Protein 4XTK (pdb70)

Solvent-accessible surface area: 97834 Å² total; per-residue (Å²): 156,74,12,17,35,17,55,47,62,14,58,2,35,73,57,80,94,22,0,6,1,69,30,120,108,30,147,85,138,40,78,14,166,66,10,4,1,1,1,0,10,6,80,2,70,6,49,2,116,2,6,26,5,0,6,126,79,121,0,0,0,0,2,0,26,130,76,8,101,25,6,0,0,2,9,2,58,23,69,42,14,7,0,10,12,0,4,12,0,0,14,16,24,62,30,126,41,43,38,18,18,1,0,17,18,12,1,36,70,0,13,94,36,0,31,74,14,1,121,84,79,98,27,62,3,109,45,4,92,157,62,34,41,33,6,65,59,7,56,55,13,82,47,0,64,38,26,3,25,80,0,15,16,46,0,21,60,46,5,16,70,85,2,102,70,112,153,11,85,5,151,126,135,31,91,84,67,21,73,29,38,0,6,6,3,11,42,8,0,18,19,0,0,53,1,2,0,1,1,2,0,1,27,2,64,1,1,1,39,0,0,0,3,18,91,11,32,20,59,60,15,0,0,8,33,0,3,0,9,5,10,16,2,32,0,1,2,82,10,3,5,82,3,18,89,80,75,89,8,46,58,77,33,23,37,102,99,35,105,20,14,8,3,16,78,95,3,4,48,49,2,10,147,42,0,8,56,7,0,93,80,94,161,82,26,17,20,41,65,0,48,93,29,0,74,67,5,19,98,9,3,20,12,64,63,60,14,42,33,44,36,126,101,28,16,25,1,64,53,60,19,49,2,38,35,35,87,124,12,4,12,1,96,36,121,118,38,67,100,131,44,81,30,157,95,16,19,1,3,1,0,14,7,120,2,57,4,36,1,149,2,6,26,32,0,7,142,45,126,2,0,0,0,1,0,26,166,53,2,69,35,14,0,0,1,11,2,61,21,48,43,9,8,0,9,10,0,4,13,0,0,7,12,27,68,30,120,46,44,40,15,12,0,0,18,6,10,0,6,93,0,7,80,49,0,27,59,12,0,112,86,67,197,28,76,6,106,55,5,92,152,45,50,32,88,5,44,112,0,73,68,13,91,82,0,56,37,23,4,30,83,0,19,101,70,0,9,65,49,1,17,79,46,19,86,64,138,126,4,69,0,110,160,68,26,75,80,54,2,66,39,29,0,0,7,2,0,17,10,0,10,18,0,0,49,1,9,0,1,1,4,0,1,34,2,64,0,3,2,40,0,0,1,2,22,87,10,26,33,98,56,18,0,0,8,34,0,1,0,12,6,19,20,2,40,0,0,1,134,13,2,7,85,3,4,80,72,70,80,4,58,107,80,23,15,57,92,47,108,86,15,30,8,1,30,101,58,0,11,46,56,1,9,57,19,0,34,120,25,13,53,57,161,55,44,26,46,76,0,41,102,29,0,82,78,6,20,99,7,4,23,5,60,77,42,16,46,36,50,39,124,17,22,23,1,56,48,61,18,55,2,35,17,40,94,107,25,0,2,0,69,27,183,119,36,137,91,124,10,88,17,93,119,23,16,0,0,0,0,12,6,78,1,65,5,50,0,124,0,5,28,18,0,7,124,74,125,0,0,0,0,1,0,26,172,96,4,149,33,13,0,0,2,11,2,59,23,70,43,15,6,0,12,9,0,5,11,0,0,9,12,25,63,32,99,81,57,38,15,30,1,0,19,16,10,2,40,65,0,19,88,41,0,34,56,10,0,145,169,78,98,26,68,27,69,41,10,70,178,61,36,128,37,6,56,82,6,66,67,8,88,28,1,63,36,12,2,33,91,0,13,101,56,0,28,54,48,2,27,79,52,20,73,43,140,72,18,16,10,161,98,94,68,1,46,31,5,14,45,9,0,18,16,0,0,55,2,4,0,2,1,7,0,0,41,2,62,0,0,1,39,0,0,1,3,21,98,10,34,22,72,59,18,0,1,7,36,0,4,0,6,6,12,19,2,36,1,0,3,102,10,3,11,88,4,6,77,73,75,84,3,70,116,76,28,30,126,75,3,48,74,60,0,8,54,54,4,2,127,43,0,13,83,12,8,53,113,62,147,225,51,19,18,26,48,60,0,61,109,29,0,71,72,6,21,100,8,4,21,6,63,66,52,15,49,38,41,32,101,20,18,38,9,67,40,57,16,60,2,37,28,38,99,79,29,0,12,0,110,28,183,113,34,61,108,141,33,77,9,138,104,20,9,1,0,2,0,16,5,83,1,70,4,50,11,159,1,5,34,19,0,6,130,78,126,1,1,0,0,2,0,30,175,43,3,94,22,6,0,0,2,9,2,60,28,55,44,13,8,0,11,10,0,5,13,0,0,8,17,26,60,27,112,70,55,40,16,18,2,0,17,17,10,1,13,71,0,6,100,29,0,28,66,4,0,118,136,71,193,27,184,4,67,49,4,62,186,57,58,114,29,8,35,123,0,71,66,12,90,78,0,64,37,23,2,27,82,0,8,101,54,0,7,62,30,0,16,75,50,6,101,59,122,129,11,56,3,120,157,127,34,83,92,65,18,67,40,32,0,3,8,1,6,38,11,0,7,14,0,0,52,2,2,0,1,1,2,0,5,52,6,61,2,2,1,36,1,0,1,3,19,97,11,28,24,109,44,14,0,1,7,33,0,2,0,10,2,14,4,2,24,1,0,0,73,13,1,7,83,2,15,78,78,73,84,1,35,95,80,35,10,56,98,61,100,87,14,21,8,2,18,71,66,0,11,49,55,1,8,59,38,0,35,64,7,0,71,87,63,115,220,49,21,40,36,49,55,0,51,100,24,0,73,80,8,22,80,2,3,22,6,63,54,46,21,39,41,47,52,151,71,37,56,73,34,36,11,11,0,5,40,15,135,64,59,18,50,2,27,91,70,44,32,8,0,2,1,66,63,87,125,43,145,50,96,13,36,12,66,53,2,18,5,0,12,0,30,6,87,1,70,4,51,1,134,0,5,33,4,0,17,129,75,88,1,4,0,30,1,0,32,92,154,9,50,25,6,0,0,2,18,2,118,60,1,26,56,22,33,20,12,1,25,75,0,0,48,13,22,60,41,37,140,77,37,18,96,1,0,73,38,7,1,65,78,0,16,87,30,0,24,69,6,0,134,116,69,172,18,174,8,80,44,7,91,156,22,39,61,57,5,124,123,2,92,37,8,35,81,0,46,13,15,2,23,58,0,14,30,51,0,5,57,44,0,10,71,42,2,99,46,135,125,3,82,0,106,71,21,33,33,64,28,15,120,29,39,0,4,24,1,0,34,35,0,4,51,37,0,28,76,17,0,14,14,8,0,41,22,39,47,5,3,5,7,0,0,0,2,8,50,3,14,28,33,148,19,0,1,8,10,0,2,0,0,2,9,3,3,29,1,0,0,76,13,1,0,67,2,8,69,87,119,77,0,9,61,139,9,20,63,134,179,58,99,3,22,120,105,0,55,49,49,0,55,147,40,3,65,101,20,2,128,53,89,63,96,45,78,59,28,61,118,144,23,26,11,67,36,25,0,87,41,11,0,35,66,6,21,17,9,2,83,23,33,53,86,90,107,94,68,32,23,3,31,0,8,1,0,89,51,60,16,45,0,10,71,55,1,12,0,69,37,123,112,37,153,47,104,10,24,12,38,32,5,12,6,2,10,0,24,5,84,1,68,2,8,1,125,0,5,36,44,0,15,137,89,122,0,5,0,35,1,0,38,81,159,10,52,24,7,0,0,2,19,3,164,31,2,8,43,23,31,20,14,0,25,88,0,0,46,15,24,54,43,36,78,72,36,19,84,2,0,62,35,7,0,38,77,0,9,107,39,0,38,81,13,0,132,88,89,94,23,174,7,73,47,6,89,138,37,53,44,82,0,105,130,7,83,12,5,34,79,0,29,7,15,2,13,58,0,13,38,38,0,8,53,50,1,14,81,45,3,96,44,66,137,0,76,1,103,76,16,36,46,50,25,13,68,29,28,0,4,20,0,0,29,35,0,6,58,37,0,28,76,19,0,14,16,3,0,42,9,21,43,5,3,5,7,0,0,0,1,8,47,4,11,32,32,170,31,0,1,7,10,0,1,0,1,4,15,3,2,49,0,0,1,28,12,0,11,66,0,7,71,79,112,73,0,33,105,69,28,15,83,161,184,48,110,6,19,113,106,0,64,73,41,1,55,135,22,1,83,60,25,9,191,106,55,74,118,107,82,124,45,54,178,141,20,17,44,74,46,62,0,22,54,10,0,36,33,6,23,17,12,4,92,36,37,46,96,54,78,28,98,8,141,46,62,20,55,1,43,138,82,2,20,2,23,20,187,101,35,167,90,170,26,72,30,108,92,14,79,13,1,19,0,31,6,80,1,68,2,45,7,117,0,5,30,18,0,18,144,92,102,4,5,0,33,0,0,33,88,142,4,50,26,6,0,0,1,17,3,159,52,2,68,66,25,33,20,13,2,22,92,0,0,55,15,26,58,28,54,66,73,39,14,103,2,0,75,33,6,1,64,67,0,16,97,40,0,35,74,9,0,138,83,72,187,18,94,8,83,42,6,78,108,43,28,55,50,3,114,110,4,82,23,7,40,93,0,46,20,20,1,26,53,0,5,68,42,0,2,59,42,0,8,79,44,10,75,18,137,111,1,55,2,63,48,6,51,29,44,26,19,82,42,30,0,4,20,0,0,26,38,0,2,57,38,0,27,74,13,0,12,6,7,0,40,25,20,74,5,3,6,7,0,0,0,2,6,51,3,10,27,35,119,25,0,1,5,9,1,2,0,0,2,13,1,2,28,5,1,0,112,9,0,10,67,0,2,63,79,128,78,3,56,86,78,24,17,70,168,153,50,79,2,25,114,129,0,64,64,51,1,56,146,35,11,81,109,34,9,179,100,92,114,109,96,146,60,84,32,14,39,41,46,56,0,28,93,13,0,79,44,6,19,96,12,4,106,51,70,46,101,92,65,27,75,14,135,56,61,18,61,2,40,83,27,7,2,76,31,114,96,54,131,45,150,19,102,36,106,115,5,72,11,0,19,0,25,5,62,1,70,6,45,1,96,1,4,29,52,0,15,137,105,138,2,6,0,31,1,1,28,94,144,11,54,25,7,0,1,2,21,3,111,57,6,62,86,27,40,22,10,2,26,82,0,0,66,15,24,55,32,61,116,68,32,14,85,3,0,69,32,8,1,38,71,0,12,94,45,0,26,72,11,0,131,77,82,187,24,107,13,94,37,10,89,128,35,84,78,39,4,66,99,16,80,22,12,36,33,0,33,9,27,2,5,43,1,9,55,48,0,7,50,44,1,8,80,43,12,96,47,99,66,0,26,1,98,70,18,21,38,59,28,21,132,27,33,0,4,23,0,0,33,41,0,5,50,35,0,26,74,13,0,13,11,1,0,36,18,21,69,4,3,5,4,0,0,0,2,7,49,3,13,29,35,157,35,0,1,6,10,1,2,0,1,6,14,4,1,41,3,0,1,81,5,0,11,61,0,1,58,76,130,84,0,36,105,81,32,18,76,83,107,65,34,101,3,18,104,117,0,57,69,52,0,51,57,13,1,54,91,6,1,160,93,111,142,195,52,22,33,77,37,68,0,58,105,15,0,81,38,6,28,106,18,5,94,64,107,113,98,35

Secondary structure (DSSP, 8-state):
-EEEEE-S-EEEEE-SSSEEEE-SS-EEEE--TTEEEEEE-S-EEEEHHHHHHHHHTT--EEEE-TTS-EEEEEEEPPS---HHHHHHHHHHHHSHHHHHHHHHHHHHHHHHHHHHHHHHTT----SSHHHHHHHHH--SHHHHHHHHHHHHHHHHHHHHTT-TTGGGS--S---SS-SSHHHHHHHHHHHHHHHHHHHHHTTSS--TT--SSS---TTS--HHHHHHHHHIIIIIIHHHHHHHHTT-S-GGGEE--TTS-EE-HHHHHHHHHHHHHHHT-B--BHHHHHHHHHHHHHHHHTTSS-SS---/-EEEEE-S-EEEEEETTEEEEE-SS-EEEE--TTEEEEEE-S-EEEEHHHHHHHHHTT--EEEE-TTS-EEEEEEEPPS---HHHHHHHHHHHHSHHHHHHHHHHHHHHHHHHHHHHHHHTT---TTSHHHHHHHHH--SHHHHHHHHHHHHHHHHHHHHTT--STTS--SS---SS-SSHHHHHHHHHHHHHHHHHHHHHHTSS--TT--SSS---SSS--HHHHHHHHHIIIIIHHHHHHHHHTT-S-GGGEEE-SSSEEE-HHHHHHHHHHHHHHHS---HHHHHHHHHHHHHHHHTTSS-SS---/-EEEE-S-EEEEE-SSSEEEE-SS-EEEE--TT--EEEE-S-EEEEHHHHHHHHHTT--EEEE-TT--EEEEEEEPPS---HHHHHHHHHHHHSHHHHHHHHHHHHHHHHHHHHHHHHHTT---STTHHHHHHHHH--SHHHHHHHHHHHHHHHHHHHHTT-SSGGGS-----HHHHHHHHHHHHHHHHHHHHTTSS--TT--SSS---TTS--HHHHHHHHHIIIIIIHHHHHHHHTTSS-GGGB--B-HHHHHHHHHHHHHHHH-B---BHHHHHHHHHHHHHHHHHTSS-SS---/-EEEE-S-EEEEEETTEEEEE-SS-EEEEESSS--EEEE-S-EEEEHHHHHHHHHTT--EEEE-TTS-EEEEEEEPPS---HHHHHHHHHHHHSHHHHHHHHHHHHHHHHHHHHHHHHHTT---TTHHHHHHHHHH--SHHHHHHHHHHHHHHHHHHHHTT-S-GGG---S---SS-SSHHHHHHHHHHHHHHHHHHHHHTTSS--TT--SSS---SSS--HHHHHHHHHIIIIIIHHHHHHHHTTSS-GGGEEEETTEEEE-HHHHHHHHHHHHHHHH-B---BHHHHHHHHHHHHHHHHHTSS-SS---/--EEE-S-EEEEE-S-EEEEE-SSSEEEE-SS-EEEE--TTEEEEEE-S-EEEEHHHHHHHHHTT--EEEE-TT--EEEEEEESS-S-----HHHHHHHHHSHHHHHHHHHHHHHHHHHHHHHHHHHTT---GGGHHHHHHHHH--SHHHHHHHHHHHHHHHHHHHGGG-SSGGG------SS--SSHHHHHHHHHHHHHHHHHHHHHTTSS--TT--SSS--SSSS--HHHHHHHHHIIIIIIHHHHHHHHTTSS-GGGEE---EE-HHHHHHHHHHHHHHHH-EEEETTTTEEEEHHHHHHHHHHHHHHHHTTTT--/-EE-S-EEEEE-S-EEEE--EEEEETTEEEEE--TTEEEEEE-S-EEEEHHHHHHHHHTT--EEEE-TT--EEEEEEESS-S-----HHHHHHHHHSHHHHHHHHHHHHHHHHHHHHHHHHHTT---GGGHHHHHHHHH--SHHHHHHHHHHHHHHHHHHHTTS--SGGG------SS--SSHHHHHHHHHHHHHHHHHHHHHTTSS--TT--SSS--SSSS--HHHHHHHHHIIIIIIHHHHHHHHTTSS-GGGEE---EE-HHHHHHHHHHHHHHHH-EEEETTTTEEEEHHHHHHHHHHHHHHHHTTS---/-EEE-S-EEEE--EEEEETTEEEEE-SSS-S-EEE-S-EEEEHHHHHHHHHTT--EEEE-TTS-EEEEEEESS-S-----HHHHHHHHHSHHHHHHHHHHHHHHHHHHHHHHHHHTT---TTSHHHHHHHHH--SHHHHHHHHHHHHHHHHHHHGGG--SGGG------SS--SSHHHHHHHHHHHHHHHHHHHHHTTSS--TT--SSS--SSSS--HHHHHHHHHIIIIIIHHHHHHHHTT-S-GGGEE---EE-HHHHHHHHHHHHHHHH---TTSS---HHHHHHHHHHHHHHHHTTSS--/-EEE-S-EEEE--EEE-SSSEEE--SSS-S-EEE-S-EEEEHHHHHHHHHTT--EEEE-TT--EEEEEEESS-------HHHHHHHHHSHHHHHHHHHHHHHHHHHHHHHHHHHTT---GGGHHHHHHHHH--SSSHHHHHHHHHHHHHHHHHGGG--SSSSS-S---SSPPSSHHHHHHHHHHHHHHHHHHHHHTTSS--TT--SSS--SSSS--HHHHHHHHHIIIIIIHHHHHHHHTTSS-GGGEEE--EEE-HHHHHHHHHHHHHHHH------HHHHHHHHHHHHHHHHTT-S--

Organism: Thermotoga maritima (strain ATCC 43589 / DSM 3109 / JCM 10099 / NBRC 100826 / MSB8) (NCBI:txid243274)

Foldseek 3Di:
DDEEEDAAEAEWDQDPQWIWGQHPVGIDTGHLPPYLEYEYQYHYDYDVNSVVSCLVSNYKYWYAYNLLHTPGIDHHDQPQADPQLQVLLVVCAVPFVSLLLVLLVLLLLLLVLLCVLCVVVVQHPVPLVVLNVVLVPDDGLVVNLVSSVVSVQVSLVSLCVLQDPVQCHCPGADDDFAAGNNNQQLNSQLVVQLVLLVSLCSVHNDDQQRPRSAHRDRPDGHNSVSLSSNCSSQQRVVLSSVCSVVPVDDPVQWDPPDNHIGGHPNVVVVSVVSSRVSQQDDCPGVSVVSSVVVVCVSCCSVPHPHRDDDD/DAEEEAQAEAEWDDPDQFIWGQHPVGIDTDGCPPHLEYEYEHHYHYDVVSVVVCLVSNYKYWYAYPLQHTPDIDHHDQPQADPQLAVLLVVCAVDFVSLLLVLLVLLVLLLVLLQCLLCVVPHHRPVSVVLNVVCVVDDGLVSNLVSSVVSVVVSLVSLQVLADPVQQGCPDQDDDFAQGNVNQLLNNQLNVQLVLLVSLCSVHNDDQQRPRSAHNPVPDRHNSVSLSSNVSPLQRSVLSSVCVRVVVDDPVQWDQDDNHIGGDDSRNVVSVVSNRVSCVPVHNSVVSNVVSVCVSCCSNPHPHRDDDD/DEAEDAEEAEWDADDQWIWGDDPVGIDTGHLVPHLEYEYAYHYHYDVVSVVSCLVSLYKYWYAYPLGHTPDIDHHDQPQADPQLQVLLVVLQVVQVSLVLVLLVLLLLLLVLLQVLCVVVPFHPPPLPVLNVQCVVDDGLVVNLVSSVVSVVSSLVSLLVLFDVNCPGPNVHNCCLQLNNQLRVQLVLLVSLCSVDNDDQQRPRSDDNDNPDGHNSVSLSSNCSSLQRSVLSSVCRVVVVDDPVQDPSGDPVRCVVSVVSRVQSQVPCVVGGNSVVSSVVVVCVSCCSNPHPHRDDDD/DEAEAAAEAEWDDDDQWIWGAHPVGIDTHHLVPHLEYEYAYHYHYDVVRVVSCLVSNYKYWYAYQLLATDDIDHHDQPQADPQLQVLLVVLAVDFVSLLLVLLVLLLLLLVLLCVLCPVVPHHSCVLVVLNVQLVPDPGLVSNLVSSVVSVVVSLVSLQVLADDVQLRCPDQDDPAGAGDLNQQLNNQLRVQLVLLVSLVSVDNDDQQRPRSAHNDVPDRHNSVSLSSNCSSQQRSVLSSVCRRVVVDDCVQWAADDNHIGGHSVRVVVSVVSRVCSQVCCPVPGVSVVSNVVVVCVSCCSVPHNHGDDDD/DPDDDDAADEAEAQDEAEWDDDDLWIWGDDPPDIHTDGCPRHQEYEYEYHYHYDVVSVVSCLVQQYKYWYAYNVLFTDDIRGHPHHDDPLQQVVLLVVLAVVQVSLLLVLLVLLLLLLVLLCVLQVVVPFDSVVLVVLNVQCVPDPGLVSNLVSSQVSVQVSLVSLQVLADDNQQRQNGQHPDGDDGDNVQQLVLQLVVQLSLLVSLVVVDSYDQQRPRSDHNDPDRGHNSVSLSSNCSCQQRSVLSSVCNVVVVDDPVQADDCRHGDPVSSVSSVVVSVVQQQDWDADVVVRDIDGNSVVSNVVSVCVSCCSVPHNND/DDDDAADEAEAQAEAEWDDCIWGQHPVGIDDDDCVRHQEYEYAYHYHYDPNRLVVCQVSQYKYWYAYNVQFTPGIRGHPHHDDPLQQVVLLVVQAVPFVSLLQVLLVLLVLLLVLLLVLQVVVPFDSVVLVVLNVCCVVDPGLVVNLVSSQVSVQVSLVRLQVLQDDPQQRQPGQHPPGDDGNVVQQLVLQLVVQLSLLVSLCVVDSYDQQRARSDDNDPDRGHNSNSLSSNCSCQQRVVLSSVCNVVVVDDPVQADPCGHGDPVRSVVSVVVRVCQQPDWDADPVPGDIDGVSRVSSVVVVQVSCVSVPNHGD/DEEAAAEAEWDPCIWGQHPVGIDNDHQPDDQEYEYAYHYDYDVVRVVVCQVSQYKYWYAYDLLFGDDIDGHPHHDDPLQLVVLLVVLAVVFVSLLQLLLVLLVLLLVLLCVLCVVVPQHLVVLVVLVVQSVPDPGLVSNLVSSQVSVQVSLVSLQVLFDDPQQRQPTQRVVGDDGNNVLQLVLQLVVQLSLLQSLCVVDSYDQQRPRSDDNDPPRGHNSNSLSSNCSSQQRVVLSSCCRVVVVDDPVQADPCTHGDPVVVVSSVVVRSCQFQPWDPVPDIGGNSVVSNVVSVQVSCCSVVNDND/DEEAAAEAEADPHWGQHPPGIGDDDCPPAQEYEYAYHYHYDVRRVVVCLVQQYKYWYAYNVQFTPDIDGHPHHDDDLQLVVLLVVLAVDQVSLLFLLLVLLLLLLVLLCVLCVVVVFDSVVLVVLNVQSVPDDDLQRSLVSSQVSVQVSLCSLQVLFDDPLLHQNTDRVPGDQTNNVQLLVLQLVVQLSLLQSLCVVDSYDQQRPRSDDRDPDRGHNSNSLSSNCSSQQRVVLSSVCRVVVVDDPVQWDDPSIHGHPVVSVVSVVSRVVQQQAKVIDGVSVVSNVVSVVVSCVSVPNDGD

Sequence (2466 aa):
MESVYLFSSGTLKRKANTICLETESGRKYIPVENVMDIKVFGEVDLNKRFLEFLSQKRIPIHFFNREGYYVGTFYPREYLNSGFLILKQAEHYINQEKRMLIAREIVSRSFQNMVDFLKKRKVRADSLTRYKKKAEEASNVSELMGIEGNAREEYYSMIDSLVSDERFRIEKRTRRPPKNFANTLISFGNSLLYTTVLSLIYQTHLDPRIGYLHETNFRRFSLNLDIAELFKPAVVDRLFLNLVNTRQINEKHFDEISEGLMLNDEGKSLFVKNYEQALRETVVSMRSLIKMELHKLEKHLIGEQVFGSEEMESVYLFSSGTLKRKANTICLETESGRKYIPVENVMDIKVFGEVDLNKRFLEFLSQKRIPIHFFNREGYYVGTFYPREYLNSGFLILKQAEHYINQEKRMLIAREIVSRSFQNMVDFLKKRKVRADSLTRYKKKAEEASNVSELMGIEGNAREEYYSMIDSLVSDERFRIEKRTRRPPKNFANTLISFGNSLLYTTVLSLIYQTHLDPRIGYLHETNFRRFSLNLDIAELFKPAVVDRLFLNLVNTRQINEKHFDEISEGLMLNDEGKSLFVKNYEQALRETSMRSLIKMELHKLEKHLIGEQVFGSEEESVYLFSSGTLKRKANTICLETESGRKYIPVENVMDIKVFGEVDLNKRFLEFLSQKRIPIHFFNREGYYVGTFYPREYLNSGFLILKQAEHYINQEKRMLIAREIVSRSFQNMVDFLKKRKVRADSLTRYKKKAEEASNVSELMGIEGNAREEYYSMIDSLVSDERFRIEKNFANTLISFGNSLLYTTVLSLIYQTHLDPRIGYLHETNFRRFSLNLDIAELFKPAVVDRLFLNLVNTRQINEKHFDMLNDEGKSLFVKNYEQALRETVYVSMRSLIKMELHKLEKHLIGEQVFGSEEESVYLFSSGTLKRKANTICLETESGRKYIPVENVMDIKVFGEVDLNKRFLEFLSQKRIPIHFFNREGYYVGTFYPREYLNSGFLILKQAEHYINQEKRMLIAREIVSRSFQNMVDFLKKRKVRADSLTRYKKKAEEASNVSELMGIEGNAREEYYSMIDSLVSDERFRIEKRTRRPPKNFANTLISFGNSLLYTTVLSLIYQTHLDPRIGYLHETNFRRFSLNLDIAELFKPAVVDRLFLNLVNTRQINEKHFDEISEGLMLNDEGKSLFVKNYEQALRETVYVSMRSLIKMELHKLEKHLIGEQVFGSEERELYFQGMESVYLFSSGTLKRKANTICLETESGRKYIPVENVMDIKVFGEVDLNKRFLEFLSQKRIPIHFFNREGYYVGTFYPREYLNSGFLILKQAEHYINQEKRMLIAREIVSRSFQNMVDFLKKRKVRADSLTRYKKKAEEASNVSELMGIEGNAREEYYSMIDSLVSDERFRIEKRTRRPPKNFANTLISFGNSLLYTTVLSLIYQTHLDPRIGYLHETNFRRFSLNLDIAELFKPAVVDRLFLNLVNTRQINEKHFDEILMLNDEGKSLFVKNYEQALRETVFHKKLNRYVSMRSLIKMELHKLEKHLIGEQVFLYFQGMESVYLFSSGTLKRTICLETESGRKYIPVENVMDIKVFGEVDLNKRFLEFLSQKRIPIHFFNREGYYVGTFYPREYLNSGFLILKQAEHYINQEKRMLIAREIVSRSFQNMVDFLKKRKVRADSLTRYKKKAEEASNVSELMGIEGNAREEYYSMIDSLVSDERFRIEKRTRRPPKNFANTLISFGNSLLYTTVLSLIYQTHLDPRIGYLHETNFRRFSLNLDIAELFKPAVVDRLFLNLVNTRQINEKHFDEILMLNDEGKSLFVKNYEQALRETVFHKKLNRYVSMRSLIKMELHHKLEKHLIGEQVFSVYLFSSGTLKRTICLETESGRKYIPVENVMDIKVFGEVDLNKRFLEFLSQKRIPIHFFNREGYYVGTFYPREYLNSGFLILKQAEHYINQEKRMLIAREIVSRSFQNMVDFLKKRKVRADSLTRYKKKAEEASNVSELMGIEGNAREEYYSMIDSLVSDERFRIEKRTRRPPKNFANTLISFGNSLLYTTVLSLIYQTHLDPRIGYLHETNFRRFSLNLDIAELFKPAVVDRLFLNLVNTRQINEKHFDEILMLNDEGKSLFVKNYEQALRETKKLNRYVSMRSLIKMELHHKLEKHLIGEQVFSVYLFSSGTLKRICLETESGRKYIPVENVMDIKVFGEVDLNKRFLEFLSQKRIPIHFFNREGYYVGTFYPREYLNSGFLILKQAEHYINQEKRMLIAREIVSRSFQNMVDFLKKRKVRADSLTRYKKKAEEASNVSELMGIEGNAREEYYSMIDSLVSDERFRIEKRTRRPPKNFANTLISFGNSLLYTTVLSLIYQTHLDPRIGYLHETNFRRFSLNLDIAELFKPAVVDRLFLNLVNTRQINEKHFDEIGLMLNDEGKSLFVKNYEQALRETRYVSMRSLIKMELHHKLEKHLIGEQVF

Nearest PDB structures (foldseek):
  4xtk-assembly1_E  TM=1.003E+00  e=1.859E-57  Thermotoga maritima MSB8
  4xtk-assembly3_F  TM=9.934E-01  e=1.188E-51  Thermotoga maritima MSB8
  4xtk-assembly2_G  TM=9.913E-01  e=1.016E-47  Thermotoga maritima MSB8
  4xtk-assembly4_H  TM=9.945E-01  e=3.237E-46  Thermotoga maritima MSB8
  4xtk-assembly4_D  TM=7.175E-01  e=1.517E-45  Thermotoga maritima MSB8

Structure (mmCIF, N/CA/C/O backbone):
data_4XTK
#
_entry.id   4XTK
#
_cell.length_a   92.277
_cell.length_b   94.555
_cell.length_c   106.390
_cell.angle_alpha   93.03
_cell.angle_beta   115.06
_cell.angle_gamma   102.97
#
_symmetry.space_group_name_H-M   'P 1'
#
loop_
_entity.id
_entity.type
_entity.pdbx_description
1 polymer 'CRISPR-associated endonuclease Cas1'
2 water water
#
loop_
_atom_site.group_PDB
_atom_site.id
_atom_site.type_symbol
_atom_site.label_atom_id
_atom_site.label_alt_id
_atom_site.label_comp_id
_atom_site.label_asym_id
_atom_site.label_entity_id
_atom_site.label_seq_id
_atom_site.pdbx_PDB_ins_code
_atom_site.Cartn_x
_atom_site.Cartn_y
_atom_site.Cartn_z
_atom_site.occupancy
_atom_site.B_iso_or_equiv
_atom_site.auth_seq_id
_atom_site.auth_comp_id
_atom_site.auth_asym_id
_atom_site.auth_atom_id
_atom_site.pdbx_PDB_model_num
ATOM 1 N N . MET A 1 8 ? -9.152 10.160 -6.409 1.00 92.48 1 MET A N 1
ATOM 2 C CA . MET A 1 8 ? -10.092 9.624 -5.433 1.00 92.34 1 MET A CA 1
ATOM 3 C C . MET A 1 8 ? -9.547 9.780 -4.014 1.00 88.41 1 MET A C 1
ATOM 4 O O . MET A 1 8 ? -8.350 10.000 -3.825 1.00 106.12 1 MET A O 1
ATOM 9 N N . GLU A 1 9 ? -10.422 9.667 -3.019 1.00 139.73 2 GLU A N 1
ATOM 10 C CA . GLU A 1 9 ? -10.044 9.980 -1.643 1.00 108.73 2 GLU A CA 1
ATOM 11 C C . GLU A 1 9 ? -10.072 8.778 -0.706 1.00 84.89 2 GLU A C 1
ATOM 12 O O . GLU A 1 9 ? -10.798 7.806 -0.926 1.00 65.71 2 GLU A O 1
ATOM 18 N N . SER A 1 10 ? -9.272 8.864 0.350 1.00 78.58 3 SER A N 1
ATOM 19 C CA . SER A 1 10 ? -9.190 7.807 1.347 1.00 74.92 3 SER A CA 1
ATOM 20 C C . SER A 1 10 ? -9.773 8.285 2.681 1.00 74.88 3 SER A C 1
ATOM 21 O O . SER A 1 10 ? -9.364 9.315 3.214 1.00 80.44 3 SER A O 1
ATOM 24 N N . VAL A 1 11 ? -10.730 7.527 3.210 1.00 73.65 4 VAL A N 1
ATOM 25 C CA . VAL A 1 11 ? -11.450 7.910 4.424 1.00 74.95 4 VAL A CA 1
ATOM 26 C C . VAL A 1 11 ? -10.906 7.227 5.684 1.00 73.85 4 VAL A C 1
ATOM 27 O O . VAL A 1 11 ? -10.698 6.013 5.701 1.00 79.37 4 VAL A O 1
ATOM 31 N N . TYR A 1 12 ? -10.683 8.016 6.734 1.00 77.08 5 TYR A N 1
ATOM 32 C CA . TYR A 1 12 ? -10.196 7.498 8.018 1.00 77.65 5 TYR A CA 1
ATOM 33 C C . TYR A 1 12 ? -11.210 7.668 9.135 1.00 81.80 5 TYR A C 1
ATOM 34 O O . TYR A 1 12 ? -11.709 8.770 9.367 1.00 90.66 5 TYR A O 1
ATOM 43 N N . LEU A 1 13 ? -11.509 6.577 9.833 1.00 74.13 6 LEU A N 1
ATOM 44 C CA . LEU A 1 13 ? -12.420 6.642 10.969 1.00 75.95 6 LEU A CA 1
ATOM 45 C C . LEU A 1 13 ? -11.717 6.322 12.280 1.00 78.33 6 LEU A C 1
ATOM 46 O O . LEU A 1 13 ? -11.374 5.168 12.541 1.00 77.35 6 LEU A O 1
ATOM 51 N N . PHE A 1 14 ? -11.501 7.339 13.107 1.00 85.65 7 PHE A N 1
ATOM 52 C CA . PHE A 1 14 ? -10.934 7.108 14.428 1.00 86.18 7 PHE A CA 1
ATOM 53 C C . PHE A 1 14 ? -11.998 6.983 15.508 1.00 89.82 7 PHE A C 1
ATOM 54 O O . PHE A 1 14 ? -11.707 6.552 16.624 1.00 90.77 7 PHE A O 1
ATOM 62 N N . SER A 1 15 ? -13.234 7.329 15.167 1.00 92.72 8 SER A N 1
ATOM 63 C CA . SER A 1 15 ? -14.305 7.372 16.159 1.00 100.35 8 SER A CA 1
ATOM 64 C C . SER A 1 15 ? -15.098 6.071 16.197 1.00 90.82 8 SER A C 1
ATOM 65 O O . SER A 1 15 ? -15.308 5.422 15.173 1.00 84.46 8 SER A O 1
ATOM 68 N N . SER A 1 16 ? -15.518 5.690 17.397 1.00 94.81 9 SER A N 1
ATOM 69 C CA . SER A 1 16 ? -16.283 4.467 17.593 1.00 92.14 9 SER A CA 1
ATOM 70 C C . SER A 1 16 ? -17.763 4.684 17.286 1.00 89.21 9 SER A C 1
ATOM 71 O O . SER A 1 16 ? -18.303 5.761 17.536 1.00 96.76 9 SER A O 1
ATOM 74 N N . GLY A 1 17 ? -18.416 3.660 16.747 1.00 80.03 10 GLY A N 1
ATOM 75 C CA . GLY A 1 17 ? -19.829 3.750 16.437 1.00 78.64 10 GLY A CA 1
ATOM 76 C C . GLY A 1 17 ? -20.351 2.627 15.560 1.00 78.43 10 GLY A C 1
ATOM 77 O O . GLY A 1 17 ? -19.771 1.543 15.495 1.00 70.83 10 GLY A O 1
ATOM 78 N N . THR A 1 18 ? -21.462 2.893 14.883 1.00 80.97 11 THR A N 1
ATOM 79 C CA . THR A 1 18 ? -22.092 1.905 14.018 1.00 79.62 11 THR A CA 1
ATOM 80 C C . THR A 1 18 ? -22.045 2.354 12.563 1.00 80.00 11 THR A C 1
ATOM 81 O O . THR A 1 18 ? -22.405 3.486 12.245 1.00 85.57 11 THR A O 1
ATOM 85 N N . LEU A 1 19 ? -21.595 1.464 11.685 1.00 75.69 12 LEU A N 1
ATOM 86 C CA . LEU A 1 19 ? -21.545 1.750 10.256 1.00 72.67 12 LEU A CA 1
ATOM 87 C C . LEU A 1 19 ? -22.787 1.248 9.535 1.00 72.72 12 LEU A C 1
ATOM 88 O O . LEU A 1 19 ? -23.121 0.068 9.614 1.00 74.23 12 LEU A O 1
ATOM 93 N N . LYS A 1 20 ? -23.466 2.147 8.830 1.00 73.55 13 LYS A N 1
ATOM 94 C CA . LYS A 1 20 ? -24.589 1.764 7.984 1.00 74.20 13 LYS A CA 1
ATOM 95 C C . LYS A 1 20 ? -24.703 2.714 6.797 1.00 81.78 13 LYS A C 1
ATOM 96 O O . LYS A 1 20 ? -24.268 3.862 6.873 1.00 87.30 13 LYS A O 1
ATOM 99 N N . ARG A 1 21 ? -25.265 2.228 5.693 1.00 85.20 14 ARG A N 1
ATOM 100 C CA . ARG A 1 21 ? -25.608 3.101 4.574 1.00 87.15 14 ARG A CA 1
ATOM 101 C C . ARG A 1 21 ? -26.849 3.915 4.936 1.00 90.36 14 ARG A C 1
ATOM 102 O O . ARG A 1 21 ? -27.830 3.354 5.435 1.00 90.16 14 ARG A O 1
ATOM 110 N N . LYS A 1 22 ? -26.811 5.226 4.699 1.00 94.86 15 LYS A N 1
ATOM 111 C CA . LYS A 1 22 ? -27.974 6.074 4.977 1.00 106.10 15 LYS A CA 1
ATOM 112 C C . LYS A 1 22 ? -28.904 6.155 3.763 1.00 115.88 15 LYS A C 1
ATOM 113 O O . LYS A 1 22 ? -29.992 5.580 3.783 1.00 123.34 15 LYS A O 1
ATOM 115 N N . ALA A 1 23 ? -28.495 6.865 2.713 1.00 115.91 16 ALA A N 1
ATOM 116 C CA . ALA A 1 23 ? -29.246 6.802 1.458 1.00 115.95 16 ALA A CA 1
ATOM 117 C C . ALA A 1 23 ? -28.335 6.313 0.340 1.00 114.79 16 ALA A C 1
ATOM 118 O O . ALA A 1 23 ? -28.322 5.122 0.021 1.00 110.65 16 ALA A O 1
ATOM 120 N N . ASN A 1 24 ? -27.560 7.223 -0.243 1.00 116.60 17 ASN A N 1
ATOM 121 C CA . ASN A 1 24 ? -26.245 6.856 -0.739 1.00 112.73 17 ASN A CA 1
ATOM 122 C C . ASN A 1 24 ? -25.232 7.707 -0.003 1.00 112.97 17 ASN A C 1
ATOM 123 O O . ASN A 1 24 ? -25.000 8.868 -0.350 1.00 118.85 17 ASN A O 1
ATOM 128 N N . THR A 1 25 ? -24.620 7.088 0.997 1.00 107.06 18 THR A N 1
ATOM 129 C CA . THR A 1 25 ? -23.604 7.683 1.848 1.00 104.35 18 THR A CA 1
ATOM 130 C C . THR A 1 25 ? -23.370 6.683 2.959 1.00 103.34 18 THR A C 1
ATOM 131 O O . THR A 1 25 ? -24.192 5.794 3.187 1.00 106.33 18 THR A O 1
ATOM 135 N N . ILE A 1 26 ? -22.265 6.834 3.666 1.00 98.94 19 ILE A N 1
ATOM 136 C CA . ILE A 1 26 ? -22.008 5.988 4.812 1.00 92.52 19 ILE A CA 1
ATOM 137 C C . ILE A 1 26 ? -22.241 6.809 6.065 1.00 93.82 19 ILE A C 1
ATOM 138 O O . ILE A 1 26 ? -21.868 7.980 6.124 1.00 95.44 19 ILE A O 1
ATOM 143 N N . CYS A 1 27 ? -22.887 6.209 7.055 1.00 91.61 20 CYS A N 1
ATOM 144 C CA . CYS A 1 27 ? -23.139 6.917 8.296 1.00 91.01 20 CYS A CA 1
ATOM 145 C C . CYS A 1 27 ? -22.522 6.190 9.475 1.00 87.38 20 CYS A C 1
ATOM 146 O O . CYS A 1 27 ? -22.695 4.981 9.635 1.00 84.81 20 CYS A O 1
ATOM 149 N N . LEU A 1 28 ? -21.793 6.937 10.293 1.00 77.96 21 LEU A N 1
ATOM 150 C CA . LEU A 1 28 ? -21.259 6.409 11.536 1.00 86.52 21 LEU A CA 1
ATOM 151 C C . LEU A 1 28 ? -22.037 6.983 12.709 1.00 91.89 21 LEU A C 1
ATOM 152 O O . LEU A 1 28 ? -21.916 8.168 13.013 1.00 95.47 21 LEU A O 1
ATOM 157 N N . GLU A 1 29 ? -22.834 6.147 13.367 1.00 93.47 22 GLU A N 1
ATOM 158 C CA . GLU A 1 29 ? -23.613 6.606 14.513 1.00 99.96 22 GLU A CA 1
ATOM 159 C C . GLU A 1 29 ? -22.847 6.354 15.802 1.00 96.13 22 GLU A C 1
ATOM 160 O O . GLU A 1 29 ? -22.648 5.210 16.203 1.00 93.02 22 GLU A O 1
ATOM 166 N N . THR A 1 30 ? -22.421 7.438 16.444 1.00 97.19 23 THR A N 1
ATOM 167 C CA . THR A 1 30 ? -21.627 7.358 17.666 1.00 98.23 23 THR A CA 1
ATOM 168 C C . THR A 1 30 ? -22.495 7.537 18.908 1.00 103.26 23 THR A C 1
ATOM 169 O O . THR A 1 30 ? -23.716 7.679 18.810 1.00 102.92 23 THR A O 1
ATOM 173 N N . GLU A 1 31 ? -21.861 7.543 20.076 1.00 106.51 24 GLU A N 1
ATOM 174 C CA . GLU A 1 31 ? -22.572 7.746 21.335 1.00 114.00 24 GLU A CA 1
ATOM 175 C C . GLU A 1 31 ? -22.795 9.237 21.573 1.00 123.33 24 GLU A C 1
ATOM 176 O O . GLU A 1 31 ? -23.378 9.641 22.581 1.00 129.09 24 GLU A O 1
ATOM 178 N N . SER A 1 32 ? -22.314 10.048 20.635 1.00 121.95 25 SER A N 1
ATOM 179 C CA . SER A 1 32 ? -22.528 11.488 20.657 1.00 127.92 25 SER A CA 1
ATOM 180 C C . SER A 1 32 ? -23.476 11.900 19.533 1.00 127.96 25 SER A C 1
ATOM 181 O O . SER A 1 32 ? -24.565 12.417 19.787 1.00 133.31 25 SER A O 1
ATOM 184 N N . GLY A 1 33 ? -23.057 11.665 18.293 1.00 121.10 26 GLY A N 1
ATOM 185 C CA . GLY A 1 33 ? -23.841 12.050 17.132 1.00 120.36 26 GLY A CA 1
ATOM 186 C C . GLY A 1 33 ? -23.531 11.237 15.888 1.00 115.32 26 GLY A C 1
ATOM 187 O O . GLY A 1 33 ? -22.795 10.250 15.944 1.00 110.79 26 GLY A O 1
ATOM 188 N N . ARG A 1 34 ? -24.104 11.649 14.760 1.00 113.34 27 ARG A N 1
ATOM 189 C CA . ARG A 1 34 ? -23.916 10.945 13.497 1.00 104.53 27 ARG A CA 1
ATOM 190 C C . ARG A 1 34 ? -22.868 11.617 12.620 1.00 100.55 27 ARG A C 1
ATOM 191 O O . ARG A 1 34 ? -22.891 12.831 12.428 1.00 105.14 27 ARG A O 1
ATOM 199 N N . LYS A 1 35 ? -21.952 10.817 12.088 1.00 97.81 28 LYS A N 1
ATOM 200 C CA . LYS A 1 35 ? -20.976 11.307 11.127 1.00 97.48 28 LYS A CA 1
ATOM 201 C C . LYS A 1 35 ? -21.380 10.811 9.744 1.00 93.57 28 LYS A C 1
ATOM 202 O O . LYS A 1 35 ? -21.550 9.611 9.542 1.00 91.31 28 LYS A O 1
ATOM 208 N N . TYR A 1 36 ? -21.554 11.729 8.801 1.00 98.57 29 TYR A N 1
ATOM 209 C CA . TYR A 1 36 ? -21.925 11.354 7.440 1.00 96.97 29 TYR A CA 1
ATOM 210 C C . TYR A 1 36 ? -20.736 11.475 6.494 1.00 96.50 29 TYR A C 1
ATOM 211 O O . TYR A 1 36 ? -20.132 12.539 6.388 1.00 104.95 29 TYR A O 1
ATOM 220 N N . ILE A 1 37 ? -20.383 10.378 5.830 1.00 92.75 30 ILE A N 1
ATOM 221 C CA . ILE A 1 37 ? -19.337 10.401 4.808 1.00 88.03 30 ILE A CA 1
ATOM 222 C C . ILE A 1 37 ? -19.871 9.985 3.427 1.00 84.52 30 ILE A C 1
ATOM 223 O O . ILE A 1 37 ? -20.317 8.851 3.238 1.00 75.75 30 ILE A O 1
ATOM 228 N N . PRO A 1 38 ? -19.838 10.916 2.458 1.00 89.51 31 PRO A N 1
ATOM 229 C CA . PRO A 1 38 ? -20.275 10.653 1.078 1.00 90.15 31 PRO A CA 1
ATOM 230 C C . PRO A 1 38 ? -19.331 9.706 0.331 1.00 84.70 31 PRO A C 1
ATOM 231 O O . PRO A 1 38 ? -18.117 9.799 0.501 1.00 83.27 31 PRO A O 1
ATOM 235 N N . VAL A 1 39 ? -19.893 8.809 -0.477 1.00 83.53 32 VAL A N 1
ATOM 236 C CA . VAL A 1 39 ? -19.124 7.743 -1.123 1.00 80.53 32 VAL A CA 1
ATOM 237 C C . VAL A 1 39 ? -18.603 8.064 -2.524 1.00 81.76 32 VAL A C 1
ATOM 238 O O . VAL A 1 39 ? -17.804 7.303 -3.071 1.00 85.22 32 VAL A O 1
ATOM 242 N N . GLU A 1 40 ? -19.051 9.183 -3.089 1.00 84.06 33 GLU A N 1
ATOM 243 C CA . GLU A 1 40 ? -18.824 9.512 -4.500 1.00 87.03 33 GLU A CA 1
ATOM 244 C C . GLU A 1 40 ? -17.366 9.373 -4.928 1.00 94.76 33 GLU A C 1
ATOM 245 O O . GLU A 1 40 ? -17.051 8.705 -5.915 1.00 94.69 33 GLU A O 1
ATOM 251 N N . ASN A 1 41 ? -16.490 10.020 -4.168 1.00 100.59 34 ASN A N 1
ATOM 252 C CA . ASN A 1 41 ? -15.068 10.103 -4.473 1.00 101.09 34 ASN A CA 1
ATOM 253 C C . ASN A 1 41 ? -14.197 9.092 -3.727 1.00 91.65 34 ASN A C 1
ATOM 254 O O . ASN A 1 41 ? -12.981 9.070 -3.896 1.00 92.66 34 ASN A O 1
ATOM 259 N N . VAL A 1 42 ? -14.819 8.266 -2.893 1.00 82.66 35 VAL A N 1
ATOM 260 C CA . VAL A 1 42 ? -14.075 7.421 -1.963 1.00 73.15 35 VAL A CA 1
ATOM 261 C C . VAL A 1 42 ? -13.514 6.144 -2.585 1.00 69.31 35 VAL A C 1
ATOM 262 O O . VAL A 1 42 ? -14.263 5.317 -3.102 1.00 69.60 35 VAL A O 1
ATOM 266 N N . MET A 1 43 ? -12.189 5.999 -2.545 1.00 69.44 36 MET A N 1
ATOM 267 C CA . MET A 1 43 ? -11.537 4.760 -2.974 1.00 67.48 36 MET A CA 1
ATOM 268 C C . MET A 1 43 ? -11.485 3.691 -1.877 1.00 62.21 36 MET A C 1
ATOM 269 O O . MET A 1 43 ? -11.679 2.511 -2.156 1.00 64.17 36 MET A O 1
ATOM 274 N N . ASP A 1 44 ? -11.226 4.090 -0.635 1.00 62.11 37 ASP A N 1
ATOM 275 C CA . ASP A 1 44 ? -11.173 3.115 0.451 1.00 58.39 37 ASP A CA 1
ATOM 276 C C . ASP A 1 44 ? -11.422 3.723 1.828 1.00 68.87 37 ASP A C 1
ATOM 277 O O . ASP A 1 44 ? -11.387 4.942 2.008 1.00 75.01 37 ASP A O 1
ATOM 282 N N . ILE A 1 45 ? -11.687 2.851 2.795 1.00 69.10 38 ILE A N 1
ATOM 283 C CA . ILE A 1 45 ? -11.904 3.259 4.177 1.00 68.63 38 ILE A CA 1
ATOM 284 C C . ILE A 1 45 ? -10.919 2.559 5.111 1.00 66.02 38 ILE A C 1
ATOM 285 O O . ILE A 1 45 ? -10.695 1.352 4.987 1.00 60.17 38 ILE A O 1
ATOM 290 N N . LYS A 1 46 ? -10.331 3.314 6.040 1.00 62.59 39 LYS A N 1
ATOM 291 C CA . LYS A 1 46 ? -9.466 2.724 7.059 1.00 58.56 39 LYS A CA 1
ATOM 292 C C . LYS A 1 46 ? -10.044 2.933 8.455 1.00 61.25 39 LYS A C 1
ATOM 293 O O . LYS A 1 46 ? -10.219 4.069 8.905 1.00 66.78 39 LYS A O 1
ATOM 299 N N . VAL A 1 47 ? -10.333 1.825 9.134 1.00 61.15 40 VAL A N 1
ATOM 300 C CA . VAL A 1 47 ? -11.003 1.862 10.434 1.00 63.01 40 VAL A CA 1
ATOM 301 C C . VAL A 1 47 ? -10.053 1.636 11.609 1.00 62.05 40 VAL A C 1
ATOM 302 O O . VAL A 1 47 ? -9.536 0.534 11.794 1.00 64.82 40 VAL A O 1
ATOM 306 N N . PHE A 1 48 ? -9.792 2.694 12.373 1.00 62.30 41 PHE A N 1
ATOM 307 C CA . PHE A 1 48 ? -8.995 2.586 13.596 1.00 69.73 41 PHE A CA 1
ATOM 308 C C . PHE A 1 48 ? -9.831 2.491 14.873 1.00 71.84 41 PHE A C 1
ATOM 309 O O . PHE A 1 48 ? -9.308 2.184 15.946 1.00 70.50 41 PHE A O 1
ATOM 317 N N . GLY A 1 49 ? -11.131 2.734 14.752 1.00 74.30 42 GLY A N 1
ATOM 318 C CA . GLY A 1 49 ? -11.994 2.794 15.916 1.00 79.81 42 GLY A CA 1
ATOM 319 C C . GLY A 1 49 ? -12.701 1.479 16.160 1.00 84.34 42 GLY A C 1
ATOM 320 O O . GLY A 1 49 ? -12.501 0.518 15.421 1.00 86.69 42 GLY A O 1
ATOM 321 N N . GLU A 1 50 ? -13.528 1.430 17.197 1.00 84.69 43 GLU A N 1
ATOM 322 C CA . GLU A 1 50 ? -14.329 0.242 17.455 1.00 79.85 43 GLU A CA 1
ATOM 323 C C . GLU A 1 50 ? -15.683 0.406 16.779 1.00 74.86 43 GLU A C 1
ATOM 324 O O . GLU A 1 50 ? -16.475 1.266 17.157 1.00 83.54 43 GLU A O 1
ATOM 330 N N . VAL A 1 51 ? -15.941 -0.414 15.764 1.00 64.54 44 VAL A N 1
ATOM 331 C CA . VAL A 1 51 ? -17.155 -0.265 14.972 1.00 67.51 44 VAL A CA 1
ATOM 332 C C . VAL A 1 51 ? -17.957 -1.560 14.840 1.00 69.51 44 VAL A C 1
ATOM 333 O O . VAL A 1 51 ? -17.396 -2.649 14.698 1.00 61.02 44 VAL A O 1
ATOM 337 N N . ASP A 1 52 ? -19.278 -1.418 14.894 1.00 75.49 45 ASP A N 1
ATOM 338 C CA . ASP A 1 52 ? -20.202 -2.495 14.561 1.00 80.19 45 ASP A CA 1
ATOM 339 C C . ASP A 1 52 ? -20.724 -2.254 13.148 1.00 72.96 45 ASP A C 1
ATOM 340 O O . ASP A 1 52 ? -20.886 -1.108 12.735 1.00 71.87 45 ASP A O 1
ATOM 345 N N . LEU A 1 53 ? -20.973 -3.328 12.405 1.00 70.16 46 LEU A N 1
ATOM 346 C CA . LEU A 1 53 ? -21.526 -3.219 11.056 1.00 67.19 46 LEU A CA 1
ATOM 347 C C . LEU A 1 53 ? -22.276 -4.493 10.668 1.00 64.42 46 LEU A C 1
ATOM 348 O O . LEU A 1 53 ? -22.123 -5.530 11.309 1.00 62.34 46 LEU A O 1
ATOM 353 N N . ASN A 1 54 ? -23.094 -4.414 9.625 1.00 68.27 47 ASN A N 1
ATOM 354 C CA . ASN A 1 54 ? -23.776 -5.599 9.118 1.00 61.52 47 ASN A CA 1
ATOM 355 C C . ASN A 1 54 ? -23.348 -5.930 7.691 1.00 56.11 47 ASN A C 1
ATOM 356 O O . ASN A 1 54 ? -22.564 -5.198 7.090 1.00 56.09 47 ASN A O 1
ATOM 361 N N . LYS A 1 55 ? -23.880 -7.023 7.150 1.00 56.87 48 LYS A N 1
ATOM 362 C CA . LYS A 1 55 ? -23.513 -7.467 5.810 1.00 52.52 48 LYS A CA 1
ATOM 363 C C . LYS A 1 55 ? -24.055 -6.513 4.753 1.00 57.49 48 LYS A C 1
ATOM 364 O O . LYS A 1 55 ? -23.430 -6.308 3.716 1.00 64.36 48 LYS A O 1
ATOM 370 N N . ARG A 1 56 ? -25.216 -5.924 5.021 1.00 61.98 49 ARG A N 1
ATOM 371 C CA . ARG A 1 56 ? -25.818 -4.999 4.072 1.00 63.14 49 ARG A CA 1
ATOM 372 C C . ARG A 1 56 ? -24.887 -3.817 3.841 1.00 63.90 49 ARG A C 1
ATOM 373 O O . ARG A 1 56 ? -24.791 -3.299 2.728 1.00 66.33 49 ARG A O 1
ATOM 381 N N . PHE A 1 57 ? -24.191 -3.403 4.893 1.00 62.63 50 PHE A N 1
ATOM 382 C CA . PHE A 1 57 ? -23.199 -2.347 4.767 1.00 56.98 50 PHE A CA 1
ATOM 383 C C . PHE A 1 57 ? -22.060 -2.774 3.851 1.00 54.10 50 PHE A C 1
ATOM 384 O O . PHE A 1 57 ? -21.551 -1.972 3.071 1.00 51.59 50 PHE A O 1
ATOM 392 N N . LEU A 1 58 ? -21.661 -4.039 3.952 1.00 53.44 51 LEU A N 1
ATOM 393 C CA . LEU A 1 58 ? -20.589 -4.568 3.112 1.00 53.03 51 LEU A CA 1
ATOM 394 C C . LEU A 1 58 ? -21.035 -4.706 1.659 1.00 49.64 51 LEU A C 1
ATOM 395 O O . LEU A 1 58 ? -20.247 -4.465 0.741 1.00 47.16 51 LEU A O 1
ATOM 400 N N . GLU A 1 59 ? -22.293 -5.098 1.457 1.00 50.81 52 GLU A N 1
ATOM 401 C CA . GLU A 1 59 ? -22.859 -5.191 0.115 1.00 50.80 52 GLU A CA 1
ATOM 402 C C . GLU A 1 59 ? -22.800 -3.824 -0.545 1.00 57.81 52 GLU A C 1
ATOM 403 O O . GLU A 1 59 ? -22.502 -3.708 -1.737 1.00 61.35 52 GLU A O 1
ATOM 409 N N . PHE A 1 60 ? -23.074 -2.794 0.251 1.00 54.10 53 PHE A N 1
ATOM 410 C CA . PHE A 1 60 ? -23.030 -1.415 -0.217 1.00 58.04 53 PHE A CA 1
ATOM 411 C C . PHE A 1 60 ? -21.619 -1.019 -0.625 1.00 55.94 53 PHE A C 1
ATOM 412 O O . PHE A 1 60 ? -21.413 -0.460 -1.705 1.00 57.68 53 PHE A O 1
ATOM 420 N N . LEU A 1 61 ? -20.652 -1.302 0.242 1.00 50.31 54 LEU A N 1
ATOM 421 C CA . LEU A 1 61 ? -19.258 -1.039 -0.081 1.00 51.12 54 LEU A CA 1
ATOM 422 C C . LEU A 1 61 ? -18.872 -1.779 -1.355 1.00 51.63 54 LEU A C 1
ATOM 423 O O . LEU A 1 61 ? -18.207 -1.225 -2.232 1.00 44.86 54 LEU A O 1
ATOM 428 N N . SER A 1 62 ? -19.309 -3.029 -1.458 1.00 44.84 55 SER A N 1
ATOM 429 C CA . SER A 1 62 ? -18.991 -3.852 -2.618 1.00 42.19 55 SER A CA 1
ATOM 430 C C . SER A 1 62 ? -19.523 -3.245 -3.909 1.00 46.53 55 SER A C 1
ATOM 431 O O . SER A 1 62 ? -18.841 -3.261 -4.926 1.00 52.03 55 SER A O 1
ATOM 434 N N . GLN A 1 63 ? -20.736 -2.702 -3.862 1.00 53.09 56 GLN A N 1
ATOM 435 C CA . GLN A 1 63 ? -21.365 -2.117 -5.044 1.00 52.53 56 GLN A CA 1
ATOM 436 C C . GLN A 1 63 ? -20.747 -0.772 -5.416 1.00 49.52 56 GLN A C 1
ATOM 437 O O . GLN A 1 63 ? -20.771 -0.371 -6.579 1.00 61.11 56 GLN A O 1
ATOM 443 N N . LYS A 1 64 ? -20.212 -0.071 -4.423 1.00 49.66 57 LYS A N 1
ATOM 444 C CA . LYS A 1 64 ? -19.550 1.210 -4.651 1.00 63.57 57 LYS A CA 1
ATOM 445 C C . LYS A 1 64 ? -18.052 1.012 -4.830 1.00 61.44 57 LYS A C 1
ATOM 446 O O . LYS A 1 64 ? -17.299 1.977 -4.954 1.00 67.05 57 LYS A O 1
ATOM 452 N N . ARG A 1 65 ? -17.634 -0.250 -4.815 1.00 58.81 58 ARG A N 1
ATOM 453 C CA . ARG A 1 65 ? -16.246 -0.629 -5.054 1.00 53.87 58 ARG A CA 1
ATOM 454 C C . ARG A 1 65 ? -15.287 0.064 -4.093 1.00 49.53 58 ARG A C 1
ATOM 455 O O . ARG A 1 65 ? -14.278 0.641 -4.501 1.00 52.49 58 ARG A O 1
ATOM 463 N N . ILE A 1 66 ? -15.629 0.010 -2.812 1.00 49.15 59 ILE A N 1
ATOM 464 C CA . ILE A 1 66 ? -14.794 0.552 -1.751 1.00 45.67 59 ILE A CA 1
ATOM 465 C C . ILE A 1 66 ? -14.337 -0.549 -0.806 1.00 47.05 59 ILE A C 1
ATOM 466 O O . ILE A 1 66 ? -15.143 -1.099 -0.061 1.00 49.16 59 ILE A O 1
ATOM 471 N N . PRO A 1 67 ? -13.041 -0.884 -0.834 1.00 55.33 60 PRO A N 1
ATOM 472 C CA . PRO A 1 67 ? -12.529 -1.794 0.194 1.00 52.28 60 PRO A CA 1
ATOM 473 C C . PRO A 1 67 ? -12.469 -1.104 1.554 1.00 57.97 60 PRO A C 1
ATOM 474 O O . PRO A 1 67 ? -12.415 0.127 1.626 1.00 60.80 60 PRO A O 1
ATOM 478 N N . ILE A 1 68 ? -12.484 -1.882 2.627 1.00 57.49 61 ILE A N 1
ATOM 479 C CA . ILE A 1 68 ? -12.320 -1.300 3.947 1.00 59.16 61 ILE A CA 1
ATOM 480 C C . ILE A 1 68 ? -11.230 -2.048 4.702 1.00 58.62 61 ILE A C 1
ATOM 481 O O . ILE A 1 68 ? -11.207 -3.279 4.731 1.00 54.87 61 ILE A O 1
ATOM 486 N N . HIS A 1 69 ? -10.299 -1.286 5.269 1.00 59.11 62 HIS A N 1
ATOM 487 C CA . HIS A 1 69 ? -9.186 -1.852 6.021 1.00 54.30 62 HIS A CA 1
ATOM 488 C C . HIS A 1 69 ? -9.394 -1.652 7.510 1.00 51.34 62 HIS A C 1
ATOM 489 O O . HIS A 1 69 ? -9.811 -0.583 7.950 1.00 56.18 62 HIS A O 1
ATOM 496 N N . PHE A 1 70 ? -9.089 -2.681 8.286 1.00 51.93 63 PHE A N 1
ATOM 497 C CA . PHE A 1 70 ? -9.300 -2.619 9.722 1.00 61.57 63 PHE A CA 1
ATOM 498 C C . PHE A 1 70 ? -7.978 -2.652 10.475 1.00 59.92 63 PHE A C 1
ATOM 499 O O . PHE A 1 70 ? -7.081 -3.437 10.159 1.00 54.98 63 PHE A O 1
ATOM 507 N N . PHE A 1 71 ? -7.870 -1.773 11.464 1.00 58.19 64 PHE A N 1
ATOM 508 C CA . PHE A 1 71 ? -6.717 -1.718 12.352 1.00 63.77 64 PHE A CA 1
ATOM 509 C C . PHE A 1 71 ? -7.213 -1.899 13.782 1.00 64.92 64 PHE A C 1
ATOM 510 O O . PHE A 1 71 ? -8.286 -1.398 14.132 1.00 67.85 64 PHE A O 1
ATOM 518 N N . ASN A 1 72 ? -6.462 -2.618 14.611 1.00 64.88 65 ASN A N 1
ATOM 519 C CA . ASN A 1 72 ? -6.849 -2.727 16.016 1.00 70.32 65 ASN A CA 1
ATOM 520 C C . ASN A 1 72 ? -6.444 -1.458 16.778 1.00 81.35 65 ASN A C 1
ATOM 521 O O . ASN A 1 72 ? -5.953 -0.501 16.182 1.00 92.44 65 ASN A O 1
ATOM 526 N N . ARG A 1 73 ? -6.648 -1.431 18.088 1.00 85.83 66 ARG A N 1
ATOM 527 C CA . ARG A 1 73 ? -6.486 -0.173 18.809 1.00 92.42 66 ARG A CA 1
ATOM 528 C C . ARG A 1 73 ? -5.008 0.152 19.003 1.00 101.38 66 ARG A C 1
ATOM 529 O O . ARG A 1 73 ? -4.637 1.338 19.115 1.00 110.55 66 ARG A O 1
ATOM 537 N N . GLU A 1 74 ? -4.179 -0.895 19.043 1.00 100.31 67 GLU A N 1
ATOM 538 C CA . GLU A 1 74 ? -2.746 -0.722 19.136 1.00 102.27 67 GLU A CA 1
ATOM 539 C C . GLU A 1 74 ? -2.190 -0.157 17.824 1.00 90.87 67 GLU A C 1
ATOM 540 O O . GLU A 1 74 ? -1.047 0.298 17.761 1.00 93.83 67 GLU A O 1
ATOM 546 N N . GLY A 1 75 ? -3.009 -0.187 16.781 1.00 82.76 68 GLY A N 1
ATOM 547 C CA . GLY A 1 75 ? -2.665 0.431 15.514 1.00 82.03 68 GLY A CA 1
ATOM 548 C C . GLY A 1 75 ? -2.092 -0.549 14.510 1.00 81.30 68 GLY A C 1
ATOM 549 O O . GLY A 1 75 ? -1.550 -0.155 13.477 1.00 86.40 68 GLY A O 1
ATOM 550 N N . TYR A 1 76 ? -2.213 -1.833 14.823 1.00 73.49 69 TYR A N 1
ATOM 551 C CA . TYR A 1 76 ? -1.700 -2.906 13.981 1.00 71.07 69 TYR A CA 1
ATOM 552 C C . TYR A 1 76 ? -2.758 -3.342 12.963 1.00 68.92 69 TYR A C 1
ATOM 553 O O . TYR A 1 76 ? -3.953 -3.375 13.272 1.00 63.21 69 TYR A O 1
ATOM 562 N N . TYR A 1 77 ? -2.326 -3.669 11.747 1.00 64.31 70 TYR A N 1
ATOM 563 C CA . TYR A 1 77 ? -3.277 -3.984 10.691 1.00 61.02 70 TYR A CA 1
ATOM 564 C C . TYR A 1 77 ? -3.795 -5.410 10.841 1.00 62.03 70 TYR A C 1
ATOM 565 O O . TYR A 1 77 ? -3.042 -6.374 10.708 1.00 63.42 70 TYR A O 1
ATOM 574 N N . VAL A 1 78 ? -5.087 -5.535 11.134 1.00 61.93 71 VAL A N 1
ATOM 575 C CA . VAL A 1 78 ? -5.711 -6.846 11.316 1.00 66.36 71 VAL A CA 1
ATOM 576 C C . VAL A 1 78 ? -6.202 -7.476 10.013 1.00 59.36 71 VAL A C 1
ATOM 577 O O . VAL A 1 78 ? -6.184 -8.697 9.872 1.00 59.55 71 VAL A O 1
ATOM 581 N N . GLY A 1 79 ? -6.652 -6.657 9.068 1.00 53.29 72 GLY A N 1
ATOM 582 C CA . GLY A 1 79 ? -7.139 -7.197 7.815 1.00 50.52 72 GLY A CA 1
ATOM 583 C C . GLY A 1 79 ? -8.018 -6.292 6.973 1.00 48.85 72 GLY A C 1
ATOM 584 O O . GLY A 1 79 ? -8.312 -5.155 7.337 1.00 53.58 72 GLY A O 1
ATOM 585 N N . THR A 1 80 ? -8.455 -6.820 5.837 1.00 45.60 73 THR A N 1
ATOM 586 C CA . THR A 1 80 ? -9.161 -6.023 4.848 1.00 47.72 73 THR A CA 1
ATOM 587 C C . THR A 1 80 ? -10.415 -6.734 4.362 1.00 44.86 73 THR A C 1
ATOM 588 O O . THR A 1 80 ? -10.419 -7.955 4.207 1.00 43.75 73 THR A O 1
ATOM 592 N N . PHE A 1 81 ? -11.489 -5.980 4.145 1.00 40.88 74 PHE A N 1
ATOM 593 C CA . PHE A 1 81 ? -12.598 -6.511 3.376 1.00 37.72 74 PHE A CA 1
ATOM 594 C C . PHE A 1 81 ? -12.355 -6.153 1.914 1.00 38.31 74 PHE A C 1
ATOM 595 O O . PHE A 1 81 ? -12.368 -4.983 1.522 1.00 41.28 74 PHE A O 1
ATOM 603 N N . TYR A 1 82 ? -12.116 -7.177 1.112 1.00 38.63 75 TYR A N 1
ATOM 604 C CA . TYR A 1 82 ? -11.802 -6.989 -0.293 1.00 36.36 75 TYR A CA 1
ATOM 605 C C . TYR A 1 82 ? -13.037 -7.312 -1.113 1.00 37.10 75 TYR A C 1
ATOM 606 O O . TYR A 1 82 ? -13.469 -8.462 -1.145 1.00 38.66 75 TYR A O 1
ATOM 615 N N . PRO A 1 83 ? -13.635 -6.297 -1.754 1.00 39.60 76 PRO A N 1
ATOM 616 C CA . PRO A 1 83 ? -14.870 -6.556 -2.503 1.00 44.04 76 PRO A CA 1
ATOM 617 C C . PRO A 1 83 ? -14.628 -7.484 -3.684 1.00 36.92 76 PRO A C 1
ATOM 618 O O . PRO A 1 83 ? -13.484 -7.671 -4.098 1.00 38.67 76 PRO A O 1
ATOM 622 N N . ARG A 1 84 ? -15.701 -8.063 -4.206 1.00 36.90 77 ARG A N 1
ATOM 623 C CA . ARG A 1 84 ? -15.638 -8.801 -5.455 1.00 34.89 77 ARG A CA 1
ATOM 624 C C . ARG A 1 84 ? -14.975 -7.922 -6.516 1.00 33.79 77 ARG A C 1
ATOM 625 O O . ARG A 1 84 ? -15.211 -6.715 -6.571 1.00 38.80 77 ARG A O 1
ATOM 633 N N . GLU A 1 85 ? -14.108 -8.522 -7.321 1.00 46.01 78 GLU A N 1
ATOM 634 C CA . GLU A 1 85 ? -13.395 -7.779 -8.354 1.00 47.29 78 GLU A CA 1
ATOM 635 C C . GLU A 1 85 ? -14.372 -7.326 -9.422 1.00 49.53 78 GLU A C 1
ATOM 636 O O . GLU A 1 85 ? -15.118 -8.138 -9.963 1.00 58.16 78 GLU A O 1
ATOM 642 N N . TYR A 1 86 ? -14.390 -6.033 -9.718 1.00 44.21 79 TYR A N 1
ATOM 643 C CA . TYR A 1 86 ? -15.219 -5.555 -10.815 1.00 42.80 79 TYR A CA 1
ATOM 644 C C . TYR A 1 86 ? -14.431 -5.471 -12.126 1.00 43.00 79 TYR A C 1
ATOM 645 O O . TYR A 1 86 ? -15.010 -5.315 -13.196 1.00 52.28 79 TYR A O 1
ATOM 654 N N . LEU A 1 87 ? -13.112 -5.603 -12.039 1.00 42.76 80 LEU A N 1
ATOM 655 C CA . LEU A 1 87 ? -12.271 -5.591 -13.224 1.00 38.81 80 LEU A CA 1
ATOM 656 C C . LEU A 1 87 ? -11.745 -6.980 -13.467 1.00 42.31 80 LEU A C 1
ATOM 657 O O . LEU A 1 87 ? -10.831 -7.432 -12.776 1.00 36.73 80 LEU A O 1
ATOM 662 N N . ASN A 1 88 ? -12.294 -7.638 -14.481 1.00 43.38 81 ASN A N 1
ATOM 663 C CA . ASN A 1 88 ? -12.010 -9.046 -14.698 1.00 38.99 81 ASN A CA 1
ATOM 664 C C . ASN A 1 88 ? -11.526 -9.301 -16.111 1.00 41.89 81 ASN A C 1
ATOM 665 O O . ASN A 1 88 ? -12.230 -9.040 -17.091 1.00 47.36 81 ASN A O 1
ATOM 670 N N . SER A 1 89 ? -10.298 -9.787 -16.210 1.00 38.31 82 SER A N 1
ATOM 671 C CA . SER A 1 89 ? -9.705 -10.080 -17.504 1.00 42.24 82 SER A CA 1
ATOM 672 C C . SER A 1 89 ? -9.068 -11.454 -17.473 1.00 34.13 82 SER A C 1
ATOM 673 O O . SER A 1 89 ? -8.094 -11.669 -16.754 1.00 41.88 82 SER A O 1
ATOM 676 N N . GLY A 1 90 ? -9.614 -12.379 -18.257 1.00 31.82 83 GLY A N 1
ATOM 677 C CA . GLY A 1 90 ? -9.095 -13.733 -18.296 1.00 30.32 83 GLY A CA 1
ATOM 678 C C . GLY A 1 90 ? -7.614 -13.739 -18.622 1.00 34.44 83 GLY A C 1
ATOM 679 O O . GLY A 1 90 ? -6.805 -14.321 -17.898 1.00 32.66 83 GLY A O 1
ATOM 680 N N . PHE A 1 91 ? -7.261 -13.051 -19.703 1.00 37.23 84 PHE A N 1
ATOM 681 C CA . PHE A 1 91 ? -5.904 -13.074 -20.223 1.00 40.75 84 PHE A CA 1
ATOM 682 C C . PHE A 1 91 ? -4.894 -12.587 -19.193 1.00 45.43 84 PHE A C 1
ATOM 683 O O . PHE A 1 91 ? -3.903 -13.260 -18.919 1.00 39.44 84 PHE A O 1
ATOM 691 N N . LEU A 1 92 ? -5.157 -11.422 -18.611 1.00 50.02 85 LEU A N 1
ATOM 692 C CA . LEU A 1 92 ? -4.198 -10.819 -17.697 1.00 48.24 85 LEU A CA 1
ATOM 693 C C . LEU A 1 92 ? -3.988 -11.649 -16.423 1.00 36.63 85 LEU A C 1
ATOM 694 O O . LEU A 1 92 ? -2.855 -11.821 -15.979 1.00 38.12 85 LEU A O 1
ATOM 699 N N . ILE A 1 93 ? -5.071 -12.159 -15.842 1.00 32.11 86 ILE A N 1
ATOM 700 C CA . ILE A 1 93 ? -4.973 -13.081 -14.713 1.00 31.46 86 ILE A CA 1
ATOM 701 C C . ILE A 1 93 ? -4.155 -14.317 -15.093 1.00 35.50 86 ILE A C 1
ATOM 702 O O . ILE A 1 93 ? -3.329 -14.804 -14.313 1.00 39.59 86 ILE A O 1
ATOM 707 N N . LEU A 1 94 ? -4.379 -14.814 -16.303 1.00 38.07 87 LEU A N 1
ATOM 708 C CA . LEU A 1 94 ? -3.635 -15.965 -16.791 1.00 36.67 87 LEU A CA 1
ATOM 709 C C . LEU A 1 94 ? -2.156 -15.626 -16.887 1.00 41.70 87 LEU A C 1
ATOM 710 O O . LEU A 1 94 ? -1.295 -16.424 -16.504 1.00 46.43 87 LEU A O 1
ATOM 715 N N . LYS A 1 95 ? -1.867 -14.430 -17.393 1.00 40.64 88 LYS A N 1
ATOM 716 C CA . LYS A 1 95 ? -0.487 -13.977 -17.524 1.00 42.67 88 LYS A CA 1
ATOM 717 C C . LYS A 1 95 ? 0.145 -13.738 -16.163 1.00 43.32 88 LYS A C 1
ATOM 718 O O . LYS A 1 95 ? 1.297 -14.097 -15.948 1.00 42.73 88 LYS A O 1
ATOM 724 N N . GLN A 1 96 ? -0.610 -13.147 -15.241 1.00 41.54 89 GLN A N 1
ATOM 725 C CA . GLN A 1 96 ? -0.097 -12.909 -13.898 1.00 41.57 89 GLN A CA 1
ATOM 726 C C . GLN A 1 96 ? 0.332 -14.227 -13.260 1.00 39.26 89 GLN A C 1
ATOM 727 O O . GLN A 1 96 ? 1.352 -14.287 -12.581 1.00 43.61 89 GLN A O 1
ATOM 733 N N . ALA A 1 97 ? -0.427 -15.290 -13.502 1.00 36.52 90 ALA A N 1
ATOM 734 C CA . ALA A 1 97 ? -0.106 -16.585 -12.899 1.00 40.49 90 ALA A CA 1
ATOM 735 C C . ALA A 1 97 ? 1.027 -17.310 -13.620 1.00 37.52 90 ALA A C 1
ATOM 736 O O . ALA A 1 97 ? 1.889 -17.913 -12.978 1.00 44.96 90 ALA A O 1
ATOM 738 N N . GLU A 1 98 ? 1.030 -17.265 -14.950 1.00 33.11 91 GLU A N 1
ATOM 739 C CA . GLU A 1 98 ? 2.050 -17.989 -15.690 1.00 53.83 91 GLU A CA 1
ATOM 740 C C . GLU A 1 98 ? 3.397 -17.286 -15.524 1.00 52.72 91 GLU A C 1
ATOM 741 O O . GLU A 1 98 ? 4.453 -17.901 -15.667 1.00 50.30 91 GLU A O 1
ATOM 747 N N . HIS A 1 99 ? 3.353 -16.002 -15.190 1.00 48.63 92 HIS A N 1
ATOM 748 C CA . HIS A 1 99 ? 4.570 -15.263 -14.904 1.00 52.20 92 HIS A CA 1
ATOM 749 C C . HIS A 1 99 ? 5.097 -15.611 -13.518 1.00 50.42 92 HIS A C 1
ATOM 750 O O . HIS A 1 99 ? 6.275 -15.407 -13.228 1.00 50.61 92 HIS A O 1
ATOM 757 N N . TYR A 1 100 ? 4.227 -16.126 -12.654 1.00 50.83 93 TYR A N 1
ATOM 758 C CA . TYR A 1 100 ? 4.695 -16.622 -11.368 1.00 45.52 93 TYR A CA 1
ATOM 759 C C . TYR A 1 100 ? 5.267 -18.034 -11.450 1.00 50.22 93 TYR A C 1
ATOM 760 O O . TYR A 1 100 ? 6.307 -18.314 -10.860 1.00 55.95 93 TYR A O 1
ATOM 769 N N . ILE A 1 101 ? 4.589 -18.926 -12.166 1.00 45.50 94 ILE A N 1
ATOM 770 C CA . ILE A 1 101 ? 4.987 -20.332 -12.157 1.00 47.67 94 ILE A CA 1
ATOM 771 C C . ILE A 1 101 ? 6.151 -20.585 -13.105 1.00 52.03 94 ILE A C 1
ATOM 772 O O . ILE A 1 101 ? 6.779 -21.646 -13.077 1.00 53.53 94 ILE A O 1
ATOM 777 N N . ASN A 1 102 ? 6.439 -19.597 -13.941 1.00 54.73 95 ASN A N 1
ATOM 778 C CA . ASN A 1 102 ? 7.631 -19.640 -14.768 1.00 50.72 95 ASN A CA 1
ATOM 779 C C . ASN A 1 102 ? 8.780 -19.043 -13.972 1.00 51.85 95 ASN A C 1
ATOM 780 O O . ASN A 1 102 ? 8.765 -17.855 -13.641 1.00 50.41 95 ASN A O 1
ATOM 785 N N . GLN A 1 103 ? 9.774 -19.873 -13.670 1.00 49.10 96 GLN A N 1
ATOM 786 C CA . GLN A 1 103 ? 10.869 -19.482 -12.786 1.00 55.83 96 GLN A CA 1
ATOM 787 C C . GLN A 1 103 ? 11.643 -18.273 -13.319 1.00 58.44 96 GLN A C 1
ATOM 788 O O . GLN A 1 103 ? 11.962 -17.352 -12.565 1.00 64.17 96 GLN A O 1
ATOM 794 N N . GLU A 1 104 ? 11.920 -18.264 -14.620 1.00 60.08 97 GLU A N 1
ATOM 795 C CA . GLU A 1 104 ? 12.662 -17.165 -15.235 1.00 68.54 97 GLU A CA 1
ATOM 796 C C . GLU A 1 104 ? 11.845 -15.880 -15.287 1.00 64.51 97 GLU A C 1
ATOM 797 O O . GLU A 1 104 ? 12.360 -14.794 -15.007 1.00 69.34 97 GLU A O 1
ATOM 803 N N . LYS A 1 105 ? 10.574 -16.005 -15.658 1.00 59.07 98 LYS A N 1
ATOM 804 C CA . LYS A 1 105 ? 9.694 -14.849 -15.719 1.00 55.88 98 LYS A CA 1
ATOM 805 C C . LYS A 1 105 ? 9.494 -14.257 -14.332 1.00 50.14 98 LYS A C 1
ATOM 806 O O . LYS A 1 105 ? 9.447 -13.035 -14.173 1.00 48.21 98 LYS A O 1
ATOM 812 N N . ARG A 1 106 ? 9.387 -15.125 -13.330 1.00 44.84 99 ARG A N 1
ATOM 813 C CA . ARG A 1 106 ? 9.219 -14.660 -11.962 1.00 46.70 99 ARG A CA 1
ATOM 814 C C . ARG A 1 106 ? 10.443 -13.887 -11.496 1.00 56.83 99 ARG A C 1
ATOM 815 O O . ARG A 1 106 ? 10.313 -12.820 -10.894 1.00 56.64 99 ARG A O 1
ATOM 823 N N . MET A 1 107 ? 11.625 -14.436 -11.777 1.00 57.60 100 MET A N 1
ATOM 824 C CA . MET A 1 107 ? 12.891 -13.794 -11.431 1.00 60.06 100 MET A CA 1
ATOM 825 C C . MET A 1 107 ? 13.016 -12.411 -12.049 1.00 52.65 100 MET A C 1
ATOM 826 O O . MET A 1 107 ? 13.516 -11.477 -11.414 1.00 51.44 100 MET A O 1
ATOM 831 N N . LEU A 1 108 ? 12.579 -12.293 -13.299 1.00 49.62 101 LEU A N 1
ATOM 832 C CA . LEU A 1 108 ? 12.628 -11.019 -13.999 1.00 55.54 101 LEU A CA 1
ATOM 833 C C . LEU A 1 108 ? 11.865 -9.946 -13.221 1.00 58.55 101 LEU A C 1
ATOM 834 O O . LEU A 1 108 ? 12.426 -8.899 -12.888 1.00 61.28 101 LEU A O 1
ATOM 839 N N . ILE A 1 109 ? 10.598 -10.222 -12.914 1.00 46.35 102 ILE A N 1
ATOM 840 C CA . ILE A 1 109 ? 9.750 -9.262 -12.212 1.00 51.51 102 ILE A CA 1
ATOM 841 C C . ILE A 1 109 ? 10.314 -8.916 -10.835 1.00 58.12 102 ILE A C 1
ATOM 842 O O . ILE A 1 109 ? 10.397 -7.743 -10.460 1.00 48.67 102 ILE A O 1
ATOM 847 N N . ALA A 1 110 ? 10.706 -9.949 -10.096 1.00 55.04 103 ALA A N 1
ATOM 848 C CA . ALA A 1 110 ? 11.254 -9.784 -8.758 1.00 50.23 103 ALA A CA 1
ATOM 849 C C . ALA A 1 110 ? 12.502 -8.913 -8.773 1.00 61.34 103 ALA A C 1
ATOM 850 O O . ALA A 1 110 ? 12.666 -8.032 -7.927 1.00 72.36 103 ALA A O 1
ATOM 852 N N . ARG A 1 111 ? 13.382 -9.161 -9.737 1.00 56.78 104 ARG A N 1
ATOM 853 C CA . ARG A 1 111 ? 14.609 -8.390 -9.830 1.00 59.53 104 ARG A CA 1
ATOM 854 C C . ARG A 1 111 ? 14.328 -6.949 -10.204 1.00 59.65 104 ARG A C 1
ATOM 855 O O . ARG A 1 111 ? 15.067 -6.044 -9.819 1.00 65.50 104 ARG A O 1
ATOM 863 N N . GLU A 1 112 ? 13.259 -6.742 -10.961 1.00 54.95 105 GLU A N 1
ATOM 864 C CA . GLU A 1 112 ? 12.839 -5.400 -11.325 1.00 56.32 105 GLU A CA 1
ATOM 865 C C . GLU A 1 112 ? 12.348 -4.652 -10.086 1.00 57.34 105 GLU A C 1
ATOM 866 O O . GLU A 1 112 ? 12.717 -3.496 -9.871 1.00 52.85 105 GLU A O 1
ATOM 872 N N . ILE A 1 113 ? 11.525 -5.324 -9.278 1.00 51.51 106 ILE A N 1
ATOM 873 C CA . ILE A 1 113 ? 11.047 -4.782 -8.008 1.00 50.95 106 ILE A CA 1
ATOM 874 C C . ILE A 1 113 ? 12.223 -4.369 -7.114 1.00 54.98 106 ILE A C 1
ATOM 875 O O . ILE A 1 113 ? 12.299 -3.229 -6.650 1.00 56.02 106 ILE A O 1
ATOM 880 N N . VAL A 1 114 ? 13.144 -5.299 -6.883 1.00 55.81 107 VAL A N 1
ATOM 881 C CA . VAL A 1 114 ? 14.300 -5.027 -6.032 1.00 57.18 107 VAL A CA 1
ATOM 882 C C . VAL A 1 114 ? 15.144 -3.877 -6.579 1.00 60.75 107 VAL A C 1
ATOM 883 O O . VAL A 1 114 ? 15.505 -2.956 -5.840 1.00 62.34 107 VAL A O 1
ATOM 887 N N . SER A 1 115 ? 15.444 -3.929 -7.875 1.00 64.14 108 SER A N 1
ATOM 888 C CA . SER A 1 115 ? 16.268 -2.909 -8.524 1.00 68.21 108 SER A CA 1
ATOM 889 C C . SER A 1 115 ? 15.701 -1.506 -8.340 1.00 64.34 108 SER A C 1
ATOM 890 O O . SER A 1 115 ? 16.427 -0.570 -8.004 1.00 62.69 108 SER A O 1
ATOM 893 N N . ARG A 1 116 ? 14.398 -1.364 -8.558 1.00 63.92 109 ARG A N 1
ATOM 894 C CA . ARG A 1 116 ? 13.752 -0.071 -8.404 1.00 71.38 109 ARG A CA 1
ATOM 895 C C . ARG A 1 116 ? 13.728 0.361 -6.940 1.00 76.89 109 ARG A C 1
ATOM 896 O O . ARG A 1 116 ? 13.854 1.550 -6.639 1.00 83.37 109 ARG A O 1
ATOM 904 N N . SER A 1 117 ? 13.577 -0.603 -6.035 1.00 72.26 110 SER A N 1
ATOM 905 C CA . SER A 1 117 ? 13.637 -0.315 -4.606 1.00 66.91 110 SER A CA 1
ATOM 906 C C . SER A 1 117 ? 14.979 0.293 -4.247 1.00 68.90 110 SER A C 1
ATOM 907 O O . SER A 1 117 ? 15.045 1.300 -3.544 1.00 71.83 110 SER A O 1
ATOM 910 N N . PHE A 1 118 ? 16.048 -0.318 -4.744 1.00 70.15 111 PHE A N 1
ATOM 911 C CA . PHE A 1 118 ? 17.396 0.138 -4.427 1.00 71.18 111 PHE A CA 1
ATOM 912 C C . PHE A 1 118 ? 17.636 1.539 -4.960 1.00 70.31 111 PHE A C 1
ATOM 913 O O . PHE A 1 118 ? 18.190 2.382 -4.259 1.00 77.94 111 PHE A O 1
ATOM 921 N N . GLN A 1 119 ? 17.214 1.796 -6.194 1.00 70.86 112 GLN A N 1
ATOM 922 C CA . GLN A 1 119 ? 17.442 3.113 -6.774 1.00 77.23 112 GLN A CA 1
ATOM 923 C C . GLN A 1 119 ? 16.632 4.169 -6.031 1.00 76.40 112 GLN A C 1
ATOM 924 O O . GLN A 1 119 ? 17.127 5.267 -5.790 1.00 81.43 112 GLN A O 1
ATOM 930 N N . ASN A 1 120 ? 15.400 3.836 -5.655 1.00 64.98 113 ASN A N 1
ATOM 931 C CA . ASN A 1 120 ? 14.571 4.769 -4.898 1.00 68.02 113 ASN A CA 1
ATOM 932 C C . ASN A 1 120 ? 15.158 5.051 -3.516 1.00 79.02 113 ASN A C 1
ATOM 933 O O . ASN A 1 120 ? 15.062 6.172 -3.014 1.00 90.18 113 ASN A O 1
ATOM 938 N N . MET A 1 121 ? 15.769 4.039 -2.907 1.00 75.08 114 MET A N 1
ATOM 939 C CA . MET A 1 121 ? 16.494 4.242 -1.658 1.00 73.97 114 MET A CA 1
ATOM 940 C C . MET A 1 121 ? 17.663 5.195 -1.883 1.00 85.37 114 MET A C 1
ATOM 941 O O . MET A 1 121 ? 17.832 6.174 -1.159 1.00 92.48 114 MET A O 1
ATOM 946 N N . VAL A 1 122 ? 18.465 4.895 -2.900 1.00 84.48 115 VAL A N 1
ATOM 947 C CA . VAL A 1 122 ? 19.711 5.609 -3.151 1.00 90.79 115 VAL A CA 1
ATOM 948 C C . VAL A 1 122 ? 19.513 7.101 -3.468 1.00 100.09 115 VAL A C 1
ATOM 949 O O . VAL A 1 122 ? 20.270 7.943 -2.958 1.00 109.41 115 VAL A O 1
ATOM 953 N N . ASP A 1 123 ? 18.507 7.438 -4.284 1.00 98.86 116 ASP A N 1
ATOM 954 C CA . ASP A 1 123 ? 18.219 8.850 -4.571 1.00 103.15 116 ASP A CA 1
ATOM 955 C C . ASP A 1 123 ? 17.486 9.533 -3.433 1.00 103.50 116 ASP A C 1
ATOM 956 O O . ASP A 1 123 ? 17.530 10.762 -3.329 1.00 114.62 116 ASP A O 1
ATOM 961 N N . PHE A 1 124 ? 16.806 8.761 -2.594 1.00 87.89 117 PHE A N 1
ATOM 962 C CA . PHE A 1 124 ? 16.245 9.348 -1.394 1.00 87.19 117 PHE A CA 1
ATOM 963 C C . PHE A 1 124 ? 17.388 9.909 -0.573 1.00 91.74 117 PHE A C 1
ATOM 964 O O . PHE A 1 124 ? 17.323 11.033 -0.075 1.00 93.32 117 PHE A O 1
ATOM 972 N N . LEU A 1 125 ? 18.436 9.106 -0.438 1.00 92.78 118 LEU A N 1
ATOM 973 C CA . LEU A 1 125 ? 19.596 9.480 0.351 1.00 98.23 118 LEU A CA 1
ATOM 974 C C . LEU A 1 125 ? 20.397 10.602 -0.295 1.00 99.72 118 LEU A C 1
ATOM 975 O O . LEU A 1 125 ? 20.871 11.503 0.395 1.00 98.02 118 LEU A O 1
ATOM 980 N N . LYS A 1 126 ? 20.546 10.548 -1.616 1.00 102.42 119 LYS A N 1
ATOM 981 C CA . LYS A 1 126 ? 21.333 11.551 -2.332 1.00 103.88 119 LYS A CA 1
ATOM 982 C C . LYS A 1 126 ? 20.608 12.892 -2.397 1.00 105.40 119 LYS A C 1
ATOM 983 O O . LYS A 1 126 ? 21.249 13.949 -2.395 1.00 108.10 119 LYS A O 1
ATOM 989 N N . LYS A 1 127 ? 19.278 12.841 -2.434 1.00 105.36 120 LYS A N 1
ATOM 990 C CA . LYS A 1 127 ? 18.458 14.048 -2.431 1.00 104.24 120 LYS A CA 1
ATOM 991 C C . LYS A 1 127 ? 18.711 14.890 -1.180 1.00 106.50 120 LYS A C 1
ATOM 992 O O . LYS A 1 127 ? 18.638 16.120 -1.215 1.00 107.92 120 LYS A O 1
ATOM 994 N N . ARG A 1 128 ? 19.008 14.211 -0.078 1.00 106.82 121 ARG A N 1
ATOM 995 C CA . ARG A 1 128 ? 19.270 14.862 1.200 1.00 107.87 121 ARG A CA 1
ATOM 996 C C . ARG A 1 128 ? 20.757 15.106 1.415 1.00 115.59 121 ARG A C 1
ATOM 997 O O . ARG A 1 128 ? 21.178 15.470 2.514 1.00 118.32 121 ARG A O 1
ATOM 1005 N N . LYS A 1 129 ? 21.540 14.858 0.367 1.00 117.55 122 LYS A N 1
ATOM 1006 C CA . LYS A 1 129 ? 22.987 15.068 0.374 1.00 118.65 122 LYS A CA 1
ATOM 1007 C C . LYS A 1 129 ? 23.668 14.140 1.371 1.00 120.71 122 LYS A C 1
ATOM 1008 O O . LYS A 1 129 ? 24.716 14.465 1.928 1.00 127.65 122 LYS A O 1
ATOM 1010 N N . VAL A 1 130 ? 23.054 12.983 1.591 1.00 118.24 123 VAL A N 1
ATOM 1011 C CA . VAL A 1 130 ? 23.652 11.922 2.389 1.00 117.70 123 VAL A CA 1
ATOM 1012 C C . VAL A 1 130 ? 24.384 10.954 1.469 1.00 118.31 123 VAL A C 1
ATOM 1013 O O . VAL A 1 130 ? 23.851 10.557 0.431 1.00 113.97 123 VAL A O 1
ATOM 1017 N N . ARG A 1 131 ? 25.606 10.581 1.840 1.00 123.66 124 ARG A N 1
ATOM 1018 C CA . ARG A 1 131 ? 26.351 9.597 1.069 1.00 121.87 124 ARG A CA 1
ATOM 1019 C C . ARG A 1 131 ? 25.694 8.237 1.240 1.00 120.70 124 ARG A C 1
ATOM 1020 O O . ARG A 1 131 ? 25.550 7.739 2.353 1.00 123.44 124 ARG A O 1
ATOM 1022 N N . ALA A 1 132 ? 25.291 7.641 0.129 1.00 114.88 125 ALA A N 1
ATOM 1023 C CA . ALA A 1 132 ? 24.634 6.351 0.167 1.00 115.98 125 ALA A CA 1
ATOM 1024 C C . ALA A 1 132 ? 25.597 5.222 -0.072 1.00 118.44 125 ALA A C 1
ATOM 1025 O O . ALA A 1 132 ? 25.177 4.080 -0.157 1.00 119.59 125 ALA A O 1
ATOM 1027 N N . ASP A 1 133 ? 26.883 5.549 -0.164 1.00 122.47 126 ASP A N 1
ATOM 1028 C CA . ASP A 1 133 ? 27.838 4.781 -0.962 1.00 125.51 126 ASP A CA 1
ATOM 1029 C C . ASP A 1 133 ? 27.822 3.265 -0.700 1.00 113.24 126 ASP A C 1
ATOM 1030 O O . ASP A 1 133 ? 28.194 2.476 -1.567 1.00 118.15 126 ASP A O 1
ATOM 1035 N N . SER A 1 134 ? 27.330 2.860 0.462 1.00 105.35 127 SER A N 1
ATOM 1036 C CA . SER A 1 134 ? 27.019 1.460 0.713 1.00 110.75 127 SER A CA 1
ATOM 1037 C C . SER A 1 134 ? 25.770 1.108 -0.113 1.00 108.21 127 SER A C 1
ATOM 1038 O O . SER A 1 134 ? 25.464 1.794 -1.090 1.00 115.43 127 SER A O 1
ATOM 1041 N N . LEU A 1 135 ? 25.133 -0.024 0.174 1.00 96.24 128 LEU A N 1
ATOM 1042 C CA . LEU A 1 135 ? 23.983 -0.499 -0.609 1.00 88.24 128 LEU A CA 1
ATOM 1043 C C . LEU A 1 135 ? 24.415 -0.931 -2.012 1.00 88.41 128 LEU A C 1
ATOM 1044 O O . LEU A 1 135 ? 23.659 -1.584 -2.726 1.00 89.69 128 LEU A O 1
ATOM 1049 N N . THR A 1 136 ? 25.634 -0.567 -2.398 1.00 101.56 129 THR A N 1
ATOM 1050 C CA . THR A 1 136 ? 26.178 -0.929 -3.696 1.00 103.19 129 THR A CA 1
ATOM 1051 C C . THR A 1 136 ? 26.532 -2.404 -3.674 1.00 104.87 129 THR A C 1
ATOM 1052 O O . THR A 1 136 ? 26.343 -3.117 -4.661 1.00 106.52 129 THR A O 1
ATOM 1056 N N . ARG A 1 137 ? 27.035 -2.856 -2.529 1.00 104.53 130 ARG A N 1
ATOM 1057 C CA . ARG A 1 137 ? 27.377 -4.258 -2.345 1.00 108.00 130 ARG A CA 1
ATOM 1058 C C . ARG A 1 137 ? 26.111 -5.103 -2.305 1.00 104.02 130 ARG A C 1
ATOM 1059 O O . ARG A 1 137 ? 26.117 -6.268 -2.696 1.00 108.65 130 ARG A O 1
ATOM 1067 N N . TYR A 1 138 ? 25.024 -4.508 -1.828 1.00 97.45 131 TYR A N 1
ATOM 1068 C CA . TYR A 1 138 ? 23.733 -5.184 -1.818 1.00 93.22 131 TYR A CA 1
ATOM 1069 C C . TYR A 1 138 ? 23.149 -5.233 -3.223 1.00 98.51 131 TYR A C 1
ATOM 1070 O O . TYR A 1 138 ? 22.527 -6.222 -3.608 1.00 99.97 131 TYR A O 1
ATOM 1079 N N . LYS A 1 139 ? 23.357 -4.162 -3.984 1.00 98.95 132 LYS A N 1
ATOM 1080 C CA . LYS A 1 139 ? 22.916 -4.116 -5.372 1.00 93.25 132 LYS A CA 1
ATOM 1081 C C . LYS A 1 139 ? 23.661 -5.163 -6.191 1.00 97.19 132 LYS A C 1
ATOM 1082 O O . LYS A 1 139 ? 23.058 -5.885 -6.980 1.00 98.47 132 LYS A O 1
ATOM 1084 N N . LYS A 1 140 ? 24.972 -5.250 -5.986 1.00 100.53 133 LYS A N 1
ATOM 1085 C CA . LYS A 1 140 ? 25.799 -6.219 -6.699 1.00 96.88 133 LYS A CA 1
ATOM 1086 C C . LYS A 1 140 ? 25.443 -7.643 -6.290 1.00 100.08 133 LYS A C 1
ATOM 1087 O O . LYS A 1 140 ? 25.404 -8.549 -7.123 1.00 103.66 133 LYS A O 1
ATOM 1089 N N . LYS A 1 141 ? 25.181 -7.835 -5.003 1.00 95.62 134 LYS A N 1
ATOM 1090 C CA . LYS A 1 141 ? 24.783 -9.141 -4.506 1.00 96.63 134 LYS A CA 1
ATOM 1091 C C . LYS A 1 141 ? 23.414 -9.510 -5.075 1.00 92.24 134 LYS A C 1
ATOM 1092 O O . LYS A 1 141 ? 23.091 -10.689 -5.225 1.00 91.54 134 LYS A O 1
ATOM 1094 N N . ALA A 1 142 ? 22.623 -8.494 -5.410 1.00 88.33 135 ALA A N 1
ATOM 1095 C CA . ALA A 1 142 ? 21.281 -8.707 -5.948 1.00 85.25 135 ALA A CA 1
ATOM 1096 C C . ALA A 1 142 ? 21.304 -9.190 -7.398 1.00 83.47 135 ALA A C 1
ATOM 1097 O O . ALA A 1 142 ? 20.469 -10.001 -7.795 1.00 85.59 135 ALA A O 1
ATOM 1099 N N . GLU A 1 143 ? 22.248 -8.690 -8.189 1.00 81.06 136 GLU A N 1
ATOM 1100 C CA . GLU A 1 143 ? 22.361 -9.113 -9.585 1.00 85.37 136 GLU A CA 1
ATOM 1101 C C . GLU A 1 143 ? 22.916 -10.530 -9.703 1.00 87.84 136 GLU A C 1
ATOM 1102 O O . GLU A 1 143 ? 22.607 -11.251 -10.650 1.00 87.10 136 GLU A O 1
ATOM 1108 N N . GLU A 1 144 ? 23.736 -10.927 -8.736 1.00 92.11 137 GLU A N 1
ATOM 1109 C CA . GLU A 1 144 ? 24.431 -12.207 -8.805 1.00 91.81 137 GLU A CA 1
ATOM 1110 C C . GLU A 1 144 ? 23.587 -13.369 -8.279 1.00 90.05 137 GLU A C 1
ATOM 1111 O O . GLU A 1 144 ? 23.934 -14.534 -8.480 1.00 90.92 137 GLU A O 1
ATOM 1113 N N . ALA A 1 145 ? 22.480 -13.050 -7.612 1.00 87.18 138 ALA A N 1
ATOM 1114 C CA . ALA A 1 145 ? 21.606 -14.069 -7.028 1.00 84.53 138 ALA A CA 1
ATOM 1115 C C . ALA A 1 145 ? 21.007 -14.988 -8.088 1.00 85.52 138 ALA A C 1
ATOM 1116 O O . ALA A 1 145 ? 20.706 -14.553 -9.199 1.00 86.95 138 ALA A O 1
ATOM 1118 N N . SER A 1 146 ? 20.872 -16.268 -7.755 1.00 89.62 139 SER A N 1
ATOM 1119 C CA . SER A 1 146 ? 20.277 -17.230 -8.677 1.00 92.34 139 SER A CA 1
ATOM 1120 C C . SER A 1 146 ? 18.807 -17.562 -8.404 1.00 88.39 139 SER A C 1
ATOM 1121 O O . SER A 1 146 ? 18.189 -18.282 -9.187 1.00 93.59 139 SER A O 1
ATOM 1124 N N . ASN A 1 147 ? 18.237 -17.046 -7.317 1.00 78.69 140 ASN A N 1
ATOM 1125 C CA . ASN A 1 147 ? 16.827 -17.312 -7.038 1.00 71.66 140 ASN A CA 1
ATOM 1126 C C . ASN A 1 147 ? 16.130 -16.212 -6.239 1.00 68.55 140 ASN A C 1
ATOM 1127 O O . ASN A 1 147 ? 16.777 -15.368 -5.619 1.00 69.63 140 ASN A O 1
ATOM 1132 N N . VAL A 1 148 ? 14.801 -16.244 -6.266 1.00 63.47 141 VAL A N 1
ATOM 1133 C CA . VAL A 1 148 ? 13.965 -15.194 -5.695 1.00 62.16 141 VAL A CA 1
ATOM 1134 C C . VAL A 1 148 ? 14.109 -15.094 -4.178 1.00 66.02 141 VAL A C 1
ATOM 1135 O O . VAL A 1 148 ? 14.094 -14.003 -3.612 1.00 72.02 141 VAL A O 1
ATOM 1139 N N . SER A 1 149 ? 14.243 -16.241 -3.524 1.00 66.77 142 SER A N 1
ATOM 1140 C CA . SER A 1 149 ? 14.347 -16.286 -2.072 1.00 70.96 142 SER A CA 1
ATOM 1141 C C . SER A 1 149 ? 15.554 -15.501 -1.564 1.00 78.00 142 SER A C 1
ATOM 1142 O O . SER A 1 149 ? 15.440 -14.700 -0.635 1.00 78.56 142 SER A O 1
ATOM 1145 N N . GLU A 1 150 ? 16.709 -15.731 -2.178 1.00 82.25 143 GLU A N 1
ATOM 1146 C CA . GLU A 1 150 ? 17.915 -15.006 -1.801 1.00 87.50 143 GLU A CA 1
ATOM 1147 C C . GLU A 1 150 ? 17.735 -13.521 -2.076 1.00 83.94 143 GLU A C 1
ATOM 1148 O O . GLU A 1 150 ? 18.243 -12.675 -1.342 1.00 86.64 143 GLU A O 1
ATOM 1154 N N . LEU A 1 151 ? 16.992 -13.218 -3.135 1.00 79.62 144 LEU A N 1
ATOM 1155 C CA . LEU A 1 151 ? 16.714 -11.841 -3.513 1.00 73.95 144 LEU A CA 1
ATOM 1156 C C . LEU A 1 151 ? 15.925 -11.132 -2.412 1.00 73.95 144 LEU A C 1
ATOM 1157 O O . LEU A 1 151 ? 16.192 -9.974 -2.092 1.00 75.93 144 LEU A O 1
ATOM 1162 N N . MET A 1 152 ? 14.965 -11.839 -1.822 1.00 73.06 145 MET A N 1
ATOM 1163 C CA . MET A 1 152 ? 14.155 -11.284 -0.741 1.00 74.22 145 MET A CA 1
ATOM 1164 C C . MET A 1 152 ? 15.012 -10.979 0.485 1.00 80.91 145 MET A C 1
ATOM 1165 O O . MET A 1 152 ? 14.823 -9.961 1.149 1.00 88.26 145 MET A O 1
ATOM 1170 N N . GLY A 1 153 ? 15.959 -11.865 0.778 1.00 79.10 146 GLY A N 1
ATOM 1171 C CA . GLY A 1 153 ? 16.865 -11.669 1.896 1.00 85.37 146 GLY A CA 1
ATOM 1172 C C . GLY A 1 153 ? 17.837 -10.522 1.682 1.00 90.86 146 GLY A C 1
ATOM 1173 O O . GLY A 1 153 ? 18.155 -9.780 2.614 1.00 94.70 146 GLY A O 1
ATOM 1174 N N . ILE A 1 154 ? 18.317 -10.383 0.451 1.00 89.10 147 ILE A N 1
ATOM 1175 C CA . ILE A 1 154 ? 19.203 -9.283 0.093 1.00 82.85 147 ILE A CA 1
ATOM 1176 C C . ILE A 1 154 ? 18.466 -7.956 0.219 1.00 78.86 147 ILE A C 1
ATOM 1177 O O . ILE A 1 154 ? 19.008 -6.976 0.736 1.00 75.15 147 ILE A O 1
ATOM 1182 N N . GLU A 1 155 ? 17.218 -7.940 -0.242 1.00 73.01 148 GLU A N 1
ATOM 1183 C CA . GLU A 1 155 ? 16.389 -6.747 -0.173 1.00 73.82 148 GLU A CA 1
ATOM 1184 C C . GLU A 1 155 ? 16.195 -6.318 1.279 1.00 75.37 148 GLU A C 1
ATOM 1185 O O . GLU A 1 155 ? 16.195 -5.125 1.592 1.00 76.97 148 GLU A O 1
ATOM 1191 N N . GLY A 1 156 ? 16.051 -7.299 2.165 1.00 72.34 149 GLY A N 1
ATOM 1192 C CA . GLY A 1 156 ? 15.872 -7.031 3.581 1.00 73.96 149 GLY A CA 1
ATOM 1193 C C . GLY A 1 156 ? 17.108 -6.435 4.224 1.00 86.80 149 GLY A C 1
ATOM 1194 O O . GLY A 1 156 ? 17.015 -5.489 5.008 1.00 95.22 149 GLY A O 1
ATOM 1195 N N . ASN A 1 157 ? 18.270 -6.990 3.893 1.00 89.22 150 ASN A N 1
ATOM 1196 C CA . ASN A 1 157 ? 19.532 -6.502 4.436 1.00 92.58 150 ASN A CA 1
ATOM 1197 C C . ASN A 1 157 ? 19.883 -5.122 3.903 1.00 90.76 150 ASN A C 1
ATOM 1198 O O . ASN A 1 157 ? 20.500 -4.314 4.596 1.00 96.22 150 ASN A O 1
ATOM 1203 N N . ALA A 1 158 ? 19.493 -4.864 2.660 1.00 87.30 151 ALA A N 1
ATOM 1204 C CA . ALA A 1 158 ? 19.703 -3.559 2.050 1.00 82.28 151 ALA A CA 1
ATOM 1205 C C . ALA A 1 158 ? 18.836 -2.511 2.735 1.00 78.85 151 ALA A C 1
ATOM 1206 O O . ALA A 1 158 ? 19.292 -1.404 3.017 1.00 76.13 151 ALA A O 1
ATOM 1208 N N . ARG A 1 159 ? 17.581 -2.870 2.998 1.00 77.96 152 ARG A N 1
ATOM 1209 C CA . ARG A 1 159 ? 16.651 -1.969 3.669 1.00 81.17 152 ARG A CA 1
ATOM 1210 C C . ARG A 1 159 ? 17.142 -1.658 5.072 1.00 86.87 152 ARG A C 1
ATOM 1211 O O . ARG A 1 159 ? 17.062 -0.519 5.527 1.00 91.45 152 ARG A O 1
ATOM 1219 N N . GLU A 1 160 ? 17.650 -2.684 5.747 1.00 87.22 153 GLU A N 1
ATOM 1220 C CA . GLU A 1 160 ? 18.196 -2.535 7.089 1.00 86.03 153 GLU A CA 1
ATOM 1221 C C . GLU A 1 160 ? 19.392 -1.589 7.085 1.00 86.63 153 GLU A C 1
ATOM 1222 O O . GLU A 1 160 ? 19.465 -0.670 7.900 1.00 85.84 153 GLU A O 1
ATOM 1224 N N . GLU A 1 161 ? 20.322 -1.816 6.161 1.00 85.38 154 GLU A N 1
ATOM 1225 C CA . GLU A 1 161 ? 21.477 -0.939 6.013 1.00 97.11 154 GLU A CA 1
ATOM 1226 C C . GLU A 1 161 ? 21.020 0.470 5.664 1.00 94.46 154 GLU A C 1
ATOM 1227 O O . GLU A 1 161 ? 21.526 1.432 6.216 1.00 91.08 154 GLU A O 1
ATOM 1233 N N . TYR A 1 162 ? 20.047 0.588 4.769 1.00 89.00 155 TYR A N 1
ATOM 1234 C CA . TYR A 1 162 ? 19.541 1.899 4.369 1.00 87.33 155 TYR A CA 1
ATOM 1235 C C . TYR A 1 162 ? 18.813 2.638 5.525 1.00 87.30 155 TYR A C 1
ATOM 1236 O O . TYR A 1 162 ? 19.092 3.815 5.764 1.00 84.80 155 TYR A O 1
ATOM 1245 N N . TYR A 1 163 ? 18.095 1.898 6.350 1.00 82.40 156 TYR A N 1
ATOM 1246 C CA . TYR A 1 163 ? 17.525 2.456 7.564 1.00 87.42 156 TYR A CA 1
ATOM 1247 C C . TYR A 1 163 ? 18.613 3.022 8.475 1.00 108.13 156 TYR A C 1
ATOM 1248 O O . TYR A 1 163 ? 18.430 4.048 9.128 1.00 113.03 156 TYR A O 1
ATOM 1257 N N . SER A 1 164 ? 19.766 2.368 8.502 1.00 115.85 157 SER A N 1
ATOM 1258 C CA . SER A 1 164 ? 20.920 2.937 9.164 1.00 124.34 157 SER A CA 1
ATOM 1259 C C . SER A 1 164 ? 21.167 4.286 8.558 1.00 117.25 157 SER A C 1
ATOM 1260 O O . SER A 1 164 ? 20.695 5.278 9.065 1.00 118.82 157 SER A O 1
ATOM 1263 N N . MET A 1 165 ? 21.824 4.328 7.415 1.00 112.65 158 MET A N 1
ATOM 1264 C CA . MET A 1 165 ? 22.155 5.582 6.748 1.00 117.73 158 MET A CA 1
ATOM 1265 C C . MET A 1 165 ? 21.086 6.663 6.781 1.00 115.13 158 MET A C 1
ATOM 1266 O O . MET A 1 165 ? 21.314 7.780 6.371 1.00 115.45 158 MET A O 1
ATOM 1271 N N . ILE A 1 166 ? 19.911 6.320 7.269 1.00 117.13 159 ILE A N 1
ATOM 1272 C CA . ILE A 1 166 ? 18.848 7.268 7.467 1.00 119.17 159 ILE A CA 1
ATOM 1273 C C . ILE A 1 166 ? 19.084 7.846 8.835 1.00 123.93 159 ILE A C 1
ATOM 1274 O O . ILE A 1 166 ? 19.297 9.039 8.989 1.00 131.47 159 ILE A O 1
ATOM 1279 N N . ASP A 1 167 ? 19.032 6.993 9.845 1.00 120.32 160 ASP A N 1
ATOM 1280 C CA . ASP A 1 167 ? 19.050 7.523 11.184 1.00 119.88 160 ASP A CA 1
ATOM 1281 C C . ASP A 1 167 ? 20.056 8.654 11.260 1.00 123.68 160 ASP A C 1
ATOM 1282 O O . ASP A 1 167 ? 19.860 9.629 11.969 1.00 127.32 160 ASP A O 1
ATOM 1287 N N . SER A 1 168 ? 21.101 8.560 10.460 1.00 125.61 161 SER A N 1
ATOM 1288 C CA . SER A 1 168 ? 22.087 9.628 10.437 1.00 132.13 161 SER A CA 1
ATOM 1289 C C . SER A 1 168 ? 21.498 10.744 9.610 1.00 129.88 161 SER A C 1
ATOM 1290 O O . SER A 1 168 ? 21.414 10.622 8.357 1.00 131.61 161 SER A O 1
ATOM 1293 N N . LEU A 1 169 ? 21.315 11.865 10.308 1.00 127.19 162 LEU A N 1
ATOM 1294 C CA . LEU A 1 169 ? 20.282 12.849 10.051 1.00 127.28 162 LEU A CA 1
ATOM 1295 C C . LEU A 1 169 ? 19.050 12.761 10.966 1.00 125.05 162 LEU A C 1
ATOM 1296 O O . LEU A 1 169 ? 18.052 13.410 10.668 1.00 123.32 162 LEU A O 1
ATOM 1301 N N . VAL A 1 170 ? 19.005 11.939 12.012 1.00 124.03 163 VAL A N 1
ATOM 1302 C CA . VAL A 1 170 ? 18.007 12.244 13.056 1.00 121.43 163 VAL A CA 1
ATOM 1303 C C . VAL A 1 170 ? 18.698 12.590 14.368 1.00 129.59 163 VAL A C 1
ATOM 1304 O O . VAL A 1 170 ? 19.413 11.752 14.947 1.00 130.58 163 VAL A O 1
ATOM 1308 N N . SER A 1 171 ? 18.482 13.827 14.821 1.00 135.76 164 SER A N 1
ATOM 1309 C CA . SER A 1 171 ? 19.151 14.341 16.009 1.00 144.75 164 SER A CA 1
ATOM 1310 C C . SER A 1 171 ? 18.781 13.520 17.245 1.00 141.86 164 SER A C 1
ATOM 1311 O O . SER A 1 171 ? 19.686 13.036 17.950 1.00 146.69 164 SER A O 1
ATOM 1314 N N . ASP A 1 172 ? 17.491 13.233 17.434 1.00 143.86 165 ASP A N 1
ATOM 1315 C CA . ASP A 1 172 ? 16.937 13.006 18.783 1.00 151.68 165 ASP A CA 1
ATOM 1316 C C . ASP A 1 172 ? 17.296 11.620 19.307 1.00 154.75 165 ASP A C 1
ATOM 1317 O O . ASP A 1 172 ? 16.514 11.033 20.077 1.00 155.56 165 ASP A O 1
ATOM 1322 N N . GLU A 1 173 ? 18.354 11.016 18.764 1.00 152.58 166 GLU A N 1
ATOM 1323 C CA . GLU A 1 173 ? 18.989 9.966 19.552 1.00 145.38 166 GLU A CA 1
ATOM 1324 C C . GLU A 1 173 ? 17.963 8.842 19.761 1.00 141.04 166 GLU A C 1
ATOM 1325 O O . GLU A 1 173 ? 17.727 7.987 18.907 1.00 131.84 166 GLU A O 1
ATOM 1331 N N . ARG A 1 174 ? 17.356 8.883 20.936 1.00 151.26 167 ARG A N 1
ATOM 1332 C CA . ARG A 1 174 ? 16.234 8.032 21.301 1.00 144.43 167 ARG A CA 1
ATOM 1333 C C . ARG A 1 174 ? 15.112 7.934 20.228 1.00 124.43 167 ARG A C 1
ATOM 1334 O O . ARG A 1 174 ? 14.283 7.022 20.294 1.00 123.16 167 ARG A O 1
ATOM 1342 N N . PHE A 1 175 ? 15.029 8.876 19.285 1.00 125.22 168 PHE A N 1
ATOM 1343 C CA . PHE A 1 175 ? 14.018 8.767 18.213 1.00 122.88 168 PHE A CA 1
ATOM 1344 C C . PHE A 1 175 ? 14.536 8.016 16.972 1.00 120.38 168 PHE A C 1
ATOM 1345 O O . PHE A 1 175 ? 13.898 8.016 15.912 1.00 115.27 168 PHE A O 1
ATOM 1353 N N . ARG A 1 176 ? 15.715 7.414 17.110 1.00 125.99 169 ARG A N 1
ATOM 1354 C CA . ARG A 1 176 ? 16.298 6.542 16.077 1.00 119.24 169 ARG A CA 1
ATOM 1355 C C . ARG A 1 176 ? 15.789 5.095 15.970 1.00 116.51 169 ARG A C 1
ATOM 1356 O O . ARG A 1 176 ? 15.305 4.494 16.959 1.00 114.38 169 ARG A O 1
ATOM 1364 N N . ILE A 1 177 ? 15.938 4.548 14.753 1.00 113.24 170 ILE A N 1
ATOM 1365 C CA . ILE A 1 177 ? 15.485 3.181 14.436 1.00 110.13 170 ILE A CA 1
ATOM 1366 C C . ILE A 1 177 ? 16.207 2.095 15.252 1.00 113.88 170 ILE A C 1
ATOM 1367 O O . ILE A 1 177 ? 15.580 1.076 15.596 1.00 113.04 170 ILE A O 1
ATOM 1372 N N . GLU A 1 178 ? 17.466 2.333 15.636 1.00 121.46 171 GLU A N 1
ATOM 1373 C CA . GLU A 1 178 ? 18.210 1.316 16.382 1.00 128.05 171 GLU A CA 1
ATOM 1374 C C . GLU A 1 178 ? 18.272 0.073 15.485 1.00 125.24 171 GLU A C 1
ATOM 1375 O O . GLU A 1 178 ? 18.872 0.145 14.409 1.00 124.63 171 GLU A O 1
ATOM 1381 N N . LYS A 1 179 ? 17.673 -1.051 15.901 1.00 125.78 172 LYS A N 1
ATOM 1382 C CA . LYS A 1 179 ? 17.388 -2.095 14.902 1.00 121.41 172 LYS A CA 1
ATOM 1383 C C . LYS A 1 179 ? 15.908 -2.417 14.763 1.00 110.91 172 LYS A C 1
ATOM 1384 O O . LYS A 1 179 ? 15.130 -2.277 15.721 1.00 113.95 172 LYS A O 1
ATOM 1390 N N . ARG A 1 180 ? 15.553 -2.887 13.565 1.00 103.38 173 ARG A N 1
ATOM 1391 C CA . ARG A 1 180 ? 14.163 -3.043 13.128 1.00 107.21 173 ARG A CA 1
ATOM 1392 C C . ARG A 1 180 ? 13.338 -3.853 14.110 1.00 117.41 173 ARG A C 1
ATOM 1393 O O . ARG A 1 180 ? 13.724 -4.968 14.476 1.00 118.29 173 ARG A O 1
ATOM 1401 N N . THR A 1 181 ? 12.214 -3.303 14.561 1.00 120.68 174 THR A N 1
ATOM 1402 C CA . THR A 1 181 ? 11.443 -4.065 15.519 1.00 120.05 174 THR A CA 1
ATOM 1403 C C . THR A 1 181 ? 10.050 -4.359 15.019 1.00 119.49 174 THR A C 1
ATOM 1404 O O . THR A 1 181 ? 9.350 -3.505 14.453 1.00 115.74 174 THR A O 1
ATOM 1408 N N . ARG A 1 182 ? 9.718 -5.625 15.211 1.00 120.18 175 ARG A N 1
ATOM 1409 C CA . ARG A 1 182 ? 8.390 -6.147 15.164 1.00 108.43 175 ARG A CA 1
ATOM 1410 C C . ARG A 1 182 ? 8.417 -7.187 16.292 1.00 113.55 175 ARG A C 1
ATOM 1411 O O . ARG A 1 182 ? 9.488 -7.411 16.892 1.00 114.17 175 ARG A O 1
ATOM 1413 N N . ARG A 1 183 ? 7.293 -7.836 16.600 1.00 120.95 176 ARG A N 1
ATOM 1414 C CA . ARG A 1 183 ? 5.952 -7.394 16.222 1.00 119.42 176 ARG A CA 1
ATOM 1415 C C . ARG A 1 183 ? 5.532 -6.092 16.942 1.00 117.45 176 ARG A C 1
ATOM 1416 O O . ARG A 1 183 ? 5.245 -5.070 16.274 1.00 124.34 176 ARG A O 1
ATOM 1418 N N . PRO A 1 184 ? 5.474 -6.113 18.294 1.00 104.75 177 PRO A N 1
ATOM 1419 C CA . PRO A 1 184 ? 5.177 -4.789 18.852 1.00 114.24 177 PRO A CA 1
ATOM 1420 C C . PRO A 1 184 ? 6.414 -3.933 18.676 1.00 122.23 177 PRO A C 1
ATOM 1421 O O . PRO A 1 184 ? 7.505 -4.432 18.959 1.00 131.91 177 PRO A O 1
ATOM 1425 N N . PRO A 1 185 ? 6.268 -2.690 18.193 1.00 112.41 178 PRO A N 1
ATOM 1426 C CA . PRO A 1 185 ? 7.490 -1.888 18.024 1.00 113.47 178 PRO A CA 1
ATOM 1427 C C . PRO A 1 185 ? 8.084 -1.589 19.400 1.00 119.44 178 PRO A C 1
ATOM 1428 O O . PRO A 1 185 ? 7.294 -1.307 20.330 1.00 123.74 178 PRO A O 1
ATOM 1432 N N . LYS A 1 186 ? 9.405 -1.700 19.547 1.00 122.49 179 LYS A N 1
ATOM 1433 C CA . LYS A 1 186 ? 10.061 -1.634 20.862 1.00 120.85 179 LYS A CA 1
ATOM 1434 C C . LYS A 1 186 ? 10.630 -0.235 21.149 1.00 120.11 179 LYS A C 1
ATOM 1435 O O . LYS A 1 186 ? 11.247 -0.009 22.201 1.00 120.82 179 LYS A O 1
ATOM 1437 N N . ASN A 1 187 ? 10.443 0.686 20.193 1.00 117.16 180 ASN A N 1
ATOM 1438 C CA . ASN A 1 187 ? 10.713 2.112 20.413 1.00 117.36 180 ASN A CA 1
ATOM 1439 C C . ASN A 1 187 ? 9.930 3.028 19.452 1.00 111.41 180 ASN A C 1
ATOM 1440 O O . ASN A 1 187 ? 9.019 2.573 18.727 1.00 108.62 180 ASN A O 1
ATOM 1445 N N . PHE A 1 188 ? 10.297 4.316 19.458 1.00 112.06 181 PHE A N 1
ATOM 1446 C CA . PHE A 1 188 ? 9.540 5.378 18.777 1.00 109.46 181 PHE A CA 1
ATOM 1447 C C . PHE A 1 188 ? 9.547 5.177 17.270 1.00 110.29 181 PHE A C 1
ATOM 1448 O O . PHE A 1 188 ? 8.488 5.054 16.626 1.00 109.80 181 PHE A O 1
ATOM 1456 N N . ALA A 1 189 ? 10.758 5.134 16.725 1.00 107.05 182 ALA A N 1
ATOM 1457 C CA . ALA A 1 189 ? 10.954 5.143 15.290 1.00 97.15 182 ALA A CA 1
ATOM 1458 C C . ALA A 1 189 ? 10.152 4.040 14.628 1.00 102.45 182 ALA A C 1
ATOM 1459 O O . ALA A 1 189 ? 9.294 4.312 13.779 1.00 107.29 182 ALA A O 1
ATOM 1461 N N . ASN A 1 190 ? 10.398 2.804 15.048 1.00 106.96 183 ASN A N 1
ATOM 1462 C CA . ASN A 1 190 ? 9.782 1.642 14.413 1.00 107.47 183 ASN A CA 1
ATOM 1463 C C . ASN A 1 190 ? 8.256 1.698 14.472 1.00 103.75 183 ASN A C 1
ATOM 1464 O O . ASN A 1 190 ? 7.581 1.280 13.531 1.00 106.95 183 ASN A O 1
ATOM 1469 N N . THR A 1 191 ? 7.726 2.235 15.569 1.00 95.16 184 THR A N 1
ATOM 1470 C CA . THR A 1 191 ? 6.290 2.456 15.712 1.00 88.23 184 THR A CA 1
ATOM 1471 C C . THR A 1 191 ? 5.753 3.301 14.561 1.00 87.68 184 THR A C 1
ATOM 1472 O O . THR A 1 191 ? 4.743 2.959 13.943 1.00 90.11 184 THR A O 1
ATOM 1476 N N . LEU A 1 192 ? 6.446 4.397 14.268 1.00 86.26 185 LEU A N 1
ATOM 1477 C CA . LEU A 1 192 ? 6.076 5.256 13.147 1.00 83.66 185 LEU A CA 1
ATOM 1478 C C . LEU A 1 192 ? 6.278 4.538 11.815 1.00 78.98 185 LEU A C 1
ATOM 1479 O O . LEU A 1 192 ? 5.379 4.513 10.972 1.00 74.10 185 LEU A O 1
ATOM 1484 N N . ILE A 1 193 ? 7.456 3.949 11.637 1.00 76.64 186 ILE A N 1
ATOM 1485 C CA . ILE A 1 193 ? 7.787 3.255 10.396 1.00 78.84 186 ILE A CA 1
ATOM 1486 C C . ILE A 1 193 ? 6.828 2.100 10.116 1.00 80.70 186 ILE A C 1
ATOM 1487 O O . ILE A 1 193 ? 6.359 1.930 8.989 1.00 69.13 186 ILE A O 1
ATOM 1492 N N . SER A 1 194 ? 6.534 1.312 11.145 1.00 86.53 187 SER A N 1
ATOM 1493 C CA . SER A 1 194 ? 5.616 0.189 10.992 1.00 81.49 187 SER A CA 1
ATOM 1494 C C . SER A 1 194 ? 4.215 0.669 10.636 1.00 72.59 187 SER A C 1
ATOM 1495 O O . SER A 1 194 ? 3.561 0.099 9.765 1.00 67.86 187 SER A O 1
ATOM 1498 N N . PHE A 1 195 ? 3.764 1.725 11.306 1.00 74.33 188 PHE A N 1
ATOM 1499 C CA . PHE A 1 195 ? 2.440 2.277 11.053 1.00 76.39 188 PHE A CA 1
ATOM 1500 C C . PHE A 1 195 ? 2.332 2.830 9.635 1.00 74.81 188 PHE A C 1
ATOM 1501 O O . PHE A 1 195 ? 1.360 2.561 8.928 1.00 66.09 188 PHE A O 1
ATOM 1509 N N . GLY A 1 196 ? 3.336 3.600 9.229 1.00 79.49 189 GLY A N 1
ATOM 1510 C CA . GLY A 1 196 ? 3.389 4.146 7.887 1.00 74.91 189 GLY A CA 1
ATOM 1511 C C . GLY A 1 196 ? 3.413 3.067 6.822 1.00 70.41 189 GLY A C 1
ATOM 1512 O O . GLY A 1 196 ? 2.673 3.140 5.840 1.00 67.27 189 GLY A O 1
ATOM 1513 N N . ASN A 1 197 ? 4.269 2.067 7.016 1.00 67.82 190 ASN A N 1
ATOM 1514 C CA . ASN A 1 197 ? 4.339 0.934 6.101 1.00 64.86 190 ASN A CA 1
ATOM 1515 C C . ASN A 1 197 ? 2.972 0.270 5.947 1.00 66.44 190 ASN A C 1
ATOM 1516 O O . ASN A 1 197 ? 2.546 -0.044 4.834 1.00 61.21 190 ASN A O 1
ATOM 1521 N N . SER A 1 198 ? 2.291 0.079 7.076 1.00 69.83 191 SER A N 1
ATOM 1522 C CA . SER A 1 198 ? 0.953 -0.508 7.102 1.00 63.10 191 SER A CA 1
ATOM 1523 C C . SER A 1 198 ? -0.040 0.301 6.283 1.00 57.48 191 SER A C 1
ATOM 1524 O O . SER A 1 198 ? -0.770 -0.253 5.465 1.00 60.79 191 SER A O 1
ATOM 1527 N N . LEU A 1 199 ? -0.062 1.610 6.512 1.00 57.91 192 LEU A N 1
ATOM 1528 C CA . LEU A 1 199 ? -0.935 2.506 5.767 1.00 61.45 192 LEU A CA 1
ATOM 1529 C C . LEU A 1 199 ? -0.675 2.364 4.277 1.00 62.77 192 LEU A C 1
ATOM 1530 O O . LEU A 1 199 ? -1.604 2.374 3.469 1.00 59.98 192 LEU A O 1
ATOM 1535 N N . LEU A 1 200 ? 0.600 2.208 3.929 1.00 58.98 193 LEU A N 1
ATOM 1536 C CA . LEU A 1 200 ? 1.015 2.088 2.538 1.00 54.92 193 LEU A CA 1
ATOM 1537 C C . LEU A 1 200 ? 0.593 0.753 1.934 1.00 57.66 193 LEU A C 1
ATOM 1538 O O . LEU A 1 200 ? 0.150 0.709 0.792 1.00 57.69 193 LEU A O 1
ATOM 1543 N N . TYR A 1 201 ? 0.736 -0.327 2.700 1.00 63.37 194 TYR A N 1
ATOM 1544 C CA . TYR A 1 201 ? 0.313 -1.653 2.251 1.00 55.24 194 TYR A CA 1
ATOM 1545 C C . TYR A 1 201 ? -1.163 -1.644 1.880 1.00 53.97 194 TYR A C 1
ATOM 1546 O O . TYR A 1 201 ? -1.557 -2.161 0.836 1.00 52.08 194 TYR A O 1
ATOM 1555 N N . THR A 1 202 ? -1.974 -1.043 2.743 1.00 52.88 195 THR A N 1
ATOM 1556 C CA . THR A 1 202 ? -3.408 -0.974 2.506 1.00 50.71 195 THR A CA 1
ATOM 1557 C C . THR A 1 202 ? -3.707 -0.063 1.321 1.00 49.99 195 THR A C 1
ATOM 1558 O O . THR A 1 202 ? -4.628 -0.324 0.550 1.00 52.14 195 THR A O 1
ATOM 1562 N N . THR A 1 203 ? -2.914 0.994 1.170 1.00 49.87 196 THR A N 1
ATOM 1563 C CA . THR A 1 203 ? -3.098 1.928 0.066 1.00 50.54 196 THR A CA 1
ATOM 1564 C C . THR A 1 203 ? -2.847 1.249 -1.276 1.00 50.12 196 THR A C 1
ATOM 1565 O O . THR A 1 203 ? -3.691 1.296 -2.172 1.00 49.75 196 THR A O 1
ATOM 1569 N N . VAL A 1 204 ? -1.687 0.614 -1.404 1.00 47.96 197 VAL A N 1
ATOM 1570 C CA . VAL A 1 204 ? -1.351 -0.134 -2.606 1.00 47.33 197 VAL A CA 1
ATOM 1571 C C . VAL A 1 204 ? -2.421 -1.195 -2.870 1.00 50.17 197 VAL A C 1
ATOM 1572 O O . VAL A 1 204 ? -2.835 -1.400 -4.012 1.00 54.50 197 VAL A O 1
ATOM 1576 N N . LEU A 1 205 ? -2.884 -1.840 -1.801 1.00 46.97 198 LEU A N 1
ATOM 1577 C CA . LEU A 1 205 ? -3.919 -2.867 -1.897 1.00 47.03 198 LEU A CA 1
ATOM 1578 C C . LEU A 1 205 ? -5.214 -2.330 -2.505 1.00 49.75 198 LEU A C 1
ATOM 1579 O O . LEU A 1 205 ? -5.802 -2.961 -3.381 1.00 45.85 198 LEU A O 1
ATOM 1584 N N . SER A 1 206 ? -5.655 -1.172 -2.022 1.00 53.66 199 SER A N 1
ATOM 1585 C CA . SER A 1 206 ? -6.845 -0.515 -2.554 1.00 54.68 199 SER A CA 1
ATOM 1586 C C . SER A 1 206 ? -6.664 -0.166 -4.027 1.00 56.49 199 SER A C 1
ATOM 1587 O O . SER A 1 206 ? -7.612 -0.227 -4.813 1.00 52.59 199 SER A O 1
ATOM 1590 N N . LEU A 1 207 ? -5.440 0.203 -4.393 1.00 54.40 200 LEU A N 1
ATOM 1591 C CA . LEU A 1 207 ? -5.132 0.589 -5.763 1.00 51.09 200 LEU A CA 1
ATOM 1592 C C . LEU A 1 207 ? -5.100 -0.624 -6.694 1.00 44.58 200 LEU A C 1
ATOM 1593 O O . LEU A 1 207 ? -5.535 -0.541 -7.844 1.00 41.82 200 LEU A O 1
ATOM 1598 N N . ILE A 1 208 ? -4.598 -1.749 -6.194 1.00 38.49 201 ILE A N 1
ATOM 1599 C CA . ILE A 1 208 ? -4.605 -2.983 -6.967 1.00 36.29 201 ILE A CA 1
ATOM 1600 C C . ILE A 1 208 ? -6.041 -3.377 -7.310 1.00 40.05 201 ILE A C 1
ATOM 1601 O O . ILE A 1 208 ? -6.322 -3.850 -8.419 1.00 38.86 201 ILE A O 1
ATOM 1606 N N . TYR A 1 209 ? -6.952 -3.136 -6.368 1.00 37.86 202 TYR A N 1
ATOM 1607 C CA . TYR A 1 209 ? -8.374 -3.381 -6.583 1.00 43.71 202 TYR A CA 1
ATOM 1608 C C . TYR A 1 209 ? -8.919 -2.575 -7.767 1.00 46.14 202 TYR A C 1
ATOM 1609 O O . TYR A 1 209 ? -9.911 -2.954 -8.392 1.00 46.48 202 TYR A O 1
ATOM 1618 N N . GLN A 1 210 ? -8.247 -1.473 -8.081 1.00 40.00 203 GLN A N 1
ATOM 1619 C CA . GLN A 1 210 ? -8.624 -0.625 -9.206 1.00 40.02 203 GLN A CA 1
ATOM 1620 C C . GLN A 1 210 ? -7.935 -1.062 -10.508 1.00 37.15 203 GLN A C 1
ATOM 1621 O O . GLN A 1 210 ? -7.966 -0.342 -11.505 1.00 38.74 203 GLN A O 1
ATOM 1627 N N . THR A 1 211 ? -7.267 -2.211 -10.479 1.00 35.65 204 THR A N 1
ATOM 1628 C CA . THR A 1 211 ? -6.695 -2.776 -11.696 1.00 41.69 204 THR A CA 1
ATOM 1629 C C . THR A 1 211 ? -7.220 -4.183 -11.936 1.00 44.76 204 THR A C 1
ATOM 1630 O O . THR A 1 211 ? -7.962 -4.723 -11.120 1.00 52.11 204 THR A O 1
ATOM 1634 N N . HIS A 1 212 ? -6.802 -4.786 -13.043 1.00 42.57 205 HIS A N 1
ATOM 1635 C CA . HIS A 1 212 ? -7.198 -6.151 -13.360 1.00 39.42 205 HIS A CA 1
ATOM 1636 C C . HIS A 1 212 ? -6.335 -7.186 -12.647 1.00 37.42 205 HIS A C 1
ATOM 1637 O O . HIS A 1 212 ? -6.552 -8.391 -12.798 1.00 36.44 205 HIS A O 1
ATOM 1644 N N . LEU A 1 213 ? -5.358 -6.713 -11.878 1.00 37.17 206 LEU A N 1
ATOM 1645 C CA . LEU A 1 213 ? -4.443 -7.600 -11.160 1.00 33.40 206 LEU A CA 1
ATOM 1646 C C . LEU A 1 213 ? -5.064 -8.220 -9.914 1.00 35.03 206 LEU A C 1
ATOM 1647 O O . LEU A 1 213 ? -5.882 -7.599 -9.233 1.00 36.62 206 LEU A O 1
ATOM 1652 N N . ASP A 1 214 ? -4.656 -9.445 -9.611 1.00 40.56 207 ASP A N 1
ATOM 1653 C CA . ASP A 1 214 ? -5.045 -10.075 -8.362 1.00 40.87 207 ASP A CA 1
ATOM 1654 C C . ASP A 1 214 ? -3.956 -9.867 -7.310 1.00 47.72 207 ASP A C 1
ATOM 1655 O O . ASP A 1 214 ? -2.802 -10.228 -7.530 1.00 49.07 207 ASP A O 1
ATOM 1660 N N . PRO A 1 215 ? -4.328 -9.300 -6.153 1.00 45.11 208 PRO A N 1
ATOM 1661 C CA . PRO A 1 215 ? -3.386 -8.955 -5.083 1.00 45.89 208 PRO A CA 1
ATOM 1662 C C . PRO A 1 215 ? -2.746 -10.176 -4.419 1.00 46.16 208 PRO A C 1
ATOM 1663 O O . PRO A 1 215 ? -1.763 -10.021 -3.699 1.00 52.00 208 PRO A O 1
ATOM 1667 N N . ARG A 1 216 ? -3.308 -11.362 -4.647 1.00 45.17 209 ARG A N 1
ATOM 1668 C CA . ARG A 1 216 ? -2.813 -12.589 -4.021 1.00 41.59 209 ARG A CA 1
ATOM 1669 C C . ARG A 1 216 ? -1.595 -13.176 -4.724 1.00 51.56 209 ARG A C 1
ATOM 1670 O O . ARG A 1 216 ? -0.885 -14.004 -4.152 1.00 55.01 209 ARG A O 1
ATOM 1678 N N . ILE A 1 217 ? -1.359 -12.761 -5.963 1.00 52.25 210 ILE A N 1
ATOM 1679 C CA . ILE A 1 217 ? -0.173 -13.206 -6.680 1.00 47.82 210 ILE A CA 1
ATOM 1680 C C . ILE A 1 217 ? 0.869 -12.105 -6.686 1.00 46.79 210 ILE A C 1
ATOM 1681 O O . ILE A 1 217 ? 0.689 -11.083 -7.353 1.00 40.23 210 ILE A O 1
ATOM 1686 N N . GLY A 1 218 ? 1.932 -12.307 -5.903 1.00 46.05 211 GLY A N 1
ATOM 1687 C CA . GLY A 1 218 ? 3.100 -11.441 -5.908 1.00 45.46 211 GLY A CA 1
ATOM 1688 C C . GLY A 1 218 ? 4.298 -12.139 -6.519 1.00 49.85 211 GLY A C 1
ATOM 1689 O O . GLY A 1 218 ? 4.216 -13.313 -6.869 1.00 56.29 211 GLY A O 1
ATOM 1690 N N . TYR A 1 219 ? 5.428 -11.443 -6.601 1.00 47.35 212 TYR A N 1
ATOM 1691 C CA . TYR A 1 219 ? 6.595 -11.976 -7.300 1.00 47.06 212 TYR A CA 1
ATOM 1692 C C . TYR A 1 219 ? 7.847 -12.024 -6.425 1.00 54.15 212 TYR A C 1
ATOM 1693 O O . TYR A 1 219 ? 8.428 -13.095 -6.236 1.00 53.92 212 TYR A O 1
ATOM 1702 N N . LEU A 1 220 ? 8.284 -10.872 -5.929 1.00 54.08 213 LEU A N 1
ATOM 1703 C CA . LEU A 1 220 ? 9.358 -10.839 -4.945 1.00 55.04 213 LEU A CA 1
ATOM 1704 C C . LEU A 1 220 ? 8.941 -11.583 -3.676 1.00 57.43 213 LEU A C 1
ATOM 1705 O O . LEU A 1 220 ? 9.641 -12.490 -3.220 1.00 64.11 213 LEU A O 1
ATOM 1710 N N . HIS A 1 221 ? 7.810 -11.185 -3.099 1.00 52.32 214 HIS A N 1
ATOM 1711 C CA . HIS A 1 221 ? 7.207 -11.952 -2.013 1.00 49.89 214 HIS A CA 1
ATOM 1712 C C . HIS A 1 221 ? 6.518 -13.160 -2.617 1.00 47.13 214 HIS A C 1
ATOM 1713 O O . HIS A 1 221 ? 5.714 -13.016 -3.533 1.00 50.61 214 HIS A O 1
ATOM 1720 N N . GLU A 1 222 ? 6.830 -14.349 -2.113 1.00 46.57 215 GLU A N 1
ATOM 1721 C CA . GLU A 1 222 ? 6.314 -15.566 -2.724 1.00 58.00 215 GLU A CA 1
ATOM 1722 C C . GLU A 1 222 ? 4.800 -15.615 -2.654 1.00 66.60 215 GLU A C 1
ATOM 1723 O O . GLU A 1 222 ? 4.183 -15.054 -1.746 1.00 68.46 215 GLU A O 1
ATOM 1729 N N . THR A 1 223 ? 4.198 -16.278 -3.631 1.00 58.63 216 THR A N 1
ATOM 1730 C CA . THR A 1 223 ? 2.775 -16.486 -3.567 1.00 41.21 216 THR A CA 1
ATOM 1731 C C . THR A 1 223 ? 2.508 -17.839 -2.908 1.00 46.81 216 THR A C 1
ATOM 1732 O O . THR A 1 223 ? 2.683 -18.909 -3.490 1.00 53.85 216 THR A O 1
ATOM 1736 N N . ASN A 1 224 ? 2.072 -17.736 -1.664 1.00 51.36 217 ASN A N 1
ATOM 1737 C CA . ASN A 1 224 ? 1.482 -18.807 -0.898 1.00 56.12 217 ASN A CA 1
ATOM 1738 C C . ASN A 1 224 ? 0.109 -18.243 -0.745 1.00 65.97 217 ASN A C 1
ATOM 1739 O O . ASN A 1 224 ? -0.046 -17.031 -0.918 1.00 82.25 217 ASN A O 1
ATOM 1744 N N . PHE A 1 225 ? -0.925 -19.018 -0.479 1.00 51.84 218 PHE A N 1
ATOM 1745 C CA . PHE A 1 225 ? -2.113 -18.224 -0.315 1.00 54.70 218 PHE A CA 1
ATOM 1746 C C . PHE A 1 225 ? -2.406 -18.202 1.164 1.00 53.45 218 PHE A C 1
ATOM 1747 O O . PHE A 1 225 ? -3.304 -18.875 1.669 1.00 53.01 218 PHE A O 1
ATOM 1755 N N . ARG A 1 226 ? -1.621 -17.361 1.835 1.00 49.06 219 ARG A N 1
ATOM 1756 C CA . ARG A 1 226 ? -1.785 -16.992 3.231 1.00 51.97 219 ARG A CA 1
ATOM 1757 C C . ARG A 1 226 ? -1.978 -15.492 3.443 1.00 49.53 219 ARG A C 1
ATOM 1758 O O . ARG A 1 226 ? -2.142 -15.036 4.581 1.00 48.71 219 ARG A O 1
ATOM 1766 N N . ARG A 1 227 ? -1.923 -14.730 2.353 1.00 45.16 220 ARG A N 1
ATOM 1767 C CA . ARG A 1 227 ? -1.831 -13.273 2.430 1.00 48.33 220 ARG A CA 1
ATOM 1768 C C . ARG A 1 227 ? -1.878 -12.617 1.054 1.00 46.93 220 ARG A C 1
ATOM 1769 O O . ARG A 1 227 ? -1.815 -13.286 0.024 1.00 48.07 220 ARG A O 1
ATOM 1777 N N . PHE A 1 228 ? -1.966 -11.295 1.041 1.00 48.76 221 PHE A N 1
ATOM 1778 C CA . PHE A 1 228 ? -1.765 -10.558 -0.194 1.00 46.79 221 PHE A CA 1
ATOM 1779 C C . PHE A 1 228 ? -0.271 -10.330 -0.372 1.00 49.59 221 PHE A C 1
ATOM 1780 O O . PHE A 1 228 ? 0.441 -10.018 0.579 1.00 57.81 221 PHE A O 1
ATOM 1788 N N . SER A 1 229 ? 0.198 -10.498 -1.596 1.00 45.67 222 SER A N 1
ATOM 1789 C CA . SER A 1 229 ? 1.618 -10.416 -1.897 1.00 52.52 222 SER A CA 1
ATOM 1790 C C . SER A 1 229 ? 1.919 -9.199 -2.756 1.00 53.48 222 SER A C 1
ATOM 1791 O O . SER A 1 229 ? 2.778 -8.391 -2.411 1.00 60.06 222 SER A O 1
ATOM 1794 N N . LEU A 1 230 ? 1.255 -9.115 -3.904 1.00 45.70 223 LEU A N 1
ATOM 1795 C CA . LEU A 1 230 ? 1.505 -8.056 -4.872 1.00 46.98 223 LEU A CA 1
ATOM 1796 C C . LEU A 1 230 ? 1.571 -6.679 -4.215 1.00 44.11 223 LEU A C 1
ATOM 1797 O O . LEU A 1 230 ? 2.387 -5.846 -4.606 1.00 51.83 223 LEU A O 1
ATOM 1802 N N . ASN A 1 231 ? 0.732 -6.430 -3.218 1.00 43.61 224 ASN A N 1
ATOM 1803 C CA . ASN A 1 231 ? 0.756 -5.118 -2.589 1.00 53.67 224 ASN A CA 1
ATOM 1804 C C . ASN A 1 231 ? 2.028 -4.929 -1.760 1.00 54.32 224 ASN A C 1
ATOM 1805 O O . ASN A 1 231 ? 2.550 -3.815 -1.659 1.00 53.68 224 ASN A O 1
ATOM 1810 N N . LEU A 1 232 ? 2.540 -6.019 -1.195 1.00 50.48 225 LEU A N 1
ATOM 1811 C CA . LEU A 1 232 ? 3.808 -5.977 -0.471 1.00 53.19 225 LEU A CA 1
ATOM 1812 C C . LEU A 1 232 ? 4.974 -5.694 -1.414 1.00 55.37 225 LEU A C 1
ATOM 1813 O O . LEU A 1 232 ? 5.870 -4.922 -1.088 1.00 56.57 225 LEU A O 1
ATOM 1818 N N . ASP A 1 233 ? 4.951 -6.330 -2.583 1.00 60.18 226 ASP A N 1
ATOM 1819 C CA . ASP A 1 233 ? 5.972 -6.129 -3.608 1.00 52.10 226 ASP A CA 1
ATOM 1820 C C . ASP A 1 233 ? 6.050 -4.677 -4.068 1.00 53.87 226 ASP A C 1
ATOM 1821 O O . ASP A 1 233 ? 7.130 -4.092 -4.136 1.00 65.81 226 ASP A O 1
ATOM 1826 N N . ILE A 1 234 ? 4.900 -4.104 -4.395 1.00 48.06 227 ILE A N 1
ATOM 1827 C CA . ILE A 1 234 ? 4.854 -2.765 -4.965 1.00 48.54 227 ILE A CA 1
ATOM 1828 C C . ILE A 1 234 ? 5.187 -1.715 -3.920 1.00 53.08 227 ILE A C 1
ATOM 1829 O O . ILE A 1 234 ? 5.787 -0.679 -4.226 1.00 56.96 227 ILE A O 1
ATOM 1834 N N . ALA A 1 235 ? 4.807 -1.997 -2.680 1.00 54.80 228 ALA A N 1
ATOM 1835 C CA . ALA A 1 235 ? 5.041 -1.071 -1.582 1.00 56.80 228 ALA A CA 1
ATOM 1836 C C . ALA A 1 235 ? 6.533 -0.804 -1.351 1.00 57.79 228 ALA A C 1
ATOM 1837 O O . ALA A 1 235 ? 6.900 0.274 -0.887 1.00 64.15 228 ALA A O 1
ATOM 1839 N N . GLU A 1 236 ? 7.382 -1.777 -1.685 1.00 54.57 229 GLU A N 1
ATOM 1840 C CA . GLU A 1 236 ? 8.835 -1.641 -1.516 1.00 60.46 229 GLU A CA 1
ATOM 1841 C C . GLU A 1 236 ? 9.402 -0.441 -2.275 1.00 64.46 229 GLU A C 1
ATOM 1842 O O . GLU A 1 236 ? 10.329 0.219 -1.812 1.00 71.33 229 GLU A O 1
ATOM 1848 N N . LEU A 1 237 ? 8.835 -0.174 -3.445 1.00 62.99 230 LEU A N 1
ATOM 1849 C CA . LEU A 1 237 ? 9.256 0.941 -4.281 1.00 64.86 230 LEU A CA 1
ATOM 1850 C C . LEU A 1 237 ? 8.974 2.286 -3.622 1.00 70.25 230 LEU A C 1
ATOM 1851 O O . LEU A 1 237 ? 9.773 3.218 -3.714 1.00 76.67 230 LEU A O 1
ATOM 1856 N N . PHE A 1 238 ? 7.822 2.383 -2.972 1.00 66.89 231 PHE A N 1
ATOM 1857 C CA . PHE A 1 238 ? 7.320 3.672 -2.512 1.00 68.08 231 PHE A CA 1
ATOM 1858 C C . PHE A 1 238 ? 7.571 3.989 -1.039 1.00 69.76 231 PHE A C 1
ATOM 1859 O O . PHE A 1 238 ? 7.145 5.036 -0.542 1.00 77.06 231 PHE A O 1
ATOM 1867 N N . LYS A 1 239 ? 8.261 3.095 -0.343 1.00 61.50 232 LYS A N 1
ATOM 1868 C CA . LYS A 1 239 ? 8.563 3.313 1.069 1.00 62.41 232 LYS A CA 1
ATOM 1869 C C . LYS A 1 239 ? 9.393 4.583 1.354 1.00 66.85 232 LYS A C 1
ATOM 1870 O O . LYS A 1 239 ? 9.102 5.295 2.318 1.00 62.88 232 LYS A O 1
ATOM 1876 N N . PRO A 1 240 ? 10.433 4.870 0.543 1.00 65.54 233 PRO A N 1
ATOM 1877 C CA . PRO A 1 240 ? 11.140 6.132 0.795 1.00 68.48 233 PRO A CA 1
ATOM 1878 C C . PRO A 1 240 ? 10.290 7.384 0.583 1.00 71.94 233 PRO A C 1
ATOM 1879 O O . PRO A 1 240 ? 10.273 8.273 1.434 1.00 76.12 233 PRO A O 1
ATOM 1883 N N . ALA A 1 241 ? 9.579 7.430 -0.537 1.00 75.38 234 ALA A N 1
ATOM 1884 C CA . ALA A 1 241 ? 8.849 8.625 -0.948 1.00 77.87 234 ALA A CA 1
ATOM 1885 C C . ALA A 1 241 ? 7.666 8.926 -0.037 1.00 76.87 234 ALA A C 1
ATOM 1886 O O . ALA A 1 241 ? 7.336 10.088 0.205 1.00 80.47 234 ALA A O 1
ATOM 1888 N N . VAL A 1 242 ? 7.026 7.875 0.460 1.00 69.03 235 VAL A N 1
ATOM 1889 C CA . VAL A 1 242 ? 5.860 8.039 1.314 1.00 73.48 235 VAL A CA 1
ATOM 1890 C C . VAL A 1 242 ? 6.217 7.957 2.788 1.00 75.58 235 VAL A C 1
ATOM 1891 O O . VAL A 1 242 ? 6.109 8.939 3.509 1.00 86.08 235 VAL A O 1
ATOM 1895 N N . VAL A 1 243 ? 6.642 6.776 3.225 1.00 69.87 236 VAL A N 1
ATOM 1896 C CA . VAL A 1 243 ? 6.894 6.518 4.637 1.00 68.93 236 VAL A CA 1
ATOM 1897 C C . VAL A 1 243 ? 8.131 7.238 5.165 1.00 73.33 236 VAL A C 1
ATOM 1898 O O . VAL A 1 243 ? 8.065 7.948 6.165 1.00 72.43 236 VAL A O 1
ATOM 1902 N N . ASP A 1 244 ? 9.256 7.057 4.483 1.00 80.74 237 ASP A N 1
ATOM 1903 C CA . ASP A 1 244 ? 10.530 7.559 4.982 1.00 85.10 237 ASP A CA 1
ATOM 1904 C C . ASP A 1 244 ? 10.616 9.078 4.973 1.00 84.55 237 ASP A C 1
ATOM 1905 O O . ASP A 1 244 ? 11.136 9.671 5.920 1.00 92.21 237 ASP A O 1
ATOM 1910 N N . ARG A 1 245 ? 10.114 9.713 3.918 1.00 74.84 238 ARG A N 1
ATOM 1911 C CA . ARG A 1 245 ? 10.124 11.171 3.892 1.00 82.13 238 ARG A CA 1
ATOM 1912 C C . ARG A 1 245 ? 9.175 11.675 4.967 1.00 86.12 238 ARG A C 1
ATOM 1913 O O . ARG A 1 245 ? 9.454 12.663 5.646 1.00 88.37 238 ARG A O 1
ATOM 1921 N N . LEU A 1 246 ? 8.063 10.972 5.138 1.00 86.62 239 LEU A N 1
ATOM 1922 C CA . LEU A 1 246 ? 7.114 11.322 6.178 1.00 88.53 239 LEU A CA 1
ATOM 1923 C C . LEU A 1 246 ? 7.762 11.244 7.550 1.00 91.36 239 LEU A C 1
ATOM 1924 O O . LEU A 1 246 ? 7.600 12.139 8.373 1.00 97.18 239 LEU A O 1
ATOM 1929 N N . PHE A 1 247 ? 8.497 10.162 7.783 1.00 86.26 240 PHE A N 1
ATOM 1930 C CA . PHE A 1 247 ? 9.158 9.938 9.062 1.00 87.76 240 PHE A CA 1
ATOM 1931 C C . PHE A 1 247 ? 10.181 11.024 9.384 1.00 93.39 240 PHE A C 1
ATOM 1932 O O . PHE A 1 247 ? 10.171 11.577 10.482 1.00 98.47 240 PHE A O 1
ATOM 1940 N N . LEU A 1 248 ? 11.061 11.322 8.432 1.00 93.46 241 LEU A N 1
ATOM 1941 C CA . LEU A 1 248 ? 12.077 12.354 8.630 1.00 100.56 241 LEU A CA 1
ATOM 1942 C C . LEU A 1 248 ? 11.446 13.728 8.832 1.00 102.26 241 LEU A C 1
ATOM 1943 O O . LEU A 1 248 ? 11.802 14.452 9.761 1.00 98.39 241 LEU A O 1
ATOM 1948 N N . ASN A 1 249 ? 10.515 14.078 7.948 1.00 101.57 242 ASN A N 1
ATOM 1949 C CA . ASN A 1 249 ? 9.790 15.344 8.024 1.00 105.95 242 ASN A CA 1
ATOM 1950 C C . ASN A 1 249 ? 9.094 15.509 9.372 1.00 104.00 242 ASN A C 1
ATOM 1951 O O . ASN A 1 249 ? 9.134 16.579 9.977 1.00 107.68 242 ASN A O 1
ATOM 1956 N N . LEU A 1 250 ? 8.463 14.437 9.835 1.00 99.80 243 LEU A N 1
ATOM 1957 C CA . LEU A 1 250 ? 7.681 14.464 11.064 1.00 102.32 243 LEU A CA 1
ATOM 1958 C C . LEU A 1 250 ? 8.555 14.617 12.310 1.00 109.11 243 LEU A C 1
ATOM 1959 O O . LEU A 1 250 ? 8.239 15.399 13.207 1.00 114.49 243 LEU A O 1
ATOM 1964 N N . VAL A 1 251 ? 9.656 13.871 12.354 1.00 106.96 244 VAL A N 1
ATOM 1965 C CA . VAL A 1 251 ? 10.529 13.854 13.525 1.00 109.96 244 VAL A CA 1
ATOM 1966 C C . VAL A 1 251 ? 11.419 15.101 13.586 1.00 114.58 244 VAL A C 1
ATOM 1967 O O . VAL A 1 251 ? 11.831 15.523 14.667 1.00 121.63 244 VAL A O 1
ATOM 1971 N N . ASN A 1 252 ? 11.698 15.697 12.428 1.00 107.63 245 ASN A N 1
ATOM 1972 C CA . ASN A 1 252 ? 12.549 16.885 12.354 1.00 115.78 245 ASN A CA 1
ATOM 1973 C C . ASN A 1 252 ? 11.835 18.142 12.833 1.00 117.73 245 ASN A C 1
ATOM 1974 O O . ASN A 1 252 ? 12.444 19.022 13.437 1.00 126.09 245 ASN A O 1
ATOM 1979 N N . THR A 1 253 ? 10.540 18.222 12.556 1.00 116.28 246 THR A N 1
ATOM 1980 C CA . THR A 1 253 ? 9.749 19.387 12.925 1.00 120.32 246 THR A CA 1
ATOM 1981 C C . THR A 1 253 ? 9.212 19.248 14.342 1.00 122.57 246 THR A C 1
ATOM 1982 O O . THR A 1 253 ? 8.539 20.147 14.855 1.00 125.35 246 THR A O 1
ATOM 1986 N N . ARG A 1 254 ? 9.520 18.109 14.959 1.00 121.42 247 ARG A N 1
ATOM 1987 C CA . ARG A 1 254 ? 9.069 17.785 16.309 1.00 124.60 247 ARG A CA 1
ATOM 1988 C C . ARG A 1 254 ? 7.550 17.849 16.424 1.00 126.42 247 ARG A C 1
ATOM 1989 O O . ARG A 1 254 ? 7.016 18.131 17.497 1.00 131.66 247 ARG A O 1
ATOM 1991 N N . GLN A 1 255 ? 6.858 17.589 15.317 1.00 118.18 248 GLN A N 1
ATOM 1992 C CA . GLN A 1 255 ? 5.402 17.592 15.321 1.00 118.48 248 GLN A CA 1
ATOM 1993 C C . GLN A 1 255 ? 4.893 16.380 16.082 1.00 121.74 248 GLN A C 1
ATOM 1994 O O . GLN A 1 255 ? 3.805 16.405 16.656 1.00 126.13 248 GLN A O 1
ATOM 2000 N N . ILE A 1 256 ? 5.695 15.321 16.082 1.00 117.83 249 ILE A N 1
ATOM 2001 C CA . ILE A 1 256 ? 5.400 14.133 16.869 1.00 113.91 249 ILE A CA 1
ATOM 2002 C C . ILE A 1 256 ? 6.353 14.046 18.061 1.00 116.43 249 ILE A C 1
ATOM 2003 O O . ILE A 1 256 ? 7.566 14.177 17.899 1.00 116.62 249 ILE A O 1
ATOM 2005 N N . ASN A 1 257 ? 5.801 13.832 19.254 1.00 118.99 250 ASN A N 1
ATOM 2006 C CA . ASN A 1 257 ? 6.602 13.800 20.479 1.00 124.27 250 ASN A CA 1
ATOM 2007 C C . ASN A 1 257 ? 6.282 12.608 21.381 1.00 123.58 250 ASN A C 1
ATOM 2008 O O . ASN A 1 257 ? 5.453 11.767 21.041 1.00 120.65 250 ASN A O 1
ATOM 2010 N N . GLU A 1 258 ? 6.941 12.553 22.537 1.00 125.02 251 GLU A N 1
ATOM 2011 C CA . GLU A 1 258 ? 6.792 11.444 23.480 1.00 128.42 251 GLU A CA 1
ATOM 2012 C C . GLU A 1 258 ? 5.357 11.295 23.967 1.00 129.96 251 GLU A C 1
ATOM 2013 O O . GLU A 1 258 ? 4.937 10.211 24.370 1.00 125.98 251 GLU A O 1
ATOM 2015 N N . LYS A 1 259 ? 4.607 12.390 23.923 1.00 134.81 252 LYS A N 1
ATOM 2016 C CA . LYS A 1 259 ? 3.207 12.360 24.305 1.00 136.25 252 LYS A CA 1
ATOM 2017 C C . LYS A 1 259 ? 2.420 11.468 23.349 1.00 129.26 252 LYS A C 1
ATOM 2018 O O . LYS A 1 259 ? 1.322 11.032 23.669 1.00 129.41 252 LYS A O 1
ATOM 2020 N N . HIS A 1 260 ? 3.010 11.171 22.194 1.00 124.50 253 HIS A N 1
ATOM 2021 C CA . HIS A 1 260 ? 2.325 10.428 21.139 1.00 115.03 253 HIS A CA 1
ATOM 2022 C C . HIS A 1 260 ? 2.538 8.906 21.203 1.00 109.97 253 HIS A C 1
ATOM 2023 O O . HIS A 1 260 ? 2.132 8.188 20.293 1.00 105.07 253 HIS A O 1
ATOM 2030 N N . PHE A 1 261 ? 3.189 8.413 22.251 1.00 113.86 254 PHE A N 1
ATOM 2031 C CA . PHE A 1 261 ? 3.369 6.970 22.400 1.00 112.45 254 PHE A CA 1
ATOM 2032 C C . PHE A 1 261 ? 2.904 6.479 23.769 1.00 119.15 254 PHE A C 1
ATOM 2033 O O . PHE A 1 261 ? 2.890 7.242 24.736 1.00 123.68 254 PHE A O 1
ATOM 2041 N N . ASP A 1 262 ? 2.385 5.264 23.807 1.00 120.04 255 ASP A N 1
ATOM 2042 C CA . ASP A 1 262 ? 1.844 4.720 25.022 1.00 126.71 255 ASP A CA 1
ATOM 2043 C C . ASP A 1 262 ? 2.676 3.538 25.389 1.00 130.19 255 ASP A C 1
ATOM 2044 O O . ASP A 1 262 ? 2.936 2.683 24.571 1.00 127.20 255 ASP A O 1
ATOM 2049 N N . GLU A 1 263 ? 3.109 3.507 26.635 1.00 136.65 256 GLU A N 1
ATOM 2050 C CA . GLU A 1 263 ? 4.023 2.491 27.105 1.00 140.50 256 GLU A CA 1
ATOM 2051 C C . GLU A 1 263 ? 3.319 1.179 27.263 1.00 145.43 256 GLU A C 1
ATOM 2052 O O . GLU A 1 263 ? 3.921 0.196 27.666 1.00 150.83 256 GLU A O 1
ATOM 2054 N N . ILE A 1 264 ? 2.036 1.158 26.956 1.00 144.02 257 ILE A N 1
ATOM 2055 C CA . ILE A 1 264 ? 1.282 -0.058 27.123 1.00 142.08 257 ILE A CA 1
ATOM 2056 C C . ILE A 1 264 ? 1.851 -1.137 26.221 1.00 133.08 257 ILE A C 1
ATOM 2057 O O . ILE A 1 264 ? 2.602 -0.862 25.301 1.00 126.90 257 ILE A O 1
ATOM 2062 N N . SER A 1 265 ? 1.492 -2.377 26.503 1.00 135.22 258 SER A N 1
ATOM 2063 C CA . SER A 1 265 ? 1.710 -3.439 25.557 1.00 134.23 258 SER A CA 1
ATOM 2064 C C . SER A 1 265 ? 3.161 -3.839 25.329 1.00 137.49 258 SER A C 1
ATOM 2065 O O . SER A 1 265 ? 3.527 -4.204 24.223 1.00 142.63 258 SER A O 1
ATOM 2068 N N . GLU A 1 266 ? 3.978 -3.810 26.362 1.00 132.62 259 GLU A N 1
ATOM 2069 C CA . GLU A 1 266 ? 5.264 -4.461 26.280 1.00 129.99 259 GLU A CA 1
ATOM 2070 C C . GLU A 1 266 ? 6.065 -3.975 25.104 1.00 126.90 259 GLU A C 1
ATOM 2071 O O . GLU A 1 266 ? 6.890 -4.692 24.561 1.00 130.30 259 GLU A O 1
ATOM 2073 N N . GLY A 1 267 ? 5.789 -2.756 24.696 1.00 121.53 260 GLY A N 1
ATOM 2074 C CA . GLY A 1 267 ? 6.440 -2.179 23.549 1.00 110.59 260 GLY A CA 1
ATOM 2075 C C . GLY A 1 267 ? 5.631 -0.949 23.280 1.00 108.71 260 GLY A C 1
ATOM 2076 O O . GLY A 1 267 ? 4.842 -0.559 24.116 1.00 114.15 260 GLY A O 1
ATOM 2077 N N . LEU A 1 268 ? 5.796 -0.344 22.120 1.00 107.25 261 LEU A N 1
ATOM 2078 C CA . LEU A 1 268 ? 5.163 0.934 21.871 1.00 109.15 261 LEU A CA 1
ATOM 2079 C C . LEU A 1 268 ? 3.973 0.833 20.926 1.00 110.10 261 LEU A C 1
ATOM 2080 O O . LEU A 1 268 ? 3.949 -0.008 20.046 1.00 110.44 261 LEU A O 1
ATOM 2082 N N . MET A 1 269 ? 2.983 1.690 21.126 1.00 108.43 262 MET A N 1
ATOM 2083 C CA . MET A 1 269 ? 1.918 1.901 20.159 1.00 104.04 262 MET A CA 1
ATOM 2084 C C . MET A 1 269 ? 1.853 3.368 19.770 1.00 104.06 262 MET A C 1
ATOM 2085 O O . MET A 1 269 ? 2.285 4.240 20.519 1.00 107.63 262 MET A O 1
ATOM 2090 N N . LEU A 1 270 ? 1.319 3.649 18.592 1.00 104.17 263 LEU A N 1
ATOM 2091 C CA . LEU A 1 270 ? 1.007 5.025 18.264 1.00 104.36 263 LEU A CA 1
ATOM 2092 C C . LEU A 1 270 ? -0.427 5.338 18.729 1.00 105.63 263 LEU A C 1
ATOM 2093 O O . LEU A 1 270 ? -1.383 4.630 18.431 1.00 107.21 263 LEU A O 1
ATOM 2098 N N . ASN A 1 271 ? -0.549 6.396 19.528 1.00 106.66 264 ASN A N 1
ATOM 2099 C CA . ASN A 1 271 ? -1.853 6.885 20.022 1.00 111.08 264 ASN A CA 1
ATOM 2100 C C . ASN A 1 271 ? -2.736 7.628 19.039 1.00 114.06 264 ASN A C 1
ATOM 2101 O O . ASN A 1 271 ? -2.304 7.995 17.952 1.00 116.86 264 ASN A O 1
ATOM 2106 N N . ASP A 1 272 ? -3.970 7.879 19.482 1.00 118.85 265 ASP A N 1
ATOM 2107 C CA . ASP A 1 272 ? -4.955 8.543 18.650 1.00 120.47 265 ASP A CA 1
ATOM 2108 C C . ASP A 1 272 ? -4.383 9.869 18.145 1.00 118.12 265 ASP A C 1
ATOM 2109 O O . ASP A 1 272 ? -4.057 9.932 16.954 1.00 115.99 265 ASP A O 1
ATOM 2114 N N . GLU A 1 273 ? -4.301 10.920 18.962 1.00 118.31 266 GLU A N 1
ATOM 2115 C CA . GLU A 1 273 ? -3.075 11.723 19.048 1.00 116.21 266 GLU A CA 1
ATOM 2116 C C . GLU A 1 273 ? -2.251 11.734 17.732 1.00 111.82 266 GLU A C 1
ATOM 2117 O O . GLU A 1 273 ? -2.697 12.255 16.706 1.00 111.79 266 GLU A O 1
ATOM 2123 N N . GLY A 1 274 ? -1.038 11.178 17.786 1.00 110.14 267 GLY A N 1
ATOM 2124 C CA . GLY A 1 274 ? -0.204 11.020 16.599 1.00 108.18 267 GLY A CA 1
ATOM 2125 C C . GLY A 1 274 ? -0.789 10.239 15.425 1.00 104.31 267 GLY A C 1
ATOM 2126 O O . GLY A 1 274 ? -0.342 10.421 14.295 1.00 103.54 267 GLY A O 1
ATOM 2127 N N . LYS A 1 275 ? -1.760 9.361 15.677 1.00 102.11 268 LYS A N 1
ATOM 2128 C CA . LYS A 1 275 ? -2.417 8.647 14.577 1.00 96.52 268 LYS A CA 1
ATOM 2129 C C . LYS A 1 275 ? -3.048 9.623 13.592 1.00 92.23 268 LYS A C 1
ATOM 2130 O O . LYS A 1 275 ? -2.798 9.539 12.396 1.00 88.54 268 LYS A O 1
ATOM 2136 N N . SER A 1 276 ? -3.836 10.567 14.094 1.00 97.69 269 SER A N 1
ATOM 2137 C CA . SER A 1 276 ? -4.518 11.520 13.222 1.00 105.13 269 SER A CA 1
ATOM 2138 C C . SER A 1 276 ? -3.513 12.439 12.540 1.00 104.65 269 SER A C 1
ATOM 2139 O O . SER A 1 276 ? -3.639 12.738 11.347 1.00 103.72 269 SER A O 1
ATOM 2142 N N . LEU A 1 277 ? -2.521 12.880 13.308 1.00 105.09 270 LEU A N 1
ATOM 2143 C CA . LEU A 1 277 ? -1.432 13.688 12.775 1.00 105.02 270 LEU A CA 1
ATOM 2144 C C . LEU A 1 277 ? -0.680 12.931 11.681 1.00 100.07 270 LEU A C 1
ATOM 2145 O O . LEU A 1 277 ? -0.451 13.452 10.586 1.00 98.90 270 LEU A O 1
ATOM 2150 N N . PHE A 1 278 ? -0.302 11.695 11.996 1.00 94.82 271 PHE A N 1
ATOM 2151 C CA . PHE A 1 278 ? 0.386 10.831 11.050 1.00 90.40 271 PHE A CA 1
ATOM 2152 C C . PHE A 1 278 ? -0.465 10.641 9.817 1.00 94.33 271 PHE A C 1
ATOM 2153 O O . PHE A 1 278 ? 0.022 10.764 8.702 1.00 95.28 271 PHE A O 1
ATOM 2161 N N . VAL A 1 279 ? -1.739 10.337 10.027 1.00 95.43 272 VAL A N 1
ATOM 2162 C CA . VAL A 1 279 ? -2.649 10.099 8.921 1.00 90.21 272 VAL A CA 1
ATOM 2163 C C . VAL A 1 279 ? -2.774 11.343 8.047 1.00 86.94 272 VAL A C 1
ATOM 2164 O O . VAL A 1 279 ? -2.734 11.249 6.823 1.00 75.58 272 VAL A O 1
ATOM 2168 N N . LYS A 1 280 ? -2.887 12.507 8.677 1.00 91.60 273 LYS A N 1
ATOM 2169 C CA . LYS A 1 280 ? -3.018 13.761 7.941 1.00 92.33 273 LYS A CA 1
ATOM 2170 C C . LYS A 1 280 ? -1.814 14.026 7.036 1.00 89.63 273 LYS A C 1
ATOM 2171 O O . LYS A 1 280 ? -1.979 14.307 5.850 1.00 90.66 273 LYS A O 1
ATOM 2177 N N . ASN A 1 281 ? -0.614 13.927 7.604 1.00 89.71 274 ASN A N 1
ATOM 2178 C CA . ASN A 1 281 ? 0.628 14.115 6.857 1.00 91.97 274 ASN A CA 1
ATOM 2179 C C . ASN A 1 281 ? 0.830 13.024 5.823 1.00 84.85 274 ASN A C 1
ATOM 2180 O O . ASN A 1 281 ? 1.135 13.309 4.662 1.00 85.59 274 ASN A O 1
ATOM 2185 N N . TYR A 1 282 ? 0.673 11.773 6.255 1.00 75.44 275 TYR A N 1
ATOM 2186 C CA . TYR A 1 282 ? 0.688 10.642 5.330 1.00 70.71 275 TYR A CA 1
ATOM 2187 C C . TYR A 1 282 ? -0.235 10.864 4.142 1.00 75.68 275 TYR A C 1
ATOM 2188 O O . TYR A 1 282 ? 0.159 10.677 2.995 1.00 70.12 275 TYR A O 1
ATOM 2197 N N . GLU A 1 283 ? -1.476 11.230 4.408 1.00 77.81 276 GLU A N 1
ATOM 2198 C CA . GLU A 1 283 ? -2.410 11.400 3.311 1.00 79.19 276 GLU A CA 1
ATOM 2199 C C . GLU A 1 283 ? -1.910 12.493 2.336 1.00 87.11 276 GLU A C 1
ATOM 2200 O O . GLU A 1 283 ? -1.591 12.215 1.169 1.00 95.06 276 GLU A O 1
ATOM 2206 N N . GLN A 1 284 ? -1.754 13.712 2.839 1.00 90.51 277 GLN A N 1
ATOM 2207 C CA . GLN A 1 284 ? -1.321 14.802 1.982 1.00 90.42 277 GLN A CA 1
ATOM 2208 C C . GLN A 1 284 ? -0.042 14.422 1.214 1.00 86.35 277 GLN A C 1
ATOM 2209 O O . GLN A 1 284 ? 0.180 14.925 0.121 1.00 88.65 277 GLN A O 1
ATOM 2211 N N . ALA A 1 285 ? 0.770 13.513 1.757 1.00 83.83 278 ALA A N 1
ATOM 2212 C CA . ALA A 1 285 ? 1.952 13.014 1.043 1.00 84.77 278 ALA A CA 1
ATOM 2213 C C . ALA A 1 285 ? 1.541 12.251 -0.218 1.00 85.00 278 ALA A C 1
ATOM 2214 O O . ALA A 1 285 ? 2.290 12.198 -1.199 1.00 85.57 278 ALA A O 1
ATOM 2216 N N . LEU A 1 286 ? 0.341 11.675 -0.191 1.00 82.79 279 LEU A N 1
ATOM 2217 C CA . LEU A 1 286 ? -0.198 10.978 -1.352 1.00 80.84 279 LEU A CA 1
ATOM 2218 C C . LEU A 1 286 ? -0.790 11.927 -2.414 1.00 85.38 279 LEU A C 1
ATOM 2219 O O . LEU A 1 286 ? -0.916 11.537 -3.570 1.00 84.30 279 LEU A O 1
ATOM 2224 N N . ARG A 1 287 ? -1.147 13.161 -2.066 1.00 92.72 280 ARG A N 1
ATOM 2225 C CA . ARG A 1 287 ? -1.700 14.071 -3.082 1.00 96.79 280 ARG A CA 1
ATOM 2226 C C . ARG A 1 287 ? -0.636 14.858 -3.863 1.00 100.06 280 ARG A C 1
ATOM 2227 O O . ARG A 1 287 ? -0.959 15.703 -4.699 1.00 98.50 280 ARG A O 1
ATOM 2235 N N . GLU A 1 288 ? 0.630 14.627 -3.561 1.00 106.58 281 GLU A N 1
ATOM 2236 C CA . GLU A 1 288 ? 1.667 15.508 -4.073 1.00 113.53 281 GLU A CA 1
ATOM 2237 C C . GLU A 1 288 ? 2.020 15.203 -5.519 1.00 110.66 281 GLU A C 1
ATOM 2238 O O . GLU A 1 288 ? 1.866 14.073 -5.989 1.00 106.00 281 GLU A O 1
ATOM 2244 N N . THR A 1 289 ? 2.493 16.232 -6.214 1.00 113.33 282 THR A N 1
ATOM 2245 C CA . THR A 1 289 ? 2.522 16.225 -7.668 1.00 110.35 282 THR A CA 1
ATOM 2246 C C . THR A 1 289 ? 3.780 16.833 -8.266 1.00 108.10 282 THR A C 1
ATOM 2247 O O . THR A 1 289 ? 4.338 17.796 -7.740 1.00 104.83 282 THR A O 1
ATOM 2251 N N . VAL A 1 290 ? 4.220 16.228 -9.365 1.00 111.76 283 VAL A N 1
ATOM 2252 C CA . VAL A 1 290 ? 5.252 16.775 -10.236 1.00 117.78 283 VAL A CA 1
ATOM 2253 C C . VAL A 1 290 ? 4.800 18.087 -10.879 1.00 125.51 283 VAL A C 1
ATOM 2254 O O . VAL A 1 290 ? 3.757 18.141 -11.533 1.00 126.68 283 VAL A O 1
ATOM 2258 N N . VAL A 1 299 ? 1.017 14.674 -11.695 1.00 91.85 292 VAL A N 1
ATOM 2259 C CA . VAL A 1 299 ? 0.506 13.385 -11.243 1.00 92.46 292 VAL A CA 1
ATOM 2260 C C . VAL A 1 299 ? 0.795 13.133 -9.760 1.00 91.53 292 VAL A C 1
ATOM 2261 O O . VAL A 1 299 ? 1.883 13.434 -9.264 1.00 94.04 292 VAL A O 1
ATOM 2265 N N . SER A 1 300 ? -0.189 12.582 -9.055 1.00 87.02 293 SER A N 1
ATOM 2266 C CA . SER A 1 300 ? -0.059 12.316 -7.623 1.00 83.47 293 SER A CA 1
ATOM 2267 C C . SER A 1 300 ? 0.740 11.043 -7.318 1.00 79.86 293 SER A C 1
ATOM 2268 O O . SER A 1 300 ? 0.842 10.143 -8.156 1.00 70.85 293 SER A O 1
ATOM 2271 N N . MET A 1 301 ? 1.310 10.992 -6.114 1.00 81.50 294 MET A N 1
ATOM 2272 C CA . MET A 1 301 ? 1.999 9.804 -5.608 1.00 76.63 294 MET A CA 1
ATOM 2273 C C . MET A 1 301 ? 1.150 8.555 -5.768 1.00 75.68 294 MET A C 1
ATOM 2274 O O . MET A 1 301 ? 1.651 7.473 -6.083 1.00 77.03 294 MET A O 1
ATOM 2279 N N . ARG A 1 302 ? -0.145 8.723 -5.531 1.00 71.86 295 ARG A N 1
ATOM 2280 C CA . ARG A 1 302 ? -1.097 7.632 -5.624 1.00 71.52 295 ARG A CA 1
ATOM 2281 C C . ARG A 1 302 ? -1.295 7.222 -7.084 1.00 65.07 295 ARG A C 1
ATOM 2282 O O . ARG A 1 302 ? -1.438 6.037 -7.393 1.00 56.99 295 ARG A O 1
ATOM 2290 N N . SER A 1 303 ? -1.275 8.204 -7.980 1.00 66.90 296 SER A N 1
ATOM 2291 C CA . SER A 1 303 ? -1.318 7.926 -9.411 1.00 68.49 296 SER A CA 1
ATOM 2292 C C . SER A 1 303 ? -0.041 7.221 -9.863 1.00 72.90 296 SER A C 1
ATOM 2293 O O . SER A 1 303 ? -0.069 6.385 -10.765 1.00 76.59 296 SER A O 1
ATOM 2296 N N . LEU A 1 304 ? 1.077 7.563 -9.228 1.00 70.80 297 LEU A N 1
ATOM 2297 C CA . LEU A 1 304 ? 2.357 6.941 -9.533 1.00 68.49 297 LEU A CA 1
ATOM 2298 C C . LEU A 1 304 ? 2.324 5.451 -9.220 1.00 67.98 297 LEU A C 1
ATOM 2299 O O . LEU A 1 304 ? 2.836 4.631 -9.988 1.00 67.45 297 LEU A O 1
ATOM 2304 N N . ILE A 1 305 ? 1.721 5.109 -8.084 1.00 59.80 298 ILE A N 1
ATOM 2305 C CA . ILE A 1 305 ? 1.583 3.714 -7.680 1.00 57.56 298 ILE A CA 1
ATOM 2306 C C . ILE A 1 305 ? 0.699 2.961 -8.672 1.00 57.36 298 ILE A C 1
ATOM 2307 O O . ILE A 1 305 ? 1.004 1.831 -9.056 1.00 54.91 298 ILE A O 1
ATOM 2312 N N . LYS A 1 306 ? -0.390 3.599 -9.095 1.00 62.98 299 LYS A N 1
ATOM 2313 C CA . LYS A 1 306 ? -1.270 3.019 -10.103 1.00 63.70 299 LYS A CA 1
ATOM 2314 C C . LYS A 1 306 ? -0.532 2.837 -11.428 1.00 59.29 299 LYS A C 1
ATOM 2315 O O . LYS A 1 306 ? -0.740 1.853 -12.134 1.00 51.53 299 LYS A O 1
ATOM 2321 N N . MET A 1 307 ? 0.341 3.786 -11.754 1.00 62.79 300 MET A N 1
ATOM 2322 C CA . MET A 1 307 ? 1.104 3.730 -12.999 1.00 61.51 300 MET A CA 1
ATOM 2323 C C . MET A 1 307 ? 2.091 2.566 -13.042 1.00 62.54 300 MET A C 1
ATOM 2324 O O . MET A 1 307 ? 2.285 1.948 -14.092 1.00 67.05 300 MET A O 1
ATOM 2329 N N . GLU A 1 308 ? 2.726 2.272 -11.913 1.00 54.70 301 GLU A N 1
ATOM 2330 C CA . GLU A 1 308 ? 3.658 1.160 -11.881 1.00 58.79 301 GLU A CA 1
ATOM 2331 C C . GLU A 1 308 ? 2.874 -0.150 -11.908 1.00 54.88 301 GLU A C 1
ATOM 2332 O O . GLU A 1 308 ? 3.363 -1.166 -12.408 1.00 55.97 301 GLU A O 1
ATOM 2338 N N . LEU A 1 309 ? 1.655 -0.124 -11.376 1.00 55.24 302 LEU A N 1
ATOM 2339 C CA . LEU A 1 309 ? 0.768 -1.276 -11.474 1.00 50.63 302 LEU A CA 1
ATOM 2340 C C . LEU A 1 309 ? 0.403 -1.496 -12.934 1.00 52.11 302 LEU A C 1
ATOM 2341 O O . LEU A 1 309 ? 0.434 -2.623 -13.432 1.00 49.61 302 LEU A O 1
ATOM 2346 N N . HIS A 1 310 ? 0.071 -0.404 -13.615 1.00 54.49 303 HIS A N 1
ATOM 2347 C CA . HIS A 1 310 ? -0.234 -0.454 -15.038 1.00 51.37 303 HIS A CA 1
ATOM 2348 C C . HIS A 1 310 ? 0.957 -0.956 -15.824 1.00 53.48 303 HIS A C 1
ATOM 2349 O O . HIS A 1 310 ? 0.801 -1.754 -16.750 1.00 52.83 303 HIS A O 1
ATOM 2356 N N . LYS A 1 311 ? 2.144 -0.491 -15.445 1.00 53.46 304 LYS A N 1
ATOM 2357 C CA . LYS A 1 311 ? 3.363 -0.881 -16.133 1.00 54.39 304 LYS A CA 1
ATOM 2358 C C . LYS A 1 311 ? 3.593 -2.386 -15.977 1.00 51.95 304 LYS A C 1
ATOM 2359 O O . LYS A 1 311 ? 4.051 -3.051 -16.902 1.00 54.49 304 LYS A O 1
ATOM 2365 N N . LEU A 1 312 ? 3.251 -2.924 -14.813 1.00 44.92 305 LEU A N 1
ATOM 2366 C CA . LEU A 1 312 ? 3.359 -4.360 -14.599 1.00 47.58 305 LEU A CA 1
ATOM 2367 C C . LEU A 1 312 ? 2.402 -5.107 -15.517 1.00 49.81 305 LEU A C 1
ATOM 2368 O O . LEU A 1 312 ? 2.764 -6.120 -16.107 1.00 54.73 305 LEU A O 1
ATOM 2373 N N . GLU A 1 313 ? 1.182 -4.596 -15.639 1.00 42.49 306 GLU A N 1
ATOM 2374 C CA . GLU A 1 313 ? 0.180 -5.211 -16.498 1.00 40.43 306 GLU A CA 1
ATOM 2375 C C . GLU A 1 313 ? 0.618 -5.212 -17.958 1.00 47.36 306 GLU A C 1
ATOM 2376 O O . GLU A 1 313 ? 0.504 -6.227 -18.648 1.00 51.09 306 GLU A O 1
ATOM 2382 N N . LYS A 1 314 ? 1.124 -4.074 -18.422 1.00 52.23 307 LYS A N 1
ATOM 2383 C CA . LYS A 1 314 ? 1.692 -3.977 -19.762 1.00 48.35 307 LYS A CA 1
ATOM 2384 C C . LYS A 1 314 ? 2.790 -5.017 -19.955 1.00 44.63 307 LYS A C 1
ATOM 2385 O O . LYS A 1 314 ? 2.904 -5.625 -21.022 1.00 45.94 307 LYS A O 1
ATOM 2391 N N . HIS A 1 315 ? 3.582 -5.224 -18.906 1.00 40.74 308 HIS A N 1
ATOM 2392 C CA . HIS A 1 315 ? 4.655 -6.210 -18.928 1.00 43.85 308 HIS A CA 1
ATOM 2393 C C . HIS A 1 315 ? 4.136 -7.638 -19.030 1.00 45.79 308 HIS A C 1
ATOM 2394 O O . HIS A 1 315 ? 4.665 -8.438 -19.796 1.00 46.82 308 HIS A O 1
ATOM 2401 N N . LEU A 1 316 ? 3.114 -7.958 -18.244 1.00 46.58 309 LEU A N 1
ATOM 2402 C CA . LEU A 1 316 ? 2.588 -9.321 -18.197 1.00 43.26 309 LEU A CA 1
ATOM 2403 C C . LEU A 1 316 ? 2.049 -9.759 -19.556 1.00 49.48 309 LEU A C 1
ATOM 2404 O O . LEU A 1 316 ? 2.108 -10.938 -19.903 1.00 52.28 309 LEU A O 1
ATOM 2409 N N . ILE A 1 317 ? 1.523 -8.806 -20.319 1.00 40.45 310 ILE A N 1
ATOM 2410 C CA . ILE A 1 317 ? 0.944 -9.104 -21.622 1.00 39.50 310 ILE A CA 1
ATOM 2411 C C . ILE A 1 317 ? 1.889 -8.832 -22.796 1.00 41.66 310 ILE A C 1
ATOM 2412 O O . ILE A 1 317 ? 1.499 -8.978 -23.963 1.00 42.69 310 ILE A O 1
ATOM 2417 N N . GLY A 1 318 ? 3.118 -8.417 -22.499 1.00 45.81 311 GLY A N 1
ATOM 2418 C CA . GLY A 1 318 ? 4.145 -8.346 -23.526 1.00 43.18 311 GLY A CA 1
ATOM 2419 C C . GLY A 1 318 ? 4.551 -6.970 -24.007 1.00 46.64 311 GLY A C 1
ATOM 2420 O O . GLY A 1 318 ? 5.530 -6.838 -24.738 1.00 60.35 311 GLY A O 1
ATOM 2421 N N . GLU A 1 319 ? 3.800 -5.942 -23.633 1.00 62.27 312 GLU A N 1
ATOM 2422 C CA . GLU A 1 319 ? 4.225 -4.575 -23.924 1.00 78.98 312 GLU A CA 1
ATOM 2423 C C . GLU A 1 319 ? 5.344 -4.174 -22.981 1.00 85.84 312 GLU A C 1
ATOM 2424 O O . GLU A 1 319 ? 5.517 -4.795 -21.931 1.00 82.76 312 GLU A O 1
ATOM 2430 N N . GLN A 1 320 ? 6.103 -3.154 -23.376 1.00 97.32 313 GLN A N 1
ATOM 2431 C CA . GLN A 1 320 ? 7.017 -2.436 -22.484 1.00 104.75 313 GLN A CA 1
ATOM 2432 C C . GLN A 1 320 ? 7.776 -3.354 -21.540 1.00 105.34 313 GLN A C 1
ATOM 2433 O O . GLN A 1 320 ? 7.587 -3.300 -20.324 1.00 105.52 313 GLN A O 1
ATOM 2435 N N . VAL A 1 321 ? 8.625 -4.199 -22.109 1.00 103.85 314 VAL A N 1
ATOM 2436 C CA . VAL A 1 321 ? 9.315 -5.229 -21.344 1.00 99.72 314 VAL A CA 1
ATOM 2437 C C . VAL A 1 321 ? 10.204 -4.622 -20.252 1.00 98.11 314 VAL A C 1
ATOM 2438 O O . VAL A 1 321 ? 10.645 -3.474 -20.356 1.00 96.57 314 VAL A O 1
ATOM 2442 N N . PHE A 1 322 ? 10.418 -5.380 -19.181 1.00 96.92 315 PHE A N 1
ATOM 2443 C CA . PHE A 1 322 ? 11.471 -5.064 -18.226 1.00 98.24 315 PHE A CA 1
ATOM 2444 C C . PHE A 1 322 ? 12.793 -5.620 -18.759 1.00 114.56 315 PHE A C 1
ATOM 2445 O O . PHE A 1 322 ? 12.832 -6.721 -19.314 1.00 108.10 315 PHE A O 1
ATOM 2453 N N . GLY A 1 323 ? 13.873 -4.869 -18.582 1.00 75.61 316 GLY A N 1
ATOM 2454 C CA . GLY A 1 323 ? 15.170 -5.297 -19.074 1.00 83.47 316 GLY A CA 1
ATOM 2455 C C . GLY A 1 323 ? 15.199 -5.431 -20.585 1.00 80.37 316 GLY A C 1
ATOM 2456 O O . GLY A 1 323 ? 14.618 -4.614 -21.299 1.00 77.10 316 GLY A O 1
ATOM 2457 N N . SER A 1 324 ? 15.858 -6.479 -21.070 1.00 81.89 317 SER A N 1
ATOM 2458 C CA . SER A 1 324 ? 16.073 -6.659 -22.504 1.00 82.52 317 SER A CA 1
ATOM 2459 C C . SER A 1 324 ? 15.421 -7.922 -23.061 1.00 87.48 317 SER A C 1
ATOM 2460 O O . SER A 1 324 ? 15.302 -8.933 -22.365 1.00 90.45 317 SER A O 1
ATOM 2463 N N . GLU A 1 325 ? 15.011 -7.860 -24.325 1.00 87.10 318 GLU A N 1
ATOM 2464 C CA . GLU A 1 325 ? 14.495 -9.035 -25.021 1.00 87.96 318 GLU A CA 1
ATOM 2465 C C . GLU A 1 325 ? 15.618 -10.035 -25.296 1.00 82.14 318 GLU A C 1
ATOM 2466 O O . GLU A 1 325 ? 16.624 -9.696 -25.922 1.00 84.01 318 GLU A O 1
ATOM 2472 N N . GLU A 1 326 ? 15.435 -11.267 -24.829 1.00 77.02 319 GLU A N 1
ATOM 2473 C CA . GLU A 1 326 ? 16.435 -12.318 -24.996 1.00 67.85 319 GLU A CA 1
ATOM 2474 C C . GLU A 1 326 ? 16.056 -13.264 -26.133 1.00 63.62 319 GLU A C 1
ATOM 2475 O O . GLU A 1 326 ? 15.132 -12.990 -26.899 1.00 61.34 319 GLU A O 1
ATOM 2477 N N . MET B 1 8 ? 35.538 -67.907 21.879 1.00 107.01 1 MET B N 1
ATOM 2478 C CA . MET B 1 8 ? 36.988 -68.006 21.750 1.00 107.18 1 MET B CA 1
ATOM 2479 C C . MET B 1 8 ? 37.636 -68.212 23.120 1.00 110.13 1 MET B C 1
ATOM 2480 O O . MET B 1 8 ? 37.048 -67.874 24.149 1.00 113.68 1 MET B O 1
ATOM 2485 N N . GLU B 1 9 ? 38.849 -68.762 23.131 1.00 106.72 2 GLU B N 1
ATOM 2486 C CA . GLU B 1 9 ? 39.492 -69.144 24.386 1.00 104.17 2 GLU B CA 1
ATOM 2487 C C . GLU B 1 9 ? 40.728 -68.308 24.728 1.00 95.76 2 GLU B C 1
ATOM 2488 O O . GLU B 1 9 ? 41.127 -67.423 23.974 1.00 89.51 2 GLU B O 1
ATOM 2494 N N . SER B 1 10 ? 41.330 -68.616 25.875 1.00 96.07 3 SER B N 1
ATOM 2495 C CA . SER B 1 10 ? 42.356 -67.773 26.484 1.00 92.60 3 SER B CA 1
ATOM 2496 C C . SER B 1 10 ? 43.639 -68.539 26.804 1.00 89.11 3 SER B C 1
ATOM 2497 O O . SER B 1 10 ? 43.598 -69.653 27.324 1.00 90.49 3 SER B O 1
ATOM 2500 N N . VAL B 1 11 ? 44.777 -67.923 26.509 1.00 88.04 4 VAL B N 1
ATOM 2501 C CA . VAL B 1 11 ? 46.073 -68.551 26.736 1.00 88.77 4 VAL B CA 1
ATOM 2502 C C . VAL B 1 11 ? 46.751 -67.988 27.982 1.00 88.24 4 VAL B C 1
ATOM 2503 O O . VAL B 1 11 ? 46.806 -66.775 28.174 1.00 86.42 4 VAL B O 1
ATOM 2507 N N . TYR B 1 12 ? 47.259 -68.883 28.825 1.00 89.47 5 TYR B N 1
ATOM 2508 C CA . TYR B 1 12 ? 47.940 -68.494 30.054 1.00 88.40 5 TYR B CA 1
ATOM 2509 C C . TYR B 1 12 ? 49.412 -68.877 30.017 1.00 89.84 5 TYR B C 1
ATOM 2510 O O . TYR B 1 12 ? 49.753 -70.031 29.769 1.00 94.51 5 TYR B O 1
ATOM 2519 N N . LEU B 1 13 ? 50.285 -67.905 30.263 1.00 89.16 6 LEU B N 1
ATOM 2520 C CA . LEU B 1 13 ? 51.717 -68.176 30.292 1.00 89.54 6 LEU B CA 1
ATOM 2521 C C . LEU B 1 13 ? 52.303 -67.980 31.687 1.00 89.14 6 LEU B C 1
ATOM 2522 O O . LEU B 1 13 ? 52.470 -66.853 32.147 1.00 89.96 6 LEU B O 1
ATOM 2527 N N . PHE B 1 14 ? 52.634 -69.081 32.351 1.00 91.78 7 PHE B N 1
ATOM 2528 C CA . PHE B 1 14 ? 53.254 -69.002 33.665 1.00 92.87 7 PHE B CA 1
ATOM 2529 C C . PHE B 1 14 ? 54.772 -69.043 33.546 1.00 100.30 7 PHE B C 1
ATOM 2530 O O . PHE B 1 14 ? 55.487 -68.780 34.512 1.00 107.37 7 PHE B O 1
ATOM 2538 N N . SER B 1 15 ? 55.261 -69.353 32.350 1.00 100.57 8 SER B N 1
ATOM 2539 C CA . SER B 1 15 ? 56.691 -69.565 32.148 1.00 102.20 8 SER B CA 1
ATOM 2540 C C . SER B 1 15 ? 57.409 -68.312 31.657 1.00 106.64 8 SER B C 1
ATOM 2541 O O . SER B 1 15 ? 56.852 -67.519 30.895 1.00 110.06 8 SER B O 1
ATOM 2544 N N . SER B 1 16 ? 58.642 -68.135 32.121 1.00 105.95 9 SER B N 1
ATOM 2545 C CA . SER B 1 16 ? 59.484 -67.027 31.686 1.00 108.60 9 SER B CA 1
ATOM 2546 C C . SER B 1 16 ? 60.125 -67.322 30.333 1.00 107.12 9 SER B C 1
ATOM 2547 O O . SER B 1 16 ? 60.328 -68.481 29.980 1.00 112.90 9 SER B O 1
ATOM 2550 N N . GLY B 1 17 ? 60.443 -66.274 29.578 1.00 101.38 10 GLY B N 1
ATOM 2551 C CA . GLY B 1 17 ? 61.064 -66.441 28.276 1.00 101.21 10 GLY B CA 1
ATOM 2552 C C . GLY B 1 17 ? 60.933 -65.226 27.377 1.00 99.33 10 GLY B C 1
ATOM 2553 O O . GLY B 1 17 ? 60.701 -64.115 27.847 1.00 92.08 10 GLY B O 1
ATOM 2554 N N . THR B 1 18 ? 61.088 -65.437 26.073 1.00 106.62 11 THR B N 1
ATOM 2555 C CA . THR B 1 18 ? 60.975 -64.348 25.109 1.00 104.07 11 THR B CA 1
ATOM 2556 C C . THR B 1 18 ? 59.809 -64.574 24.155 1.00 100.71 11 THR B C 1
ATOM 2557 O O . THR B 1 18 ? 59.662 -65.656 23.582 1.00 100.85 11 THR B O 1
ATOM 2561 N N . LEU B 1 19 ? 58.984 -63.546 23.988 1.00 95.94 12 LEU B N 1
ATOM 2562 C CA . LEU B 1 19 ? 57.849 -63.620 23.079 1.00 94.55 12 LEU B CA 1
ATOM 2563 C C . LEU B 1 19 ? 58.225 -63.153 21.679 1.00 97.96 12 LEU B C 1
ATOM 2564 O O . LEU B 1 19 ? 58.702 -62.032 21.480 1.00 96.76 12 LEU B O 1
ATOM 2569 N N . LYS B 1 20 ? 58.014 -64.034 20.712 1.00 100.58 13 LYS B N 1
ATOM 2570 C CA . LYS B 1 20 ? 58.240 -63.710 19.317 1.00 100.27 13 LYS B CA 1
ATOM 2571 C C . LYS B 1 20 ? 57.178 -64.379 18.469 1.00 104.30 13 LYS B C 1
ATOM 2572 O O . LYS B 1 20 ? 56.516 -65.320 18.902 1.00 106.64 13 LYS B O 1
ATOM 2574 N N . ARG B 1 21 ? 57.009 -63.886 17.255 1.00 104.59 14 ARG B N 1
ATOM 2575 C CA . ARG B 1 21 ? 56.123 -64.551 16.329 1.00 102.65 14 ARG B CA 1
ATOM 2576 C C . ARG B 1 21 ? 56.908 -65.429 15.376 1.00 108.49 14 ARG B C 1
ATOM 2577 O O . ARG B 1 21 ? 57.753 -64.944 14.623 1.00 109.78 14 ARG B O 1
ATOM 2579 N N . LYS B 1 22 ? 56.631 -66.725 15.414 1.00 112.76 15 LYS B N 1
ATOM 2580 C CA . LYS B 1 22 ? 56.840 -67.539 14.230 1.00 117.79 15 LYS B CA 1
ATOM 2581 C C . LYS B 1 22 ? 55.588 -67.337 13.415 1.00 122.48 15 LYS B C 1
ATOM 2582 O O . LYS B 1 22 ? 54.515 -67.741 13.840 1.00 121.76 15 LYS B O 1
ATOM 2584 N N . ALA B 1 23 ? 55.710 -66.732 12.243 1.00 126.82 16 ALA B N 1
ATOM 2585 C CA . ALA B 1 23 ? 54.520 -66.258 11.556 1.00 126.54 16 ALA B CA 1
ATOM 2586 C C . ALA B 1 23 ? 53.668 -67.440 11.137 1.00 128.93 16 ALA B C 1
ATOM 2587 O O . ALA B 1 23 ? 54.135 -68.268 10.355 1.00 133.08 16 ALA B O 1
ATOM 2589 N N . ASN B 1 24 ? 52.383 -67.391 11.514 1.00 122.74 17 ASN B N 1
ATOM 2590 C CA . ASN B 1 24 ? 51.451 -68.513 11.864 1.00 120.29 17 ASN B CA 1
ATOM 2591 C C . ASN B 1 24 ? 51.199 -68.857 13.356 1.00 131.90 17 ASN B C 1
ATOM 2592 O O . ASN B 1 24 ? 50.250 -69.591 13.632 1.00 137.65 17 ASN B O 1
ATOM 2597 N N . THR B 1 25 ? 51.931 -68.272 14.306 1.00 123.58 18 THR B N 1
ATOM 2598 C CA . THR B 1 25 ? 51.701 -68.557 15.739 1.00 117.14 18 THR B CA 1
ATOM 2599 C C . THR B 1 25 ? 52.567 -67.669 16.621 1.00 112.30 18 THR B C 1
ATOM 2600 O O . THR B 1 25 ? 53.465 -66.993 16.135 1.00 114.35 18 THR B O 1
ATOM 2604 N N . ILE B 1 26 ? 52.295 -67.648 17.920 1.00 107.94 19 ILE B N 1
ATOM 2605 C CA . ILE B 1 26 ? 53.171 -66.895 18.803 1.00 104.84 19 ILE B CA 1
ATOM 2606 C C . ILE B 1 26 ? 54.112 -67.869 19.502 1.00 106.01 19 ILE B C 1
ATOM 2607 O O . ILE B 1 26 ? 53.757 -69.018 19.787 1.00 105.56 19 ILE B O 1
ATOM 2612 N N . CYS B 1 27 ? 55.332 -67.405 19.733 1.00 103.21 20 CYS B N 1
ATOM 2613 C CA . CYS B 1 27 ? 56.382 -68.238 20.289 1.00 101.21 20 CYS B CA 1
ATOM 2614 C C . CYS B 1 27 ? 56.880 -67.714 21.625 1.00 96.06 20 CYS B C 1
ATOM 2615 O O . CYS B 1 27 ? 57.094 -66.515 21.796 1.00 94.65 20 CYS B O 1
ATOM 2618 N N . LEU B 1 28 ? 57.053 -68.624 22.574 1.00 95.77 21 LEU B N 1
ATOM 2619 C CA . LEU B 1 28 ? 57.750 -68.311 23.808 1.00 97.89 21 LEU B CA 1
ATOM 2620 C C . LEU B 1 28 ? 58.963 -69.220 23.915 1.00 111.11 21 LEU B C 1
ATOM 2621 O O . LEU B 1 28 ? 58.820 -70.425 24.114 1.00 117.75 21 LEU B O 1
ATOM 2626 N N . GLU B 1 29 ? 60.159 -68.656 23.790 1.00 114.76 22 GLU B N 1
ATOM 2627 C CA . GLU B 1 29 ? 61.350 -69.487 23.871 1.00 122.07 22 GLU B CA 1
ATOM 2628 C C . GLU B 1 29 ? 61.956 -69.391 25.267 1.00 122.88 22 GLU B C 1
ATOM 2629 O O . GLU B 1 29 ? 62.474 -68.355 25.686 1.00 121.56 22 GLU B O 1
ATOM 2635 N N . THR B 1 30 ? 61.845 -70.500 25.988 1.00 125.50 23 THR B N 1
ATOM 2636 C CA . THR B 1 30 ? 62.292 -70.590 27.368 1.00 125.37 23 THR B CA 1
ATOM 2637 C C . THR B 1 30 ? 63.657 -71.264 27.434 1.00 127.37 23 THR B C 1
ATOM 2638 O O . THR B 1 30 ? 64.265 -71.552 26.404 1.00 134.17 23 THR B O 1
ATOM 2642 N N . GLU B 1 31 ? 64.137 -71.508 28.648 1.00 124.19 24 GLU B N 1
ATOM 2643 C CA . GLU B 1 31 ? 65.386 -72.231 28.837 1.00 128.22 24 GLU B CA 1
ATOM 2644 C C . GLU B 1 31 ? 65.159 -73.724 28.619 1.00 134.07 24 GLU B C 1
ATOM 2645 O O . GLU B 1 31 ? 66.086 -74.463 28.294 1.00 135.19 24 GLU B O 1
ATOM 2647 N N . SER B 1 32 ? 63.913 -74.154 28.799 1.00 137.13 25 SER B N 1
ATOM 2648 C CA . SER B 1 32 ? 63.535 -75.552 28.614 1.00 143.30 25 SER B CA 1
ATOM 2649 C C . SER B 1 32 ? 63.355 -75.902 27.138 1.00 139.11 25 SER B C 1
ATOM 2650 O O . SER B 1 32 ? 63.596 -77.036 26.722 1.00 138.90 25 SER B O 1
ATOM 2653 N N . GLY B 1 33 ? 62.926 -74.917 26.356 1.00 133.82 26 GLY B N 1
ATOM 2654 C CA . GLY B 1 33 ? 62.643 -75.115 24.946 1.00 132.89 26 GLY B CA 1
ATOM 2655 C C . GLY B 1 33 ? 61.673 -74.070 24.427 1.00 126.39 26 GLY B C 1
ATOM 2656 O O . GLY B 1 33 ? 61.427 -73.060 25.087 1.00 120.04 26 GLY B O 1
ATOM 2657 N N . ARG B 1 34 ? 61.113 -74.311 23.246 1.00 127.16 27 ARG B N 1
ATOM 2658 C CA . ARG B 1 34 ? 60.208 -73.352 22.625 1.00 122.27 27 ARG B CA 1
ATOM 2659 C C . ARG B 1 34 ? 58.752 -73.808 22.701 1.00 126.64 27 ARG B C 1
ATOM 2660 O O . ARG B 1 34 ? 58.419 -74.929 22.312 1.00 131.04 27 ARG B O 1
ATOM 2662 N N . LYS B 1 35 ? 57.892 -72.929 23.210 1.00 122.67 28 LYS B N 1
ATOM 2663 C CA . LYS B 1 35 ? 56.458 -73.191 23.290 1.00 120.66 28 LYS B CA 1
ATOM 2664 C C . LYS B 1 35 ? 55.714 -72.434 22.195 1.00 117.66 28 LYS B C 1
ATOM 2665 O O . LYS B 1 35 ? 55.641 -71.205 22.218 1.00 112.81 28 LYS B O 1
ATOM 2671 N N . TYR B 1 36 ? 55.169 -73.172 21.233 1.00 121.08 29 TYR B N 1
ATOM 2672 C CA . TYR B 1 36 ? 54.373 -72.571 20.168 1.00 119.62 29 TYR B CA 1
ATOM 2673 C C . TYR B 1 36 ? 52.881 -72.784 20.417 1.00 116.36 29 TYR B C 1
ATOM 2674 O O . TYR B 1 36 ? 52.398 -73.917 20.392 1.00 122.63 29 TYR B O 1
ATOM 2683 N N . ILE B 1 37 ? 52.154 -71.698 20.657 1.00 107.15 30 ILE B N 1
ATOM 2684 C CA . ILE B 1 37 ? 50.703 -71.775 20.818 1.00 101.87 30 ILE B CA 1
ATOM 2685 C C . ILE B 1 37 ? 49.996 -71.067 19.666 1.00 99.29 30 ILE B C 1
ATOM 2686 O O . ILE B 1 37 ? 50.188 -69.865 19.452 1.00 92.84 30 ILE B O 1
ATOM 2691 N N . PRO B 1 38 ? 49.204 -71.825 18.889 1.00 107.70 31 PRO B N 1
ATOM 2692 C CA . PRO B 1 38 ? 48.443 -71.291 17.751 1.00 109.63 31 PRO B CA 1
ATOM 2693 C C . PRO B 1 38 ? 47.472 -70.195 18.171 1.00 108.75 31 PRO B C 1
ATOM 2694 O O . PRO B 1 38 ? 46.998 -70.199 19.307 1.00 109.11 31 PRO B O 1
ATOM 2698 N N . VAL B 1 39 ? 47.206 -69.252 17.275 1.00 105.73 32 VAL B N 1
ATOM 2699 C CA . VAL B 1 39 ? 46.289 -68.161 17.584 1.00 99.08 32 VAL B CA 1
ATOM 2700 C C . VAL B 1 39 ? 44.872 -68.354 17.050 1.00 101.20 32 VAL B C 1
ATOM 2701 O O . VAL B 1 39 ? 44.030 -67.482 17.248 1.00 101.96 32 VAL B O 1
ATOM 2705 N N . GLU B 1 40 ? 44.606 -69.482 16.394 1.00 104.34 33 GLU B N 1
ATOM 2706 C CA . GLU B 1 40 ? 43.432 -69.585 15.530 1.00 105.30 33 GLU B CA 1
ATOM 2707 C C . GLU B 1 40 ? 42.138 -69.139 16.232 1.00 103.39 33 GLU B C 1
ATOM 2708 O O . GLU B 1 40 ? 41.403 -68.304 15.689 1.00 105.96 33 GLU B O 1
ATOM 2714 N N . ASN B 1 41 ? 41.833 -69.726 17.393 1.00 102.65 34 ASN B N 1
ATOM 2715 C CA . ASN B 1 41 ? 40.745 -69.243 18.265 1.00 99.69 34 ASN B CA 1
ATOM 2716 C C . ASN B 1 41 ? 41.084 -68.440 19.541 1.00 97.46 34 ASN B C 1
ATOM 2717 O O . ASN B 1 41 ? 40.192 -68.204 20.353 1.00 99.12 34 ASN B O 1
ATOM 2722 N N . VAL B 1 42 ? 42.348 -68.088 19.765 1.00 95.25 35 VAL B N 1
ATOM 2723 C CA . VAL B 1 42 ? 42.718 -67.345 20.982 1.00 91.62 35 VAL B CA 1
ATOM 2724 C C . VAL B 1 42 ? 42.183 -65.908 21.002 1.00 89.81 35 VAL B C 1
ATOM 2725 O O . VAL B 1 42 ? 42.495 -65.119 20.106 1.00 91.31 35 VAL B O 1
ATOM 2729 N N . MET B 1 43 ? 41.389 -65.562 22.018 1.00 85.38 36 MET B N 1
ATOM 2730 C CA . MET B 1 43 ? 40.935 -64.180 22.192 1.00 84.63 36 MET B CA 1
ATOM 2731 C C . MET B 1 43 ? 41.917 -63.282 22.961 1.00 84.34 36 MET B C 1
ATOM 2732 O O . MET B 1 43 ? 42.011 -62.092 22.673 1.00 82.51 36 MET B O 1
ATOM 2737 N N . ASP B 1 44 ? 42.629 -63.830 23.943 1.00 87.98 37 ASP B N 1
ATOM 2738 C CA . ASP B 1 44 ? 43.629 -63.039 24.670 1.00 87.28 37 ASP B CA 1
ATOM 2739 C C . ASP B 1 44 ? 44.731 -63.868 25.341 1.00 84.34 37 ASP B C 1
ATOM 2740 O O . ASP B 1 44 ? 44.632 -65.092 25.456 1.00 83.11 37 ASP B O 1
ATOM 2745 N N . ILE B 1 45 ? 45.794 -63.179 25.753 1.00 83.30 38 ILE B N 1
ATOM 2746 C CA . ILE B 1 45 ? 46.896 -63.790 26.489 1.00 82.85 38 ILE B CA 1
ATOM 2747 C C . ILE B 1 45 ? 47.066 -63.162 27.869 1.00 80.93 38 ILE B C 1
ATOM 2748 O O . ILE B 1 45 ? 47.079 -61.939 28.004 1.00 80.67 38 ILE B O 1
ATOM 2753 N N . LYS B 1 46 ? 47.210 -63.999 28.890 1.00 80.57 39 LYS B N 1
ATOM 2754 C CA . LYS B 1 46 ? 47.499 -63.515 30.234 1.00 78.78 39 LYS B CA 1
ATOM 2755 C C . LYS B 1 46 ? 48.900 -63.951 30.668 1.00 79.85 39 LYS B C 1
ATOM 2756 O O . LYS B 1 46 ? 49.222 -65.139 30.644 1.00 83.02 39 LYS B O 1
ATOM 2762 N N . VAL B 1 47 ? 49.732 -62.987 31.058 1.00 81.64 40 VAL B N 1
ATOM 2763 C CA . VAL B 1 47 ? 51.136 -63.267 31.359 1.00 86.66 40 VAL B CA 1
ATOM 2764 C C . VAL B 1 47 ? 51.449 -63.228 32.852 1.00 90.66 40 VAL B C 1
ATOM 2765 O O . VAL B 1 47 ? 51.438 -62.160 33.466 1.00 95.16 40 VAL B O 1
ATOM 2769 N N . PHE B 1 48 ? 51.694 -64.396 33.441 1.00 91.74 41 PHE B N 1
ATOM 2770 C CA . PHE B 1 48 ? 52.154 -64.473 34.828 1.00 97.12 41 PHE B CA 1
ATOM 2771 C C . PHE B 1 48 ? 53.665 -64.646 35.007 1.00 104.42 41 PHE B C 1
ATOM 2772 O O . PHE B 1 48 ? 54.182 -64.484 36.113 1.00 112.81 41 PHE B O 1
ATOM 2780 N N . GLY B 1 49 ? 54.374 -64.958 33.927 1.00 104.90 42 GLY B N 1
ATOM 2781 C CA . GLY B 1 49 ? 55.809 -65.174 34.010 1.00 101.97 42 GLY B CA 1
ATOM 2782 C C . GLY B 1 49 ? 56.531 -63.888 33.677 1.00 99.91 42 GLY B C 1
ATOM 2783 O O . GLY B 1 49 ? 55.885 -62.883 33.403 1.00 98.05 42 GLY B O 1
ATOM 2784 N N . GLU B 1 50 ? 57.859 -63.893 33.707 1.00 101.90 43 GLU B N 1
ATOM 2785 C CA . GLU B 1 50 ? 58.579 -62.696 33.293 1.00 97.45 43 GLU B CA 1
ATOM 2786 C C . GLU B 1 50 ? 59.023 -62.915 31.855 1.00 92.82 43 GLU B C 1
ATOM 2787 O O . GLU B 1 50 ? 59.714 -63.881 31.538 1.00 93.34 43 GLU B O 1
ATOM 2793 N N . VAL B 1 51 ? 58.572 -62.031 30.972 1.00 85.04 44 VAL B N 1
ATOM 2794 C CA . VAL B 1 51 ? 58.773 -62.233 29.544 1.00 83.81 44 VAL B CA 1
ATOM 2795 C C . VAL B 1 51 ? 59.421 -61.039 28.858 1.00 84.90 44 VAL B C 1
ATOM 2796 O O . VAL B 1 51 ? 59.292 -59.899 29.300 1.00 79.42 44 VAL B O 1
ATOM 2800 N N . ASP B 1 52 ? 60.131 -61.321 27.773 1.00 94.07 45 ASP B N 1
ATOM 2801 C CA . ASP B 1 52 ? 60.742 -60.281 26.965 1.00 98.04 45 ASP B CA 1
ATOM 2802 C C . ASP B 1 52 ? 59.981 -60.217 25.651 1.00 94.75 45 ASP B C 1
ATOM 2803 O O . ASP B 1 52 ? 59.469 -61.231 25.181 1.00 97.86 45 ASP B O 1
ATOM 2808 N N . LEU B 1 53 ? 59.882 -59.029 25.070 1.00 91.56 46 LEU B N 1
ATOM 2809 C CA . LEU B 1 53 ? 59.187 -58.885 23.797 1.00 91.09 46 LEU B CA 1
ATOM 2810 C C . LEU B 1 53 ? 59.649 -57.639 23.047 1.00 91.32 46 LEU B C 1
ATOM 2811 O O . LEU B 1 53 ? 60.299 -56.763 23.616 1.00 88.21 46 LEU B O 1
ATOM 2816 N N . ASN B 1 54 ? 59.326 -57.579 21.760 1.00 94.37 47 ASN B N 1
ATOM 2817 C CA . ASN B 1 54 ? 59.574 -56.381 20.968 1.00 91.14 47 ASN B CA 1
ATOM 2818 C C . ASN B 1 54 ? 58.268 -55.820 20.425 1.00 85.06 47 ASN B C 1
ATOM 2819 O O . ASN B 1 54 ? 57.199 -56.367 20.693 1.00 76.29 47 ASN B O 1
ATOM 2824 N N . LYS B 1 55 ? 58.351 -54.733 19.663 1.00 88.66 48 LYS B N 1
ATOM 2825 C CA . LYS B 1 55 ? 57.149 -54.081 19.142 1.00 84.86 48 LYS B CA 1
ATOM 2826 C C . LYS B 1 55 ? 56.519 -54.900 18.018 1.00 79.61 48 LYS B C 1
ATOM 2827 O O . LYS B 1 55 ? 55.312 -54.842 17.810 1.00 70.21 48 LYS B O 1
ATOM 2833 N N . ARG B 1 56 ? 57.331 -55.671 17.299 1.00 91.57 49 ARG B N 1
ATOM 2834 C CA . ARG B 1 56 ? 56.802 -56.473 16.202 1.00 86.88 49 ARG B CA 1
ATOM 2835 C C . ARG B 1 56 ? 55.889 -57.578 16.719 1.00 81.53 49 ARG B C 1
ATOM 2836 O O . ARG B 1 56 ? 54.957 -57.989 16.032 1.00 79.97 49 ARG B O 1
ATOM 2844 N N . PHE B 1 57 ? 56.156 -58.056 17.930 1.00 77.81 50 PHE B N 1
ATOM 2845 C CA . PHE B 1 57 ? 55.283 -59.042 18.544 1.00 75.75 50 PHE B CA 1
ATOM 2846 C C . PHE B 1 57 ? 53.950 -58.387 18.905 1.00 77.67 50 PHE B C 1
ATOM 2847 O O . PHE B 1 57 ? 52.889 -59.008 18.805 1.00 78.13 50 PHE B O 1
ATOM 2855 N N . LEU B 1 58 ? 54.013 -57.124 19.315 1.00 76.95 51 LEU B N 1
ATOM 2856 C CA . LEU B 1 58 ? 52.813 -56.361 19.632 1.00 70.65 51 LEU B CA 1
ATOM 2857 C C . LEU B 1 58 ? 52.004 -56.066 18.368 1.00 67.81 51 LEU B C 1
ATOM 2858 O O . LEU B 1 58 ? 50.771 -56.111 18.388 1.00 75.04 51 LEU B O 1
ATOM 2863 N N . GLU B 1 59 ? 52.700 -55.773 17.271 1.00 64.38 52 GLU B N 1
ATOM 2864 C CA . GLU B 1 59 ? 52.044 -55.543 15.985 1.00 67.96 52 GLU B CA 1
ATOM 2865 C C . GLU B 1 59 ? 51.322 -56.799 15.512 1.00 72.36 52 GLU B C 1
ATOM 2866 O O . GLU B 1 59 ? 50.248 -56.726 14.916 1.00 73.52 52 GLU B O 1
ATOM 2872 N N . PHE B 1 60 ? 51.925 -57.950 15.786 1.00 74.47 53 PHE B N 1
ATOM 2873 C CA . PHE B 1 60 ? 51.342 -59.230 15.415 1.00 74.13 53 PHE B CA 1
ATOM 2874 C C . PHE B 1 60 ? 50.060 -59.488 16.197 1.00 72.76 53 PHE B C 1
ATOM 2875 O O . PHE B 1 60 ? 49.037 -59.850 15.618 1.00 68.61 53 PHE B O 1
ATOM 2883 N N . LEU B 1 61 ? 50.116 -59.296 17.512 1.00 75.18 54 LEU B N 1
ATOM 2884 C CA . LEU B 1 61 ? 48.941 -59.488 18.354 1.00 77.73 54 LEU B CA 1
ATOM 2885 C C . LEU B 1 61 ? 47.822 -58.557 17.915 1.00 84.19 54 LEU B C 1
ATOM 2886 O O . LEU B 1 61 ? 46.648 -58.924 17.939 1.00 87.33 54 LEU B O 1
ATOM 2891 N N . SER B 1 62 ? 48.203 -57.354 17.500 1.00 87.88 55 SER B N 1
ATOM 2892 C CA . SER B 1 62 ? 47.247 -56.343 17.067 1.00 85.39 55 SER B CA 1
ATOM 2893 C C . SER B 1 62 ? 46.569 -56.727 15.751 1.00 81.15 55 SER B C 1
ATOM 2894 O O . SER B 1 62 ? 45.383 -56.462 15.560 1.00 84.02 55 SER B O 1
ATOM 2897 N N . GLN B 1 63 ? 47.323 -57.348 14.846 1.00 75.21 56 GLN B N 1
ATOM 2898 C CA . GLN B 1 63 ? 46.765 -57.806 13.576 1.00 71.09 56 GLN B CA 1
ATOM 2899 C C . GLN B 1 63 ? 45.761 -58.931 13.792 1.00 67.77 56 GLN B C 1
ATOM 2900 O O . GLN B 1 63 ? 44.768 -59.046 13.071 1.00 66.64 56 GLN B O 1
ATOM 2906 N N . LYS B 1 64 ? 46.037 -59.767 14.786 1.00 70.62 57 LYS B N 1
ATOM 2907 C CA . LYS B 1 64 ? 45.196 -60.920 15.075 1.00 72.36 57 LYS B CA 1
ATOM 2908 C C . LYS B 1 64 ? 44.142 -60.576 16.127 1.00 64.06 57 LYS B C 1
ATOM 2909 O O . LYS B 1 64 ? 43.386 -61.444 16.562 1.00 63.54 57 LYS B O 1
ATOM 2912 N N . ARG B 1 65 ? 44.117 -59.305 16.530 1.00 63.42 58 ARG B N 1
ATOM 2913 C CA . ARG B 1 65 ? 43.117 -58.766 17.457 1.00 58.30 58 ARG B CA 1
ATOM 2914 C C . ARG B 1 65 ? 43.148 -59.471 18.808 1.00 59.44 58 ARG B C 1
ATOM 2915 O O . ARG B 1 65 ? 42.111 -59.819 19.367 1.00 58.66 58 ARG B O 1
ATOM 2923 N N . ILE B 1 66 ? 44.356 -59.685 19.320 1.00 66.56 59 ILE B N 1
ATOM 2924 C CA . ILE B 1 66 ? 44.544 -60.346 20.606 1.00 68.19 59 ILE B CA 1
ATOM 2925 C C . ILE B 1 66 ? 45.208 -59.442 21.640 1.00 66.44 59 ILE B C 1
ATOM 2926 O O . ILE B 1 66 ? 46.404 -59.166 21.556 1.00 63.02 59 ILE B O 1
ATOM 2931 N N . PRO B 1 67 ? 44.435 -58.988 22.633 1.00 69.59 60 PRO B N 1
ATOM 2932 C CA . PRO B 1 67 ? 45.027 -58.176 23.698 1.00 66.60 60 PRO B CA 1
ATOM 2933 C C . PRO B 1 67 ? 45.822 -59.046 24.653 1.00 66.17 60 PRO B C 1
ATOM 2934 O O . PRO B 1 67 ? 45.557 -60.242 24.735 1.00 69.80 60 PRO B O 1
ATOM 2938 N N . ILE B 1 68 ? 46.768 -58.464 25.377 1.00 66.28 61 ILE B N 1
ATOM 2939 C CA . ILE B 1 68 ? 47.561 -59.258 26.302 1.00 70.48 61 ILE B CA 1
ATOM 2940 C C . ILE B 1 68 ? 47.614 -58.607 27.685 1.00 69.34 61 ILE B C 1
ATOM 2941 O O . ILE B 1 68 ? 47.934 -57.426 27.823 1.00 68.61 61 ILE B O 1
ATOM 2946 N N . HIS B 1 69 ? 47.271 -59.388 28.706 1.00 69.46 62 HIS B N 1
ATOM 2947 C CA . HIS B 1 69 ? 47.201 -58.889 30.076 1.00 65.96 62 HIS B CA 1
ATOM 2948 C C . HIS B 1 69 ? 48.425 -59.312 30.868 1.00 69.91 62 HIS B C 1
ATOM 2949 O O . HIS B 1 69 ? 48.898 -60.438 30.740 1.00 74.34 62 HIS B O 1
ATOM 2956 N N . PHE B 1 70 ? 48.936 -58.408 31.692 1.00 72.09 63 PHE B N 1
ATOM 2957 C CA . PHE B 1 70 ? 50.134 -58.695 32.466 1.00 73.85 63 PHE B CA 1
ATOM 2958 C C . PHE B 1 70 ? 49.848 -58.750 33.970 1.00 78.20 63 PHE B C 1
ATOM 2959 O O . PHE B 1 70 ? 49.230 -57.847 34.538 1.00 76.32 63 PHE B O 1
ATOM 2967 N N . PHE B 1 71 ? 50.294 -59.833 34.599 1.00 83.06 64 PHE B N 1
ATOM 2968 C CA . PHE B 1 71 ? 50.212 -59.997 36.046 1.00 83.37 64 PHE B CA 1
ATOM 2969 C C . PHE B 1 71 ? 51.621 -60.155 36.594 1.00 86.84 64 PHE B C 1
ATOM 2970 O O . PHE B 1 71 ? 52.426 -60.872 36.007 1.00 90.44 64 PHE B O 1
ATOM 2978 N N . ASN B 1 72 ? 51.927 -59.506 37.716 1.00 86.58 65 ASN B N 1
ATOM 2979 C CA . ASN B 1 72 ? 53.289 -59.557 38.239 1.00 86.24 65 ASN B CA 1
ATOM 2980 C C . ASN B 1 72 ? 53.570 -60.816 39.065 1.00 92.22 65 ASN B C 1
ATOM 2981 O O . ASN B 1 72 ? 52.751 -61.736 39.115 1.00 91.72 65 ASN B O 1
ATOM 2986 N N . ARG B 1 73 ? 54.733 -60.825 39.714 1.00 87.71 66 ARG B N 1
ATOM 2987 C CA . ARG B 1 73 ? 55.188 -61.924 40.562 1.00 102.83 66 ARG B CA 1
ATOM 2988 C C . ARG B 1 73 ? 54.099 -62.404 41.517 1.00 110.64 66 ARG B C 1
ATOM 2989 O O . ARG B 1 73 ? 53.704 -63.572 41.494 1.00 110.23 66 ARG B O 1
ATOM 2997 N N . GLU B 1 74 ? 53.643 -61.493 42.371 1.00 111.90 67 GLU B N 1
ATOM 2998 C CA . GLU B 1 74 ? 52.603 -61.781 43.353 1.00 116.27 67 GLU B CA 1
ATOM 2999 C C . GLU B 1 74 ? 51.244 -62.112 42.732 1.00 114.28 67 GLU B C 1
ATOM 3000 O O . GLU B 1 74 ? 50.348 -62.604 43.419 1.00 121.53 67 GLU B O 1
ATOM 3006 N N . GLY B 1 75 ? 51.084 -61.828 41.444 1.00 104.19 68 GLY B N 1
ATOM 3007 C CA . GLY B 1 75 ? 49.845 -62.144 40.758 1.00 98.91 68 GLY B CA 1
ATOM 3008 C C . GLY B 1 75 ? 48.888 -60.975 40.624 1.00 94.83 68 GLY B C 1
ATOM 3009 O O . GLY B 1 75 ? 47.732 -61.157 40.242 1.00 97.46 68 GLY B O 1
ATOM 3010 N N . TYR B 1 76 ? 49.360 -59.773 40.936 1.00 91.01 69 TYR B N 1
ATOM 3011 C CA . TYR B 1 76 ? 48.542 -58.577 40.763 1.00 84.84 69 TYR B CA 1
ATOM 3012 C C . TYR B 1 76 ? 48.556 -58.126 39.315 1.00 83.68 69 TYR B C 1
ATOM 3013 O O . TYR B 1 76 ? 49.573 -58.243 38.629 1.00 83.09 69 TYR B O 1
ATOM 3022 N N . TYR B 1 77 ? 47.438 -57.563 38.872 1.00 80.09 70 TYR B N 1
ATOM 3023 C CA . TYR B 1 77 ? 47.304 -57.130 37.492 1.00 77.95 70 TYR B CA 1
ATOM 3024 C C . TYR B 1 77 ? 47.881 -55.728 37.318 1.00 81.60 70 TYR B C 1
ATOM 3025 O O . TYR B 1 77 ? 47.352 -54.755 37.858 1.00 84.50 70 TYR B O 1
ATOM 3034 N N . VAL B 1 78 ? 48.976 -55.638 36.567 1.00 80.92 71 VAL B N 1
ATOM 3035 C CA . VAL B 1 78 ? 49.662 -54.365 36.349 1.00 80.41 71 VAL B CA 1
ATOM 3036 C C . VAL B 1 78 ? 49.082 -53.546 35.199 1.00 70.86 71 VAL B C 1
ATOM 3037 O O . VAL B 1 78 ? 49.115 -52.317 35.234 1.00 74.67 71 VAL B O 1
ATOM 3041 N N . GLY B 1 79 ? 48.570 -54.218 34.174 1.00 61.40 72 GLY B N 1
ATOM 3042 C CA . GLY B 1 79 ? 48.023 -53.512 33.032 1.00 54.90 72 GLY B CA 1
ATOM 3043 C C . GLY B 1 79 ? 47.847 -54.357 31.785 1.00 58.58 72 GLY B C 1
ATOM 3044 O O . GLY B 1 79 ? 48.203 -55.538 31.769 1.00 63.02 72 GLY B O 1
ATOM 3045 N N . THR B 1 80 ? 47.309 -53.742 30.735 1.00 49.86 73 THR B N 1
ATOM 3046 C CA . THR B 1 80 ? 46.977 -54.461 29.511 1.00 65.02 73 THR B CA 1
ATOM 3047 C C . THR B 1 80 ? 47.507 -53.755 28.263 1.00 64.88 73 THR B C 1
ATOM 3048 O O . THR B 1 80 ? 47.487 -52.527 28.177 1.00 63.48 73 THR B O 1
ATOM 3052 N N . PHE B 1 81 ? 47.980 -54.533 27.296 1.00 66.08 74 PHE B N 1
ATOM 3053 C CA . PHE B 1 81 ? 48.232 -53.982 25.981 1.00 60.57 74 PHE B CA 1
ATOM 3054 C C . PHE B 1 81 ? 46.952 -54.161 25.206 1.00 65.79 74 PHE B C 1
ATOM 3055 O O . PHE B 1 81 ? 46.568 -55.276 24.847 1.00 74.49 74 PHE B O 1
ATOM 3063 N N . TYR B 1 82 ? 46.298 -53.040 24.947 1.00 60.46 75 TYR B N 1
ATOM 3064 C CA . TYR B 1 82 ? 45.003 -53.036 24.306 1.00 55.54 75 TYR B CA 1
ATOM 3065 C C . TYR B 1 82 ? 45.215 -52.644 22.857 1.00 59.39 75 TYR B C 1
ATOM 3066 O O . TYR B 1 82 ? 45.621 -51.517 22.573 1.00 69.46 75 TYR B O 1
ATOM 3075 N N . PRO B 1 83 ? 44.963 -53.582 21.930 1.00 58.36 76 PRO B N 1
ATOM 3076 C CA . PRO B 1 83 ? 45.188 -53.334 20.503 1.00 59.09 76 PRO B CA 1
ATOM 3077 C C . PRO B 1 83 ? 44.253 -52.260 19.956 1.00 52.05 76 PRO B C 1
ATOM 3078 O O . PRO B 1 83 ? 43.243 -51.943 20.587 1.00 59.16 76 PRO B O 1
ATOM 3082 N N . ARG B 1 84 ? 44.599 -51.709 18.798 1.00 53.39 77 ARG B N 1
ATOM 3083 C CA . ARG B 1 84 ? 43.717 -50.794 18.090 1.00 52.01 77 ARG B CA 1
ATOM 3084 C C . ARG B 1 84 ? 42.361 -51.462 17.892 1.00 49.06 77 ARG B C 1
ATOM 3085 O O . ARG B 1 84 ? 42.301 -52.625 17.504 1.00 50.22 77 ARG B O 1
ATOM 3093 N N . GLU B 1 85 ? 41.282 -50.741 18.191 1.00 66.19 78 GLU B N 1
ATOM 3094 C CA . GLU B 1 85 ? 39.932 -51.285 18.043 1.00 69.75 78 GLU B CA 1
ATOM 3095 C C . GLU B 1 85 ? 39.662 -51.634 16.583 1.00 67.39 78 GLU B C 1
ATOM 3096 O O . GLU B 1 85 ? 39.868 -50.805 15.700 1.00 73.21 78 GLU B O 1
ATOM 3102 N N . TYR B 1 86 ? 39.245 -52.868 16.318 1.00 61.89 79 TYR B N 1
ATOM 3103 C CA . TYR B 1 86 ? 38.835 -53.228 14.963 1.00 51.14 79 TYR B CA 1
ATOM 3104 C C . TYR B 1 86 ? 37.322 -53.084 14.765 1.00 53.52 79 TYR B C 1
ATOM 3105 O O . TYR B 1 86 ? 36.835 -53.071 13.637 1.00 52.58 79 TYR B O 1
ATOM 3114 N N . LEU B 1 87 ? 36.584 -52.935 15.860 1.00 55.92 80 LEU B N 1
ATOM 3115 C CA . LEU B 1 87 ? 35.145 -52.724 15.767 1.00 55.67 80 LEU B CA 1
ATOM 3116 C C . LEU B 1 87 ? 34.827 -51.268 16.041 1.00 51.69 80 LEU B C 1
ATOM 3117 O O . LEU B 1 87 ? 34.903 -50.806 17.181 1.00 53.48 80 LEU B O 1
ATOM 3122 N N . ASN B 1 88 ? 34.452 -50.558 14.982 1.00 49.39 81 ASN B N 1
ATOM 3123 C CA . ASN B 1 88 ? 34.291 -49.112 15.039 1.00 44.38 81 ASN B CA 1
ATOM 3124 C C . ASN B 1 88 ? 32.969 -48.640 14.462 1.00 40.86 81 ASN B C 1
ATOM 3125 O O . ASN B 1 88 ? 32.664 -48.858 13.285 1.00 45.25 81 ASN B O 1
ATOM 3130 N N . SER B 1 89 ? 32.179 -48.000 15.313 1.00 39.03 82 SER B N 1
ATOM 3131 C CA . SER B 1 89 ? 30.903 -47.450 14.906 1.00 40.21 82 SER B CA 1
ATOM 3132 C C . SER B 1 89 ? 30.759 -46.058 15.499 1.00 39.64 82 SER B C 1
ATOM 3133 O O . SER B 1 89 ? 30.749 -45.899 16.719 1.00 37.79 82 SER B O 1
ATOM 3136 N N . GLY B 1 90 ? 30.659 -45.050 14.641 1.00 39.52 83 GLY B N 1
ATOM 3137 C CA . GLY B 1 90 ? 30.518 -43.686 15.113 1.00 37.94 83 GLY B CA 1
ATOM 3138 C C . GLY B 1 90 ? 29.305 -43.520 16.006 1.00 40.80 83 GLY B C 1
ATOM 3139 O O . GLY B 1 90 ? 29.390 -42.943 17.086 1.00 43.05 83 GLY B O 1
ATOM 3140 N N . PHE B 1 91 ? 28.174 -44.057 15.562 1.00 44.88 84 PHE B N 1
ATOM 3141 C CA . PHE B 1 91 ? 26.919 -43.859 16.265 1.00 43.25 84 PHE B CA 1
ATOM 3142 C C . PHE B 1 91 ? 26.930 -44.464 17.675 1.00 43.23 84 PHE B C 1
ATOM 3143 O O . PHE B 1 91 ? 26.501 -43.819 18.627 1.00 46.67 84 PHE B O 1
ATOM 3151 N N . LEU B 1 92 ? 27.424 -45.690 17.810 1.00 38.96 85 LEU B N 1
ATOM 3152 C CA . LEU B 1 92 ? 27.437 -46.350 19.108 1.00 40.35 85 LEU B CA 1
ATOM 3153 C C . LEU B 1 92 ? 28.372 -45.656 20.109 1.00 44.58 85 LEU B C 1
ATOM 3154 O O . LEU B 1 92 ? 28.002 -45.446 21.267 1.00 45.12 85 LEU B O 1
ATOM 3159 N N . ILE B 1 93 ? 29.580 -45.315 19.663 1.00 37.97 86 ILE B N 1
ATOM 3160 C CA . ILE B 1 93 ? 30.521 -44.557 20.489 1.00 39.11 86 ILE B CA 1
ATOM 3161 C C . ILE B 1 93 ? 29.903 -43.254 20.979 1.00 44.62 86 ILE B C 1
ATOM 3162 O O . ILE B 1 93 ? 29.984 -42.922 22.163 1.00 43.96 86 ILE B O 1
ATOM 3167 N N . LEU B 1 94 ? 29.274 -42.528 20.058 1.00 45.89 87 LEU B N 1
ATOM 3168 C CA . LEU B 1 94 ? 28.600 -41.272 20.373 1.00 38.91 87 LEU B CA 1
ATOM 3169 C C . LEU B 1 94 ? 27.505 -41.455 21.424 1.00 37.48 87 LEU B C 1
ATOM 3170 O O . LEU B 1 94 ? 27.350 -40.628 22.320 1.00 37.77 87 LEU B O 1
ATOM 3175 N N . LYS B 1 95 ? 26.748 -42.539 21.316 1.00 32.39 88 LYS B N 1
ATOM 3176 C CA . LYS B 1 95 ? 25.709 -42.818 22.301 1.00 34.96 88 LYS B CA 1
ATOM 3177 C C . LYS B 1 95 ? 26.319 -43.226 23.640 1.00 40.47 88 LYS B C 1
ATOM 3178 O O . LYS B 1 95 ? 25.808 -42.843 24.691 1.00 46.83 88 LYS B O 1
ATOM 3184 N N . GLN B 1 96 ? 27.404 -44.001 23.604 1.00 42.93 89 GLN B N 1
ATOM 3185 C CA . GLN B 1 96 ? 28.049 -44.434 24.840 1.00 41.81 89 GLN B CA 1
ATOM 3186 C C . GLN B 1 96 ? 28.514 -43.203 25.606 1.00 43.06 89 GLN B C 1
ATOM 3187 O O . GLN B 1 96 ? 28.284 -43.084 26.810 1.00 50.99 89 GLN B O 1
ATOM 3193 N N . ALA B 1 97 ? 29.134 -42.274 24.889 1.00 40.45 90 ALA B N 1
ATOM 3194 C CA . ALA B 1 97 ? 29.576 -41.020 25.483 1.00 37.21 90 ALA B CA 1
ATOM 3195 C C . ALA B 1 97 ? 28.406 -40.152 25.932 1.00 40.63 90 ALA B C 1
ATOM 3196 O O . ALA B 1 97 ? 28.474 -39.508 26.971 1.00 46.67 90 ALA B O 1
ATOM 3198 N N . GLU B 1 98 ? 27.329 -40.126 25.154 1.00 44.02 91 GLU B N 1
ATOM 3199 C CA . GLU B 1 98 ? 26.253 -39.187 25.451 1.00 46.96 91 GLU B CA 1
ATOM 3200 C C . GLU B 1 98 ? 25.336 -39.721 26.548 1.00 46.54 91 GLU B C 1
ATOM 3201 O O . GLU B 1 98 ? 24.635 -38.950 27.200 1.00 46.93 91 GLU B O 1
ATOM 3207 N N . HIS B 1 99 ? 25.356 -41.032 26.769 1.00 39.90 92 HIS B N 1
ATOM 3208 C CA . HIS B 1 99 ? 24.668 -41.578 27.927 1.00 39.34 92 HIS B CA 1
ATOM 3209 C C . HIS B 1 99 ? 25.456 -41.334 29.198 1.00 44.22 92 HIS B C 1
ATOM 3210 O O . HIS B 1 99 ? 24.904 -41.422 30.290 1.00 51.15 92 HIS B O 1
ATOM 3217 N N . TYR B 1 100 ? 26.748 -41.056 29.076 1.00 50.51 93 TYR B N 1
ATOM 3218 C CA . TYR B 1 100 ? 27.507 -40.703 30.265 1.00 42.34 93 TYR B CA 1
ATOM 3219 C C . TYR B 1 100 ? 27.287 -39.253 30.691 1.00 43.13 93 TYR B C 1
ATOM 3220 O O . TYR B 1 100 ? 27.020 -38.982 31.861 1.00 41.35 93 TYR B O 1
ATOM 3229 N N . ILE B 1 101 ? 27.410 -38.326 29.745 1.00 45.00 94 ILE B N 1
ATOM 3230 C CA . ILE B 1 101 ? 27.385 -36.897 30.063 1.00 39.72 94 ILE B CA 1
ATOM 3231 C C . ILE B 1 101 ? 25.965 -36.426 30.344 1.00 43.75 94 ILE B C 1
ATOM 3232 O O . ILE B 1 101 ? 25.746 -35.314 30.813 1.00 45.99 94 ILE B O 1
ATOM 3237 N N . ASN B 1 102 ? 24.996 -37.277 30.041 1.00 49.66 95 ASN B N 1
ATOM 3238 C CA . ASN B 1 102 ? 23.633 -37.027 30.463 1.00 49.19 95 ASN B CA 1
ATOM 3239 C C . ASN B 1 102 ? 23.393 -37.717 31.796 1.00 49.06 95 ASN B C 1
ATOM 3240 O O . ASN B 1 102 ? 23.400 -38.947 31.882 1.00 44.87 95 ASN B O 1
ATOM 3245 N N . GLN B 1 103 ? 23.176 -36.913 32.831 1.00 45.40 96 GLN B N 1
ATOM 3246 C CA . GLN B 1 103 ? 23.052 -37.417 34.193 1.00 52.88 96 GLN B CA 1
ATOM 3247 C C . GLN B 1 103 ? 21.918 -38.437 34.349 1.00 52.36 96 GLN B C 1
ATOM 3248 O O . GLN B 1 103 ? 22.071 -39.441 35.048 1.00 49.59 96 GLN B O 1
ATOM 3254 N N . GLU B 1 104 ? 20.792 -38.194 33.686 1.00 57.86 97 GLU B N 1
ATOM 3255 C CA . GLU B 1 104 ? 19.640 -39.086 33.809 1.00 57.83 97 GLU B CA 1
ATOM 3256 C C . GLU B 1 104 ? 19.891 -40.427 33.126 1.00 56.19 97 GLU B C 1
ATOM 3257 O O . GLU B 1 104 ? 19.571 -41.482 33.675 1.00 55.91 97 GLU B O 1
ATOM 3263 N N . LYS B 1 105 ? 20.466 -40.382 31.930 1.00 52.79 98 LYS B N 1
ATOM 3264 C CA . LYS B 1 105 ? 20.774 -41.602 31.193 1.00 49.92 98 LYS B CA 1
ATOM 3265 C C . LYS B 1 105 ? 21.857 -42.395 31.909 1.00 44.34 98 LYS B C 1
ATOM 3266 O O . LYS B 1 105 ? 21.825 -43.624 31.942 1.00 51.48 98 LYS B O 1
ATOM 3272 N N . ARG B 1 106 ? 22.817 -41.686 32.488 1.00 38.07 99 ARG B N 1
ATOM 3273 C CA . ARG B 1 106 ? 23.860 -42.347 33.251 1.00 31.86 99 ARG B CA 1
ATOM 3274 C C . ARG B 1 106 ? 23.272 -43.024 34.476 1.00 40.85 99 ARG B C 1
ATOM 3275 O O . ARG B 1 106 ? 23.623 -44.163 34.777 1.00 44.46 99 ARG B O 1
ATOM 3283 N N . MET B 1 107 ? 22.376 -42.324 35.174 1.00 37.07 100 MET B N 1
ATOM 3284 C CA . MET B 1 107 ? 21.756 -42.874 36.374 1.00 44.71 100 MET B CA 1
ATOM 3285 C C . MET B 1 107 ? 21.010 -44.161 36.054 1.00 42.99 100 MET B C 1
ATOM 3286 O O . MET B 1 107 ? 21.078 -45.127 36.809 1.00 47.10 100 MET B O 1
ATOM 3291 N N . LEU B 1 108 ? 20.310 -44.168 34.924 1.00 36.19 101 LEU B N 1
ATOM 3292 C CA . LEU B 1 108 ? 19.566 -45.343 34.491 1.00 38.45 101 LEU B CA 1
ATOM 3293 C C . LEU B 1 108 ? 20.466 -46.564 34.299 1.00 39.97 101 LEU B C 1
ATOM 3294 O O . LEU B 1 108 ? 20.164 -47.649 34.798 1.00 42.61 101 LEU B O 1
ATOM 3299 N N . ILE B 1 109 ? 21.573 -46.384 33.581 1.00 37.85 102 ILE B N 1
ATOM 3300 C CA . ILE B 1 109 ? 22.488 -47.484 33.305 1.00 39.84 102 ILE B CA 1
ATOM 3301 C C . ILE B 1 109 ? 23.162 -47.981 34.584 1.00 43.63 102 ILE B C 1
ATOM 3302 O O . ILE B 1 109 ? 23.206 -49.184 34.838 1.00 42.64 102 ILE B O 1
ATOM 3307 N N . ALA B 1 110 ? 23.679 -47.055 35.385 1.00 42.43 103 ALA B N 1
ATOM 3308 C CA . ALA B 1 110 ? 24.276 -47.404 36.669 1.00 42.42 103 ALA B CA 1
ATOM 3309 C C . ALA B 1 110 ? 23.261 -48.107 37.561 1.00 43.11 103 ALA B C 1
ATOM 3310 O O . ALA B 1 110 ? 23.586 -49.085 38.236 1.00 47.34 103 ALA B O 1
ATOM 3312 N N . ARG B 1 111 ? 22.029 -47.615 37.558 1.00 42.89 104 ARG B N 1
ATOM 3313 C CA . ARG B 1 111 ? 21.000 -48.214 38.392 1.00 43.43 104 ARG B CA 1
ATOM 3314 C C . ARG B 1 111 ? 20.735 -49.641 37.936 1.00 46.62 104 ARG B C 1
ATOM 3315 O O . ARG B 1 111 ? 20.523 -50.532 38.753 1.00 53.19 104 ARG B O 1
ATOM 3323 N N . GLU B 1 112 ? 20.778 -49.852 36.626 1.00 46.73 105 GLU B N 1
ATOM 3324 C CA . GLU B 1 112 ? 20.602 -51.175 36.053 1.00 49.93 105 GLU B CA 1
ATOM 3325 C C . GLU B 1 112 ? 21.715 -52.115 36.502 1.00 53.70 105 GLU B C 1
ATOM 3326 O O . GLU B 1 112 ? 21.445 -53.240 36.927 1.00 54.71 105 GLU B O 1
ATOM 3332 N N . ILE B 1 113 ? 22.959 -51.647 36.388 1.00 47.72 106 ILE B N 1
ATOM 3333 C CA . ILE B 1 113 ? 24.123 -52.402 36.833 1.00 48.02 106 ILE B CA 1
ATOM 3334 C C . ILE B 1 113 ? 23.957 -52.811 38.299 1.00 53.22 106 ILE B C 1
ATOM 3335 O O . ILE B 1 113 ? 24.081 -53.983 38.649 1.00 53.13 106 ILE B O 1
ATOM 3340 N N . VAL B 1 114 ? 23.663 -51.839 39.153 1.00 48.01 107 VAL B N 1
ATOM 3341 C CA . VAL B 1 114 ? 23.562 -52.103 40.580 1.00 51.62 107 VAL B CA 1
ATOM 3342 C C . VAL B 1 114 ? 22.424 -53.077 40.874 1.00 57.66 107 VAL B C 1
ATOM 3343 O O . VAL B 1 114 ? 22.559 -53.967 41.720 1.00 58.78 107 VAL B O 1
ATOM 3347 N N . SER B 1 115 ? 21.317 -52.915 40.155 1.00 55.53 108 SER B N 1
ATOM 3348 C CA . SER B 1 115 ? 20.135 -53.752 40.339 1.00 56.61 108 SER B CA 1
ATOM 3349 C C . SER B 1 115 ? 20.432 -55.223 40.059 1.00 58.02 108 SER B C 1
ATOM 3350 O O . SER B 1 115 ? 20.104 -56.099 40.858 1.00 59.55 108 SER B O 1
ATOM 3353 N N . ARG B 1 116 ? 21.066 -55.484 38.922 1.00 58.63 109 ARG B N 1
ATOM 3354 C CA . ARG B 1 116 ? 21.397 -56.847 38.523 1.00 65.41 109 ARG B CA 1
ATOM 3355 C C . ARG B 1 116 ? 22.516 -57.409 39.392 1.00 66.45 109 ARG B C 1
ATOM 3356 O O . ARG B 1 116 ? 22.540 -58.604 39.698 1.00 64.50 109 ARG B O 1
ATOM 3364 N N . SER B 1 117 ? 23.434 -56.537 39.793 1.00 61.20 110 SER B N 1
ATOM 3365 C CA . SER B 1 117 ? 24.482 -56.904 40.731 1.00 61.43 110 SER B CA 1
ATOM 3366 C C . SER B 1 117 ? 23.885 -57.429 42.033 1.00 59.95 110 SER B C 1
ATOM 3367 O O . SER B 1 117 ? 24.383 -58.393 42.619 1.00 61.63 110 SER B O 1
ATOM 3370 N N . PHE B 1 118 ? 22.809 -56.791 42.481 1.00 59.30 111 PHE B N 1
ATOM 3371 C CA . PHE B 1 118 ? 22.151 -57.208 43.710 1.00 60.05 111 PHE B CA 1
ATOM 3372 C C . PHE B 1 118 ? 21.441 -58.529 43.504 1.00 62.64 111 PHE B C 1
ATOM 3373 O O . PHE B 1 118 ? 21.535 -59.430 44.337 1.00 65.51 111 PHE B O 1
ATOM 3381 N N . GLN B 1 119 ? 20.734 -58.644 42.387 1.00 63.39 112 GLN B N 1
ATOM 3382 C CA . GLN B 1 119 ? 19.959 -59.846 42.123 1.00 65.91 112 GLN B CA 1
ATOM 3383 C C . GLN B 1 119 ? 20.889 -61.056 42.011 1.00 68.44 112 GLN B C 1
ATOM 3384 O O . GLN B 1 119 ? 20.561 -62.145 42.486 1.00 66.86 112 GLN B O 1
ATOM 3390 N N . ASN B 1 120 ? 22.062 -60.848 41.417 1.00 66.10 113 ASN B N 1
ATOM 3391 C CA . ASN B 1 120 ? 23.058 -61.906 41.270 1.00 64.27 113 ASN B CA 1
ATOM 3392 C C . ASN B 1 120 ? 23.650 -62.329 42.608 1.00 65.15 113 ASN B C 1
ATOM 3393 O O . ASN B 1 120 ? 23.905 -63.511 42.833 1.00 66.89 113 ASN B O 1
ATOM 3398 N N . MET B 1 121 ? 23.879 -61.360 43.488 1.00 66.02 114 MET B N 1
ATOM 3399 C CA . MET B 1 121 ? 24.304 -61.663 44.850 1.00 65.76 114 MET B CA 1
ATOM 3400 C C . MET B 1 121 ? 23.244 -62.511 45.547 1.00 74.60 114 MET B C 1
ATOM 3401 O O . MET B 1 121 ? 23.559 -63.507 46.201 1.00 82.97 114 MET B O 1
ATOM 3406 N N . VAL B 1 122 ? 21.984 -62.110 45.399 1.00 69.50 115 VAL B N 1
ATOM 3407 C CA . VAL B 1 122 ? 20.890 -62.739 46.133 1.00 70.68 115 VAL B CA 1
ATOM 3408 C C . VAL B 1 122 ? 20.697 -64.204 45.745 1.00 74.62 115 VAL B C 1
ATOM 3409 O O . VAL B 1 122 ? 20.613 -65.077 46.615 1.00 83.95 115 VAL B O 1
ATOM 3413 N N . ASP B 1 123 ? 20.631 -64.468 44.440 1.00 71.60 116 ASP B N 1
ATOM 3414 C CA . ASP B 1 123 ? 20.408 -65.825 43.948 1.00 80.67 116 ASP B CA 1
ATOM 3415 C C . ASP B 1 123 ? 21.621 -66.723 44.149 1.00 84.62 116 ASP B C 1
ATOM 3416 O O . ASP B 1 123 ? 21.479 -67.945 44.227 1.00 90.69 116 ASP B O 1
ATOM 3421 N N . PHE B 1 124 ? 22.804 -66.123 44.244 1.00 79.40 117 PHE B N 1
ATOM 3422 C CA . PHE B 1 124 ? 23.982 -66.862 44.659 1.00 77.39 117 PHE B CA 1
ATOM 3423 C C . PHE B 1 124 ? 23.769 -67.397 46.067 1.00 78.67 117 PHE B C 1
ATOM 3424 O O . PHE B 1 124 ? 24.141 -68.529 46.377 1.00 83.42 117 PHE B O 1
ATOM 3432 N N . LEU B 1 125 ? 23.185 -66.566 46.924 1.00 70.28 118 LEU B N 1
ATOM 3433 C CA . LEU B 1 125 ? 22.985 -66.942 48.315 1.00 77.30 118 LEU B CA 1
ATOM 3434 C C . LEU B 1 125 ? 21.870 -67.963 48.474 1.00 86.53 118 LEU B C 1
ATOM 3435 O O . LEU B 1 125 ? 22.006 -68.919 49.238 1.00 87.68 118 LEU B O 1
ATOM 3440 N N . LYS B 1 126 ? 20.769 -67.762 47.756 1.00 88.12 119 LYS B N 1
ATOM 3441 C CA . LYS B 1 126 ? 19.599 -68.622 47.916 1.00 95.90 119 LYS B CA 1
ATOM 3442 C C . LYS B 1 126 ? 19.776 -69.983 47.256 1.00 98.19 119 LYS B C 1
ATOM 3443 O O . LYS B 1 126 ? 19.186 -70.970 47.698 1.00 101.52 119 LYS B O 1
ATOM 3449 N N . LYS B 1 127 ? 20.586 -70.036 46.202 1.00 93.15 120 LYS B N 1
ATOM 3450 C CA . LYS B 1 127 ? 20.882 -71.300 45.539 1.00 89.39 120 LYS B CA 1
ATOM 3451 C C . LYS B 1 127 ? 21.582 -72.244 46.509 1.00 94.16 120 LYS B C 1
ATOM 3452 O O . LYS B 1 127 ? 21.429 -73.461 46.429 1.00 100.82 120 LYS B O 1
ATOM 3454 N N . ARG B 1 128 ? 22.344 -71.662 47.430 1.00 91.75 121 ARG B N 1
ATOM 3455 C CA . ARG B 1 128 ? 23.025 -72.407 48.487 1.00 92.63 121 ARG B CA 1
ATOM 3456 C C . ARG B 1 128 ? 22.178 -72.461 49.758 1.00 96.17 121 ARG B C 1
ATOM 3457 O O . ARG B 1 128 ? 22.657 -72.867 50.818 1.00 99.85 121 ARG B O 1
ATOM 3465 N N . LYS B 1 129 ? 20.933 -72.001 49.640 1.00 93.73 122 LYS B N 1
ATOM 3466 C CA . LYS B 1 129 ? 19.928 -72.094 50.700 1.00 89.33 122 LYS B CA 1
ATOM 3467 C C . LYS B 1 129 ? 20.266 -71.240 51.922 1.00 85.72 122 LYS B C 1
ATOM 3468 O O . LYS B 1 129 ? 19.885 -71.563 53.042 1.00 92.34 122 LYS B O 1
ATOM 3474 N N . VAL B 1 130 ? 20.979 -70.145 51.687 1.00 83.44 123 VAL B N 1
ATOM 3475 C CA . VAL B 1 130 ? 21.219 -69.129 52.705 1.00 86.21 123 VAL B CA 1
ATOM 3476 C C . VAL B 1 130 ? 20.155 -68.039 52.555 1.00 86.55 123 VAL B C 1
ATOM 3477 O O . VAL B 1 130 ? 19.753 -67.722 51.438 1.00 84.91 123 VAL B O 1
ATOM 3481 N N . ARG B 1 131 ? 19.692 -67.472 53.667 1.00 90.66 124 ARG B N 1
ATOM 3482 C CA . ARG B 1 131 ? 18.649 -66.451 53.607 1.00 91.29 124 ARG B CA 1
ATOM 3483 C C . ARG B 1 131 ? 19.230 -65.144 53.080 1.00 85.56 124 ARG B C 1
ATOM 3484 O O . ARG B 1 131 ? 20.142 -64.576 53.676 1.00 86.29 124 ARG B O 1
ATOM 3486 N N . ALA B 1 132 ? 18.692 -64.671 51.959 1.00 84.17 125 ALA B N 1
ATOM 3487 C CA . ALA B 1 132 ? 19.283 -63.536 51.250 1.00 82.29 125 ALA B CA 1
ATOM 3488 C C . ALA B 1 132 ? 18.602 -62.200 51.538 1.00 84.18 125 ALA B C 1
ATOM 3489 O O . ALA B 1 132 ? 18.993 -61.173 50.982 1.00 78.67 125 ALA B O 1
ATOM 3491 N N . ASP B 1 133 ? 17.585 -62.214 52.396 1.00 94.18 126 ASP B N 1
ATOM 3492 C CA . ASP B 1 133 ? 16.984 -60.975 52.880 1.00 97.48 126 ASP B CA 1
ATOM 3493 C C . ASP B 1 133 ? 18.019 -60.253 53.731 1.00 98.21 126 ASP B C 1
ATOM 3494 O O . ASP B 1 133 ? 18.958 -60.887 54.212 1.00 100.83 126 ASP B O 1
ATOM 3499 N N . SER B 1 134 ? 17.823 -58.943 53.902 1.00 94.53 127 SER B N 1
ATOM 3500 C CA . SER B 1 134 ? 18.795 -57.981 54.459 1.00 94.70 127 SER B CA 1
ATOM 3501 C C . SER B 1 134 ? 19.717 -57.473 53.360 1.00 89.41 127 SER B C 1
ATOM 3502 O O . SER B 1 134 ? 20.483 -56.536 53.575 1.00 95.29 127 SER B O 1
ATOM 3505 N N . LEU B 1 135 ? 19.666 -58.104 52.191 1.00 78.46 128 LEU B N 1
ATOM 3506 C CA . LEU B 1 135 ? 20.175 -57.468 50.986 1.00 64.86 128 LEU B CA 1
ATOM 3507 C C . LEU B 1 135 ? 19.038 -56.654 50.391 1.00 61.13 128 LEU B C 1
ATOM 3508 O O . LEU B 1 135 ? 19.247 -55.758 49.575 1.00 63.75 128 LEU B O 1
ATOM 3513 N N . THR B 1 136 ? 17.828 -56.963 50.842 1.00 69.19 129 THR B N 1
ATOM 3514 C CA . THR B 1 136 ? 16.620 -56.281 50.394 1.00 77.93 129 THR B CA 1
ATOM 3515 C C . THR B 1 136 ? 16.618 -54.828 50.863 1.00 71.97 129 THR B C 1
ATOM 3516 O O . THR B 1 136 ? 16.164 -53.936 50.150 1.00 70.16 129 THR B O 1
ATOM 3520 N N . ARG B 1 137 ? 17.147 -54.598 52.061 1.00 76.03 130 ARG B N 1
ATOM 3521 C CA . ARG B 1 137 ? 17.276 -53.250 52.598 1.00 79.81 130 ARG B CA 1
ATOM 3522 C C . ARG B 1 137 ? 18.184 -52.397 51.717 1.00 80.79 130 ARG B C 1
ATOM 3523 O O . ARG B 1 137 ? 17.923 -51.212 51.515 1.00 86.41 130 ARG B O 1
ATOM 3531 N N . TYR B 1 138 ? 19.245 -53.000 51.185 1.00 70.80 131 TYR B N 1
ATOM 3532 C CA . TYR B 1 138 ? 20.174 -52.268 50.334 1.00 68.80 131 TYR B CA 1
ATOM 3533 C C . TYR B 1 138 ? 19.590 -51.889 48.990 1.00 77.48 131 TYR B C 1
ATOM 3534 O O . TYR B 1 138 ? 19.881 -50.813 48.466 1.00 86.70 131 TYR B O 1
ATOM 3543 N N . LYS B 1 139 ? 18.793 -52.773 48.406 1.00 73.35 132 LYS B N 1
ATOM 3544 C CA . LYS B 1 139 ? 18.253 -52.448 47.099 1.00 69.15 132 LYS B CA 1
ATOM 3545 C C . LYS B 1 139 ? 17.219 -51.355 47.260 1.00 66.33 132 LYS B C 1
ATOM 3546 O O . LYS B 1 139 ? 17.062 -50.509 46.380 1.00 59.66 132 LYS B O 1
ATOM 3552 N N . LYS B 1 140 ? 16.540 -51.357 48.402 1.00 55.32 133 LYS B N 1
ATOM 3553 C CA . LYS B 1 140 ? 15.606 -50.293 48.716 1.00 75.67 133 LYS B CA 1
ATOM 3554 C C . LYS B 1 140 ? 16.329 -48.953 48.668 1.00 73.16 133 LYS B C 1
ATOM 3555 O O . LYS B 1 140 ? 15.870 -48.008 48.024 1.00 77.11 133 LYS B O 1
ATOM 3557 N N . LYS B 1 141 ? 17.478 -48.884 49.327 1.00 68.70 134 LYS B N 1
ATOM 3558 C CA . LYS B 1 141 ? 18.212 -47.632 49.384 1.00 70.59 134 LYS B CA 1
ATOM 3559 C C . LYS B 1 141 ? 18.896 -47.306 48.057 1.00 64.82 134 LYS B C 1
ATOM 3560 O O . LYS B 1 141 ? 19.120 -46.136 47.753 1.00 66.69 134 LYS B O 1
ATOM 3566 N N . ALA B 1 142 ? 19.194 -48.325 47.256 1.00 61.70 135 ALA B N 1
ATOM 3567 C CA . ALA B 1 142 ? 19.660 -48.095 45.884 1.00 57.76 135 ALA B CA 1
ATOM 3568 C C . ALA B 1 142 ? 18.552 -47.469 45.042 1.00 60.04 135 ALA B C 1
ATOM 3569 O O . ALA B 1 142 ? 18.814 -46.701 44.116 1.00 63.06 135 ALA B O 1
ATOM 3571 N N . GLU B 1 143 ? 17.310 -47.811 45.366 1.00 67.16 136 GLU B N 1
ATOM 3572 C CA . GLU B 1 143 ? 16.164 -47.244 44.671 1.00 65.04 136 GLU B CA 1
ATOM 3573 C C . GLU B 1 143 ? 15.957 -45.793 45.089 1.00 63.13 136 GLU B C 1
ATOM 3574 O O . GLU B 1 143 ? 15.587 -44.953 44.271 1.00 57.55 136 GLU B O 1
ATOM 3580 N N . GLU B 1 144 ? 16.213 -45.497 46.359 1.00 66.10 137 GLU B N 1
ATOM 3581 C CA . GLU B 1 144 ? 16.032 -44.140 46.866 1.00 70.29 137 GLU B CA 1
ATOM 3582 C C . GLU B 1 144 ? 17.212 -43.231 46.521 1.00 67.44 137 GLU B C 1
ATOM 3583 O O . GLU B 1 144 ? 17.144 -42.022 46.738 1.00 71.71 137 GLU B O 1
ATOM 3589 N N . ALA B 1 145 ? 18.287 -43.807 45.985 1.00 59.31 138 ALA B N 1
ATOM 3590 C CA . ALA B 1 145 ? 19.495 -43.033 45.686 1.00 57.55 138 ALA B CA 1
ATOM 3591 C C . ALA B 1 145 ? 19.211 -41.952 44.651 1.00 53.37 138 ALA B C 1
ATOM 3592 O O . ALA B 1 145 ? 18.475 -42.187 43.695 1.00 49.70 138 ALA B O 1
ATOM 3594 N N . SER B 1 146 ? 19.746 -40.752 44.871 1.00 63.55 139 SER B N 1
ATOM 3595 C CA . SER B 1 146 ? 19.555 -39.663 43.915 1.00 68.35 139 SER B CA 1
ATOM 3596 C C . SER B 1 146 ? 20.723 -39.422 42.954 1.00 64.64 139 SER B C 1
ATOM 3597 O O . SER B 1 146 ? 20.600 -38.620 42.029 1.00 61.63 139 SER B O 1
ATOM 3600 N N . ASN B 1 147 ? 21.843 -40.109 43.148 1.00 44.93 140 ASN B N 1
ATOM 3601 C CA . ASN B 1 147 ? 22.944 -39.981 42.196 1.00 42.80 140 ASN B CA 1
ATOM 3602 C C . ASN B 1 147 ? 23.909 -41.160 42.217 1.00 42.49 140 ASN B C 1
ATOM 3603 O O . ASN B 1 147 ? 23.883 -41.983 43.133 1.00 46.16 140 ASN B O 1
ATOM 3608 N N . VAL B 1 148 ? 24.739 -41.237 41.180 1.00 48.00 141 VAL B N 1
ATOM 3609 C CA . VAL B 1 148 ? 25.659 -42.355 40.984 1.00 52.73 141 VAL B CA 1
ATOM 3610 C C . VAL B 1 148 ? 26.654 -42.500 42.134 1.00 45.35 141 VAL B C 1
ATOM 3611 O O . VAL B 1 148 ? 26.964 -43.616 42.559 1.00 45.40 141 VAL B O 1
ATOM 3615 N N . SER B 1 149 ? 27.144 -41.369 42.633 1.00 52.43 142 SER B N 1
ATOM 3616 C CA . SER B 1 149 ? 28.034 -41.348 43.792 1.00 56.41 142 SER B CA 1
ATOM 3617 C C . SER B 1 149 ? 27.419 -42.130 44.952 1.00 52.87 142 SER B C 1
ATOM 3618 O O . SER B 1 149 ? 28.054 -43.008 45.534 1.00 51.59 142 SER B O 1
ATOM 3621 N N . GLU B 1 150 ? 26.168 -41.818 45.265 1.00 50.66 143 GLU B N 1
ATOM 3622 C CA . GLU B 1 150 ? 25.449 -42.525 46.312 1.00 53.53 143 GLU B CA 1
ATOM 3623 C C . GLU B 1 150 ? 25.293 -43.998 45.944 1.00 53.47 143 GLU B C 1
ATOM 3624 O O . GLU B 1 150 ? 25.483 -44.885 46.776 1.00 57.18 143 GLU B O 1
ATOM 3630 N N . LEU B 1 151 ? 24.967 -44.244 44.682 1.00 50.67 144 LEU B N 1
ATOM 3631 C CA . LEU B 1 151 ? 24.724 -45.593 44.190 1.00 62.71 144 LEU B CA 1
ATOM 3632 C C . LEU B 1 151 ? 25.952 -46.498 44.339 1.00 65.37 144 LEU B C 1
ATOM 3633 O O . LEU B 1 151 ? 25.831 -47.654 44.745 1.00 67.24 144 LEU B O 1
ATOM 3638 N N . MET B 1 152 ? 27.128 -45.963 44.021 1.00 66.67 145 MET B N 1
ATOM 3639 C CA . MET B 1 152 ? 28.385 -46.704 44.144 1.00 60.64 145 MET B CA 1
ATOM 3640 C C . MET B 1 152 ? 28.688 -47.112 45.592 1.00 57.52 145 MET B C 1
ATOM 3641 O O . MET B 1 152 ? 29.182 -48.209 45.854 1.00 59.18 145 MET B O 1
ATOM 3646 N N . GLY B 1 153 ? 28.388 -46.220 46.528 1.00 52.36 146 GLY B N 1
ATOM 3647 C CA . GLY B 1 153 ? 28.612 -46.491 47.932 1.00 57.68 146 GLY B CA 1
ATOM 3648 C C . GLY B 1 153 ? 27.701 -47.580 48.458 1.00 68.77 146 GLY B C 1
ATOM 3649 O O . GLY B 1 153 ? 28.136 -48.469 49.190 1.00 78.32 146 GLY B O 1
ATOM 3650 N N . ILE B 1 154 ? 26.429 -47.506 48.085 1.00 65.38 147 ILE B N 1
ATOM 3651 C CA . ILE B 1 154 ? 25.454 -48.511 48.483 1.00 55.91 147 ILE B CA 1
ATOM 3652 C C . ILE B 1 154 ? 25.833 -49.865 47.898 1.00 54.53 147 ILE B C 1
ATOM 3653 O O . ILE B 1 154 ? 25.736 -50.896 48.568 1.00 56.23 147 ILE B O 1
ATOM 3658 N N . GLU B 1 155 ? 26.287 -49.844 46.650 1.00 49.24 148 GLU B N 1
ATOM 3659 C CA . GLU B 1 155 ? 26.720 -51.049 45.958 1.00 58.04 148 GLU B CA 1
ATOM 3660 C C . GLU B 1 155 ? 27.884 -51.720 46.684 1.00 70.08 148 GLU B C 1
ATOM 3661 O O . GLU B 1 155 ? 27.926 -52.947 46.815 1.00 75.96 148 GLU B O 1
ATOM 3667 N N . GLY B 1 156 ? 28.820 -50.906 47.162 1.00 72.57 149 GLY B N 1
ATOM 3668 C CA . GLY B 1 156 ? 29.972 -51.404 47.888 1.00 72.64 149 GLY B CA 1
ATOM 3669 C C . GLY B 1 156 ? 29.620 -51.975 49.249 1.00 74.97 149 GLY B C 1
ATOM 3670 O O . GLY B 1 156 ? 30.132 -53.027 49.642 1.00 79.86 149 GLY B O 1
ATOM 3671 N N . ASN B 1 157 ? 28.748 -51.282 49.975 1.00 69.66 150 ASN B N 1
ATOM 3672 C CA . ASN B 1 157 ? 28.339 -51.745 51.295 1.00 67.87 150 ASN B CA 1
ATOM 3673 C C . ASN B 1 157 ? 27.560 -53.053 51.180 1.00 63.98 150 ASN B C 1
ATOM 3674 O O . ASN B 1 157 ? 27.619 -53.901 52.069 1.00 71.38 150 ASN B O 1
ATOM 3679 N N . ALA B 1 158 ? 26.840 -53.214 50.074 1.00 54.85 151 ALA B N 1
ATOM 3680 C CA . ALA B 1 158 ? 26.086 -54.434 49.825 1.00 56.52 151 ALA B CA 1
ATOM 3681 C C . ALA B 1 158 ? 27.023 -55.599 49.530 1.00 57.76 151 ALA B C 1
ATOM 3682 O O . ALA B 1 158 ? 26.757 -56.730 49.925 1.00 59.34 151 ALA B O 1
ATOM 3684 N N . ARG B 1 159 ? 28.111 -55.312 48.823 1.00 56.80 152 ARG B N 1
ATOM 3685 C CA . ARG B 1 159 ? 29.123 -56.311 48.499 1.00 58.47 152 ARG B CA 1
ATOM 3686 C C . ARG B 1 159 ? 29.734 -56.908 49.766 1.00 65.18 152 ARG B C 1
ATOM 3687 O O . ARG B 1 159 ? 29.856 -58.129 49.900 1.00 64.67 152 ARG B O 1
ATOM 3695 N N . GLU B 1 160 ? 30.133 -56.033 50.683 1.00 67.97 153 GLU B N 1
ATOM 3696 C CA . GLU B 1 160 ? 30.668 -56.438 51.978 1.00 73.09 153 GLU B CA 1
ATOM 3697 C C . GLU B 1 160 ? 29.695 -57.300 52.785 1.00 78.76 153 GLU B C 1
ATOM 3698 O O . GLU B 1 160 ? 30.009 -58.443 53.116 1.00 89.95 153 GLU B O 1
ATOM 3704 N N . GLU B 1 161 ? 28.533 -56.746 53.126 1.00 75.29 154 GLU B N 1
ATOM 3705 C CA . GLU B 1 161 ? 27.533 -57.462 53.927 1.00 72.90 154 GLU B CA 1
ATOM 3706 C C . GLU B 1 161 ? 27.180 -58.817 53.306 1.00 66.62 154 GLU B C 1
ATOM 3707 O O . GLU B 1 161 ? 26.826 -59.767 54.010 1.00 71.73 154 GLU B O 1
ATOM 3713 N N . TYR B 1 162 ? 27.332 -58.897 51.988 1.00 64.42 155 TYR B N 1
ATOM 3714 C CA . TYR B 1 162 ? 27.095 -60.123 51.234 1.00 71.24 155 TYR B CA 1
ATOM 3715 C C . TYR B 1 162 ? 28.273 -61.106 51.378 1.00 74.43 155 TYR B C 1
ATOM 3716 O O . TYR B 1 162 ? 28.066 -62.321 51.398 1.00 77.46 155 TYR B O 1
ATOM 3725 N N . TYR B 1 163 ? 29.495 -60.579 51.480 1.00 76.34 156 TYR B N 1
ATOM 3726 C CA . TYR B 1 163 ? 30.696 -61.393 51.725 1.00 73.23 156 TYR B CA 1
ATOM 3727 C C . TYR B 1 163 ? 30.653 -62.058 53.099 1.00 79.64 156 TYR B C 1
ATOM 3728 O O . TYR B 1 163 ? 31.198 -63.144 53.301 1.00 88.14 156 TYR B O 1
ATOM 3737 N N . SER B 1 164 ? 30.031 -61.365 54.047 1.00 77.58 157 SER B N 1
ATOM 3738 C CA . SER B 1 164 ? 29.731 -61.929 55.354 1.00 80.82 157 SER B CA 1
ATOM 3739 C C . SER B 1 164 ? 28.893 -63.193 55.195 1.00 84.71 157 SER B C 1
ATOM 3740 O O . SER B 1 164 ? 29.293 -64.266 55.628 1.00 89.11 157 SER B O 1
ATOM 3743 N N . MET B 1 165 ? 27.764 -63.075 54.512 1.00 85.63 158 MET B N 1
ATOM 3744 C CA . MET B 1 165 ? 26.911 -64.232 54.247 1.00 83.76 158 MET B CA 1
ATOM 3745 C C . MET B 1 165 ? 27.686 -65.331 53.511 1.00 84.37 158 MET B C 1
ATOM 3746 O O . MET B 1 165 ? 27.345 -66.516 53.591 1.00 88.82 158 MET B O 1
ATOM 3751 N N . ILE B 1 166 ? 28.741 -64.934 52.812 1.00 83.83 159 ILE B N 1
ATOM 3752 C CA . ILE B 1 166 ? 29.627 -65.903 52.181 1.00 90.42 159 ILE B CA 1
ATOM 3753 C C . ILE B 1 166 ? 30.480 -66.615 53.236 1.00 97.09 159 ILE B C 1
ATOM 3754 O O . ILE B 1 166 ? 30.549 -67.850 53.255 1.00 101.73 159 ILE B O 1
ATOM 3759 N N . ASP B 1 167 ? 31.124 -65.834 54.107 1.00 94.03 160 ASP B N 1
ATOM 3760 C CA . ASP B 1 167 ? 31.920 -66.390 55.200 1.00 99.68 160 ASP B CA 1
ATOM 3761 C C . ASP B 1 167 ? 31.085 -67.400 56.012 1.00 100.71 160 ASP B C 1
ATOM 3762 O O . ASP B 1 167 ? 31.609 -68.392 56.516 1.00 100.65 160 ASP B O 1
ATOM 3767 N N . SER B 1 168 ? 29.782 -67.153 56.116 1.00 102.19 161 SER B N 1
ATOM 3768 C CA . SER B 1 168 ? 28.880 -68.059 56.816 1.00 104.80 161 SER B CA 1
ATOM 3769 C C . SER B 1 168 ? 28.772 -69.402 56.090 1.00 102.59 161 SER B C 1
ATOM 3770 O O . SER B 1 168 ? 28.171 -70.355 56.596 1.00 102.90 161 SER B O 1
ATOM 3773 N N . LEU B 1 169 ? 29.308 -69.451 54.876 1.00 100.68 162 LEU B N 1
ATOM 3774 C CA . LEU B 1 169 ? 29.297 -70.680 54.104 1.00 97.16 162 LEU B CA 1
ATOM 3775 C C . LEU B 1 169 ? 30.633 -71.413 54.145 1.00 103.12 162 LEU B C 1
ATOM 3776 O O . LEU B 1 169 ? 30.740 -72.516 53.605 1.00 107.48 162 LEU B O 1
ATOM 3781 N N . VAL B 1 170 ? 31.650 -70.830 54.771 1.00 106.25 163 VAL B N 1
ATOM 3782 C CA . VAL B 1 170 ? 32.961 -71.465 54.724 1.00 110.36 163 VAL B CA 1
ATOM 3783 C C . VAL B 1 170 ? 33.175 -72.266 56.033 1.00 101.28 163 VAL B C 1
ATOM 3784 O O . VAL B 1 170 ? 32.353 -72.188 56.953 1.00 103.02 163 VAL B O 1
ATOM 3788 N N . SER B 1 171 ? 34.255 -73.038 56.129 1.00 117.35 164 SER B N 1
ATOM 3789 C CA . SER B 1 171 ? 34.406 -73.982 57.237 1.00 121.65 164 SER B CA 1
ATOM 3790 C C . SER B 1 171 ? 35.689 -73.695 57.991 1.00 116.30 164 SER B C 1
ATOM 3791 O O . SER B 1 171 ? 35.658 -73.401 59.194 1.00 112.96 164 SER B O 1
ATOM 3794 N N . ASP B 1 172 ? 36.822 -73.812 57.312 1.00 116.56 165 ASP B N 1
ATOM 3795 C CA . ASP B 1 172 ? 38.045 -73.450 57.984 1.00 125.04 165 ASP B CA 1
ATOM 3796 C C . ASP B 1 172 ? 37.843 -71.982 58.339 1.00 121.80 165 ASP B C 1
ATOM 3797 O O . ASP B 1 172 ? 37.657 -71.129 57.460 1.00 109.13 165 ASP B O 1
ATOM 3802 N N . GLU B 1 173 ? 37.908 -71.700 59.635 1.00 128.06 166 GLU B N 1
ATOM 3803 C CA . GLU B 1 173 ? 37.717 -70.357 60.150 1.00 118.01 166 GLU B CA 1
ATOM 3804 C C . GLU B 1 173 ? 38.817 -69.437 59.625 1.00 115.86 166 GLU B C 1
ATOM 3805 O O . GLU B 1 173 ? 38.680 -68.210 59.623 1.00 114.19 166 GLU B O 1
ATOM 3811 N N . ARG B 1 174 ? 39.907 -70.059 59.182 1.00 124.78 167 ARG B N 1
ATOM 3812 C CA . ARG B 1 174 ? 41.099 -69.354 58.724 1.00 120.26 167 ARG B CA 1
ATOM 3813 C C . ARG B 1 174 ? 41.044 -69.112 57.210 1.00 117.03 167 ARG B C 1
ATOM 3814 O O . ARG B 1 174 ? 41.883 -68.392 56.665 1.00 117.92 167 ARG B O 1
ATOM 3822 N N . PHE B 1 175 ? 40.081 -69.726 56.525 1.00 114.00 168 PHE B N 1
ATOM 3823 C CA . PHE B 1 175 ? 39.914 -69.499 55.081 1.00 109.48 168 PHE B CA 1
ATOM 3824 C C . PHE B 1 175 ? 38.818 -68.482 54.719 1.00 104.20 168 PHE B C 1
ATOM 3825 O O . PHE B 1 175 ? 38.438 -68.346 53.542 1.00 103.12 168 PHE B O 1
ATOM 3833 N N . ARG B 1 176 ? 38.282 -67.811 55.735 1.00 104.49 169 ARG B N 1
ATOM 3834 C CA . ARG B 1 176 ? 37.244 -66.785 55.596 1.00 97.93 169 ARG B CA 1
ATOM 3835 C C . ARG B 1 176 ? 37.732 -65.345 55.371 1.00 88.57 169 ARG B C 1
ATOM 3836 O O . ARG B 1 176 ? 38.818 -64.939 55.852 1.00 90.36 169 ARG B O 1
ATOM 3844 N N . ILE B 1 177 ? 36.935 -64.603 54.602 1.00 82.07 170 ILE B N 1
ATOM 3845 C CA . ILE B 1 177 ? 37.158 -63.186 54.309 1.00 81.7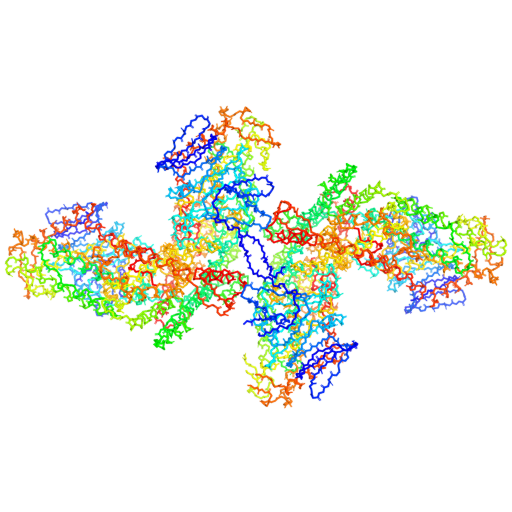3 170 ILE B CA 1
ATOM 3846 C C . ILE B 1 177 ? 37.283 -62.295 55.554 1.00 93.45 170 ILE B C 1
ATOM 3847 O O . ILE B 1 177 ? 38.302 -61.593 55.709 1.00 98.10 170 ILE B O 1
ATOM 3852 N N . GLU B 1 178 ? 36.278 -62.319 56.435 1.00 98.39 171 GLU B N 1
ATOM 3853 C CA . GLU B 1 178 ? 36.247 -61.353 57.532 1.00 98.48 171 GLU B CA 1
ATOM 3854 C C . GLU B 1 178 ? 36.295 -59.937 56.940 1.00 93.04 171 GLU B C 1
ATOM 3855 O O . GLU B 1 178 ? 35.317 -59.472 56.342 1.00 96.70 171 GLU B O 1
ATOM 3861 N N . LYS B 1 179 ? 37.405 -59.241 57.156 1.00 89.02 172 LYS B N 1
ATOM 3862 C CA . LYS B 1 179 ? 37.628 -57.932 56.544 1.00 88.23 172 LYS B CA 1
ATOM 3863 C C . LYS B 1 179 ? 38.171 -58.020 55.106 1.00 88.83 172 LYS B C 1
ATOM 3864 O O . LYS B 1 179 ? 39.285 -58.511 54.901 1.00 91.74 172 LYS B O 1
ATOM 3870 N N . ARG B 1 180 ? 37.404 -57.537 54.121 1.00 87.15 173 ARG B N 1
ATOM 3871 C CA . ARG B 1 180 ? 37.922 -57.416 52.753 1.00 86.85 173 ARG B CA 1
ATOM 3872 C C . ARG B 1 180 ? 39.080 -56.450 52.786 1.00 96.64 173 ARG B C 1
ATOM 3873 O O . ARG B 1 180 ? 38.942 -55.310 53.242 1.00 93.97 173 ARG B O 1
ATOM 3881 N N . THR B 1 181 ? 40.225 -56.904 52.295 1.00 101.60 174 THR B N 1
ATOM 3882 C CA . THR B 1 181 ? 41.406 -56.063 52.272 1.00 100.43 174 THR B CA 1
ATOM 3883 C C . THR B 1 181 ? 42.255 -56.186 51.015 1.00 97.51 174 THR B C 1
ATOM 3884 O O . THR B 1 181 ? 42.654 -57.271 50.566 1.00 95.05 174 THR B O 1
ATOM 3888 N N . ARG B 1 182 ? 42.481 -55.009 50.457 1.00 100.70 175 ARG B N 1
ATOM 3889 C CA . ARG B 1 182 ? 43.522 -54.701 49.503 1.00 94.95 175 ARG B CA 1
ATOM 3890 C C . ARG B 1 182 ? 44.556 -53.897 50.334 1.00 108.19 175 ARG B C 1
ATOM 3891 O O . ARG B 1 182 ? 44.366 -53.763 51.555 1.00 111.76 175 ARG B O 1
ATOM 3893 N N . ARG B 1 183 ? 45.637 -53.370 49.744 1.00 108.54 176 ARG B N 1
ATOM 3894 C CA . ARG B 1 183 ? 46.173 -53.799 48.452 1.00 111.26 176 ARG B CA 1
ATOM 3895 C C . ARG B 1 183 ? 46.779 -55.202 48.556 1.00 109.69 176 ARG B C 1
ATOM 3896 O O . ARG B 1 183 ? 46.268 -56.143 47.904 1.00 116.53 176 ARG B O 1
ATOM 3898 N N . PRO B 1 184 ? 47.833 -55.378 49.387 1.00 103.50 177 PRO B N 1
ATOM 3899 C CA . PRO B 1 184 ? 48.114 -56.804 49.553 1.00 105.30 177 PRO B CA 1
ATOM 3900 C C . PRO B 1 184 ? 46.986 -57.410 50.349 1.00 111.13 177 PRO B C 1
ATOM 3901 O O . PRO B 1 184 ? 46.656 -56.871 51.409 1.00 110.98 177 PRO B O 1
ATOM 3905 N N . PRO B 1 185 ? 46.417 -58.522 49.864 1.00 109.21 178 PRO B N 1
ATOM 3906 C CA . PRO B 1 185 ? 45.438 -59.263 50.660 1.00 104.68 178 PRO B CA 1
ATOM 3907 C C . PRO B 1 185 ? 46.094 -59.585 51.978 1.00 108.53 178 PRO B C 1
ATOM 3908 O O . PRO B 1 185 ? 47.286 -59.961 51.908 1.00 111.94 178 PRO B O 1
ATOM 3912 N N . LYS B 1 186 ? 45.410 -59.474 53.112 1.00 112.42 179 LYS B N 1
ATOM 3913 C CA . LYS B 1 186 ? 46.063 -59.785 54.374 1.00 111.35 179 LYS B CA 1
ATOM 3914 C C . LYS B 1 186 ? 45.764 -61.227 54.838 1.00 110.07 179 LYS B C 1
ATOM 3915 O O . LYS B 1 186 ? 46.329 -61.684 55.846 1.00 106.12 179 LYS B O 1
ATOM 3917 N N . ASN B 1 187 ? 44.904 -61.949 54.104 1.00 105.57 180 ASN B N 1
ATOM 3918 C CA . ASN B 1 187 ? 44.724 -63.397 54.351 1.00 100.70 180 ASN B CA 1
ATOM 3919 C C . ASN B 1 187 ? 44.290 -64.217 53.116 1.00 93.60 180 ASN B C 1
ATOM 3920 O O . ASN B 1 187 ? 44.251 -63.703 51.998 1.00 92.15 180 ASN B O 1
ATOM 3925 N N . PHE B 1 188 ? 43.960 -65.493 53.350 1.00 93.70 181 PHE B N 1
ATOM 3926 C CA . PHE B 1 188 ? 43.714 -66.497 52.298 1.00 92.81 181 PHE B CA 1
ATOM 3927 C C . PHE B 1 188 ? 42.593 -66.100 51.362 1.00 90.60 181 PHE B C 1
ATOM 3928 O O . PHE B 1 188 ? 42.817 -65.847 50.173 1.00 89.67 181 PHE B O 1
ATOM 3936 N N . ALA B 1 189 ? 41.382 -66.065 51.916 1.00 91.08 182 ALA B N 1
ATOM 3937 C CA . ALA B 1 189 ? 40.167 -65.793 51.153 1.00 85.63 182 ALA B CA 1
ATOM 3938 C C . ALA B 1 189 ? 40.372 -64.553 50.293 1.00 84.81 182 ALA B C 1
ATOM 3939 O O . ALA B 1 189 ? 40.005 -64.506 49.099 1.00 84.32 182 ALA B O 1
ATOM 3941 N N . ASN B 1 190 ? 41.011 -63.560 50.908 1.00 89.23 183 ASN B N 1
ATOM 3942 C CA . ASN B 1 190 ? 41.302 -62.293 50.230 1.00 91.32 183 ASN B CA 1
ATOM 3943 C C . ASN B 1 190 ? 42.489 -62.323 49.304 1.00 94.52 183 ASN B C 1
ATOM 3944 O O . ASN B 1 190 ? 42.711 -61.376 48.580 1.00 91.73 183 ASN B O 1
ATOM 3949 N N . THR B 1 191 ? 43.266 -63.391 49.317 1.00 98.36 184 THR B N 1
ATOM 3950 C CA . THR B 1 191 ? 44.153 -63.581 48.185 1.00 90.75 184 THR B CA 1
ATOM 3951 C C . THR B 1 191 ? 43.363 -64.175 46.998 1.00 85.17 184 THR B C 1
ATOM 3952 O O . THR B 1 191 ? 43.566 -63.801 45.835 1.00 89.61 184 THR B O 1
ATOM 3956 N N . LEU B 1 192 ? 42.433 -65.074 47.290 1.00 82.30 185 LEU B N 1
ATOM 3957 C CA . LEU B 1 192 ? 41.688 -65.735 46.227 1.00 76.06 185 LEU B CA 1
ATOM 3958 C C . LEU B 1 192 ? 40.689 -64.800 45.540 1.00 78.57 185 LEU B C 1
ATOM 3959 O O . LEU B 1 192 ? 40.496 -64.865 44.319 1.00 70.48 185 LEU B O 1
ATOM 3964 N N . ILE B 1 193 ? 40.095 -63.925 46.319 1.00 77.17 186 ILE B N 1
ATOM 3965 C CA . ILE B 1 193 ? 39.126 -63.015 45.790 1.00 71.44 186 ILE B CA 1
ATOM 3966 C C . ILE B 1 193 ? 39.775 -62.025 44.853 1.00 89.98 186 ILE B C 1
ATOM 3967 O O . ILE B 1 193 ? 39.330 -61.875 43.738 1.00 91.75 186 ILE B O 1
ATOM 3972 N N . SER B 1 194 ? 40.838 -61.373 45.278 1.00 87.81 187 SER B N 1
ATOM 3973 C CA . SER B 1 194 ? 41.478 -60.390 44.427 1.00 84.55 187 SER B CA 1
ATOM 3974 C C . SER B 1 194 ? 41.986 -60.951 43.119 1.00 81.93 187 SER B C 1
ATOM 3975 O O . SER B 1 194 ? 41.871 -60.319 42.087 1.00 81.41 187 SER B O 1
ATOM 3978 N N . PHE B 1 195 ? 42.561 -62.134 43.177 1.00 75.50 188 PHE B N 1
ATOM 3979 C CA . PHE B 1 195 ? 43.149 -62.805 42.021 1.00 76.05 188 PHE B CA 1
ATOM 3980 C C . PHE B 1 195 ? 42.049 -63.156 41.014 1.00 78.35 188 PHE B C 1
ATOM 3981 O O . PHE B 1 195 ? 42.155 -62.871 39.812 1.00 79.19 188 PHE B O 1
ATOM 3989 N N . GLY B 1 196 ? 40.984 -63.759 41.531 1.00 70.49 189 GLY B N 1
ATOM 3990 C CA . GLY B 1 196 ? 39.802 -64.045 40.746 1.00 64.53 189 GLY B CA 1
ATOM 3991 C C . GLY B 1 196 ? 39.153 -62.791 40.189 1.00 63.39 189 GLY B C 1
ATOM 3992 O O . GLY B 1 196 ? 38.725 -62.778 39.037 1.00 64.27 189 GLY B O 1
ATOM 3993 N N . ASN B 1 197 ? 39.065 -61.741 41.006 1.00 62.56 190 ASN B N 1
ATOM 3994 C CA . ASN B 1 197 ? 38.505 -60.469 40.555 1.00 60.14 190 ASN B CA 1
ATOM 3995 C C . ASN B 1 197 ? 39.302 -59.914 39.386 1.00 59.81 190 ASN B C 1
ATOM 3996 O O . ASN B 1 197 ? 38.740 -59.518 38.366 1.00 57.51 190 ASN B O 1
ATOM 4001 N N . SER B 1 198 ? 40.621 -59.898 39.549 1.00 69.41 191 SER B N 1
ATOM 4002 C CA . SER B 1 198 ? 41.524 -59.430 38.512 1.00 73.68 191 SER B CA 1
ATOM 4003 C C . SER B 1 198 ? 41.318 -60.201 37.214 1.00 72.56 191 SER B C 1
ATOM 4004 O O . SER B 1 198 ? 41.174 -59.602 36.147 1.00 64.89 191 SER B O 1
ATOM 4007 N N . LEU B 1 199 ? 41.296 -61.528 37.316 1.00 76.75 192 LEU B N 1
ATOM 4008 C CA . LEU B 1 199 ? 41.072 -62.386 36.158 1.00 73.08 192 LEU B CA 1
ATOM 4009 C C . LEU B 1 199 ? 39.769 -62.040 35.446 1.00 69.11 192 LEU B C 1
ATOM 4010 O O . LEU B 1 199 ? 39.727 -61.954 34.218 1.00 62.41 192 LEU B O 1
ATOM 4015 N N . LEU B 1 200 ? 38.709 -61.847 36.224 1.00 69.97 193 LEU B N 1
ATOM 4016 C CA . LEU B 1 200 ? 37.412 -61.480 35.665 1.00 66.35 193 LEU B CA 1
ATOM 4017 C C . LEU B 1 200 ? 37.496 -60.123 34.979 1.00 58.96 193 LEU B C 1
ATOM 4018 O O . LEU B 1 200 ? 36.906 -59.919 33.920 1.00 60.32 193 LEU B O 1
ATOM 4023 N N . TYR B 1 201 ? 38.249 -59.205 35.578 1.00 58.18 194 TYR B N 1
ATOM 4024 C CA . TYR B 1 201 ? 38.398 -57.863 35.027 1.00 53.72 194 TYR B CA 1
ATOM 4025 C C . TYR B 1 201 ? 39.014 -57.895 33.630 1.00 58.32 194 TYR B C 1
ATOM 4026 O O . TYR B 1 201 ? 38.611 -57.138 32.750 1.00 63.19 194 TYR B O 1
ATOM 4035 N N . THR B 1 202 ? 39.987 -58.776 33.430 1.00 64.92 195 THR B N 1
ATOM 4036 C CA . THR B 1 202 ? 40.653 -58.887 32.136 1.00 71.68 195 THR B CA 1
ATOM 4037 C C . THR B 1 202 ? 39.826 -59.690 31.137 1.00 71.75 195 THR B C 1
ATOM 4038 O O . THR B 1 202 ? 39.923 -59.476 29.925 1.00 64.60 195 THR B O 1
ATOM 4042 N N . THR B 1 203 ? 39.022 -60.620 31.646 1.00 72.51 196 THR B N 1
ATOM 4043 C CA . THR B 1 203 ? 38.142 -61.399 30.787 1.00 72.19 196 THR B CA 1
ATOM 4044 C C . THR B 1 203 ? 37.078 -60.480 30.208 1.00 67.51 196 THR B C 1
ATOM 4045 O O . THR B 1 203 ? 36.858 -60.456 28.998 1.00 60.93 196 THR B O 1
ATOM 4049 N N . VAL B 1 204 ? 36.431 -59.712 31.078 1.00 60.30 197 VAL B N 1
ATOM 4050 C CA . VAL B 1 204 ? 35.429 -58.753 30.634 1.00 61.38 197 VAL B CA 1
ATOM 4051 C C . VAL B 1 204 ? 36.045 -57.747 29.668 1.00 60.92 197 VAL B C 1
ATOM 4052 O O . VAL B 1 204 ? 35.436 -57.386 28.666 1.00 62.80 197 VAL B O 1
ATOM 4056 N N . LEU B 1 205 ? 37.268 -57.321 29.965 1.00 62.54 198 LEU B N 1
ATOM 4057 C CA . LEU B 1 205 ? 37.990 -56.381 29.113 1.00 61.90 198 LEU B CA 1
ATOM 4058 C C . LEU B 1 205 ? 38.168 -56.906 27.685 1.00 65.03 198 LEU B C 1
ATOM 4059 O O . LEU B 1 205 ? 37.966 -56.172 26.715 1.00 62.40 198 LEU B O 1
ATOM 4064 N N . SER B 1 206 ? 38.545 -58.173 27.557 1.00 73.18 199 SER B N 1
ATOM 4065 C CA . SER B 1 206 ? 38.797 -58.759 26.243 1.00 68.80 199 SER B CA 1
ATOM 4066 C C . SER B 1 206 ? 37.501 -58.966 25.471 1.00 64.24 199 SER B C 1
ATOM 4067 O O . SER B 1 206 ? 37.465 -58.827 24.247 1.00 69.23 199 SER B O 1
ATOM 4070 N N . LEU B 1 207 ? 36.441 -59.305 26.195 1.00 63.81 200 LEU B N 1
ATOM 4071 C CA . LEU B 1 207 ? 35.123 -59.440 25.593 1.00 63.60 200 LEU B CA 1
ATOM 4072 C C . LEU B 1 207 ? 34.632 -58.085 25.087 1.00 57.95 200 LEU B C 1
ATOM 4073 O O . LEU B 1 207 ? 33.990 -58.003 24.039 1.00 58.90 200 LEU B O 1
ATOM 4078 N N . ILE B 1 208 ? 34.953 -57.026 25.828 1.00 49.28 201 ILE B N 1
ATOM 4079 C CA . ILE B 1 208 ? 34.610 -55.671 25.416 1.00 53.36 201 ILE B CA 1
ATOM 4080 C C . ILE B 1 208 ? 35.356 -55.308 24.131 1.00 53.52 201 ILE B C 1
ATOM 4081 O O . ILE B 1 208 ? 34.822 -54.607 23.270 1.00 53.60 201 ILE B O 1
ATOM 4086 N N . TYR B 1 209 ? 36.576 -55.819 23.988 1.00 56.95 202 TYR B N 1
ATOM 4087 C CA . TYR B 1 209 ? 37.362 -55.595 22.778 1.00 58.95 202 TYR B CA 1
ATOM 4088 C C . TYR B 1 209 ? 36.703 -56.236 21.556 1.00 61.80 202 TYR B C 1
ATOM 4089 O O . TYR B 1 209 ? 36.946 -55.827 20.420 1.00 64.48 202 TYR B O 1
ATOM 4098 N N . GLN B 1 210 ? 35.867 -57.240 21.802 1.00 62.87 203 GLN B N 1
ATOM 4099 C CA . GLN B 1 210 ? 35.108 -57.909 20.746 1.00 60.49 203 GLN B CA 1
ATOM 4100 C C . GLN B 1 210 ? 33.727 -57.277 20.510 1.00 60.00 203 GLN B C 1
ATOM 4101 O O . GLN B 1 210 ? 32.888 -57.849 19.818 1.00 64.80 203 GLN B O 1
ATOM 4107 N N . THR B 1 211 ? 33.471 -56.134 21.140 1.00 53.41 204 THR B N 1
ATOM 4108 C CA . THR B 1 211 ? 32.287 -55.338 20.824 1.00 50.24 204 THR B CA 1
ATOM 4109 C C . THR B 1 211 ? 32.701 -53.970 20.293 1.00 46.43 204 THR B C 1
ATOM 4110 O O . THR B 1 211 ? 33.888 -53.671 20.192 1.00 48.41 204 THR B O 1
ATOM 4114 N N . HIS B 1 212 ? 31.717 -53.136 19.970 1.00 42.53 205 HIS B N 1
ATOM 4115 C CA . HIS B 1 212 ? 31.981 -51.775 19.509 1.00 40.93 205 HIS B CA 1
ATOM 4116 C C . HIS B 1 212 ? 32.128 -50.813 20.691 1.00 42.73 205 HIS B C 1
ATOM 4117 O O . HIS B 1 212 ? 32.422 -49.633 20.507 1.00 44.73 205 HIS B O 1
ATOM 4124 N N . LEU B 1 213 ? 31.904 -51.313 21.902 1.00 33.10 206 LEU B N 1
ATOM 4125 C CA . LEU B 1 213 ? 32.006 -50.478 23.101 1.00 37.57 206 LEU B CA 1
ATOM 4126 C C . LEU B 1 213 ? 33.444 -50.083 23.430 1.00 40.60 206 LEU B C 1
ATOM 4127 O O . LEU B 1 213 ? 34.375 -50.862 23.226 1.00 43.91 206 LEU B O 1
ATOM 4132 N N . ASP B 1 214 ? 33.627 -48.873 23.942 1.00 44.51 207 ASP B N 1
ATOM 4133 C CA . ASP B 1 214 ? 34.941 -48.459 24.415 1.00 51.96 207 ASP B CA 1
ATOM 4134 C C . ASP B 1 214 ? 35.021 -48.697 25.918 1.00 49.95 207 ASP B C 1
ATOM 4135 O O . ASP B 1 214 ? 34.155 -48.239 26.663 1.00 46.08 207 ASP B O 1
ATOM 4140 N N . PRO B 1 215 ? 36.067 -49.409 26.369 1.00 51.77 208 PRO B N 1
ATOM 4141 C CA . PRO B 1 215 ? 36.201 -49.804 27.777 1.00 52.78 208 PRO B CA 1
ATOM 4142 C C . PRO B 1 215 ? 36.410 -48.616 28.712 1.00 52.61 208 PRO B C 1
ATOM 4143 O O . PRO B 1 215 ? 36.245 -48.755 29.919 1.00 58.58 208 PRO B O 1
ATOM 4147 N N . ARG B 1 216 ? 36.768 -47.465 28.154 1.00 49.42 209 ARG B N 1
ATOM 4148 C CA . ARG B 1 216 ? 37.073 -46.287 28.957 1.00 43.50 209 ARG B CA 1
ATOM 4149 C C . ARG B 1 216 ? 35.827 -45.569 29.481 1.00 47.56 209 ARG B C 1
ATOM 4150 O O . ARG B 1 216 ? 35.907 -44.817 30.449 1.00 47.85 209 ARG B O 1
ATOM 4158 N N . ILE B 1 217 ? 34.678 -45.791 28.854 1.00 43.34 210 ILE B N 1
ATOM 4159 C CA . ILE B 1 217 ? 33.471 -45.132 29.326 1.00 46.06 210 ILE B CA 1
ATOM 4160 C C . ILE B 1 217 ? 32.626 -46.103 30.135 1.00 51.10 210 ILE B C 1
ATOM 4161 O O . ILE B 1 217 ? 31.985 -47.000 29.581 1.00 51.40 210 ILE B O 1
ATOM 4166 N N . GLY B 1 218 ? 32.629 -45.908 31.450 1.00 44.63 211 GLY B N 1
ATOM 4167 C CA . GLY B 1 218 ? 31.780 -46.669 32.345 1.00 44.55 211 GLY B CA 1
ATOM 4168 C C . GLY B 1 218 ? 30.660 -45.801 32.880 1.00 48.16 211 GLY B C 1
ATOM 4169 O O . GLY B 1 218 ? 30.626 -44.598 32.633 1.00 44.26 211 GLY B O 1
ATOM 4170 N N . TYR B 1 219 ? 29.758 -46.396 33.646 1.00 52.04 212 TYR B N 1
ATOM 4171 C CA . TYR B 1 219 ? 28.588 -45.667 34.110 1.00 48.74 212 TYR B CA 1
ATOM 4172 C C . TYR B 1 219 ? 28.506 -45.668 35.633 1.00 53.19 212 TYR B C 1
ATOM 4173 O O . TYR B 1 219 ? 28.530 -44.602 36.257 1.00 50.29 212 TYR B O 1
ATOM 4182 N N . LEU B 1 220 ? 28.403 -46.852 36.231 1.00 54.73 213 LEU B N 1
ATOM 4183 C CA . LEU B 1 220 ? 28.490 -46.961 37.682 1.00 47.88 213 LEU B CA 1
ATOM 4184 C C . LEU B 1 220 ? 29.839 -46.412 38.145 1.00 48.74 213 LEU B C 1
ATOM 4185 O O . LEU B 1 220 ? 29.890 -45.431 38.885 1.00 50.83 213 LEU B O 1
ATOM 4190 N N . HIS B 1 221 ? 30.927 -47.013 37.670 1.00 54.08 214 HIS B N 1
ATOM 4191 C CA . HIS B 1 221 ? 32.261 -46.445 37.871 1.00 48.81 214 HIS B CA 1
ATOM 4192 C C . HIS B 1 221 ? 32.444 -45.243 36.962 1.00 52.09 214 HIS B C 1
ATOM 4193 O O . HIS B 1 221 ? 32.191 -45.326 35.757 1.00 54.67 214 HIS B O 1
ATOM 4200 N N . GLU B 1 222 ? 32.890 -44.132 37.536 1.00 50.10 215 GLU B N 1
ATOM 4201 C CA . GLU B 1 222 ? 32.974 -42.886 36.789 1.00 51.83 215 GLU B CA 1
ATOM 4202 C C . GLU B 1 222 ? 34.044 -42.943 35.712 1.00 50.96 215 GLU B C 1
ATOM 4203 O O . GLU B 1 222 ? 35.026 -43.671 35.829 1.00 52.02 215 GLU B O 1
ATOM 4209 N N . THR B 1 223 ? 33.853 -42.166 34.656 1.00 46.12 216 THR B N 1
ATOM 4210 C CA . THR B 1 223 ? 34.864 -42.117 33.632 1.00 41.67 216 THR B CA 1
ATOM 4211 C C . THR B 1 223 ? 35.774 -40.957 33.992 1.00 51.78 216 THR B C 1
ATOM 4212 O O . THR B 1 223 ? 35.447 -39.792 33.771 1.00 53.25 216 THR B O 1
ATOM 4216 N N . ASN B 1 224 ? 36.920 -41.300 34.568 1.00 59.30 217 ASN B N 1
ATOM 4217 C CA . ASN B 1 224 ? 37.893 -40.311 35.003 1.00 61.71 217 ASN B CA 1
ATOM 4218 C C . ASN B 1 224 ? 39.085 -40.208 34.067 1.00 58.41 217 ASN B C 1
ATOM 4219 O O . ASN B 1 224 ? 39.958 -39.361 34.252 1.00 67.02 217 ASN B O 1
ATOM 4224 N N . PHE B 1 225 ? 39.109 -41.088 33.071 1.00 58.52 218 PHE B N 1
ATOM 4225 C CA . PHE B 1 225 ? 40.237 -41.227 32.155 1.00 56.51 218 PHE B CA 1
ATOM 4226 C C . PHE B 1 225 ? 41.530 -41.596 32.885 1.00 54.15 218 PHE B C 1
ATOM 4227 O O . PHE B 1 225 ? 42.622 -41.290 32.413 1.00 59.11 218 PHE B O 1
ATOM 4235 N N . ARG B 1 226 ? 41.403 -42.203 34.063 1.00 59.32 219 ARG B N 1
ATOM 4236 C CA . ARG B 1 226 ? 42.550 -42.798 34.752 1.00 59.20 219 ARG B CA 1
ATOM 4237 C C . ARG B 1 226 ? 42.621 -44.323 34.611 1.00 57.01 219 ARG B C 1
ATOM 4238 O O . ARG B 1 226 ? 43.563 -44.951 35.101 1.00 53.95 219 ARG B O 1
ATOM 4246 N N . ARG B 1 227 ? 41.650 -44.916 33.924 1.00 51.62 220 ARG B N 1
ATOM 4247 C CA . ARG B 1 227 ? 41.459 -46.362 33.997 1.00 58.02 220 ARG B CA 1
ATOM 4248 C C . ARG B 1 227 ? 40.358 -46.842 33.068 1.00 56.39 220 ARG B C 1
ATOM 4249 O O . ARG B 1 227 ? 39.560 -46.048 32.574 1.00 52.47 220 ARG B O 1
ATOM 4257 N N . PHE B 1 228 ? 40.293 -48.151 32.856 1.00 64.78 221 PHE B N 1
ATOM 4258 C CA . PHE B 1 228 ? 39.132 -48.737 32.201 1.00 62.14 221 PHE B CA 1
ATOM 4259 C C . PHE B 1 228 ? 37.997 -48.845 33.203 1.00 59.77 221 PHE B C 1
ATOM 4260 O O . PHE B 1 228 ? 38.160 -49.401 34.289 1.00 65.57 221 PHE B O 1
ATOM 4268 N N . SER B 1 229 ? 36.850 -48.303 32.823 1.00 61.54 222 SER B N 1
ATOM 4269 C CA . SER B 1 229 ? 35.695 -48.188 33.706 1.00 64.83 222 SER B CA 1
ATOM 4270 C C . SER B 1 229 ? 34.672 -49.260 33.388 1.00 66.50 222 SER B C 1
ATOM 4271 O O . SER B 1 229 ? 34.268 -50.020 34.266 1.00 70.44 222 SER B O 1
ATOM 4274 N N . LEU B 1 230 ? 34.221 -49.271 32.138 1.00 59.00 223 LEU B N 1
ATOM 4275 C CA . LEU B 1 230 ? 33.166 -50.169 31.687 1.00 54.91 223 LEU B CA 1
ATOM 4276 C C . LEU B 1 230 ? 33.351 -51.614 32.142 1.00 54.16 223 LEU B C 1
ATOM 4277 O O . LEU B 1 230 ? 32.384 -52.266 32.532 1.00 59.57 223 LEU B O 1
ATOM 4282 N N . ASN B 1 231 ? 34.581 -52.118 32.113 1.00 49.75 224 ASN B N 1
ATOM 4283 C CA . ASN B 1 231 ? 34.777 -53.528 32.441 1.00 53.90 224 ASN B CA 1
ATOM 4284 C C . ASN B 1 231 ? 34.633 -53.780 33.941 1.00 54.04 224 ASN B C 1
ATOM 4285 O O . ASN B 1 231 ? 34.331 -54.897 34.354 1.00 56.88 224 ASN B O 1
ATOM 4290 N N . LEU B 1 232 ? 34.836 -52.735 34.743 1.00 51.09 225 LEU B N 1
ATOM 4291 C CA . LEU B 1 232 ? 34.559 -52.786 36.178 1.00 50.60 225 LEU B CA 1
ATOM 4292 C C . LEU B 1 232 ? 33.047 -52.877 36.437 1.00 57.50 225 LEU B C 1
ATOM 4293 O O . LEU B 1 232 ? 32.600 -53.650 37.289 1.00 53.75 225 LEU B O 1
ATOM 4298 N N . ASP B 1 233 ? 32.271 -52.083 35.698 1.00 54.64 226 ASP B N 1
ATOM 4299 C CA . ASP B 1 233 ? 30.810 -52.107 35.784 1.00 55.11 226 ASP B CA 1
ATOM 4300 C C . ASP B 1 233 ? 30.248 -53.499 35.519 1.00 53.39 226 ASP B C 1
ATOM 4301 O O . ASP B 1 233 ? 29.506 -54.050 36.336 1.00 50.06 226 ASP B O 1
ATOM 4306 N N . ILE B 1 234 ? 30.603 -54.054 34.364 1.00 47.13 227 ILE B N 1
ATOM 4307 C CA . ILE B 1 234 ? 30.086 -55.344 33.930 1.00 49.49 227 ILE B CA 1
ATOM 4308 C C . ILE B 1 234 ? 30.556 -56.461 34.848 1.00 55.98 227 ILE B C 1
ATOM 4309 O O . ILE B 1 234 ? 29.795 -57.382 35.152 1.00 55.73 227 ILE B O 1
ATOM 4314 N N . ALA B 1 235 ? 31.808 -56.373 35.295 1.00 56.46 228 ALA B N 1
ATOM 4315 C CA . ALA B 1 235 ? 32.381 -57.403 36.157 1.00 56.37 228 ALA B CA 1
ATOM 4316 C C . ALA B 1 235 ? 31.608 -57.519 37.464 1.00 56.41 228 ALA B C 1
ATOM 4317 O O . ALA B 1 235 ? 31.529 -58.606 38.040 1.00 58.59 228 ALA B O 1
ATOM 4319 N N . GLU B 1 236 ? 31.040 -56.401 37.921 1.00 56.73 229 GLU B N 1
ATOM 4320 C CA . GLU B 1 236 ? 30.227 -56.387 39.140 1.00 62.59 229 GLU B CA 1
ATOM 4321 C C . GLU B 1 236 ? 29.124 -57.432 39.078 1.00 62.08 229 GLU B C 1
ATOM 4322 O O . GLU B 1 236 ? 28.867 -58.128 40.058 1.00 70.54 229 GLU B O 1
ATOM 4328 N N . LEU B 1 237 ? 28.482 -57.544 37.920 1.00 57.39 230 LEU B N 1
ATOM 4329 C CA . LEU B 1 237 ? 27.404 -58.505 37.735 1.00 59.41 230 LEU B CA 1
ATOM 4330 C C . LEU B 1 237 ? 27.879 -59.939 37.910 1.00 61.70 230 LEU B C 1
ATOM 4331 O O . LEU B 1 237 ? 27.165 -60.782 38.452 1.00 64.00 230 LEU B O 1
ATOM 4336 N N . PHE B 1 238 ? 29.074 -60.220 37.411 1.00 70.73 231 PHE B N 1
ATOM 4337 C CA . PHE B 1 238 ? 29.558 -61.593 37.348 1.00 66.36 231 PHE B CA 1
ATOM 4338 C C . PHE B 1 238 ? 30.538 -62.031 38.434 1.00 64.69 231 PHE B C 1
ATOM 4339 O O . PHE B 1 238 ? 31.054 -63.143 38.365 1.00 70.90 231 PHE B O 1
ATOM 4347 N N . LYS B 1 239 ? 30.817 -61.178 39.415 1.00 69.62 232 LYS B N 1
ATOM 4348 C CA . LYS B 1 239 ? 31.720 -61.575 40.502 1.00 64.31 232 LYS B CA 1
ATOM 4349 C C . LYS B 1 239 ? 31.211 -62.826 41.242 1.00 68.60 232 LYS B C 1
ATOM 4350 O O . LYS B 1 239 ? 31.998 -63.731 41.530 1.00 69.84 232 LYS B O 1
ATOM 4356 N N . PRO B 1 240 ? 29.903 -62.893 41.556 1.00 69.40 233 PRO B N 1
ATOM 4357 C CA . PRO B 1 240 ? 29.415 -64.220 41.946 1.00 77.43 233 PRO B CA 1
ATOM 4358 C C . PRO B 1 240 ? 29.262 -65.106 40.714 1.00 87.46 233 PRO B C 1
ATOM 4359 O O . PRO B 1 240 ? 29.207 -64.569 39.608 1.00 91.63 233 PRO B O 1
ATOM 4363 N N . ALA B 1 241 ? 29.216 -66.422 40.908 1.00 87.87 234 ALA B N 1
ATOM 4364 C CA . ALA B 1 241 ? 29.069 -67.411 39.827 1.00 89.90 234 ALA B CA 1
ATOM 4365 C C . ALA B 1 241 ? 30.345 -67.571 39.000 1.00 88.91 234 ALA B C 1
ATOM 4366 O O . ALA B 1 241 ? 30.486 -68.540 38.256 1.00 90.07 234 ALA B O 1
ATOM 4368 N N . VAL B 1 242 ? 31.275 -66.631 39.139 1.00 88.28 235 VAL B N 1
ATOM 4369 C CA . VAL B 1 242 ? 32.599 -66.774 38.543 1.00 87.33 235 VAL B CA 1
ATOM 4370 C C . VAL B 1 242 ? 33.657 -66.786 39.641 1.00 84.94 235 VAL B C 1
ATOM 4371 O O . VAL B 1 242 ? 34.296 -67.806 39.877 1.00 91.34 235 VAL B O 1
ATOM 4375 N N . VAL B 1 243 ? 33.831 -65.654 40.319 1.00 77.97 236 VAL B N 1
ATOM 4376 C CA . VAL B 1 243 ? 34.850 -65.535 41.358 1.00 75.16 236 VAL B CA 1
ATOM 4377 C C . VAL B 1 243 ? 34.419 -66.171 42.689 1.00 77.47 236 VAL B C 1
ATOM 4378 O O . VAL B 1 243 ? 35.197 -66.887 43.321 1.00 76.15 236 VAL B O 1
ATOM 4382 N N . ASP B 1 244 ? 33.183 -65.917 43.111 1.00 81.92 237 ASP B N 1
ATOM 4383 C CA . ASP B 1 244 ? 32.706 -66.406 44.410 1.00 84.43 237 ASP B CA 1
ATOM 4384 C C . ASP B 1 244 ? 32.366 -67.897 44.396 1.00 82.74 237 ASP B C 1
ATOM 4385 O O . ASP B 1 244 ? 32.681 -68.620 45.344 1.00 77.15 237 ASP B O 1
ATOM 4390 N N . ARG B 1 245 ? 31.710 -68.345 43.330 1.00 83.82 238 ARG B N 1
ATOM 4391 C CA . ARG B 1 245 ? 31.398 -69.759 43.146 1.00 84.44 238 ARG B CA 1
ATOM 4392 C C . ARG B 1 245 ? 32.677 -70.585 43.154 1.00 86.74 238 ARG B C 1
ATOM 4393 O O . ARG B 1 245 ? 32.748 -71.655 43.764 1.00 86.32 238 ARG B O 1
ATOM 4401 N N . LEU B 1 246 ? 33.687 -70.059 42.470 1.00 87.52 239 LEU B N 1
ATOM 4402 C CA . LEU B 1 246 ? 35.003 -70.672 42.408 1.00 87.7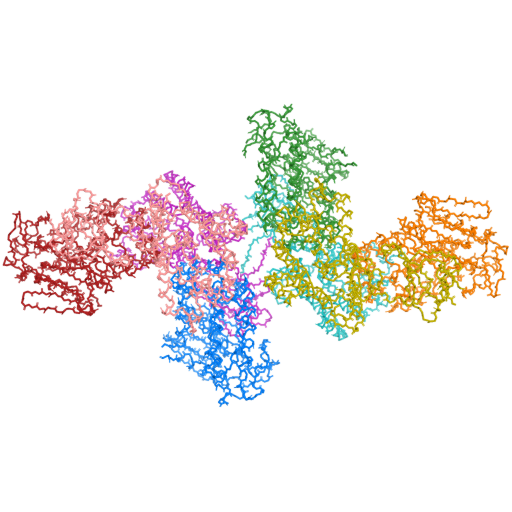8 239 LEU B CA 1
ATOM 4403 C C . LEU B 1 246 ? 35.622 -70.754 43.792 1.00 86.73 239 LEU B C 1
ATOM 4404 O O . LEU B 1 246 ? 36.085 -71.809 44.219 1.00 90.90 239 LEU B O 1
ATOM 4409 N N . PHE B 1 247 ? 35.611 -69.623 44.486 1.00 85.23 240 PHE B N 1
ATOM 4410 C CA . PHE B 1 247 ? 36.226 -69.497 45.801 1.00 87.45 240 PHE B CA 1
ATOM 4411 C C . PHE B 1 247 ? 35.653 -70.469 46.835 1.00 89.39 240 PHE B C 1
ATOM 4412 O O . PHE B 1 247 ? 36.406 -71.148 47.533 1.00 88.19 240 PHE B O 1
ATOM 4420 N N . LEU B 1 248 ? 34.326 -70.532 46.933 1.00 91.19 241 LEU B N 1
ATOM 4421 C CA . LEU B 1 248 ? 33.668 -71.439 47.874 1.00 91.56 241 LEU B CA 1
ATOM 4422 C C . LEU B 1 248 ? 33.996 -72.896 47.589 1.00 97.01 241 LEU B C 1
ATOM 4423 O O . LEU B 1 248 ? 34.500 -73.610 48.457 1.00 102.44 241 LEU B O 1
ATOM 4428 N N . ASN B 1 249 ? 33.700 -73.330 46.368 1.00 94.59 242 ASN B N 1
ATOM 4429 C CA . ASN B 1 249 ? 33.898 -74.720 45.971 1.00 101.13 242 ASN B CA 1
ATOM 4430 C C . ASN B 1 249 ? 35.351 -75.155 46.143 1.00 103.06 242 ASN B C 1
ATOM 4431 O O . ASN B 1 249 ? 35.626 -76.213 46.709 1.00 102.93 242 ASN B O 1
ATOM 4436 N N . LEU B 1 250 ? 36.272 -74.328 45.661 1.00 101.75 243 LEU B N 1
ATOM 4437 C CA . LEU B 1 250 ? 37.693 -74.650 45.706 1.00 106.56 243 LEU B CA 1
ATOM 4438 C C . LEU B 1 250 ? 38.191 -74.862 47.136 1.00 110.01 243 LEU B C 1
ATOM 4439 O O . LEU B 1 250 ? 38.948 -75.796 47.407 1.00 114.60 243 LEU B O 1
ATOM 4444 N N . VAL B 1 251 ? 37.754 -73.999 48.049 1.00 108.28 244 VAL B N 1
ATOM 4445 C CA . VAL B 1 251 ? 38.190 -74.069 49.442 1.00 105.19 244 VAL B CA 1
ATOM 4446 C C . VAL B 1 251 ? 37.515 -75.226 50.185 1.00 108.88 244 VAL B C 1
ATOM 4447 O O . VAL B 1 251 ? 38.169 -75.972 50.918 1.00 114.51 244 VAL B O 1
ATOM 4451 N N . ASN B 1 252 ? 36.209 -75.381 49.982 1.00 106.49 245 ASN B N 1
ATOM 4452 C CA . ASN B 1 252 ? 35.444 -76.420 50.668 1.00 107.61 245 ASN B CA 1
ATOM 4453 C C . ASN B 1 252 ? 35.826 -77.839 50.244 1.00 110.01 245 ASN B C 1
ATOM 4454 O O . ASN B 1 252 ? 35.587 -78.797 50.977 1.00 109.15 245 ASN B O 1
ATOM 4459 N N . THR B 1 253 ? 36.411 -77.971 49.058 1.00 105.29 246 THR B N 1
ATOM 4460 C CA . THR B 1 253 ? 36.885 -79.265 48.579 1.00 113.71 246 THR B CA 1
ATOM 4461 C C . THR B 1 253 ? 38.341 -79.476 48.978 1.00 115.06 246 THR B C 1
ATOM 4462 O O . THR B 1 253 ? 38.941 -80.506 48.665 1.00 118.30 246 THR B O 1
ATOM 4466 N N . ARG B 1 254 ? 38.893 -78.479 49.665 1.00 113.05 247 ARG B N 1
ATOM 4467 C CA . ARG B 1 254 ? 40.283 -78.479 50.116 1.00 115.25 247 ARG B CA 1
ATOM 4468 C C . ARG B 1 254 ? 41.253 -78.606 48.948 1.00 116.12 247 ARG B C 1
ATOM 4469 O O . ARG B 1 254 ? 42.396 -79.032 49.125 1.00 118.79 247 ARG B O 1
ATOM 4471 N N . GLN B 1 255 ? 40.799 -78.221 47.758 1.00 111.73 248 GLN B N 1
ATOM 4472 C CA . GLN B 1 255 ? 41.668 -78.204 46.591 1.00 121.03 248 GLN B CA 1
ATOM 4473 C C . GLN B 1 255 ? 42.682 -77.083 46.751 1.00 121.87 248 GLN B C 1
ATOM 4474 O O . GLN B 1 255 ? 43.771 -77.137 46.186 1.00 128.42 248 GLN B O 1
ATOM 4480 N N . ILE B 1 256 ? 42.313 -76.071 47.533 1.00 115.72 249 ILE B N 1
ATOM 4481 C CA . ILE B 1 256 ? 43.233 -75.005 47.912 1.00 115.44 249 ILE B CA 1
ATOM 4482 C C . ILE B 1 256 ? 43.585 -75.114 49.396 1.00 117.83 249 ILE B C 1
ATOM 4483 O O . ILE B 1 256 ? 42.698 -75.182 50.247 1.00 119.57 249 ILE B O 1
ATOM 4488 N N . ASN B 1 257 ? 44.882 -75.148 49.696 1.00 118.72 250 ASN B N 1
ATOM 4489 C CA . ASN B 1 257 ? 45.362 -75.191 51.076 1.00 120.11 250 ASN B CA 1
ATOM 4490 C C . ASN B 1 257 ? 46.547 -74.249 51.290 1.00 119.44 250 ASN B C 1
ATOM 4491 O O . ASN B 1 257 ? 46.908 -73.484 50.394 1.00 117.25 250 ASN B O 1
ATOM 4496 N N . GLU B 1 258 ? 47.145 -74.304 52.479 1.00 117.38 251 GLU B N 1
ATOM 4497 C CA . GLU B 1 258 ? 48.183 -73.346 52.858 1.00 117.89 251 GLU B CA 1
ATOM 4498 C C . GLU B 1 258 ? 49.476 -73.492 52.054 1.00 121.00 251 GLU B C 1
ATOM 4499 O O . GLU B 1 258 ? 50.320 -72.598 52.071 1.00 121.04 251 GLU B O 1
ATOM 4505 N N . LYS B 1 259 ? 49.636 -74.613 51.356 1.00 123.98 252 LYS B N 1
ATOM 4506 C CA . LYS B 1 259 ? 50.821 -74.830 50.529 1.00 127.38 252 LYS B CA 1
ATOM 4507 C C . LYS B 1 259 ? 50.776 -73.977 49.269 1.00 125.87 252 LYS B C 1
ATOM 4508 O O . LYS B 1 259 ? 51.759 -73.885 48.535 1.00 128.94 252 LYS B O 1
ATOM 4510 N N . HIS B 1 260 ? 49.629 -73.353 49.024 1.00 121.59 253 HIS B N 1
ATOM 4511 C CA . HIS B 1 260 ? 49.411 -72.597 47.799 1.00 117.60 253 HIS B CA 1
ATOM 4512 C C . HIS B 1 260 ? 49.682 -71.105 47.965 1.00 110.56 253 HIS B C 1
ATOM 4513 O O . HIS B 1 260 ? 49.507 -70.330 47.025 1.00 107.11 253 HIS B O 1
ATOM 4520 N N . PHE B 1 261 ? 50.114 -70.703 49.154 1.00 111.98 254 PHE B N 1
ATOM 4521 C CA . PHE B 1 261 ? 50.361 -69.291 49.422 1.00 109.48 254 PHE B CA 1
ATOM 4522 C C . PHE B 1 261 ? 51.768 -69.040 49.967 1.00 114.00 254 PHE B C 1
ATOM 4523 O O . PHE B 1 261 ? 52.378 -69.927 50.562 1.00 126.24 254 PHE B O 1
ATOM 4531 N N . ASP B 1 262 ? 52.274 -67.826 49.752 1.00 112.65 255 ASP B N 1
ATOM 4532 C CA . ASP B 1 262 ? 53.542 -67.379 50.331 1.00 116.75 255 ASP B CA 1
ATOM 4533 C C . ASP B 1 262 ? 53.367 -66.068 51.087 1.00 121.99 255 ASP B C 1
ATOM 4534 O O . ASP B 1 262 ? 52.553 -65.220 50.701 1.00 113.43 255 ASP B O 1
ATOM 4539 N N . GLU B 1 263 ? 54.155 -65.888 52.144 1.00 130.98 256 GLU B N 1
ATOM 4540 C CA . GLU B 1 263 ? 54.037 -64.690 52.962 1.00 129.63 256 GLU B CA 1
ATOM 4541 C C . GLU B 1 263 ? 55.099 -63.672 52.601 1.00 134.05 256 GLU B C 1
ATOM 4542 O O . GLU B 1 263 ? 56.279 -63.822 52.918 1.00 136.27 256 GLU B O 1
ATOM 4544 N N . ILE B 1 264 ? 54.634 -62.615 51.955 1.00 133.42 257 ILE B N 1
ATOM 4545 C CA . ILE B 1 264 ? 55.451 -61.494 51.550 1.00 133.18 257 ILE B CA 1
ATOM 4546 C C . ILE B 1 264 ? 54.961 -60.285 52.332 1.00 130.16 257 ILE B C 1
ATOM 4547 O O . ILE B 1 264 ? 53.786 -60.247 52.735 1.00 128.21 257 ILE B O 1
ATOM 4552 N N . SER B 1 265 ? 55.846 -59.311 52.541 1.00 128.26 258 SER B N 1
ATOM 4553 C CA . SER B 1 265 ? 55.464 -58.039 53.143 1.00 123.16 258 SER B CA 1
ATOM 4554 C C . SER B 1 265 ? 54.610 -58.259 54.385 1.00 122.16 258 SER B C 1
ATOM 4555 O O . SER B 1 265 ? 54.956 -59.073 55.247 1.00 126.93 258 SER B O 1
ATOM 4558 N N . GLU B 1 266 ? 53.506 -57.524 54.474 1.00 115.04 259 GLU B N 1
ATOM 4559 C CA . GLU B 1 266 ? 52.431 -57.912 55.369 1.00 115.59 259 GLU B CA 1
ATOM 4560 C C . GLU B 1 266 ? 51.236 -58.282 54.508 1.00 110.97 259 GLU B C 1
ATOM 4561 O O . GLU B 1 266 ? 50.524 -57.411 54.014 1.00 103.34 259 GLU B O 1
ATOM 4563 N N . GLY B 1 267 ? 51.001 -59.581 54.366 1.00 116.25 260 GLY B N 1
ATOM 4564 C CA . GLY B 1 267 ? 49.987 -60.077 53.457 1.00 112.87 260 GLY B CA 1
ATOM 4565 C C . GLY B 1 267 ? 50.444 -61.374 52.817 1.00 114.71 260 GLY B C 1
ATOM 4566 O O . GLY B 1 267 ? 51.481 -61.931 53.187 1.00 115.13 260 GLY B O 1
ATOM 4567 N N . LEU B 1 268 ? 49.692 -61.843 51.829 1.00 114.94 261 LEU B N 1
ATOM 4568 C CA . LEU B 1 268 ? 50.024 -63.095 51.164 1.00 116.68 261 LEU B CA 1
ATOM 4569 C C . LEU B 1 268 ? 49.966 -62.979 49.651 1.00 116.54 261 LEU B C 1
ATOM 4570 O O . LEU B 1 268 ? 49.395 -62.034 49.107 1.00 117.93 261 LEU B O 1
ATOM 4575 N N . MET B 1 269 ? 50.566 -63.952 48.977 1.00 116.65 262 MET B N 1
ATOM 4576 C CA . MET B 1 269 ? 50.420 -64.073 47.536 1.00 110.85 262 MET B CA 1
ATOM 4577 C C . MET B 1 269 ? 50.146 -65.524 47.166 1.00 106.48 262 MET B C 1
ATOM 4578 O O . MET B 1 269 ? 50.451 -66.443 47.926 1.00 109.53 262 MET B O 1
ATOM 4583 N N . LEU B 1 270 ? 49.563 -65.715 45.992 1.00 102.64 263 LEU B N 1
ATOM 4584 C CA . LEU B 1 270 ? 49.302 -67.036 45.444 1.00 106.57 263 LEU B CA 1
ATOM 4585 C C . LEU B 1 270 ? 50.369 -67.302 44.376 1.00 114.36 263 LEU B C 1
ATOM 4586 O O . LEU B 1 270 ? 50.728 -66.386 43.639 1.00 120.11 263 LEU B O 1
ATOM 4591 N N . ASN B 1 271 ? 50.907 -68.516 44.303 1.00 118.21 264 ASN B N 1
ATOM 4592 C CA . ASN B 1 271 ? 51.946 -68.795 43.305 1.00 123.58 264 ASN B CA 1
ATOM 4593 C C . ASN B 1 271 ? 51.676 -70.043 42.467 1.00 126.76 264 ASN B C 1
ATOM 4594 O O . ASN B 1 271 ? 50.575 -70.596 42.501 1.00 129.65 264 ASN B O 1
ATOM 4599 N N . ASP B 1 272 ? 52.703 -70.486 41.744 1.00 127.28 265 ASP B N 1
ATOM 4600 C CA . ASP B 1 272 ? 52.565 -71.401 40.615 1.00 128.29 265 ASP B CA 1
ATOM 4601 C C . ASP B 1 272 ? 51.563 -72.534 40.838 1.00 126.69 265 ASP B C 1
ATOM 4602 O O . ASP B 1 272 ? 50.633 -72.674 40.056 1.00 127.32 265 ASP B O 1
ATOM 4607 N N . GLU B 1 273 ? 51.692 -73.278 41.933 1.00 125.81 266 GLU B N 1
ATOM 4608 C CA . GLU B 1 273 ? 50.738 -74.355 42.200 1.00 126.96 266 GLU B CA 1
ATOM 4609 C C . GLU B 1 273 ? 49.317 -73.807 42.325 1.00 123.47 266 GLU B C 1
ATOM 4610 O O . GLU B 1 273 ? 48.411 -74.246 41.617 1.00 124.49 266 GLU B O 1
ATOM 4612 N N . GLY B 1 274 ? 49.130 -72.845 43.224 1.00 118.63 267 GLY B N 1
ATOM 4613 C CA . GLY B 1 274 ? 47.830 -72.228 43.432 1.00 112.16 267 GLY B CA 1
ATOM 4614 C C . GLY B 1 274 ? 47.317 -71.456 42.228 1.00 108.53 267 GLY B C 1
ATOM 4615 O O . GLY B 1 274 ? 46.129 -71.513 41.907 1.00 97.73 267 GLY B O 1
ATOM 4616 N N . LYS B 1 275 ? 48.212 -70.732 41.562 1.00 108.42 268 LYS B N 1
ATOM 4617 C CA . LYS B 1 275 ? 47.844 -69.945 40.387 1.00 104.56 268 LYS B CA 1
ATOM 4618 C C . LYS B 1 275 ? 47.295 -70.809 39.257 1.00 104.87 268 LYS B C 1
ATOM 4619 O O . LYS B 1 275 ? 46.240 -70.516 38.703 1.00 98.39 268 LYS B O 1
ATOM 4625 N N . SER B 1 276 ? 48.013 -71.874 38.920 1.00 113.87 269 SER B N 1
ATOM 4626 C CA . SER B 1 276 ? 47.626 -72.732 37.807 1.00 115.98 269 SER B CA 1
ATOM 4627 C C . SER B 1 276 ? 46.339 -73.483 38.125 1.00 112.54 269 SER B C 1
ATOM 4628 O O . SER B 1 276 ? 45.475 -73.644 37.260 1.00 111.61 269 SER B O 1
ATOM 4631 N N . LEU B 1 277 ? 46.211 -73.934 39.369 1.00 105.02 270 LEU B N 1
ATOM 4632 C CA . LEU B 1 277 ? 45.019 -74.659 39.783 1.00 107.03 270 LEU B CA 1
ATOM 4633 C C . LEU B 1 277 ? 43.803 -73.745 39.773 1.00 107.46 270 LEU B C 1
ATOM 4634 O O . LEU B 1 277 ? 42.723 -74.134 39.322 1.00 111.22 270 LEU B O 1
ATOM 4639 N N . PHE B 1 278 ? 43.989 -72.528 40.275 1.00 104.86 271 PHE B N 1
ATOM 4640 C CA . PHE B 1 278 ? 42.940 -71.516 40.263 1.00 89.64 271 PHE B CA 1
ATOM 4641 C C . PHE B 1 278 ? 42.526 -71.198 38.829 1.00 91.88 271 PHE B C 1
ATOM 4642 O O . PHE B 1 278 ? 41.338 -71.123 38.515 1.00 84.77 271 PHE B O 1
ATOM 4650 N N . VAL B 1 279 ? 43.517 -71.018 37.962 1.00 95.70 272 VAL B N 1
ATOM 4651 C CA . VAL B 1 279 ? 43.272 -70.660 36.570 1.00 93.26 272 VAL B CA 1
ATOM 4652 C C . VAL B 1 279 ? 42.538 -71.767 35.816 1.00 95.71 272 VAL B C 1
ATOM 4653 O O . VAL B 1 279 ? 41.595 -71.493 35.075 1.00 96.83 272 VAL B O 1
ATOM 4657 N N . LYS B 1 280 ? 42.958 -73.012 36.018 1.00 97.37 273 LYS B N 1
ATOM 4658 C CA . LYS B 1 280 ? 42.305 -74.151 35.379 1.00 97.95 273 LYS B CA 1
ATOM 4659 C C . LYS B 1 280 ? 40.816 -74.186 35.715 1.00 96.22 273 LYS B C 1
ATOM 4660 O O . LYS B 1 280 ? 39.971 -74.315 34.827 1.00 93.14 273 LYS B O 1
ATOM 4662 N N . ASN B 1 281 ? 40.506 -74.060 37.001 1.00 92.82 274 ASN B N 1
ATOM 4663 C CA . ASN B 1 281 ? 39.126 -74.051 37.470 1.00 93.23 274 ASN B CA 1
ATOM 4664 C C . ASN B 1 281 ? 38.361 -72.830 36.968 1.00 90.67 274 ASN B C 1
ATOM 4665 O O . ASN B 1 281 ? 37.188 -72.924 36.606 1.00 91.34 274 ASN B O 1
ATOM 4670 N N . TYR B 1 282 ? 39.038 -71.687 36.957 1.00 87.03 275 TYR B N 1
ATOM 4671 C CA . TYR B 1 282 ? 38.487 -70.454 36.408 1.00 77.51 275 TYR B CA 1
ATOM 4672 C C . TYR B 1 282 ? 38.127 -70.624 34.933 1.00 85.77 275 TYR B C 1
ATOM 4673 O O . TYR B 1 282 ? 37.064 -70.192 34.487 1.00 82.80 275 TYR B O 1
ATOM 4682 N N . GLU B 1 283 ? 39.015 -71.261 34.179 1.00 91.36 276 GLU B N 1
ATOM 4683 C CA . GLU B 1 283 ? 38.813 -71.410 32.744 1.00 95.23 276 GLU B CA 1
ATOM 4684 C C . GLU B 1 283 ? 37.717 -72.411 32.400 1.00 98.93 276 GLU B C 1
ATOM 4685 O O . GLU B 1 283 ? 37.063 -72.278 31.365 1.00 98.80 276 GLU B O 1
ATOM 4691 N N . GLN B 1 284 ? 37.505 -73.408 33.253 1.00 100.66 277 GLN B N 1
ATOM 4692 C CA . GLN B 1 284 ? 36.430 -74.356 32.994 1.00 103.84 277 GLN B CA 1
ATOM 4693 C C . GLN B 1 284 ? 35.120 -73.816 33.560 1.00 97.89 277 GLN B C 1
ATOM 4694 O O . GLN B 1 284 ? 34.040 -74.311 33.237 1.00 101.44 277 GLN B O 1
ATOM 4700 N N . ALA B 1 285 ? 35.221 -72.783 34.389 1.00 90.49 278 ALA B N 1
ATOM 4701 C CA . ALA B 1 285 ? 34.034 -72.124 34.918 1.00 87.79 278 ALA B CA 1
ATOM 4702 C C . ALA B 1 285 ? 33.376 -71.268 33.834 1.00 86.70 278 ALA B C 1
ATOM 4703 O O . ALA B 1 285 ? 32.154 -71.268 33.682 1.00 86.60 278 ALA B O 1
ATOM 4705 N N . LEU B 1 286 ? 34.196 -70.550 33.074 1.00 85.22 279 LEU B N 1
ATOM 4706 C CA . LEU B 1 286 ? 33.703 -69.707 31.988 1.00 84.02 279 LEU B CA 1
ATOM 4707 C C . LEU B 1 286 ? 33.165 -70.537 30.823 1.00 90.92 279 LEU B C 1
ATOM 4708 O O . LEU B 1 286 ? 32.217 -70.135 30.149 1.00 95.44 279 LEU B O 1
ATOM 4713 N N . ARG B 1 287 ? 33.776 -71.696 30.592 1.00 88.90 280 ARG B N 1
ATOM 4714 C CA . ARG B 1 287 ? 33.461 -72.514 29.425 1.00 87.62 280 ARG B CA 1
ATOM 4715 C C . ARG B 1 287 ? 32.264 -73.443 29.638 1.00 93.34 280 ARG B C 1
ATOM 4716 O O . ARG B 1 287 ? 31.812 -74.100 28.701 1.00 92.08 280 ARG B O 1
ATOM 4718 N N . GLU B 1 288 ? 31.752 -73.501 30.862 1.00 99.48 281 GLU B N 1
ATOM 4719 C CA . GLU B 1 288 ? 30.615 -74.370 31.156 1.00 107.55 281 GLU B CA 1
ATOM 4720 C C . GLU B 1 288 ? 29.347 -73.864 30.471 1.00 109.57 281 GLU B C 1
ATOM 4721 O O . GLU B 1 288 ? 29.102 -72.660 30.410 1.00 107.50 281 GLU B O 1
ATOM 4723 N N . THR B 1 289 ? 28.546 -74.792 29.954 1.00 111.49 282 THR B N 1
ATOM 4724 C CA . THR B 1 289 ? 27.334 -74.436 29.224 1.00 104.54 282 THR B CA 1
ATOM 4725 C C . THR B 1 289 ? 26.074 -74.707 30.044 1.00 98.53 282 THR B C 1
ATOM 4726 O O . THR B 1 289 ? 26.138 -75.269 31.136 1.00 95.00 282 THR B O 1
ATOM 4730 N N . SER B 1 300 ? 26.325 -70.497 28.140 1.00 85.00 293 SER B N 1
ATOM 4731 C CA . SER B 1 300 ? 27.705 -70.419 28.615 1.00 91.85 293 SER B CA 1
ATOM 4732 C C . SER B 1 300 ? 27.965 -69.104 29.348 1.00 91.77 293 SER B C 1
ATOM 4733 O O . SER B 1 300 ? 27.318 -68.095 29.069 1.00 88.53 293 SER B O 1
ATOM 4736 N N . MET B 1 301 ? 28.920 -69.115 30.275 1.00 91.36 294 MET B N 1
ATOM 4737 C CA . MET B 1 301 ? 29.186 -67.954 31.127 1.00 86.52 294 MET B CA 1
ATOM 4738 C C . MET B 1 301 ? 29.911 -66.823 30.395 1.00 82.38 294 MET B C 1
ATOM 4739 O O . MET B 1 301 ? 29.553 -65.652 30.543 1.00 77.04 294 MET B O 1
ATOM 4744 N N . ARG B 1 302 ? 30.936 -67.172 29.622 1.00 82.81 295 ARG B N 1
ATOM 4745 C CA . ARG B 1 302 ? 31.663 -66.179 28.837 1.00 83.32 295 ARG B CA 1
ATOM 4746 C C . ARG B 1 302 ? 30.735 -65.535 27.814 1.00 82.82 295 ARG B C 1
ATOM 4747 O O . ARG B 1 302 ? 30.806 -64.331 27.567 1.00 83.75 295 ARG B O 1
ATOM 4749 N N . SER B 1 303 ? 29.860 -66.349 27.230 1.00 79.36 296 SER B N 1
ATOM 4750 C CA . SER B 1 303 ? 28.872 -65.853 26.284 1.00 80.12 296 SER B CA 1
ATOM 4751 C C . SER B 1 303 ? 27.843 -64.966 26.985 1.00 71.88 296 SER B C 1
ATOM 4752 O O . SER B 1 303 ? 27.352 -63.996 26.400 1.00 68.31 296 SER B O 1
ATOM 4755 N N . LEU B 1 304 ? 27.526 -65.294 28.237 1.00 65.98 297 LEU B N 1
ATOM 4756 C CA . LEU B 1 304 ? 26.601 -64.481 29.027 1.00 64.97 297 LEU B CA 1
ATOM 4757 C C . LEU B 1 304 ? 27.117 -63.061 29.198 1.00 64.62 297 LEU B C 1
ATOM 4758 O O . LEU B 1 304 ? 26.362 -62.101 29.061 1.00 65.11 297 LEU B O 1
ATOM 4763 N N . ILE B 1 305 ? 28.405 -62.934 29.502 1.00 64.22 298 ILE B N 1
ATOM 4764 C CA . ILE B 1 305 ? 29.025 -61.623 29.641 1.00 57.69 298 ILE B CA 1
ATOM 4765 C C . ILE B 1 305 ? 28.946 -60.856 28.316 1.00 58.06 298 ILE B C 1
ATOM 4766 O O . ILE B 1 305 ? 28.691 -59.652 28.296 1.00 53.95 298 ILE B O 1
ATOM 4771 N N . LYS B 1 306 ? 29.151 -61.565 27.210 1.00 61.01 299 LYS B N 1
ATOM 4772 C CA . LYS B 1 306 ? 28.984 -60.979 25.886 1.00 66.40 299 LYS B CA 1
ATOM 4773 C C . LYS B 1 306 ? 27.550 -60.525 25.662 1.00 70.38 299 LYS B C 1
ATOM 4774 O O . LYS B 1 306 ? 27.305 -59.464 25.086 1.00 68.15 299 LYS B O 1
ATOM 4780 N N . MET B 1 307 ? 26.612 -61.349 26.115 1.00 69.46 300 MET B N 1
ATOM 4781 C CA . MET B 1 307 ? 25.190 -61.059 26.000 1.00 64.73 300 MET B CA 1
ATOM 4782 C C . MET B 1 307 ? 24.849 -59.756 26.710 1.00 66.37 300 MET B C 1
ATOM 4783 O O . MET B 1 307 ? 24.051 -58.950 26.225 1.00 67.46 300 MET B O 1
ATOM 4788 N N . GLU B 1 308 ? 25.470 -59.556 27.865 1.00 60.62 301 GLU B N 1
ATOM 4789 C CA . GLU B 1 308 ? 25.252 -58.350 28.644 1.00 55.44 301 GLU B CA 1
ATOM 4790 C C . GLU B 1 308 ? 25.855 -57.145 27.936 1.00 48.00 301 GLU B C 1
ATOM 4791 O O . GLU B 1 308 ? 25.289 -56.053 27.958 1.00 46.67 301 GLU B O 1
ATOM 4797 N N . LEU B 1 309 ? 27.009 -57.345 27.310 1.00 50.27 302 LEU B N 1
ATOM 4798 C CA . LEU B 1 309 ? 27.659 -56.270 26.573 1.00 43.65 302 LEU B CA 1
ATOM 4799 C C . LEU B 1 309 ? 26.799 -55.856 25.379 1.00 43.55 302 LEU B C 1
ATOM 4800 O O . LEU B 1 309 ? 26.660 -54.669 25.080 1.00 39.81 302 LEU B O 1
ATOM 4805 N N . HIS B 1 310 ? 26.209 -56.843 24.714 1.00 45.32 303 HIS B N 1
ATOM 4806 C CA . HIS B 1 310 ? 25.335 -56.588 23.576 1.00 42.10 303 HIS B CA 1
ATOM 4807 C C . HIS B 1 310 ? 24.037 -55.888 23.989 1.00 50.32 303 HIS B C 1
ATOM 4808 O O . HIS B 1 310 ? 23.520 -55.043 23.252 1.00 46.81 303 HIS B O 1
ATOM 4815 N N . LYS B 1 311 ? 23.523 -56.226 25.168 1.00 46.11 304 LYS B N 1
ATOM 4816 C CA . LYS B 1 311 ? 22.299 -55.610 25.658 1.00 46.65 304 LYS B CA 1
ATOM 4817 C C . LYS B 1 311 ? 22.532 -54.167 26.082 1.00 50.36 304 LYS B C 1
ATOM 4818 O O . LYS B 1 311 ? 21.622 -53.342 26.022 1.00 55.82 304 LYS B O 1
ATOM 4824 N N . LEU B 1 312 ? 23.746 -53.860 26.522 1.00 50.72 305 LEU B N 1
ATOM 4825 C CA . LEU B 1 312 ? 24.093 -52.475 26.798 1.00 43.21 305 LEU B CA 1
ATOM 4826 C C . LEU B 1 312 ? 24.143 -51.722 25.473 1.00 46.25 305 LEU B C 1
ATOM 4827 O O . LEU B 1 312 ? 23.711 -50.578 25.387 1.00 48.74 305 LEU B O 1
ATOM 4832 N N . GLU B 1 313 ? 24.655 -52.378 24.435 1.00 44.85 306 GLU B N 1
ATOM 4833 C CA . GLU B 1 313 ? 24.734 -51.764 23.115 1.00 45.33 306 GLU B CA 1
ATOM 4834 C C . GLU B 1 313 ? 23.343 -51.527 22.523 1.00 44.49 306 GLU B C 1
ATOM 4835 O O . GLU B 1 313 ? 23.090 -50.490 21.906 1.00 40.47 306 GLU B O 1
ATOM 4841 N N . LYS B 1 314 ? 22.445 -52.489 22.706 1.00 42.27 307 LYS B N 1
ATOM 4842 C CA . LYS B 1 314 ? 21.072 -52.328 22.236 1.00 42.73 307 LYS B CA 1
ATOM 4843 C C . LYS B 1 314 ? 20.376 -51.214 23.007 1.00 42.72 307 LYS B C 1
ATOM 4844 O O . LYS B 1 314 ? 19.560 -50.480 22.456 1.00 41.56 307 LYS B O 1
ATOM 4850 N N . HIS B 1 315 ? 20.721 -51.081 24.281 1.00 43.63 308 HIS B N 1
ATOM 4851 C CA . HIS B 1 315 ? 20.179 -50.013 25.106 1.00 43.11 308 HIS B CA 1
ATOM 4852 C C . HIS B 1 315 ? 20.646 -48.634 24.638 1.00 41.02 308 HIS B C 1
ATOM 4853 O O . HIS B 1 315 ? 19.855 -47.700 24.545 1.00 39.86 308 HIS B O 1
ATOM 4860 N N . LEU B 1 316 ? 21.936 -48.515 24.348 1.00 41.28 309 LEU B N 1
ATOM 4861 C CA . LEU B 1 316 ? 22.521 -47.236 23.968 1.00 39.04 309 LEU B CA 1
ATOM 4862 C C . LEU B 1 316 ? 21.908 -46.674 22.680 1.00 42.59 309 LEU B C 1
ATOM 4863 O O . LEU B 1 316 ? 21.781 -45.456 22.537 1.00 48.77 309 LEU B O 1
ATOM 4868 N N . ILE B 1 317 ? 21.526 -47.550 21.749 1.00 39.42 310 ILE B N 1
ATOM 4869 C CA . ILE B 1 317 ? 20.965 -47.097 20.477 1.00 38.62 310 ILE B CA 1
ATOM 4870 C C . ILE B 1 317 ? 19.435 -47.038 20.476 1.00 44.98 310 ILE B C 1
ATOM 4871 O O . ILE B 1 317 ? 18.827 -46.679 19.462 1.00 45.40 310 ILE B O 1
ATOM 4876 N N . GLY B 1 318 ? 18.815 -47.379 21.607 1.00 40.82 311 GLY B N 1
ATOM 4877 C CA . GLY B 1 318 ? 17.376 -47.234 21.753 1.00 35.87 311 GLY B CA 1
ATOM 4878 C C . GLY B 1 318 ? 16.513 -48.486 21.726 1.00 46.12 311 GLY B C 1
ATOM 4879 O O . GLY B 1 318 ? 15.301 -48.392 21.902 1.00 52.68 311 GLY B O 1
ATOM 4880 N N . GLU B 1 319 ? 17.108 -49.651 21.479 1.00 56.14 312 GLU B N 1
ATOM 4881 C CA . GLU B 1 319 ? 16.383 -50.917 21.630 1.00 64.37 312 GLU B CA 1
ATOM 4882 C C . GLU B 1 319 ? 16.342 -51.385 23.089 1.00 76.71 312 GLU B C 1
ATOM 4883 O O . GLU B 1 319 ? 17.232 -51.044 23.868 1.00 83.91 312 GLU B O 1
ATOM 4889 N N . GLN B 1 320 ? 15.300 -52.140 23.449 1.00 90.27 313 GLN B N 1
ATOM 4890 C CA . GLN B 1 320 ? 15.232 -52.899 24.712 1.00 94.42 313 GLN B CA 1
ATOM 4891 C C . GLN B 1 320 ? 15.737 -52.111 25.912 1.00 97.73 313 GLN B C 1
ATOM 4892 O O . GLN B 1 320 ? 16.475 -52.638 26.748 1.00 99.54 313 GLN B O 1
ATOM 4894 N N . VAL B 1 321 ? 15.350 -50.842 25.968 1.00 99.05 314 VAL B N 1
ATOM 4895 C CA . VAL B 1 321 ? 15.850 -49.910 26.971 1.00 96.67 314 VAL B CA 1
ATOM 4896 C C . VAL B 1 321 ? 15.522 -50.393 28.382 1.00 95.67 314 VAL B C 1
ATOM 4897 O O . VAL B 1 321 ? 14.441 -50.923 28.637 1.00 99.92 314 VAL B O 1
ATOM 4901 N N . PHE B 1 322 ? 16.485 -50.240 29.284 1.00 92.11 315 PHE B N 1
ATOM 4902 C CA . PHE B 1 322 ? 16.311 -50.621 30.677 1.00 89.95 315 PHE B CA 1
ATOM 4903 C C . PHE B 1 322 ? 15.134 -49.883 31.303 1.00 106.07 315 PHE B C 1
ATOM 4904 O O . PHE B 1 322 ? 14.875 -48.718 30.984 1.00 103.60 315 PHE B O 1
ATOM 4912 N N . GLY B 1 323 ? 14.428 -50.564 32.199 1.00 81.27 316 GLY B N 1
ATOM 4913 C CA . GLY B 1 323 ? 13.298 -49.965 32.880 1.00 90.75 316 GLY B CA 1
ATOM 4914 C C . GLY B 1 323 ? 12.152 -49.648 31.940 1.00 81.49 316 GLY B C 1
ATOM 4915 O O . GLY B 1 323 ? 11.905 -50.378 30.979 1.00 77.10 316 GLY B O 1
ATOM 4916 N N . SER B 1 324 ? 11.464 -48.544 32.213 1.00 80.23 317 SER B N 1
ATOM 4917 C CA . SER B 1 324 ? 10.266 -48.174 31.469 1.00 81.48 317 SER B CA 1
ATOM 4918 C C . SER B 1 324 ? 10.469 -46.883 30.682 1.00 81.87 317 SER B C 1
ATOM 4919 O O . SER B 1 324 ? 11.258 -46.022 31.079 1.00 96.79 317 SER B O 1
ATOM 4922 N N . GLU B 1 325 ? 9.753 -46.749 29.569 1.00 70.95 318 GLU B N 1
ATOM 4923 C CA . GLU B 1 325 ? 9.789 -45.510 28.801 1.00 72.54 318 GLU B CA 1
ATOM 4924 C C . GLU B 1 325 ? 9.080 -44.408 29.585 1.00 67.82 318 GLU B C 1
ATOM 4925 O O . GLU B 1 325 ? 7.914 -44.550 29.954 1.00 67.49 318 GLU B O 1
ATOM 4931 N N . GLU B 1 326 ? 9.794 -43.312 29.831 1.00 66.99 319 GLU B N 1
ATOM 4932 C CA . GLU B 1 326 ? 9.267 -42.205 30.621 1.00 63.88 319 GLU B CA 1
ATOM 4933 C C . GLU B 1 326 ? 8.485 -41.220 29.760 1.00 67.97 319 GLU B C 1
ATOM 4934 O O . GLU B 1 326 ? 9.068 -40.488 28.965 1.00 73.84 319 GLU B O 1
ATOM 4936 N N . GLU C 1 9 ? 8.933 -70.633 -1.559 1.00 100.14 2 GLU C N 1
ATOM 4937 C CA . GLU C 1 9 ? 8.481 -70.113 -0.275 1.00 94.32 2 GLU C CA 1
ATOM 4938 C C . GLU C 1 9 ? 7.234 -69.276 -0.525 1.00 81.81 2 GLU C C 1
ATOM 4939 O O . GLU C 1 9 ? 6.661 -68.686 0.393 1.00 80.35 2 GLU C O 1
ATOM 4945 N N . SER C 1 10 ? 6.829 -69.241 -1.791 1.00 76.60 3 SER C N 1
ATOM 4946 C CA . SER C 1 10 ? 5.630 -68.533 -2.218 1.00 68.75 3 SER C CA 1
ATOM 4947 C C . SER C 1 10 ? 4.549 -69.516 -2.648 1.00 74.20 3 SER C C 1
ATOM 4948 O O . SER C 1 10 ? 4.790 -70.392 -3.475 1.00 74.69 3 SER C O 1
ATOM 4951 N N . VAL C 1 11 ? 3.358 -69.363 -2.082 1.00 76.62 4 VAL C N 1
ATOM 4952 C CA . VAL C 1 11 ? 2.227 -70.208 -2.441 1.00 80.55 4 VAL C CA 1
ATOM 4953 C C . VAL C 1 11 ? 1.401 -69.573 -3.551 1.00 80.99 4 VAL C C 1
ATOM 4954 O O . VAL C 1 11 ? 1.017 -68.410 -3.460 1.00 79.91 4 VAL C O 1
ATOM 4958 N N . TYR C 1 12 ? 1.140 -70.341 -4.604 1.00 82.26 5 TYR C N 1
ATOM 4959 C CA . TYR C 1 12 ? 0.298 -69.881 -5.701 1.00 82.32 5 TYR C CA 1
ATOM 4960 C C . TYR C 1 12 ? -1.044 -70.608 -5.670 1.00 82.51 5 TYR C C 1
ATOM 4961 O O . TYR C 1 12 ? -1.083 -71.829 -5.550 1.00 84.32 5 TYR C O 1
ATOM 4970 N N . LEU C 1 13 ? -2.140 -69.857 -5.748 1.00 74.97 6 LEU C N 1
ATOM 4971 C CA . LEU C 1 13 ? -3.466 -70.459 -5.820 1.00 77.36 6 LEU C CA 1
ATOM 4972 C C . LEU C 1 13 ? -4.124 -70.154 -7.156 1.00 82.16 6 LEU C C 1
ATOM 4973 O O . LEU C 1 13 ? -4.550 -69.022 -7.401 1.00 78.92 6 LEU C O 1
ATOM 4978 N N . PHE C 1 14 ? -4.220 -71.160 -8.019 1.00 87.99 7 PHE C N 1
ATOM 4979 C CA . PHE C 1 14 ? -4.891 -70.972 -9.298 1.00 90.40 7 PHE C CA 1
ATOM 4980 C C . PHE C 1 14 ? -6.359 -71.365 -9.247 1.00 92.14 7 PHE C C 1
ATOM 4981 O O . PHE C 1 14 ? -7.130 -71.031 -10.148 1.00 90.85 7 PHE C O 1
ATOM 4989 N N . SER C 1 15 ? -6.752 -72.046 -8.177 1.00 92.52 8 SER C N 1
ATOM 4990 C CA . SER C 1 15 ? -8.099 -72.594 -8.097 1.00 99.10 8 SER C CA 1
ATOM 4991 C C . SER C 1 15 ? -9.024 -71.684 -7.305 1.00 98.15 8 SER C C 1
ATOM 4992 O O . SER C 1 15 ? -8.620 -71.080 -6.311 1.00 99.24 8 SER C O 1
ATOM 4995 N N . SER C 1 16 ? -10.268 -71.587 -7.761 1.00 102.12 9 SER C N 1
ATOM 4996 C CA . SER C 1 16 ? -11.272 -70.777 -7.089 1.00 102.33 9 SER C CA 1
ATOM 4997 C C . SER C 1 16 ? -11.783 -71.478 -5.834 1.00 101.40 9 SER C C 1
ATOM 4998 O O . SER C 1 16 ? -11.788 -72.705 -5.763 1.00 106.77 9 SER C O 1
ATOM 5001 N N . GLY C 1 17 ? -12.211 -70.698 -4.846 1.00 87.37 10 GLY C N 1
ATOM 5002 C CA . GLY C 1 17 ? -12.721 -71.260 -3.610 1.00 88.10 10 GLY C CA 1
ATOM 5003 C C . GLY C 1 17 ? -12.738 -70.280 -2.454 1.00 86.07 10 GLY C C 1
ATOM 5004 O O . GLY C 1 17 ? -12.690 -69.067 -2.654 1.00 84.79 10 GLY C O 1
ATOM 5005 N N . THR C 1 18 ? -12.804 -70.809 -1.236 1.00 86.14 11 THR C N 1
ATOM 5006 C CA . THR C 1 18 ? -12.858 -69.973 -0.041 1.00 87.54 11 THR C CA 1
ATOM 5007 C C . THR C 1 18 ? -11.607 -70.131 0.821 1.00 88.94 11 THR C C 1
ATOM 5008 O O . THR C 1 18 ? -11.168 -71.247 1.097 1.00 94.55 11 THR C O 1
ATOM 5012 N N . LEU C 1 19 ? -11.036 -69.005 1.236 1.00 88.09 12 LEU C N 1
ATOM 5013 C CA . LEU C 1 19 ? -9.885 -69.009 2.132 1.00 84.48 12 LEU C CA 1
ATOM 5014 C C . LEU C 1 19 ? -10.316 -68.894 3.585 1.00 90.33 12 LEU C C 1
ATOM 5015 O O . LEU C 1 19 ? -11.042 -67.972 3.956 1.00 95.14 12 LEU C O 1
ATOM 5020 N N . LYS C 1 20 ? -9.859 -69.829 4.408 1.00 91.93 13 LYS C N 1
ATOM 5021 C CA . LYS C 1 20 ? -10.232 -69.850 5.813 1.00 90.48 13 LYS C CA 1
ATOM 5022 C C . LYS C 1 20 ? -9.053 -70.294 6.667 1.00 94.12 13 LYS C C 1
ATOM 5023 O O . LYS C 1 20 ? -8.115 -70.909 6.166 1.00 94.32 13 LYS C O 1
ATOM 5025 N N . ARG C 1 21 ? -9.091 -69.972 7.954 1.00 93.28 14 ARG C N 1
ATOM 5026 C CA . ARG C 1 21 ? -8.057 -70.442 8.865 1.00 88.45 14 ARG C CA 1
ATOM 5027 C C . ARG C 1 21 ? -8.607 -71.542 9.766 1.00 94.52 14 ARG C C 1
ATOM 5028 O O . ARG C 1 21 ? -9.572 -71.333 10.502 1.00 93.07 14 ARG C O 1
ATOM 5030 N N . LYS C 1 22 ? -7.992 -72.717 9.687 1.00 98.97 15 LYS C N 1
ATOM 5031 C CA . LYS C 1 22 ? -8.345 -73.849 10.540 1.00 105.78 15 LYS C CA 1
ATOM 5032 C C . LYS C 1 22 ? -7.129 -74.265 11.361 1.00 110.78 15 LYS C C 1
ATOM 5033 O O . LYS C 1 22 ? -6.107 -74.653 10.797 1.00 112.65 15 LYS C O 1
ATOM 5035 N N . ALA C 1 23 ? -7.251 -74.191 12.687 1.00 110.73 16 ALA C N 1
ATOM 5036 C CA . ALA C 1 23 ? -6.105 -74.335 13.587 1.00 107.71 16 ALA C CA 1
ATOM 5037 C C . ALA C 1 23 ? -5.024 -73.363 13.135 1.00 104.22 16 ALA C C 1
ATOM 5038 O O . ALA C 1 23 ? -5.328 -72.216 12.808 1.00 95.92 16 ALA C O 1
ATOM 5040 N N . ASN C 1 24 ? -3.768 -73.803 13.098 1.00 111.92 17 ASN C N 1
ATOM 5041 C CA . ASN C 1 24 ? -2.767 -72.989 12.422 1.00 112.09 17 ASN C CA 1
ATOM 5042 C C . ASN C 1 24 ? -2.337 -73.635 11.113 1.00 110.62 17 ASN C C 1
ATOM 5043 O O . ASN C 1 24 ? -1.490 -74.531 11.079 1.00 116.91 17 ASN C O 1
ATOM 5048 N N . THR C 1 25 ? -2.923 -73.107 10.045 1.00 104.19 18 THR C N 1
ATOM 5049 C CA . THR C 1 25 ? -2.657 -73.447 8.654 1.00 103.93 18 THR C CA 1
ATOM 5050 C C . THR C 1 25 ? -3.742 -72.711 7.880 1.00 101.65 18 THR C C 1
ATOM 5051 O O . THR C 1 25 ? -4.754 -72.319 8.463 1.00 104.41 18 THR C O 1
ATOM 5055 N N . ILE C 1 26 ? -3.561 -72.532 6.579 1.00 98.24 19 ILE C N 1
ATOM 5056 C CA . ILE C 1 26 ? -4.617 -71.929 5.781 1.00 96.47 19 ILE C CA 1
ATOM 5057 C C . ILE C 1 26 ? -5.233 -72.989 4.882 1.00 100.12 19 ILE C C 1
ATOM 5058 O O . ILE C 1 26 ? -4.553 -73.910 4.428 1.00 106.65 19 ILE C O 1
ATOM 5063 N N . CYS C 1 27 ? -6.532 -72.868 4.647 1.00 95.54 20 CYS C N 1
ATOM 5064 C CA . CYS C 1 27 ? -7.257 -73.863 3.873 1.00 95.68 20 CYS C CA 1
ATOM 5065 C C . CYS C 1 27 ? -8.042 -73.207 2.744 1.00 92.75 20 CYS C C 1
ATOM 5066 O O . CYS C 1 27 ? -8.783 -72.245 2.961 1.00 93.21 20 CYS C O 1
ATOM 5069 N N . LEU C 1 28 ? -7.859 -73.717 1.532 1.00 88.85 21 LEU C N 1
ATOM 5070 C CA . LEU C 1 28 ? -8.671 -73.281 0.409 1.00 87.25 21 LEU C CA 1
ATOM 5071 C C . LEU C 1 28 ? -9.764 -74.297 0.163 1.00 88.66 21 LEU C C 1
ATOM 5072 O O . LEU C 1 28 ? -9.492 -75.429 -0.236 1.00 92.14 21 LEU C O 1
ATOM 5077 N N . GLU C 1 29 ? -11.007 -73.900 0.394 1.00 97.67 22 GLU C N 1
ATOM 5078 C CA . GLU C 1 29 ? -12.086 -74.824 0.128 1.00 107.42 22 GLU C CA 1
ATOM 5079 C C . GLU C 1 29 ? -12.575 -74.602 -1.281 1.00 102.01 22 GLU C C 1
ATOM 5080 O O . GLU C 1 29 ? -13.270 -73.630 -1.568 1.00 98.38 22 GLU C O 1
ATOM 5086 N N . THR C 1 30 ? -12.227 -75.528 -2.160 1.00 97.88 23 THR C N 1
ATOM 5087 C CA . THR C 1 30 ? -13.002 -75.679 -3.359 1.00 108.65 23 THR C CA 1
ATOM 5088 C C . THR C 1 30 ? -14.012 -76.722 -2.920 1.00 116.19 23 THR C C 1
ATOM 5089 O O . THR C 1 30 ? -13.885 -77.276 -1.823 1.00 121.46 23 THR C O 1
ATOM 5093 N N . GLU C 1 31 ? -15.020 -76.993 -3.734 1.00 116.30 24 GLU C N 1
ATOM 5094 C CA . GLU C 1 31 ? -15.933 -78.072 -3.388 1.00 126.11 24 GLU C CA 1
ATOM 5095 C C . GLU C 1 31 ? -15.650 -79.318 -4.219 1.00 126.78 24 GLU C C 1
ATOM 5096 O O . GLU C 1 31 ? -16.350 -80.331 -4.106 1.00 128.68 24 GLU C O 1
ATOM 5102 N N . SER C 1 32 ? -14.603 -79.228 -5.037 1.00 125.95 25 SER C N 1
ATOM 5103 C CA . SER C 1 32 ? -13.935 -80.415 -5.540 1.00 128.64 25 SER C CA 1
ATOM 5104 C C . SER C 1 32 ? -13.240 -81.062 -4.347 1.00 128.32 25 SER C C 1
ATOM 5105 O O . SER C 1 32 ? -13.028 -82.275 -4.310 1.00 132.48 25 SER C O 1
ATOM 5108 N N . GLY C 1 33 ? -12.887 -80.224 -3.374 1.00 121.96 26 GLY C N 1
ATOM 5109 C CA . GLY C 1 33 ? -12.280 -80.669 -2.134 1.00 119.03 26 GLY C CA 1
ATOM 5110 C C . GLY C 1 33 ? -11.489 -79.568 -1.451 1.00 112.42 26 GLY C C 1
ATOM 5111 O O . GLY C 1 33 ? -11.461 -78.424 -1.907 1.00 106.44 26 GLY C O 1
ATOM 5112 N N . ARG C 1 34 ? -10.838 -79.919 -0.349 1.00 113.26 27 ARG C N 1
ATOM 5113 C CA . ARG C 1 34 ? -9.994 -78.977 0.374 1.00 108.55 27 ARG C CA 1
ATOM 5114 C C . ARG C 1 34 ? -8.539 -79.056 -0.063 1.00 106.65 27 ARG C C 1
ATOM 5115 O O . ARG C 1 34 ? -7.967 -80.141 -0.136 1.00 111.86 27 ARG C O 1
ATOM 5123 N N . LYS C 1 35 ? -7.936 -77.907 -0.337 1.00 98.92 28 LYS C N 1
ATOM 5124 C CA . LYS C 1 35 ? -6.489 -77.852 -0.468 1.00 106.02 28 LYS C CA 1
ATOM 5125 C C . LYS C 1 35 ? -5.903 -77.228 0.793 1.00 102.04 28 LYS C C 1
ATOM 5126 O O . LYS C 1 35 ? -6.117 -76.047 1.070 1.00 97.48 28 LYS C O 1
ATOM 5132 N N . TYR C 1 36 ? -5.173 -78.030 1.561 1.00 103.62 29 TYR C N 1
ATOM 5133 C CA . TYR C 1 36 ? -4.545 -77.558 2.792 1.00 94.70 29 TYR C CA 1
ATOM 5134 C C . TYR C 1 36 ? -3.182 -76.936 2.528 1.00 91.96 29 TYR C C 1
ATOM 5135 O O . TYR C 1 36 ? -2.324 -77.557 1.905 1.00 99.06 29 TYR C O 1
ATOM 5144 N N . ILE C 1 37 ? -2.990 -75.704 2.986 1.00 93.07 30 ILE C N 1
ATOM 5145 C CA . ILE C 1 37 ? -1.682 -75.061 2.912 1.00 95.76 30 ILE C CA 1
ATOM 5146 C C . ILE C 1 37 ? -1.133 -74.718 4.298 1.00 98.42 30 ILE C C 1
ATOM 5147 O O . ILE C 1 37 ? -1.674 -73.850 4.982 1.00 99.46 30 ILE C O 1
ATOM 5152 N N . PRO C 1 38 ? -0.061 -75.401 4.726 1.00 98.57 31 PRO C N 1
ATOM 5153 C CA . PRO C 1 38 ? 0.593 -74.985 5.972 1.00 98.84 31 PRO C CA 1
ATOM 5154 C C . PRO C 1 38 ? 1.388 -73.693 5.792 1.00 99.37 31 PRO C C 1
ATOM 5155 O O . PRO C 1 38 ? 1.893 -73.416 4.704 1.00 100.15 31 PRO C O 1
ATOM 5159 N N . VAL C 1 39 ? 1.487 -72.922 6.868 1.00 100.42 32 VAL C N 1
ATOM 5160 C CA . VAL C 1 39 ? 2.019 -71.563 6.838 1.00 92.40 32 VAL C CA 1
ATOM 5161 C C . VAL C 1 39 ? 3.530 -71.527 7.108 1.00 89.91 32 VAL C C 1
ATOM 5162 O O . VAL C 1 39 ? 4.201 -70.529 6.816 1.00 85.68 32 VAL C O 1
ATOM 5166 N N . GLU C 1 40 ? 4.064 -72.668 7.543 1.00 90.37 33 GLU C N 1
ATOM 5167 C CA . GLU C 1 40 ? 5.352 -72.743 8.233 1.00 89.43 33 GLU C CA 1
ATOM 5168 C C . GLU C 1 40 ? 6.428 -71.864 7.610 1.00 90.97 33 GLU C C 1
ATOM 5169 O O . GLU C 1 40 ? 6.839 -70.868 8.209 1.00 93.81 33 GLU C O 1
ATOM 5171 N N . ASN C 1 41 ? 6.873 -72.203 6.408 1.00 88.12 34 ASN C N 1
ATOM 5172 C CA . ASN C 1 41 ? 7.906 -71.392 5.768 1.00 86.14 34 ASN C CA 1
ATOM 5173 C C . ASN C 1 41 ? 7.393 -70.377 4.747 1.00 86.26 34 ASN C C 1
ATOM 5174 O O . ASN C 1 41 ? 8.177 -69.662 4.160 1.00 93.54 34 ASN C O 1
ATOM 5179 N N . VAL C 1 42 ? 6.084 -70.295 4.551 1.00 84.38 35 VAL C N 1
ATOM 5180 C CA . VAL C 1 42 ? 5.544 -69.442 3.496 1.00 77.82 35 VAL C CA 1
ATOM 5181 C C . VAL C 1 42 ? 5.840 -67.959 3.717 1.00 70.00 35 VAL C C 1
ATOM 5182 O O . VAL C 1 42 ? 5.498 -67.403 4.760 1.00 68.71 35 VAL C O 1
ATOM 5186 N N . MET C 1 43 ? 6.498 -67.334 2.738 1.00 69.03 36 MET C N 1
ATOM 5187 C CA . MET C 1 43 ? 6.760 -65.893 2.777 1.00 69.82 36 MET C CA 1
ATOM 5188 C C . MET C 1 43 ? 5.605 -65.041 2.230 1.00 68.91 36 MET C C 1
ATOM 5189 O O . MET C 1 43 ? 5.342 -63.961 2.746 1.00 67.12 36 MET C O 1
ATOM 5194 N N . ASP C 1 44 ? 4.935 -65.501 1.175 1.00 72.74 37 ASP C N 1
ATOM 5195 C CA . ASP C 1 44 ? 3.800 -64.760 0.619 1.00 55.65 37 ASP C CA 1
ATOM 5196 C C . ASP C 1 44 ? 2.876 -65.647 -0.211 1.00 62.31 37 ASP C C 1
ATOM 5197 O O . ASP C 1 44 ? 3.249 -66.743 -0.625 1.00 70.14 37 ASP C O 1
ATOM 5202 N N . ILE C 1 45 ? 1.665 -65.163 -0.447 1.00 63.43 38 ILE C N 1
ATOM 5203 C CA . ILE C 1 45 ? 0.696 -65.884 -1.262 1.00 66.37 38 ILE C CA 1
ATOM 5204 C C . ILE C 1 45 ? 0.349 -65.073 -2.504 1.00 61.26 38 ILE C C 1
ATOM 5205 O O . ILE C 1 45 ? 0.197 -63.854 -2.434 1.00 57.59 38 ILE C O 1
ATOM 5210 N N . LYS C 1 46 ? 0.239 -65.750 -3.642 1.00 63.05 39 LYS C N 1
ATOM 5211 C CA . LYS C 1 46 ? -0.198 -65.105 -4.871 1.00 62.05 39 LYS C CA 1
ATOM 5212 C C . LYS C 1 46 ? -1.488 -65.746 -5.369 1.00 67.33 39 LYS C C 1
ATOM 5213 O O . LYS C 1 46 ? -1.538 -66.948 -5.627 1.00 70.25 39 LYS C O 1
ATOM 5219 N N . VAL C 1 47 ? -2.535 -64.937 -5.486 1.00 70.26 40 VAL C N 1
ATOM 5220 C CA . VAL C 1 47 ? -3.851 -65.441 -5.857 1.00 72.58 40 VAL C CA 1
ATOM 5221 C C . VAL C 1 47 ? -4.196 -65.094 -7.301 1.00 73.76 40 VAL C C 1
ATOM 5222 O O . VAL C 1 47 ? -4.388 -63.924 -7.633 1.00 73.15 40 VAL C O 1
ATOM 5226 N N . PHE C 1 48 ? -4.220 -66.104 -8.167 1.00 73.76 41 PHE C N 1
ATOM 5227 C CA . PHE C 1 48 ? -4.655 -65.907 -9.546 1.00 74.19 41 PHE C CA 1
ATOM 5228 C C . PHE C 1 48 ? -6.113 -66.277 -9.781 1.00 81.56 41 PHE C C 1
ATOM 5229 O O . PHE C 1 48 ? -6.679 -65.944 -10.821 1.00 79.45 41 PHE C O 1
ATOM 5237 N N . GLY C 1 49 ? -6.718 -66.934 -8.796 1.00 82.60 42 GLY C N 1
ATOM 5238 C CA . GLY C 1 49 ? -8.061 -67.466 -8.940 1.00 87.04 42 GLY C CA 1
ATOM 5239 C C . GLY C 1 49 ? -9.107 -66.610 -8.260 1.00 94.10 42 GLY C C 1
ATOM 5240 O O . GLY C 1 49 ? -8.777 -65.595 -7.648 1.00 100.69 42 GLY C O 1
ATOM 5241 N N . GLU C 1 50 ? -10.370 -67.017 -8.355 1.00 96.76 43 GLU C N 1
ATOM 5242 C CA . GLU C 1 50 ? -11.446 -66.263 -7.723 1.00 93.71 43 GLU C CA 1
ATOM 5243 C C . GLU C 1 50 ? -11.681 -66.799 -6.319 1.00 88.30 43 GLU C C 1
ATOM 5244 O O . GLU C 1 50 ? -12.179 -67.907 -6.141 1.00 91.08 43 GLU C O 1
ATOM 5250 N N . VAL C 1 51 ? -11.335 -65.998 -5.320 1.00 81.56 44 VAL C N 1
ATOM 5251 C CA . VAL C 1 51 ? -11.406 -66.455 -3.940 1.00 83.44 44 VAL C CA 1
ATOM 5252 C C . VAL C 1 51 ? -12.278 -65.557 -3.077 1.00 81.07 44 VAL C C 1
ATOM 5253 O O . VAL C 1 51 ? -12.330 -64.343 -3.265 1.00 80.85 44 VAL C O 1
ATOM 5257 N N . ASP C 1 52 ? -12.975 -66.173 -2.133 1.00 84.62 45 ASP C N 1
ATOM 5258 C CA . ASP C 1 52 ? -13.677 -65.426 -1.107 1.00 87.83 45 ASP C CA 1
ATOM 5259 C C . ASP C 1 52 ? -12.925 -65.600 0.211 1.00 84.90 45 ASP C C 1
ATOM 5260 O O . ASP C 1 52 ? -12.383 -66.671 0.486 1.00 89.55 45 ASP C O 1
ATOM 5265 N N . LEU C 1 53 ? -12.874 -64.540 1.010 1.00 78.96 46 LEU C N 1
ATOM 5266 C CA . LEU C 1 53 ? -12.186 -64.577 2.298 1.00 79.99 46 LEU C CA 1
ATOM 5267 C C . LEU C 1 53 ? -12.770 -63.543 3.258 1.00 76.42 46 LEU C C 1
ATOM 5268 O O . LEU C 1 53 ? -13.438 -62.602 2.836 1.00 78.19 46 LEU C O 1
ATOM 5273 N N . ASN C 1 54 ? -12.523 -63.714 4.552 1.00 69.11 47 ASN C N 1
ATOM 5274 C CA . ASN C 1 54 ? -12.974 -62.726 5.522 1.00 63.19 47 ASN C CA 1
ATOM 5275 C C . ASN C 1 54 ? -11.801 -62.071 6.238 1.00 59.01 47 ASN C C 1
ATOM 5276 O O . ASN C 1 54 ? -10.644 -62.399 5.979 1.00 62.48 47 ASN C O 1
ATOM 5281 N N . LYS C 1 55 ? -12.109 -61.146 7.138 1.00 57.82 48 LYS C N 1
ATOM 5282 C CA . LYS C 1 55 ? -11.088 -60.346 7.804 1.00 55.60 48 LYS C CA 1
ATOM 5283 C C . LYS C 1 55 ? -10.253 -61.177 8.770 1.00 61.13 48 LYS C C 1
ATOM 5284 O O . LYS C 1 55 ? -9.066 -60.914 8.971 1.00 63.52 48 LYS C O 1
ATOM 5290 N N . ARG C 1 56 ? -10.877 -62.188 9.363 1.00 67.80 49 ARG C N 1
ATOM 5291 C CA . ARG C 1 56 ? -10.207 -62.995 10.365 1.00 73.32 49 ARG C CA 1
ATOM 5292 C C . ARG C 1 56 ? -9.130 -63.842 9.690 1.00 75.08 49 ARG C C 1
ATOM 5293 O O . ARG C 1 56 ? -8.153 -64.242 10.317 1.00 79.73 49 ARG C O 1
ATOM 5301 N N . PHE C 1 57 ? -9.309 -64.103 8.399 1.00 68.33 50 PHE C N 1
ATOM 5302 C CA . PHE C 1 57 ? -8.279 -64.774 7.613 1.00 63.24 50 PHE C CA 1
ATOM 5303 C C . PHE C 1 57 ? -7.097 -63.839 7.417 1.00 65.49 50 PHE C C 1
ATOM 5304 O O . PHE C 1 57 ? -5.943 -64.267 7.411 1.00 68.53 50 PHE C O 1
ATOM 5312 N N . LEU C 1 58 ? -7.398 -62.554 7.257 1.00 62.39 51 LEU C N 1
ATOM 5313 C CA . LEU C 1 58 ? -6.370 -61.536 7.091 1.00 53.92 51 LEU C CA 1
ATOM 5314 C C . LEU C 1 58 ? -5.624 -61.300 8.399 1.00 58.13 51 LEU C C 1
ATOM 5315 O O . LEU C 1 58 ? -4.403 -61.101 8.395 1.00 60.09 51 LEU C O 1
ATOM 5320 N N . GLU C 1 59 ? -6.361 -61.318 9.510 1.00 56.57 52 GLU C N 1
ATOM 5321 C CA . GLU C 1 59 ? -5.751 -61.220 10.832 1.00 58.24 52 GLU C CA 1
ATOM 5322 C C . GLU C 1 59 ? -4.742 -62.347 10.987 1.00 62.97 52 GLU C C 1
ATOM 5323 O O . GLU C 1 59 ? -3.642 -62.146 11.498 1.00 70.06 52 GLU C O 1
ATOM 5329 N N . PHE C 1 60 ? -5.119 -63.528 10.512 1.00 61.09 53 PHE C N 1
ATOM 5330 C CA . PHE C 1 60 ? -4.253 -64.695 10.572 1.00 63.01 53 PHE C CA 1
ATOM 5331 C C . PHE C 1 60 ? -2.992 -64.489 9.736 1.00 61.84 53 PHE C C 1
ATOM 5332 O O . PHE C 1 60 ? -1.881 -64.742 10.209 1.00 63.56 53 PHE C O 1
ATOM 5340 N N . LEU C 1 61 ? -3.167 -64.034 8.498 1.00 53.80 54 LEU C N 1
ATOM 5341 C CA . LEU C 1 61 ? -2.036 -63.770 7.612 1.00 60.97 54 LEU C CA 1
ATOM 5342 C C . LEU C 1 61 ? -1.106 -62.724 8.208 1.00 58.62 54 LEU C C 1
ATOM 5343 O O . LEU C 1 61 ? 0.113 -62.866 8.169 1.00 60.39 54 LEU C O 1
ATOM 5348 N N . SER C 1 62 ? -1.695 -61.667 8.752 1.00 57.89 55 SER C N 1
ATOM 5349 C CA . SER C 1 62 ? -0.922 -60.620 9.409 1.00 55.36 55 SER C CA 1
ATOM 5350 C C . SER C 1 62 ? -0.102 -61.185 10.561 1.00 55.06 55 SER C C 1
ATOM 5351 O O . SER C 1 62 ? 1.073 -60.868 10.703 1.00 57.93 55 SER C O 1
ATOM 5354 N N . GLN C 1 63 ? -0.725 -62.031 11.375 1.00 55.59 56 GLN C N 1
ATOM 5355 C CA . GLN C 1 63 ? -0.052 -62.633 12.522 1.00 52.83 56 GLN C CA 1
ATOM 5356 C C . GLN C 1 63 ? 1.065 -63.575 12.095 1.00 58.95 56 GLN C C 1
ATOM 5357 O O . GLN C 1 63 ? 2.042 -63.758 12.820 1.00 62.53 56 GLN C O 1
ATOM 5363 N N . LYS C 1 64 ? 0.914 -64.181 10.924 1.00 59.00 57 LYS C N 1
ATOM 5364 C CA . LYS C 1 64 ? 1.931 -65.087 10.407 1.00 60.75 57 LYS C CA 1
ATOM 5365 C C . LYS C 1 64 ? 2.918 -64.356 9.505 1.00 58.04 57 LYS C C 1
ATOM 5366 O O . LYS C 1 64 ? 3.791 -64.974 8.895 1.00 63.10 57 LYS C O 1
ATOM 5372 N N . ARG C 1 65 ? 2.752 -63.039 9.422 1.00 54.42 58 ARG C N 1
ATOM 5373 C CA . ARG C 1 65 ? 3.656 -62.174 8.675 1.00 56.83 58 ARG C CA 1
ATOM 5374 C C . ARG C 1 65 ? 3.714 -62.561 7.200 1.00 61.30 58 ARG C C 1
ATOM 5375 O O . ARG C 1 65 ? 4.785 -62.578 6.592 1.00 65.92 58 ARG C O 1
ATOM 5383 N N . ILE C 1 66 ? 2.550 -62.879 6.637 1.00 57.11 59 ILE C N 1
ATOM 5384 C CA . ILE C 1 66 ? 2.443 -63.279 5.237 1.00 54.09 59 ILE C CA 1
ATOM 5385 C C . ILE C 1 66 ? 1.624 -62.306 4.406 1.00 51.95 59 ILE C C 1
ATOM 5386 O O . ILE C 1 66 ? 0.409 -62.221 4.568 1.00 51.92 59 ILE C O 1
ATOM 5391 N N . PRO C 1 67 ? 2.282 -61.575 3.501 1.00 55.22 60 PRO C N 1
ATOM 5392 C CA . PRO C 1 67 ? 1.526 -60.741 2.565 1.00 53.89 60 PRO C CA 1
ATOM 5393 C C . PRO C 1 67 ? 0.750 -61.610 1.584 1.00 59.90 60 PRO C C 1
ATOM 5394 O O . PRO C 1 67 ? 1.078 -62.780 1.416 1.00 61.06 60 PRO C O 1
ATOM 5398 N N . ILE C 1 68 ? -0.272 -61.053 0.949 1.00 46.78 61 ILE C N 1
ATOM 5399 C CA . ILE C 1 68 ? -0.960 -61.783 -0.104 1.00 58.42 61 ILE C CA 1
ATOM 5400 C C . ILE C 1 68 ? -1.164 -60.862 -1.306 1.00 53.77 61 ILE C C 1
ATOM 5401 O O . ILE C 1 68 ? -1.627 -59.728 -1.174 1.00 55.23 61 ILE C O 1
ATOM 5406 N N . HIS C 1 69 ? -0.762 -61.349 -2.475 1.00 56.41 62 HIS C N 1
ATOM 5407 C CA . HIS C 1 69 ? -0.861 -60.584 -3.713 1.00 56.09 62 HIS C CA 1
ATOM 5408 C C . HIS C 1 69 ? -2.003 -61.101 -4.576 1.00 55.85 62 HIS C C 1
ATOM 5409 O O . HIS C 1 69 ? -2.200 -62.310 -4.698 1.00 60.75 62 HIS C O 1
ATOM 5416 N N . PHE C 1 70 ? -2.743 -60.184 -5.186 1.00 56.49 63 PHE C N 1
ATOM 5417 C CA . PHE C 1 70 ? -3.912 -60.557 -5.969 1.00 63.92 63 PHE C CA 1
ATOM 5418 C C . PHE C 1 70 ? -3.753 -60.255 -7.454 1.00 71.43 63 PHE C C 1
ATOM 5419 O O . PHE C 1 70 ? -3.303 -59.174 -7.839 1.00 71.95 63 PHE C O 1
ATOM 5427 N N . PHE C 1 71 ? -4.133 -61.227 -8.277 1.00 71.89 64 PHE C N 1
ATOM 5428 C CA . PHE C 1 71 ? -4.124 -61.084 -9.730 1.00 72.92 64 PHE C CA 1
ATOM 5429 C C . PHE C 1 71 ? -5.516 -61.375 -10.276 1.00 78.01 64 PHE C C 1
ATOM 5430 O O . PHE C 1 71 ? -6.242 -62.202 -9.723 1.00 79.89 64 PHE C O 1
ATOM 5438 N N . ASN C 1 72 ? -5.890 -60.706 -11.361 1.00 75.52 65 ASN C N 1
ATOM 5439 C CA . ASN C 1 72 ? -7.226 -60.892 -11.913 1.00 80.46 65 ASN C CA 1
ATOM 5440 C C . ASN C 1 72 ? -7.312 -62.056 -12.902 1.00 88.34 65 ASN C C 1
ATOM 5441 O O . ASN C 1 72 ? -6.347 -62.803 -13.087 1.00 91.70 65 ASN C O 1
ATOM 5446 N N . ARG C 1 73 ? -8.486 -62.194 -13.514 1.00 88.38 66 ARG C N 1
ATOM 5447 C CA . ARG C 1 73 ? -8.752 -63.195 -14.544 1.00 93.31 66 ARG C CA 1
ATOM 5448 C C . ARG C 1 73 ? -7.653 -63.208 -15.600 1.00 94.21 66 ARG C C 1
ATOM 5449 O O . ARG C 1 73 ? -6.980 -64.219 -15.796 1.00 90.70 66 ARG C O 1
ATOM 5457 N N . GLU C 1 74 ? -7.486 -62.076 -16.277 1.00 97.31 67 GLU C N 1
ATOM 5458 C CA . GLU C 1 74 ? -6.490 -61.931 -17.336 1.00 99.87 67 GLU C CA 1
ATOM 5459 C C . GLU C 1 74 ? -5.044 -61.991 -16.831 1.00 94.35 67 GLU C C 1
ATOM 5460 O O . GLU C 1 74 ? -4.110 -62.060 -17.630 1.00 99.06 67 GLU C O 1
ATOM 5466 N N . GLY C 1 75 ? -4.858 -61.953 -15.515 1.00 84.87 68 GLY C N 1
ATOM 5467 C CA . GLY C 1 75 ? -3.541 -62.145 -14.937 1.00 80.93 68 GLY C CA 1
ATOM 5468 C C . GLY C 1 75 ? -2.781 -60.874 -14.610 1.00 85.21 68 GLY C C 1
ATOM 5469 O O . GLY C 1 75 ? -1.573 -60.914 -14.364 1.00 89.17 68 GLY C O 1
ATOM 5470 N N . TYR C 1 76 ? -3.479 -59.742 -14.613 1.00 83.76 69 TYR C N 1
ATOM 5471 C CA . TYR C 1 76 ? -2.868 -58.478 -14.218 1.00 76.13 69 TYR C CA 1
ATOM 5472 C C . TYR C 1 76 ? -2.877 -58.330 -12.704 1.00 75.79 69 TYR C C 1
ATOM 5473 O O . TYR C 1 76 ? -3.800 -58.787 -12.029 1.00 77.76 69 TYR C O 1
ATOM 5482 N N . TYR C 1 77 ? -1.841 -57.689 -12.174 1.00 66.02 70 TYR C N 1
ATOM 5483 C CA . TYR C 1 77 ? -1.731 -57.512 -10.737 1.00 62.90 70 TYR C CA 1
ATOM 5484 C C . TYR C 1 77 ? -2.617 -56.354 -10.309 1.00 59.79 70 TYR C C 1
ATOM 5485 O O . TYR C 1 77 ? -2.385 -55.212 -10.701 1.00 61.23 70 TYR C O 1
ATOM 5494 N N . VAL C 1 78 ? -3.641 -56.657 -9.515 1.00 61.40 71 VAL C N 1
ATOM 5495 C CA . VAL C 1 78 ? -4.562 -55.631 -9.021 1.00 60.93 71 VAL C CA 1
ATOM 5496 C C . VAL C 1 78 ? -4.086 -54.937 -7.741 1.00 56.15 71 VAL C C 1
ATOM 5497 O O . VAL C 1 78 ? -4.361 -53.758 -7.537 1.00 59.72 71 VAL C O 1
ATOM 5501 N N . GLY C 1 79 ? -3.384 -55.666 -6.879 1.00 57.24 72 GLY C N 1
ATOM 5502 C CA . GLY C 1 79 ? -2.972 -55.121 -5.598 1.00 56.11 72 GLY C CA 1
ATOM 5503 C C . GLY C 1 79 ? -2.540 -56.152 -4.566 1.00 54.43 72 GLY C C 1
ATOM 5504 O O . GLY C 1 79 ? -2.544 -57.355 -4.834 1.00 57.91 72 GLY C O 1
ATOM 5505 N N . THR C 1 80 ? -2.174 -55.672 -3.377 1.00 45.73 73 THR C N 1
ATOM 5506 C CA . THR C 1 80 ? -1.636 -56.526 -2.322 1.00 44.48 73 THR C CA 1
ATOM 5507 C C . THR C 1 80 ? -2.210 -56.189 -0.952 1.00 44.44 73 THR C C 1
ATOM 5508 O O . THR C 1 80 ? -2.358 -55.017 -0.608 1.00 49.16 73 THR C O 1
ATOM 5512 N N . PHE C 1 81 ? -2.506 -57.211 -0.155 1.00 45.06 74 PHE C N 1
ATOM 5513 C CA . PHE C 1 81 ? -2.770 -56.965 1.253 1.00 48.74 74 PHE C CA 1
ATOM 5514 C C . PHE C 1 81 ? -1.437 -57.017 1.977 1.00 51.18 74 PHE C C 1
ATOM 5515 O O . PHE C 1 81 ? -0.810 -58.071 2.106 1.00 52.54 74 PHE C O 1
ATOM 5523 N N . TYR C 1 82 ? -1.019 -55.854 2.455 1.00 51.00 75 TYR C N 1
ATOM 5524 C CA . TYR C 1 82 ? 0.273 -55.694 3.092 1.00 45.55 75 TYR C CA 1
ATOM 5525 C C . TYR C 1 82 ? 0.049 -55.690 4.591 1.00 44.35 75 TYR C C 1
ATOM 5526 O O . TYR C 1 82 ? -0.602 -54.784 5.116 1.00 50.20 75 TYR C O 1
ATOM 5535 N N . PRO C 1 83 ? 0.558 -56.718 5.286 1.00 39.55 76 PRO C N 1
ATOM 5536 C CA . PRO C 1 83 ? 0.332 -56.801 6.730 1.00 40.11 76 PRO C CA 1
ATOM 5537 C C . PRO C 1 83 ? 1.049 -55.686 7.472 1.00 40.48 76 PRO C C 1
ATOM 5538 O O . PRO C 1 83 ? 1.957 -55.057 6.924 1.00 39.61 76 PRO C O 1
ATOM 5542 N N . ARG C 1 84 ? 0.626 -55.443 8.706 1.00 40.20 77 ARG C N 1
ATOM 5543 C CA . ARG C 1 84 ? 1.318 -54.513 9.580 1.00 36.59 77 ARG C CA 1
ATOM 5544 C C . ARG C 1 84 ? 2.789 -54.893 9.644 1.00 36.18 77 ARG C C 1
ATOM 5545 O O . ARG C 1 84 ? 3.130 -56.072 9.761 1.00 42.15 77 ARG C O 1
ATOM 5553 N N . GLU C 1 85 ? 3.654 -53.895 9.525 1.00 42.35 78 GLU C N 1
ATOM 5554 C CA . GLU C 1 85 ? 5.088 -54.115 9.635 1.00 46.83 78 GLU C CA 1
ATOM 5555 C C . GLU C 1 85 ? 5.377 -54.714 11.010 1.00 49.15 78 GLU C C 1
ATOM 5556 O O . GLU C 1 85 ? 4.897 -54.199 12.015 1.00 46.46 78 GLU C O 1
ATOM 5562 N N . TYR C 1 86 ? 6.091 -55.835 11.057 1.00 49.54 79 TYR C N 1
ATOM 5563 C CA . TYR C 1 86 ? 6.589 -56.346 12.334 1.00 46.87 79 TYR C CA 1
ATOM 5564 C C . TYR C 1 86 ? 8.036 -55.904 12.587 1.00 46.54 79 TYR C C 1
ATOM 5565 O O . TYR C 1 86 ? 8.551 -56.051 13.694 1.00 50.60 79 TYR C O 1
ATOM 5574 N N . LEU C 1 87 ? 8.682 -55.341 11.570 1.00 41.58 80 LEU C N 1
ATOM 5575 C CA . LEU C 1 87 ? 10.035 -54.819 11.740 1.00 39.65 80 LEU C CA 1
ATOM 5576 C C . LEU C 1 87 ? 10.015 -53.310 11.736 1.00 44.76 80 LEU C C 1
ATOM 5577 O O . LEU C 1 87 ? 9.822 -52.683 10.692 1.00 51.75 80 LEU C O 1
ATOM 5582 N N . ASN C 1 88 ? 10.237 -52.728 12.906 1.00 45.93 81 ASN C N 1
ATOM 5583 C CA . ASN C 1 88 ? 10.120 -51.290 13.055 1.00 42.62 81 ASN C CA 1
ATOM 5584 C C . ASN C 1 88 ? 11.324 -50.698 13.748 1.00 42.02 81 ASN C C 1
ATOM 5585 O O . ASN C 1 88 ? 11.655 -51.051 14.882 1.00 51.00 81 ASN C O 1
ATOM 5590 N N . SER C 1 89 ? 11.979 -49.797 13.032 1.00 36.90 82 SER C N 1
ATOM 5591 C CA . SER C 1 89 ? 13.137 -49.082 13.520 1.00 42.92 82 SER C CA 1
ATOM 5592 C C . SER C 1 89 ? 12.948 -47.610 13.203 1.00 43.31 82 SER C C 1
ATOM 5593 O O . SER C 1 89 ? 12.871 -47.233 12.034 1.00 47.54 82 SER C O 1
ATOM 5596 N N . GLY C 1 90 ? 12.861 -46.780 14.235 1.00 39.25 83 GLY C N 1
ATOM 5597 C CA . GLY C 1 90 ? 12.731 -45.351 14.029 1.00 30.30 83 GLY C CA 1
ATOM 5598 C C . GLY C 1 90 ? 13.850 -44.787 13.175 1.00 40.90 83 GLY C C 1
ATOM 5599 O O . GLY C 1 90 ? 13.606 -44.074 12.199 1.00 44.21 83 GLY C O 1
ATOM 5600 N N . PHE C 1 91 ? 15.083 -45.131 13.530 1.00 43.48 84 PHE C N 1
ATOM 5601 C CA . PHE C 1 91 ? 16.255 -44.552 12.884 1.00 44.81 84 PHE C CA 1
ATOM 5602 C C . PHE C 1 91 ? 16.313 -44.846 11.385 1.00 40.23 84 PHE C C 1
ATOM 5603 O O . PHE C 1 91 ? 16.560 -43.947 10.586 1.00 32.91 84 PHE C O 1
ATOM 5611 N N . LEU C 1 92 ? 16.080 -46.102 11.011 1.00 35.80 85 LEU C N 1
ATOM 5612 C CA . LEU C 1 92 ? 16.176 -46.499 9.612 1.00 44.13 85 LEU C CA 1
ATOM 5613 C C . LEU C 1 92 ? 15.108 -45.816 8.761 1.00 42.18 85 LEU C C 1
ATOM 5614 O O . LEU C 1 92 ? 15.422 -45.208 7.733 1.00 44.69 85 LEU C O 1
ATOM 5619 N N . ILE C 1 93 ? 13.854 -45.918 9.197 1.00 28.53 86 ILE C N 1
ATOM 5620 C CA . ILE C 1 93 ? 12.746 -45.223 8.546 1.00 26.02 86 ILE C CA 1
ATOM 5621 C C . ILE C 1 93 ? 13.031 -43.726 8.397 1.00 28.17 86 ILE C C 1
ATOM 5622 O O . ILE C 1 93 ? 12.813 -43.144 7.332 1.00 32.72 86 ILE C O 1
ATOM 5627 N N . LEU C 1 94 ? 13.543 -43.111 9.458 1.00 30.38 87 LEU C N 1
ATOM 5628 C CA . LEU C 1 94 ? 13.952 -41.714 9.393 1.00 35.77 87 LEU C CA 1
ATOM 5629 C C . LEU C 1 94 ? 15.022 -41.499 8.321 1.00 41.36 87 LEU C C 1
ATOM 5630 O O . LEU C 1 94 ? 14.939 -40.546 7.549 1.00 44.28 87 LEU C O 1
ATOM 5635 N N . LYS C 1 95 ? 16.018 -42.380 8.262 1.00 44.10 88 LYS C N 1
ATOM 5636 C CA . LYS C 1 95 ? 17.075 -42.236 7.261 1.00 35.04 88 LYS C CA 1
ATOM 5637 C C . LYS C 1 95 ? 16.541 -42.447 5.858 1.00 38.50 88 LYS C C 1
ATOM 5638 O O . LYS C 1 95 ? 16.917 -41.726 4.941 1.00 41.50 88 LYS C O 1
ATOM 5644 N N . GLN C 1 96 ? 15.670 -43.439 5.695 1.00 39.37 89 GLN C N 1
ATOM 5645 C CA . GLN C 1 96 ? 15.068 -43.723 4.397 1.00 37.33 89 GLN C CA 1
ATOM 5646 C C . GLN C 1 96 ? 14.374 -42.479 3.869 1.00 39.14 89 GLN C C 1
ATOM 5647 O O . GLN C 1 96 ? 14.538 -42.114 2.703 1.00 42.91 89 GLN C O 1
ATOM 5653 N N . ALA C 1 97 ? 13.606 -41.825 4.737 1.00 37.57 90 ALA C N 1
ATOM 5654 C CA . ALA C 1 97 ? 12.892 -40.611 4.346 1.00 42.49 90 ALA C CA 1
ATOM 5655 C C . ALA C 1 97 ? 13.886 -39.487 4.152 1.00 40.59 90 ALA C C 1
ATOM 5656 O O . ALA C 1 97 ? 13.802 -38.709 3.200 1.00 48.81 90 ALA C O 1
ATOM 5658 N N . GLU C 1 98 ? 14.847 -39.418 5.058 1.00 36.42 91 GLU C N 1
ATOM 5659 C CA . GLU C 1 98 ? 15.853 -38.388 4.955 1.00 42.37 91 GLU C CA 1
ATOM 5660 C C . GLU C 1 98 ? 16.657 -38.532 3.646 1.00 43.68 91 GLU C C 1
ATOM 5661 O O . GLU C 1 98 ? 17.052 -37.511 3.088 1.00 41.60 91 GLU C O 1
ATOM 5667 N N . HIS C 1 99 ? 16.870 -39.729 3.080 1.00 40.82 92 HIS C N 1
ATOM 5668 C CA . HIS C 1 99 ? 17.643 -39.653 1.840 1.00 46.28 92 HIS C CA 1
ATOM 5669 C C . HIS C 1 99 ? 16.750 -39.330 0.658 1.00 48.83 92 HIS C C 1
ATOM 5670 O O . HIS C 1 99 ? 17.256 -39.033 -0.423 1.00 53.27 92 HIS C O 1
ATOM 5677 N N . TYR C 1 100 ? 15.438 -39.398 0.840 1.00 46.55 93 TYR C N 1
ATOM 5678 C CA . TYR C 1 100 ? 14.580 -39.002 -0.249 1.00 45.69 93 TYR C CA 1
ATOM 5679 C C . TYR C 1 100 ? 14.467 -37.482 -0.349 1.00 45.73 93 TYR C C 1
ATOM 5680 O O . TYR C 1 100 ? 14.519 -36.927 -1.445 1.00 49.24 93 TYR C O 1
ATOM 5689 N N . ILE C 1 101 ? 14.310 -36.801 0.778 1.00 43.97 94 ILE C N 1
ATOM 5690 C CA . ILE C 1 101 ? 14.012 -35.372 0.728 1.00 44.51 94 ILE C CA 1
ATOM 5691 C C . ILE C 1 101 ? 15.285 -34.564 0.544 1.00 51.68 94 ILE C C 1
ATOM 5692 O O . ILE C 1 101 ? 15.243 -33.371 0.248 1.00 57.70 94 ILE C O 1
ATOM 5697 N N . ASN C 1 102 ? 16.418 -35.235 0.713 1.00 51.10 95 ASN C N 1
ATOM 5698 C CA . ASN C 1 102 ? 17.714 -34.668 0.387 1.00 47.23 95 ASN C CA 1
ATOM 5699 C C . ASN C 1 102 ? 18.024 -35.043 -1.055 1.00 47.87 95 ASN C C 1
ATOM 5700 O O . ASN C 1 102 ? 18.254 -36.215 -1.370 1.00 49.49 95 ASN C O 1
ATOM 5705 N N . GLN C 1 103 ? 18.026 -34.050 -1.931 1.00 53.87 96 GLN C N 1
ATOM 5706 C CA . GLN C 1 103 ? 18.072 -34.318 -3.359 1.00 65.58 96 GLN C CA 1
ATOM 5707 C C . GLN C 1 103 ? 19.410 -34.931 -3.775 1.00 66.25 96 GLN C C 1
ATOM 5708 O O . GLN C 1 103 ? 19.458 -35.784 -4.666 1.00 63.11 96 GLN C O 1
ATOM 5714 N N . GLU C 1 104 ? 20.487 -34.505 -3.121 1.00 68.32 97 GLU C N 1
ATOM 5715 C CA . GLU C 1 104 ? 21.809 -35.067 -3.386 1.00 73.79 97 GLU C CA 1
ATOM 5716 C C . GLU C 1 104 ? 21.848 -36.538 -2.989 1.00 62.27 97 GLU C C 1
ATOM 5717 O O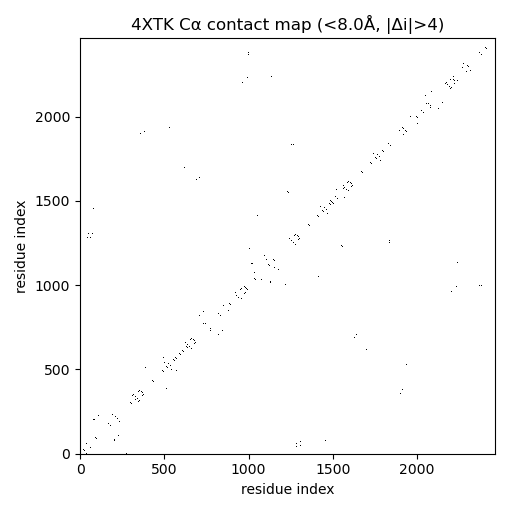 . GLU C 1 104 ? 22.295 -37.389 -3.761 1.00 62.12 97 GLU C O 1
ATOM 5723 N N . LYS C 1 105 ? 21.373 -36.826 -1.779 1.00 49.81 98 LYS C N 1
ATOM 5724 C CA . LYS C 1 105 ? 21.343 -38.192 -1.275 1.00 53.50 98 LYS C CA 1
ATOM 5725 C C . LYS C 1 105 ? 20.410 -39.067 -2.105 1.00 55.14 98 LYS C C 1
ATOM 5726 O O . LYS C 1 105 ? 20.649 -40.268 -2.259 1.00 52.50 98 LYS C O 1
ATOM 5732 N N . ARG C 1 106 ? 19.342 -38.466 -2.623 1.00 54.72 99 ARG C N 1
ATOM 5733 C CA . ARG C 1 106 ? 18.360 -39.217 -3.392 1.00 54.31 9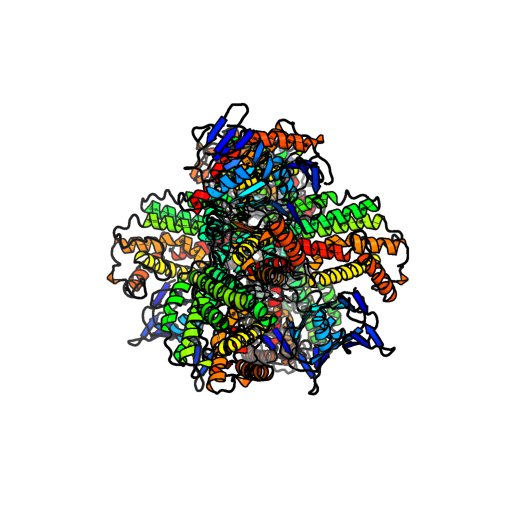9 ARG C CA 1
ATOM 5734 C C . ARG C 1 106 ? 18.923 -39.683 -4.720 1.00 59.43 99 ARG C C 1
ATOM 5735 O O . ARG C 1 106 ? 18.755 -40.844 -5.099 1.00 64.20 99 ARG C O 1
ATOM 5743 N N . MET C 1 107 ? 19.572 -38.776 -5.443 1.00 61.87 100 MET C N 1
ATOM 5744 C CA . MET C 1 107 ? 20.166 -39.149 -6.721 1.00 65.47 100 MET C CA 1
ATOM 5745 C C . MET C 1 107 ? 21.358 -40.064 -6.562 1.00 60.75 100 MET C C 1
ATOM 5746 O O . MET C 1 107 ? 21.654 -40.843 -7.464 1.00 58.82 100 MET C O 1
ATOM 5751 N N . LEU C 1 108 ? 22.048 -39.975 -5.434 1.00 55.22 101 LEU C N 1
ATOM 5752 C CA . LEU C 1 108 ? 23.114 -40.921 -5.179 1.00 55.99 101 LEU C CA 1
ATOM 5753 C C . LEU C 1 108 ? 22.561 -42.348 -5.245 1.00 58.25 101 LEU C C 1
ATOM 5754 O O . LEU C 1 108 ? 23.138 -43.225 -5.894 1.00 58.63 101 LEU C O 1
ATOM 5759 N N . ILE C 1 109 ? 21.415 -42.567 -4.607 1.00 56.54 102 ILE C N 1
ATOM 5760 C CA . ILE C 1 109 ? 20.806 -43.890 -4.600 1.00 56.79 102 ILE C CA 1
ATOM 5761 C C . ILE C 1 109 ? 20.208 -44.208 -5.973 1.00 61.61 102 ILE C C 1
ATOM 5762 O O . ILE C 1 109 ? 20.313 -45.332 -6.463 1.00 57.35 102 ILE C O 1
ATOM 5767 N N . ALA C 1 110 ? 19.584 -43.211 -6.591 1.00 62.14 103 ALA C N 1
ATOM 5768 C CA . ALA C 1 110 ? 18.994 -43.383 -7.913 1.00 58.77 103 ALA C CA 1
ATOM 5769 C C . ALA C 1 110 ? 20.058 -43.799 -8.921 1.00 59.96 103 ALA C C 1
ATOM 5770 O O . ALA C 1 110 ? 19.852 -44.716 -9.718 1.00 60.18 103 ALA C O 1
ATOM 5772 N N . ARG C 1 111 ? 21.199 -43.122 -8.871 1.00 61.25 104 ARG C N 1
ATOM 5773 C CA . ARG C 1 111 ? 22.329 -43.447 -9.729 1.00 62.19 104 ARG C CA 1
ATOM 5774 C C . ARG C 1 111 ? 22.807 -44.875 -9.498 1.00 62.29 104 ARG C C 1
ATOM 5775 O O . ARG C 1 111 ? 23.176 -45.572 -10.434 1.00 66.64 104 ARG C O 1
ATOM 5783 N N . GLU C 1 112 ? 22.802 -45.298 -8.238 1.00 60.43 105 GLU C N 1
ATOM 5784 C CA . GLU C 1 112 ? 23.220 -46.645 -7.875 1.00 59.66 105 GLU C CA 1
ATOM 5785 C C . GLU C 1 112 ? 22.319 -47.690 -8.521 1.00 60.04 105 GLU C C 1
ATOM 5786 O O . GLU C 1 112 ? 22.806 -48.650 -9.123 1.00 64.78 105 GLU C O 1
ATOM 5792 N N . ILE C 1 113 ? 21.009 -47.494 -8.392 1.00 58.41 106 ILE C N 1
ATOM 5793 C CA . ILE C 1 113 ? 20.018 -48.368 -9.006 1.00 58.45 106 ILE C CA 1
ATOM 5794 C C . ILE C 1 113 ? 20.225 -48.443 -10.520 1.00 64.27 106 ILE C C 1
ATOM 5795 O O . ILE C 1 113 ? 20.330 -49.529 -11.092 1.00 69.97 106 ILE C O 1
ATOM 5800 N N . VAL C 1 114 ? 20.295 -47.282 -11.162 1.00 60.45 107 VAL C N 1
ATOM 5801 C CA . VAL C 1 114 ? 20.427 -47.214 -12.614 1.00 61.93 107 VAL C CA 1
ATOM 5802 C C . VAL C 1 114 ? 21.738 -47.836 -13.109 1.00 71.23 107 VAL C C 1
ATOM 5803 O O . VAL C 1 114 ? 21.745 -48.614 -14.063 1.00 70.05 107 VAL C O 1
ATOM 5807 N N . SER C 1 115 ? 22.842 -47.490 -12.457 1.00 74.87 108 SER C N 1
ATOM 5808 C CA . SER C 1 115 ? 24.154 -48.002 -12.842 1.00 73.33 108 SER C CA 1
ATOM 5809 C C . SER C 1 115 ? 24.197 -49.528 -12.838 1.00 74.79 108 SER C C 1
ATOM 5810 O O . SER C 1 115 ? 24.731 -50.147 -13.758 1.00 82.11 108 SER C O 1
ATOM 5813 N N . ARG C 1 116 ? 23.630 -50.126 -11.798 1.00 72.04 109 ARG C N 1
ATOM 5814 C CA . ARG C 1 116 ? 23.655 -51.574 -11.648 1.00 73.48 109 ARG C CA 1
ATOM 5815 C C . ARG C 1 116 ? 22.585 -52.247 -12.492 1.00 71.27 109 ARG C C 1
ATOM 5816 O O . ARG C 1 116 ? 22.733 -53.397 -12.902 1.00 76.43 109 ARG C O 1
ATOM 5824 N N . SER C 1 117 ? 21.508 -51.522 -12.757 1.00 69.26 110 SER C N 1
ATOM 5825 C CA . SER C 1 117 ? 20.531 -51.982 -13.724 1.00 73.04 110 SER C CA 1
ATOM 5826 C C . SER C 1 117 ? 21.208 -52.096 -15.095 1.00 71.94 110 SER C C 1
ATOM 5827 O O . SER C 1 117 ? 20.937 -53.028 -15.848 1.00 71.84 110 SER C O 1
ATOM 5830 N N . PHE C 1 118 ? 22.113 -51.164 -15.394 1.00 69.89 111 PHE C N 1
ATOM 5831 C CA . PHE C 1 118 ? 22.804 -51.136 -16.686 1.00 79.96 111 PHE C CA 1
ATOM 5832 C C . PHE C 1 118 ? 23.806 -52.275 -16.855 1.00 86.76 111 PHE C C 1
ATOM 5833 O O . PHE C 1 118 ? 23.876 -52.888 -17.923 1.00 90.16 111 PHE C O 1
ATOM 5841 N N . GLN C 1 119 ? 24.597 -52.541 -15.816 1.00 82.88 112 GLN C N 1
ATOM 5842 C CA . GLN C 1 119 ? 25.588 -53.606 -15.895 1.00 86.71 112 GLN C CA 1
ATOM 5843 C C . GLN C 1 119 ? 24.896 -54.950 -16.033 1.00 86.21 112 GLN C C 1
ATOM 5844 O O . GLN C 1 119 ? 25.264 -55.767 -16.878 1.00 91.05 112 GLN C O 1
ATOM 5850 N N . ASN C 1 120 ? 23.883 -55.161 -15.200 1.00 79.02 113 ASN C N 1
ATOM 5851 C CA . ASN C 1 120 ? 23.081 -56.373 -15.251 1.00 75.99 113 ASN C CA 1
ATOM 5852 C C . ASN C 1 120 ? 22.490 -56.599 -16.642 1.00 77.81 113 ASN C C 1
ATOM 5853 O O . ASN C 1 120 ? 22.372 -57.737 -17.092 1.00 84.52 113 ASN C O 1
ATOM 5858 N N . MET C 1 121 ? 22.124 -55.516 -17.324 1.00 72.66 114 MET C N 1
ATOM 5859 C CA . MET C 1 121 ? 21.660 -55.623 -18.703 1.00 76.57 114 MET C CA 1
ATOM 5860 C C . MET C 1 121 ? 22.811 -56.048 -19.603 1.00 89.14 114 MET C C 1
ATOM 5861 O O . MET C 1 121 ? 22.639 -56.860 -20.518 1.00 92.11 114 MET C O 1
ATOM 5866 N N . VAL C 1 122 ? 23.988 -55.494 -19.328 1.00 91.26 115 VAL C N 1
ATOM 5867 C CA . VAL C 1 122 ? 25.140 -55.656 -20.208 1.00 92.11 115 VAL C CA 1
ATOM 5868 C C . VAL C 1 122 ? 25.761 -57.053 -20.153 1.00 93.33 115 VAL C C 1
ATOM 5869 O O . VAL C 1 122 ? 26.025 -57.641 -21.201 1.00 97.18 115 VAL C O 1
ATOM 5873 N N . ASP C 1 123 ? 25.994 -57.606 -18.965 1.00 94.56 116 ASP C N 1
ATOM 5874 C CA . ASP C 1 123 ? 26.600 -58.935 -18.954 1.00 106.04 116 ASP C CA 1
ATOM 5875 C C . ASP C 1 123 ? 25.544 -59.997 -19.237 1.00 103.70 116 ASP C C 1
ATOM 5876 O O . ASP C 1 123 ? 25.886 -61.124 -19.582 1.00 106.63 116 ASP C O 1
ATOM 5881 N N . PHE C 1 124 ? 24.268 -59.638 -19.117 1.00 81.95 117 PHE C N 1
ATOM 5882 C CA . PHE C 1 124 ? 23.221 -60.523 -19.615 1.00 82.82 117 PHE C CA 1
ATOM 5883 C C . PHE C 1 124 ? 23.438 -60.709 -21.111 1.00 92.48 117 PHE C C 1
ATOM 5884 O O . PHE C 1 124 ? 23.310 -61.815 -21.634 1.00 93.98 117 PHE C O 1
ATOM 5892 N N . LEU C 1 125 ? 23.770 -59.614 -21.789 1.00 93.05 118 LEU C N 1
ATOM 5893 C CA . LEU C 1 125 ? 24.026 -59.634 -23.225 1.00 100.98 118 LEU C CA 1
ATOM 5894 C C . LEU C 1 125 ? 25.350 -60.309 -23.554 1.00 107.05 118 LEU C C 1
ATOM 5895 O O . LEU C 1 125 ? 25.460 -61.033 -24.546 1.00 109.67 118 LEU C O 1
ATOM 5900 N N . LYS C 1 126 ? 26.354 -60.061 -22.718 1.00 105.53 119 LYS C N 1
ATOM 5901 C CA . LYS C 1 126 ? 27.677 -60.636 -22.915 1.00 110.75 119 LYS C CA 1
ATOM 5902 C C . LYS C 1 126 ? 27.686 -62.155 -22.785 1.00 114.59 119 LYS C C 1
ATOM 5903 O O . LYS C 1 126 ? 28.275 -62.846 -23.615 1.00 120.45 119 LYS C O 1
ATOM 5909 N N . LYS C 1 127 ? 27.044 -62.669 -21.738 1.00 111.63 120 LYS C N 1
ATOM 5910 C CA . LYS C 1 127 ? 26.995 -64.112 -21.485 1.00 112.28 120 LYS C CA 1
ATOM 5911 C C . LYS C 1 127 ? 26.396 -64.878 -22.662 1.00 115.49 120 LYS C C 1
ATOM 5912 O O . LYS C 1 127 ? 26.691 -66.057 -22.863 1.00 120.64 120 LYS C O 1
ATOM 5918 N N . ARG C 1 128 ? 25.551 -64.203 -23.432 1.00 111.69 121 ARG C N 1
ATOM 5919 C CA . ARG C 1 128 ? 24.939 -64.800 -24.612 1.00 113.04 121 ARG C CA 1
ATOM 5920 C C . ARG C 1 128 ? 25.707 -64.468 -25.892 1.00 116.43 121 ARG C C 1
ATOM 5921 O O . ARG C 1 128 ? 25.255 -64.782 -26.995 1.00 119.62 121 ARG C O 1
ATOM 5929 N N . LYS C 1 129 ? 26.854 -63.814 -25.724 1.00 117.90 122 LYS C N 1
ATOM 5930 C CA . LYS C 1 129 ? 27.742 -63.441 -26.827 1.00 127.49 122 LYS C CA 1
ATOM 5931 C C . LYS C 1 129 ? 27.084 -62.442 -27.775 1.00 129.89 122 LYS C C 1
ATOM 5932 O O . LYS C 1 129 ? 27.405 -62.396 -28.962 1.00 123.49 122 LYS C O 1
ATOM 5934 N N . VAL C 1 130 ? 26.165 -61.643 -27.240 1.00 131.82 123 VAL C N 1
ATOM 5935 C CA . VAL C 1 130 ? 25.592 -60.527 -27.981 1.00 131.00 123 VAL C CA 1
ATOM 5936 C C . VAL C 1 130 ? 26.426 -59.303 -27.593 1.00 128.85 123 VAL C C 1
ATOM 5937 O O . VAL C 1 130 ? 27.266 -59.389 -26.697 1.00 126.11 123 VAL C O 1
ATOM 5941 N N . ARG C 1 131 ? 26.192 -58.166 -28.236 1.00 128.70 124 ARG C N 1
ATOM 5942 C CA . ARG C 1 131 ? 27.031 -57.001 -28.015 1.00 127.00 124 ARG C CA 1
ATOM 5943 C C . ARG C 1 131 ? 26.231 -55.831 -27.476 1.00 121.23 124 ARG C C 1
ATOM 5944 O O . ARG C 1 131 ? 25.196 -55.464 -28.031 1.00 122.32 124 ARG C O 1
ATOM 5946 N N . ALA C 1 132 ? 26.711 -55.253 -26.383 1.00 117.37 125 ALA C N 1
ATOM 5947 C CA . ALA C 1 132 ? 26.177 -53.986 -25.928 1.00 115.11 125 ALA C CA 1
ATOM 5948 C C . ALA C 1 132 ? 27.178 -52.886 -26.250 1.00 125.09 125 ALA C C 1
ATOM 5949 O O . ALA C 1 132 ? 28.200 -52.742 -25.581 1.00 131.95 125 ALA C O 1
ATOM 5951 N N . ASP C 1 133 ? 26.863 -52.105 -27.277 1.00 123.41 126 ASP C N 1
ATOM 5952 C CA . ASP C 1 133 ? 27.614 -50.905 -27.614 1.00 121.58 126 ASP C CA 1
ATOM 5953 C C . ASP C 1 133 ? 26.609 -49.797 -27.405 1.00 113.28 126 ASP C C 1
ATOM 5954 O O . ASP C 1 133 ? 26.736 -49.031 -26.459 1.00 107.36 126 ASP C O 1
ATOM 5956 N N . SER C 1 134 ? 25.666 -49.655 -28.336 1.00 116.57 127 SER C N 1
ATOM 5957 C CA . SER C 1 134 ? 24.259 -49.616 -27.953 1.00 113.68 127 SER C CA 1
ATOM 5958 C C . SER C 1 134 ? 24.054 -48.811 -26.685 1.00 118.29 127 SER C C 1
ATOM 5959 O O . SER C 1 134 ? 24.124 -47.582 -26.652 1.00 124.11 127 SER C O 1
ATOM 5962 N N . LEU C 1 135 ? 23.763 -49.587 -25.648 1.00 110.92 128 LEU C N 1
ATOM 5963 C CA . LEU C 1 135 ? 23.585 -49.158 -24.271 1.00 103.45 128 LEU C CA 1
ATOM 5964 C C . LEU C 1 135 ? 24.670 -48.258 -23.668 1.00 103.86 128 LEU C C 1
ATOM 5965 O O . LEU C 1 135 ? 24.377 -47.489 -22.755 1.00 104.57 128 LEU C O 1
ATOM 5970 N N . THR C 1 136 ? 25.911 -48.362 -24.142 1.00 102.65 129 THR C N 1
ATOM 5971 C CA . THR C 1 136 ? 27.043 -47.713 -23.462 1.00 108.68 129 THR C CA 1
ATOM 5972 C C . THR C 1 136 ? 26.902 -46.188 -23.362 1.00 109.63 129 THR C C 1
ATOM 5973 O O . THR C 1 136 ? 27.296 -45.586 -22.357 1.00 118.23 129 THR C O 1
ATOM 5977 N N . ARG C 1 137 ? 26.322 -45.563 -24.384 1.00 103.46 130 ARG C N 1
ATOM 5978 C CA . ARG C 1 137 ? 26.112 -44.118 -24.341 1.00 108.15 130 ARG C CA 1
ATOM 5979 C C . ARG C 1 137 ? 24.924 -43.741 -23.458 1.00 114.46 130 ARG C C 1
ATOM 5980 O O . ARG C 1 137 ? 24.801 -42.593 -23.035 1.00 121.52 130 ARG C O 1
ATOM 5988 N N . TYR C 1 138 ? 24.052 -44.704 -23.175 1.00 108.24 131 TYR C N 1
ATOM 5989 C CA . TYR C 1 138 ? 22.989 -44.475 -22.205 1.00 100.66 131 TYR C CA 1
ATOM 5990 C C . TYR C 1 138 ? 23.596 -44.382 -20.815 1.00 97.89 131 TYR C C 1
ATOM 5991 O O . TYR C 1 138 ? 23.123 -43.621 -19.976 1.00 94.52 131 TYR C O 1
ATOM 6000 N N . LYS C 1 139 ? 24.654 -45.155 -20.583 1.00 102.23 132 LYS C N 1
ATOM 6001 C CA . LYS C 1 139 ? 25.324 -45.169 -19.287 1.00 98.02 132 LYS C CA 1
ATOM 6002 C C . LYS C 1 139 ? 25.916 -43.806 -18.977 1.00 101.29 132 LYS C C 1
ATOM 6003 O O . LYS C 1 139 ? 25.829 -43.323 -17.851 1.00 99.15 132 LYS C O 1
ATOM 6005 N N . LYS C 1 140 ? 26.535 -43.198 -19.980 1.00 108.33 133 LYS C N 1
ATOM 6006 C CA . LYS C 1 140 ? 27.153 -41.893 -19.801 1.00 112.27 133 LYS C CA 1
ATOM 6007 C C . LYS C 1 140 ? 26.162 -40.739 -19.967 1.00 114.45 133 LYS C C 1
ATOM 6008 O O . LYS C 1 140 ? 26.389 -39.645 -19.453 1.00 121.91 133 LYS C O 1
ATOM 6014 N N . LYS C 1 141 ? 25.054 -40.980 -20.662 1.00 107.26 134 LYS C N 1
ATOM 6015 C CA . LYS C 1 141 ? 23.967 -40.009 -20.656 1.00 103.23 134 LYS C CA 1
ATOM 6016 C C . LYS C 1 141 ? 23.386 -39.993 -19.248 1.00 101.72 134 LYS C C 1
ATOM 6017 O O . LYS C 1 141 ? 22.946 -38.955 -18.744 1.00 103.92 134 LYS C O 1
ATOM 6019 N N . ALA C 1 142 ? 23.415 -41.162 -18.614 1.00 94.71 135 ALA C N 1
ATOM 6020 C CA . ALA C 1 142 ? 22.885 -41.339 -17.268 1.00 84.18 135 ALA C CA 1
ATOM 6021 C C . ALA C 1 142 ? 23.693 -40.557 -16.242 1.00 88.08 135 ALA C C 1
ATOM 6022 O O . ALA C 1 142 ? 23.155 -40.092 -15.245 1.00 85.46 135 ALA C O 1
ATOM 6024 N N . GLU C 1 143 ? 24.993 -40.429 -16.474 1.00 97.64 136 GLU C N 1
ATOM 6025 C CA . GLU C 1 143 ? 25.850 -39.701 -15.543 1.00 100.26 136 GLU C CA 1
ATOM 6026 C C . GLU C 1 143 ? 25.808 -38.185 -15.757 1.00 101.07 136 GLU C C 1
ATOM 6027 O O . GLU C 1 143 ? 25.907 -37.412 -14.797 1.00 101.42 136 GLU C O 1
ATOM 6033 N N . GLU C 1 144 ? 25.625 -37.768 -17.007 1.00 102.02 137 GLU C N 1
ATOM 6034 C CA . GLU C 1 144 ? 25.475 -36.354 -17.335 1.00 101.14 137 GLU C CA 1
ATOM 6035 C C . GLU C 1 144 ? 24.179 -35.744 -16.770 1.00 95.57 137 GLU C C 1
ATOM 6036 O O . GLU C 1 144 ? 24.023 -34.522 -16.735 1.00 94.04 137 GLU C O 1
ATOM 6038 N N . ALA C 1 145 ? 23.260 -36.598 -16.326 1.00 91.08 138 ALA C N 1
ATOM 6039 C CA . ALA C 1 145 ? 21.953 -36.160 -15.829 1.00 90.99 138 ALA C CA 1
ATOM 6040 C C . ALA C 1 145 ? 22.049 -35.416 -14.498 1.00 93.13 138 ALA C C 1
ATOM 6041 O O . ALA C 1 145 ? 22.825 -35.803 -13.626 1.00 93.92 138 ALA C O 1
ATOM 6043 N N . SER C 1 146 ? 21.296 -34.323 -14.361 1.00 96.11 139 SER C N 1
ATOM 6044 C CA . SER C 1 146 ? 21.239 -33.601 -13.088 1.00 98.14 139 SER C CA 1
ATOM 6045 C C . SER C 1 146 ? 19.998 -33.836 -12.202 1.00 87.97 139 SER C C 1
ATOM 6046 O O . SER C 1 146 ? 19.957 -33.331 -11.080 1.00 84.78 139 SER C O 1
ATOM 6049 N N . ASN C 1 147 ? 19.002 -34.589 -12.671 1.00 83.57 140 ASN C N 1
ATOM 6050 C CA . ASN C 1 147 ? 17.820 -34.857 -11.839 1.00 81.67 140 ASN C CA 1
ATOM 6051 C C . ASN C 1 147 ? 17.256 -36.270 -12.047 1.00 77.41 140 ASN C C 1
ATOM 6052 O O . ASN C 1 147 ? 17.428 -36.869 -13.106 1.00 76.32 140 ASN C O 1
ATOM 6057 N N . VAL C 1 148 ? 16.615 -36.808 -11.013 1.00 73.73 141 VAL C N 1
ATOM 6058 C CA . VAL C 1 148 ? 16.178 -38.204 -11.008 1.00 72.57 141 VAL C CA 1
ATOM 6059 C C . VAL C 1 148 ? 15.181 -38.543 -12.124 1.00 72.02 141 VAL C C 1
ATOM 6060 O O . VAL C 1 148 ? 15.178 -39.660 -12.645 1.00 70.19 141 VAL C O 1
ATOM 6064 N N . SER C 1 149 ? 14.340 -37.583 -12.492 1.00 74.90 142 SER C N 1
ATOM 6065 C CA . SER C 1 149 ? 13.365 -37.790 -13.563 1.00 78.07 142 SER C CA 1
ATOM 6066 C C . SER C 1 149 ? 14.067 -38.155 -14.872 1.00 76.39 142 SER C C 1
ATOM 6067 O O . SER C 1 149 ? 13.652 -39.076 -15.582 1.00 77.38 142 SER C O 1
ATOM 6070 N N . GLU C 1 150 ? 15.136 -37.426 -15.178 1.00 73.90 143 GLU C N 1
ATOM 6071 C CA . GLU C 1 150 ? 15.943 -37.707 -16.353 1.00 80.16 143 GLU C CA 1
ATOM 6072 C C . GLU C 1 150 ? 16.599 -39.080 -16.260 1.00 83.86 143 GLU C C 1
ATOM 6073 O O . GLU C 1 150 ? 16.739 -39.772 -17.267 1.00 87.34 143 GLU C O 1
ATOM 6079 N N . LEU C 1 151 ? 16.996 -39.474 -15.052 1.00 78.10 144 LEU C N 1
ATOM 6080 C CA . LEU C 1 151 ? 17.526 -40.816 -14.837 1.00 72.74 144 LEU C CA 1
ATOM 6081 C C . LEU C 1 151 ? 16.494 -41.863 -15.199 1.00 70.28 144 LEU C C 1
ATOM 6082 O O . LEU C 1 151 ? 16.811 -42.879 -15.814 1.00 74.89 144 LEU C O 1
ATOM 6087 N N . MET C 1 152 ? 15.255 -41.610 -14.798 1.00 70.32 145 MET C N 1
ATOM 6088 C CA . MET C 1 152 ? 14.168 -42.532 -15.066 1.00 72.42 145 MET C CA 1
ATOM 6089 C C . MET C 1 152 ? 13.934 -42.645 -16.569 1.00 77.79 145 MET C C 1
ATOM 6090 O O . MET C 1 152 ? 13.732 -43.739 -17.098 1.00 86.96 145 MET C O 1
ATOM 6095 N N . GLY C 1 153 ? 13.976 -41.505 -17.250 1.00 74.58 146 GLY C N 1
ATOM 6096 C CA . GLY C 1 153 ? 13.783 -41.469 -18.686 1.00 84.70 146 GLY C CA 1
ATOM 6097 C C . GLY C 1 153 ? 14.872 -42.214 -19.432 1.00 92.01 146 GLY C C 1
ATOM 6098 O O . GLY C 1 153 ? 14.592 -43.015 -20.326 1.00 93.53 146 GLY C O 1
ATOM 6099 N N . ILE C 1 154 ? 16.119 -41.941 -19.059 1.00 90.84 147 ILE C N 1
ATOM 6100 C CA . ILE C 1 154 ? 17.272 -42.614 -19.643 1.00 89.46 147 ILE C CA 1
ATOM 6101 C C . ILE C 1 154 ? 17.221 -44.110 -19.371 1.00 87.53 147 ILE C C 1
ATOM 6102 O O . ILE C 1 154 ? 17.539 -44.924 -20.244 1.00 87.10 147 ILE C O 1
ATOM 6107 N N . GLU C 1 155 ? 16.811 -44.463 -18.156 1.00 78.00 148 GLU C N 1
ATOM 6108 C CA . GLU C 1 155 ? 16.755 -45.859 -17.750 1.00 79.12 148 GLU C CA 1
ATOM 6109 C C . GLU C 1 155 ? 15.728 -46.601 -18.587 1.00 80.32 148 GLU C C 1
ATOM 6110 O O . GLU C 1 155 ? 15.971 -47.725 -19.009 1.00 83.75 148 GLU C O 1
ATOM 6116 N N . GLY C 1 156 ? 14.590 -45.962 -18.837 1.00 78.89 149 GLY C N 1
ATOM 6117 C CA . GLY C 1 156 ? 13.551 -46.550 -19.667 1.00 80.68 149 GLY C CA 1
ATOM 6118 C C . GLY C 1 156 ? 13.982 -46.798 -21.103 1.00 89.03 149 GLY C C 1
ATOM 6119 O O . GLY C 1 156 ? 13.658 -47.835 -21.678 1.00 95.65 149 GLY C O 1
ATOM 6120 N N . ASN C 1 157 ? 14.711 -45.843 -21.681 1.00 88.96 150 ASN C N 1
ATOM 6121 C CA . ASN C 1 157 ? 15.175 -45.930 -23.071 1.00 92.41 150 ASN C CA 1
ATOM 6122 C C . ASN C 1 157 ? 16.375 -46.849 -23.255 1.00 91.35 150 ASN C C 1
ATOM 6123 O O . ASN C 1 157 ? 16.491 -47.541 -24.270 1.00 96.11 150 ASN C O 1
ATOM 6128 N N . ALA C 1 158 ? 17.293 -46.806 -22.292 1.00 92.73 151 ALA C N 1
ATOM 6129 C CA . ALA C 1 158 ? 18.401 -47.749 -22.241 1.00 92.81 151 ALA C CA 1
ATOM 6130 C C . ALA C 1 158 ? 17.781 -49.121 -22.158 1.00 87.72 151 ALA C C 1
ATOM 6131 O O . ALA C 1 158 ? 18.183 -50.060 -22.855 1.00 81.42 151 ALA C O 1
ATOM 6133 N N . ARG C 1 159 ? 16.760 -49.213 -21.316 1.00 81.35 152 ARG C N 1
ATOM 6134 C CA . ARG C 1 159 ? 16.075 -50.477 -21.101 1.00 85.15 152 ARG C CA 1
ATOM 6135 C C . ARG C 1 159 ? 15.569 -51.023 -22.426 1.00 90.87 152 ARG C C 1
ATOM 6136 O O . ARG C 1 159 ? 15.932 -52.123 -22.809 1.00 96.94 152 ARG C O 1
ATOM 6144 N N . GLU C 1 160 ? 14.776 -50.254 -23.165 1.00 93.95 153 GLU C N 1
ATOM 6145 C CA . GLU C 1 160 ? 14.192 -50.817 -24.387 1.00 99.41 153 GLU C CA 1
ATOM 6146 C C . GLU C 1 160 ? 15.180 -51.047 -25.554 1.00 91.82 153 GLU C C 1
ATOM 6147 O O . GLU C 1 160 ? 14.920 -51.918 -26.393 1.00 93.69 153 GLU C O 1
ATOM 6153 N N . GLU C 1 161 ? 16.300 -50.318 -25.614 1.00 90.17 154 GLU C N 1
ATOM 6154 C CA . GLU C 1 161 ? 17.343 -50.665 -26.588 1.00 103.05 154 GLU C CA 1
ATOM 6155 C C . GLU C 1 161 ? 17.983 -51.989 -26.198 1.00 103.59 154 GLU C C 1
ATOM 6156 O O . GLU C 1 161 ? 18.424 -52.755 -27.059 1.00 103.03 154 GLU C O 1
ATOM 6162 N N . TYR C 1 162 ? 18.030 -52.251 -24.896 1.00 88.19 155 TYR C N 1
ATOM 6163 C CA . TYR C 1 162 ? 18.442 -53.553 -24.402 1.00 86.82 155 TYR C CA 1
ATOM 6164 C C . TYR C 1 162 ? 17.479 -54.633 -24.939 1.00 95.96 155 TYR C C 1
ATOM 6165 O O . TYR C 1 162 ? 17.945 -55.636 -25.479 1.00 100.47 155 TYR C O 1
ATOM 6174 N N . TYR C 1 163 ? 16.159 -54.425 -24.859 1.00 92.98 156 TYR C N 1
ATOM 6175 C CA . TYR C 1 163 ? 15.219 -55.422 -25.415 1.00 96.00 156 TYR C CA 1
ATOM 6176 C C . TYR C 1 163 ? 15.411 -55.669 -26.913 1.00 104.90 156 TYR C C 1
ATOM 6177 O O . TYR C 1 163 ? 15.104 -56.758 -27.414 1.00 106.36 156 TYR C O 1
ATOM 6186 N N . SER C 1 164 ? 15.898 -54.658 -27.624 1.00 110.08 157 SER C N 1
ATOM 6187 C CA . SER C 1 164 ? 16.241 -54.827 -29.024 1.00 121.10 157 SER C CA 1
ATOM 6188 C C . SER C 1 164 ? 17.269 -55.943 -29.118 1.00 123.04 157 SER C C 1
ATOM 6189 O O . SER C 1 164 ? 16.989 -57.022 -29.657 1.00 123.51 157 SER C O 1
ATOM 6192 N N . MET C 1 165 ? 18.439 -55.689 -28.531 1.00 128.92 158 MET C N 1
ATOM 6193 C CA . MET C 1 165 ? 19.523 -56.665 -28.493 1.00 130.00 158 MET C CA 1
ATOM 6194 C C . MET C 1 165 ? 19.084 -58.011 -27.866 1.00 125.06 158 MET C C 1
ATOM 6195 O O . MET C 1 165 ? 19.719 -59.043 -28.095 1.00 126.05 158 MET C O 1
ATOM 6200 N N . ILE C 1 166 ? 17.991 -58.008 -27.105 1.00 121.50 159 ILE C N 1
ATOM 6201 C CA . ILE C 1 166 ? 17.409 -59.257 -26.617 1.00 122.26 159 ILE C CA 1
ATOM 6202 C C . ILE C 1 166 ? 16.597 -59.946 -27.724 1.00 121.89 159 ILE C C 1
ATOM 6203 O O . ILE C 1 166 ? 16.596 -61.178 -27.826 1.00 118.00 159 ILE C O 1
ATOM 6208 N N . ASP C 1 167 ? 15.903 -59.160 -28.546 1.00 123.76 160 ASP C N 1
ATOM 6209 C CA . ASP C 1 167 ? 15.092 -59.734 -29.627 1.00 126.92 160 ASP C CA 1
ATOM 6210 C C . ASP C 1 167 ? 15.969 -60.421 -30.670 1.00 129.56 160 ASP C C 1
ATOM 6211 O O . ASP C 1 167 ? 15.543 -61.350 -31.363 1.00 134.01 160 ASP C O 1
ATOM 6213 N N . SER C 1 168 ? 17.210 -59.968 -30.736 1.00 127.91 161 SER C N 1
ATOM 6214 C CA . SER C 1 168 ? 18.202 -60.486 -31.655 1.00 130.86 161 SER C CA 1
ATOM 6215 C C . SER C 1 168 ? 18.554 -61.959 -31.338 1.00 131.36 161 SER C C 1
ATOM 6216 O O . SER C 1 168 ? 19.301 -62.619 -32.090 1.00 139.79 161 SER C O 1
ATOM 6219 N N . LEU C 1 169 ? 18.065 -62.450 -30.199 1.00 127.54 162 LEU C N 1
ATOM 6220 C CA . LEU C 1 169 ? 18.092 -63.873 -29.891 1.00 128.72 162 LEU C CA 1
ATOM 6221 C C . LEU C 1 169 ? 16.776 -64.620 -30.080 1.00 128.99 162 LEU C C 1
ATOM 6222 O O . LEU C 1 169 ? 16.751 -65.833 -29.892 1.00 130.70 162 LEU C O 1
ATOM 6227 N N . VAL C 1 170 ? 15.673 -63.957 -30.415 1.00 131.06 163 VAL C N 1
ATOM 6228 C CA . VAL C 1 170 ? 14.427 -64.729 -30.481 1.00 130.03 163 VAL C CA 1
ATOM 6229 C C . VAL C 1 170 ? 14.309 -65.551 -31.779 1.00 137.23 163 VAL C C 1
ATOM 6230 O O . VAL C 1 170 ? 14.727 -65.115 -32.863 1.00 135.29 163 VAL C O 1
ATOM 6234 N N . SER C 1 171 ? 13.743 -66.754 -31.643 1.00 146.61 164 SER C N 1
ATOM 6235 C CA . SER C 1 171 ? 13.606 -67.713 -32.748 1.00 153.81 164 SER C CA 1
ATOM 6236 C C . SER C 1 171 ? 12.478 -67.310 -33.671 1.00 153.05 164 SER C C 1
ATOM 6237 O O . SER C 1 171 ? 12.666 -66.950 -34.836 1.00 156.77 164 SER C O 1
ATOM 6240 N N . ASP C 1 172 ? 11.328 -67.240 -33.028 1.00 154.42 165 ASP C N 1
ATOM 6241 C CA . ASP C 1 172 ? 9.983 -67.376 -33.550 1.00 156.91 165 ASP C CA 1
ATOM 6242 C C . ASP C 1 172 ? 9.516 -66.076 -34.222 1.00 160.13 165 ASP C C 1
ATOM 6243 O O . ASP C 1 172 ? 8.324 -65.700 -34.150 1.00 157.22 165 ASP C O 1
ATOM 6245 N N . GLU C 1 173 ? 10.464 -65.422 -34.902 1.00 162.33 166 GLU C N 1
ATOM 6246 C CA . GLU C 1 173 ? 10.655 -63.985 -35.082 1.00 155.17 166 GLU C CA 1
ATOM 6247 C C . GLU C 1 173 ? 9.427 -63.122 -34.843 1.00 154.64 166 GLU C C 1
ATOM 6248 O O . GLU C 1 173 ? 9.550 -62.080 -34.186 1.00 149.35 166 GLU C O 1
ATOM 6254 N N . ARG C 1 174 ? 8.246 -63.570 -35.244 1.00 164.11 167 ARG C N 1
ATOM 6255 C CA . ARG C 1 174 ? 7.019 -62.963 -34.747 1.00 156.48 167 ARG C CA 1
ATOM 6256 C C . ARG C 1 174 ? 6.851 -63.150 -33.200 1.00 146.58 167 ARG C C 1
ATOM 6257 O O . ARG C 1 174 ? 5.859 -62.661 -32.618 1.00 141.02 167 ARG C O 1
ATOM 6259 N N . PHE C 1 175 ? 7.767 -63.868 -32.535 1.00 145.43 168 PHE C N 1
ATOM 6260 C CA . PHE C 1 175 ? 7.663 -64.011 -31.078 1.00 137.12 168 PHE C CA 1
ATOM 6261 C C . PHE C 1 175 ? 8.550 -63.026 -30.297 1.00 129.44 168 PHE C C 1
ATOM 6262 O O . PHE C 1 175 ? 8.649 -63.119 -29.065 1.00 125.71 168 PHE C O 1
ATOM 6270 N N . ARG C 1 176 ? 9.176 -62.077 -30.997 1.00 132.90 169 ARG C N 1
ATOM 6271 C CA . ARG C 1 176 ? 10.047 -61.063 -30.390 1.00 127.98 169 ARG C CA 1
ATOM 6272 C C . ARG C 1 176 ? 9.211 -60.026 -29.619 1.00 131.27 169 ARG C C 1
ATOM 6273 O O . ARG C 1 176 ? 8.011 -60.254 -29.324 1.00 141.02 169 ARG C O 1
ATOM 6275 N N . ILE C 1 177 ? 9.837 -58.914 -29.231 1.00 124.24 170 ILE C N 1
ATOM 6276 C CA . ILE C 1 177 ? 9.089 -57.861 -28.525 1.00 123.10 170 ILE C CA 1
ATOM 6277 C C . ILE C 1 177 ? 8.763 -56.625 -29.387 1.00 133.73 170 ILE C C 1
ATOM 6278 O O . ILE C 1 177 ? 7.578 -56.284 -29.531 1.00 135.03 170 ILE C O 1
ATOM 6283 N N . GLU C 1 178 ? 9.815 -55.941 -29.862 1.00 137.45 171 GLU C N 1
ATOM 6284 C CA . GLU C 1 178 ? 9.826 -54.843 -30.871 1.00 137.68 171 GLU C CA 1
ATOM 6285 C C . GLU C 1 178 ? 9.295 -53.498 -30.353 1.00 132.79 171 GLU C C 1
ATOM 6286 O O . GLU C 1 178 ? 9.723 -52.436 -30.843 1.00 134.98 171 GLU C O 1
ATOM 6292 N N . LYS C 1 179 ? 8.503 -53.562 -29.276 1.00 126.85 172 LYS C N 1
ATOM 6293 C CA . LYS C 1 179 ? 7.662 -52.462 -28.777 1.00 121.35 172 LYS C CA 1
ATOM 6294 C C . LYS C 1 179 ? 6.423 -53.050 -28.113 1.00 125.30 172 LYS C C 1
ATOM 6295 O O . LYS C 1 179 ? 5.960 -52.563 -27.079 1.00 123.24 172 LYS C O 1
ATOM 6297 N N . ASN C 1 187 ? 0.883 -58.188 -27.865 1.00 133.38 180 ASN C N 1
ATOM 6298 C CA . ASN C 1 187 ? 2.036 -58.897 -28.414 1.00 133.83 180 ASN C CA 1
ATOM 6299 C C . ASN C 1 187 ? 2.319 -60.183 -27.625 1.00 130.29 180 ASN C C 1
ATOM 6300 O O . ASN C 1 187 ? 1.846 -60.371 -26.491 1.00 133.98 180 ASN C O 1
ATOM 6305 N N . PHE C 1 188 ? 3.077 -61.074 -28.250 1.00 126.36 181 PHE C N 1
ATOM 6306 C CA . PHE C 1 188 ? 3.354 -62.384 -27.685 1.00 123.74 181 PHE C CA 1
ATOM 6307 C C . PHE C 1 188 ? 4.161 -62.275 -26.407 1.00 120.07 181 PHE C C 1
ATOM 6308 O O . PHE C 1 188 ? 3.667 -62.622 -25.325 1.00 114.25 181 PHE C O 1
ATOM 6316 N N . ALA C 1 189 ? 5.365 -61.718 -26.517 1.00 118.89 182 ALA C N 1
ATOM 6317 C CA . ALA C 1 189 ? 6.254 -61.612 -25.362 1.00 113.78 182 ALA C CA 1
ATOM 6318 C C . ALA C 1 189 ? 5.736 -60.692 -24.272 1.00 110.15 182 ALA C C 1
ATOM 6319 O O . ALA C 1 189 ? 5.833 -61.025 -23.083 1.00 107.79 182 ALA C O 1
ATOM 6321 N N . ASN C 1 190 ? 5.196 -59.538 -24.668 1.00 113.07 183 ASN C N 1
ATOM 6322 C CA . ASN C 1 190 ? 4.831 -58.475 -23.729 1.00 107.28 183 ASN C CA 1
ATOM 6323 C C . ASN C 1 190 ? 3.733 -58.903 -22.767 1.00 108.85 183 ASN C C 1
ATOM 6324 O O . ASN C 1 190 ? 3.430 -58.197 -21.804 1.00 114.66 183 ASN C O 1
ATOM 6329 N N . THR C 1 191 ? 3.144 -60.063 -23.041 1.00 105.11 184 THR C N 1
ATOM 6330 C CA . THR C 1 191 ? 2.307 -60.759 -22.076 1.00 101.73 184 THR C CA 1
ATOM 6331 C C . THR C 1 191 ? 3.213 -61.446 -21.052 1.00 99.18 184 THR C C 1
ATOM 6332 O O . THR C 1 191 ? 3.036 -61.293 -19.842 1.00 93.87 184 THR C O 1
ATOM 6336 N N . LEU C 1 192 ? 4.211 -62.170 -21.558 1.00 89.68 185 LEU C N 1
ATOM 6337 C CA . LEU C 1 192 ? 5.162 -62.897 -20.717 1.00 87.18 185 LEU C CA 1
ATOM 6338 C C . LEU C 1 192 ? 6.034 -61.952 -19.894 1.00 87.40 185 LEU C C 1
ATOM 6339 O O . LEU C 1 192 ? 6.169 -62.126 -18.682 1.00 83.90 185 LEU C O 1
ATOM 6344 N N . ILE C 1 193 ? 6.636 -60.965 -20.556 1.00 88.37 186 ILE C N 1
ATOM 6345 C CA . ILE C 1 193 ? 7.515 -60.021 -19.869 1.00 89.50 186 ILE C CA 1
ATOM 6346 C C . ILE C 1 193 ? 6.751 -59.252 -18.797 1.00 91.22 186 ILE C C 1
ATOM 6347 O O . ILE C 1 193 ? 7.243 -59.078 -17.682 1.00 89.00 186 ILE C O 1
ATOM 6352 N N . SER C 1 194 ? 5.541 -58.813 -19.126 1.00 92.92 187 SER C N 1
ATOM 6353 C CA . SER C 1 194 ? 4.727 -58.076 -18.167 1.00 87.87 187 SER C CA 1
ATOM 6354 C C . SER C 1 194 ? 4.309 -58.959 -16.997 1.00 81.57 187 SER C C 1
ATOM 6355 O O . SER C 1 194 ? 4.298 -58.507 -15.853 1.00 79.02 187 SER C O 1
ATOM 6358 N N . PHE C 1 195 ? 3.968 -60.213 -17.284 1.00 81.17 188 PHE C N 1
ATOM 6359 C CA . PHE C 1 195 ? 3.561 -61.147 -16.235 1.00 79.86 188 PHE C CA 1
ATOM 6360 C C . PHE C 1 195 ? 4.730 -61.499 -15.315 1.00 83.65 188 PHE C C 1
ATOM 6361 O O . PHE C 1 195 ? 4.574 -61.564 -14.095 1.00 78.84 188 PHE C O 1
ATOM 6369 N N . GLY C 1 196 ? 5.897 -61.730 -15.908 1.00 80.35 189 GLY C N 1
ATOM 6370 C CA . GLY C 1 196 ? 7.094 -62.009 -15.142 1.00 78.64 189 GLY C CA 1
ATOM 6371 C C . GLY C 1 196 ? 7.515 -60.824 -14.295 1.00 81.69 189 GLY C C 1
ATOM 6372 O O . GLY C 1 196 ? 7.886 -60.979 -13.129 1.00 82.30 189 GLY C O 1
ATOM 6373 N N . ASN C 1 197 ? 7.462 -59.634 -14.886 1.00 80.42 190 ASN C N 1
ATOM 6374 C CA . ASN C 1 197 ? 7.773 -58.408 -14.163 1.00 76.17 190 ASN C CA 1
ATOM 6375 C C . ASN C 1 197 ? 6.847 -58.237 -12.961 1.00 72.80 190 ASN C C 1
ATOM 6376 O O . ASN C 1 197 ? 7.281 -57.818 -11.888 1.00 65.90 190 ASN C O 1
ATOM 6381 N N . SER C 1 198 ? 5.575 -58.578 -13.147 1.00 75.69 191 SER C N 1
ATOM 6382 C CA . SER C 1 198 ? 4.594 -58.519 -12.068 1.00 71.76 191 SER C CA 1
ATOM 6383 C C . SER C 1 198 ? 4.992 -59.437 -10.924 1.00 71.23 191 SER C C 1
ATOM 6384 O O . SER C 1 198 ? 4.986 -59.030 -9.763 1.00 73.78 191 SER C O 1
ATOM 6387 N N . LEU C 1 199 ? 5.337 -60.677 -11.261 1.00 69.31 192 LEU C N 1
ATOM 6388 C CA . LEU C 1 199 ? 5.778 -61.649 -10.270 1.00 67.12 192 LEU C CA 1
ATOM 6389 C C . LEU C 1 199 ? 6.991 -61.129 -9.520 1.00 67.70 192 LEU C C 1
ATOM 6390 O O . LEU C 1 199 ? 7.104 -61.303 -8.307 1.00 68.22 192 LEU C O 1
ATOM 6395 N N . LEU C 1 200 ? 7.891 -60.476 -10.247 1.00 67.96 193 LEU C N 1
ATOM 6396 C CA . LEU C 1 200 ? 9.095 -59.926 -9.643 1.00 60.27 193 LEU C CA 1
ATOM 6397 C C . LEU C 1 200 ? 8.761 -58.751 -8.727 1.00 55.97 193 LEU C C 1
ATOM 6398 O O . LEU C 1 200 ? 9.325 -58.633 -7.646 1.00 52.84 193 LEU C O 1
ATOM 6403 N N . TYR C 1 201 ? 7.841 -57.891 -9.156 1.00 59.27 194 TYR C N 1
ATOM 6404 C CA . TYR C 1 201 ? 7.437 -56.742 -8.347 1.00 56.48 194 TYR C CA 1
ATOM 6405 C C . TYR C 1 201 ? 6.866 -57.194 -7.009 1.00 57.99 194 TYR C C 1
ATOM 6406 O O . TYR C 1 201 ? 7.156 -56.608 -5.964 1.00 57.15 194 TYR C O 1
ATOM 6415 N N . THR C 1 202 ? 6.047 -58.240 -7.052 1.00 60.97 195 THR C N 1
ATOM 6416 C CA . THR C 1 202 ? 5.397 -58.751 -5.852 1.00 54.09 195 THR C CA 1
ATOM 6417 C C . THR C 1 202 ? 6.386 -59.480 -4.957 1.00 48.59 195 THR C C 1
ATOM 6418 O O . THR C 1 202 ? 6.286 -59.406 -3.733 1.00 50.91 195 THR C O 1
ATOM 6422 N N . THR C 1 203 ? 7.336 -60.183 -5.566 1.00 47.21 196 THR C N 1
ATOM 6423 C CA . THR C 1 203 ? 8.354 -60.898 -4.805 1.00 53.92 196 THR C CA 1
ATOM 6424 C C . THR C 1 203 ? 9.201 -59.919 -4.008 1.00 49.96 196 THR C C 1
ATOM 6425 O O . THR C 1 203 ? 9.379 -60.083 -2.800 1.00 54.77 196 THR C O 1
ATOM 6429 N N . VAL C 1 204 ? 9.714 -58.900 -4.691 1.00 44.57 197 VAL C N 1
ATOM 6430 C CA . VAL C 1 204 ? 10.525 -57.880 -4.042 1.00 45.68 197 VAL C CA 1
ATOM 6431 C C . VAL C 1 204 ? 9.726 -57.187 -2.948 1.00 47.77 197 VAL C C 1
ATOM 6432 O O . VAL C 1 204 ? 10.264 -56.886 -1.881 1.00 51.64 197 VAL C O 1
ATOM 6436 N N . LEU C 1 205 ? 8.440 -56.958 -3.204 1.00 44.72 198 LEU C N 1
ATOM 6437 C CA . LEU C 1 205 ? 7.561 -56.353 -2.204 1.00 45.93 198 LEU C CA 1
ATOM 6438 C C . LEU C 1 205 ? 7.516 -57.203 -0.939 1.00 44.00 198 LEU C C 1
ATOM 6439 O O . LEU C 1 205 ? 7.674 -56.692 0.174 1.00 41.02 198 LEU C O 1
ATOM 6444 N N . SER C 1 206 ? 7.317 -58.503 -1.126 1.00 46.08 199 SER C N 1
ATOM 6445 C CA . SER C 1 206 ? 7.272 -59.453 -0.023 1.00 51.17 199 SER C CA 1
ATOM 6446 C C . SER C 1 206 ? 8.581 -59.503 0.762 1.00 54.14 199 SER C C 1
ATOM 6447 O O . SER C 1 206 ? 8.575 -59.749 1.967 1.00 58.43 199 SER C O 1
ATOM 6450 N N . LEU C 1 207 ? 9.700 -59.284 0.078 1.00 49.33 200 LEU C N 1
ATOM 6451 C CA . LEU C 1 207 ? 11.009 -59.310 0.731 1.00 43.85 200 LEU C CA 1
ATOM 6452 C C . LEU C 1 207 ? 11.251 -58.027 1.523 1.00 42.12 200 LEU C C 1
ATOM 6453 O O . LEU C 1 207 ? 11.873 -58.050 2.590 1.00 46.07 200 LEU C O 1
ATOM 6458 N N . ILE C 1 208 ? 10.760 -56.909 0.998 1.00 40.00 201 ILE C N 1
ATOM 6459 C CA . ILE C 1 208 ? 10.854 -55.639 1.704 1.00 43.09 201 ILE C CA 1
ATOM 6460 C C . ILE C 1 208 ? 10.082 -55.714 3.023 1.00 41.51 201 ILE C C 1
ATOM 6461 O O . ILE C 1 208 ? 10.507 -55.154 4.034 1.00 42.83 201 ILE C O 1
ATOM 6466 N N . TYR C 1 209 ? 8.965 -56.439 3.015 1.00 36.99 202 TYR C N 1
ATOM 6467 C CA . TYR C 1 209 ? 8.177 -56.647 4.228 1.00 42.75 202 TYR C CA 1
ATOM 6468 C C . TYR C 1 209 ? 8.986 -57.362 5.303 1.00 48.78 202 TYR C C 1
ATOM 6469 O O . TYR C 1 209 ? 8.686 -57.263 6.495 1.00 55.09 202 TYR C O 1
ATOM 6478 N N . GLN C 1 210 ? 10.014 -58.079 4.868 1.00 48.91 203 GLN C N 1
ATOM 6479 C CA . GLN C 1 210 ? 10.912 -58.791 5.766 1.00 44.86 203 GLN C CA 1
ATOM 6480 C C . GLN C 1 210 ? 12.144 -57.959 6.139 1.00 40.20 203 GLN C C 1
ATOM 6481 O O . GLN C 1 210 ? 13.101 -58.477 6.713 1.00 37.43 203 GLN C O 1
ATOM 6487 N N . THR C 1 211 ? 12.141 -56.684 5.761 1.00 36.86 204 THR C N 1
ATOM 6488 C CA . THR C 1 211 ? 13.169 -55.752 6.215 1.00 41.99 204 THR C CA 1
ATOM 6489 C C . THR C 1 211 ? 12.537 -54.585 6.969 1.00 41.03 204 THR C C 1
ATOM 6490 O O . THR C 1 211 ? 11.314 -54.480 7.057 1.00 48.86 204 THR C O 1
ATOM 6494 N N . HIS C 1 212 ? 13.373 -53.692 7.483 1.00 39.80 205 HIS C N 1
ATOM 6495 C CA . HIS C 1 212 ? 12.884 -52.525 8.197 1.00 34.11 205 HIS C CA 1
ATOM 6496 C C . HIS C 1 212 ? 12.500 -51.426 7.225 1.00 34.48 205 HIS C C 1
ATOM 6497 O O . HIS C 1 212 ? 12.067 -50.350 7.631 1.00 30.64 205 HIS C O 1
ATOM 6504 N N . LEU C 1 213 ? 12.683 -51.696 5.938 1.00 35.72 206 LEU C N 1
ATOM 6505 C CA . LEU C 1 213 ? 12.409 -50.701 4.907 1.00 35.03 206 LEU C CA 1
ATOM 6506 C C . LEU C 1 213 ? 10.925 -50.574 4.607 1.00 40.96 206 LEU C C 1
ATOM 6507 O O . LEU C 1 213 ? 10.183 -51.559 4.627 1.00 42.46 206 LEU C O 1
ATOM 6512 N N . ASP C 1 214 ? 10.494 -49.349 4.335 1.00 44.94 207 ASP C N 1
ATOM 6513 C CA . ASP C 1 214 ? 9.117 -49.125 3.942 1.00 41.84 207 ASP C CA 1
ATOM 6514 C C . ASP C 1 214 ? 9.039 -49.099 2.424 1.00 41.43 207 ASP C C 1
ATOM 6515 O O . ASP C 1 214 ? 9.746 -48.331 1.771 1.00 42.81 207 ASP C O 1
ATOM 6520 N N . PRO C 1 215 ? 8.180 -49.949 1.857 1.00 41.77 208 PRO C N 1
ATOM 6521 C CA . PRO C 1 215 ? 8.060 -50.065 0.400 1.00 45.82 208 PRO C CA 1
ATOM 6522 C C . PRO C 1 215 ? 7.521 -48.801 -0.276 1.00 49.25 208 PRO C C 1
ATOM 6523 O O . PRO C 1 215 ? 7.686 -48.655 -1.484 1.00 51.35 208 PRO C O 1
ATOM 6527 N N . ARG C 1 216 ? 6.905 -47.901 0.484 1.00 50.44 209 ARG C N 1
ATOM 6528 C CA . ARG C 1 216 ? 6.300 -46.705 -0.104 1.00 49.80 209 ARG C CA 1
ATOM 6529 C C . ARG C 1 216 ? 7.312 -45.637 -0.507 1.00 54.81 209 ARG C C 1
ATOM 6530 O O . ARG C 1 216 ? 6.990 -44.741 -1.288 1.00 60.08 209 ARG C O 1
ATOM 6538 N N . ILE C 1 217 ? 8.530 -45.733 0.018 1.00 50.55 210 ILE C N 1
ATOM 6539 C CA . ILE C 1 217 ? 9.573 -44.775 -0.322 1.00 46.89 210 ILE C CA 1
ATOM 6540 C C . ILE C 1 217 ? 10.583 -45.379 -1.290 1.00 52.06 210 ILE C C 1
ATOM 6541 O O . ILE C 1 217 ? 11.383 -46.228 -0.903 1.00 48.39 210 ILE C O 1
ATOM 6546 N N . GLY C 1 218 ? 10.542 -44.935 -2.544 1.00 51.20 211 GLY C N 1
ATOM 6547 C CA . GLY C 1 218 ? 11.537 -45.316 -3.533 1.00 43.25 211 GLY C CA 1
ATOM 6548 C C . GLY C 1 218 ? 12.459 -44.146 -3.825 1.00 47.42 211 GLY C C 1
ATOM 6549 O O . GLY C 1 218 ? 12.257 -43.054 -3.300 1.00 52.93 211 GLY C O 1
ATOM 6550 N N . TYR C 1 219 ? 13.457 -44.361 -4.675 1.00 47.06 212 TYR C N 1
ATOM 6551 C CA . TYR C 1 219 ? 14.449 -43.328 -4.963 1.00 49.20 212 TYR C CA 1
ATOM 6552 C C . TYR C 1 219 ? 14.494 -42.991 -6.450 1.00 51.01 212 TYR C C 1
ATOM 6553 O O . TYR C 1 219 ? 14.316 -41.831 -6.832 1.00 51.74 212 TYR C O 1
ATOM 6562 N N . LEU C 1 220 ? 14.782 -43.984 -7.285 1.00 52.06 213 LEU C N 1
ATOM 6563 C CA . LEU C 1 220 ? 14.686 -43.796 -8.724 1.00 52.89 213 LEU C CA 1
ATOM 6564 C C . LEU C 1 220 ? 13.245 -43.486 -9.098 1.00 57.84 213 LEU C C 1
ATOM 6565 O O . LEU C 1 220 ? 12.958 -42.446 -9.689 1.00 62.93 213 LEU C O 1
ATOM 6570 N N . HIS C 1 221 ? 12.332 -44.384 -8.753 1.00 55.75 214 HIS C N 1
ATOM 6571 C CA . HIS C 1 221 ? 10.919 -44.079 -8.921 1.00 50.02 214 HIS C CA 1
ATOM 6572 C C . HIS C 1 221 ? 10.506 -43.061 -7.868 1.00 46.53 214 HIS C C 1
ATOM 6573 O O . HIS C 1 221 ? 10.865 -43.192 -6.692 1.00 45.01 214 HIS C O 1
ATOM 6580 N N . GLU C 1 222 ? 9.759 -42.049 -8.299 1.00 49.29 215 GLU C N 1
ATOM 6581 C CA . GLU C 1 222 ? 9.287 -40.987 -7.415 1.00 49.93 215 GLU C CA 1
ATOM 6582 C C . GLU C 1 222 ? 8.530 -41.557 -6.231 1.00 53.50 215 GLU C C 1
ATOM 6583 O O . GLU C 1 222 ? 7.767 -42.511 -6.383 1.00 66.42 215 GLU C O 1
ATOM 6589 N N . THR C 1 223 ? 8.729 -40.975 -5.053 1.00 47.60 216 THR C N 1
ATOM 6590 C CA . THR C 1 223 ? 7.833 -41.295 -3.966 1.00 42.08 216 THR C CA 1
ATOM 6591 C C . THR C 1 223 ? 6.716 -40.272 -4.039 1.00 49.40 216 THR C C 1
ATOM 6592 O O . THR C 1 223 ? 6.848 -39.119 -3.631 1.00 55.01 216 THR C O 1
ATOM 6596 N N . ASN C 1 224 ? 5.604 -40.745 -4.570 1.00 53.13 217 ASN C N 1
ATOM 6597 C CA . ASN C 1 224 ? 4.325 -40.090 -4.498 1.00 63.21 217 ASN C CA 1
ATOM 6598 C C . ASN C 1 224 ? 3.594 -41.106 -3.671 1.00 80.29 217 ASN C C 1
ATOM 6599 O O . ASN C 1 224 ? 4.006 -42.270 -3.674 1.00 96.82 217 ASN C O 1
ATOM 6604 N N . PHE C 1 225 ? 2.565 -40.761 -2.919 1.00 71.59 218 PHE C N 1
ATOM 6605 C CA . PHE C 1 225 ? 1.987 -41.910 -2.269 1.00 66.98 218 PHE C CA 1
ATOM 6606 C C . PHE C 1 225 ? 0.741 -42.231 -3.049 1.00 66.28 218 PHE C C 1
ATOM 6607 O O . PHE C 1 225 ? -0.390 -41.973 -2.633 1.00 66.62 218 PHE C O 1
ATOM 6615 N N . ARG C 1 226 ? 1.004 -42.849 -4.197 1.00 57.82 219 ARG C N 1
ATOM 6616 C CA . ARG C 1 226 ? 0.014 -43.442 -5.069 1.00 57.43 219 ARG C CA 1
ATOM 6617 C C . ARG C 1 226 ? 0.253 -44.937 -5.253 1.00 57.57 219 ARG C C 1
ATOM 6618 O O . ARG C 1 226 ? -0.501 -45.613 -5.954 1.00 48.02 219 ARG C O 1
ATOM 6626 N N . ARG C 1 227 ? 1.328 -45.432 -4.640 1.00 42.66 220 ARG C N 1
ATOM 6627 C CA . ARG C 1 227 ? 1.857 -46.758 -4.947 1.00 51.30 220 ARG C CA 1
ATOM 6628 C C . ARG C 1 227 ? 3.095 -47.109 -4.120 1.00 55.97 220 ARG C C 1
ATOM 6629 O O . ARG C 1 227 ? 3.718 -46.249 -3.495 1.00 51.99 220 ARG C O 1
ATOM 6637 N N . PHE C 1 228 ? 3.461 -48.381 -4.152 1.00 49.36 221 PHE C N 1
ATOM 6638 C CA . PHE C 1 228 ? 4.773 -48.801 -3.700 1.00 42.82 221 PHE C CA 1
ATOM 6639 C C . PHE C 1 228 ? 5.805 -48.423 -4.759 1.00 49.82 221 PHE C C 1
ATOM 6640 O O . PHE C 1 228 ? 5.564 -48.560 -5.962 1.00 62.47 221 PHE C O 1
ATOM 6648 N N . SER C 1 229 ? 6.952 -47.946 -4.302 1.00 51.34 222 SER C N 1
ATOM 6649 C CA . SER C 1 229 ? 8.010 -47.475 -5.181 1.00 48.41 222 SER C CA 1
ATOM 6650 C C . SER C 1 229 ? 9.242 -48.354 -5.047 1.00 51.43 222 SER C C 1
ATOM 6651 O O . SER C 1 229 ? 9.735 -48.900 -6.033 1.00 57.06 222 SER C O 1
ATOM 6654 N N . LEU C 1 230 ? 9.750 -48.445 -3.822 1.00 47.13 223 LEU C N 1
ATOM 6655 C CA . LEU C 1 230 ? 11.000 -49.131 -3.527 1.00 46.05 223 LEU C CA 1
ATOM 6656 C C . LEU C 1 230 ? 11.126 -50.491 -4.211 1.00 44.47 223 LEU C C 1
ATOM 6657 O O . LEU C 1 230 ? 12.209 -50.855 -4.680 1.00 50.30 223 LEU C O 1
ATOM 6662 N N . ASN C 1 231 ? 10.033 -51.243 -4.279 1.00 38.22 224 ASN C N 1
ATOM 6663 C CA . ASN C 1 231 ? 10.101 -52.558 -4.905 1.00 51.45 224 ASN C CA 1
ATOM 6664 C C . ASN C 1 231 ? 10.285 -52.439 -6.414 1.00 54.79 224 ASN C C 1
ATOM 6665 O O . ASN C 1 231 ? 10.947 -53.276 -7.030 1.00 56.35 224 ASN C O 1
ATOM 6670 N N . LEU C 1 232 ? 9.722 -51.386 -6.999 1.00 45.65 225 LEU C N 1
ATOM 6671 C CA . LEU C 1 232 ? 9.926 -51.100 -8.415 1.00 46.97 225 LEU C CA 1
ATOM 6672 C C . LEU C 1 232 ? 11.379 -50.702 -8.689 1.00 56.56 225 LEU C C 1
ATOM 6673 O O . LEU C 1 232 ? 11.933 -51.052 -9.727 1.00 58.09 225 LEU C O 1
ATOM 6678 N N . ASP C 1 233 ? 11.989 -49.971 -7.759 1.00 59.37 226 ASP C N 1
ATOM 6679 C CA . ASP C 1 233 ? 13.401 -49.601 -7.873 1.00 54.04 226 ASP C CA 1
ATOM 6680 C C . ASP C 1 233 ? 14.297 -50.836 -7.857 1.00 56.02 226 ASP C C 1
ATOM 6681 O O . ASP C 1 233 ? 15.113 -51.039 -8.757 1.00 59.31 226 ASP C O 1
ATOM 6686 N N . ILE C 1 234 ? 14.134 -51.660 -6.829 1.00 54.23 227 ILE C N 1
ATOM 6687 C CA . ILE C 1 234 ? 14.982 -52.831 -6.633 1.00 56.20 227 ILE C CA 1
ATOM 6688 C C . ILE C 1 234 ? 14.775 -53.866 -7.739 1.00 59.01 227 ILE C C 1
ATOM 6689 O O . ILE C 1 234 ? 15.699 -54.595 -8.106 1.00 60.34 227 ILE C O 1
ATOM 6694 N N . ALA C 1 235 ? 13.565 -53.913 -8.283 1.00 60.82 228 ALA C N 1
ATOM 6695 C CA . ALA C 1 235 ? 13.246 -54.873 -9.334 1.00 58.06 228 ALA C CA 1
ATOM 6696 C C . ALA C 1 235 ? 14.016 -54.602 -10.626 1.00 60.29 228 ALA C C 1
ATOM 6697 O O . ALA C 1 235 ? 14.262 -55.522 -11.405 1.00 63.93 228 ALA C O 1
ATOM 6699 N N . GLU C 1 236 ? 14.392 -53.343 -10.849 1.00 58.76 229 GLU C N 1
ATOM 6700 C CA . GLU C 1 236 ? 15.120 -52.956 -12.059 1.00 63.18 229 GLU C CA 1
ATOM 6701 C C . GLU C 1 236 ? 16.416 -53.745 -12.232 1.00 65.21 229 GLU C C 1
ATOM 6702 O O . GLU C 1 236 ? 16.795 -54.104 -13.347 1.00 73.89 229 GLU C O 1
ATOM 6708 N N . LEU C 1 237 ? 17.081 -54.011 -11.114 1.00 61.72 230 LEU C N 1
ATOM 6709 C CA . LEU C 1 237 ? 18.339 -54.744 -11.094 1.00 59.43 230 LEU C CA 1
ATOM 6710 C C . LEU C 1 237 ? 18.189 -56.195 -11.531 1.00 62.48 230 LEU C C 1
ATOM 6711 O O . LEU C 1 237 ? 19.040 -56.733 -12.237 1.00 69.10 230 LEU C O 1
ATOM 6716 N N . PHE C 1 238 ? 17.109 -56.828 -11.086 1.00 60.28 231 PHE C N 1
ATOM 6717 C CA . PHE C 1 238 ? 16.954 -58.269 -11.231 1.00 62.81 231 PHE C CA 1
ATOM 6718 C C . PHE C 1 238 ? 16.100 -58.707 -12.415 1.00 66.83 231 PHE C C 1
ATOM 6719 O O . PHE C 1 238 ? 15.899 -59.905 -12.627 1.00 69.88 231 PHE C O 1
ATOM 6727 N N . LYS C 1 239 ? 15.605 -57.743 -13.183 1.00 61.70 232 LYS C N 1
ATOM 6728 C CA . LYS C 1 239 ? 14.793 -58.050 -14.357 1.00 65.43 232 LYS C CA 1
ATOM 6729 C C . LYS C 1 239 ? 15.515 -58.929 -15.398 1.00 72.93 232 LYS C C 1
ATOM 6730 O O . LYS C 1 239 ? 14.914 -59.867 -15.923 1.00 74.38 232 LYS C 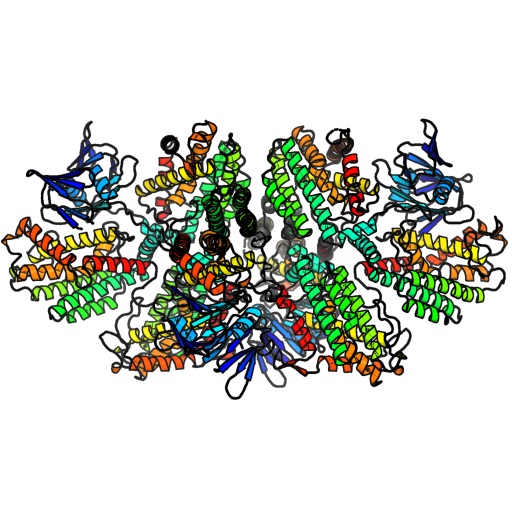O 1
ATOM 6736 N N . PRO C 1 240 ? 16.789 -58.625 -15.724 1.00 71.76 233 PRO C N 1
ATOM 6737 C CA . PRO C 1 240 ? 17.457 -59.544 -16.653 1.00 77.89 233 PRO C CA 1
ATOM 6738 C C . PRO C 1 240 ? 17.650 -60.962 -16.110 1.00 82.63 233 PRO C C 1
ATOM 6739 O O . PRO C 1 240 ? 17.328 -61.931 -16.800 1.00 86.26 233 PRO C O 1
ATOM 6743 N N . ALA C 1 241 ? 18.145 -61.074 -14.881 1.00 83.81 234 ALA C N 1
ATOM 6744 C CA . ALA C 1 241 ? 18.510 -62.366 -14.308 1.00 83.91 234 ALA C CA 1
ATOM 6745 C C . ALA C 1 241 ? 17.302 -63.265 -14.070 1.00 87.56 234 ALA C C 1
ATOM 6746 O O . ALA C 1 241 ? 17.383 -64.484 -14.219 1.00 93.50 234 ALA C O 1
ATOM 6748 N N . VAL C 1 242 ? 16.185 -62.655 -13.695 1.00 83.35 235 VAL C N 1
ATOM 6749 C CA . VAL C 1 242 ? 14.988 -63.405 -13.342 1.00 78.97 235 VAL C CA 1
ATOM 6750 C C . VAL C 1 242 ? 14.023 -63.507 -14.507 1.00 79.45 235 VAL C C 1
ATOM 6751 O O . VAL C 1 242 ? 13.748 -64.595 -14.999 1.00 92.54 235 VAL C O 1
ATOM 6755 N N . VAL C 1 243 ? 13.505 -62.360 -14.932 1.00 71.09 236 VAL C N 1
ATOM 6756 C CA . VAL C 1 243 ? 12.488 -62.302 -15.973 1.00 73.90 236 VAL C CA 1
ATOM 6757 C C . VAL C 1 243 ? 13.023 -62.611 -17.371 1.00 84.76 236 VAL C C 1
ATOM 6758 O O . VAL C 1 243 ? 12.479 -63.460 -18.080 1.00 84.75 236 VAL C O 1
ATOM 6762 N N . ASP C 1 244 ? 14.087 -61.922 -17.767 1.00 87.09 237 ASP C N 1
ATOM 6763 C CA . ASP C 1 244 ? 14.560 -62.000 -19.145 1.00 87.86 237 ASP C CA 1
ATOM 6764 C C . ASP C 1 244 ? 15.177 -63.349 -19.481 1.00 95.67 237 ASP C C 1
ATOM 6765 O O . ASP C 1 244 ? 14.950 -63.886 -20.565 1.00 103.97 237 ASP C O 1
ATOM 6770 N N . ARG C 1 245 ? 15.950 -63.900 -18.553 1.00 93.27 238 ARG C N 1
ATOM 6771 C CA . ARG C 1 245 ? 16.566 -65.202 -18.766 1.00 94.86 238 ARG C CA 1
ATOM 6772 C C . ARG C 1 245 ? 15.476 -66.260 -18.796 1.00 101.18 238 ARG C C 1
ATOM 6773 O O . ARG C 1 245 ? 15.573 -67.258 -19.518 1.00 107.29 238 ARG C O 1
ATOM 6781 N N . LEU C 1 246 ? 14.424 -66.014 -18.023 1.00 99.19 239 LEU C N 1
ATOM 6782 C CA . LEU C 1 246 ? 13.250 -66.868 -18.038 1.00 102.31 239 LEU C CA 1
ATOM 6783 C C . LEU C 1 246 ? 12.546 -66.783 -19.386 1.00 98.64 239 LEU C C 1
ATOM 6784 O O . LEU C 1 246 ? 12.148 -67.796 -19.958 1.00 99.54 239 LEU C O 1
ATOM 6789 N N . PHE C 1 247 ? 12.396 -65.561 -19.886 1.00 95.28 240 PHE C N 1
ATOM 6790 C CA . PHE C 1 247 ? 11.757 -65.332 -21.175 1.00 95.59 240 PHE C CA 1
ATOM 6791 C C . PHE C 1 247 ? 12.498 -66.042 -22.297 1.00 104.41 240 PHE C C 1
ATOM 6792 O O . PHE C 1 247 ? 11.895 -66.786 -23.068 1.00 109.99 240 PHE C O 1
ATOM 6800 N N . LEU C 1 248 ? 13.804 -65.813 -22.384 1.00 102.70 241 LEU C N 1
ATOM 6801 C CA . LEU C 1 248 ? 14.610 -66.421 -23.436 1.00 104.68 241 LEU C CA 1
ATOM 6802 C C . LEU C 1 248 ? 14.573 -67.940 -23.372 1.00 104.28 241 LEU C C 1
ATOM 6803 O O . LEU C 1 248 ? 14.401 -68.598 -24.392 1.00 106.12 241 LEU C O 1
ATOM 6808 N N . ASN C 1 249 ? 14.724 -68.489 -22.171 1.00 102.26 242 ASN C N 1
ATOM 6809 C CA . ASN C 1 249 ? 14.714 -69.935 -21.985 1.00 108.27 242 ASN C CA 1
ATOM 6810 C C . ASN C 1 249 ? 13.443 -70.569 -22.547 1.00 113.16 242 ASN C C 1
ATOM 6811 O O . ASN C 1 249 ? 13.521 -71.474 -23.369 1.00 117.92 242 ASN C O 1
ATOM 6816 N N . LEU C 1 250 ? 12.279 -70.080 -22.125 1.00 112.61 243 LEU C N 1
ATOM 6817 C CA . LEU C 1 250 ? 11.011 -70.725 -22.479 1.00 115.06 243 LEU C CA 1
ATOM 6818 C C . LEU C 1 250 ? 10.601 -70.561 -23.942 1.00 116.56 243 LEU C C 1
ATOM 6819 O O . LEU C 1 250 ? 10.047 -71.486 -24.536 1.00 122.69 243 LEU C O 1
ATOM 6824 N N . VAL C 1 251 ? 10.859 -69.393 -24.522 1.00 113.08 244 VAL C N 1
ATOM 6825 C CA . VAL C 1 251 ? 10.463 -69.149 -25.906 1.00 116.81 244 VAL C CA 1
ATOM 6826 C C . VAL C 1 251 ? 11.411 -69.868 -26.869 1.00 122.84 244 VAL C C 1
ATOM 6827 O O . VAL C 1 251 ? 11.004 -70.310 -27.942 1.00 127.70 244 VAL C O 1
ATOM 6831 N N . ASN C 1 252 ? 12.673 -70.001 -26.478 1.00 122.87 245 ASN C N 1
ATOM 6832 C CA . ASN C 1 252 ? 13.664 -70.648 -27.327 1.00 128.62 245 ASN C CA 1
ATOM 6833 C C . ASN C 1 252 ? 13.608 -72.165 -27.204 1.00 133.72 245 ASN C C 1
ATOM 6834 O O . ASN C 1 252 ? 14.077 -72.887 -28.084 1.00 139.94 245 ASN C O 1
ATOM 6839 N N . THR C 1 253 ? 13.032 -72.644 -26.107 1.00 123.52 246 THR C N 1
ATOM 6840 C CA . THR C 1 253 ? 12.871 -74.076 -25.904 1.00 127.69 246 THR C CA 1
ATOM 6841 C C . THR C 1 253 ? 11.475 -74.515 -26.329 1.00 134.33 246 THR C C 1
ATOM 6842 O O . THR C 1 253 ? 11.139 -75.698 -26.266 1.00 135.24 246 THR C O 1
ATOM 6846 N N . ARG C 1 254 ? 10.671 -73.542 -26.753 1.00 132.50 247 ARG C N 1
ATOM 6847 C CA . ARG C 1 254 ? 9.323 -73.776 -27.273 1.00 136.40 247 ARG C CA 1
ATOM 6848 C C . ARG C 1 254 ? 8.369 -74.415 -26.261 1.00 136.87 247 ARG C C 1
ATOM 6849 O O . ARG C 1 254 ? 7.417 -75.091 -26.649 1.00 142.27 247 ARG C O 1
ATOM 6851 N N . GLN C 1 255 ? 8.615 -74.201 -24.972 1.00 133.11 248 GLN C N 1
ATOM 6852 C CA . GLN C 1 255 ? 7.673 -74.646 -23.947 1.00 134.34 248 GLN C CA 1
ATOM 6853 C C . GLN C 1 255 ? 6.435 -73.764 -23.959 1.00 135.33 248 GLN C C 1
ATOM 6854 O O . GLN C 1 255 ? 5.333 -74.214 -23.645 1.00 138.43 248 GLN C O 1
ATOM 6860 N N . ILE C 1 256 ? 6.635 -72.500 -24.314 1.00 132.68 249 ILE C N 1
ATOM 6861 C CA . ILE C 1 256 ? 5.536 -71.569 -24.519 1.00 131.79 249 ILE C CA 1
ATOM 6862 C C . ILE C 1 256 ? 5.357 -71.299 -26.009 1.00 138.43 249 ILE C C 1
ATOM 6863 O O . ILE C 1 256 ? 6.269 -70.806 -26.673 1.00 140.59 249 ILE C O 1
ATOM 6868 N N . ASN C 1 257 ? 4.186 -71.649 -26.531 1.00 140.94 250 ASN C N 1
ATOM 6869 C CA . ASN C 1 257 ? 3.812 -71.306 -27.898 1.00 141.69 250 ASN C CA 1
ATOM 6870 C C . ASN C 1 257 ? 2.471 -70.574 -27.880 1.00 141.10 250 ASN C C 1
ATOM 6871 O O . ASN C 1 257 ? 1.952 -70.272 -26.809 1.00 136.05 250 ASN C O 1
ATOM 6876 N N . GLU C 1 258 ? 1.907 -70.283 -29.050 1.00 145.22 251 GLU C N 1
ATOM 6877 C CA . GLU C 1 258 ? 0.697 -69.459 -29.110 1.00 142.16 251 GLU C CA 1
ATOM 6878 C C . GLU C 1 258 ? -0.544 -70.150 -28.539 1.00 142.26 251 GLU C C 1
ATOM 6879 O O . GLU C 1 258 ? -1.607 -69.534 -28.427 1.00 141.47 251 GLU C O 1
ATOM 6885 N N . LYS C 1 259 ? -0.404 -71.421 -28.176 1.00 143.36 252 LYS C N 1
ATOM 6886 C CA . LYS C 1 259 ? -1.426 -72.104 -27.396 1.00 145.48 252 LYS C CA 1
ATOM 6887 C C . LYS C 1 259 ? -1.539 -71.486 -25.999 1.00 139.98 252 LYS C C 1
ATOM 6888 O O . LYS C 1 259 ? -2.505 -71.724 -25.273 1.00 142.39 252 LYS C O 1
ATOM 6890 N N . HIS C 1 260 ? -0.531 -70.702 -25.631 1.00 134.69 253 HIS C N 1
ATOM 6891 C CA . HIS C 1 260 ? -0.430 -70.128 -24.294 1.00 128.44 253 HIS C CA 1
ATOM 6892 C C . HIS C 1 260 ? -0.954 -68.694 -24.169 1.00 123.59 253 HIS C C 1
ATOM 6893 O O . HIS C 1 260 ? -0.795 -68.073 -23.121 1.00 117.40 253 HIS C O 1
ATOM 6900 N N . PHE C 1 261 ? -1.545 -68.152 -25.229 1.00 126.91 254 PHE C N 1
ATOM 6901 C CA . PHE C 1 261 ? -2.083 -66.793 -25.162 1.00 127.05 254 PHE C CA 1
ATOM 6902 C C . PHE C 1 261 ? -3.538 -66.703 -25.630 1.00 138.15 254 PHE C C 1
ATOM 6903 O O . PHE C 1 261 ? -3.988 -67.505 -26.448 1.00 147.43 254 PHE C O 1
ATOM 6911 N N . ASP C 1 262 ? -4.267 -65.721 -25.101 1.00 137.53 255 ASP C N 1
ATOM 6912 C CA . ASP C 1 262 ? -5.648 -65.463 -25.511 1.00 140.63 255 ASP C CA 1
ATOM 6913 C C . ASP C 1 262 ? -5.811 -64.030 -26.014 1.00 140.44 255 ASP C C 1
ATOM 6914 O O . ASP C 1 262 ? -6.922 -63.586 -26.314 1.00 143.32 255 ASP C O 1
ATOM 6919 N N . MET C 1 269 ? -3.712 -61.885 -23.255 1.00 120.96 262 MET C N 1
ATOM 6920 C CA . MET C 1 269 ? -3.828 -62.630 -22.007 1.00 119.94 262 MET C CA 1
ATOM 6921 C C . MET C 1 269 ? -2.954 -63.883 -22.039 1.00 124.69 262 MET C C 1
ATOM 6922 O O . MET C 1 269 ? -2.708 -64.452 -23.099 1.00 132.74 262 MET C O 1
ATOM 6927 N N . LEU C 1 270 ? -2.470 -64.286 -20.867 1.00 122.70 263 LEU C N 1
ATOM 6928 C CA . LEU C 1 270 ? -1.752 -65.541 -20.692 1.00 124.46 263 LEU C CA 1
ATOM 6929 C C . LEU C 1 270 ? -2.724 -66.568 -20.091 1.00 130.46 263 LEU C C 1
ATOM 6930 O O . LEU C 1 270 ? -3.585 -66.210 -19.290 1.00 130.01 263 LEU C O 1
ATOM 6935 N N . ASN C 1 271 ? -2.618 -67.831 -20.497 1.00 136.87 264 ASN C N 1
ATOM 6936 C CA . ASN C 1 271 ? -3.544 -68.864 -20.019 1.00 138.55 264 ASN C CA 1
ATOM 6937 C C . ASN C 1 271 ? -3.194 -69.364 -18.622 1.00 136.72 264 ASN C C 1
ATOM 6938 O O . ASN C 1 271 ? -2.054 -69.251 -18.178 1.00 134.86 264 ASN C O 1
ATOM 6943 N N . ASP C 1 272 ? -4.200 -69.907 -17.943 1.00 139.17 265 ASP C N 1
ATOM 6944 C CA . ASP C 1 272 ? -4.022 -70.650 -16.705 1.00 139.22 265 ASP C CA 1
ATOM 6945 C C . ASP C 1 272 ? -2.899 -71.681 -16.847 1.00 138.77 265 ASP C C 1
ATOM 6946 O O . ASP C 1 272 ? -1.994 -71.750 -16.017 1.00 135.39 265 ASP C O 1
ATOM 6951 N N . GLU C 1 273 ? -2.967 -72.466 -17.921 1.00 140.15 266 GLU C N 1
ATOM 6952 C CA . GLU C 1 273 ? -1.939 -73.450 -18.273 1.00 138.74 266 GLU C CA 1
ATOM 6953 C C . GLU C 1 273 ? -0.552 -72.826 -18.316 1.00 135.89 266 GLU C C 1
ATOM 6954 O O . GLU C 1 273 ? 0.350 -73.248 -17.593 1.00 136.55 266 GLU C O 1
ATOM 6956 N N . GLY C 1 274 ? -0.380 -71.846 -19.197 1.00 133.48 267 GLY C N 1
ATOM 6957 C CA . GLY C 1 274 ? 0.876 -71.127 -19.305 1.00 129.75 267 GLY C CA 1
ATOM 6958 C C . GLY C 1 274 ? 1.326 -70.483 -18.004 1.00 125.76 267 GLY C C 1
ATOM 6959 O O . GLY C 1 274 ? 2.519 -70.468 -17.701 1.00 126.05 267 GLY C O 1
ATOM 6960 N N . LYS C 1 275 ? 0.377 -69.943 -17.240 1.00 119.03 268 LYS C N 1
ATOM 6961 C CA . LYS C 1 275 ? 0.686 -69.325 -15.953 1.00 108.39 268 LYS C CA 1
ATOM 6962 C C . LYS C 1 275 ? 1.337 -70.318 -15.010 1.00 106.74 268 LYS C C 1
ATOM 6963 O O . LYS C 1 275 ? 2.308 -69.989 -14.334 1.00 102.89 268 LYS C O 1
ATOM 6969 N N . SER C 1 276 ? 0.794 -71.531 -14.966 1.00 110.02 269 SER C N 1
ATOM 6970 C CA . SER C 1 276 ? 1.337 -72.576 -14.111 1.00 116.10 269 SER C CA 1
ATOM 6971 C C . SER C 1 276 ? 2.772 -72.883 -14.509 1.00 114.52 269 SER C C 1
ATOM 6972 O O . SER C 1 276 ? 3.663 -72.958 -13.661 1.00 114.49 269 SER C O 1
ATOM 6975 N N . LEU C 1 277 ? 2.987 -73.053 -15.809 1.00 113.19 270 LEU C N 1
ATOM 6976 C CA . LEU C 1 277 ? 4.317 -73.316 -16.336 1.00 116.10 270 LEU C CA 1
ATOM 6977 C C . LEU C 1 277 ? 5.249 -72.153 -16.015 1.00 114.57 270 LEU C C 1
ATOM 6978 O O . LEU C 1 277 ? 6.341 -72.345 -15.477 1.00 117.94 270 LEU C O 1
ATOM 6983 N N . PHE C 1 278 ? 4.798 -70.946 -16.339 1.00 109.48 271 PHE C N 1
ATOM 6984 C CA . PHE C 1 278 ? 5.573 -69.738 -16.097 1.00 100.60 271 PHE C CA 1
ATOM 6985 C C . PHE C 1 278 ? 5.911 -69.587 -14.617 1.00 98.33 271 PHE C C 1
ATOM 6986 O O . PHE C 1 278 ? 7.024 -69.202 -14.266 1.00 96.16 271 PHE C O 1
ATOM 6994 N N . VAL C 1 279 ? 4.950 -69.904 -13.755 1.00 98.03 272 VAL C N 1
ATOM 6995 C CA . VAL C 1 279 ? 5.084 -69.597 -12.335 1.00 98.08 272 VAL C CA 1
ATOM 6996 C C . VAL C 1 279 ? 6.233 -70.345 -11.666 1.00 102.74 272 VAL C C 1
ATOM 6997 O O . VAL C 1 279 ? 7.023 -69.734 -10.948 1.00 98.91 272 VAL C O 1
ATOM 7001 N N . LYS C 1 280 ? 6.346 -71.652 -11.882 1.00 115.84 273 LYS C N 1
ATOM 7002 C CA . LYS C 1 280 ? 7.417 -72.380 -11.205 1.00 117.11 273 LYS C CA 1
ATOM 7003 C C . LYS C 1 280 ? 8.692 -72.500 -12.039 1.00 109.98 273 LYS C C 1
ATOM 7004 O O . LYS C 1 280 ? 9.730 -72.915 -11.523 1.00 108.74 273 LYS C O 1
ATOM 7010 N N . ASN C 1 281 ? 8.623 -72.123 -13.314 1.00 105.66 274 ASN C N 1
ATOM 7011 C CA . ASN C 1 281 ? 9.834 -71.773 -14.048 1.00 90.17 274 ASN C CA 1
ATOM 7012 C C . ASN C 1 281 ? 10.446 -70.566 -13.364 1.00 90.33 274 ASN C C 1
ATOM 7013 O O . ASN C 1 281 ? 11.656 -70.480 -13.151 1.00 89.33 274 ASN C O 1
ATOM 7018 N N . TYR C 1 282 ? 9.570 -69.629 -13.026 1.00 90.50 275 TYR C N 1
ATOM 7019 C CA . TYR C 1 282 ? 9.938 -68.454 -12.263 1.00 76.10 275 TYR C CA 1
ATOM 7020 C C . TYR C 1 282 ? 10.379 -68.830 -10.859 1.00 79.45 275 TYR C C 1
ATOM 7021 O O . TYR C 1 282 ? 11.367 -68.291 -10.363 1.00 74.92 275 TYR C O 1
ATOM 7030 N N . GLU C 1 283 ? 9.666 -69.763 -10.227 1.00 85.70 276 GLU C N 1
ATOM 7031 C CA . GLU C 1 283 ? 9.805 -69.962 -8.778 1.00 93.72 276 GLU C CA 1
ATOM 7032 C C . GLU C 1 283 ? 11.183 -70.417 -8.307 1.00 100.74 276 GLU C C 1
ATOM 7033 O O . GLU C 1 283 ? 11.694 -69.882 -7.313 1.00 105.21 276 GLU C O 1
ATOM 7039 N N . GLN C 1 284 ? 11.769 -71.414 -8.966 1.00 103.89 277 GLN C N 1
ATOM 7040 C CA . GLN C 1 284 ? 13.185 -71.707 -8.709 1.00 106.80 277 GLN C CA 1
ATOM 7041 C C . GLN C 1 284 ? 14.165 -71.122 -9.724 1.00 100.85 277 GLN C C 1
ATOM 7042 O O . GLN C 1 284 ? 15.351 -71.411 -9.646 1.00 103.04 277 GLN C O 1
ATOM 7048 N N . ALA C 1 285 ? 13.700 -70.310 -10.668 1.00 93.81 278 ALA C N 1
ATOM 7049 C CA . ALA C 1 285 ? 14.630 -69.343 -11.236 1.00 83.05 278 ALA C CA 1
ATOM 7050 C C . ALA C 1 285 ? 15.101 -68.515 -10.047 1.00 77.68 278 ALA C C 1
ATOM 7051 O O . ALA C 1 285 ? 16.285 -68.179 -9.918 1.00 71.78 278 ALA C O 1
ATOM 7053 N N . LEU C 1 286 ? 14.142 -68.217 -9.170 1.00 76.96 279 LEU C N 1
ATOM 7054 C CA . LEU C 1 286 ? 14.398 -67.539 -7.907 1.00 78.92 279 LEU C CA 1
ATOM 7055 C C . LEU C 1 286 ? 15.088 -68.410 -6.858 1.00 90.88 279 LEU C C 1
ATOM 7056 O O . LEU C 1 286 ? 16.107 -68.015 -6.295 1.00 94.80 279 LEU C O 1
ATOM 7061 N N . ARG C 1 287 ? 14.536 -69.593 -6.606 1.00 100.62 280 ARG C N 1
ATOM 7062 C CA . ARG C 1 287 ? 14.894 -70.380 -5.426 1.00 107.25 280 ARG C CA 1
ATOM 7063 C C . ARG C 1 287 ? 16.155 -71.199 -5.618 1.00 107.40 280 ARG C C 1
ATOM 7064 O O . ARG C 1 287 ? 16.525 -71.977 -4.739 1.00 114.76 280 ARG C O 1
ATOM 7066 N N . GLU C 1 288 ? 16.802 -71.056 -6.771 1.00 99.19 281 GLU C N 1
ATOM 7067 C CA . GLU C 1 288 ? 17.950 -71.906 -7.059 1.00 96.26 281 GLU C CA 1
ATOM 7068 C C . GLU C 1 288 ? 19.276 -71.167 -6.884 1.00 95.33 281 GLU C C 1
ATOM 7069 O O . GLU C 1 288 ? 19.397 -69.980 -7.201 1.00 90.67 281 GLU C O 1
ATOM 7075 N N . THR C 1 289 ? 20.266 -71.911 -6.391 1.00 103.32 282 THR C N 1
ATOM 7076 C CA . THR C 1 289 ? 21.419 -71.365 -5.670 1.00 106.25 282 THR C CA 1
ATOM 7077 C C . THR C 1 289 ? 22.782 -71.514 -6.351 1.00 114.21 282 THR C C 1
ATOM 7078 O O . THR C 1 289 ? 23.173 -72.619 -6.719 1.00 120.98 282 THR C O 1
ATOM 7082 N N . VAL C 1 290 ? 23.524 -70.417 -6.496 1.00 111.58 283 VAL C N 1
ATOM 7083 C CA . VAL C 1 290 ? 24.934 -70.533 -6.880 1.00 115.85 283 VAL C CA 1
ATOM 7084 C C . VAL C 1 290 ? 25.822 -69.603 -6.052 1.00 111.89 283 VAL C C 1
ATOM 7085 O O . VAL C 1 290 ? 27.038 -69.798 -5.971 1.00 113.89 283 VAL C O 1
ATOM 7089 N N . TYR C 1 298 ? 27.983 -68.859 -1.690 1.00 82.45 291 TYR C N 1
ATOM 7090 C CA . TYR C 1 298 ? 26.996 -69.212 -2.706 1.00 110.40 291 TYR C CA 1
ATOM 7091 C C . TYR C 1 298 ? 25.585 -68.852 -2.245 1.00 111.33 291 TYR C C 1
ATOM 7092 O O . TYR C 1 298 ? 25.227 -69.079 -1.089 1.00 114.89 291 TYR C O 1
ATOM 7101 N N . VAL C 1 299 ? 24.781 -68.301 -3.150 1.00 100.51 292 VAL C N 1
ATOM 7102 C CA . VAL C 1 299 ? 23.533 -67.660 -2.743 1.00 91.10 292 VAL C CA 1
ATOM 7103 C C . VAL C 1 299 ? 22.417 -67.743 -3.799 1.00 83.68 292 VAL C C 1
ATOM 7104 O O . VAL C 1 299 ? 22.680 -67.652 -4.997 1.00 81.50 292 VAL C O 1
ATOM 7108 N N . SER C 1 300 ? 21.176 -67.936 -3.350 1.00 79.97 293 SER C N 1
ATOM 7109 C CA . SER C 1 300 ? 20.013 -67.937 -4.246 1.00 77.11 293 SER C CA 1
ATOM 7110 C C . SER C 1 300 ? 19.561 -66.521 -4.616 1.00 71.58 293 SER C C 1
ATOM 7111 O O . SER C 1 300 ? 19.840 -65.555 -3.901 1.00 69.18 293 SER C O 1
ATOM 7114 N N . MET C 1 301 ? 18.849 -66.417 -5.735 1.00 71.69 294 MET C N 1
ATOM 7115 C CA . MET C 1 301 ? 18.355 -65.138 -6.245 1.00 69.41 294 MET C CA 1
ATOM 7116 C C . MET C 1 301 ? 17.505 -64.344 -5.254 1.00 73.67 294 MET C C 1
ATOM 7117 O O . MET C 1 301 ? 17.635 -63.121 -5.163 1.00 76.53 294 MET C O 1
ATOM 7122 N N . ARG C 1 302 ? 16.625 -65.028 -4.529 1.00 73.00 295 ARG C N 1
ATOM 7123 C CA . ARG C 1 302 ? 15.761 -64.350 -3.569 1.00 74.62 295 ARG C CA 1
ATOM 7124 C C . ARG C 1 302 ? 16.610 -63.750 -2.456 1.00 68.10 295 ARG C C 1
ATOM 7125 O O . ARG C 1 302 ? 16.328 -62.661 -1.949 1.00 56.91 295 ARG C O 1
ATOM 7127 N N . SER C 1 303 ? 17.671 -64.460 -2.096 1.00 71.78 296 SER C N 1
ATOM 7128 C CA . SER C 1 303 ? 18.582 -63.976 -1.075 1.00 72.52 296 SER C CA 1
ATOM 7129 C C . SER C 1 303 ? 19.447 -62.835 -1.610 1.00 65.65 296 SER C C 1
ATOM 7130 O O . SER C 1 303 ? 19.806 -61.925 -0.860 1.00 62.50 296 SER C O 1
ATOM 7133 N N . LEU C 1 304 ? 19.771 -62.876 -2.902 1.00 57.54 297 LEU C N 1
ATOM 7134 C CA . LEU C 1 304 ? 20.457 -61.752 -3.537 1.00 56.15 297 LEU C CA 1
ATOM 7135 C C . LEU C 1 304 ? 19.637 -60.483 -3.391 1.00 52.75 297 LEU C C 1
ATOM 7136 O O . LEU C 1 304 ? 20.155 -59.432 -3.001 1.00 46.60 297 LEU C O 1
ATOM 7141 N N . ILE C 1 305 ? 18.349 -60.586 -3.705 1.00 49.77 298 ILE C N 1
ATOM 7142 C CA . ILE C 1 305 ? 17.462 -59.436 -3.603 1.00 54.40 298 ILE C CA 1
ATOM 7143 C C . ILE C 1 305 ? 17.407 -58.941 -2.162 1.00 57.77 298 ILE C C 1
ATOM 7144 O O . ILE C 1 305 ? 17.462 -57.737 -1.909 1.00 63.16 298 ILE C O 1
ATOM 7149 N N . LYS C 1 306 ? 17.325 -59.873 -1.215 1.00 60.08 299 LYS C N 1
ATOM 7150 C CA . LYS C 1 306 ? 17.301 -59.489 0.189 1.00 61.74 299 LYS C CA 1
ATOM 7151 C C . LYS C 1 306 ? 18.619 -58.848 0.594 1.00 57.90 299 LYS C C 1
ATOM 7152 O O . LYS C 1 306 ? 18.633 -57.876 1.346 1.00 57.72 299 LYS C O 1
ATOM 7158 N N . MET C 1 307 ? 19.724 -59.385 0.087 1.00 62.74 300 MET C N 1
ATOM 7159 C CA . MET C 1 307 ? 21.036 -58.824 0.386 1.00 58.69 300 MET C CA 1
ATOM 7160 C C . MET C 1 307 ? 21.128 -57.377 -0.079 1.00 56.66 300 MET C C 1
ATOM 7161 O O . MET C 1 307 ? 21.703 -56.533 0.610 1.00 61.32 300 MET C O 1
ATOM 7166 N N . GLU C 1 308 ? 20.544 -57.087 -1.238 1.00 46.55 301 GLU C N 1
ATOM 7167 C CA . GLU C 1 308 ? 20.596 -55.735 -1.771 1.00 55.03 301 GLU C CA 1
ATOM 7168 C C . GLU C 1 308 ? 19.719 -54.791 -0.954 1.00 49.52 301 GLU C C 1
ATOM 7169 O O . GLU C 1 308 ? 20.054 -53.615 -0.780 1.00 49.31 301 GLU C O 1
ATOM 7175 N N . LEU C 1 309 ? 18.604 -55.307 -0.445 1.00 47.61 302 LEU C N 1
ATOM 7176 C CA . LEU C 1 309 ? 17.780 -54.528 0.463 1.00 50.46 302 LEU C CA 1
ATOM 7177 C C . LEU C 1 309 ? 18.596 -54.188 1.709 1.00 45.01 302 LEU C C 1
ATOM 7178 O O . LEU C 1 309 ? 18.639 -53.036 2.139 1.00 39.07 302 LEU C O 1
ATOM 7183 N N . HIS C 1 310 ? 19.267 -55.191 2.264 1.00 44.87 303 HIS C N 1
ATOM 7184 C CA . HIS C 1 310 ? 20.111 -54.984 3.435 1.00 43.16 303 HIS C CA 1
ATOM 7185 C C . HIS C 1 310 ? 21.219 -53.986 3.131 1.00 47.77 303 HIS C C 1
ATOM 7186 O O . HIS C 1 310 ? 21.572 -53.151 3.966 1.00 44.79 303 HIS C O 1
ATOM 7193 N N . LYS C 1 311 ? 21.740 -54.071 1.913 1.00 48.79 304 LYS C N 1
ATOM 7194 C CA . LYS C 1 311 ? 22.780 -53.170 1.436 1.00 45.04 304 LYS C CA 1
ATOM 7195 C C . LYS C 1 311 ? 22.290 -51.720 1.417 1.00 43.94 304 LYS C C 1
ATOM 7196 O O . LYS C 1 311 ? 22.996 -50.803 1.842 1.00 42.55 304 LYS C O 1
ATOM 7202 N N . LEU C 1 312 ? 21.071 -51.519 0.934 1.00 41.68 305 LEU C N 1
ATOM 7203 C CA . LEU C 1 312 ? 20.450 -50.205 0.991 1.00 43.93 305 LEU C CA 1
ATOM 7204 C C . LEU C 1 312 ? 20.359 -49.710 2.438 1.00 45.70 305 LEU C C 1
ATOM 7205 O O . LEU C 1 312 ? 20.658 -48.551 2.719 1.00 41.40 305 LEU C O 1
ATOM 7210 N N . GLU C 1 313 ? 19.967 -50.599 3.350 1.00 40.47 306 GLU C N 1
ATOM 7211 C CA . GLU C 1 313 ? 19.815 -50.249 4.762 1.00 36.40 306 GLU C CA 1
ATOM 7212 C C . GLU C 1 313 ? 21.136 -49.806 5.370 1.00 43.46 306 GLU C C 1
ATOM 7213 O O . GLU C 1 313 ? 21.199 -48.791 6.065 1.00 52.86 306 GLU C O 1
ATOM 7219 N N . LYS C 1 314 ? 22.187 -50.574 5.105 1.00 40.60 307 LYS C N 1
ATOM 7220 C CA . LYS C 1 314 ? 23.513 -50.242 5.604 1.00 47.51 307 LYS C CA 1
ATOM 7221 C C . LYS C 1 314 ? 23.931 -48.872 5.082 1.00 42.82 307 LYS C C 1
ATOM 7222 O O . LYS C 1 314 ? 24.467 -48.052 5.825 1.00 41.19 307 LYS C O 1
ATOM 7228 N N . HIS C 1 315 ? 23.657 -48.625 3.806 1.00 42.04 308 HIS C N 1
ATOM 7229 C CA . HIS C 1 315 ? 23.912 -47.323 3.204 1.00 42.10 308 HIS C CA 1
ATOM 7230 C C . HIS C 1 315 ? 23.124 -46.191 3.879 1.00 41.90 308 HIS C C 1
ATOM 7231 O O . HIS C 1 315 ? 23.671 -45.124 4.150 1.00 52.02 308 HIS C O 1
ATOM 7238 N N . LEU C 1 316 ? 21.842 -46.423 4.138 1.00 40.30 309 LEU C N 1
ATOM 7239 C CA . LEU C 1 316 ? 20.998 -45.405 4.750 1.00 39.67 309 LEU C CA 1
ATOM 7240 C C . LEU C 1 316 ? 21.499 -45.001 6.136 1.00 47.59 309 LEU C C 1
ATOM 7241 O O . LEU C 1 316 ? 21.375 -43.840 6.524 1.00 50.55 309 LEU C O 1
ATOM 7246 N N . ILE C 1 317 ? 22.067 -45.947 6.879 1.00 42.19 310 ILE C N 1
ATOM 7247 C CA . ILE C 1 317 ? 22.569 -45.639 8.214 1.00 33.90 310 ILE C CA 1
ATOM 7248 C C . ILE C 1 317 ? 24.072 -45.331 8.237 1.00 41.13 310 ILE C C 1
ATOM 7249 O O . ILE C 1 317 ? 24.638 -45.065 9.302 1.00 38.10 310 ILE C O 1
ATOM 7254 N N . GLY C 1 318 ? 24.722 -45.362 7.074 1.00 38.23 311 GLY C N 1
ATOM 7255 C CA . GLY C 1 318 ? 26.082 -44.850 6.979 1.00 41.40 311 GLY C CA 1
ATOM 7256 C C . GLY C 1 318 ? 27.219 -45.843 6.833 1.00 48.97 311 GLY C C 1
ATOM 7257 O O . GLY C 1 318 ? 28.372 -45.446 6.674 1.00 55.22 311 GLY C O 1
ATOM 7258 N N . GLU C 1 319 ? 26.916 -47.131 6.927 1.00 56.85 312 GLU C N 1
ATOM 7259 C CA . GLU C 1 319 ? 27.876 -48.163 6.557 1.00 70.09 312 GLU C CA 1
ATOM 7260 C C . GLU C 1 319 ? 27.926 -48.293 5.040 1.00 83.21 312 GLU C C 1
ATOM 7261 O O . GLU C 1 319 ? 26.986 -47.879 4.360 1.00 85.77 312 GLU C O 1
ATOM 7267 N N . GLN C 1 320 ? 29.029 -48.835 4.523 1.00 94.82 313 GLN C N 1
ATOM 7268 C CA . GLN C 1 320 ? 29.099 -49.354 3.151 1.00 103.96 313 GLN C CA 1
ATOM 7269 C C . GLN C 1 320 ? 28.444 -48.439 2.120 1.00 109.59 313 GLN C C 1
ATOM 7270 O O . GLN C 1 320 ? 27.618 -48.885 1.318 1.00 109.30 313 GLN C O 1
ATOM 7272 N N . VAL C 1 321 ? 28.804 -47.161 2.165 1.00 111.79 314 VAL C N 1
ATOM 7273 C CA . VAL C 1 321 ? 28.176 -46.144 1.330 1.00 104.66 314 VAL C CA 1
ATOM 7274 C C . VAL C 1 321 ? 28.400 -46.425 -0.157 1.00 97.76 314 VAL C C 1
ATOM 7275 O O . VAL C 1 321 ? 29.375 -47.077 -0.543 1.00 98.13 314 VAL C O 1
ATOM 7279 N N . PHE C 1 322 ? 27.476 -45.954 -0.986 1.00 88.36 315 PHE C N 1
ATOM 7280 C CA . PHE C 1 322 ? 27.646 -46.029 -2.428 1.00 79.53 315 PHE C CA 1
ATOM 7281 C C . PHE C 1 322 ? 28.660 -44.975 -2.870 1.00 83.99 315 PHE C C 1
ATOM 7282 O O . PHE C 1 322 ? 28.653 -43.845 -2.375 1.00 77.06 315 PHE C O 1
ATOM 7290 N N . GLY C 1 323 ? 29.538 -45.348 -3.795 1.00 91.27 316 GLY C N 1
ATOM 7291 C CA . GLY C 1 323 ? 30.544 -44.431 -4.299 1.00 97.66 316 GLY C CA 1
ATOM 7292 C C . GLY C 1 323 ? 31.593 -44.087 -3.259 1.00 98.03 316 GLY C C 1
ATOM 7293 O O . GLY C 1 323 ? 31.946 -44.923 -2.427 1.00 100.37 316 GLY C O 1
ATOM 7294 N N . SER C 1 324 ? 32.080 -42.849 -3.298 1.00 96.69 317 SER C N 1
ATOM 7295 C CA . SER C 1 324 ? 33.144 -42.405 -2.402 1.00 93.04 317 SER C CA 1
ATOM 7296 C C . SER C 1 324 ? 32.682 -41.322 -1.428 1.00 92.81 317 SER C C 1
ATOM 7297 O O . SER C 1 324 ? 31.725 -40.592 -1.695 1.00 92.97 317 SER C O 1
ATOM 7300 N N . GLU C 1 325 ? 33.370 -41.228 -0.293 1.00 93.80 318 GLU C N 1
ATOM 7301 C CA . GLU C 1 325 ? 33.108 -40.177 0.685 1.00 98.28 318 GLU C CA 1
ATOM 7302 C C . GLU C 1 325 ? 33.624 -38.824 0.198 1.00 118.69 318 GLU C C 1
ATOM 7303 O O . GLU C 1 325 ? 34.807 -38.682 -0.114 1.00 122.08 318 GLU C O 1
ATOM 7309 N N . GLU C 1 326 ? 32.737 -37.833 0.137 1.00 67.26 319 GLU C N 1
ATOM 7310 C CA . GLU C 1 326 ? 33.133 -36.471 -0.214 1.00 90.24 319 GLU C CA 1
ATOM 7311 C C . GLU C 1 326 ? 33.269 -35.613 1.041 1.00 76.29 319 GLU C C 1
ATOM 7312 O O . GLU C 1 326 ? 33.548 -36.128 2.128 1.00 66.76 319 GLU C O 1
ATOM 7318 N N . GLU D 1 9 ? -9.053 17.499 -40.960 1.00 85.88 2 GLU D N 1
ATOM 7319 C CA . GLU D 1 9 ? -8.201 16.323 -40.833 1.00 85.67 2 GLU D CA 1
ATOM 7320 C C . GLU D 1 9 ? -7.974 15.631 -42.172 1.00 85.43 2 GLU D C 1
ATOM 7321 O O . GLU D 1 9 ? -7.122 14.750 -42.286 1.00 83.30 2 GLU D O 1
ATOM 7327 N N . SER D 1 10 ? -8.743 16.015 -43.183 1.00 86.45 3 SER D N 1
ATOM 7328 C CA . SER D 1 10 ? -8.603 15.405 -44.499 1.00 83.75 3 SER D CA 1
ATOM 7329 C C . SER D 1 10 ? -8.338 16.466 -45.567 1.00 85.59 3 SER D C 1
ATOM 7330 O O . SER D 1 10 ? -9.131 17.390 -45.746 1.00 84.89 3 SER D O 1
ATOM 7333 N N . VAL D 1 11 ? -7.219 16.325 -46.272 1.00 84.73 4 VAL D N 1
ATOM 7334 C CA . VAL D 1 11 ? -6.791 17.321 -47.249 1.00 85.56 4 VAL D CA 1
ATOM 7335 C C . VAL D 1 11 ? -7.105 16.901 -48.682 1.00 84.51 4 VAL D C 1
ATOM 7336 O O . VAL D 1 11 ? -6.763 15.795 -49.104 1.00 81.93 4 VAL D O 1
ATOM 7340 N N . TYR D 1 12 ? -7.752 17.800 -49.422 1.00 86.75 5 TYR D N 1
ATOM 7341 C CA . TYR D 1 12 ? -8.124 17.551 -50.813 1.00 83.88 5 TYR D CA 1
ATOM 7342 C C . TYR D 1 12 ? -7.333 18.410 -51.787 1.00 86.35 5 TYR D C 1
ATOM 7343 O O . TYR D 1 12 ? -7.308 19.634 -51.673 1.00 93.55 5 TYR D O 1
ATOM 7352 N N . LEU D 1 13 ? -6.689 17.765 -52.751 1.00 85.18 6 LEU D N 1
ATOM 7353 C CA . LEU D 1 13 ? -5.962 18.497 -53.773 1.00 88.45 6 LEU D CA 1
ATOM 7354 C C . LEU D 1 13 ? -6.596 18.299 -55.146 1.00 87.28 6 LEU D C 1
ATOM 7355 O O . LEU D 1 13 ? -6.466 17.233 -55.752 1.00 81.99 6 LEU D O 1
ATOM 7360 N N . PHE D 1 14 ? -7.282 19.331 -55.629 1.00 93.72 7 PHE D N 1
ATOM 7361 C CA . PHE D 1 14 ? -7.832 19.323 -56.980 1.00 91.08 7 PHE D CA 1
ATOM 7362 C C . PHE D 1 14 ? -6.887 19.995 -57.965 1.00 96.87 7 PHE D C 1
ATOM 7363 O O . PHE D 1 14 ? -7.064 19.886 -59.178 1.00 101.67 7 PHE D O 1
ATOM 7371 N N . SER D 1 15 ? -5.872 20.674 -57.440 1.00 97.99 8 SER D N 1
ATOM 7372 C CA . SER D 1 15 ? -4.955 21.439 -58.279 1.00 101.87 8 SER D CA 1
ATOM 7373 C C . SER D 1 15 ? -3.723 20.623 -58.649 1.00 105.74 8 SER D C 1
ATOM 7374 O O . SER D 1 15 ? -3.160 19.911 -57.817 1.00 108.34 8 SER D O 1
ATOM 7377 N N . SER D 1 16 ? -3.317 20.724 -59.910 1.00 107.89 9 SER D N 1
ATOM 7378 C CA . SER D 1 16 ? -2.156 19.993 -60.404 1.00 108.06 9 SER D CA 1
ATOM 7379 C C . SER D 1 16 ? -0.845 20.676 -60.014 1.00 104.01 9 SER D C 1
ATOM 7380 O O . SER D 1 16 ? -0.799 21.894 -59.862 1.00 108.95 9 SER D O 1
ATOM 7383 N N . GLY D 1 17 ? 0.215 19.888 -59.851 1.00 98.23 10 GLY D N 1
ATOM 7384 C CA . GLY D 1 17 ? 1.507 20.431 -59.467 1.00 96.48 10 GLY D CA 1
ATOM 7385 C C . GLY D 1 17 ? 2.480 19.454 -58.825 1.00 94.58 10 GLY D C 1
ATOM 7386 O O . GLY D 1 17 ? 2.368 18.243 -58.998 1.00 85.68 10 GLY D O 1
ATOM 7387 N N . THR D 1 18 ? 3.450 19.983 -58.086 1.00 96.18 11 THR D N 1
ATOM 7388 C CA . THR D 1 18 ? 4.462 19.141 -57.457 1.00 96.17 11 THR D CA 1
ATOM 7389 C C . THR D 1 18 ? 4.328 19.137 -55.938 1.00 97.03 11 THR D C 1
ATOM 7390 O O . THR D 1 18 ? 4.304 20.193 -55.305 1.00 102.69 11 THR D O 1
ATOM 7394 N N . LEU D 1 19 ? 4.240 17.942 -55.361 1.00 87.98 12 LEU D N 1
ATOM 7395 C CA . LEU D 1 19 ? 4.193 17.787 -53.915 1.00 89.24 12 LEU D CA 1
ATOM 7396 C C . LEU D 1 19 ? 5.601 17.690 -53.349 1.00 98.07 12 LEU D C 1
ATOM 7397 O O . LEU D 1 19 ? 6.421 16.916 -53.841 1.00 103.77 12 LEU D O 1
ATOM 7402 N N . LYS D 1 20 ? 5.879 18.479 -52.318 1.00 99.51 13 LYS D N 1
ATOM 7403 C CA . LYS D 1 20 ? 7.206 18.498 -51.710 1.00 98.08 13 LYS D CA 1
ATOM 7404 C C . LYS D 1 20 ? 7.139 18.784 -50.215 1.00 102.65 13 LYS D C 1
ATOM 7405 O O . LYS D 1 20 ? 6.221 19.455 -49.742 1.00 107.00 13 LYS D O 1
ATOM 7407 N N . ARG D 1 21 ? 8.116 18.274 -49.474 1.00 100.20 14 ARG D N 1
ATOM 7408 C CA . ARG D 1 21 ? 8.213 18.578 -48.055 1.00 96.23 14 ARG D CA 1
ATOM 7409 C C . ARG D 1 21 ? 9.054 19.827 -47.849 1.00 102.86 14 ARG D C 1
ATOM 7410 O O . ARG D 1 21 ? 10.233 19.856 -48.197 1.00 104.00 14 ARG D O 1
ATOM 7412 N N . LYS D 1 22 ? 8.432 20.865 -47.303 1.00 108.06 15 LYS D N 1
ATOM 7413 C CA . LYS D 1 22 ? 9.158 22.054 -46.879 1.00 114.31 15 LYS D CA 1
ATOM 7414 C C . LYS D 1 22 ? 9.071 22.143 -45.364 1.00 116.01 15 LYS D C 1
ATOM 7415 O O . LYS D 1 22 ? 8.008 22.429 -44.816 1.00 117.42 15 LYS D O 1
ATOM 7417 N N . ALA D 1 23 ? 10.194 21.897 -44.696 1.00 115.00 16 ALA D N 1
ATOM 7418 C CA . ALA D 1 23 ? 10.228 21.806 -43.239 1.00 115.75 16 ALA D CA 1
ATOM 7419 C C . ALA D 1 23 ? 9.171 20.833 -42.721 1.00 113.61 16 ALA D C 1
ATOM 7420 O O . ALA D 1 23 ? 9.115 19.675 -43.144 1.00 111.82 16 ALA D O 1
ATOM 7422 N N . ASN D 1 24 ? 8.329 21.316 -41.813 1.00 115.30 17 ASN D N 1
ATOM 7423 C CA . ASN D 1 24 ? 7.316 20.481 -41.178 1.00 110.94 17 ASN D CA 1
ATOM 7424 C C . ASN D 1 24 ? 5.964 20.563 -41.885 1.00 109.56 17 ASN D C 1
ATOM 7425 O O . ASN D 1 24 ? 4.988 19.972 -41.434 1.00 108.64 17 ASN D O 1
ATOM 7430 N N . THR D 1 25 ? 5.892 21.304 -42.983 1.00 112.32 18 THR D N 1
ATOM 7431 C CA . THR D 1 25 ? 4.635 21.395 -43.721 1.00 111.08 18 THR D CA 1
ATOM 7432 C C . THR D 1 25 ? 4.748 20.748 -45.104 1.00 111.54 18 THR D C 1
ATOM 7433 O O . THR D 1 25 ? 5.835 20.719 -45.676 1.00 114.92 18 THR D O 1
ATOM 7437 N N . ILE D 1 26 ? 3.652 20.174 -45.610 1.00 105.76 19 ILE D N 1
ATOM 7438 C CA . ILE D 1 26 ? 3.611 19.729 -47.013 1.00 102.89 19 ILE D CA 1
ATOM 7439 C C . ILE D 1 26 ? 3.250 20.891 -47.950 1.00 107.21 19 ILE D C 1
ATOM 7440 O O . ILE D 1 26 ? 2.525 21.821 -47.561 1.00 108.42 19 ILE D O 1
ATOM 7445 N N . CYS D 1 27 ? 3.758 20.844 -49.181 1.00 106.14 20 CYS D N 1
ATOM 7446 C CA . CYS D 1 27 ? 3.406 21.871 -50.129 1.00 108.25 20 CYS D CA 1
ATOM 7447 C C . CYS D 1 27 ? 3.325 21.397 -51.615 1.00 108.43 20 CYS D C 1
ATOM 7448 O O . CYS D 1 27 ? 4.197 20.678 -52.167 1.00 113.91 20 CYS D O 1
ATOM 7451 N N . LEU D 1 28 ? 2.225 21.817 -52.232 1.00 105.03 21 LEU D N 1
ATOM 7452 C CA . LEU D 1 28 ? 1.864 21.480 -53.605 1.00 108.32 21 LEU D CA 1
ATOM 7453 C C . LEU D 1 28 ? 2.121 22.666 -54.529 1.00 114.68 21 LEU D C 1
ATOM 7454 O O . LEU D 1 28 ? 1.432 23.682 -54.432 1.00 124.08 21 LEU D O 1
ATOM 7459 N N . GLU D 1 29 ? 3.127 22.581 -55.393 1.00 111.40 22 GLU D N 1
ATOM 7460 C CA . GLU D 1 29 ? 3.444 23.734 -56.244 1.00 115.19 22 GLU D CA 1
ATOM 7461 C C . GLU D 1 29 ? 2.618 23.759 -57.541 1.00 116.14 22 GLU D C 1
ATOM 7462 O O . GLU D 1 29 ? 2.830 22.941 -58.429 1.00 116.38 22 GLU D O 1
ATOM 7468 N N . THR D 1 30 ? 1.719 24.733 -57.681 1.00 117.67 23 THR D N 1
ATOM 7469 C CA . THR D 1 30 ? 0.947 24.853 -58.923 1.00 120.02 23 THR D CA 1
ATOM 7470 C C . THR D 1 30 ? 1.490 25.976 -59.813 1.00 127.02 23 THR D C 1
ATOM 7471 O O . THR D 1 30 ? 2.454 26.657 -59.452 1.00 132.38 23 THR D O 1
ATOM 7475 N N . GLU D 1 31 ? 0.884 26.156 -60.984 1.00 128.39 24 GLU D N 1
ATOM 7476 C CA . GLU D 1 31 ? 1.301 27.227 -61.885 1.00 134.51 24 GLU D CA 1
ATOM 7477 C C . GLU D 1 31 ? 1.048 28.594 -61.247 1.00 137.18 24 GLU D C 1
ATOM 7478 O O . GLU D 1 31 ? 1.883 29.496 -61.335 1.00 138.13 24 GLU D O 1
ATOM 7484 N N . SER D 1 32 ? -0.096 28.723 -60.581 1.00 136.79 25 SER D N 1
ATOM 7485 C CA . SER D 1 32 ? -0.540 29.996 -60.028 1.00 140.71 25 SER D CA 1
ATOM 7486 C C . SER D 1 32 ? 0.208 30.338 -58.751 1.00 136.56 25 SER D C 1
ATOM 7487 O O . SER D 1 32 ? 0.191 31.482 -58.297 1.00 141.65 25 SER D O 1
ATOM 7490 N N . GLY D 1 33 ? 0.910 29.351 -58.209 1.00 127.36 26 GLY D N 1
ATOM 7491 C CA . GLY D 1 33 ? 1.696 29.544 -57.003 1.00 126.64 26 GLY D CA 1
ATOM 7492 C C . GLY D 1 33 ? 1.744 28.367 -56.039 1.00 125.74 26 GLY D C 1
ATOM 7493 O O . GLY D 1 33 ? 1.453 27.237 -56.402 1.00 125.24 26 GLY D O 1
ATOM 7494 N N . ARG D 1 34 ? 2.120 28.657 -54.799 1.00 126.93 27 ARG D N 1
ATOM 7495 C CA . ARG D 1 34 ? 2.352 27.654 -53.774 1.00 123.18 27 ARG D CA 1
ATOM 7496 C C . ARG D 1 34 ? 1.217 27.613 -52.761 1.00 123.46 27 ARG D C 1
ATOM 7497 O O . ARG D 1 34 ? 0.666 28.645 -52.392 1.00 127.47 27 ARG D O 1
ATOM 7499 N N . LYS D 1 35 ? 0.867 26.406 -52.324 1.00 118.97 28 LYS D N 1
ATOM 7500 C CA . LYS D 1 35 ? -0.100 26.200 -51.256 1.00 118.50 28 LYS D CA 1
ATOM 7501 C C . LYS D 1 35 ? 0.620 25.487 -50.148 1.00 112.57 28 LYS D C 1
ATOM 7502 O O . LYS D 1 35 ? 1.427 24.617 -50.399 1.00 102.79 28 LYS D O 1
ATOM 7508 N N . TYR D 1 36 ? 0.347 25.870 -48.920 1.00 119.11 29 TYR D N 1
ATOM 7509 C CA . TYR D 1 36 ? 1.013 25.255 -47.808 1.00 118.11 29 TYR D CA 1
ATOM 7510 C C . TYR D 1 36 ? -0.048 24.643 -46.956 1.00 115.91 29 TYR D C 1
ATOM 7511 O O . TYR D 1 36 ? -0.948 25.333 -46.523 1.00 123.37 29 TYR D O 1
ATOM 7520 N N . ILE D 1 37 ? 0.039 23.341 -46.725 1.00 106.51 30 ILE D N 1
ATOM 7521 C CA . ILE D 1 37 ? -0.896 22.706 -45.826 1.00 99.42 30 ILE D CA 1
ATOM 7522 C C . ILE D 1 37 ? -0.155 22.070 -44.706 1.00 94.19 30 ILE D C 1
ATOM 7523 O O . ILE D 1 37 ? 0.643 21.178 -44.890 1.00 88.41 30 ILE D O 1
ATOM 7528 N N . PRO D 1 38 ? -0.430 22.557 -43.528 1.00 98.64 31 PRO D N 1
ATOM 7529 C CA . PRO D 1 38 ? 0.126 21.957 -42.311 1.00 101.93 31 PRO D CA 1
ATOM 7530 C C . PRO D 1 38 ? -0.300 20.498 -42.153 1.00 103.43 31 PRO D C 1
ATOM 7531 O O . PRO D 1 38 ? -1.443 20.164 -42.455 1.00 107.65 31 PRO D O 1
ATOM 7535 N N . VAL D 1 39 ? 0.613 19.648 -41.690 1.00 100.50 32 VAL D N 1
ATOM 7536 C CA . VAL D 1 39 ? 0.326 18.226 -41.504 1.00 92.55 32 VAL D CA 1
ATOM 7537 C C . VAL D 1 39 ? -0.305 17.951 -40.152 1.00 93.16 32 VAL D C 1
ATOM 7538 O O . VAL D 1 39 ? -0.706 16.821 -39.862 1.00 90.64 32 VAL D O 1
ATOM 7542 N N . GLU D 1 40 ? -0.388 18.998 -39.338 1.00 99.10 33 GLU D N 1
ATOM 7543 C CA . GLU D 1 40 ? -0.710 18.884 -37.919 1.00 102.44 33 GLU D CA 1
ATOM 7544 C C . GLU D 1 40 ? -1.931 18.019 -37.611 1.00 98.90 33 GLU D C 1
ATOM 7545 O O . GLU D 1 40 ? -1.801 16.962 -36.995 1.00 97.56 33 GLU D O 1
ATOM 7551 N N . ASN D 1 41 ? -3.112 18.454 -38.035 1.00 98.59 34 ASN D N 1
ATOM 7552 C CA . ASN D 1 41 ? -4.318 17.690 -37.740 1.00 99.53 34 ASN D CA 1
ATOM 7553 C C . ASN D 1 41 ? -4.726 16.740 -38.870 1.00 102.01 34 ASN D C 1
ATOM 7554 O O . ASN D 1 41 ? -5.735 16.044 -38.768 1.00 104.88 34 ASN D O 1
ATOM 7559 N N . VAL D 1 42 ? -3.929 16.698 -39.934 1.00 96.65 35 VAL D N 1
ATOM 7560 C CA . VAL D 1 42 ? -4.271 15.922 -41.124 1.00 82.67 35 VAL D CA 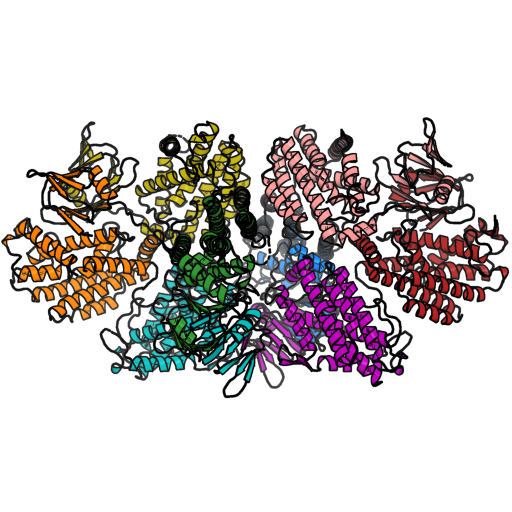1
ATOM 7561 C C . VAL D 1 42 ? -4.179 14.416 -40.904 1.00 72.44 35 VAL D C 1
ATOM 7562 O O . VAL D 1 42 ? -3.124 13.908 -40.537 1.00 75.65 35 VAL D O 1
ATOM 7566 N N . MET D 1 43 ? -5.288 13.708 -41.116 1.00 69.80 36 MET D N 1
ATOM 7567 C CA . MET D 1 43 ? -5.273 12.243 -41.108 1.00 73.74 36 MET D CA 1
ATOM 7568 C C . MET D 1 43 ? -4.880 11.637 -42.464 1.00 73.57 36 MET D C 1
ATOM 7569 O O . MET D 1 43 ? -4.217 10.605 -42.506 1.00 75.41 36 MET D O 1
ATOM 7574 N N . ASP D 1 44 ? -5.308 12.252 -43.566 1.00 72.20 37 ASP D N 1
ATOM 7575 C CA . ASP D 1 44 ? -4.985 11.726 -44.895 1.00 71.89 37 ASP D CA 1
ATOM 7576 C C . ASP D 1 44 ? -5.052 12.768 -46.017 1.00 70.81 37 ASP D C 1
ATOM 7577 O O . ASP D 1 44 ? -5.579 13.868 -45.835 1.00 71.69 37 ASP D O 1
ATOM 7582 N N . ILE D 1 45 ? -4.493 12.414 -47.170 1.00 70.72 38 ILE D N 1
ATOM 7583 C CA . ILE D 1 45 ? -4.577 13.252 -48.360 1.00 72.76 38 ILE D CA 1
ATOM 7584 C C . ILE D 1 45 ? -5.280 12.516 -49.499 1.00 75.16 38 ILE D C 1
ATOM 7585 O O . ILE D 1 45 ? -4.964 11.362 -49.790 1.00 71.56 38 ILE D O 1
ATOM 7590 N N . LYS D 1 46 ? -6.239 13.182 -50.134 1.00 78.77 39 LYS D N 1
ATOM 7591 C CA . LYS D 1 46 ? -6.892 12.637 -51.320 1.00 78.89 39 LYS D CA 1
ATOM 7592 C C . LYS D 1 46 ? -6.524 13.486 -52.533 1.00 80.81 39 LYS D C 1
ATOM 7593 O O . LYS D 1 46 ? -6.816 14.681 -52.566 1.00 86.62 39 LYS D O 1
ATOM 7599 N N . VAL D 1 47 ? -5.880 12.876 -53.524 1.00 79.02 40 VAL D N 1
ATOM 7600 C CA . VAL D 1 47 ? -5.409 13.624 -54.687 1.00 80.04 40 VAL D CA 1
ATOM 7601 C C . VAL D 1 47 ? -6.254 13.389 -55.934 1.00 78.98 40 VAL D C 1
ATOM 7602 O O . VAL D 1 47 ? -6.237 12.301 -56.509 1.00 74.07 40 VAL D O 1
ATOM 7606 N N . PHE D 1 48 ? -7.010 14.407 -56.332 1.00 85.42 41 PHE D N 1
ATOM 7607 C CA . PHE D 1 48 ? -7.762 14.360 -57.583 1.00 90.41 41 PHE D CA 1
ATOM 7608 C C . PHE D 1 48 ? -7.050 15.034 -58.755 1.00 91.86 41 PHE D C 1
ATOM 7609 O O . PHE D 1 48 ? -7.476 14.906 -59.903 1.00 93.60 41 PHE D O 1
ATOM 7617 N N . GLY D 1 49 ? -5.963 15.743 -58.467 1.00 92.61 42 GLY D N 1
ATOM 7618 C CA . GLY D 1 49 ? -5.265 16.505 -59.488 1.00 92.62 42 GLY D CA 1
ATOM 7619 C C . GLY D 1 49 ? -4.099 15.747 -60.091 1.00 89.93 42 GLY D C 1
ATOM 7620 O O . GLY D 1 49 ? -3.848 14.598 -59.734 1.00 89.58 42 GLY D O 1
ATOM 7621 N N . GLU D 1 50 ? -3.385 16.389 -61.010 1.00 93.13 43 GLU D N 1
ATOM 7622 C CA . GLU D 1 50 ? -2.207 15.775 -61.612 1.00 92.53 43 GLU D CA 1
ATOM 7623 C C . GLU D 1 50 ? -0.961 16.200 -60.858 1.00 91.41 43 GLU D C 1
ATOM 7624 O O . GLU D 1 50 ? -0.546 17.351 -60.935 1.00 94.80 43 GLU D O 1
ATOM 7630 N N . VAL D 1 51 ? -0.348 15.269 -60.140 1.00 88.86 44 VAL D N 1
ATOM 7631 C CA . VAL D 1 51 ? 0.739 15.642 -59.249 1.00 87.62 44 VAL D CA 1
ATOM 7632 C C . VAL D 1 51 ? 2.027 14.868 -59.492 1.00 88.27 44 VAL D C 1
ATOM 7633 O O . VAL D 1 51 ? 2.002 13.707 -59.905 1.00 75.66 44 VAL D O 1
ATOM 7637 N N . ASP D 1 52 ? 3.149 15.541 -59.248 1.00 89.02 45 ASP D N 1
ATOM 7638 C CA . ASP D 1 52 ? 4.455 14.897 -59.188 1.00 93.36 45 ASP D CA 1
ATOM 7639 C C . ASP D 1 52 ? 4.928 14.855 -57.738 1.00 89.10 45 ASP D C 1
ATOM 7640 O O . ASP D 1 52 ? 4.646 15.766 -56.958 1.00 88.03 45 ASP D O 1
ATOM 7645 N N . LEU D 1 53 ? 5.639 13.794 -57.379 1.00 88.28 46 LEU D N 1
ATOM 7646 C CA . LEU D 1 53 ? 6.173 13.658 -56.031 1.00 88.64 46 LEU D CA 1
ATOM 7647 C C . LEU D 1 53 ? 7.394 12.754 -56.053 1.00 91.96 46 LEU D C 1
ATOM 7648 O O . LEU D 1 53 ? 7.591 11.998 -57.003 1.00 99.25 46 LEU D O 1
ATOM 7653 N N . ASN D 1 54 ? 8.212 12.824 -55.010 1.00 88.40 47 ASN D N 1
ATOM 7654 C CA . ASN D 1 54 ? 9.333 11.902 -54.898 1.00 84.25 47 ASN D CA 1
ATOM 7655 C C . ASN D 1 54 ? 9.226 11.028 -53.654 1.00 77.40 47 ASN D C 1
ATOM 7656 O O . ASN D 1 54 ? 8.312 11.196 -52.845 1.00 72.44 47 ASN D O 1
ATOM 7661 N N . LYS D 1 55 ? 10.166 10.101 -53.504 1.00 80.59 48 LYS D N 1
ATOM 7662 C CA . LYS D 1 55 ? 10.123 9.153 -52.399 1.00 77.91 48 LYS D CA 1
ATOM 7663 C C . LYS D 1 55 ? 10.365 9.873 -51.077 1.00 77.74 48 LYS D C 1
ATOM 7664 O O . LYS D 1 55 ? 9.788 9.511 -50.049 1.00 80.02 48 LYS D O 1
ATOM 7670 N N . ARG D 1 56 ? 11.216 10.895 -51.118 1.00 85.10 49 ARG D N 1
ATOM 7671 C CA . ARG D 1 56 ? 11.484 11.722 -49.950 1.00 86.15 49 ARG D CA 1
ATOM 7672 C C . ARG D 1 56 ? 10.190 12.266 -49.358 1.00 82.81 49 ARG D C 1
ATOM 7673 O O . ARG D 1 56 ? 10.043 12.375 -48.143 1.00 83.36 49 ARG D O 1
ATOM 7681 N N . PHE D 1 57 ? 9.252 12.600 -50.234 1.00 80.97 50 PHE D N 1
ATOM 7682 C CA . PHE D 1 57 ? 7.955 13.109 -49.818 1.00 73.99 50 PHE D CA 1
ATOM 7683 C C . PHE D 1 57 ? 7.108 12.008 -49.184 1.00 70.19 50 PHE D C 1
ATOM 7684 O O . PHE D 1 57 ? 6.390 12.249 -48.211 1.00 67.91 50 PHE D O 1
ATOM 7692 N N . LEU D 1 58 ? 7.197 10.802 -49.740 1.00 68.37 51 LEU D N 1
ATOM 7693 C CA . LEU D 1 58 ? 6.509 9.645 -49.181 1.00 63.89 51 LEU D CA 1
ATOM 7694 C C . LEU D 1 58 ? 7.069 9.305 -47.808 1.00 63.98 51 LEU D C 1
ATOM 7695 O O . LEU D 1 58 ? 6.330 8.896 -46.911 1.00 66.85 51 LEU D O 1
ATOM 7700 N N . GLU D 1 59 ? 8.379 9.472 -47.650 1.00 63.53 52 GLU D N 1
ATOM 7701 C CA . GLU D 1 59 ? 9.020 9.274 -46.353 1.00 68.19 52 GLU D CA 1
ATOM 7702 C C . GLU D 1 59 ? 8.428 10.229 -45.323 1.00 71.62 52 GLU D C 1
ATOM 7703 O O . GLU D 1 59 ? 8.179 9.850 -44.180 1.00 72.74 52 GLU D O 1
ATOM 7709 N N . PHE D 1 60 ? 8.198 11.468 -45.749 1.00 75.66 53 PHE D N 1
ATOM 7710 C CA . PHE D 1 60 ? 7.631 12.498 -44.886 1.00 74.76 53 PHE D CA 1
ATOM 7711 C C . PHE D 1 60 ? 6.207 12.146 -44.459 1.00 66.53 53 PHE D C 1
ATOM 7712 O O . PHE D 1 60 ? 5.860 12.259 -43.284 1.00 65.91 53 PHE D O 1
ATOM 7720 N N . LEU D 1 61 ? 5.385 11.726 -45.414 1.00 65.71 54 LEU D N 1
ATOM 7721 C CA . LEU D 1 61 ? 4.017 11.328 -45.101 1.00 71.99 54 LEU D CA 1
ATOM 7722 C C . LEU D 1 61 ? 4.016 10.145 -44.149 1.00 77.11 54 LEU D C 1
ATOM 7723 O O . LEU D 1 61 ? 3.189 10.066 -43.241 1.00 83.33 54 LEU D O 1
ATOM 7728 N N . SER D 1 62 ? 4.954 9.229 -44.364 1.00 75.35 55 SER D N 1
ATOM 7729 C CA . SER D 1 62 ? 5.064 8.033 -43.541 1.00 67.16 55 SER D CA 1
ATOM 7730 C C . SER D 1 62 ? 5.438 8.383 -42.106 1.00 65.52 55 SER D C 1
ATOM 7731 O O . SER D 1 62 ? 4.892 7.816 -41.159 1.00 62.65 55 SER D O 1
ATOM 7734 N N . GLN D 1 63 ? 6.366 9.321 -41.948 1.00 61.12 56 GLN D N 1
ATOM 7735 C CA . GLN D 1 63 ? 6.780 9.755 -40.621 1.00 64.40 56 GLN D CA 1
ATOM 7736 C C . GLN D 1 63 ? 5.636 10.461 -39.899 1.00 69.91 56 GLN D C 1
ATOM 7737 O O . GLN D 1 63 ? 5.479 10.328 -38.682 1.00 72.75 56 GLN D O 1
ATOM 7743 N N . LYS D 1 64 ? 4.833 11.204 -40.654 1.00 72.28 57 LYS D N 1
ATOM 7744 C CA . LYS D 1 64 ? 3.716 11.942 -40.077 1.00 75.09 57 LYS D CA 1
ATOM 7745 C C . LYS D 1 64 ? 2.451 11.092 -40.062 1.00 74.86 57 LYS D C 1
ATOM 7746 O O . LYS D 1 64 ? 1.383 11.559 -39.658 1.00 78.30 57 LYS D O 1
ATOM 7752 N N . ARG D 1 65 ? 2.589 9.847 -40.518 1.00 70.88 58 ARG D N 1
ATOM 7753 C CA . ARG D 1 65 ? 1.518 8.853 -40.484 1.00 65.79 58 ARG D CA 1
ATOM 7754 C C . ARG D 1 65 ? 0.291 9.294 -41.284 1.00 57.39 58 ARG D C 1
ATOM 7755 O O . ARG D 1 65 ? -0.847 9.128 -40.848 1.00 55.25 58 ARG D O 1
ATOM 7763 N N . ILE D 1 66 ? 0.543 9.850 -42.464 1.00 59.04 59 ILE D N 1
ATOM 7764 C CA . ILE D 1 66 ? -0.517 10.313 -43.347 1.00 62.27 59 ILE D CA 1
ATOM 7765 C C . ILE D 1 66 ? -0.570 9.503 -44.631 1.00 63.08 59 ILE D C 1
ATOM 7766 O O . ILE D 1 66 ? 0.307 9.627 -45.486 1.00 64.28 59 ILE D O 1
ATOM 7771 N N . PRO D 1 67 ? -1.602 8.663 -44.771 1.00 65.72 60 PRO D N 1
ATOM 7772 C CA . PRO D 1 67 ? -1.805 7.952 -46.036 1.00 69.28 60 PRO D CA 1
ATOM 7773 C C . PRO D 1 67 ? -2.225 8.926 -47.121 1.00 69.69 60 PRO D C 1
ATOM 7774 O O . PRO D 1 67 ? -2.764 9.988 -46.810 1.00 72.24 60 PRO D O 1
ATOM 7778 N N . ILE D 1 68 ? -1.975 8.586 -48.377 1.00 65.71 61 ILE D N 1
ATOM 7779 C CA . ILE D 1 68 ? -2.416 9.448 -49.456 1.00 66.62 61 ILE D CA 1
ATOM 7780 C C . ILE D 1 68 ? -3.137 8.615 -50.504 1.00 65.59 61 ILE D C 1
ATOM 7781 O O . ILE D 1 68 ? -2.668 7.554 -50.915 1.00 62.98 61 ILE D O 1
ATOM 7786 N N . HIS D 1 69 ? -4.305 9.100 -50.905 1.00 69.25 62 HIS D N 1
ATOM 7787 C CA . HIS D 1 69 ? -5.180 8.360 -51.799 1.00 69.46 62 HIS D CA 1
ATOM 7788 C C . HIS D 1 69 ? -5.226 9.026 -53.165 1.00 70.54 62 HIS D C 1
ATOM 7789 O O . HIS D 1 69 ? -5.230 10.253 -53.263 1.00 78.76 62 HIS D O 1
ATOM 7796 N N . PHE D 1 70 ? -5.258 8.218 -54.218 1.00 69.56 63 PHE D N 1
ATOM 7797 C CA . PHE D 1 70 ? -5.147 8.747 -55.575 1.00 73.99 63 PHE D CA 1
ATOM 7798 C C . PHE D 1 70 ? -6.366 8.439 -56.442 1.00 74.73 63 PHE D C 1
ATOM 7799 O O . PHE D 1 70 ? -6.820 7.297 -56.518 1.00 76.62 63 PHE D O 1
ATOM 7807 N N . PHE D 1 71 ? -6.879 9.470 -57.106 1.00 76.54 64 PHE D N 1
ATOM 7808 C CA . PHE D 1 71 ? -8.022 9.334 -58.002 1.00 79.68 64 PHE D CA 1
ATOM 7809 C C . PHE D 1 71 ? -7.636 9.815 -59.393 1.00 90.05 64 PHE D C 1
ATOM 7810 O O . PHE D 1 71 ? -6.873 10.773 -59.528 1.00 95.82 64 PHE D O 1
ATOM 7818 N N . ASN D 1 72 ? -8.155 9.164 -60.429 1.00 85.57 65 ASN D N 1
ATOM 7819 C CA . ASN D 1 72 ? -7.793 9.561 -61.784 1.00 84.35 65 ASN D CA 1
ATOM 7820 C C . ASN D 1 72 ? -8.645 10.716 -62.296 1.00 83.16 65 ASN D C 1
ATOM 7821 O O . ASN D 1 72 ? -9.476 11.261 -61.564 1.00 78.54 65 ASN D O 1
ATOM 7826 N N . ARG D 1 73 ? -8.422 11.071 -63.559 1.00 85.44 66 ARG D N 1
ATOM 7827 C CA . ARG D 1 73 ? -9.194 12.094 -64.251 1.00 93.37 66 ARG D CA 1
ATOM 7828 C C . ARG D 1 73 ? -10.691 11.879 -64.051 1.00 98.26 66 ARG D C 1
ATOM 7829 O O . ARG D 1 73 ? -11.379 12.730 -63.485 1.00 96.81 66 ARG D O 1
ATOM 7837 N N . GLU D 1 74 ? -11.184 10.731 -64.508 1.00 100.43 67 GLU D N 1
ATOM 7838 C CA . GLU D 1 74 ? -12.605 10.406 -64.433 1.00 102.83 67 GLU D CA 1
ATOM 7839 C C . GLU D 1 74 ? -13.147 10.372 -63.000 1.00 103.20 67 GLU D C 1
ATOM 7840 O O . GLU D 1 74 ? -14.359 10.323 -62.794 1.00 109.80 67 GLU D O 1
ATOM 7842 N N . GLY D 1 75 ? -12.255 10.383 -62.015 1.00 96.64 68 GLY D N 1
ATOM 7843 C CA . GLY D 1 75 ? -12.668 10.472 -60.625 1.00 94.60 68 GLY D CA 1
ATOM 7844 C C . GLY D 1 75 ? -12.699 9.144 -59.893 1.00 92.47 68 GLY D C 1
ATOM 7845 O O . GLY D 1 75 ? -13.024 9.084 -58.706 1.00 92.31 68 GLY D O 1
ATOM 7846 N N . TYR D 1 76 ? -12.359 8.076 -60.602 1.00 87.57 69 TYR D N 1
ATOM 7847 C CA . TYR D 1 76 ? -12.307 6.749 -60.006 1.00 81.92 69 TYR D CA 1
ATOM 7848 C C . TYR D 1 76 ? -10.995 6.547 -59.241 1.00 75.13 69 TYR D C 1
ATOM 7849 O O . TYR D 1 76 ? -9.940 7.028 -59.663 1.00 71.99 69 TYR D O 1
ATOM 7858 N N . TYR D 1 77 ? -11.074 5.825 -58.124 1.00 70.63 70 TYR D N 1
ATOM 7859 C CA . TYR D 1 77 ? -9.942 5.627 -57.214 1.00 74.49 70 TYR D CA 1
ATOM 7860 C C . TYR D 1 77 ? -8.973 4.561 -57.725 1.00 78.84 70 TYR D C 1
ATOM 7861 O O . TYR D 1 77 ? -9.332 3.390 -57.840 1.00 81.10 70 TYR D O 1
ATOM 7870 N N . VAL D 1 78 ? -7.742 4.975 -58.027 1.00 80.00 71 VAL D N 1
ATOM 7871 C CA . VAL D 1 78 ? -6.734 4.060 -58.562 1.00 78.71 71 VAL D CA 1
ATOM 7872 C C . VAL D 1 78 ? -5.988 3.283 -57.481 1.00 78.63 71 VAL D C 1
ATOM 7873 O O . VAL D 1 78 ? -5.592 2.138 -57.695 1.00 84.69 71 VAL D O 1
ATOM 7877 N N . GLY D 1 79 ? -5.788 3.902 -56.322 1.00 68.99 72 GLY D N 1
ATOM 7878 C CA . GLY D 1 79 ? -5.036 3.252 -55.270 1.00 60.14 72 GLY D CA 1
ATOM 7879 C C . GLY D 1 79 ? -4.604 4.169 -54.149 1.00 56.38 72 GLY D C 1
ATOM 7880 O O . GLY D 1 79 ? -4.891 5.367 -54.158 1.00 55.71 72 GLY D O 1
ATOM 7881 N N . THR D 1 80 ? -3.901 3.588 -53.182 1.00 56.16 73 THR D N 1
ATOM 7882 C CA . THR D 1 80 ? -3.511 4.285 -51.965 1.00 54.94 73 THR D CA 1
ATOM 7883 C C . THR D 1 80 ? -2.046 4.040 -51.642 1.00 54.18 73 THR D C 1
ATOM 7884 O O . THR D 1 80 ? -1.546 2.924 -51.807 1.00 54.81 73 THR D O 1
ATOM 7888 N N . PHE D 1 81 ? -1.356 5.079 -51.181 1.00 55.40 74 PHE D N 1
ATOM 7889 C CA . PHE D 1 81 ? -0.056 4.874 -50.577 1.00 54.99 74 PHE D CA 1
ATOM 7890 C C . PHE D 1 81 ? -0.293 4.669 -49.098 1.00 62.49 74 PHE D C 1
ATOM 7891 O O . PHE D 1 81 ? -0.642 5.602 -48.372 1.00 64.93 74 PHE D O 1
ATOM 7899 N N . TYR D 1 82 ? -0.087 3.437 -48.657 1.00 61.50 75 TYR D N 1
ATOM 7900 C CA . TYR D 1 82 ? -0.358 3.063 -47.280 1.00 51.80 75 TYR D CA 1
ATOM 7901 C C . TYR D 1 82 ? 0.969 3.017 -46.553 1.00 54.00 75 TYR D C 1
ATOM 7902 O O . TYR D 1 82 ? 1.802 2.154 -46.831 1.00 61.73 75 TYR D O 1
ATOM 7911 N N . PRO D 1 83 ? 1.181 3.965 -45.631 1.00 57.85 76 PRO D N 1
ATOM 7912 C CA . PRO D 1 83 ? 2.454 4.043 -44.910 1.00 57.44 76 PRO D CA 1
ATOM 7913 C C . PRO D 1 83 ? 2.672 2.819 -44.024 1.00 59.49 76 PRO D C 1
ATOM 7914 O O . PRO D 1 83 ? 1.712 2.097 -43.739 1.00 62.57 76 PRO D O 1
ATOM 7918 N N . ARG D 1 84 ? 3.917 2.585 -43.617 1.00 53.61 77 ARG D N 1
ATOM 7919 C CA . ARG D 1 84 ? 4.230 1.551 -42.641 1.00 45.40 77 ARG D CA 1
ATOM 7920 C C . ARG D 1 84 ? 3.374 1.741 -41.396 1.00 41.57 77 ARG D C 1
ATOM 7921 O O . ARG D 1 84 ? 3.285 2.847 -40.871 1.00 49.77 77 ARG D O 1
ATOM 7929 N N . GLU D 1 85 ? 2.741 0.668 -40.932 1.00 61.04 78 GLU D N 1
ATOM 7930 C CA . GLU D 1 85 ? 1.887 0.738 -39.748 1.00 65.30 78 GLU D CA 1
ATOM 7931 C C . GLU D 1 85 ? 2.683 1.153 -38.509 1.00 68.76 78 GLU D C 1
ATOM 7932 O O . GLU D 1 85 ? 3.718 0.561 -38.200 1.00 73.43 78 GLU D O 1
ATOM 7938 N N . TYR D 1 86 ? 2.212 2.186 -37.817 1.00 66.05 79 TYR D N 1
ATOM 7939 C CA . TYR D 1 86 ? 2.841 2.594 -36.565 1.00 64.48 79 TYR D CA 1
ATOM 7940 C C . TYR D 1 86 ? 2.167 1.919 -35.370 1.00 60.62 79 TYR D C 1
ATOM 7941 O O . TYR D 1 86 ? 2.704 1.924 -34.262 1.00 65.47 79 TYR D O 1
ATOM 7950 N N . LEU D 1 87 ? 1.008 1.310 -35.601 1.00 54.10 80 LEU D N 1
ATOM 7951 C CA . LEU D 1 87 ? 0.326 0.586 -34.536 1.00 56.07 80 LEU D CA 1
ATOM 7952 C C . LEU D 1 87 ? 0.434 -0.909 -34.749 1.00 54.73 80 LEU D C 1
ATOM 7953 O O . LEU D 1 87 ? -0.269 -1.481 -35.582 1.00 59.18 80 LEU D O 1
ATOM 7958 N N . ASN D 1 88 ? 1.279 -1.544 -33.949 1.00 46.50 81 ASN D N 1
ATOM 7959 C CA . ASN D 1 88 ? 1.578 -2.946 -34.148 1.00 42.06 81 ASN D CA 1
ATOM 7960 C C . ASN D 1 88 ? 1.416 -3.739 -32.877 1.00 43.50 81 ASN D C 1
ATOM 7961 O O . ASN D 1 88 ? 2.048 -3.461 -31.858 1.00 47.73 81 ASN D O 1
ATOM 7966 N N . SER D 1 89 ? 0.533 -4.723 -32.951 1.00 45.22 82 SER D N 1
ATOM 7967 C CA . SER D 1 89 ? 0.277 -5.615 -31.843 1.00 47.01 82 SER D CA 1
ATOM 7968 C C . SER D 1 89 ? 0.241 -7.043 -32.346 1.00 48.09 82 SER D C 1
ATOM 7969 O O . SER D 1 89 ? -0.650 -7.409 -33.112 1.00 41.27 82 SER D O 1
ATOM 7972 N N . GLY D 1 90 ? 1.198 -7.850 -31.904 1.00 42.86 83 GLY D N 1
ATOM 7973 C CA . GLY D 1 90 ? 1.222 -9.252 -32.270 1.00 38.07 83 GLY D CA 1
ATOM 7974 C C . GLY D 1 90 ? -0.100 -9.941 -31.992 1.00 41.52 83 GLY D C 1
ATOM 7975 O O . GLY D 1 90 ? -0.678 -10.568 -32.877 1.00 41.79 83 GLY D O 1
ATOM 7976 N N . PHE D 1 91 ? -0.601 -9.797 -30.771 1.00 45.67 84 PHE D N 1
ATOM 7977 C CA . PHE D 1 91 ? -1.784 -10.539 -30.358 1.00 44.99 84 PHE D CA 1
ATOM 7978 C C . PHE D 1 91 ? -3.023 -10.203 -31.210 1.00 41.62 84 PHE D C 1
ATOM 7979 O O . PHE D 1 91 ? -3.753 -11.103 -31.632 1.00 40.39 84 PHE D O 1
ATOM 7987 N N . LEU D 1 92 ? -3.247 -8.922 -31.483 1.00 38.11 85 LEU D N 1
ATOM 7988 C CA . LEU D 1 92 ? -4.412 -8.528 -32.261 1.00 36.77 85 LEU D CA 1
ATOM 7989 C C . LEU D 1 92 ? -4.348 -9.017 -33.715 1.00 35.96 85 LEU D C 1
ATOM 7990 O O . LEU D 1 92 ? -5.323 -9.571 -34.226 1.00 41.62 85 LEU D O 1
ATOM 7995 N N . ILE D 1 93 ? -3.213 -8.798 -34.378 1.00 33.77 86 ILE D N 1
ATOM 7996 C CA . ILE D 1 93 ? -2.996 -9.323 -35.725 1.00 40.76 86 ILE D CA 1
ATOM 7997 C C . ILE D 1 93 ? -3.261 -10.829 -35.772 1.00 41.86 86 ILE D C 1
ATOM 7998 O O . ILE D 1 93 ? -3.957 -11.320 -36.665 1.00 44.06 86 ILE D O 1
ATOM 8003 N N . LEU D 1 94 ? -2.734 -11.552 -34.789 1.00 36.13 87 LEU D N 1
ATOM 8004 C CA . LEU D 1 94 ? -2.911 -13.003 -34.721 1.00 38.39 87 LEU D CA 1
ATOM 8005 C C . LEU D 1 94 ? -4.389 -13.371 -34.638 1.00 42.79 87 LEU D C 1
ATOM 8006 O O . LEU D 1 94 ? -4.848 -14.281 -35.333 1.00 42.06 87 LEU D O 1
ATOM 8011 N N . LYS D 1 95 ? -5.134 -12.646 -33.807 1.00 45.38 88 LYS D N 1
ATOM 8012 C CA . LYS D 1 95 ? -6.573 -12.884 -33.656 1.00 35.02 88 LYS D CA 1
ATOM 8013 C C . LYS D 1 95 ? -7.353 -12.507 -34.904 1.00 35.22 88 LYS D C 1
ATOM 8014 O O . LYS D 1 95 ? -8.322 -13.177 -35.244 1.00 30.17 88 LYS D O 1
ATOM 8020 N N . GLN D 1 96 ? -6.933 -11.440 -35.585 1.00 40.50 89 GLN D N 1
ATOM 8021 C CA . GLN D 1 96 ? -7.600 -11.026 -36.817 1.00 35.19 89 GLN D CA 1
ATOM 8022 C C . GLN D 1 96 ? -7.500 -12.149 -37.841 1.00 34.81 89 GLN D C 1
ATOM 8023 O O . GLN D 1 96 ? -8.495 -12.534 -38.458 1.00 44.24 89 GLN D O 1
ATOM 8029 N N . ALA D 1 97 ? -6.298 -12.698 -37.984 1.00 39.23 90 ALA D N 1
ATOM 8030 C CA . ALA D 1 97 ? -6.068 -13.813 -38.893 1.00 39.06 90 ALA D CA 1
ATOM 8031 C C . ALA D 1 97 ? -6.741 -15.090 -38.406 1.00 40.43 90 ALA D C 1
ATOM 8032 O O . ALA D 1 97 ? -7.334 -15.823 -39.192 1.00 37.31 90 ALA D O 1
ATOM 8034 N N . GLU D 1 98 ? -6.630 -15.359 -37.108 1.00 43.63 91 GLU D N 1
ATOM 8035 C CA . GLU D 1 98 ? -7.204 -16.568 -36.522 1.00 48.76 91 GLU D CA 1
ATOM 8036 C C . GLU D 1 98 ? -8.725 -16.587 -36.691 1.00 44.42 91 GLU D C 1
ATOM 8037 O O . GLU D 1 98 ? -9.327 -17.632 -36.950 1.00 48.79 91 GLU D O 1
ATOM 8043 N N . HIS D 1 99 ? -9.340 -15.419 -36.567 1.00 38.05 92 HIS D N 1
ATOM 8044 C CA . HIS D 1 99 ? -10.780 -15.312 -36.747 1.00 39.27 92 HIS D CA 1
ATOM 8045 C C . HIS D 1 99 ? -11.195 -15.421 -38.211 1.00 44.48 92 HIS D C 1
ATOM 8046 O O . HIS D 1 99 ? -12.374 -15.612 -38.504 1.00 48.77 92 HIS D O 1
ATOM 8053 N N . TYR D 1 100 ? -10.247 -15.269 -39.133 1.00 44.12 93 TYR D N 1
ATOM 8054 C CA . TYR D 1 100 ? -10.551 -15.547 -40.531 1.00 43.30 93 TYR D CA 1
ATOM 8055 C C . TYR D 1 100 ? -10.439 -17.027 -40.903 1.00 44.52 93 TYR D C 1
ATOM 8056 O O . TYR D 1 100 ? -11.308 -17.562 -41.590 1.00 41.82 93 TYR D O 1
ATOM 8065 N N . ILE D 1 101 ? -9.372 -17.686 -40.457 1.00 48.37 94 ILE D N 1
ATOM 8066 C CA . ILE D 1 101 ? -9.083 -19.047 -40.912 1.00 42.22 94 ILE D CA 1
ATOM 8067 C C . ILE D 1 101 ? -9.959 -20.069 -40.196 1.00 41.43 94 ILE D C 1
ATOM 8068 O O . ILE D 1 101 ? -10.050 -21.224 -40.614 1.00 43.08 94 ILE D O 1
ATOM 8073 N N . ASN D 1 102 ? -10.597 -19.639 -39.113 1.00 37.23 95 ASN D N 1
ATOM 8074 C CA . ASN D 1 102 ? -11.628 -20.435 -38.462 1.00 36.40 95 ASN D CA 1
ATOM 8075 C C . ASN D 1 102 ? -12.986 -19.998 -39.000 1.00 43.34 95 ASN D C 1
ATOM 8076 O O . ASN D 1 102 ? -13.416 -18.869 -38.767 1.00 44.72 95 ASN D O 1
ATOM 8081 N N . GLN D 1 103 ? -13.655 -20.896 -39.713 1.00 42.61 96 GLN D N 1
ATOM 8082 C CA . GLN D 1 103 ? -14.878 -20.554 -40.429 1.00 52.73 96 GLN D CA 1
ATOM 8083 C C . GLN D 1 103 ? -16.010 -20.058 -39.520 1.00 52.65 96 GLN D C 1
ATOM 8084 O O . GLN D 1 103 ? -16.707 -19.096 -39.858 1.00 51.88 96 GLN D O 1
ATOM 8090 N N . GLU D 1 104 ? -16.176 -20.700 -38.367 1.00 50.29 97 GLU D N 1
ATOM 8091 C CA . GLU D 1 104 ? -17.232 -20.330 -37.432 1.00 54.23 97 GLU D CA 1
ATOM 8092 C C . GLU D 1 104 ? -17.011 -18.922 -36.903 1.00 52.37 97 GLU D C 1
ATOM 8093 O O . GLU D 1 104 ? -17.955 -18.133 -36.780 1.00 58.49 97 GLU D O 1
ATOM 8099 N N . LYS D 1 105 ? -15.758 -18.609 -36.597 1.00 38.66 98 LYS D N 1
ATOM 8100 C CA . LYS D 1 105 ? -15.420 -17.274 -36.137 1.00 37.75 98 LYS D CA 1
ATOM 8101 C C . LYS D 1 105 ? -15.642 -16.289 -37.268 1.00 37.12 98 LYS D C 1
ATOM 8102 O O . LYS D 1 105 ? -16.148 -15.190 -37.055 1.00 42.47 98 LYS D O 1
ATOM 8108 N N . ARG D 1 106 ? -15.273 -16.694 -38.478 1.00 34.73 99 ARG D N 1
ATOM 8109 C CA . ARG D 1 106 ? -15.395 -15.812 -39.628 1.00 35.18 99 ARG D CA 1
ATOM 8110 C C . ARG D 1 106 ? -16.853 -15.541 -39.973 1.00 38.72 99 ARG D C 1
ATOM 8111 O O . ARG D 1 106 ? -17.222 -14.408 -40.275 1.00 41.69 99 ARG D O 1
ATOM 8119 N N . MET D 1 107 ? -17.672 -16.588 -39.934 1.00 42.09 100 MET D N 1
ATOM 8120 C CA . MET D 1 107 ? -19.107 -16.453 -40.168 1.00 48.05 100 MET D CA 1
ATOM 8121 C C . MET D 1 107 ? -19.750 -15.482 -39.194 1.00 45.48 100 MET D C 1
ATOM 8122 O O . MET D 1 107 ? -20.632 -14.706 -39.563 1.00 47.14 100 MET D O 1
ATOM 8127 N N . LEU D 1 108 ? -19.317 -15.553 -37.940 1.00 39.45 101 LEU D N 1
ATOM 8128 C CA . LEU D 1 108 ? -19.869 -14.706 -36.895 1.00 41.09 101 LEU D CA 1
ATOM 8129 C C . LEU D 1 108 ? -19.699 -13.242 -37.259 1.00 45.03 101 LEU D C 1
ATOM 8130 O O . LEU D 1 108 ? -20.665 -12.476 -37.266 1.00 42.83 101 LEU D O 1
ATOM 8135 N N . ILE D 1 109 ? -18.462 -12.870 -37.571 1.00 41.87 102 ILE D N 1
ATOM 8136 C CA . ILE D 1 109 ? -18.129 -11.493 -37.903 1.00 42.12 102 ILE D CA 1
ATOM 8137 C C . ILE D 1 109 ? -18.873 -11.059 -39.166 1.00 46.16 102 ILE D C 1
ATOM 8138 O O . ILE D 1 109 ? -19.410 -9.956 -39.236 1.00 42.62 102 ILE D O 1
ATOM 8143 N N . ALA D 1 110 ? -18.912 -11.948 -40.152 1.00 49.47 103 ALA D N 1
ATOM 8144 C CA . ALA D 1 110 ? -19.619 -11.692 -41.400 1.00 40.34 103 ALA D CA 1
ATOM 8145 C C . ALA D 1 110 ? -21.109 -11.453 -41.162 1.00 45.85 103 ALA D C 1
ATOM 8146 O O . ALA D 1 110 ? -21.703 -10.562 -41.769 1.00 47.62 103 ALA D O 1
ATOM 8148 N N . ARG D 1 111 ? -21.709 -12.257 -40.287 1.00 45.48 104 ARG D N 1
ATOM 8149 C CA . ARG D 1 111 ? -23.115 -12.091 -39.941 1.00 43.42 104 ARG D CA 1
ATOM 8150 C C . ARG D 1 111 ? -23.340 -10.747 -39.273 1.00 45.50 104 ARG D C 1
ATOM 8151 O O . ARG D 1 111 ? -24.335 -10.077 -39.534 1.00 53.87 104 ARG D O 1
ATOM 8159 N N . GLU D 1 112 ? -22.411 -10.361 -38.409 1.00 42.91 105 GLU D N 1
ATOM 8160 C CA . GLU D 1 112 ? -22.476 -9.065 -37.754 1.00 44.65 105 GLU D CA 1
ATOM 8161 C C . GLU D 1 112 ? -22.483 -7.934 -38.784 1.00 47.39 105 GLU D C 1
ATOM 8162 O O . GLU D 1 112 ? -23.381 -7.091 -38.765 1.00 52.53 105 GLU D O 1
ATOM 8168 N N . ILE D 1 113 ? -21.488 -7.928 -39.674 1.00 45.83 106 ILE D N 1
ATOM 8169 C CA . ILE D 1 113 ? -21.397 -6.936 -40.746 1.00 49.82 106 ILE D CA 1
ATOM 8170 C C . ILE D 1 113 ? -22.694 -6.847 -41.541 1.00 52.77 106 ILE D C 1
ATOM 8171 O O . ILE D 1 113 ? -23.245 -5.767 -41.727 1.00 55.95 106 ILE D O 1
ATOM 8176 N N . VAL D 1 114 ? -23.176 -7.997 -41.997 1.00 51.66 107 VAL D N 1
ATOM 8177 C CA . VAL D 1 114 ? -24.394 -8.065 -42.790 1.00 57.24 107 VAL D CA 1
ATOM 8178 C C . VAL D 1 114 ? -25.623 -7.607 -41.997 1.00 58.04 107 VAL D C 1
ATOM 8179 O O . VAL D 1 114 ? -26.439 -6.831 -42.498 1.00 58.50 107 VAL D O 1
ATOM 8183 N N . SER D 1 115 ? -25.734 -8.073 -40.756 1.00 60.23 108 SER D N 1
ATOM 8184 C CA . SER D 1 115 ? -26.854 -7.718 -39.890 1.00 59.72 108 SER D CA 1
ATOM 8185 C C . SER D 1 115 ? -26.958 -6.210 -39.671 1.00 57.52 108 SER D C 1
ATOM 8186 O O . SER D 1 115 ? -28.042 -5.634 -39.745 1.00 64.94 108 SER D O 1
ATOM 8189 N N . ARG D 1 116 ? -25.824 -5.574 -39.406 1.00 56.72 109 ARG D N 1
ATOM 8190 C CA . ARG D 1 116 ? -25.801 -4.137 -39.174 1.00 57.57 109 ARG D CA 1
ATOM 8191 C C . ARG D 1 116 ? -25.976 -3.345 -40.470 1.00 61.87 109 ARG D C 1
ATOM 8192 O O . ARG D 1 116 ? -26.509 -2.237 -40.454 1.00 67.81 109 ARG D O 1
ATOM 8200 N N . SER D 1 117 ? -25.524 -3.910 -41.586 1.00 59.67 110 SER D N 1
ATOM 8201 C CA . SER D 1 117 ? -25.759 -3.303 -42.887 1.00 60.63 110 SER D CA 1
ATOM 8202 C C . SER D 1 117 ? -27.252 -3.225 -43.154 1.00 62.20 110 SER D C 1
ATOM 8203 O O . SER D 1 117 ? -27.751 -2.235 -43.692 1.00 63.32 110 SER D O 1
ATOM 8206 N N . PHE D 1 118 ? -27.958 -4.283 -42.769 1.00 61.13 111 PHE D N 1
ATOM 8207 C CA . PHE D 1 118 ? -29.395 -4.361 -42.975 1.00 61.34 111 PHE D CA 1
ATOM 8208 C C . PHE D 1 118 ? -30.115 -3.367 -42.076 1.00 62.32 111 PHE D C 1
ATOM 8209 O O . PHE D 1 118 ? -31.020 -2.656 -42.516 1.00 63.55 111 PHE D O 1
ATOM 8217 N N . GLN D 1 119 ? -29.700 -3.309 -40.817 1.00 61.93 112 GLN D N 1
ATOM 8218 C CA . GLN D 1 119 ? -30.324 -2.404 -39.867 1.00 69.10 112 GLN D CA 1
ATOM 8219 C C . GLN D 1 119 ? -30.133 -0.960 -40.318 1.00 64.81 112 GLN D C 1
ATOM 8220 O O . GLN D 1 119 ? -31.028 -0.128 -40.162 1.00 64.73 112 GLN D O 1
ATOM 8226 N N . ASN D 1 120 ? -28.972 -0.671 -40.898 1.00 62.88 113 ASN D N 1
ATOM 8227 C CA . ASN D 1 120 ? -28.671 0.679 -41.355 1.00 64.04 113 ASN D CA 1
ATOM 8228 C C . ASN D 1 120 ? -29.476 1.075 -42.590 1.00 65.26 113 ASN D C 1
ATOM 8229 O O . ASN D 1 120 ? -29.906 2.222 -42.710 1.00 66.12 113 ASN D O 1
ATOM 8234 N N . MET D 1 121 ? -29.670 0.130 -43.506 1.00 65.40 114 MET D N 1
ATOM 8235 C CA . MET D 1 121 ? -30.503 0.368 -44.681 1.00 67.24 114 MET D CA 1
ATOM 8236 C C . MET D 1 121 ? -31.930 0.657 -44.238 1.00 75.09 114 MET D C 1
ATOM 8237 O O . MET D 1 121 ? -32.564 1.605 -44.700 1.00 77.64 114 MET D O 1
ATOM 8242 N N . VAL D 1 122 ? -32.416 -0.175 -43.324 1.00 71.88 115 VAL D N 1
ATOM 8243 C CA . VAL D 1 122 ? -33.781 -0.085 -42.826 1.00 74.13 115 VAL D CA 1
ATOM 8244 C C . VAL D 1 122 ? -34.044 1.232 -42.094 1.00 79.61 115 VAL D C 1
ATOM 8245 O O . VAL D 1 122 ? -35.061 1.887 -42.329 1.00 86.58 115 VAL D O 1
ATOM 8249 N N . ASP D 1 123 ? -33.121 1.625 -41.221 1.00 78.31 116 ASP D N 1
ATOM 8250 C CA . ASP D 1 123 ? -33.257 2.876 -40.480 1.00 85.93 116 ASP D CA 1
ATOM 8251 C C . ASP D 1 123 ? -33.226 4.071 -41.423 1.00 85.14 116 ASP D C 1
ATOM 8252 O O . ASP D 1 123 ? -33.909 5.069 -41.200 1.00 92.59 116 ASP D O 1
ATOM 8257 N N . PHE D 1 124 ? -32.425 3.958 -42.476 1.00 74.45 117 PHE D N 1
ATOM 8258 C CA . PHE D 1 124 ? -32.330 5.000 -43.486 1.00 69.88 117 PHE D CA 1
ATOM 8259 C C . PHE D 1 124 ? -33.685 5.224 -44.142 1.00 76.50 117 PHE D C 1
ATOM 8260 O O . PHE D 1 124 ? -34.109 6.360 -44.361 1.00 78.74 117 PHE D O 1
ATOM 8268 N N . LEU D 1 125 ? -34.358 4.125 -44.459 1.00 72.96 118 LEU D N 1
ATOM 8269 C CA . LEU D 1 125 ? -35.657 4.187 -45.106 1.00 80.40 118 LEU D CA 1
ATOM 8270 C C . LEU D 1 125 ? -36.728 4.697 -44.147 1.00 91.57 118 LEU D C 1
ATOM 8271 O O . LEU D 1 125 ? -37.597 5.481 -44.534 1.00 91.93 118 LEU D O 1
ATOM 8276 N N . LYS D 1 126 ? -36.653 4.259 -42.894 1.00 92.03 119 LYS D N 1
ATOM 8277 C CA . LYS D 1 126 ? -37.681 4.581 -41.909 1.00 91.13 119 LYS D CA 1
ATOM 8278 C C . LYS D 1 126 ? -37.715 6.047 -41.488 1.00 89.35 119 LYS D C 1
ATOM 8279 O O . LYS D 1 126 ? -38.794 6.601 -41.288 1.00 92.08 119 LYS D O 1
ATOM 8285 N N . LYS D 1 127 ? -36.553 6.677 -41.345 1.00 82.45 120 LYS D N 1
ATOM 8286 C CA . LYS D 1 127 ? -36.533 8.060 -40.878 1.00 88.46 120 LYS D CA 1
ATOM 8287 C C . LYS D 1 127 ? -37.062 8.970 -41.988 1.00 95.87 120 LYS D C 1
ATOM 8288 O O . LYS D 1 127 ? -37.544 10.075 -41.722 1.00 97.64 120 LYS D O 1
ATOM 8294 N N . ARG D 1 128 ? -36.994 8.483 -43.226 1.00 95.96 121 ARG D N 1
ATOM 8295 C CA . ARG D 1 128 ? -37.616 9.162 -44.361 1.00 96.00 121 ARG D CA 1
ATOM 8296 C C . ARG D 1 128 ? -39.035 8.649 -44.582 1.00 95.28 121 ARG D C 1
ATOM 8297 O O . ARG D 1 128 ? -39.703 9.025 -45.545 1.00 95.43 121 ARG D O 1
ATOM 8305 N N . LYS D 1 129 ? -39.469 7.779 -43.676 1.00 93.04 122 LYS D N 1
ATOM 8306 C CA . LYS D 1 129 ? -40.814 7.213 -43.664 1.00 93.74 122 LYS D CA 1
ATOM 8307 C C . LYS D 1 129 ? -41.165 6.519 -44.972 1.00 92.53 122 LYS D C 1
ATOM 8308 O O . LYS D 1 129 ? -42.296 6.591 -45.453 1.00 99.22 122 LYS D O 1
ATOM 8314 N N . VAL D 1 130 ? -40.169 5.852 -45.538 1.00 84.84 123 VAL D N 1
ATOM 8315 C CA . VAL D 1 130 ? -40.398 4.835 -46.547 1.00 92.02 123 VAL D CA 1
ATOM 8316 C C . VAL D 1 130 ? -40.476 3.502 -45.812 1.00 96.73 123 VAL D C 1
ATOM 8317 O O . VAL D 1 130 ? -39.735 3.272 -44.857 1.00 100.41 123 VAL D O 1
ATOM 8321 N N . ARG D 1 131 ? -41.384 2.634 -46.239 1.00 97.19 124 ARG D N 1
ATOM 8322 C CA . ARG D 1 131 ? -41.603 1.371 -45.549 1.00 99.26 124 ARG D CA 1
ATOM 8323 C C . ARG D 1 131 ? -40.540 0.346 -45.969 1.00 95.14 124 ARG D C 1
ATOM 8324 O O . ARG D 1 131 ? -40.433 -0.019 -47.141 1.00 91.75 124 ARG D O 1
ATOM 8332 N N . ALA D 1 132 ? -39.746 -0.096 -44.994 1.00 91.00 125 ALA D N 1
ATOM 8333 C CA . ALA D 1 132 ? -38.544 -0.897 -45.247 1.00 82.27 125 ALA D CA 1
ATOM 8334 C C . ALA D 1 132 ? -38.733 -2.402 -45.078 1.00 83.44 125 ALA D C 1
ATOM 8335 O O . ALA D 1 132 ? -37.765 -3.158 -45.152 1.00 81.49 125 ALA D O 1
ATOM 8337 N N . ASP D 1 133 ? -39.965 -2.832 -44.829 1.00 90.15 126 ASP D N 1
ATOM 8338 C CA . ASP D 1 133 ? -40.221 -4.195 -44.369 1.00 94.67 126 ASP D CA 1
ATOM 8339 C C . ASP D 1 133 ? -39.952 -5.291 -45.409 1.00 99.55 126 ASP D C 1
ATOM 8340 O O . ASP D 1 133 ? -39.905 -6.464 -45.053 1.00 109.10 126 ASP D O 1
ATOM 8345 N N . SER D 1 134 ? -39.799 -4.934 -46.683 1.00 95.23 127 SER D N 1
ATOM 8346 C CA . SER D 1 134 ? -39.478 -5.949 -47.687 1.00 95.18 127 SER D CA 1
ATOM 8347 C C . SER D 1 134 ? -38.048 -6.413 -47.436 1.00 85.07 127 SER D C 1
ATOM 8348 O O . SER D 1 134 ? -37.683 -7.543 -47.766 1.00 85.70 127 SER D O 1
ATOM 8351 N N . LEU D 1 135 ? -37.243 -5.533 -46.846 1.00 70.87 128 LEU D N 1
ATOM 8352 C CA . LEU D 1 135 ? -35.871 -5.878 -46.498 1.00 68.58 128 LEU D CA 1
ATOM 8353 C C . LEU D 1 135 ? -35.838 -6.950 -45.416 1.00 64.97 128 LEU D C 1
ATOM 8354 O O . LEU D 1 135 ? -34.833 -7.641 -45.243 1.00 62.87 128 LEU D O 1
ATOM 8359 N N . THR D 1 136 ? -36.944 -7.092 -44.698 1.00 70.79 129 THR D N 1
ATOM 8360 C CA . THR D 1 136 ? -37.058 -8.100 -43.651 1.00 77.10 129 THR D CA 1
ATOM 8361 C C . THR D 1 136 ? -36.793 -9.515 -44.172 1.00 74.97 129 THR D C 1
ATOM 8362 O O . THR D 1 136 ? -36.187 -10.331 -43.480 1.00 74.13 129 THR D O 1
ATOM 8366 N N . ARG D 1 137 ? -37.228 -9.804 -45.395 1.00 70.53 130 ARG D N 1
ATOM 8367 C CA . ARG D 1 137 ? -37.031 -11.138 -45.951 1.00 65.67 130 ARG D CA 1
ATOM 8368 C C . ARG D 1 137 ? -35.560 -11.456 -46.203 1.00 68.91 130 ARG D C 1
ATOM 8369 O O . ARG D 1 137 ? -35.123 -12.594 -46.026 1.00 73.77 130 ARG D O 1
ATOM 8377 N N . TYR D 1 138 ? -34.798 -10.454 -46.625 1.00 66.47 131 TYR D N 1
ATOM 8378 C CA . TYR D 1 138 ? -33.365 -10.634 -46.799 1.00 71.95 131 TYR D CA 1
ATOM 8379 C C . TYR D 1 138 ? -32.708 -10.842 -45.447 1.00 77.24 131 TYR D C 1
ATOM 8380 O O . TYR D 1 138 ? -31.725 -11.576 -45.325 1.00 80.15 131 TYR D O 1
ATOM 8389 N N . LYS D 1 139 ? -33.255 -10.176 -44.436 1.00 76.80 132 LYS D N 1
ATOM 8390 C CA . LYS D 1 139 ? -32.779 -10.329 -43.070 1.00 70.29 132 LYS D CA 1
ATOM 8391 C C . LYS D 1 139 ? -32.907 -11.786 -42.649 1.00 59.87 132 LYS D C 1
ATOM 8392 O O . LYS D 1 139 ? -31.963 -12.375 -42.121 1.00 56.64 132 LYS D O 1
ATOM 8398 N N . LYS D 1 140 ? -34.074 -12.368 -42.907 1.00 59.00 133 LYS D N 1
ATOM 8399 C CA . LYS D 1 140 ? -34.311 -13.768 -42.581 1.00 66.15 133 LYS D CA 1
ATOM 8400 C C . LYS D 1 140 ? -33.440 -14.692 -43.428 1.00 65.54 133 LYS D C 1
ATOM 8401 O O . LYS D 1 140 ? -32.808 -15.607 -42.901 1.00 65.64 133 LYS D O 1
ATOM 8407 N N . LYS D 1 141 ? -33.403 -14.445 -44.735 1.00 64.01 134 LYS D N 1
ATOM 8408 C CA . LYS D 1 141 ? -32.557 -15.221 -45.635 1.00 62.52 134 LYS D CA 1
ATOM 8409 C C . LYS D 1 141 ? -31.097 -15.203 -45.167 1.00 58.63 134 LYS D C 1
ATOM 8410 O O . LYS D 1 141 ? -30.414 -16.225 -45.202 1.00 56.99 134 LYS D O 1
ATOM 8412 N N . ALA D 1 142 ? -30.629 -14.049 -44.704 1.00 55.33 135 ALA D N 1
ATOM 8413 C CA . ALA D 1 142 ? -29.283 -13.947 -44.143 1.00 54.96 135 ALA D CA 1
ATOM 8414 C C . ALA D 1 142 ? -29.099 -14.810 -42.884 1.00 63.18 135 ALA D C 1
ATOM 8415 O O . ALA D 1 142 ? -28.015 -15.344 -42.641 1.00 58.94 135 ALA D O 1
ATOM 8417 N N . GLU D 1 143 ? -30.149 -14.940 -42.080 1.00 69.67 136 GLU D N 1
ATOM 8418 C CA . GLU D 1 143 ? -30.062 -15.728 -40.855 1.00 68.96 136 GLU D CA 1
ATOM 8419 C C . GLU D 1 143 ? -29.936 -17.221 -41.162 1.00 70.71 136 GLU D C 1
ATOM 8420 O O . GLU D 1 143 ? -29.313 -17.970 -40.408 1.00 70.80 136 GLU D O 1
ATOM 8426 N N . GLU D 1 144 ? -30.518 -17.646 -42.279 1.00 70.71 137 GLU D N 1
ATOM 8427 C CA . GLU D 1 144 ? -30.535 -19.061 -42.638 1.00 70.64 137 GLU D CA 1
ATOM 8428 C C . GLU D 1 144 ? -29.273 -19.477 -43.394 1.00 65.44 137 GLU D C 1
ATOM 8429 O O . GLU D 1 144 ? -29.025 -20.670 -43.587 1.00 70.03 137 GLU D O 1
ATOM 8435 N N . ALA D 1 145 ? -28.483 -18.492 -43.817 1.00 54.82 138 ALA D N 1
ATOM 8436 C CA . ALA D 1 145 ? -27.283 -18.744 -44.618 1.00 55.15 138 ALA D CA 1
ATOM 8437 C C . ALA D 1 145 ? -26.289 -19.650 -43.897 1.00 58.04 138 ALA D C 1
ATOM 8438 O O . ALA D 1 145 ? -25.993 -19.446 -42.718 1.00 53.02 138 ALA D O 1
ATOM 8440 N N . SER D 1 146 ? -25.797 -20.664 -44.605 1.00 67.37 139 SER D N 1
ATOM 8441 C CA . SER D 1 146 ? -24.838 -21.597 -44.024 1.00 72.20 139 SER D CA 1
ATOM 8442 C C . SER D 1 146 ? -23.368 -21.255 -44.289 1.00 65.75 139 SER D C 1
ATOM 8443 O O . SER D 1 146 ? -22.481 -21.832 -43.658 1.00 72.79 139 SER D O 1
ATOM 8446 N N . ASN D 1 147 ? -23.098 -20.322 -45.201 1.00 54.28 140 ASN D N 1
ATOM 8447 C CA . ASN D 1 147 ? -21.714 -19.894 -45.423 1.00 46.18 140 ASN D CA 1
ATOM 8448 C C . ASN D 1 147 ? -21.583 -18.472 -45.956 1.00 45.69 140 ASN D C 1
ATOM 8449 O O . ASN D 1 147 ? -22.563 -17.848 -46.358 1.00 47.41 140 ASN D O 1
ATOM 8454 N N . VAL D 1 148 ? -20.358 -17.959 -45.908 1.00 46.98 141 VAL D N 1
ATOM 8455 C CA . VAL D 1 148 ? -20.083 -16.550 -46.175 1.00 45.35 141 VAL D CA 1
ATOM 8456 C C . VAL D 1 148 ? -20.326 -16.151 -47.635 1.00 45.71 141 VAL D C 1
ATOM 8457 O O . VAL D 1 148 ? -20.732 -15.019 -47.907 1.00 49.47 141 VAL D O 1
ATOM 8461 N N . SER D 1 149 ? -20.095 -17.058 -48.577 1.00 46.39 142 SER D N 1
ATOM 8462 C CA . SER D 1 149 ? -20.337 -16.694 -49.969 1.00 53.96 142 SER D CA 1
ATOM 8463 C C . SER D 1 149 ? -21.839 -16.493 -50.163 1.00 57.87 142 SER D C 1
ATOM 8464 O O . SER D 1 149 ? -22.265 -15.549 -50.829 1.00 64.44 142 SER D O 1
ATOM 8467 N N . GLU D 1 150 ? -22.635 -17.369 -49.556 1.00 50.75 143 GLU D N 1
ATOM 8468 C CA . GLU D 1 150 ? -24.085 -17.210 -49.551 1.00 50.99 143 GLU D CA 1
ATOM 8469 C C . GLU D 1 150 ? -24.459 -15.859 -48.945 1.00 52.27 143 GLU D C 1
ATOM 8470 O O . GLU D 1 150 ? -25.275 -15.117 -49.498 1.00 52.85 143 GLU D O 1
ATOM 8476 N N . LEU D 1 151 ? -23.831 -15.543 -47.817 1.00 49.52 144 LEU D N 1
ATOM 8477 C CA . LEU D 1 151 ? -24.078 -14.294 -47.113 1.00 52.68 144 LEU D CA 1
ATOM 8478 C C . LEU D 1 151 ? -23.746 -13.075 -47.977 1.00 56.49 144 LEU D C 1
ATOM 8479 O O . LEU D 1 151 ? -24.518 -12.120 -48.035 1.00 59.43 144 LEU D O 1
ATOM 8484 N N . MET D 1 152 ? -22.602 -13.116 -48.654 1.00 61.57 145 MET D N 1
ATOM 8485 C CA . MET D 1 152 ? -22.192 -12.022 -49.529 1.00 55.21 145 MET D CA 1
ATOM 8486 C C . MET D 1 152 ? -23.219 -11.803 -50.653 1.00 55.15 145 MET D C 1
ATOM 8487 O O . MET D 1 152 ? -23.490 -10.668 -51.052 1.00 55.05 145 MET D O 1
ATOM 8492 N N . GLY D 1 153 ? -23.803 -12.892 -51.142 1.00 50.64 146 GLY D N 1
ATOM 8493 C CA . GLY D 1 153 ? -24.816 -12.812 -52.178 1.00 54.89 146 GLY D CA 1
ATOM 8494 C C . GLY D 1 153 ? -26.123 -12.184 -51.720 1.00 63.78 146 GLY D C 1
ATOM 8495 O O . GLY D 1 153 ? -26.701 -11.348 -52.416 1.00 71.12 146 GLY D O 1
ATOM 8496 N N . ILE D 1 154 ? -26.594 -12.594 -50.547 1.00 59.74 147 ILE D N 1
ATOM 8497 C CA . ILE D 1 154 ? -27.813 -12.033 -49.976 1.00 56.43 147 ILE D CA 1
ATOM 8498 C C . ILE D 1 154 ? -27.622 -10.548 -49.674 1.00 56.18 147 ILE D C 1
ATOM 8499 O O . ILE D 1 154 ? -28.513 -9.735 -49.913 1.00 62.41 147 ILE D O 1
ATOM 8504 N N . GLU D 1 155 ? -26.440 -10.205 -49.171 1.00 54.39 148 GLU D N 1
ATOM 8505 C CA . GLU D 1 155 ? -26.092 -8.819 -48.886 1.00 55.54 148 GLU D CA 1
ATOM 8506 C C . GLU D 1 155 ? -26.176 -7.955 -50.142 1.00 58.38 148 GLU D C 1
ATOM 8507 O O . GLU D 1 155 ? -26.701 -6.840 -50.107 1.00 59.34 148 GLU D O 1
ATOM 8513 N N . GLY D 1 156 ? -25.659 -8.480 -51.251 1.00 61.47 149 GLY D N 1
ATOM 8514 C CA . GLY D 1 156 ? -25.683 -7.770 -52.516 1.00 56.28 149 GLY D CA 1
ATOM 8515 C C . GLY D 1 156 ? -27.093 -7.581 -53.045 1.00 63.73 149 GLY D C 1
ATOM 8516 O O . GLY D 1 156 ? -27.435 -6.525 -53.581 1.00 70.12 149 GLY D O 1
ATOM 8517 N N . ASN D 1 157 ? -27.917 -8.612 -52.900 1.00 59.64 150 ASN D N 1
ATOM 8518 C CA . ASN D 1 157 ? -29.295 -8.532 -53.360 1.00 59.82 150 ASN D CA 1
ATOM 8519 C C . ASN D 1 157 ? -30.118 -7.562 -52.518 1.00 66.71 150 ASN D C 1
ATOM 8520 O O . ASN D 1 157 ? -31.019 -6.892 -53.031 1.00 72.84 150 ASN D O 1
ATOM 8525 N N . ALA D 1 158 ? -29.800 -7.485 -51.230 1.00 58.65 151 ALA D N 1
ATOM 8526 C CA . ALA D 1 158 ? -30.457 -6.546 -50.332 1.00 59.80 151 ALA D CA 1
ATOM 8527 C C . ALA D 1 158 ? -30.133 -5.103 -50.713 1.00 60.88 151 ALA D C 1
ATOM 8528 O O . ALA D 1 158 ? -31.018 -4.247 -50.763 1.00 61.06 151 ALA D O 1
ATOM 8530 N N . ARG D 1 159 ? -28.856 -4.847 -50.974 1.00 60.55 152 ARG D N 1
ATOM 8531 C CA . ARG D 1 159 ? -28.385 -3.530 -51.392 1.00 62.04 152 ARG D CA 1
ATOM 8532 C C . ARG D 1 159 ? -29.112 -3.045 -52.652 1.00 65.97 152 ARG D C 1
ATOM 8533 O O . ARG D 1 159 ? -29.501 -1.880 -52.754 1.00 62.26 152 ARG D O 1
ATOM 8541 N N . GLU D 1 160 ? -29.295 -3.949 -53.606 1.00 60.02 153 GLU D N 1
ATOM 8542 C CA . GLU D 1 160 ? -30.000 -3.619 -54.832 1.00 66.23 153 GLU D CA 1
ATOM 8543 C C . GLU D 1 160 ? -31.463 -3.274 -54.545 1.00 67.68 153 GLU D C 1
ATOM 8544 O O . GLU D 1 160 ? -31.955 -2.234 -54.983 1.00 72.45 153 GLU D O 1
ATOM 8550 N N . GLU D 1 161 ? -32.149 -4.146 -53.808 1.00 64.83 154 GLU D N 1
ATOM 8551 C CA . GLU D 1 161 ? -33.529 -3.900 -53.389 1.00 71.88 154 GLU D CA 1
ATOM 8552 C C . GLU D 1 161 ? -33.642 -2.571 -52.655 1.00 75.03 154 GLU D C 1
ATOM 8553 O O . GLU D 1 161 ? -34.594 -1.812 -52.846 1.00 80.17 154 GLU D O 1
ATOM 8559 N N . TYR D 1 162 ? -32.653 -2.298 -51.814 1.00 72.47 155 TYR D N 1
ATOM 8560 C CA . TYR D 1 162 ? -32.614 -1.066 -51.046 1.00 70.73 155 TYR D CA 1
ATOM 8561 C C . TYR D 1 162 ? -32.350 0.159 -51.936 1.00 76.70 155 TYR D C 1
ATOM 8562 O O . TYR D 1 162 ? -32.977 1.199 -51.744 1.00 83.06 155 TYR D O 1
ATOM 8571 N N . TYR D 1 163 ? -31.443 0.038 -52.907 1.00 75.69 156 TYR D N 1
ATOM 8572 C CA . TYR D 1 163 ? -31.171 1.137 -53.846 1.00 78.85 156 TYR D CA 1
ATOM 8573 C C . TYR D 1 163 ? -32.425 1.514 -54.644 1.00 81.62 156 TYR D C 1
ATOM 8574 O O . TYR D 1 163 ? -32.584 2.661 -55.067 1.00 84.51 156 TYR D O 1
ATOM 8583 N N . SER D 1 164 ? -33.309 0.541 -54.846 1.00 83.25 157 SER D N 1
ATOM 8584 C CA . SER D 1 164 ? -34.602 0.785 -55.484 1.00 90.92 157 SER D CA 1
ATOM 8585 C C . SER D 1 164 ? -35.451 1.763 -54.665 1.00 101.56 157 SER D C 1
ATOM 8586 O O . SER D 1 164 ? -35.870 2.799 -55.176 1.00 109.37 157 SER D O 1
ATOM 8589 N N . MET D 1 165 ? -35.694 1.452 -53.394 1.00 101.78 158 MET D N 1
ATOM 8590 C CA . MET D 1 165 ? -36.560 2.297 -52.570 1.00 98.37 158 MET D CA 1
ATOM 8591 C C . MET D 1 165 ? -36.023 3.700 -52.352 1.00 92.77 158 MET D C 1
ATOM 8592 O O . MET D 1 165 ? -36.747 4.601 -51.916 1.00 91.91 158 MET D O 1
ATOM 8597 N N . ILE D 1 166 ? -34.736 3.852 -52.628 1.00 85.33 159 ILE D N 1
ATOM 8598 C CA . ILE D 1 166 ? -34.062 5.133 -52.587 1.00 84.67 159 ILE D CA 1
ATOM 8599 C C . ILE D 1 166 ? -34.400 5.905 -53.868 1.00 90.54 159 ILE D C 1
ATOM 8600 O O . ILE D 1 166 ? -34.553 7.138 -53.847 1.00 92.42 159 ILE D O 1
ATOM 8605 N N . ASP D 1 167 ? -34.511 5.173 -54.980 1.00 95.63 160 ASP D N 1
ATOM 8606 C CA . ASP D 1 167 ? -34.978 5.744 -56.241 1.00 96.30 160 ASP D CA 1
ATOM 8607 C C . ASP D 1 167 ? -36.408 6.286 -56.074 1.00 106.17 160 ASP D C 1
ATOM 8608 O O . ASP D 1 167 ? -36.803 7.219 -56.782 1.00 106.89 160 ASP D O 1
ATOM 8613 N N . SER D 1 168 ? -37.182 5.735 -55.138 1.00 111.84 161 SER D N 1
ATOM 8614 C CA . SER D 1 168 ? -38.557 6.198 -54.937 1.00 113.53 161 SER D CA 1
ATOM 8615 C C . SER D 1 168 ? -38.574 7.528 -54.156 1.00 106.11 161 SER D C 1
ATOM 8616 O O . SER D 1 168 ? -39.645 8.103 -53.914 1.00 108.10 161 SER D O 1
ATOM 8619 N N . LEU D 1 169 ? -37.397 7.981 -53.728 1.00 98.37 162 LEU D N 1
ATOM 8620 C CA . LEU D 1 169 ? -37.268 9.265 -53.058 1.00 100.48 162 LEU D CA 1
ATOM 8621 C C . LEU D 1 169 ? -36.741 10.382 -53.962 1.00 100.83 162 LEU D C 1
ATOM 8622 O O . LEU D 1 169 ? -36.587 11.528 -53.512 1.00 104.22 162 LEU D O 1
ATOM 8627 N N . VAL D 1 170 ? -36.433 10.059 -55.213 1.00 99.76 163 VAL D N 1
ATOM 8628 C CA . VAL D 1 170 ? -35.952 11.066 -56.150 1.00 101.23 163 VAL D CA 1
ATOM 8629 C C . VAL D 1 170 ? -37.111 11.496 -57.060 1.00 106.77 163 VAL D C 1
ATOM 8630 O O . VAL D 1 170 ? -37.912 10.659 -57.488 1.00 108.91 163 VAL D O 1
ATOM 8634 N N . SER D 1 171 ? -37.266 12.800 -57.299 1.00 112.59 164 SER D N 1
ATOM 8635 C CA . SER D 1 171 ? -38.307 13.252 -58.239 1.00 123.96 164 SER D CA 1
ATOM 8636 C C . SER D 1 171 ? -37.859 13.131 -59.704 1.00 122.97 164 SER D C 1
ATOM 8637 O O . SER D 1 171 ? -38.598 12.580 -60.531 1.00 125.23 164 SER D O 1
ATOM 8640 N N . ASP D 1 172 ? -36.667 13.617 -60.042 1.00 121.52 165 ASP D N 1
ATOM 8641 C CA . ASP D 1 172 ? -36.302 13.621 -61.457 1.00 128.25 165 ASP D CA 1
ATOM 8642 C C . ASP D 1 172 ? -35.822 12.226 -61.850 1.00 124.17 165 ASP D C 1
ATOM 8643 O O . ASP D 1 172 ? -34.727 11.778 -61.434 1.00 111.27 165 ASP D O 1
ATOM 8648 N N . GLU D 1 173 ? -36.597 11.599 -62.733 1.00 130.61 166 GLU D N 1
ATOM 8649 C CA . GLU D 1 173 ? -36.324 10.249 -63.197 1.00 122.62 166 GLU D CA 1
ATOM 8650 C C . GLU D 1 173 ? -34.914 10.150 -63.788 1.00 120.45 166 GLU D C 1
ATOM 8651 O O . GLU D 1 173 ? -34.239 9.127 -63.659 1.00 112.14 166 GLU D O 1
ATOM 8657 N N . ARG D 1 174 ? -34.484 11.240 -64.418 1.00 119.62 167 ARG D N 1
ATOM 8658 C CA . ARG D 1 174 ? -33.148 11.377 -64.995 1.00 118.35 167 ARG D CA 1
ATOM 8659 C C . ARG D 1 174 ? -32.084 11.204 -63.901 1.00 123.08 167 ARG D C 1
ATOM 8660 O O . ARG D 1 174 ? -30.922 10.886 -64.193 1.00 126.36 167 ARG D O 1
ATOM 8668 N N . PHE D 1 175 ? -32.475 11.446 -62.647 1.00 120.27 168 PHE D N 1
ATOM 8669 C CA . PHE D 1 175 ? -31.554 11.306 -61.514 1.00 108.49 168 PHE D CA 1
ATOM 8670 C C . PHE D 1 175 ? -31.698 10.003 -60.690 1.00 102.22 168 PHE D C 1
ATOM 8671 O O . PHE D 1 175 ? -31.036 9.851 -59.655 1.00 100.46 168 PHE D O 1
ATOM 8679 N N . ARG D 1 176 ? -32.568 9.084 -61.125 1.00 107.02 169 ARG D N 1
ATOM 8680 C CA . ARG D 1 176 ? -32.726 7.770 -60.480 1.00 101.05 169 ARG D CA 1
ATOM 8681 C C . ARG D 1 176 ? -31.510 6.868 -60.696 1.00 94.64 169 ARG D C 1
ATOM 8682 O O . ARG D 1 176 ? -30.793 7.015 -61.699 1.00 92.22 169 ARG D O 1
ATOM 8690 N N . ILE D 1 177 ? -31.307 5.910 -59.785 1.00 94.49 170 ILE D N 1
ATOM 8691 C CA . ILE D 1 177 ? -30.222 4.931 -59.928 1.00 93.71 170 ILE D CA 1
ATOM 8692 C C . ILE D 1 177 ? -30.548 3.912 -61.034 1.00 103.60 170 ILE D C 1
ATOM 8693 O O . ILE D 1 177 ? -29.672 3.567 -61.854 1.00 100.12 170 ILE D O 1
ATOM 8698 N N . GLU D 1 178 ? -31.811 3.472 -61.079 1.00 113.42 171 GLU D N 1
ATOM 8699 C CA . GLU D 1 178 ? -32.215 2.419 -62.013 1.00 110.07 171 GLU D CA 1
ATOM 8700 C C . GLU D 1 178 ? -31.364 1.181 -61.735 1.00 108.95 171 GLU D C 1
ATOM 8701 O O . GLU D 1 178 ? -31.539 0.489 -60.720 1.00 98.29 171 GLU D O 1
ATOM 8707 N N . LYS D 1 179 ? -30.490 0.892 -62.696 1.00 114.58 172 LYS D N 1
ATOM 8708 C CA . LYS D 1 179 ? -29.544 -0.212 -62.642 1.00 104.67 172 LYS D CA 1
ATOM 8709 C C . LYS D 1 179 ? -28.158 0.233 -62.153 1.00 91.59 172 LYS D C 1
ATOM 8710 O O . LYS D 1 179 ? -27.535 1.096 -62.776 1.00 92.38 172 LYS D O 1
ATOM 8716 N N . ARG D 1 180 ? -27.668 -0.369 -61.067 1.00 86.97 173 ARG D N 1
ATOM 8717 C CA . ARG D 1 180 ? -26.329 -0.051 -60.546 1.00 87.24 173 ARG D CA 1
ATOM 8718 C C . ARG D 1 180 ? -25.267 -0.526 -61.541 1.00 99.80 173 ARG D C 1
ATOM 8719 O O . ARG D 1 180 ? -25.192 -1.718 -61.844 1.00 99.95 173 ARG D O 1
ATOM 8727 N N . THR D 1 181 ? -24.439 0.395 -62.040 1.00 101.84 174 THR D N 1
ATOM 8728 C CA . THR D 1 181 ? -23.426 0.037 -63.034 1.00 96.77 174 THR D CA 1
ATOM 8729 C C . THR D 1 181 ? -22.058 0.673 -62.790 1.00 99.15 174 THR D C 1
ATOM 8730 O O . THR D 1 181 ? -21.949 1.835 -62.396 1.00 97.73 174 THR D O 1
ATOM 8734 N N . ARG D 1 182 ? -21.030 -0.139 -63.034 1.00 105.72 175 ARG D N 1
ATOM 8735 C CA . ARG D 1 182 ? -19.619 0.238 -63.034 1.00 108.06 175 ARG D CA 1
ATOM 8736 C C . ARG D 1 182 ? -19.051 -0.530 -64.246 1.00 119.01 175 ARG D C 1
ATOM 8737 O O . ARG D 1 182 ? -19.847 -1.190 -64.933 1.00 121.18 175 ARG D O 1
ATOM 8739 N N . ARG D 1 183 ? -17.747 -0.477 -64.568 1.00 129.93 176 ARG D N 1
ATOM 8740 C CA . ARG D 1 183 ? -16.752 0.434 -64.001 1.00 133.26 176 ARG D CA 1
ATOM 8741 C C . ARG D 1 183 ? -17.092 1.873 -64.395 1.00 131.78 176 ARG D C 1
ATOM 8742 O O . ARG D 1 183 ? -17.273 2.724 -63.496 1.00 142.05 176 ARG D O 1
ATOM 8744 N N . PRO D 1 184 ? -17.190 2.164 -65.710 1.00 105.25 177 PRO D N 1
ATOM 8745 C CA . PRO D 1 184 ? -17.747 3.505 -65.906 1.00 107.47 177 PRO D CA 1
ATOM 8746 C C . PRO D 1 184 ? -19.190 3.408 -65.496 1.00 105.90 177 PRO D C 1
ATOM 8747 O O . PRO D 1 184 ? -19.833 2.447 -65.955 1.00 106.31 177 PRO D O 1
ATOM 8751 N N . PRO D 1 185 ? -19.691 4.313 -64.637 1.00 104.82 178 PRO D N 1
ATOM 8752 C CA . PRO D 1 185 ? -21.137 4.302 -64.414 1.00 101.78 178 PRO D CA 1
ATOM 8753 C C . PRO D 1 185 ? -21.834 4.862 -65.650 1.00 108.78 178 PRO D C 1
ATOM 8754 O O . PRO D 1 185 ? -21.369 5.868 -66.211 1.00 115.97 178 PRO D O 1
ATOM 8758 N N . LYS D 1 186 ? -22.911 4.221 -66.091 1.00 106.34 179 LYS D N 1
ATOM 8759 C CA . LYS D 1 186 ? -23.534 4.593 -67.361 1.00 105.06 179 LYS D CA 1
ATOM 8760 C C . LYS D 1 186 ? -24.673 5.627 -67.185 1.00 105.22 179 LYS D C 1
ATOM 8761 O O . LYS D 1 186 ? -25.345 5.992 -68.165 1.00 109.07 179 LYS D O 1
ATOM 8763 N N . ASN D 1 187 ? -24.882 6.109 -65.951 1.00 101.17 180 ASN D N 1
ATOM 8764 C CA . ASN D 1 187 ? -25.793 7.250 -65.715 1.00 96.71 180 ASN D CA 1
ATOM 8765 C C . ASN D 1 187 ? -25.419 8.136 -64.494 1.00 101.86 180 ASN D C 1
ATOM 8766 O O . ASN D 1 187 ? -24.338 7.980 -63.903 1.00 107.79 180 ASN D O 1
ATOM 8771 N N . PHE D 1 188 ? -26.316 9.055 -64.121 1.00 96.26 181 PHE D N 1
ATOM 8772 C CA . PHE D 1 188 ? -26.021 10.151 -63.174 1.00 93.93 181 PHE D CA 1
ATOM 8773 C C . PHE D 1 188 ? -25.846 9.652 -61.750 1.00 93.27 181 PHE D C 1
ATOM 8774 O O . PHE D 1 188 ? -24.762 9.773 -61.181 1.00 90.44 181 PHE D O 1
ATOM 8782 N N . ALA D 1 189 ? -26.932 9.137 -61.166 1.00 95.73 182 ALA D N 1
ATOM 8783 C CA . ALA D 1 189 ? -26.916 8.635 -59.790 1.00 85.85 182 ALA D CA 1
ATOM 8784 C C . ALA D 1 189 ? -25.774 7.641 -59.576 1.00 84.42 182 ALA D C 1
ATOM 8785 O O . ALA D 1 189 ? -25.101 7.670 -58.541 1.00 80.45 182 ALA D O 1
ATOM 8787 N N . ASN D 1 190 ? -25.554 6.778 -60.565 1.00 92.24 183 ASN D N 1
ATOM 8788 C CA . ASN D 1 190 ? -24.495 5.779 -60.511 1.00 92.56 183 ASN D CA 1
ATOM 8789 C C . ASN D 1 190 ? -23.105 6.417 -60.485 1.00 90.75 183 ASN D C 1
ATOM 8790 O O . ASN D 1 190 ? -22.144 5.810 -60.016 1.00 89.07 183 ASN D O 1
ATOM 8795 N N . THR D 1 191 ? -23.014 7.640 -61.002 1.00 89.77 184 THR D N 1
ATOM 8796 C CA . THR D 1 191 ? -21.769 8.395 -61.001 1.00 84.86 184 THR D CA 1
ATOM 8797 C C . THR D 1 191 ? -21.560 8.989 -59.610 1.00 80.28 184 THR D C 1
ATOM 8798 O O . THR D 1 191 ? -20.438 9.041 -59.105 1.00 79.37 184 THR D O 1
ATOM 8802 N N . LEU D 1 192 ? -22.650 9.426 -58.990 1.00 76.25 185 LEU D N 1
ATOM 8803 C CA . LEU D 1 192 ? -22.580 10.023 -57.662 1.00 77.69 185 LEU D CA 1
ATOM 8804 C C . LEU D 1 192 ? -22.354 8.969 -56.588 1.00 77.88 185 LEU D C 1
ATOM 8805 O O . LEU D 1 192 ? -21.525 9.151 -55.692 1.00 77.70 185 LEU D O 1
ATOM 8810 N N . ILE D 1 193 ? -23.096 7.870 -56.687 1.00 75.55 186 ILE D N 1
ATOM 8811 C CA . ILE D 1 193 ? -22.983 6.777 -55.729 1.00 74.51 186 ILE D CA 1
ATOM 8812 C C . ILE D 1 193 ? -21.605 6.114 -55.793 1.00 77.62 186 ILE D C 1
ATOM 8813 O O . ILE D 1 193 ? -21.000 5.830 -54.759 1.00 72.79 186 ILE D O 1
ATOM 8818 N N . SER D 1 194 ? -21.102 5.885 -57.004 1.00 81.09 187 SER D N 1
ATOM 8819 C CA . SER D 1 194 ? -19.784 5.277 -57.165 1.00 79.24 187 SER D CA 1
ATOM 8820 C C . SER D 1 194 ? -18.700 6.144 -56.543 1.00 78.14 187 SER D C 1
ATOM 8821 O O . SER D 1 194 ? -17.850 5.652 -55.797 1.00 59.46 187 SER D O 1
ATOM 8824 N N . PHE D 1 195 ? -18.749 7.435 -56.854 1.00 73.54 188 PHE D N 1
ATOM 8825 C CA . PHE D 1 195 ? -17.793 8.407 -56.342 1.00 72.46 188 PHE D CA 1
ATOM 8826 C C . PHE D 1 195 ? -17.848 8.489 -54.818 1.00 70.14 188 PHE D C 1
ATOM 8827 O O . PHE D 1 195 ? -16.817 8.452 -54.142 1.00 67.94 188 PHE D O 1
ATOM 8835 N N . GLY D 1 196 ? -19.060 8.589 -54.284 1.00 70.02 189 GLY D N 1
ATOM 8836 C CA . GLY D 1 196 ? -19.261 8.659 -52.849 1.00 67.55 189 GLY D CA 1
ATOM 8837 C C . GLY D 1 196 ? -18.780 7.408 -52.144 1.00 60.19 189 GLY D C 1
ATOM 8838 O O . GLY D 1 196 ? -18.161 7.484 -51.083 1.00 57.37 189 GLY D O 1
ATOM 8839 N N . ASN D 1 197 ? -19.072 6.254 -52.737 1.00 63.62 190 ASN D N 1
ATOM 8840 C CA . ASN D 1 197 ? -18.597 4.975 -52.220 1.00 64.71 190 ASN D CA 1
ATOM 8841 C C . ASN D 1 197 ? -17.072 4.917 -52.182 1.00 59.01 190 ASN D C 1
ATOM 8842 O O . ASN D 1 197 ? -16.483 4.457 -51.203 1.00 52.61 190 ASN D O 1
ATOM 8847 N N . SER D 1 198 ? -16.445 5.400 -53.250 1.00 64.73 191 SER D N 1
ATOM 8848 C CA . SER D 1 198 ? -14.991 5.475 -53.336 1.00 66.51 191 SER D CA 1
ATOM 8849 C C . SER D 1 198 ? -14.398 6.303 -52.203 1.00 65.60 191 SER D C 1
ATOM 8850 O O . SER D 1 198 ? -13.479 5.852 -51.514 1.00 59.78 191 SER D O 1
ATOM 8853 N N . LEU D 1 199 ? -14.923 7.512 -52.020 1.00 64.50 192 LEU D N 1
ATOM 8854 C CA . LEU D 1 199 ? -14.480 8.380 -50.936 1.00 62.59 192 LEU D CA 1
ATOM 8855 C C . LEU D 1 199 ? -14.654 7.713 -49.579 1.00 64.06 192 LEU D C 1
ATOM 8856 O O . LEU D 1 199 ? -13.807 7.866 -48.699 1.00 64.32 192 LEU D O 1
ATOM 8861 N N . LEU D 1 200 ? -15.745 6.967 -49.415 1.00 64.62 193 LEU D N 1
ATOM 8862 C CA . LEU D 1 200 ? -15.989 6.250 -48.166 1.00 62.15 193 LEU D CA 1
ATOM 8863 C C . LEU D 1 200 ? -14.968 5.137 -47.954 1.00 60.28 193 LEU D C 1
ATOM 8864 O O . LEU D 1 200 ? -14.397 5.022 -46.868 1.00 61.12 193 LEU D O 1
ATOM 8869 N N . TYR D 1 201 ? -14.749 4.321 -48.987 1.00 56.79 194 TYR D N 1
ATOM 8870 C CA . TYR D 1 201 ? -13.740 3.261 -48.933 1.00 56.73 194 TYR D CA 1
ATOM 8871 C C . TYR D 1 201 ? -12.412 3.852 -48.484 1.00 60.38 194 TYR D C 1
ATOM 8872 O O . TYR D 1 201 ? -11.675 3.260 -47.695 1.00 64.43 194 TYR D O 1
ATOM 8881 N N . THR D 1 202 ? -12.134 5.041 -48.996 1.00 63.26 195 THR D N 1
ATOM 8882 C CA . THR D 1 202 ? -10.916 5.764 -48.687 1.00 66.94 195 THR D CA 1
ATOM 8883 C C . THR D 1 202 ? -10.885 6.238 -47.232 1.00 70.77 195 THR D C 1
ATOM 8884 O O . THR D 1 202 ? -9.865 6.112 -46.554 1.00 74.91 195 THR D O 1
ATOM 8888 N N . THR D 1 203 ? -12.004 6.776 -46.757 1.00 66.15 196 THR D N 1
ATOM 8889 C CA . THR D 1 203 ? -12.086 7.277 -45.389 1.00 61.46 196 THR D CA 1
ATOM 8890 C C . THR D 1 203 ? -11.925 6.147 -44.375 1.00 55.81 196 THR D C 1
ATOM 8891 O O . THR D 1 203 ? -11.191 6.276 -43.393 1.00 50.90 196 THR D O 1
ATOM 8895 N N . VAL D 1 204 ? -12.608 5.037 -44.628 1.00 52.09 197 VAL D N 1
ATOM 8896 C CA . VAL D 1 204 ? -12.510 3.859 -43.777 1.00 49.29 197 VAL D CA 1
ATOM 8897 C C . VAL D 1 204 ? -11.083 3.318 -43.748 1.00 51.87 197 VAL D C 1
ATOM 8898 O O . VAL D 1 204 ? -10.585 2.905 -42.700 1.00 45.09 197 VAL D O 1
ATOM 8902 N N . LEU D 1 205 ? -10.427 3.338 -44.906 1.00 50.23 198 LEU D N 1
ATOM 8903 C CA . LEU D 1 205 ? -9.049 2.875 -45.021 1.00 45.90 198 LEU D CA 1
ATOM 8904 C C . LEU D 1 205 ? -8.101 3.678 -44.132 1.00 55.95 198 LEU D C 1
ATOM 8905 O O . LEU D 1 205 ? -7.257 3.108 -43.441 1.00 56.83 198 LEU D O 1
ATOM 8910 N N . SER D 1 206 ? -8.247 5.000 -44.147 1.00 60.30 199 SER D N 1
ATOM 8911 C CA . SER D 1 206 ? -7.397 5.862 -43.335 1.00 58.77 199 SER D CA 1
ATOM 8912 C C . SER D 1 206 ? -7.712 5.712 -41.855 1.00 55.90 199 SER D C 1
ATOM 8913 O O . SER D 1 206 ? -6.839 5.886 -41.004 1.00 52.48 199 SER D O 1
ATOM 8916 N N . LEU D 1 207 ? -8.962 5.389 -41.547 1.00 56.98 200 LEU D N 1
ATOM 8917 C CA . LEU D 1 207 ? -9.350 5.190 -40.160 1.00 54.74 200 LEU D CA 1
ATOM 8918 C C . LEU D 1 207 ? -8.788 3.874 -39.638 1.00 52.13 200 LEU D C 1
ATOM 8919 O O . LEU D 1 207 ? -8.393 3.781 -38.475 1.00 48.96 200 LEU D O 1
ATOM 8924 N N . ILE D 1 208 ? -8.740 2.866 -40.505 1.00 49.72 201 ILE D N 1
ATOM 8925 C CA . ILE D 1 208 ? -8.149 1.579 -40.149 1.00 48.92 201 ILE D CA 1
ATOM 8926 C C . ILE D 1 208 ? -6.652 1.745 -39.882 1.00 50.08 201 ILE D C 1
ATOM 8927 O O . ILE D 1 208 ? -6.086 1.087 -39.005 1.00 48.97 201 ILE D O 1
ATOM 8932 N N . TYR D 1 209 ? -6.022 2.656 -40.618 1.00 54.28 202 TYR D N 1
ATOM 8933 C CA . TYR D 1 209 ? -4.607 2.941 -40.423 1.00 52.36 202 TYR D CA 1
ATOM 8934 C C . TYR D 1 209 ? -4.341 3.535 -39.035 1.00 57.23 202 TYR D C 1
ATOM 8935 O O . TYR D 1 209 ? -3.214 3.500 -38.539 1.00 58.31 202 TYR D O 1
ATOM 8944 N N . GLN D 1 210 ? -5.384 4.072 -38.410 1.00 62.11 203 GLN D N 1
ATOM 8945 C CA . GLN D 1 210 ? -5.284 4.593 -37.051 1.00 57.51 203 GLN D CA 1
ATOM 8946 C C . GLN D 1 210 ? -5.676 3.543 -36.012 1.00 53.89 203 GLN D C 1
ATOM 8947 O O . GLN D 1 210 ? -5.812 3.851 -34.826 1.00 56.24 203 GLN D O 1
ATOM 8953 N N . THR D 1 211 ? -5.888 2.311 -36.469 1.00 50.66 204 THR D N 1
ATOM 8954 C CA . THR D 1 211 ? -6.112 1.184 -35.566 1.00 48.98 204 THR D CA 1
ATOM 8955 C C . THR D 1 211 ? -4.979 0.172 -35.675 1.00 49.33 204 THR D C 1
ATOM 8956 O O . THR D 1 211 ? -4.065 0.346 -36.477 1.00 57.81 204 THR D O 1
ATOM 8960 N N . HIS D 1 212 ? -5.052 -0.887 -34.873 1.00 45.86 205 HIS D N 1
ATOM 8961 C CA . HIS D 1 212 ? -4.082 -1.976 -34.935 1.00 40.97 205 HIS D CA 1
ATOM 8962 C C . HIS D 1 212 ? -4.495 -3.019 -35.974 1.00 43.59 205 HIS D C 1
ATOM 8963 O O . HIS D 1 212 ? -3.762 -3.978 -36.237 1.00 49.54 205 HIS D O 1
ATOM 8970 N N . LEU D 1 213 ? -5.678 -2.839 -36.546 1.00 36.76 206 LEU D N 1
ATOM 8971 C CA . LEU D 1 213 ? -6.194 -3.775 -37.539 1.00 35.28 206 LEU D CA 1
ATOM 8972 C C . LEU D 1 213 ? -5.405 -3.685 -38.839 1.00 41.98 206 LEU D C 1
ATOM 8973 O O . LEU D 1 213 ? -4.876 -2.630 -39.185 1.00 48.24 206 LEU D O 1
ATOM 8978 N N . ASP D 1 214 ? -5.314 -4.797 -39.553 1.00 46.31 207 ASP D N 1
ATOM 8979 C CA . ASP D 1 214 ? -4.707 -4.785 -40.875 1.00 49.82 207 ASP D CA 1
ATOM 8980 C C . ASP D 1 214 ? -5.810 -4.844 -41.926 1.00 48.61 207 ASP D C 1
ATOM 8981 O O . ASP D 1 214 ? -6.656 -5.742 -41.896 1.00 42.99 207 ASP D O 1
ATOM 8986 N N . PRO D 1 215 ? -5.804 -3.884 -42.861 1.00 49.28 208 PRO D N 1
ATOM 8987 C CA . PRO D 1 215 ? -6.887 -3.761 -43.847 1.00 54.12 208 PRO D CA 1
ATOM 8988 C C . PRO D 1 215 ? -6.967 -4.945 -44.810 1.00 53.42 208 PRO D C 1
ATOM 8989 O O . PRO D 1 215 ? -7.996 -5.143 -45.450 1.00 52.73 208 PRO D O 1
ATOM 8993 N N . ARG D 1 216 ? -5.899 -5.726 -44.908 1.00 53.02 209 ARG D N 1
ATOM 8994 C CA . ARG D 1 216 ? -5.876 -6.831 -45.857 1.00 44.15 209 ARG D CA 1
ATOM 8995 C C . ARG D 1 216 ? -6.728 -8.018 -45.411 1.00 43.95 209 ARG D C 1
ATOM 8996 O O . ARG D 1 216 ? -7.077 -8.864 -46.224 1.00 44.01 209 ARG D O 1
ATOM 9004 N N . ILE D 1 217 ? -7.068 -8.094 -44.129 1.00 43.17 210 ILE D N 1
ATOM 9005 C CA . ILE D 1 217 ? -7.919 -9.189 -43.685 1.00 38.40 210 ILE D CA 1
ATOM 9006 C C . ILE D 1 217 ? -9.344 -8.717 -43.448 1.00 42.01 210 ILE D C 1
ATOM 9007 O O . ILE D 1 217 ? -9.636 -8.043 -42.458 1.00 44.40 210 ILE D O 1
ATOM 9012 N N . GLY D 1 218 ? -10.231 -9.093 -44.365 1.00 47.31 211 GLY D N 1
ATOM 9013 C CA . GLY D 1 218 ? -11.651 -8.832 -44.221 1.00 43.34 211 GLY D CA 1
ATOM 9014 C C . GLY D 1 218 ? -12.373 -10.126 -43.918 1.00 47.69 211 GLY D C 1
ATOM 9015 O O . GLY D 1 218 ? -11.768 -11.196 -43.937 1.00 52.32 211 GLY D O 1
ATOM 9016 N N . TYR D 1 219 ? -13.674 -10.033 -43.669 1.00 51.35 212 TYR D N 1
ATOM 9017 C CA . TYR D 1 219 ? -14.447 -11.174 -43.196 1.00 42.86 212 TYR D CA 1
ATOM 9018 C C . TYR D 1 219 ? -15.631 -11.478 -44.102 1.00 42.63 212 TYR D C 1
ATOM 9019 O O . TYR D 1 219 ? -15.766 -12.600 -44.595 1.00 42.16 212 TYR D O 1
ATOM 9028 N N . LEU D 1 220 ? -16.521 -10.503 -44.268 1.00 47.40 213 LEU D N 1
ATOM 9029 C CA . LEU D 1 220 ? -17.576 -10.616 -45.265 1.00 41.79 213 LEU D CA 1
ATOM 9030 C C . LEU D 1 220 ? -16.962 -10.743 -46.659 1.00 42.98 213 LEU D C 1
ATOM 9031 O O . LEU D 1 220 ? -17.192 -11.727 -47.365 1.00 45.93 213 LEU D O 1
ATOM 9036 N N . HIS D 1 221 ? -16.171 -9.751 -47.050 1.00 47.81 214 HIS D N 1
ATOM 9037 C CA . HIS D 1 221 ? -15.401 -9.854 -48.285 1.00 52.34 214 HIS D CA 1
ATOM 9038 C C . HIS D 1 221 ? -14.212 -10.783 -48.083 1.00 52.37 214 HIS D C 1
ATOM 9039 O O . HIS D 1 221 ? -13.471 -10.665 -47.104 1.00 56.00 214 HIS D O 1
ATOM 9046 N N . GLU D 1 222 ? -14.042 -11.707 -49.018 1.00 50.27 215 GLU D N 1
ATOM 9047 C CA . GLU D 1 222 ? -12.972 -12.692 -48.959 1.00 57.26 215 GLU D CA 1
ATOM 9048 C C . GLU D 1 222 ? -11.605 -12.030 -48.848 1.00 58.36 215 GLU D C 1
ATOM 9049 O O . GLU D 1 222 ? -11.391 -10.949 -49.394 1.00 63.56 215 GLU D O 1
ATOM 9055 N N . THR D 1 223 ? -10.677 -12.676 -48.149 1.00 53.69 216 THR D N 1
ATOM 9056 C CA . THR D 1 223 ? -9.325 -12.148 -48.103 1.00 59.53 216 THR D CA 1
ATOM 9057 C C . THR D 1 223 ? -8.560 -12.802 -49.246 1.00 65.98 216 THR D C 1
ATOM 9058 O O . THR D 1 223 ? -8.146 -13.958 -49.161 1.00 64.96 216 THR D O 1
ATOM 9062 N N . ASN D 1 224 ? -8.388 -12.025 -50.313 1.00 69.45 217 ASN D N 1
ATOM 9063 C CA . ASN D 1 224 ? -7.724 -12.444 -51.544 1.00 72.53 217 ASN D CA 1
ATOM 9064 C C . ASN D 1 224 ? -6.219 -12.275 -51.498 1.00 72.86 217 ASN D C 1
ATOM 9065 O O . ASN D 1 224 ? -5.470 -13.076 -52.060 1.00 78.74 217 ASN D O 1
ATOM 9070 N N . PHE D 1 225 ? -5.812 -11.194 -50.837 1.00 69.18 218 PHE D N 1
ATOM 9071 C CA . PHE D 1 225 ? -4.504 -10.568 -50.998 1.00 71.90 218 PHE D CA 1
ATOM 9072 C C . PHE D 1 225 ? -4.390 -10.001 -52.415 1.00 68.45 218 PHE D C 1
ATOM 9073 O O . PHE D 1 225 ? -3.293 -9.861 -52.963 1.00 66.63 218 PHE D O 1
ATOM 9081 N N . ARG D 1 226 ? -5.546 -9.733 -53.020 1.00 65.87 219 ARG D N 1
ATOM 9082 C CA . ARG D 1 226 ? -5.638 -8.924 -54.235 1.00 66.02 219 ARG D CA 1
ATOM 9083 C C . ARG D 1 226 ? -6.110 -7.497 -53.948 1.00 58.79 219 ARG D C 1
ATOM 9084 O O . ARG D 1 226 ? -6.248 -6.688 -54.865 1.00 60.26 219 ARG D O 1
ATOM 9092 N N . ARG D 1 227 ? -6.352 -7.189 -52.678 1.00 47.51 220 ARG D N 1
ATOM 9093 C CA . ARG D 1 227 ? -7.059 -5.964 -52.324 1.00 56.91 220 ARG D CA 1
ATOM 9094 C C . ARG D 1 227 ? -7.166 -5.772 -50.821 1.00 58.74 220 ARG D C 1
ATOM 9095 O O . ARG D 1 227 ? -6.903 -6.689 -50.043 1.00 59.36 220 ARG D O 1
ATOM 9103 N N . PHE D 1 228 ? -7.566 -4.573 -50.417 1.00 60.33 221 PHE D N 1
ATOM 9104 C CA . PHE D 1 228 ? -7.972 -4.344 -49.039 1.00 56.98 221 PHE D CA 1
ATOM 9105 C C . PHE D 1 228 ? -9.400 -4.817 -48.876 1.00 62.11 221 PHE D C 1
ATOM 9106 O O . PHE D 1 228 ? -10.289 -4.425 -49.628 1.00 74.22 221 PHE D O 1
ATOM 9114 N N . SER D 1 229 ? -9.605 -5.671 -47.888 1.00 58.05 222 SER D N 1
ATOM 9115 C CA . SER D 1 229 ? -10.886 -6.319 -47.676 1.00 62.44 222 SER D CA 1
ATOM 9116 C C . SER D 1 229 ? -11.650 -5.617 -46.568 1.00 65.01 222 SER D C 1
ATOM 9117 O O . SER D 1 229 ? -12.776 -5.166 -46.767 1.00 71.10 222 SER D O 1
ATOM 9120 N N . LEU D 1 230 ? -11.031 -5.567 -45.393 1.00 57.08 223 LEU D N 1
ATOM 9121 C CA . LEU D 1 230 ? -11.643 -5.025 -44.186 1.00 55.61 223 LEU D CA 1
ATOM 9122 C C . LEU D 1 230 ? -12.338 -3.681 -44.380 1.00 52.11 223 LEU D C 1
ATOM 9123 O O . LEU D 1 230 ? -13.409 -3.452 -43.816 1.00 54.17 223 LEU D O 1
ATOM 9128 N N . ASN D 1 231 ? -11.747 -2.790 -45.168 1.00 49.77 224 ASN D N 1
ATOM 9129 C CA . ASN D 1 231 ? -12.363 -1.480 -45.341 1.00 55.62 224 ASN D CA 1
ATOM 9130 C C . ASN D 1 231 ? -13.656 -1.576 -46.151 1.00 53.46 224 ASN D C 1
ATOM 9131 O O . ASN D 1 231 ? -14.572 -0.785 -45.944 1.00 53.13 224 ASN D O 1
ATOM 9136 N N . LEU D 1 232 ? -13.732 -2.557 -47.051 1.00 54.19 225 LEU D N 1
ATOM 9137 C CA . LEU D 1 232 ? -14.965 -2.842 -47.786 1.00 55.69 225 LEU D CA 1
ATOM 9138 C C . LEU D 1 232 ? -16.064 -3.306 -46.840 1.00 58.22 225 LEU D C 1
ATOM 9139 O O . LEU D 1 232 ? -17.199 -2.836 -46.916 1.00 64.60 225 LEU D O 1
ATOM 9144 N N . ASP D 1 233 ? -15.713 -4.236 -45.956 1.00 58.05 226 ASP D N 1
ATOM 9145 C CA . ASP D 1 233 ? -16.630 -4.730 -44.932 1.00 54.40 226 ASP D CA 1
ATOM 9146 C C . ASP D 1 233 ? -17.224 -3.597 -44.099 1.00 47.69 226 ASP D C 1
ATOM 9147 O O . ASP D 1 233 ? -18.443 -3.480 -43.987 1.00 54.38 226 ASP D O 1
ATOM 9152 N N . ILE D 1 234 ? -16.361 -2.763 -43.526 1.00 44.76 227 ILE D N 1
ATOM 9153 C CA . ILE D 1 234 ? -16.810 -1.687 -42.649 1.00 48.92 227 ILE D CA 1
ATOM 9154 C C . ILE D 1 234 ? -17.645 -0.658 -43.411 1.00 59.19 227 ILE D C 1
ATOM 9155 O O . ILE D 1 234 ? -18.679 -0.205 -42.918 1.00 59.07 227 ILE D O 1
ATOM 9160 N N . ALA D 1 235 ? -17.209 -0.312 -44.620 1.00 57.83 228 ALA D N 1
ATOM 9161 C CA . ALA D 1 235 ? -17.915 0.678 -45.432 1.00 55.05 228 ALA D CA 1
ATOM 9162 C C . ALA D 1 235 ? -19.350 0.256 -45.759 1.00 58.80 228 ALA D C 1
ATOM 9163 O O . ALA D 1 235 ? -20.218 1.112 -45.928 1.00 59.14 228 ALA D O 1
ATOM 9165 N N . GLU D 1 236 ? -19.596 -1.052 -45.849 1.00 56.38 229 GLU D N 1
ATOM 9166 C CA . GLU D 1 236 ? -20.949 -1.555 -46.085 1.00 58.67 229 GLU D CA 1
ATOM 9167 C C . GLU D 1 236 ? -21.910 -1.021 -45.026 1.00 58.01 229 GLU D C 1
ATOM 9168 O O . GLU D 1 236 ? -23.057 -0.693 -45.326 1.00 60.29 229 GLU D O 1
ATOM 9174 N N . LEU D 1 237 ? -21.432 -0.924 -43.790 1.00 57.87 230 LEU D N 1
ATOM 9175 C CA . LEU D 1 237 ? -22.242 -0.405 -42.694 1.00 59.17 230 LEU D CA 1
ATOM 9176 C C . LEU D 1 237 ? -22.631 1.056 -42.907 1.00 62.15 230 LEU D C 1
ATOM 9177 O O . LEU D 1 237 ? -23.756 1.461 -42.612 1.00 62.03 230 LEU D O 1
ATOM 9182 N N . PHE D 1 238 ? -21.691 1.854 -43.395 1.00 66.03 231 PHE D N 1
ATOM 9183 C CA . PHE D 1 238 ? -21.885 3.299 -43.403 1.00 69.09 231 PHE D CA 1
ATOM 9184 C C . PHE D 1 238 ? -22.338 3.919 -44.728 1.00 68.68 231 PHE D C 1
ATOM 9185 O O . PHE D 1 238 ? -22.527 5.134 -44.802 1.00 75.70 231 PHE D O 1
ATOM 9193 N N . LYS D 1 239 ? -22.528 3.100 -45.759 1.00 62.03 232 LYS D N 1
ATOM 9194 C CA . LYS D 1 239 ? -22.933 3.623 -47.066 1.00 64.60 232 LYS D CA 1
ATOM 9195 C C . LYS D 1 239 ? -24.223 4.472 -47.027 1.00 66.55 232 LYS D C 1
ATOM 9196 O O . LYS D 1 239 ? -24.259 5.554 -47.620 1.00 63.09 232 LYS D O 1
ATOM 9202 N N . PRO D 1 240 ? -25.285 3.997 -46.343 1.00 64.17 233 PRO D N 1
ATOM 9203 C CA . PRO D 1 240 ? -26.485 4.843 -46.280 1.00 68.64 233 PRO D CA 1
ATOM 9204 C C . PRO D 1 240 ? -26.316 6.191 -45.573 1.00 65.15 233 PRO D C 1
ATOM 9205 O O . PRO D 1 240 ? -26.730 7.213 -46.121 1.00 65.08 233 PRO D O 1
ATOM 9209 N N . ALA D 1 241 ? -25.713 6.196 -44.388 1.00 65.48 234 ALA D N 1
ATOM 9210 C CA . ALA D 1 241 ? -25.691 7.403 -43.561 1.00 70.51 234 ALA D CA 1
ATOM 9211 C C . ALA D 1 241 ? -24.764 8.466 -44.137 1.00 78.03 234 ALA D C 1
ATOM 9212 O O . ALA D 1 241 ? -24.960 9.664 -43.915 1.00 86.29 234 ALA D O 1
ATOM 9214 N N . VAL D 1 242 ? -23.759 8.015 -44.882 1.00 73.73 235 VAL D N 1
ATOM 9215 C CA . VAL D 1 242 ? -22.784 8.909 -45.496 1.00 75.24 235 VAL D CA 1
ATOM 9216 C C . VAL D 1 242 ? -23.078 9.168 -46.977 1.00 80.44 235 VAL D C 1
ATOM 9217 O O . VAL D 1 242 ? -23.329 10.305 -47.376 1.00 90.31 235 VAL D O 1
ATOM 9221 N N . VAL D 1 243 ? -23.030 8.113 -47.785 1.00 75.11 236 VAL D N 1
ATOM 9222 C CA . VAL D 1 243 ? -23.168 8.233 -49.237 1.00 72.01 236 VAL D CA 1
ATOM 9223 C C . VAL D 1 243 ? -24.602 8.480 -49.715 1.00 70.99 236 VAL D C 1
ATOM 9224 O O . VAL D 1 243 ? -24.850 9.379 -50.522 1.00 70.69 236 VAL D O 1
ATOM 9228 N N . ASP D 1 244 ? -25.544 7.686 -49.220 1.00 69.42 237 ASP D N 1
ATOM 9229 C CA . ASP D 1 244 ? -26.912 7.746 -49.725 1.00 75.53 237 ASP D CA 1
ATOM 9230 C C . ASP D 1 244 ? -27.657 9.000 -49.272 1.00 75.71 237 ASP D C 1
ATOM 9231 O O . ASP D 1 244 ? -28.386 9.606 -50.057 1.00 72.09 237 ASP D O 1
ATOM 9236 N N . ARG D 1 245 ? -27.472 9.386 -48.014 1.00 77.31 238 ARG D N 1
ATOM 9237 C CA . ARG D 1 245 ? -28.035 10.632 -47.499 1.00 84.69 238 ARG D CA 1
ATOM 9238 C C . ARG D 1 245 ? -27.528 11.817 -48.305 1.00 89.43 238 ARG D C 1
ATOM 9239 O O . ARG D 1 245 ? -28.285 12.728 -48.642 1.00 99.31 238 ARG D O 1
ATOM 9247 N N . LEU D 1 246 ? -26.237 11.788 -48.611 1.00 83.01 239 LEU D N 1
ATOM 9248 C CA . LEU D 1 246 ? -25.611 12.832 -49.403 1.00 83.02 239 LEU D CA 1
ATOM 9249 C C . LEU D 1 246 ? -26.186 12.842 -50.807 1.00 83.59 239 LEU D C 1
ATOM 9250 O O . LEU D 1 246 ? -26.489 13.897 -51.362 1.00 88.99 239 LEU D O 1
ATOM 9255 N N . PHE D 1 247 ? -26.331 11.652 -51.376 1.00 79.80 240 PHE D N 1
ATOM 9256 C CA . PHE D 1 247 ? -26.880 11.510 -52.714 1.00 81.48 240 PHE D CA 1
ATOM 9257 C C . PHE D 1 247 ? -28.289 12.085 -52.820 1.00 85.04 240 PHE D C 1
ATOM 9258 O O . PHE D 1 247 ? -28.574 12.854 -53.733 1.00 91.40 240 PHE D O 1
ATOM 9266 N N . LEU D 1 248 ? -29.163 11.714 -51.887 1.00 87.38 241 LEU D N 1
ATOM 9267 C CA . LEU D 1 248 ? -30.549 12.184 -51.904 1.00 90.96 241 LEU D CA 1
ATOM 9268 C C . LEU D 1 248 ? -30.677 13.702 -51.792 1.00 94.32 241 LEU D C 1
ATOM 9269 O O . LEU D 1 248 ? -31.331 14.335 -52.622 1.00 97.57 241 LEU D O 1
ATOM 9274 N N . ASN D 1 249 ? -30.053 14.276 -50.764 1.00 92.58 242 ASN D N 1
ATOM 9275 C CA . ASN D 1 249 ? -30.183 15.704 -50.471 1.00 101.00 242 ASN D CA 1
ATOM 9276 C C . ASN D 1 249 ? -29.615 16.516 -51.634 1.00 102.83 242 ASN D C 1
ATOM 9277 O O . ASN D 1 249 ? -30.251 17.465 -52.105 1.00 108.34 242 ASN D O 1
ATOM 9282 N N . LEU D 1 250 ? -28.441 16.123 -52.116 1.00 97.24 243 LEU D N 1
ATOM 9283 C CA . LEU D 1 250 ? -27.782 16.864 -53.181 1.00 96.73 243 LEU D CA 1
ATOM 9284 C C . LEU D 1 250 ? -28.595 16.911 -54.477 1.00 101.58 243 LEU D C 1
ATOM 9285 O O . LEU D 1 250 ? -28.595 17.932 -55.165 1.00 106.17 243 LEU D O 1
ATOM 9290 N N . VAL D 1 251 ? -29.280 15.822 -54.821 1.00 99.88 244 VAL D N 1
ATOM 9291 C CA . VAL D 1 251 ? -30.090 15.824 -56.040 1.00 104.20 244 VAL D CA 1
ATOM 9292 C C . VAL D 1 251 ? -31.454 16.493 -55.826 1.00 107.65 244 VAL D C 1
ATOM 9293 O O . VAL D 1 251 ? -31.979 17.134 -56.737 1.00 111.29 244 VAL D O 1
ATOM 9297 N N . ASN D 1 252 ? -32.016 16.360 -54.626 1.00 106.10 245 ASN D N 1
ATOM 9298 C CA . ASN D 1 252 ? -33.349 16.895 -54.341 1.00 109.02 245 ASN D CA 1
ATOM 9299 C C . ASN D 1 252 ? -33.374 18.418 -54.215 1.00 109.73 245 ASN D C 1
ATOM 9300 O O . ASN D 1 252 ? -34.401 19.050 -54.462 1.00 114.59 245 ASN D O 1
ATOM 9305 N N . THR D 1 253 ? -32.246 19.002 -53.823 1.00 109.25 246 THR D N 1
ATOM 9306 C CA . THR D 1 253 ? -32.132 20.452 -53.702 1.00 119.06 246 THR D CA 1
ATOM 9307 C C . THR D 1 253 ? -31.538 21.067 -54.968 1.00 123.57 246 THR D C 1
ATOM 9308 O O . THR D 1 253 ? -31.342 22.282 -55.045 1.00 129.68 246 THR D O 1
ATOM 9312 N N . ARG D 1 254 ? -31.256 20.210 -55.947 1.00 121.19 247 ARG D N 1
ATOM 9313 C CA . ARG D 1 254 ? -30.674 20.607 -57.232 1.00 124.23 247 ARG D CA 1
ATOM 9314 C C . ARG D 1 254 ? -29.304 21.271 -57.078 1.00 124.69 247 ARG D C 1
ATOM 9315 O O . ARG D 1 254 ? -28.873 22.025 -57.951 1.00 130.67 247 ARG D O 1
ATOM 9317 N N . GLN D 1 255 ? -28.620 20.976 -55.975 1.00 114.29 248 GLN D N 1
ATOM 9318 C CA . GLN D 1 255 ? -27.261 21.461 -55.762 1.00 114.33 248 GLN D CA 1
ATOM 9319 C C . GLN D 1 255 ? -26.318 20.770 -56.741 1.00 119.47 248 GLN D C 1
ATOM 9320 O O . GLN D 1 255 ? -25.326 21.350 -57.179 1.00 124.54 248 GLN D O 1
ATOM 9326 N N . ILE D 1 256 ? -26.638 19.524 -57.077 1.00 115.67 249 ILE D N 1
ATOM 9327 C CA . ILE D 1 256 ? -25.985 18.825 -58.178 1.00 114.34 249 ILE D CA 1
ATOM 9328 C C . ILE D 1 256 ? -26.940 18.752 -59.375 1.00 121.27 249 ILE D C 1
ATOM 9329 O O . ILE D 1 256 ? -28.067 18.266 -59.256 1.00 124.43 249 ILE D O 1
ATOM 9334 N N . ASN D 1 257 ? -26.484 19.256 -60.519 1.00 121.38 250 ASN D N 1
ATOM 9335 C CA . ASN D 1 257 ? -27.258 19.241 -61.757 1.00 121.42 250 ASN D CA 1
ATOM 9336 C C . ASN D 1 257 ? -26.405 18.728 -62.916 1.00 123.22 250 ASN D C 1
ATOM 9337 O O . ASN D 1 257 ? -25.278 18.279 -62.703 1.00 119.63 250 ASN D O 1
ATOM 9339 N N . GLU D 1 258 ? -26.942 18.789 -64.133 1.00 127.92 251 GLU D N 1
ATOM 9340 C CA . GLU D 1 258 ? -26.214 18.348 -65.326 1.00 130.25 251 GLU D CA 1
ATOM 9341 C C . GLU D 1 258 ? -24.926 19.151 -65.511 1.00 130.84 251 GLU D C 1
ATOM 9342 O O . GLU D 1 258 ? -23.912 18.614 -65.968 1.00 122.82 251 GLU D O 1
ATOM 9348 N N . LYS D 1 259 ? -24.951 20.421 -65.114 1.00 127.82 252 LYS D N 1
ATOM 9349 C CA . LYS D 1 259 ? -23.776 21.283 -65.224 1.00 135.21 252 LYS D CA 1
ATOM 9350 C C . LYS D 1 259 ? -22.569 20.685 -64.498 1.00 130.79 252 LYS D C 1
ATOM 9351 O O . LYS D 1 259 ? -21.429 21.080 -64.741 1.00 132.64 252 LYS D O 1
ATOM 9353 N N . HIS D 1 260 ? -22.834 19.731 -63.609 1.00 124.19 253 HIS D N 1
ATOM 9354 C CA . HIS D 1 260 ? -21.797 19.083 -62.814 1.00 116.59 253 HIS D CA 1
ATOM 9355 C C . HIS D 1 260 ? -21.285 17.763 -63.402 1.00 112.45 253 HIS D C 1
ATOM 9356 O O . HIS D 1 260 ? -20.470 17.083 -62.778 1.00 107.25 253 HIS D O 1
ATOM 9363 N N . PHE D 1 261 ? -21.757 17.393 -64.590 1.00 115.78 254 PHE D N 1
ATOM 9364 C CA . PHE D 1 261 ? -21.299 16.157 -65.228 1.00 113.54 254 PHE D CA 1
ATOM 9365 C C . PHE D 1 261 ? -20.688 16.385 -66.612 1.00 119.01 254 PHE D C 1
ATOM 9366 O O . PHE D 1 261 ? -21.044 17.332 -67.314 1.00 123.77 254 PHE D O 1
ATOM 9374 N N . ASP D 1 262 ? -19.765 15.502 -66.987 1.00 118.97 255 ASP D N 1
ATOM 9375 C CA . ASP D 1 262 ? -19.188 15.474 -68.330 1.00 124.94 255 ASP D CA 1
ATOM 9376 C C . ASP D 1 262 ? -19.344 14.079 -68.940 1.00 123.05 255 ASP D C 1
ATOM 9377 O O . ASP D 1 262 ? -19.480 13.092 -68.214 1.00 119.50 255 ASP D O 1
ATOM 9382 N N . GLU D 1 263 ? -19.314 13.998 -70.268 1.00 127.96 256 GLU D N 1
ATOM 9383 C CA . GLU D 1 263 ? -19.466 12.720 -70.964 1.00 129.33 256 GLU D CA 1
ATOM 9384 C C . GLU D 1 263 ? -18.121 12.034 -71.238 1.00 133.81 256 GLU D C 1
ATOM 9385 O O . GLU D 1 263 ? -17.140 12.682 -71.591 1.00 138.60 256 GLU D O 1
ATOM 9387 N N . ILE D 1 264 ? -18.099 10.714 -71.067 1.00 133.53 257 ILE D N 1
ATOM 9388 C CA . ILE D 1 264 ? -16.905 9.884 -71.255 1.00 135.96 257 ILE D CA 1
ATOM 9389 C C . ILE D 1 264 ? -17.261 8.721 -72.181 1.00 139.07 257 ILE D C 1
ATOM 9390 O O . ILE D 1 264 ? -18.444 8.430 -72.341 1.00 141.48 257 ILE D O 1
ATOM 9395 N N . SER D 1 265 ? -16.283 8.148 -72.885 1.00 138.89 258 SER D N 1
ATOM 9396 C CA . SER D 1 265 ? -16.279 6.703 -73.172 1.00 136.14 258 SER D CA 1
ATOM 9397 C C . SER D 1 265 ? -17.657 6.115 -73.475 1.00 137.89 258 SER D C 1
ATOM 9398 O O . SER D 1 265 ? -18.335 6.508 -74.428 1.00 141.48 258 SER D O 1
ATOM 9401 N N . GLU D 1 266 ? -18.033 5.147 -72.641 1.00 134.40 259 GLU D N 1
ATOM 9402 C CA . GLU D 1 266 ? -19.332 4.489 -72.678 1.00 138.07 259 GLU D CA 1
ATOM 9403 C C . GLU D 1 266 ? -20.347 5.075 -71.685 1.00 142.53 259 GLU D C 1
ATOM 9404 O O . GLU D 1 266 ? -21.468 4.575 -71.577 1.00 146.93 259 GLU D O 1
ATOM 9406 N N . GLY D 1 267 ? -19.959 6.124 -70.960 1.00 141.45 260 GLY D N 1
ATOM 9407 C CA . GLY D 1 267 ? -20.786 6.659 -69.886 1.00 133.69 260 GLY D CA 1
ATOM 9408 C C . GLY D 1 267 ? -20.392 8.057 -69.430 1.00 127.59 260 GLY D C 1
ATOM 9409 O O . GLY D 1 267 ? -19.644 8.746 -70.111 1.00 127.37 260 GLY D O 1
ATOM 9410 N N . LEU D 1 268 ? -20.900 8.498 -68.284 1.00 119.55 261 LEU D N 1
ATOM 9411 C CA . LEU D 1 268 ? -20.588 9.851 -67.834 1.00 115.60 261 LEU D CA 1
ATOM 9412 C C . LEU D 1 268 ? -19.515 9.879 -66.742 1.00 108.28 261 LEU D C 1
ATOM 9413 O O . LEU D 1 268 ? -19.078 8.836 -66.258 1.00 102.14 261 LEU D O 1
ATOM 9415 N N . MET D 1 269 ? -19.107 11.087 -66.360 1.00 108.76 262 MET D N 1
ATOM 9416 C CA . MET D 1 269 ? -18.188 11.302 -65.244 1.00 103.64 262 MET D CA 1
ATOM 9417 C C . MET D 1 269 ? -18.640 12.517 -64.458 1.00 106.28 262 MET D C 1
ATOM 9418 O O . MET D 1 269 ? -19.637 13.152 -64.793 1.00 114.02 262 MET D O 1
ATOM 9423 N N . LEU D 1 270 ? -17.880 12.855 -63.427 1.00 102.67 263 LEU D N 1
ATOM 9424 C CA . LEU D 1 270 ? -18.207 13.989 -62.585 1.00 99.47 263 LEU D CA 1
ATOM 9425 C C . LEU D 1 270 ? -17.089 15.026 -62.697 1.00 100.51 263 LEU D C 1
ATOM 9426 O O . LEU D 1 270 ? -15.943 14.733 -62.364 1.00 98.52 263 LEU D O 1
ATOM 9431 N N . ASN D 1 271 ? -17.414 16.234 -63.159 1.00 107.23 264 ASN D N 1
ATOM 9432 C CA . ASN D 1 271 ? -16.376 17.213 -63.489 1.00 111.93 264 ASN D CA 1
ATOM 9433 C C . ASN D 1 271 ? -15.677 17.793 -62.264 1.00 114.19 264 ASN D C 1
ATOM 9434 O O . ASN D 1 271 ? -16.020 17.465 -61.130 1.00 111.37 264 ASN D O 1
ATOM 9439 N N . ASP D 1 272 ? -14.705 18.669 -62.507 1.00 119.83 265 ASP D N 1
ATOM 9440 C CA . ASP D 1 272 ? -13.903 19.252 -61.435 1.00 119.45 265 ASP D CA 1
ATOM 9441 C C . ASP D 1 272 ? -14.758 20.090 -60.493 1.00 118.43 265 ASP D C 1
ATOM 9442 O O . ASP D 1 272 ? -14.602 20.020 -59.272 1.00 118.42 265 ASP D O 1
ATOM 9444 N N . GLU D 1 273 ? -15.655 20.884 -61.072 1.00 118.38 266 GLU D N 1
ATOM 9445 C CA . GLU D 1 273 ? -16.589 21.695 -60.300 1.00 120.31 266 GLU D CA 1
ATOM 9446 C C . GLU D 1 273 ? -17.390 20.827 -59.337 1.00 119.48 266 GLU D C 1
ATOM 9447 O O . GLU D 1 273 ? -17.311 20.995 -58.119 1.00 120.85 266 GLU D O 1
ATOM 9449 N N . GLY D 1 274 ? -18.165 19.904 -59.897 1.00 118.10 267 GLY D N 1
ATOM 9450 C CA . GLY D 1 274 ? -18.989 19.006 -59.109 1.00 111.49 267 GLY D CA 1
ATOM 9451 C C . GLY D 1 274 ? -18.218 18.163 -58.109 1.00 107.02 267 GLY D C 1
ATOM 9452 O O . GLY D 1 274 ? -18.731 17.864 -57.029 1.00 105.19 267 GLY D O 1
ATOM 9453 N N . LYS D 1 275 ? -17.003 17.753 -58.472 1.00 105.22 268 LYS D N 1
ATOM 9454 C CA . LYS D 1 275 ? -16.140 17.024 -57.545 1.00 104.09 268 LYS D CA 1
ATOM 9455 C C . LYS D 1 275 ? -15.907 17.855 -56.294 1.00 103.28 268 LYS D C 1
ATOM 9456 O O . LYS D 1 275 ? -16.000 17.349 -55.176 1.00 91.09 268 LYS D O 1
ATOM 9462 N N . SER D 1 276 ? -15.602 19.134 -56.500 1.00 109.23 269 SER D N 1
ATOM 9463 C CA . SER D 1 276 ? -15.361 20.060 -55.402 1.00 108.87 269 SER D CA 1
ATOM 9464 C C . SER D 1 276 ? -16.580 20.155 -54.494 1.00 108.29 269 SER D C 1
ATOM 9465 O O . SER D 1 276 ? -16.454 20.132 -53.269 1.00 107.71 269 SER D O 1
ATOM 9468 N N . LEU D 1 277 ? -17.759 20.252 -55.103 1.00 102.28 270 LEU D N 1
ATOM 9469 C CA . LEU D 1 277 ? -18.998 20.401 -54.348 1.00 104.97 270 LEU D CA 1
ATOM 9470 C C . LEU D 1 277 ? -19.349 19.135 -53.583 1.00 101.79 270 LEU D C 1
ATOM 9471 O O . LEU D 1 277 ? -19.718 19.195 -52.410 1.00 106.00 270 LEU D O 1
ATOM 9476 N N . PHE D 1 278 ? -19.239 17.993 -54.255 1.00 96.77 271 PHE D N 1
ATOM 9477 C CA . PHE D 1 278 ? -19.511 16.706 -53.628 1.00 88.92 271 PHE D CA 1
ATOM 9478 C C . PHE D 1 278 ? -18.593 16.499 -52.427 1.00 86.10 271 PHE D C 1
ATOM 9479 O O . PHE D 1 278 ? -19.041 16.127 -51.343 1.00 84.50 271 PHE D O 1
ATOM 9487 N N . VAL D 1 279 ? -17.305 16.746 -52.638 1.00 88.25 272 VAL D N 1
ATOM 9488 C CA . VAL D 1 279 ? -16.306 16.595 -51.591 1.00 89.36 272 VAL D CA 1
ATOM 9489 C C . VAL D 1 279 ? -16.614 17.470 -50.379 1.00 93.33 272 VAL D C 1
ATOM 9490 O O . VAL D 1 279 ? -16.569 16.995 -49.243 1.00 95.47 272 VAL D O 1
ATOM 9494 N N . LYS D 1 280 ? -16.934 18.738 -50.623 1.00 92.78 273 LYS D N 1
ATOM 9495 C CA . LYS D 1 280 ? -17.249 19.663 -49.538 1.00 94.08 273 LYS D CA 1
ATOM 9496 C C . LYS D 1 280 ? -18.422 19.136 -48.722 1.00 92.76 273 LYS D C 1
ATOM 9497 O O . LYS D 1 280 ? -18.389 19.133 -47.492 1.00 95.20 273 LYS D O 1
ATOM 9499 N N . ASN D 1 281 ? -19.450 18.671 -49.419 1.00 90.31 274 ASN D N 1
ATOM 9500 C CA . ASN D 1 281 ? -20.623 18.108 -48.768 1.00 92.03 274 ASN D CA 1
ATOM 9501 C C . ASN D 1 281 ? -20.305 16.811 -48.032 1.00 90.27 274 ASN D C 1
ATOM 9502 O O . ASN D 1 281 ? -20.857 16.544 -46.963 1.00 89.79 274 ASN D O 1
ATOM 9507 N N . TYR D 1 282 ? -19.413 16.011 -48.613 1.00 86.76 275 TYR D N 1
ATOM 9508 C CA . TYR D 1 282 ? -19.002 14.740 -48.015 1.00 83.98 275 TYR D CA 1
ATOM 9509 C C . TYR D 1 282 ? -18.251 14.955 -46.705 1.00 81.41 275 TYR D C 1
ATOM 9510 O O . TYR D 1 282 ? -18.476 14.247 -45.725 1.00 77.86 275 TYR D O 1
ATOM 9519 N N . GLU D 1 283 ? -17.355 15.934 -46.695 1.00 85.21 276 GLU D N 1
ATOM 9520 C CA . GLU D 1 283 ? -16.550 16.213 -45.515 1.00 88.24 276 GLU D CA 1
ATOM 9521 C C . GLU D 1 283 ? -17.361 16.849 -44.397 1.00 91.17 276 GLU D C 1
ATOM 9522 O O . GLU D 1 283 ? -17.085 16.623 -43.218 1.00 91.34 276 GLU D O 1
ATOM 9528 N N . GLN D 1 284 ? -18.356 17.649 -44.763 1.00 92.33 277 GLN D N 1
ATOM 9529 C CA . GLN D 1 284 ? -19.232 18.238 -43.763 1.00 92.06 277 GLN D CA 1
ATOM 9530 C C . GLN D 1 284 ? -20.117 17.148 -43.169 1.00 88.74 277 GLN D C 1
ATOM 9531 O O . GLN D 1 284 ? -20.450 17.179 -41.984 1.00 90.25 277 GLN D O 1
ATOM 9533 N N . ALA D 1 285 ? -20.482 16.177 -44.000 1.00 85.84 278 ALA D N 1
ATOM 9534 C CA . ALA D 1 285 ? -21.324 15.070 -43.563 1.00 89.10 278 ALA D CA 1
ATOM 9535 C C . ALA D 1 285 ? -20.595 14.213 -42.536 1.00 94.53 278 ALA D C 1
ATOM 9536 O O . ALA D 1 285 ? -21.187 13.756 -41.558 1.00 98.25 278 ALA D O 1
ATOM 9538 N N . LEU D 1 286 ? -19.305 14.001 -42.767 1.00 93.17 279 LEU D N 1
ATOM 9539 C CA . LEU D 1 286 ? -18.482 13.236 -41.843 1.00 90.85 279 LEU D CA 1
ATOM 9540 C C . LEU D 1 286 ? -18.261 13.989 -40.532 1.00 96.67 279 LEU D C 1
ATOM 9541 O O . LEU D 1 286 ? -18.265 13.388 -39.458 1.00 103.97 279 LEU D O 1
ATOM 9546 N N . ARG D 1 287 ? -18.064 15.302 -40.626 1.00 91.44 280 ARG D N 1
ATOM 9547 C CA . ARG D 1 287 ? -17.672 16.113 -39.473 1.00 89.09 280 ARG D CA 1
ATOM 9548 C C . ARG D 1 287 ? -18.828 16.461 -38.530 1.00 95.29 280 ARG D C 1
ATOM 9549 O O . ARG D 1 287 ? -18.607 16.769 -37.361 1.00 97.57 280 ARG D O 1
ATOM 9551 N N . GLU D 1 288 ? -20.049 16.417 -39.053 1.00 101.09 281 GLU D N 1
ATOM 9552 C CA . GLU D 1 288 ? -21.268 16.762 -38.313 1.00 105.56 281 GLU D CA 1
ATOM 9553 C C . GLU D 1 288 ? -21.434 15.936 -37.029 1.00 105.16 281 GLU D C 1
ATOM 9554 O O . GLU D 1 288 ? -21.133 14.747 -37.016 1.00 103.33 281 GLU D O 1
ATOM 9560 N N . THR D 1 289 ? -21.912 16.572 -35.956 1.00 108.14 282 THR D N 1
ATOM 9561 C CA . THR D 1 289 ? -22.016 15.934 -34.638 1.00 106.28 282 THR D CA 1
ATOM 9562 C C . THR D 1 289 ? -23.429 15.914 -34.025 1.00 107.49 282 THR D C 1
ATOM 9563 O O . THR D 1 289 ? -23.974 16.962 -33.686 1.00 113.27 282 THR D O 1
ATOM 9567 N N . VAL D 1 290 ? -24.015 14.720 -33.891 1.00 104.47 283 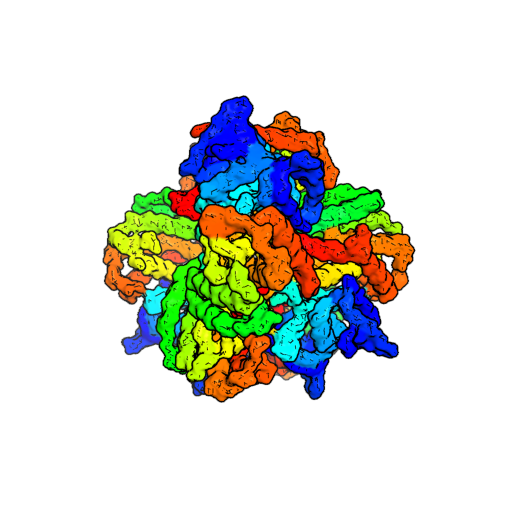VAL D N 1
ATOM 9568 C CA . VAL D 1 290 ? -25.169 14.488 -33.005 1.00 107.21 283 VAL D CA 1
ATOM 9569 C C . VAL D 1 290 ? -25.090 13.074 -32.425 1.00 102.46 283 VAL D C 1
ATOM 9570 O O . VAL D 1 290 ? -25.612 12.797 -31.342 1.00 106.59 283 VAL D O 1
ATOM 9574 N N . TYR D 1 298 ? -23.479 12.781 -28.595 1.00 80.34 291 TYR D N 1
ATOM 9575 C CA . TYR D 1 298 ? -23.082 13.628 -29.716 1.00 94.37 291 TYR D CA 1
ATOM 9576 C C . TYR D 1 298 ? -21.755 13.176 -30.308 1.00 99.37 291 TYR D C 1
ATOM 9577 O O . TYR D 1 298 ? -20.699 13.340 -29.698 1.00 104.76 291 TYR D O 1
ATOM 9586 N N . VAL D 1 299 ? -21.822 12.623 -31.514 1.00 99.01 292 VAL D N 1
ATOM 9587 C CA . VAL D 1 299 ? -20.659 12.023 -32.151 1.00 91.50 292 VAL D CA 1
ATOM 9588 C C . VAL D 1 299 ? -20.695 12.213 -33.668 1.00 94.60 292 VAL D C 1
ATOM 9589 O O . VAL D 1 299 ? -21.762 12.183 -34.282 1.00 101.54 292 VAL D O 1
ATOM 9593 N N . SER D 1 300 ? -19.527 12.437 -34.263 1.00 91.19 293 SER D N 1
ATOM 9594 C CA . SER D 1 300 ? -19.409 12.538 -35.715 1.00 89.58 293 SER D CA 1
ATOM 9595 C C . SER D 1 300 ? -19.384 11.159 -36.378 1.00 84.35 293 SER D C 1
ATOM 9596 O O . SER D 1 300 ? -19.003 10.166 -35.757 1.00 86.91 293 SER D O 1
ATOM 9599 N N . MET D 1 301 ? -19.795 11.110 -37.642 1.00 77.80 294 MET D N 1
ATOM 9600 C CA . MET D 1 301 ? -19.811 9.864 -38.403 1.00 74.45 294 MET D CA 1
ATOM 9601 C C . MET D 1 301 ? -18.429 9.227 -38.490 1.00 75.71 294 MET D C 1
ATOM 9602 O O . MET D 1 301 ? -18.297 8.002 -38.435 1.00 74.36 294 MET D O 1
ATOM 9607 N N . ARG D 1 302 ? -17.405 10.061 -38.626 1.00 77.13 295 ARG D N 1
ATOM 9608 C CA . ARG D 1 302 ? -16.037 9.572 -38.711 1.00 76.82 295 ARG D CA 1
ATOM 9609 C C . ARG D 1 302 ? -15.635 8.865 -37.417 1.00 72.61 295 ARG D C 1
ATOM 9610 O O . ARG D 1 302 ? -14.915 7.864 -37.446 1.00 62.96 295 ARG D O 1
ATOM 9618 N N . SER D 1 303 ? -16.114 9.384 -36.289 1.00 72.75 296 SER D N 1
ATOM 9619 C CA . SER D 1 303 ? -15.856 8.770 -34.988 1.00 75.48 296 SER D CA 1
ATOM 9620 C C . SER D 1 303 ? -16.673 7.494 -34.796 1.00 74.52 296 SER D C 1
ATOM 9621 O O . SER D 1 303 ? -16.235 6.565 -34.115 1.00 74.55 296 SER D O 1
ATOM 9624 N N . LEU D 1 304 ? -17.861 7.452 -35.392 1.00 69.22 297 LEU D N 1
ATOM 9625 C CA . LEU D 1 304 ? -18.671 6.239 -35.376 1.00 66.27 297 LEU D CA 1
ATOM 9626 C C . LEU D 1 304 ? -17.975 5.103 -36.106 1.00 62.39 297 LEU D C 1
ATOM 9627 O O . LEU D 1 304 ? -18.012 3.953 -35.662 1.00 59.35 297 LEU D O 1
ATOM 9632 N N . ILE D 1 305 ? -17.350 5.428 -37.234 1.00 57.86 298 ILE D N 1
ATOM 9633 C CA . ILE D 1 305 ? -16.624 4.427 -38.002 1.00 51.59 298 ILE D CA 1
ATOM 9634 C C . ILE D 1 305 ? -15.447 3.916 -37.179 1.00 47.31 298 ILE D C 1
ATOM 9635 O O . ILE D 1 305 ? -15.176 2.716 -37.144 1.00 44.42 298 ILE D O 1
ATOM 9640 N N . LYS D 1 306 ? -14.767 4.825 -36.489 1.00 54.85 299 LYS D N 1
ATOM 9641 C CA . LYS D 1 306 ? -13.656 4.433 -35.630 1.00 66.62 299 LYS D CA 1
ATOM 9642 C C . LYS D 1 306 ? -14.154 3.632 -34.430 1.00 61.79 299 LYS D C 1
ATOM 9643 O O . LYS D 1 306 ? -13.464 2.735 -33.942 1.00 54.18 299 LYS D O 1
ATOM 9649 N N . MET D 1 307 ? -15.356 3.960 -33.965 1.00 60.64 300 MET D N 1
ATOM 9650 C CA . MET D 1 307 ? -15.991 3.227 -32.873 1.00 56.22 300 MET D CA 1
ATOM 9651 C C . MET D 1 307 ? -16.264 1.782 -33.276 1.00 56.98 300 MET D C 1
ATOM 9652 O O . MET D 1 307 ? -16.083 0.854 -32.484 1.00 57.98 300 MET D O 1
ATOM 9657 N N . GLU D 1 308 ? -16.701 1.598 -34.517 1.00 52.30 301 GLU D N 1
ATOM 9658 C CA . GLU D 1 308 ? -16.971 0.266 -35.030 1.00 51.87 301 GLU D CA 1
ATOM 9659 C C . GLU D 1 308 ? -15.674 -0.526 -35.199 1.00 47.92 301 GLU D C 1
ATOM 9660 O O . GLU D 1 308 ? -15.642 -1.732 -34.968 1.00 47.79 301 GLU D O 1
ATOM 9666 N N . LEU D 1 309 ? -14.606 0.155 -35.601 1.00 48.76 302 LEU D N 1
ATOM 9667 C CA . LEU D 1 309 ? -13.301 -0.482 -35.720 1.00 42.00 302 LEU D CA 1
ATOM 9668 C C . LEU D 1 309 ? -12.823 -0.975 -34.357 1.00 41.38 302 LEU D C 1
ATOM 9669 O O . LEU D 1 309 ? -12.390 -2.119 -34.216 1.00 42.26 302 LEU D O 1
ATOM 9674 N N . HIS D 1 310 ? -12.927 -0.114 -33.352 1.00 43.60 303 HIS D N 1
ATOM 9675 C CA . HIS D 1 310 ? -12.567 -0.488 -31.992 1.00 40.22 303 HIS D CA 1
ATOM 9676 C C . HIS D 1 310 ? -13.407 -1.655 -31.468 1.00 46.37 303 HIS D C 1
ATOM 9677 O O . HIS D 1 310 ? -12.898 -2.514 -30.749 1.00 49.37 303 HIS D O 1
ATOM 9684 N N . LYS D 1 311 ? -14.683 -1.708 -31.847 1.00 46.42 304 LYS D N 1
ATOM 9685 C CA . LYS D 1 311 ? -15.537 -2.808 -31.413 1.00 43.47 304 LYS D CA 1
ATOM 9686 C C . LYS D 1 311 ? -15.179 -4.120 -32.108 1.00 44.10 304 LYS D C 1
ATOM 9687 O O . LYS D 1 311 ? -15.412 -5.196 -31.557 1.00 48.61 304 LYS D O 1
ATOM 9693 N N . LEU D 1 312 ? -14.618 -4.040 -33.311 1.00 42.36 305 LEU D N 1
ATOM 9694 C CA . LEU D 1 312 ? -14.113 -5.241 -33.967 1.00 39.82 305 LEU D CA 1
ATOM 9695 C C . LEU D 1 312 ? -12.880 -5.748 -33.220 1.00 41.63 305 LEU D C 1
ATOM 9696 O O . LEU D 1 312 ? -12.724 -6.947 -33.000 1.00 44.49 305 LEU D O 1
ATOM 9701 N N . GLU D 1 313 ? -12.012 -4.825 -32.821 1.00 42.43 306 GLU D N 1
ATOM 9702 C CA . GLU D 1 313 ? -10.815 -5.190 -32.079 1.00 39.50 306 GLU D CA 1
ATOM 9703 C C . GLU D 1 313 ? -11.170 -5.819 -30.739 1.00 40.08 306 GLU D C 1
ATOM 9704 O O . GLU D 1 313 ? -10.580 -6.827 -30.339 1.00 40.69 306 GLU D O 1
ATOM 9710 N N . LYS D 1 314 ? -12.139 -5.228 -30.050 1.00 44.68 307 LYS D N 1
ATOM 9711 C CA . LYS D 1 314 ? -12.575 -5.763 -28.767 1.00 43.03 307 LYS D CA 1
ATOM 9712 C C . LYS D 1 314 ? -13.133 -7.164 -28.952 1.00 39.18 307 LYS D C 1
ATOM 9713 O O . LYS D 1 314 ? -12.868 -8.063 -28.151 1.00 39.07 307 LYS D O 1
ATOM 9719 N N . HIS D 1 315 ? -13.885 -7.356 -30.025 1.00 38.47 308 HIS D N 1
ATOM 9720 C CA . HIS D 1 315 ? -14.411 -8.677 -30.341 1.00 39.68 308 HIS D CA 1
ATOM 9721 C C . HIS D 1 315 ? -13.291 -9.690 -30.592 1.00 36.45 308 HIS D C 1
ATOM 9722 O O . HIS D 1 315 ? -13.331 -10.804 -30.068 1.00 35.95 308 HIS D O 1
ATOM 9729 N N . LEU D 1 316 ? -12.298 -9.296 -31.388 1.00 39.58 309 LEU D N 1
ATOM 9730 C CA . LEU D 1 316 ? -11.195 -10.185 -31.766 1.00 34.93 309 LEU D CA 1
ATOM 9731 C C . LEU D 1 316 ? -10.391 -10.716 -30.575 1.00 36.74 309 LEU D C 1
ATOM 9732 O O . LEU D 1 316 ? -9.949 -11.868 -30.586 1.00 38.71 309 LEU D O 1
ATOM 9737 N N . ILE D 1 317 ? -10.205 -9.891 -29.550 1.00 38.00 310 ILE D N 1
ATOM 9738 C CA . ILE D 1 317 ? -9.479 -10.336 -28.368 1.00 40.38 310 ILE D CA 1
ATOM 9739 C C . ILE D 1 317 ? -10.407 -10.867 -27.263 1.00 42.36 310 ILE D C 1
ATOM 9740 O O . ILE D 1 317 ? -9.941 -11.292 -26.201 1.00 42.48 310 ILE D O 1
ATOM 9745 N N . GLY D 1 318 ? -11.717 -10.844 -27.499 1.00 41.64 311 GLY D N 1
ATOM 9746 C CA . GLY D 1 318 ? -12.633 -11.542 -26.610 1.00 41.02 311 GLY D CA 1
ATOM 9747 C C . GLY D 1 318 ? -13.442 -10.724 -25.613 1.00 46.60 311 GLY D C 1
ATOM 9748 O O . GLY D 1 318 ? -14.196 -11.284 -24.819 1.00 49.14 311 GLY D O 1
ATOM 9749 N N . GLU D 1 319 ? -13.263 -9.408 -25.618 1.00 56.59 312 GLU D N 1
ATOM 9750 C CA . GLU D 1 319 ? -14.225 -8.526 -24.969 1.00 65.64 312 GLU D CA 1
ATOM 9751 C C . GLU D 1 319 ? -15.416 -8.373 -25.903 1.00 73.56 312 GLU D C 1
ATOM 9752 O O . GLU D 1 319 ? -15.280 -8.597 -27.102 1.00 79.21 312 GLU D O 1
ATOM 9758 N N . GLN D 1 320 ? -16.576 -8.033 -25.349 1.00 89.12 313 GLN D N 1
ATOM 9759 C CA . GLN D 1 320 ? -17.724 -7.569 -26.132 1.00 91.45 313 GLN D CA 1
ATOM 9760 C C . GLN D 1 320 ? -17.911 -8.351 -27.424 1.00 89.84 313 GLN D C 1
ATOM 9761 O O . GLN D 1 320 ? -17.804 -7.793 -28.517 1.00 91.98 313 GLN D O 1
ATOM 9763 N N . VAL D 1 321 ? -18.170 -9.644 -27.288 1.00 90.13 314 VAL D N 1
ATOM 9764 C CA . VAL D 1 321 ? -18.290 -10.527 -28.438 1.00 89.65 314 VAL D CA 1
ATOM 9765 C C . VAL D 1 321 ? -19.655 -10.326 -29.100 1.00 90.92 314 VAL D C 1
ATOM 9766 O O . VAL D 1 321 ? -20.633 -9.968 -28.440 1.00 99.29 314 VAL D O 1
ATOM 9770 N N . PHE D 1 322 ? -19.705 -10.514 -30.413 1.00 81.47 315 PHE D N 1
ATOM 9771 C CA . PHE D 1 322 ? -20.954 -10.400 -31.153 1.00 68.79 315 PHE D CA 1
ATOM 9772 C C . PHE D 1 322 ? -21.871 -11.591 -30.858 1.00 67.94 315 PHE D C 1
ATOM 9773 O O . PHE D 1 322 ? -21.402 -12.709 -30.623 1.00 65.53 315 PHE D O 1
ATOM 9781 N N . GLY D 1 323 ? -23.178 -11.357 -30.879 1.00 69.52 316 GLY D N 1
ATOM 9782 C CA . GLY D 1 323 ? -24.124 -12.421 -30.603 1.00 67.67 316 GLY D CA 1
ATOM 9783 C C . GLY D 1 323 ? -23.981 -12.924 -29.179 1.00 60.82 316 GLY D C 1
ATOM 9784 O O . GLY D 1 323 ? -23.669 -12.151 -28.276 1.00 49.80 316 GLY D O 1
ATOM 9785 N N . SER D 1 324 ? -24.185 -14.224 -28.986 1.00 67.48 317 SER D N 1
ATOM 9786 C CA . SER D 1 324 ? -24.150 -14.828 -27.658 1.00 73.36 317 SER D CA 1
ATOM 9787 C C . SER D 1 324 ? -23.015 -15.843 -27.517 1.00 71.47 317 SER D C 1
ATOM 9788 O O . SER D 1 324 ? -22.508 -16.361 -28.513 1.00 75.14 317 SER D O 1
ATOM 9791 N N . GLU D 1 325 ? -22.616 -16.115 -26.276 1.00 68.51 318 GLU D N 1
ATOM 9792 C CA . GLU D 1 325 ? -21.622 -17.147 -26.004 1.00 68.56 318 GLU D CA 1
ATOM 9793 C C . GLU D 1 325 ? -22.232 -18.537 -26.150 1.00 62.34 318 GLU D C 1
ATOM 9794 O O . GLU D 1 325 ? -23.182 -18.878 -25.451 1.00 64.36 318 GLU D O 1
ATOM 9800 N N . GLU D 1 326 ? -21.664 -19.339 -27.045 1.00 63.24 319 GLU D N 1
ATOM 9801 C CA . GLU D 1 326 ? -22.199 -20.661 -27.353 1.00 63.57 319 GLU D CA 1
ATOM 9802 C C . GLU D 1 326 ? -21.629 -21.749 -26.444 1.00 67.49 319 GLU D C 1
ATOM 9803 O O . GLU D 1 326 ? -20.720 -21.507 -25.650 1.00 67.15 319 GLU D O 1
ATOM 9805 N N . ARG E 1 1 ? -20.472 -43.037 14.393 1.00 129.19 -6 ARG E N 1
ATOM 9806 C CA . ARG E 1 1 ? -19.845 -42.441 13.218 1.00 129.67 -6 ARG E CA 1
ATOM 9807 C C . ARG E 1 1 ? -19.809 -43.418 12.042 1.00 126.83 -6 ARG E C 1
ATOM 9808 O O . ARG E 1 1 ? -19.600 -44.616 12.225 1.00 127.31 -6 ARG E O 1
ATOM 9816 N N . GLU E 1 2 ? -20.029 -42.899 10.837 1.00 124.80 -5 GLU E N 1
ATOM 9817 C CA . GLU E 1 2 ? -19.892 -43.696 9.623 1.00 121.27 -5 GLU E CA 1
ATOM 9818 C C . GLU E 1 2 ? -18.758 -43.154 8.758 1.00 112.60 -5 GLU E C 1
ATOM 9819 O O . GLU E 1 2 ? -17.739 -43.816 8.573 1.00 110.90 -5 GLU E O 1
ATOM 9825 N N . LEU E 1 3 ? -18.930 -41.947 8.230 1.00 105.55 -4 LEU E N 1
ATOM 9826 C CA . LEU E 1 3 ? -17.894 -41.363 7.392 1.00 99.17 -4 LEU E CA 1
ATOM 9827 C C . LEU E 1 3 ? -16.926 -40.520 8.211 1.00 98.58 -4 LEU E C 1
ATOM 9828 O O . LEU E 1 3 ? -17.127 -40.294 9.404 1.00 96.52 -4 LEU E O 1
ATOM 9830 N N . TYR E 1 4 ? -15.877 -40.051 7.547 1.00 101.54 -3 TYR E N 1
ATOM 9831 C CA . TYR E 1 4 ? -14.919 -39.134 8.142 1.00 92.52 -3 TYR E CA 1
ATOM 9832 C C . TYR E 1 4 ? -14.337 -38.263 7.048 1.00 85.56 -3 TYR E C 1
ATOM 9833 O O . TYR E 1 4 ? -14.063 -38.735 5.944 1.00 76.68 -3 TYR E O 1
ATOM 9842 N N . PHE E 1 5 ? -14.129 -36.995 7.367 1.00 89.29 -2 PHE E N 1
ATOM 9843 C CA . PHE E 1 5 ? -13.698 -36.025 6.378 1.00 94.90 -2 PHE E CA 1
ATOM 9844 C C . PHE E 1 5 ? -12.302 -35.521 6.705 1.00 93.29 -2 PHE E C 1
ATOM 9845 O O . PHE E 1 5 ? -12.046 -35.060 7.816 1.00 87.54 -2 PHE E O 1
ATOM 9853 N N . GLN E 1 6 ? -11.399 -35.606 5.736 1.00 98.60 -1 GLN E N 1
ATOM 9854 C CA . GLN E 1 6 ? -10.000 -35.289 5.993 1.00 105.88 -1 GLN E CA 1
ATOM 9855 C C . GLN E 1 6 ? -9.566 -33.969 5.379 1.00 106.55 -1 GLN E C 1
ATOM 9856 O O . GLN E 1 6 ? -9.464 -33.824 4.159 1.00 109.87 -1 GLN E O 1
ATOM 9862 N N . GLY E 1 7 ? -9.312 -33.009 6.255 1.00 96.60 0 GLY E N 1
ATOM 9863 C CA . GLY E 1 7 ? -8.886 -31.688 5.851 1.00 87.57 0 GLY E CA 1
ATOM 9864 C C . GLY E 1 7 ? -9.490 -30.719 6.838 1.00 73.29 0 GLY E C 1
ATOM 9865 O O . GLY E 1 7 ? -10.071 -31.130 7.843 1.00 71.87 0 GLY E O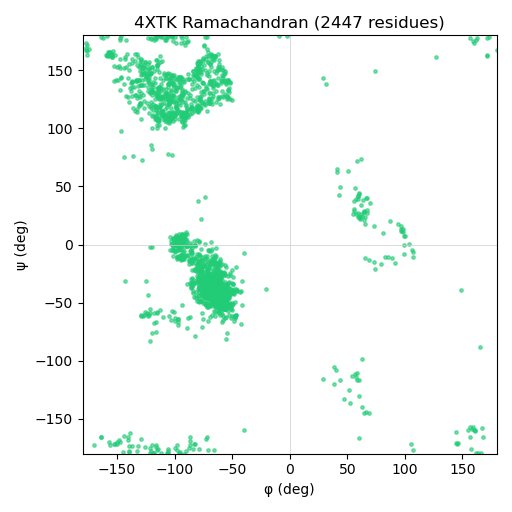 1
ATOM 9866 N N . MET E 1 8 ? -9.371 -29.430 6.558 1.00 112.82 1 MET E N 1
ATOM 9867 C CA . MET E 1 8 ? -10.033 -28.456 7.400 1.00 87.24 1 MET E CA 1
ATOM 9868 C C . MET E 1 8 ? -11.436 -28.182 6.873 1.00 73.67 1 MET E C 1
ATOM 9869 O O . MET E 1 8 ? -11.883 -28.793 5.903 1.00 61.85 1 MET E O 1
ATOM 9874 N N . GLU E 1 9 ? -12.141 -27.268 7.520 1.00 70.47 2 GLU E N 1
ATOM 9875 C CA . GLU E 1 9 ? -13.572 -27.195 7.314 1.00 68.60 2 GLU E CA 1
ATOM 9876 C C . GLU E 1 9 ? -14.017 -25.814 6.846 1.00 66.65 2 GLU E C 1
ATOM 9877 O O . GLU E 1 9 ? -13.482 -24.787 7.268 1.00 66.44 2 GLU E O 1
ATOM 9883 N N . SER E 1 10 ? -14.990 -25.808 5.948 1.00 65.65 3 SER E N 1
ATOM 9884 C CA . SER E 1 10 ? -15.612 -24.575 5.501 1.00 62.36 3 SER E CA 1
ATOM 9885 C C . SER E 1 10 ? -16.987 -24.457 6.152 1.00 57.18 3 SER E C 1
ATOM 9886 O O . SER E 1 10 ? -17.876 -25.268 5.891 1.00 54.58 3 SER E O 1
ATOM 9889 N N . VAL E 1 11 ? -17.155 -23.458 7.013 1.00 56.26 4 VAL E N 1
ATOM 9890 C CA . VAL E 1 11 ? -18.422 -23.272 7.707 1.00 56.49 4 VAL E CA 1
ATOM 9891 C C . VAL E 1 11 ? -19.390 -22.454 6.866 1.00 52.63 4 VAL E C 1
ATOM 9892 O O . VAL E 1 11 ? -19.097 -21.317 6.502 1.00 59.48 4 VAL E O 1
ATOM 9896 N N . TYR E 1 12 ? -20.539 -23.045 6.554 1.00 53.34 5 TYR E N 1
ATOM 9897 C CA . TYR E 1 12 ? -21.604 -22.343 5.845 1.00 53.07 5 TYR E CA 1
ATOM 9898 C C . TYR E 1 12 ? -22.657 -21.837 6.825 1.00 53.88 5 TYR E C 1
ATOM 9899 O O . TYR E 1 12 ? -23.358 -22.628 7.459 1.00 51.78 5 TYR E O 1
ATOM 9908 N N . LEU E 1 13 ? -22.765 -20.520 6.954 1.00 52.61 6 LEU E N 1
ATOM 9909 C CA . LEU E 1 13 ? -23.805 -19.932 7.788 1.00 50.26 6 LEU E CA 1
ATOM 9910 C C . LEU E 1 13 ? -24.945 -19.387 6.957 1.00 51.96 6 LEU E C 1
ATOM 9911 O O . LEU E 1 13 ? -24.791 -18.364 6.289 1.00 52.13 6 LEU E O 1
ATOM 9916 N N . PHE E 1 14 ? -26.089 -20.061 6.997 1.00 61.24 7 PHE E N 1
ATOM 9917 C CA . PHE E 1 14 ? -27.264 -19.564 6.294 1.00 54.88 7 PHE E CA 1
ATOM 9918 C C . PHE E 1 14 ? -28.197 -18.760 7.172 1.00 57.30 7 PHE E C 1
ATOM 9919 O O . PHE E 1 14 ? -29.103 -18.093 6.674 1.00 71.98 7 PHE E O 1
ATOM 9927 N N . SER E 1 15 ? -27.959 -18.800 8.477 1.00 58.14 8 SER E N 1
ATOM 9928 C CA . SER E 1 15 ? -28.860 -18.154 9.429 1.00 62.82 8 SER E CA 1
ATOM 9929 C C . SER E 1 15 ? -28.499 -16.694 9.652 1.00 60.34 8 SER E C 1
ATOM 9930 O O . SER E 1 15 ? -27.323 -16.325 9.673 1.00 60.57 8 SER E O 1
ATOM 9933 N N . SER E 1 16 ? -29.520 -15.859 9.790 1.00 60.30 9 SER E N 1
ATOM 9934 C CA . SER E 1 16 ? -29.302 -14.470 10.153 1.00 65.87 9 SER E CA 1
ATOM 9935 C C . SER E 1 16 ? -29.104 -14.341 11.660 1.00 73.26 9 SER E C 1
ATOM 9936 O O . SER E 1 16 ? -29.633 -15.138 12.436 1.00 85.44 9 SER E O 1
ATOM 9939 N N . GLY E 1 17 ? -28.339 -13.337 12.068 1.00 67.52 10 GLY E N 1
ATOM 9940 C CA . GLY E 1 17 ? -28.088 -13.101 13.475 1.00 67.19 10 GLY E CA 1
ATOM 9941 C C . GLY E 1 17 ? -26.854 -12.252 13.693 1.00 69.01 10 GLY E C 1
ATOM 9942 O O . GLY E 1 17 ? -26.406 -11.547 12.792 1.00 67.59 10 GLY E O 1
ATOM 9943 N N . THR E 1 18 ? -26.299 -12.320 14.896 1.00 70.23 11 THR E N 1
ATOM 9944 C CA . THR E 1 18 ? -25.113 -11.540 15.220 1.00 65.37 11 THR E CA 1
ATOM 9945 C C . THR E 1 18 ? -23.903 -12.436 15.426 1.00 55.61 11 THR E C 1
ATOM 9946 O O . THR E 1 18 ? -23.938 -13.360 16.240 1.00 57.30 11 THR E O 1
ATOM 9950 N N . LEU E 1 19 ? -22.834 -12.157 14.687 1.00 53.08 12 LEU E N 1
ATOM 9951 C CA . LEU E 1 19 ? -21.567 -12.851 14.875 1.00 53.15 12 LEU E CA 1
ATOM 9952 C C . LEU E 1 19 ? -20.784 -12.223 16.026 1.00 63.08 12 LEU E C 1
ATOM 9953 O O . LEU E 1 19 ? -20.513 -11.023 16.024 1.00 68.61 12 LEU E O 1
ATOM 9958 N N . LYS E 1 20 ? -20.429 -13.038 17.013 1.00 68.99 13 LYS E N 1
ATOM 9959 C CA . LYS E 1 20 ? -19.740 -12.538 18.196 1.00 76.34 13 LYS E CA 1
ATOM 9960 C C . LYS E 1 20 ? -18.672 -13.504 18.692 1.00 78.47 13 LYS E C 1
ATOM 9961 O O . LYS E 1 20 ? -18.757 -14.716 18.474 1.00 70.15 13 LYS E O 1
ATOM 9963 N N . ARG E 1 21 ? -17.667 -12.946 19.357 1.00 82.60 14 ARG E N 1
ATOM 9964 C CA . ARG E 1 21 ? -16.623 -13.726 20.007 1.00 80.88 14 ARG E CA 1
ATOM 9965 C C . ARG E 1 21 ? -16.912 -13.807 21.503 1.00 87.66 14 ARG E C 1
ATOM 9966 O O . ARG E 1 21 ? -17.139 -12.785 22.146 1.00 94.48 14 ARG E O 1
ATOM 9974 N N . LYS E 1 22 ? -16.921 -15.017 22.053 1.00 90.88 15 LYS E N 1
ATOM 9975 C CA . LYS E 1 22 ? -17.109 -15.184 23.492 1.00 101.16 15 LYS E CA 1
ATOM 9976 C C . LYS E 1 22 ? -15.901 -15.875 24.117 1.00 114.15 15 LYS E C 1
ATOM 9977 O O . LYS E 1 22 ? -15.065 -15.238 24.763 1.00 122.04 15 LYS E O 1
ATOM 9979 N N . ALA E 1 23 ? -15.813 -17.183 23.907 1.00 115.01 16 ALA E N 1
ATOM 9980 C CA . ALA E 1 23 ? -14.644 -17.958 24.298 1.00 115.77 16 ALA E CA 1
ATOM 9981 C C . ALA E 1 23 ? -13.639 -17.891 23.156 1.00 106.93 16 ALA E C 1
ATOM 9982 O O . ALA E 1 23 ? -13.770 -17.060 22.257 1.00 98.28 16 ALA E O 1
ATOM 9984 N N . ASN E 1 24 ? -12.642 -18.768 23.182 1.00 108.07 17 ASN E N 1
ATOM 9985 C CA . ASN E 1 24 ? -11.753 -18.942 22.036 1.00 104.27 17 ASN E CA 1
ATOM 9986 C C . ASN E 1 24 ? -12.512 -19.572 20.861 1.00 105.81 17 ASN E C 1
ATOM 9987 O O . ASN E 1 24 ? -11.919 -19.910 19.836 1.00 107.68 17 ASN E O 1
ATOM 9989 N N . THR E 1 25 ? -13.812 -19.793 21.061 1.00 106.32 18 THR E N 1
ATOM 9990 C CA . THR E 1 25 ? -14.743 -20.138 19.985 1.00 101.39 18 THR E CA 1
ATOM 9991 C C . THR E 1 25 ? -15.722 -18.981 19.730 1.00 94.34 18 THR E C 1
ATOM 9992 O O . THR E 1 25 ? -15.912 -18.120 20.590 1.00 99.12 18 THR E O 1
ATOM 9996 N N . ILE E 1 26 ? -16.309 -18.943 18.535 1.00 87.02 19 ILE E N 1
ATOM 9997 C CA . ILE E 1 26 ? -17.280 -17.901 18.187 1.00 88.44 19 ILE E CA 1
ATOM 9998 C C . ILE E 1 26 ? -18.691 -18.442 17.996 1.00 85.20 19 ILE E C 1
ATOM 9999 O O . ILE E 1 26 ? -18.889 -19.622 17.715 1.00 90.10 19 ILE E O 1
ATOM 10004 N N . CYS E 1 27 ? -19.672 -17.563 18.159 1.00 80.43 20 CYS E N 1
ATOM 10005 C CA . CYS E 1 27 ? -21.068 -17.962 18.080 1.00 77.40 20 CYS E CA 1
ATOM 10006 C C . CYS E 1 27 ? -21.884 -17.024 17.207 1.00 64.56 20 CYS E C 1
ATOM 10007 O O . CYS E 1 27 ? -21.535 -15.856 17.020 1.00 60.06 20 CYS E O 1
ATOM 10010 N N . LEU E 1 28 ? -22.971 -17.557 16.665 1.00 61.11 21 LEU E N 1
ATOM 10011 C CA . LEU E 1 28 ? -23.962 -16.740 15.990 1.00 61.32 21 LEU E CA 1
ATOM 10012 C C . LEU E 1 28 ? -25.152 -16.576 16.912 1.00 61.14 21 LEU E C 1
ATOM 10013 O O . LEU E 1 28 ? -25.786 -17.563 17.278 1.00 64.08 21 LEU E O 1
ATOM 10018 N N . GLU E 1 29 ? -25.443 -15.343 17.310 1.00 67.84 22 GLU E N 1
ATOM 10019 C CA . GLU E 1 29 ? -26.618 -15.099 18.139 1.00 83.43 22 GLU E CA 1
ATOM 10020 C C . GLU E 1 29 ? -27.803 -14.676 17.288 1.00 83.63 22 GLU E C 1
ATOM 10021 O O . GLU E 1 29 ? -27.855 -13.554 16.788 1.00 80.77 22 GLU E O 1
ATOM 10027 N N . THR E 1 30 ? -28.764 -15.576 17.148 1.00 88.56 23 THR E N 1
ATOM 10028 C CA . THR E 1 30 ? -30.035 -15.260 16.521 1.00 92.19 23 THR E CA 1
ATOM 10029 C C . THR E 1 30 ? -31.016 -14.975 17.650 1.00 96.89 23 THR E C 1
ATOM 10030 O O . THR E 1 30 ? -30.600 -14.879 18.805 1.00 104.72 23 THR E O 1
ATOM 10034 N N . GLU E 1 31 ? -32.300 -14.810 17.357 1.00 102.74 24 GLU E N 1
ATOM 10035 C CA . GLU E 1 31 ? -33.244 -14.799 18.467 1.00 105.97 24 GLU E CA 1
ATOM 10036 C C . GLU E 1 31 ? -33.325 -16.263 18.878 1.00 114.27 24 GLU E C 1
ATOM 10037 O O . GLU E 1 31 ? -32.817 -17.114 18.156 1.00 118.25 24 GLU E O 1
ATOM 10039 N N . SER E 1 32 ? -33.989 -16.583 19.984 1.00 117.50 25 SER E N 1
ATOM 10040 C CA . SER E 1 32 ? -33.946 -17.956 20.516 1.00 119.75 25 SER E CA 1
ATOM 10041 C C . SER E 1 32 ? -32.503 -18.471 20.748 1.00 117.48 25 SER E C 1
ATOM 10042 O O . SER E 1 32 ? -31.818 -18.020 21.636 1.00 119.65 25 SER E O 1
ATOM 10045 N N . GLY E 1 33 ? -32.050 -19.466 19.999 1.00 116.84 26 GLY E N 1
ATOM 10046 C CA . GLY E 1 33 ? -30.752 -20.065 20.299 1.00 113.60 26 GLY E CA 1
ATOM 10047 C C . GLY E 1 33 ? -29.462 -19.296 20.011 1.00 102.18 26 GLY E C 1
ATOM 10048 O O . GLY E 1 33 ? -29.466 -18.249 19.362 1.00 101.54 26 GLY E O 1
ATOM 10049 N N . ARG E 1 34 ? -28.353 -19.819 20.537 1.00 94.27 27 ARG E N 1
ATOM 10050 C CA . ARG E 1 34 ? -27.009 -19.478 20.062 1.00 83.39 27 ARG E CA 1
ATOM 10051 C C . ARG E 1 34 ? -26.446 -20.646 19.268 1.00 81.49 27 ARG E C 1
ATOM 10052 O O . ARG E 1 34 ? -26.410 -21.770 19.764 1.00 88.80 27 ARG E O 1
ATOM 10060 N N . LYS E 1 35 ? -25.989 -20.390 18.048 1.00 68.82 28 LYS E N 1
ATOM 10061 C CA . LYS E 1 35 ? -25.270 -21.418 17.313 1.00 70.82 28 LYS E CA 1
ATOM 10062 C C . LYS E 1 35 ? -23.775 -21.237 17.543 1.00 76.65 28 LYS E C 1
ATOM 10063 O O . LYS E 1 35 ? -23.184 -20.252 17.098 1.00 75.09 28 LYS E O 1
ATOM 10065 N N . TYR E 1 36 ? -23.176 -22.187 18.254 1.00 77.24 29 TYR E N 1
ATOM 10066 C CA . TYR E 1 36 ? -21.744 -22.168 18.512 1.00 69.96 29 TYR E CA 1
ATOM 10067 C C . TYR E 1 36 ? -20.980 -22.826 17.380 1.00 72.78 29 TYR E C 1
ATOM 10068 O O . TYR E 1 36 ? -21.292 -23.944 16.974 1.00 75.22 29 TYR E O 1
ATOM 10077 N N . ILE E 1 37 ? -19.983 -22.118 16.865 1.00 73.49 30 ILE E N 1
ATOM 10078 C CA . ILE E 1 37 ? -19.116 -22.660 15.832 1.00 76.32 30 ILE E CA 1
ATOM 10079 C C . ILE E 1 37 ? -17.676 -22.773 16.331 1.00 74.79 30 ILE E C 1
ATOM 10080 O O . ILE E 1 37 ? -16.991 -21.757 16.483 1.00 72.33 30 ILE E O 1
ATOM 10085 N N . PRO E 1 38 ? -17.208 -24.008 16.583 1.00 77.45 31 PRO E N 1
ATOM 10086 C CA . PRO E 1 38 ? -15.807 -24.220 16.961 1.00 79.73 31 PRO E CA 1
ATOM 10087 C C . PRO E 1 38 ? -14.897 -23.864 15.795 1.00 74.42 31 PRO E C 1
ATOM 10088 O O . PRO E 1 38 ? -15.203 -24.230 14.665 1.00 71.50 31 PRO E O 1
ATOM 10092 N N . VAL E 1 39 ? -13.820 -23.135 16.060 1.00 75.85 32 VAL E N 1
ATOM 10093 C CA . VAL E 1 39 ? -12.940 -22.672 14.995 1.00 72.96 32 VAL E CA 1
ATOM 10094 C C . VAL E 1 39 ? -11.771 -23.612 14.694 1.00 71.35 32 VAL E C 1
ATOM 10095 O O . VAL E 1 39 ? -11.106 -23.469 13.666 1.00 74.16 32 VAL E O 1
ATOM 10099 N N . GLU E 1 40 ? -11.543 -24.582 15.575 1.00 69.93 33 GLU E N 1
ATOM 10100 C CA . GLU E 1 40 ? -10.286 -25.336 15.591 1.00 80.23 33 GLU E CA 1
ATOM 10101 C C . GLU E 1 40 ? -9.944 -26.047 14.280 1.00 77.82 33 GLU E C 1
ATOM 10102 O O . GLU E 1 40 ? -8.777 -26.102 13.886 1.00 81.00 33 GLU E O 1
ATOM 10108 N N . ASN E 1 41 ? -10.946 -26.633 13.637 1.00 70.05 34 ASN E N 1
ATOM 10109 C CA . ASN E 1 41 ? -10.756 -27.245 12.327 1.00 66.91 34 ASN E CA 1
ATOM 10110 C C . ASN E 1 41 ? -11.217 -26.380 11.149 1.00 55.74 34 ASN E C 1
ATOM 10111 O O . ASN E 1 41 ? -11.267 -26.852 10.019 1.00 53.96 34 ASN E O 1
ATOM 10116 N N . VAL E 1 42 ? -11.606 -25.140 11.415 1.00 51.70 35 VAL E N 1
ATOM 10117 C CA . VAL E 1 42 ? -12.178 -24.294 10.374 1.00 49.77 35 VAL E CA 1
ATOM 10118 C C . VAL E 1 42 ? -11.146 -23.467 9.619 1.00 54.99 35 VAL E C 1
ATOM 10119 O O . VAL E 1 42 ? -10.415 -22.681 10.221 1.00 55.94 35 VAL E O 1
ATOM 10123 N N . MET E 1 43 ? -11.055 -23.664 8.308 1.00 57.88 36 MET E N 1
ATOM 10124 C CA . MET E 1 43 ? -10.212 -22.788 7.494 1.00 55.57 36 MET E CA 1
ATOM 10125 C C . MET E 1 43 ? -10.900 -21.506 7.033 1.00 49.14 36 MET E C 1
ATOM 10126 O O . MET E 1 43 ? -10.234 -20.502 6.829 1.00 48.83 36 MET E O 1
ATOM 10131 N N . ASP E 1 44 ? -12.215 -21.532 6.839 1.00 53.12 37 ASP E N 1
ATOM 10132 C CA . ASP E 1 44 ? -12.919 -20.311 6.452 1.00 47.16 37 ASP E CA 1
ATOM 10133 C C . ASP E 1 44 ? -14.417 -20.354 6.744 1.00 46.14 37 ASP E C 1
ATOM 10134 O O . ASP E 1 44 ? -14.993 -21.422 6.951 1.00 48.88 37 ASP E O 1
ATOM 10139 N N . ILE E 1 45 ? -15.041 -19.178 6.744 1.00 44.31 38 ILE E N 1
ATOM 10140 C CA . ILE E 1 45 ? -16.476 -19.060 6.970 1.00 39.36 38 ILE E CA 1
ATOM 10141 C C . ILE E 1 45 ? -17.198 -18.383 5.802 1.00 36.26 38 ILE E C 1
ATOM 10142 O O . ILE E 1 45 ? -16.791 -17.318 5.341 1.00 43.93 38 ILE E O 1
ATOM 10147 N N . LYS E 1 46 ? -18.275 -19.004 5.331 1.00 36.91 39 LYS E N 1
ATOM 10148 C CA . LYS E 1 46 ? -19.107 -18.432 4.274 1.00 36.30 39 LYS E CA 1
ATOM 10149 C C . LYS E 1 46 ? -20.487 -18.009 4.799 1.00 42.43 39 LYS E C 1
ATOM 10150 O O . LYS E 1 46 ? -21.295 -18.848 5.201 1.00 45.19 39 LYS E O 1
ATOM 10156 N N . VAL E 1 47 ? -20.755 -16.707 4.763 1.00 44.83 40 VAL E N 1
ATOM 10157 C CA . VAL E 1 47 ? -21.975 -16.135 5.325 1.00 51.03 40 VAL E CA 1
ATOM 10158 C C . VAL E 1 47 ? -23.032 -15.815 4.270 1.00 51.56 40 VAL E C 1
ATOM 10159 O O . VAL E 1 47 ? -22.848 -14.917 3.452 1.00 53.22 40 VAL E O 1
ATOM 10163 N N . PHE E 1 48 ? -24.120 -16.574 4.260 1.00 47.37 41 PHE E N 1
ATOM 10164 C CA . PHE E 1 48 ? -25.241 -16.272 3.376 1.00 48.88 41 PHE E CA 1
ATOM 10165 C C . PHE E 1 48 ? -26.394 -15.502 4.031 1.00 56.46 41 PHE E C 1
ATOM 10166 O O . PHE E 1 48 ? -27.296 -15.009 3.346 1.00 51.22 41 PHE E O 1
ATOM 10174 N N . GLY E 1 49 ? -26.365 -15.392 5.352 1.00 58.18 42 GLY E N 1
ATOM 10175 C CA . GLY E 1 49 ? -27.468 -14.772 6.057 1.00 54.78 42 GLY E CA 1
ATOM 10176 C C . GLY E 1 49 ? -27.217 -13.293 6.225 1.00 58.94 42 GLY E C 1
ATOM 10177 O O . GLY E 1 49 ? -26.191 -12.783 5.786 1.00 58.14 42 GLY E O 1
ATOM 10178 N N . GLU E 1 50 ? -28.151 -12.597 6.861 1.00 64.80 43 GLU E N 1
ATOM 10179 C CA . GLU E 1 50 ? -27.909 -11.214 7.230 1.00 70.13 43 GLU E CA 1
ATOM 10180 C C . GLU E 1 50 ? -27.287 -11.207 8.622 1.00 69.76 43 GLU E C 1
ATOM 10181 O O . GLU E 1 50 ? -27.932 -11.574 9.599 1.00 74.81 43 GLU E O 1
ATOM 10187 N N . VAL E 1 51 ? -26.027 -10.796 8.710 1.00 62.81 44 VAL E N 1
ATOM 10188 C CA . VAL E 1 51 ? -25.315 -10.855 9.980 1.00 59.92 44 VAL E CA 1
ATOM 10189 C C . VAL E 1 51 ? -24.826 -9.495 10.459 1.00 58.30 44 VAL E C 1
ATOM 10190 O O . VAL E 1 51 ? -24.502 -8.617 9.662 1.00 51.53 44 VAL E O 1
ATOM 10194 N N . ASP E 1 52 ? -24.794 -9.332 11.778 1.00 63.11 45 ASP E N 1
ATOM 10195 C CA . ASP E 1 52 ? -24.121 -8.200 12.404 1.00 67.77 45 ASP E CA 1
ATOM 10196 C C . ASP E 1 52 ? -22.797 -8.674 12.988 1.00 64.55 45 ASP E C 1
ATOM 10197 O O . ASP E 1 52 ? -22.698 -9.793 13.490 1.00 63.78 45 ASP E O 1
ATOM 10202 N N . LEU E 1 53 ? -21.782 -7.825 12.913 1.00 63.98 46 LEU E N 1
ATOM 10203 C CA . LEU E 1 53 ? -20.502 -8.110 13.548 1.00 61.48 46 LEU E CA 1
ATOM 10204 C C . LEU E 1 53 ? -19.778 -6.806 13.856 1.00 66.31 46 LEU E C 1
ATOM 10205 O O . LEU E 1 53 ? -20.131 -5.752 13.331 1.00 72.06 46 LEU E O 1
ATOM 10210 N N . ASN E 1 54 ? -18.784 -6.874 14.733 1.00 69.87 47 ASN E N 1
ATOM 10211 C CA . ASN E 1 54 ? -17.946 -5.716 15.005 1.00 65.67 47 ASN E CA 1
ATOM 10212 C C . ASN E 1 54 ? -16.477 -6.001 14.716 1.00 63.52 47 ASN E C 1
ATOM 10213 O O . ASN E 1 54 ? -16.121 -7.097 14.278 1.00 64.51 47 ASN E O 1
ATOM 10218 N N . LYS E 1 55 ? -15.630 -5.008 14.951 1.00 61.84 48 LYS E N 1
ATOM 10219 C CA . LYS E 1 55 ? -14.212 -5.143 14.656 1.00 65.72 48 LYS E CA 1
ATOM 10220 C C . LYS E 1 55 ? -13.537 -6.160 15.578 1.00 68.29 48 LYS E C 1
ATOM 10221 O O . LYS E 1 55 ? -12.584 -6.827 15.178 1.00 68.71 48 LYS E O 1
ATOM 10227 N N . ARG E 1 56 ? -14.040 -6.285 16.804 1.00 68.74 49 ARG E N 1
ATOM 10228 C CA . ARG E 1 56 ? -13.469 -7.225 17.766 1.00 68.13 49 ARG E CA 1
ATOM 10229 C C . ARG E 1 56 ? -13.618 -8.666 17.284 1.00 59.88 49 ARG E C 1
ATOM 10230 O O . ARG E 1 56 ? -12.750 -9.505 17.523 1.00 59.17 49 ARG E O 1
ATOM 10238 N N . PHE E 1 57 ? -14.720 -8.944 16.596 1.00 57.63 50 PHE E N 1
ATOM 10239 C CA . PHE E 1 57 ? -14.939 -10.254 15.995 1.00 51.86 50 PHE E CA 1
ATOM 10240 C C . PHE E 1 57 ? -13.977 -10.490 14.832 1.00 57.45 50 PHE E C 1
ATOM 10241 O O . PHE E 1 57 ? -13.448 -11.591 14.671 1.00 59.90 50 PHE E O 1
ATOM 10249 N N . LEU E 1 58 ? -13.762 -9.455 14.021 1.00 55.45 51 LEU E N 1
ATOM 10250 C CA . LEU E 1 58 ? -12.804 -9.531 12.922 1.00 56.02 51 LEU E CA 1
ATOM 10251 C C . LEU E 1 58 ? -11.385 -9.717 13.462 1.00 57.70 51 LEU E C 1
ATOM 10252 O O . LEU E 1 58 ? -10.581 -10.452 12.885 1.00 56.87 51 LEU E O 1
ATOM 10257 N N . GLU E 1 59 ? -11.087 -9.052 14.574 1.00 52.98 52 GLU E N 1
ATOM 10258 C CA . GLU E 1 59 ? -9.799 -9.220 15.239 1.00 54.04 52 GLU E CA 1
ATOM 10259 C C . GLU E 1 59 ? -9.605 -10.666 15.679 1.00 57.24 52 GLU E C 1
ATOM 10260 O O . GLU E 1 59 ? -8.492 -11.188 15.645 1.00 62.10 52 GLU E O 1
ATOM 10266 N N . PHE E 1 60 ? -10.694 -11.312 16.082 1.00 55.72 53 PHE E N 1
ATOM 10267 C CA . PHE E 1 60 ? -10.634 -12.701 16.518 1.00 61.80 53 PHE E CA 1
ATOM 10268 C C . PHE E 1 60 ? -10.333 -13.630 15.347 1.00 56.45 53 PHE E C 1
ATOM 10269 O O . PHE E 1 60 ? -9.402 -14.431 15.404 1.00 57.42 53 PHE E O 1
ATOM 10277 N N . LEU E 1 61 ? -11.127 -13.512 14.286 1.00 54.79 54 LEU E N 1
ATOM 10278 C CA . LEU E 1 61 ? -10.895 -14.269 13.059 1.00 55.67 54 LEU E CA 1
ATOM 10279 C C . LEU E 1 61 ? -9.487 -14.041 12.526 1.00 54.80 54 LEU E C 1
ATOM 10280 O O . LEU E 1 61 ? -8.835 -14.968 12.048 1.00 56.39 54 LEU E O 1
ATOM 10285 N N . SER E 1 62 ? -9.028 -12.799 12.618 1.00 54.17 55 SER E N 1
ATOM 10286 C CA . SER E 1 62 ? -7.690 -12.441 12.179 1.00 53.87 55 SER E CA 1
ATOM 10287 C C . SER E 1 62 ? -6.634 -13.177 13.001 1.00 61.84 55 SER E C 1
ATOM 10288 O O . SER E 1 62 ? -5.640 -13.654 12.456 1.00 65.10 55 SER E O 1
ATOM 10291 N N . GLN E 1 63 ? -6.858 -13.270 14.311 1.00 66.96 56 GLN E N 1
ATOM 10292 C CA . GLN E 1 63 ? -5.954 -13.988 15.206 1.00 65.71 56 GLN E CA 1
ATOM 10293 C C . GLN E 1 63 ? -5.957 -15.485 14.914 1.00 60.11 56 GLN E C 1
ATOM 10294 O O . GLN E 1 63 ? -4.944 -16.158 15.066 1.00 60.09 56 GLN E O 1
ATOM 10300 N N . LYS E 1 64 ? -7.108 -16.001 14.495 1.00 59.42 57 LYS E N 1
ATOM 10301 C CA . LYS E 1 64 ? -7.244 -17.414 14.163 1.00 60.53 57 LYS E CA 1
ATOM 10302 C C . LYS E 1 64 ? -6.920 -17.665 12.691 1.00 58.21 57 LYS E C 1
ATOM 10303 O O . LYS E 1 64 ? -6.973 -18.803 12.216 1.00 51.94 57 LYS E O 1
ATOM 10309 N N . ARG E 1 65 ? -6.599 -16.587 11.980 1.00 59.27 58 ARG E N 1
ATOM 10310 C CA . ARG E 1 65 ? -6.196 -16.653 10.581 1.00 52.17 58 ARG E CA 1
ATOM 10311 C C . ARG E 1 65 ? -7.299 -17.284 9.726 1.00 54.00 58 ARG E C 1
ATOM 10312 O O . ARG E 1 65 ? -7.035 -18.048 8.794 1.00 54.98 58 ARG E O 1
ATOM 10320 N N . ILE E 1 66 ? -8.538 -16.932 10.061 1.00 49.94 59 ILE E N 1
ATOM 10321 C CA . ILE E 1 66 ? -9.726 -17.424 9.374 1.00 47.36 59 ILE E CA 1
ATOM 10322 C C . ILE E 1 66 ? -10.415 -16.321 8.590 1.00 45.56 59 ILE E C 1
ATOM 10323 O O . ILE E 1 66 ? -10.985 -15.401 9.181 1.00 46.55 59 ILE E O 1
ATOM 10328 N N . PRO E 1 67 ? -10.383 -16.409 7.254 1.00 45.21 60 PRO E N 1
ATOM 10329 C CA . PRO E 1 67 ? -11.112 -15.417 6.469 1.00 43.46 60 PRO E CA 1
ATOM 10330 C C . PRO E 1 67 ? -12.596 -15.724 6.466 1.00 40.74 60 PRO E C 1
ATOM 10331 O O . PRO E 1 67 ? -13.004 -16.867 6.697 1.00 41.06 60 PRO E O 1
ATOM 10335 N N . ILE E 1 68 ? -13.401 -14.700 6.225 1.00 44.97 61 ILE E N 1
ATOM 10336 C CA . ILE E 1 68 ? -14.841 -14.880 6.173 1.00 45.90 61 ILE E CA 1
ATOM 10337 C C . ILE E 1 68 ? -15.359 -14.307 4.859 1.00 47.30 61 ILE E C 1
ATOM 10338 O O . ILE E 1 68 ? -15.109 -13.143 4.526 1.00 52.99 61 ILE E O 1
ATOM 10343 N N . HIS E 1 69 ? -16.042 -15.159 4.096 1.00 48.52 62 HIS E N 1
ATOM 10344 C CA . HIS E 1 69 ? -16.595 -14.784 2.796 1.00 50.48 62 HIS E CA 1
ATOM 10345 C C . HIS E 1 69 ? -18.065 -14.391 2.919 1.00 49.83 62 HIS E C 1
ATOM 10346 O O . HIS E 1 69 ? -18.829 -15.030 3.643 1.00 52.62 62 HIS E O 1
ATOM 10353 N N . PHE E 1 70 ? -18.461 -13.349 2.196 1.00 41.29 63 PHE E N 1
ATOM 10354 C CA . PHE E 1 70 ? -19.829 -12.854 2.268 1.00 37.36 63 PHE E CA 1
ATOM 10355 C C . PHE E 1 70 ? -20.582 -13.053 0.950 1.00 39.97 63 PHE E C 1
ATOM 10356 O O . PHE E 1 70 ? -20.049 -12.793 -0.131 1.00 38.39 63 PHE E O 1
ATOM 10364 N N . PHE E 1 71 ? -21.825 -13.517 1.055 1.00 49.30 64 PHE E N 1
ATOM 10365 C CA . PHE E 1 71 ? -22.692 -13.716 -0.106 1.00 48.88 64 PHE E CA 1
ATOM 10366 C C . PHE E 1 71 ? -24.060 -13.069 0.126 1.00 51.62 64 PHE E C 1
ATOM 10367 O O . PHE E 1 71 ? -24.533 -12.990 1.257 1.00 58.14 64 PHE E O 1
ATOM 10375 N N . ASN E 1 72 ? -24.692 -12.603 -0.943 1.00 48.38 65 ASN E N 1
ATOM 10376 C CA . ASN E 1 72 ? -25.976 -11.931 -0.813 1.00 45.25 65 ASN E CA 1
ATOM 10377 C C . ASN E 1 72 ? -27.154 -12.909 -0.835 1.00 54.26 65 ASN E C 1
ATOM 10378 O O . ASN E 1 72 ? -26.965 -14.125 -0.744 1.00 51.54 65 ASN E O 1
ATOM 10383 N N . ARG E 1 73 ? -28.361 -12.354 -0.947 1.00 56.28 66 ARG E N 1
ATOM 10384 C CA . ARG E 1 73 ? -29.601 -13.124 -0.976 1.00 64.98 66 ARG E CA 1
ATOM 10385 C C . ARG E 1 73 ? -29.538 -14.289 -1.963 1.00 69.77 66 ARG E C 1
ATOM 10386 O O . ARG E 1 73 ? -29.653 -15.448 -1.566 1.00 69.53 66 ARG E O 1
ATOM 10388 N N . GLU E 1 74 ? -29.354 -13.981 -3.244 1.00 74.28 67 GLU E N 1
ATOM 10389 C CA . GLU E 1 74 ? -29.305 -15.012 -4.281 1.00 75.00 67 GLU E CA 1
ATOM 10390 C C . GLU E 1 74 ? -28.043 -15.879 -4.219 1.00 63.69 67 GLU E C 1
ATOM 10391 O O . GLU E 1 74 ? -27.909 -16.837 -4.980 1.00 61.00 67 GLU E O 1
ATOM 10397 N N . GLY E 1 75 ? -27.113 -15.538 -3.334 1.00 52.04 68 GLY E N 1
ATOM 10398 C CA . GLY E 1 75 ? -25.936 -16.362 -3.138 1.00 50.91 68 GLY E CA 1
ATOM 10399 C C . GLY E 1 75 ? -24.773 -15.898 -3.988 1.00 51.85 68 GLY E C 1
ATOM 10400 O O . GLY E 1 75 ? -23.815 -16.637 -4.212 1.00 54.19 68 GLY E O 1
ATOM 10401 N N . TYR E 1 76 ? -24.864 -14.665 -4.472 1.00 51.59 69 TYR E N 1
ATOM 10402 C CA . TYR E 1 76 ? -23.787 -14.087 -5.249 1.00 44.47 69 TYR E CA 1
ATOM 10403 C C . TYR E 1 76 ? -22.755 -13.489 -4.312 1.00 44.98 69 TYR E C 1
ATOM 10404 O O . TYR E 1 76 ? -23.095 -12.893 -3.288 1.00 39.49 69 TYR E O 1
ATOM 10413 N N . TYR E 1 77 ? -21.492 -13.639 -4.689 1.00 41.11 70 TYR E N 1
ATOM 10414 C CA . TYR E 1 77 ? -20.368 -13.290 -3.842 1.00 32.83 70 TYR E CA 1
ATOM 10415 C C . TYR E 1 77 ? -20.142 -11.784 -3.844 1.00 41.36 70 TYR E C 1
ATOM 10416 O O . TYR E 1 77 ? -19.952 -11.182 -4.899 1.00 38.17 70 TYR E O 1
ATOM 10425 N N . VAL E 1 78 ? -20.268 -11.162 -2.673 1.00 39.68 71 VAL E N 1
ATOM 10426 C CA . VAL E 1 78 ? -20.015 -9.728 -2.550 1.00 51.81 71 VAL E CA 1
ATOM 10427 C C . VAL E 1 78 ? -18.555 -9.383 -2.237 1.00 49.44 71 VAL E C 1
ATOM 10428 O O . VAL E 1 78 ? -18.050 -8.349 -2.675 1.00 54.62 71 VAL E O 1
ATOM 10432 N N . GLY E 1 79 ? -17.887 -10.235 -1.465 1.00 44.11 72 GLY E N 1
ATOM 10433 C CA . GLY E 1 79 ? -16.536 -9.951 -1.009 1.00 45.30 72 GLY E CA 1
ATOM 10434 C C . GLY E 1 79 ? -16.081 -10.774 0.189 1.00 44.95 72 GLY E C 1
ATOM 10435 O O . GLY E 1 79 ? -16.845 -11.549 0.759 1.00 47.23 72 GLY E O 1
ATOM 10436 N N . THR E 1 80 ? -14.823 -10.596 0.573 1.00 48.09 73 THR E N 1
ATOM 10437 C CA . THR E 1 80 ? -14.216 -11.396 1.630 1.00 48.51 73 THR E CA 1
ATOM 10438 C C . THR E 1 80 ? -13.452 -10.522 2.611 1.00 48.89 73 THR E C 1
ATOM 10439 O O . THR E 1 80 ? -12.804 -9.554 2.210 1.00 49.48 73 THR E O 1
ATOM 10443 N N . PHE E 1 81 ? -13.528 -10.859 3.895 1.00 49.32 74 PHE E N 1
ATOM 10444 C CA . PHE E 1 81 ? -12.621 -10.266 4.867 1.00 48.28 74 PHE E CA 1
ATOM 10445 C C . PHE E 1 81 ? -11.387 -11.153 4.978 1.00 45.16 74 PHE E C 1
ATOM 10446 O O . PHE E 1 81 ? -11.455 -12.278 5.476 1.00 44.82 74 PHE E O 1
ATOM 10454 N N . TYR E 1 82 ? -10.260 -10.647 4.498 1.00 44.56 75 TYR E N 1
ATOM 10455 C CA . TYR E 1 82 ? -9.008 -11.384 4.586 1.00 44.62 75 TYR E CA 1
ATOM 10456 C C . TYR E 1 82 ? -8.194 -10.874 5.763 1.00 43.86 75 TYR E C 1
ATOM 10457 O O . TYR E 1 82 ? -7.889 -9.683 5.835 1.00 40.72 75 TYR E O 1
ATOM 10466 N N . PRO E 1 83 ? -7.843 -11.771 6.694 1.00 48.31 76 PRO E N 1
ATOM 10467 C CA . PRO E 1 83 ? -6.937 -11.377 7.777 1.00 48.82 76 PRO E CA 1
ATOM 10468 C C . PRO E 1 83 ? -5.573 -11.050 7.194 1.00 49.27 76 PRO E C 1
ATOM 10469 O O . PRO E 1 83 ? -5.294 -11.457 6.063 1.00 49.70 76 PRO E O 1
ATOM 10473 N N . ARG E 1 84 ? -4.755 -10.322 7.944 1.00 50.49 77 ARG E N 1
ATOM 10474 C CA . ARG E 1 84 ? -3.393 -10.014 7.534 1.00 51.84 77 ARG E CA 1
ATOM 10475 C C . ARG E 1 84 ? -2.711 -11.279 7.027 1.00 52.72 77 ARG E C 1
ATOM 10476 O O . ARG E 1 84 ? -2.288 -11.335 5.877 1.00 54.90 77 ARG E O 1
ATOM 10484 N N . GLU E 1 85 ? -2.586 -12.288 7.880 1.00 62.36 78 GLU E N 1
ATOM 10485 C CA . GLU E 1 85 ? -2.252 -13.618 7.391 1.00 64.29 78 GLU E CA 1
ATOM 10486 C C . GLU E 1 85 ? -3.396 -14.584 7.700 1.00 59.83 78 GLU E C 1
ATOM 10487 O O . GLU E 1 85 ? -4.044 -14.488 8.736 1.00 59.27 78 GLU E O 1
ATOM 10493 N N . TYR E 1 86 ? -3.654 -15.505 6.781 1.00 55.01 79 TYR E N 1
ATOM 10494 C CA . TYR E 1 86 ? -4.717 -16.479 6.973 1.00 58.30 79 TYR E CA 1
ATOM 10495 C C . TYR E 1 86 ? -4.244 -17.879 6.597 1.00 56.66 79 TYR E C 1
ATOM 10496 O O . TYR E 1 86 ? -3.222 -18.035 5.935 1.00 52.77 79 TYR E O 1
ATOM 10505 N N . LEU E 1 87 ? -4.987 -18.889 7.039 1.00 55.73 80 LEU E N 1
ATOM 10506 C CA . LEU E 1 87 ? -4.700 -20.280 6.706 1.00 53.85 80 LEU E CA 1
ATOM 10507 C C . LEU E 1 87 ? -4.657 -20.474 5.196 1.00 55.96 80 LEU E C 1
ATOM 10508 O O . LEU E 1 87 ? -5.364 -19.778 4.467 1.00 50.79 80 LEU E O 1
ATOM 10513 N N . ASN E 1 88 ? -3.836 -21.417 4.734 1.00 61.22 81 ASN E N 1
ATOM 10514 C CA . ASN E 1 88 ? -3.698 -21.688 3.303 1.00 55.51 81 ASN E CA 1
ATOM 10515 C C . ASN E 1 88 ? -5.073 -21.909 2.693 1.00 51.72 81 ASN E C 1
ATOM 10516 O O . ASN E 1 88 ? -5.835 -22.757 3.153 1.00 61.44 81 ASN E O 1
ATOM 10521 N N . SER E 1 89 ? -5.384 -21.141 1.653 1.00 46.58 82 SER E N 1
ATOM 10522 C CA . SER E 1 89 ? -6.747 -21.097 1.134 1.00 44.75 82 SER E CA 1
ATOM 10523 C C . SER E 1 89 ? -6.986 -22.154 0.070 1.00 46.82 82 SER E C 1
ATOM 10524 O O . SER E 1 89 ? -8.123 -22.374 -0.342 1.00 52.87 82 SER E O 1
ATOM 10527 N N . GLY E 1 90 ? -5.912 -22.798 -0.379 1.00 42.97 83 GLY E N 1
ATOM 10528 C CA . GLY E 1 90 ? -6.010 -23.809 -1.418 1.00 40.91 83 GLY E CA 1
ATOM 10529 C C . GLY E 1 90 ? -6.469 -23.248 -2.751 1.00 40.11 83 GLY E C 1
ATOM 10530 O O . GLY E 1 90 ? -6.917 -23.987 -3.626 1.00 44.02 83 GLY E O 1
ATOM 10531 N N . PHE E 1 91 ? -6.357 -21.932 -2.897 1.00 40.20 84 PHE E N 1
ATOM 10532 C CA . PHE E 1 91 ? -6.702 -21.244 -4.130 1.00 39.30 84 PHE E CA 1
ATOM 10533 C C . PHE E 1 91 ? -5.936 -21.855 -5.308 1.00 38.85 84 PHE E C 1
ATOM 10534 O O . PHE E 1 91 ? -4.715 -22.016 -5.262 1.00 45.37 84 PHE E O 1
ATOM 10542 N N . LEU E 1 92 ? -6.671 -22.216 -6.351 1.00 36.66 85 LEU E N 1
ATOM 10543 C CA . LEU E 1 92 ? -6.142 -23.033 -7.442 1.00 39.30 85 LEU E CA 1
ATOM 10544 C C . LEU E 1 92 ? -5.625 -22.262 -8.668 1.00 36.80 85 LEU E C 1
ATOM 10545 O O . LEU E 1 92 ? -5.314 -22.869 -9.694 1.00 38.94 85 LEU E O 1
ATOM 10550 N N . ILE E 1 93 ? -5.560 -20.939 -8.571 1.00 35.97 86 ILE E N 1
ATOM 10551 C CA . ILE E 1 93 ? -5.211 -20.107 -9.716 1.00 37.17 86 ILE E CA 1
ATOM 10552 C C . ILE E 1 93 ? -3.904 -20.543 -10.414 1.00 44.03 86 ILE E C 1
ATOM 10553 O O . ILE E 1 93 ? -3.846 -20.602 -11.644 1.00 41.63 86 ILE E O 1
ATOM 10558 N N . LEU E 1 94 ? -2.880 -20.896 -9.642 1.00 39.11 87 LEU E N 1
ATOM 10559 C CA . LEU E 1 94 ? -1.607 -21.307 -10.222 1.00 40.32 87 LEU E CA 1
ATOM 10560 C C . LEU E 1 94 ? -1.728 -22.663 -10.898 1.00 43.81 87 LEU E C 1
ATOM 10561 O O . LEU E 1 94 ? -1.135 -22.889 -11.958 1.00 46.19 87 LEU E O 1
ATOM 10566 N N . LYS E 1 95 ? -2.481 -23.570 -10.285 1.00 46.10 88 LYS E N 1
ATOM 10567 C CA . LYS E 1 95 ? -2.658 -24.891 -10.870 1.00 44.67 88 LYS E CA 1
ATOM 10568 C C . LYS E 1 95 ? -3.412 -24.748 -12.178 1.00 46.05 88 LYS E C 1
ATOM 10569 O O . LYS E 1 95 ? -3.103 -25.432 -13.155 1.00 45.23 88 LYS E O 1
ATOM 10575 N N . GLN E 1 96 ? -4.385 -23.836 -12.187 1.00 39.42 89 GLN E N 1
ATOM 10576 C CA . GLN E 1 96 ? -5.210 -23.570 -13.360 1.00 35.07 89 GLN E CA 1
ATOM 10577 C C . GLN E 1 96 ? -4.401 -23.039 -14.542 1.00 39.50 89 GLN E C 1
ATOM 10578 O O . GLN E 1 96 ? -4.576 -23.498 -15.669 1.00 39.79 89 GLN E O 1
ATOM 10584 N N . ALA E 1 97 ? -3.531 -22.062 -14.288 1.00 42.12 90 ALA E N 1
ATOM 10585 C CA . ALA E 1 97 ? -2.682 -21.509 -15.340 1.00 41.50 90 ALA E CA 1
ATOM 10586 C C . ALA E 1 97 ? -1.788 -22.608 -15.865 1.00 42.69 90 ALA E C 1
ATOM 10587 O O . ALA E 1 97 ? -1.617 -22.782 -17.087 1.00 42.41 90 ALA E O 1
ATOM 10589 N N . GLU E 1 98 ? -1.240 -23.372 -14.928 1.00 40.58 91 GLU E N 1
ATOM 10590 C CA . GLU E 1 98 ? -0.432 -24.516 -15.295 1.00 41.75 91 GLU E CA 1
ATOM 10591 C C . GLU E 1 98 ? -1.239 -25.519 -16.152 1.00 40.09 91 GLU E C 1
ATOM 10592 O O . GLU E 1 98 ? -0.685 -26.035 -17.119 1.00 42.57 91 GLU E O 1
ATOM 10598 N N . HIS E 1 99 ? -2.527 -25.794 -15.904 1.00 41.45 92 HIS E N 1
ATOM 10599 C CA . HIS E 1 99 ? -3.083 -26.757 -16.851 1.00 48.71 92 HIS E CA 1
ATOM 10600 C C . HIS E 1 99 ? -3.587 -26.053 -18.113 1.00 53.07 92 HIS E C 1
ATOM 10601 O O . HIS E 1 99 ? -3.973 -26.721 -19.072 1.00 55.46 92 HIS E O 1
ATOM 10608 N N . TYR E 1 100 ? -3.593 -24.726 -18.125 1.00 43.63 93 TYR E N 1
ATOM 10609 C CA . TYR E 1 100 ? -3.953 -24.052 -19.354 1.00 39.75 93 TYR E CA 1
ATOM 10610 C C . TYR E 1 100 ? -2.797 -23.953 -20.371 1.00 45.14 93 TYR E C 1
ATOM 10611 O O . TYR E 1 100 ? -2.993 -24.222 -21.556 1.00 54.22 93 TYR E O 1
ATOM 10620 N N . ILE E 1 101 ? -1.603 -23.573 -19.922 1.00 41.22 94 ILE E N 1
ATOM 10621 C CA . ILE E 1 101 ? -0.507 -23.297 -20.850 1.00 45.09 94 ILE E CA 1
ATOM 10622 C C . ILE E 1 101 ? 0.146 -24.581 -21.346 1.00 48.03 94 ILE E C 1
ATOM 10623 O O . ILE E 1 101 ? 0.896 -24.576 -22.323 1.00 53.19 94 ILE E O 1
ATOM 10628 N N . ASN E 1 102 ? -0.145 -25.681 -20.665 1.00 49.08 95 ASN E N 1
ATOM 10629 C CA . ASN E 1 102 ? 0.262 -27.000 -21.123 1.00 47.00 95 ASN E CA 1
ATOM 10630 C C . ASN E 1 102 ? -0.855 -27.569 -21.978 1.00 53.16 95 ASN E C 1
ATOM 10631 O O . ASN E 1 102 ? -1.932 -27.866 -21.464 1.00 56.57 95 ASN E O 1
ATOM 10636 N N . GLN E 1 103 ? -0.601 -27.728 -23.273 1.00 47.93 96 GLN E N 1
ATOM 10637 C CA . GLN E 1 103 ? -1.666 -28.072 -24.212 1.00 52.58 96 GLN E CA 1
ATOM 10638 C C . GLN E 1 103 ? -2.254 -29.448 -23.933 1.00 60.54 96 GLN E C 1
ATOM 10639 O O . GLN E 1 103 ? -3.432 -29.691 -24.193 1.00 62.72 96 GLN E O 1
ATOM 10641 N N . GLU E 1 104 ? -1.429 -30.341 -23.399 1.00 62.46 97 GLU E N 1
ATOM 10642 C CA . GLU E 1 104 ? -1.864 -31.698 -23.092 1.00 66.79 97 GLU E CA 1
ATOM 10643 C C . GLU E 1 104 ? -2.846 -31.703 -21.926 1.00 65.12 97 GLU E C 1
ATOM 10644 O O . GLU E 1 104 ? -3.874 -32.384 -21.957 1.00 59.88 97 GLU E O 1
ATOM 10650 N N . LYS E 1 105 ? -2.517 -30.934 -20.897 1.00 64.78 98 LYS E N 1
ATOM 10651 C CA . LYS E 1 105 ? -3.368 -30.833 -19.724 1.00 58.70 98 LYS E CA 1
ATOM 10652 C C . LYS E 1 105 ? -4.651 -30.081 -20.044 1.00 50.65 98 LYS E C 1
ATOM 10653 O O . LYS E 1 105 ? -5.726 -30.441 -19.565 1.00 53.85 98 LYS E O 1
ATOM 10659 N N . ARG E 1 106 ? -4.534 -29.041 -20.864 1.00 48.29 99 ARG E N 1
ATOM 10660 C CA . ARG E 1 106 ? -5.695 -28.272 -21.277 1.00 44.12 99 ARG E CA 1
ATOM 10661 C C . ARG E 1 106 ? -6.619 -29.137 -22.117 1.00 49.45 99 ARG E C 1
ATOM 10662 O O . ARG E 1 106 ? -7.835 -29.083 -21.966 1.00 46.95 99 ARG E O 1
ATOM 10670 N N . MET E 1 107 ? -6.029 -29.940 -22.997 1.00 51.10 100 MET E N 1
ATOM 10671 C CA . MET E 1 107 ? -6.799 -30.814 -23.867 1.00 54.32 100 MET E CA 1
ATOM 10672 C C . MET E 1 107 ? -7.587 -31.820 -23.051 1.00 56.10 100 MET E C 1
ATOM 10673 O O . MET E 1 107 ? -8.755 -32.085 -23.326 1.00 62.56 100 MET E O 1
ATOM 10678 N N . LEU E 1 108 ? -6.928 -32.375 -22.044 1.00 49.65 101 LEU E N 1
ATOM 10679 C CA . LEU E 1 108 ? -7.530 -33.358 -21.156 1.00 47.27 101 LEU E CA 1
ATOM 10680 C C . LEU E 1 108 ? -8.795 -32.811 -20.475 1.00 50.53 101 LEU E C 1
ATOM 10681 O O . LEU E 1 108 ? -9.821 -33.487 -20.416 1.00 50.58 101 LEU E O 1
ATOM 10686 N N . ILE E 1 109 ? -8.716 -31.578 -19.979 1.00 42.87 102 ILE E N 1
ATOM 10687 C CA . ILE E 1 109 ? -9.838 -30.946 -19.295 1.00 41.56 102 ILE E CA 1
ATOM 10688 C C . ILE E 1 109 ? -10.939 -30.579 -20.281 1.00 48.65 102 ILE E C 1
ATOM 10689 O O . ILE E 1 109 ? -12.122 -30.823 -20.029 1.00 51.07 102 ILE E O 1
ATOM 10694 N N . ALA E 1 110 ? -10.544 -29.999 -21.409 1.00 46.84 103 ALA E N 1
ATOM 10695 C CA . ALA E 1 110 ? -11.503 -29.601 -22.432 1.00 45.79 103 ALA E CA 1
ATOM 10696 C C . ALA E 1 110 ? -12.222 -30.815 -23.016 1.00 51.22 103 ALA E C 1
ATOM 10697 O O . ALA E 1 110 ? -13.419 -30.767 -23.292 1.00 49.01 103 ALA E O 1
ATOM 10699 N N . ARG E 1 111 ? -11.482 -31.903 -23.194 1.00 51.81 104 ARG E N 1
ATOM 10700 C CA . ARG E 1 111 ? -12.037 -33.128 -23.750 1.00 49.49 104 ARG E CA 1
ATOM 10701 C C . ARG E 1 111 ? -13.044 -33.739 -22.782 1.00 54.91 104 ARG E C 1
ATOM 10702 O O . ARG E 1 111 ? -13.972 -34.433 -23.194 1.00 66.71 104 ARG E O 1
ATOM 10710 N N . GLU E 1 112 ? -12.855 -33.468 -21.493 1.00 50.09 105 GLU E N 1
ATOM 10711 C CA . GLU E 1 112 ? -13.787 -33.899 -20.452 1.00 48.11 105 GLU E CA 1
ATOM 10712 C C . GLU E 1 112 ? -15.106 -33.138 -20.554 1.00 48.71 105 GLU E C 1
ATOM 10713 O O . GLU E 1 112 ? -16.183 -33.731 -20.472 1.00 51.03 105 GLU E O 1
ATOM 10719 N N . ILE E 1 113 ? -15.002 -31.822 -20.721 1.00 41.23 106 ILE E N 1
ATOM 10720 C CA . ILE E 1 113 ? -16.160 -30.958 -20.908 1.00 39.77 106 ILE E CA 1
ATOM 10721 C C . ILE E 1 113 ? -17.002 -31.436 -22.083 1.00 45.04 106 ILE E C 1
ATOM 10722 O O . ILE E 1 113 ? -18.200 -31.673 -21.954 1.00 56.76 106 ILE E O 1
ATOM 10727 N N . VAL E 1 114 ? -16.350 -31.589 -23.227 1.00 44.75 107 VAL E N 1
ATOM 10728 C CA . VAL E 1 114 ? -17.020 -31.973 -24.457 1.00 43.83 107 VAL E CA 1
ATOM 10729 C C . VAL E 1 114 ? -17.669 -33.346 -24.331 1.00 47.94 107 VAL E C 1
ATOM 10730 O O . VAL E 1 114 ? -18.820 -33.533 -24.722 1.00 49.15 107 VAL E O 1
ATOM 10734 N N . SER E 1 115 ? -16.926 -34.296 -23.773 1.00 48.24 108 SER E N 1
ATOM 10735 C CA . SER E 1 115 ? -17.410 -35.663 -23.604 1.00 47.00 108 SER E CA 1
ATOM 10736 C C . SER E 1 115 ? -18.719 -35.698 -22.815 1.00 54.59 108 SER E C 1
ATOM 10737 O O . SER E 1 115 ? -19.685 -36.347 -23.221 1.00 56.38 108 SER E O 1
ATOM 10740 N N . ARG E 1 116 ? -18.750 -34.982 -21.695 1.00 54.34 109 ARG E N 1
ATOM 10741 C CA . ARG E 1 116 ? -19.926 -34.967 -20.836 1.00 53.49 109 ARG E CA 1
ATOM 10742 C C . ARG E 1 116 ? -21.065 -34.177 -21.475 1.00 51.15 109 ARG E C 1
ATOM 10743 O O . ARG E 1 116 ? -22.222 -34.596 -21.417 1.00 50.28 109 ARG E O 1
ATOM 10751 N N . SER E 1 117 ? -20.735 -33.042 -22.088 1.00 45.48 110 SER E N 1
ATOM 10752 C CA . SER E 1 117 ? -21.720 -32.248 -22.823 1.00 49.90 110 SER E CA 1
ATOM 10753 C C . SER E 1 117 ? -22.452 -33.082 -23.872 1.00 58.09 110 SER E C 1
ATOM 10754 O O . SER E 1 117 ? -23.670 -32.975 -24.029 1.00 48.19 110 SER E O 1
ATOM 10757 N N . PHE E 1 118 ? -21.700 -33.910 -24.588 1.00 53.02 111 PHE E N 1
ATOM 10758 C CA . PHE E 1 118 ? -22.281 -34.738 -25.633 1.00 50.57 111 PHE E CA 1
ATOM 10759 C C . PHE E 1 118 ? -23.199 -35.794 -25.042 1.00 49.81 111 PHE E C 1
ATOM 10760 O O . PHE E 1 118 ? -24.281 -36.046 -25.565 1.00 51.13 111 PHE E O 1
ATOM 10768 N N . GLN E 1 119 ? -22.771 -36.418 -23.951 1.00 51.00 112 GLN E N 1
ATOM 10769 C CA . GLN E 1 119 ? -23.565 -37.498 -23.388 1.00 56.73 112 GLN E CA 1
ATOM 10770 C C . GLN E 1 119 ? -24.843 -36.947 -22.762 1.00 50.67 112 GLN E C 1
ATOM 10771 O O . GLN E 1 119 ? -25.891 -37.587 -22.818 1.00 50.91 112 GLN E O 1
ATOM 10777 N N . ASN E 1 120 ? -24.759 -35.750 -22.194 1.00 48.07 113 ASN E N 1
ATOM 10778 C CA . ASN E 1 120 ? -25.939 -35.086 -21.668 1.00 47.03 113 ASN E CA 1
ATOM 10779 C C . ASN E 1 120 ? -26.915 -34.735 -22.780 1.00 51.79 113 ASN E C 1
ATOM 10780 O O . ASN E 1 120 ? -28.128 -34.889 -22.620 1.00 55.32 113 ASN E O 1
ATOM 10785 N N . MET E 1 121 ? -26.380 -34.266 -23.905 1.00 51.26 114 MET E N 1
ATOM 10786 C CA . MET E 1 121 ? -27.190 -34.000 -25.088 1.00 49.24 114 MET E CA 1
ATOM 10787 C C . MET E 1 121 ? -27.921 -35.265 -25.538 1.00 52.23 114 MET E C 1
ATOM 10788 O O . MET E 1 121 ? -29.130 -35.243 -25.775 1.00 54.67 114 MET E O 1
ATOM 10793 N N . VAL E 1 122 ? -27.184 -36.364 -25.649 1.00 51.63 115 VAL E N 1
ATOM 10794 C CA . VAL E 1 122 ? -27.758 -37.623 -26.108 1.00 53.42 115 VAL E CA 1
ATOM 10795 C C . VAL E 1 122 ? -28.820 -38.144 -25.147 1.00 62.39 115 VAL E C 1
ATOM 10796 O O . VAL E 1 122 ? -29.885 -38.597 -25.574 1.00 70.78 115 VAL E O 1
ATOM 10800 N N . ASP E 1 123 ? -28.535 -38.069 -23.850 1.00 64.29 116 ASP E N 1
ATOM 10801 C CA . ASP E 1 123 ? -29.478 -38.547 -22.845 1.00 58.71 116 ASP E CA 1
ATOM 10802 C C . ASP E 1 123 ? -30.783 -37.748 -22.868 1.00 51.14 116 ASP E C 1
ATOM 10803 O O . ASP E 1 123 ? -31.870 -38.322 -22.750 1.00 52.45 116 ASP E O 1
ATOM 10808 N N . PHE E 1 124 ? -30.675 -36.434 -23.034 1.00 49.27 117 PHE E N 1
ATOM 10809 C CA . PHE E 1 124 ? -31.858 -35.589 -23.082 1.00 47.89 117 PHE E CA 1
ATOM 10810 C C . PHE E 1 124 ? -32.748 -35.982 -24.261 1.00 63.06 117 PHE E C 1
ATOM 10811 O O . PHE E 1 124 ? -33.970 -36.089 -24.122 1.00 64.25 117 PHE E O 1
ATOM 10819 N N . LEU E 1 125 ? -32.126 -36.213 -25.413 1.00 55.31 118 LEU E N 1
ATOM 10820 C CA . LEU E 1 125 ? -32.854 -36.616 -26.612 1.00 56.01 118 LEU E CA 1
ATOM 10821 C C . LEU E 1 125 ? -33.509 -37.995 -26.470 1.00 64.88 118 LEU E C 1
ATOM 10822 O O . LEU E 1 125 ? -34.657 -38.189 -26.880 1.00 68.88 118 LEU E O 1
ATOM 10827 N N . LYS E 1 126 ? -32.788 -38.950 -25.888 1.00 61.68 119 LYS E N 1
ATOM 10828 C CA . LYS E 1 126 ? -33.313 -40.309 -25.757 1.00 61.80 119 LYS E CA 1
ATOM 10829 C C . LYS E 1 126 ? -34.437 -40.404 -24.726 1.00 62.06 119 LYS E C 1
ATOM 10830 O O . LYS E 1 126 ? -35.339 -41.228 -24.866 1.00 63.14 119 LYS E O 1
ATOM 10836 N N . LYS E 1 127 ? -34.371 -39.569 -23.693 1.00 62.32 120 LYS E N 1
ATOM 10837 C CA . LYS E 1 127 ? -35.422 -39.503 -22.676 1.00 65.95 120 LYS E CA 1
ATOM 10838 C C . LYS E 1 127 ? -36.735 -39.045 -23.300 1.00 63.88 120 LYS E C 1
ATOM 10839 O O . LYS E 1 127 ? -37.818 -39.435 -22.868 1.00 70.33 120 LYS E O 1
ATOM 10843 N N . ARG E 1 128 ? -36.617 -38.189 -24.308 1.00 56.68 121 ARG E N 1
ATOM 10844 C CA . ARG E 1 128 ? -37.769 -37.631 -25.002 1.00 60.21 121 ARG E CA 1
ATOM 10845 C C . ARG E 1 128 ? -38.130 -38.379 -26.286 1.00 65.09 121 ARG E C 1
ATOM 10846 O O . ARG E 1 128 ? -38.949 -37.903 -27.072 1.00 66.84 121 ARG E O 1
ATOM 10854 N N . LYS E 1 129 ? -37.486 -39.526 -26.499 1.00 67.71 122 LYS E N 1
ATOM 10855 C CA . LYS E 1 129 ? -37.788 -40.432 -27.613 1.00 68.61 122 LYS E CA 1
ATOM 10856 C C . LYS E 1 129 ? -37.442 -39.810 -28.967 1.00 68.31 122 LYS E C 1
ATOM 10857 O O . LYS E 1 129 ? -38.176 -39.963 -29.944 1.00 69.45 122 LYS E O 1
ATOM 10862 N N . VAL E 1 130 ? -36.317 -39.104 -29.002 1.00 64.01 123 VAL E N 1
ATOM 10863 C CA . VAL E 1 130 ? -35.782 -38.516 -30.223 1.00 62.30 123 VAL E CA 1
ATOM 10864 C C . VAL E 1 130 ? -34.476 -39.225 -30.595 1.00 67.05 123 VAL E C 1
ATOM 10865 O O . VAL E 1 130 ? -33.703 -39.599 -29.711 1.00 62.30 123 VAL E O 1
ATOM 10869 N N . ARG E 1 131 ? -34.231 -39.415 -31.892 1.00 72.14 124 ARG E N 1
ATOM 10870 C CA . ARG E 1 131 ? -33.007 -40.075 -32.358 1.00 76.24 124 ARG E CA 1
ATOM 10871 C C . ARG E 1 131 ? -31.769 -39.216 -32.106 1.00 66.44 124 ARG E C 1
ATOM 10872 O O . ARG E 1 131 ? -31.706 -38.064 -32.526 1.00 63.00 124 ARG E O 1
ATOM 10880 N N . ALA E 1 132 ? -30.800 -39.771 -31.387 1.00 66.31 125 ALA E N 1
ATOM 10881 C CA . ALA E 1 132 ? -29.560 -39.055 -31.086 1.00 60.75 125 ALA E CA 1
ATOM 10882 C C . ALA E 1 132 ? -28.378 -39.462 -31.976 1.00 59.49 125 ALA E C 1
ATOM 10883 O O . ALA E 1 132 ? -27.269 -38.955 -31.805 1.00 63.90 125 ALA E O 1
ATOM 10885 N N . ASP E 1 133 ? -28.611 -40.378 -32.913 1.00 66.79 126 ASP E N 1
ATOM 10886 C CA . ASP E 1 133 ? -27.520 -40.989 -33.679 1.00 74.28 126 ASP E CA 1
ATOM 10887 C C . ASP E 1 133 ? -26.725 -39.986 -34.520 1.00 79.27 126 ASP E C 1
ATOM 10888 O O . ASP E 1 133 ? -25.540 -40.199 -34.780 1.00 83.08 126 ASP E O 1
ATOM 10893 N N . SER E 1 134 ? -27.369 -38.897 -34.934 1.00 62.26 127 SER E N 1
ATOM 10894 C CA . SER E 1 134 ? -26.701 -37.881 -35.741 1.00 62.28 127 SER E CA 1
ATOM 10895 C C . SER E 1 134 ? -25.489 -37.310 -35.005 1.00 69.26 127 SER E C 1
ATOM 10896 O O . SER E 1 134 ? -24.496 -36.924 -35.626 1.00 84.20 127 SER E O 1
ATOM 10899 N N . LEU E 1 135 ? -25.577 -37.289 -33.678 1.00 57.60 128 LEU E N 1
ATOM 10900 C CA . LEU E 1 135 ? -24.531 -36.737 -32.831 1.00 55.75 128 LEU E CA 1
ATOM 10901 C C . LEU E 1 135 ? -23.268 -37.591 -32.788 1.00 58.70 128 LEU E C 1
ATOM 10902 O O . LEU E 1 135 ? -22.218 -37.122 -32.353 1.00 54.59 128 LEU E O 1
ATOM 10907 N N . THR E 1 136 ? -23.365 -38.838 -33.239 1.00 60.82 129 THR E N 1
ATOM 10908 C CA . THR E 1 136 ? -22.235 -39.761 -33.155 1.00 62.41 129 THR E CA 1
ATOM 10909 C C . THR E 1 136 ? -21.006 -39.246 -33.906 1.00 70.76 129 THR E C 1
ATOM 10910 O O . THR E 1 136 ? -19.880 -39.374 -33.421 1.00 67.66 129 THR E O 1
ATOM 10914 N N . ARG E 1 137 ? -21.227 -38.651 -35.076 1.00 69.02 130 ARG E N 1
ATOM 10915 C CA . ARG E 1 137 ? -20.127 -38.145 -35.899 1.00 72.96 130 ARG E CA 1
ATOM 10916 C C . ARG E 1 137 ? -19.305 -37.094 -35.149 1.00 74.21 130 ARG E C 1
ATOM 10917 O O . ARG E 1 137 ? -18.084 -37.015 -35.306 1.00 71.53 130 ARG E O 1
ATOM 10925 N N . TYR E 1 138 ? -19.980 -36.299 -34.324 1.00 56.97 131 TYR E N 1
ATOM 10926 C CA . TYR E 1 138 ? -19.315 -35.245 -33.577 1.00 53.74 131 TYR E CA 1
ATOM 10927 C C . TYR E 1 138 ? -18.522 -35.814 -32.414 1.00 70.19 131 TYR E C 1
ATOM 10928 O O . TYR E 1 138 ? -17.445 -35.315 -32.095 1.00 68.11 131 TYR E O 1
ATOM 10937 N N . LYS E 1 139 ? -19.054 -36.857 -31.783 1.00 65.67 132 LYS E N 1
ATOM 10938 C CA . LYS E 1 139 ? -18.326 -37.536 -30.719 1.00 64.60 132 LYS E CA 1
ATOM 10939 C C . LYS E 1 139 ? -16.986 -38.055 -31.250 1.00 61.09 132 LYS E C 1
ATOM 10940 O O . LYS E 1 139 ? -15.952 -37.866 -30.617 1.00 57.54 132 LYS E O 1
ATOM 10942 N N . LYS E 1 140 ? -17.004 -38.676 -32.426 1.00 61.24 133 LYS E N 1
ATOM 10943 C CA . LYS E 1 140 ? -15.784 -39.209 -33.015 1.00 82.75 133 LYS E CA 1
ATOM 10944 C C . LYS E 1 140 ? -14.817 -38.086 -33.395 1.00 85.73 133 LYS E C 1
ATOM 10945 O O . LYS E 1 140 ? -13.621 -38.181 -33.128 1.00 76.61 133 LYS E O 1
ATOM 10948 N N . LYS E 1 141 ? -15.339 -37.026 -34.008 1.00 87.70 134 LYS E N 1
ATOM 10949 C CA . LYS E 1 141 ? -14.529 -35.857 -34.357 1.00 83.66 134 LYS E CA 1
ATOM 10950 C C . LYS E 1 141 ? -13.838 -35.265 -33.124 1.00 76.18 134 LYS E C 1
ATOM 10951 O O . LYS E 1 141 ? -12.650 -34.929 -33.162 1.00 79.85 134 LYS E O 1
ATOM 10955 N N . ALA E 1 142 ? -14.593 -35.152 -32.035 1.00 62.68 135 ALA E N 1
ATOM 10956 C CA . ALA E 1 142 ? -14.072 -34.658 -30.766 1.00 56.62 135 ALA E CA 1
ATOM 10957 C C . ALA E 1 142 ? -12.909 -35.507 -30.255 1.00 67.67 135 ALA E C 1
ATOM 10958 O O . ALA E 1 142 ? -11.935 -34.986 -29.714 1.00 79.22 135 ALA E O 1
ATOM 10960 N N . GLU E 1 143 ? -13.018 -36.819 -30.426 1.00 56.83 136 GLU E N 1
ATOM 10961 C CA . GLU E 1 143 ? -11.966 -37.734 -30.005 1.00 72.69 136 GLU E CA 1
ATOM 10962 C C . GLU E 1 143 ? -10.705 -37.616 -30.871 1.00 76.93 136 GLU E C 1
ATOM 10963 O O . GLU E 1 143 ? -9.592 -37.752 -30.363 1.00 80.90 136 GLU E O 1
ATOM 10969 N N . GLU E 1 144 ? -10.882 -37.370 -32.171 1.00 76.10 137 GLU E N 1
ATOM 10970 C CA . GLU E 1 144 ? -9.753 -37.266 -33.098 1.00 79.47 137 GLU E CA 1
ATOM 10971 C C . GLU E 1 144 ? -9.132 -35.876 -33.169 1.00 78.99 137 GLU E C 1
ATOM 10972 O O . GLU E 1 144 ? -8.021 -35.716 -33.676 1.00 82.73 137 GLU E O 1
ATOM 10978 N N . ALA E 1 145 ? -9.833 -34.865 -32.675 1.00 73.55 138 ALA E N 1
ATOM 10979 C CA . ALA E 1 145 ? -9.208 -33.555 -32.561 1.00 70.64 138 ALA E CA 1
ATOM 10980 C C . ALA E 1 145 ? -7.989 -33.576 -31.630 1.00 73.98 138 ALA E C 1
ATOM 10981 O O . ALA E 1 145 ? -8.069 -34.067 -30.488 1.00 94.40 138 ALA E O 1
ATOM 10983 N N . SER E 1 146 ? -6.858 -33.098 -32.155 1.00 66.27 139 SER E N 1
ATOM 10984 C CA . SER E 1 146 ? -5.643 -32.825 -31.378 1.00 75.85 139 SER E CA 1
ATOM 10985 C C . SER E 1 146 ? -5.424 -31.328 -31.007 1.00 91.98 139 SER E C 1
ATOM 10986 O O . SER E 1 146 ? -4.397 -31.004 -30.397 1.00 90.54 139 SER E O 1
ATOM 10989 N N . ASN E 1 147 ? -6.372 -30.438 -31.345 1.00 84.07 140 ASN E N 1
ATOM 10990 C CA . ASN E 1 147 ? -6.285 -29.019 -30.944 1.00 74.95 140 ASN E CA 1
ATOM 10991 C C . ASN E 1 147 ? -7.600 -28.540 -30.304 1.00 66.20 140 ASN E C 1
ATOM 10992 O O . ASN E 1 147 ? -8.691 -28.816 -30.803 1.00 66.16 140 ASN E O 1
ATOM 10997 N N . VAL E 1 148 ? -7.474 -27.790 -29.212 1.00 59.66 141 VAL E N 1
ATOM 10998 C CA . VAL E 1 148 ? -8.616 -27.272 -28.456 1.00 59.93 141 VAL E CA 1
ATOM 10999 C C . VAL E 1 148 ? -9.515 -26.330 -29.265 1.00 64.73 141 VAL E C 1
ATOM 11000 O O . VAL E 1 148 ? -10.735 -26.320 -29.086 1.00 61.18 141 VAL E O 1
ATOM 11004 N N . SER E 1 149 ? -8.920 -25.533 -30.147 1.00 72.46 142 SER E N 1
ATOM 11005 C CA . SER E 1 149 ? -9.707 -24.623 -30.974 1.00 74.67 142 SER E CA 1
ATOM 11006 C C . SER E 1 149 ? -10.651 -25.409 -31.868 1.00 68.68 142 SER E C 1
ATOM 11007 O O . SER E 1 149 ? -11.820 -25.055 -32.031 1.00 54.31 142 SER E O 1
ATOM 11010 N N . GLU E 1 150 ? -10.126 -26.484 -32.442 1.00 64.83 143 GLU E N 1
ATOM 11011 C CA . GLU E 1 150 ? -10.921 -27.405 -33.234 1.00 62.24 143 GLU E CA 1
ATOM 11012 C C . GLU E 1 150 ? -12.049 -27.970 -32.374 1.00 58.39 143 GLU E C 1
ATOM 11013 O O . GLU E 1 150 ? -13.175 -28.144 -32.835 1.00 52.46 143 GLU E O 1
ATOM 11019 N N . LEU E 1 151 ? -11.735 -28.220 -31.107 1.00 56.22 144 LEU E N 1
ATOM 11020 C CA . LEU E 1 151 ? -12.649 -28.873 -30.181 1.00 57.52 144 LEU E CA 1
ATOM 11021 C C . LEU E 1 151 ? -13.861 -28.001 -29.827 1.00 60.42 144 LEU E C 1
ATOM 11022 O O . LEU E 1 151 ? -14.979 -28.497 -29.731 1.00 63.05 144 LEU E O 1
ATOM 11027 N N . MET E 1 152 ? -13.637 -26.707 -29.625 1.00 59.39 145 MET E N 1
ATOM 11028 C CA . MET E 1 152 ? -14.737 -25.778 -29.379 1.00 51.48 145 MET E CA 1
ATOM 11029 C C . MET E 1 152 ? -15.647 -25.675 -30.604 1.00 47.64 145 MET E C 1
ATOM 11030 O O . MET E 1 152 ? -16.862 -25.554 -30.479 1.00 46.05 145 MET E O 1
ATOM 11035 N N . GLY E 1 153 ? -15.051 -25.727 -31.791 1.00 51.36 146 GLY E N 1
ATOM 11036 C CA . GLY E 1 153 ? -15.817 -25.675 -33.020 1.00 53.57 146 GLY E CA 1
ATOM 11037 C C . GLY E 1 153 ? -16.724 -26.878 -33.170 1.00 57.37 146 GLY E C 1
ATOM 11038 O O . GLY E 1 153 ? -17.895 -26.744 -33.527 1.00 62.66 146 GLY E O 1
ATOM 11039 N N . ILE E 1 154 ? -16.175 -28.056 -32.891 1.00 55.51 147 ILE E N 1
ATOM 11040 C CA . ILE E 1 154 ? -16.922 -29.304 -32.979 1.00 57.78 147 ILE E CA 1
ATOM 11041 C C . ILE E 1 154 ? -18.084 -29.316 -31.987 1.00 58.34 147 ILE E C 1
ATOM 11042 O O . ILE E 1 154 ? -19.189 -29.745 -32.318 1.00 61.83 147 ILE E O 1
ATOM 11047 N N . GLU E 1 155 ? -17.833 -28.827 -30.777 1.00 51.62 148 GLU E N 1
ATOM 11048 C CA . GLU E 1 155 ? -18.859 -28.795 -29.744 1.00 57.29 148 GLU E CA 1
ATOM 11049 C C . GLU E 1 155 ? -20.010 -27.887 -30.177 1.00 51.11 148 GLU E C 1
ATOM 11050 O O . GLU E 1 155 ? -21.179 -28.276 -30.111 1.00 50.49 148 GLU E O 1
ATOM 11056 N N . GLY E 1 156 ? -19.673 -26.687 -30.638 1.00 47.16 149 GLY E N 1
ATOM 11057 C CA . GLY E 1 156 ? -20.670 -25.761 -31.148 1.00 44.65 149 GLY E CA 1
ATOM 11058 C C . GLY E 1 156 ? -21.545 -26.362 -32.236 1.00 46.10 149 GLY E C 1
ATOM 11059 O O . GLY E 1 156 ? -22.768 -26.234 -32.198 1.00 52.67 149 GLY E O 1
ATOM 11060 N N . ASN E 1 157 ? -20.918 -27.025 -33.204 1.00 47.98 150 ASN E N 1
ATOM 11061 C CA . ASN E 1 157 ? -21.649 -27.640 -34.301 1.00 48.98 150 ASN E CA 1
ATOM 11062 C C . ASN E 1 157 ? -22.555 -28.763 -33.811 1.00 46.55 150 ASN E C 1
ATOM 11063 O O . ASN E 1 157 ? -23.677 -28.921 -34.296 1.00 47.54 150 ASN E O 1
ATOM 11068 N N . ALA E 1 158 ? -22.061 -29.537 -32.847 1.00 44.21 151 ALA E N 1
ATOM 11069 C CA . ALA E 1 158 ? -22.860 -30.572 -32.198 1.00 42.97 151 ALA E CA 1
ATOM 11070 C C . ALA E 1 158 ? -24.096 -29.966 -31.551 1.00 42.54 151 ALA E C 1
ATOM 11071 O O . ALA E 1 158 ? -25.200 -30.492 -31.676 1.00 44.05 151 ALA E O 1
ATOM 11073 N N . ARG E 1 159 ? -23.894 -28.853 -30.855 1.00 43.36 152 ARG E N 1
ATOM 11074 C CA . ARG E 1 159 ? -24.988 -28.156 -30.198 1.00 45.81 152 ARG E CA 1
ATOM 11075 C C . ARG E 1 159 ? -26.050 -27.739 -31.219 1.00 52.21 152 ARG E C 1
ATOM 11076 O O . ARG E 1 159 ? -27.252 -27.916 -30.984 1.00 45.94 152 ARG E O 1
ATOM 11084 N N . GLU E 1 160 ? -25.603 -27.207 -32.356 1.00 52.28 153 GLU E N 1
ATOM 11085 C CA . GLU E 1 160 ? -26.525 -26.709 -33.374 1.00 48.46 153 GLU E CA 1
ATOM 11086 C C . GLU E 1 160 ? -27.354 -27.845 -33.974 1.00 48.73 153 GLU E C 1
ATOM 11087 O O . GLU E 1 160 ? -28.548 -27.686 -34.227 1.00 50.45 153 GLU E O 1
ATOM 11089 N N . GLU E 1 161 ? -26.717 -28.991 -34.189 1.00 43.29 154 GLU E N 1
ATOM 11090 C CA . GLU E 1 161 ? -27.419 -30.180 -34.660 1.00 45.67 154 GLU E CA 1
ATOM 11091 C C . GLU E 1 161 ? -28.393 -30.679 -33.594 1.00 47.06 154 GLU E C 1
ATOM 11092 O O . GLU E 1 161 ? -29.518 -31.098 -33.888 1.00 48.57 154 GLU E O 1
ATOM 11098 N N . TYR E 1 162 ? -27.938 -30.631 -32.350 1.00 46.17 155 TYR E N 1
ATOM 11099 C CA . TYR E 1 162 ? -28.750 -31.009 -31.215 1.00 49.17 155 TYR E CA 1
ATOM 11100 C C . TYR E 1 162 ? -29.997 -30.131 -31.138 1.00 51.24 155 TYR E C 1
ATOM 11101 O O . TYR E 1 162 ? -31.101 -30.627 -30.909 1.00 50.62 155 TYR E O 1
ATOM 11110 N N . TYR E 1 163 ? -29.815 -28.831 -31.353 1.00 48.13 156 TYR E N 1
ATOM 11111 C CA . TYR E 1 163 ? -30.925 -27.883 -31.330 1.00 44.50 156 TYR E CA 1
ATOM 11112 C C . TYR E 1 163 ? -31.944 -28.150 -32.444 1.00 47.09 156 TYR E C 1
ATOM 11113 O O . TYR E 1 163 ? -33.150 -27.977 -32.243 1.00 52.17 156 TYR E O 1
ATOM 11122 N N . SER E 1 164 ? -31.461 -28.580 -33.606 1.00 47.80 157 SER E N 1
ATOM 11123 C CA . SER E 1 164 ? -32.343 -28.954 -34.706 1.00 59.77 157 SER E CA 1
ATOM 11124 C C . SER E 1 164 ? -33.188 -30.159 -34.326 1.00 55.93 157 SER E C 1
ATOM 11125 O O . SER E 1 164 ? -34.345 -30.260 -34.729 1.00 62.40 157 SER E O 1
ATOM 11128 N N . MET E 1 165 ? -32.612 -31.071 -33.548 1.00 50.82 158 MET E N 1
ATOM 11129 C CA . MET E 1 165 ? -33.351 -32.249 -33.115 1.00 52.60 158 MET E CA 1
ATOM 11130 C C . MET E 1 165 ? -34.364 -31.858 -32.048 1.00 56.79 158 MET E C 1
ATOM 11131 O O . MET E 1 165 ? -35.425 -32.468 -31.938 1.00 62.37 158 MET E O 1
ATOM 11136 N N . ILE E 1 166 ? -34.034 -30.828 -31.274 1.00 58.23 159 ILE E N 1
ATOM 11137 C CA . ILE E 1 166 ? -34.928 -30.323 -30.234 1.00 58.15 159 ILE E CA 1
ATOM 11138 C C . ILE E 1 166 ? -36.186 -29.723 -30.855 1.00 62.06 159 ILE E C 1
ATOM 11139 O O . ILE E 1 166 ? -37.271 -29.804 -30.285 1.00 62.42 159 ILE E O 1
ATOM 11144 N N . ASP E 1 167 ? -36.042 -29.145 -32.043 1.00 65.04 160 ASP E N 1
ATOM 11145 C CA . ASP E 1 167 ? -37.168 -28.517 -32.724 1.00 59.82 160 ASP E CA 1
ATOM 11146 C C . ASP E 1 167 ? -38.270 -29.495 -33.129 1.00 62.88 160 ASP E C 1
ATOM 11147 O O . ASP E 1 167 ? -39.383 -29.077 -33.441 1.00 67.00 160 ASP E O 1
ATOM 11152 N N . SER E 1 168 ? -37.976 -30.791 -33.122 1.00 61.44 161 SER E N 1
ATOM 11153 C CA . SER E 1 168 ? -38.998 -31.780 -33.453 1.00 61.25 161 SER E CA 1
ATOM 11154 C C . SER E 1 168 ? -39.939 -32.010 -32.271 1.00 66.59 161 SER E C 1
ATOM 11155 O O . SER E 1 168 ? -40.972 -32.666 -32.406 1.00 74.12 161 SER E O 1
ATOM 11158 N N . LEU E 1 169 ? -39.576 -31.463 -31.115 1.00 63.89 162 LEU E N 1
ATOM 11159 C CA . LEU E 1 169 ? -40.401 -31.562 -29.916 1.00 62.42 162 LEU E CA 1
ATOM 11160 C C . LEU E 1 169 ? -41.282 -30.334 -29.724 1.00 58.22 162 LEU E C 1
ATOM 11161 O O . LEU E 1 169 ? -42.097 -30.286 -28.805 1.00 62.60 162 LEU E O 1
ATOM 11166 N N . VAL E 1 170 ? -41.117 -29.346 -30.597 1.00 55.64 163 VAL E N 1
ATOM 11167 C CA . VAL E 1 170 ? -41.853 -28.093 -30.477 1.00 53.99 163 VAL E CA 1
ATOM 11168 C C . VAL E 1 170 ? -43.068 -28.064 -31.398 1.00 61.79 163 VAL E C 1
ATOM 11169 O O . VAL E 1 170 ? -42.938 -28.128 -32.617 1.00 59.53 163 VAL E O 1
ATOM 11173 N N . SER E 1 171 ? -44.250 -27.964 -30.802 1.00 65.64 164 SER E N 1
ATOM 11174 C CA . SER E 1 171 ? -45.496 -28.006 -31.555 1.00 78.34 164 SER E CA 1
ATOM 11175 C C . SER E 1 171 ? -45.733 -26.742 -32.383 1.00 70.51 164 SER E C 1
ATOM 11176 O O . SER E 1 171 ? -45.974 -26.819 -33.591 1.00 71.54 164 SER E O 1
ATOM 11179 N N . ASP E 1 172 ? -45.671 -25.584 -31.733 1.00 61.86 165 ASP E N 1
ATOM 11180 C CA . ASP E 1 172 ? -45.886 -24.316 -32.421 1.00 59.87 165 ASP E CA 1
ATOM 11181 C C . ASP E 1 172 ? -44.612 -23.883 -33.141 1.00 58.25 165 ASP E C 1
ATOM 11182 O O . ASP E 1 172 ? -43.584 -23.646 -32.505 1.00 52.75 165 ASP E O 1
ATOM 11187 N N . GLU E 1 173 ? -44.679 -23.756 -34.463 1.00 58.98 166 GLU E N 1
ATOM 11188 C CA . GLU E 1 173 ? -43.466 -23.494 -35.225 1.00 70.56 166 GLU E CA 1
ATOM 11189 C C . GLU E 1 173 ? -42.987 -22.053 -35.069 1.00 69.84 166 GLU E C 1
ATOM 11190 O O . GLU E 1 173 ? -41.820 -21.762 -35.332 1.00 67.14 166 GLU E O 1
ATOM 11196 N N . ARG E 1 174 ? -43.868 -21.162 -34.614 1.00 63.72 167 ARG E N 1
ATOM 11197 C CA . ARG E 1 174 ? -43.441 -19.812 -34.250 1.00 62.17 167 ARG E CA 1
ATOM 11198 C C . ARG E 1 174 ? -42.378 -19.873 -33.157 1.00 57.89 167 ARG E C 1
ATOM 11199 O O . ARG E 1 174 ? -41.584 -18.950 -32.991 1.00 61.26 167 ARG E O 1
ATOM 11207 N N . PHE E 1 175 ? -42.424 -20.952 -32.383 1.00 54.63 168 PHE E N 1
ATOM 11208 C CA . PHE E 1 175 ? -41.510 -21.194 -31.275 1.00 58.10 168 PHE E CA 1
ATOM 11209 C C . PHE E 1 175 ? -40.365 -22.171 -31.547 1.00 55.07 168 PHE E C 1
ATOM 11210 O O . PHE E 1 175 ? -39.654 -22.550 -30.623 1.00 56.13 168 PHE E O 1
ATOM 11218 N N . ARG E 1 176 ? -40.218 -22.630 -32.784 1.00 56.44 169 ARG E N 1
ATOM 11219 C CA . ARG E 1 176 ? -39.073 -23.478 -33.128 1.00 58.85 169 ARG E CA 1
ATOM 11220 C C . ARG E 1 176 ? -37.773 -22.675 -33.172 1.00 50.11 169 ARG E C 1
ATOM 11221 O O . ARG E 1 176 ? -37.763 -21.501 -33.548 1.00 50.84 169 ARG E O 1
ATOM 11229 N N . ILE E 1 177 ? -36.681 -23.319 -32.772 1.00 45.53 170 ILE E N 1
ATOM 11230 C CA . ILE E 1 177 ? -35.368 -22.686 -32.767 1.00 48.86 170 ILE E CA 1
ATOM 11231 C C . ILE E 1 177 ? -34.899 -22.386 -34.182 1.00 43.57 170 ILE E C 1
ATOM 11232 O O . ILE E 1 177 ? -34.199 -21.400 -34.413 1.00 45.00 170 ILE E O 1
ATOM 11237 N N . GLU E 1 178 ? -35.334 -23.221 -35.125 1.00 57.73 171 GLU E N 1
ATOM 11238 C CA . GLU E 1 178 ? -34.805 -23.211 -36.484 1.00 62.39 171 GLU E CA 1
ATOM 11239 C C . GLU E 1 178 ? -33.294 -23.438 -36.404 1.00 78.23 171 GLU E C 1
ATOM 11240 O O . GLU E 1 178 ? -32.839 -24.517 -36.020 1.00 80.73 171 GLU E O 1
ATOM 11246 N N . LYS E 1 179 ? -32.522 -22.433 -36.782 1.00 45.98 172 LYS E N 1
ATOM 11247 C CA . LYS E 1 179 ? -31.074 -22.491 -36.646 1.00 66.36 172 LYS E CA 1
ATOM 11248 C C . LYS E 1 179 ? -30.600 -21.651 -35.454 1.00 62.05 172 LYS E C 1
ATOM 11249 O O . LYS E 1 179 ? -30.998 -20.501 -35.321 1.00 68.72 172 LYS E O 1
ATOM 11255 N N . ARG E 1 180 ? -29.785 -22.230 -34.571 1.00 54.83 173 ARG E N 1
ATOM 11256 C CA . ARG E 1 180 ? -29.065 -21.437 -33.566 1.00 54.26 173 ARG E CA 1
ATOM 11257 C C . ARG E 1 180 ? -27.563 -21.463 -33.795 1.00 67.70 173 ARG E C 1
ATOM 11258 O O . ARG E 1 180 ? -26.929 -22.517 -33.724 1.00 76.94 173 ARG E O 1
ATOM 11266 N N . THR E 1 181 ? -27.001 -20.287 -34.045 1.00 74.27 174 THR E N 1
ATOM 11267 C CA . THR E 1 181 ? -25.572 -20.137 -34.290 1.00 79.39 174 THR E CA 1
ATOM 11268 C C . THR E 1 181 ? -24.935 -19.217 -33.249 1.00 76.32 174 THR E C 1
ATOM 11269 O O . THR E 1 181 ? -25.568 -18.849 -32.259 1.00 81.17 174 THR E O 1
ATOM 11273 N N . ARG E 1 182 ? -23.668 -18.880 -33.461 1.00 61.84 175 ARG E N 1
ATOM 11274 C CA . ARG E 1 182 ? -22.964 -17.947 -32.588 1.00 62.40 175 ARG E CA 1
ATOM 11275 C C . ARG E 1 182 ? -23.629 -16.558 -32.596 1.00 58.98 175 ARG E C 1
ATOM 11276 O O . ARG E 1 182 ? -23.504 -15.791 -31.636 1.00 57.51 175 ARG E O 1
ATOM 11278 N N . ARG E 1 183 ? -24.330 -16.239 -33.681 1.00 54.85 176 ARG E N 1
ATOM 11279 C CA . ARG E 1 183 ? -25.208 -15.069 -33.707 1.00 53.52 176 ARG E CA 1
ATOM 11280 C C . ARG E 1 183 ? -26.634 -15.517 -34.011 1.00 52.09 176 ARG E C 1
ATOM 11281 O O . ARG E 1 183 ? -27.065 -15.509 -35.166 1.00 56.22 176 ARG E O 1
ATOM 11289 N N . PRO E 1 184 ? -27.367 -15.911 -32.963 1.00 50.55 177 PRO E N 1
ATOM 11290 C CA . PRO E 1 184 ? -28.710 -16.484 -33.092 1.00 52.22 177 PRO E CA 1
ATOM 11291 C C . PRO E 1 184 ? -29.676 -15.541 -33.801 1.00 56.74 177 PRO E C 1
ATOM 11292 O O . PRO E 1 184 ? -29.626 -14.326 -33.584 1.00 62.61 177 PRO E O 1
ATOM 11296 N N . PRO E 1 185 ? -30.537 -16.100 -34.660 1.00 56.67 178 PRO E N 1
ATOM 11297 C CA . PRO E 1 185 ? -31.600 -15.370 -35.357 1.00 63.80 178 PRO E CA 1
ATOM 11298 C C . PRO E 1 185 ? -32.581 -14.765 -34.369 1.00 57.22 178 PRO E C 1
ATOM 11299 O O . PRO E 1 185 ? -32.697 -15.248 -33.238 1.00 50.63 178 PRO E O 1
ATOM 11303 N N . LYS E 1 186 ? -33.311 -13.747 -34.802 1.00 57.72 179 LYS E N 1
ATOM 11304 C CA . LYS E 1 186 ? -34.226 -13.079 -33.903 1.00 59.47 179 LYS E CA 1
ATOM 11305 C C . LYS E 1 186 ? -35.582 -13.760 -34.008 1.00 62.78 179 LYS E C 1
ATOM 11306 O O . LYS E 1 186 ? -36.291 -13.630 -35.006 1.00 72.12 179 LYS E O 1
ATOM 11312 N N . ASN E 1 187 ? -35.920 -14.504 -32.960 1.00 46.87 180 ASN E N 1
ATOM 11313 C CA . ASN E 1 187 ? -37.215 -15.159 -32.854 1.00 54.50 180 ASN E CA 1
ATOM 11314 C C . ASN E 1 187 ? -37.474 -15.542 -31.407 1.00 49.82 180 ASN E C 1
ATOM 11315 O O . ASN E 1 187 ? -36.619 -15.338 -30.543 1.00 45.86 180 ASN E O 1
ATOM 11320 N N . PHE E 1 188 ? -38.643 -16.112 -31.145 1.00 48.02 181 PHE E N 1
ATOM 11321 C CA . PHE E 1 188 ? -39.047 -16.393 -29.773 1.00 47.38 181 PHE E CA 1
ATOM 11322 C C . PHE E 1 188 ? -38.085 -17.354 -29.078 1.00 47.13 181 PHE E C 1
ATOM 11323 O O . PHE E 1 188 ? -37.567 -17.050 -28.005 1.00 46.66 181 PHE E O 1
ATOM 11331 N N . ALA E 1 189 ? -37.839 -18.498 -29.708 1.00 45.73 182 ALA E N 1
ATOM 11332 C CA . ALA E 1 189 ? -37.067 -19.572 -29.095 1.00 45.22 182 ALA E CA 1
ATOM 11333 C C . ALA E 1 189 ? -35.646 -19.146 -28.727 1.00 45.75 182 ALA E C 1
ATOM 11334 O O . ALA E 1 189 ? -35.174 -19.450 -27.634 1.00 44.93 182 ALA E O 1
ATOM 11336 N N . ASN E 1 190 ? -34.965 -18.442 -29.625 1.00 41.37 183 ASN E N 1
ATOM 11337 C CA . ASN E 1 190 ? -33.602 -18.018 -29.339 1.00 40.69 183 ASN E CA 1
ATOM 11338 C C . ASN E 1 190 ? -33.540 -16.920 -28.275 1.00 46.53 183 ASN E C 1
ATOM 11339 O O . ASN E 1 190 ? -32.537 -16.788 -27.569 1.00 53.57 183 ASN E O 1
ATOM 11344 N N . THR E 1 191 ? -34.607 -16.142 -28.149 1.00 44.24 184 THR E N 1
ATOM 11345 C CA . THR E 1 191 ? -34.695 -15.164 -27.071 1.00 45.03 184 THR E CA 1
ATOM 11346 C C . THR E 1 191 ? -34.740 -15.876 -25.723 1.00 44.53 184 THR E C 1
ATOM 11347 O O . THR E 1 191 ? -34.144 -15.422 -24.745 1.00 51.33 184 THR E O 1
ATOM 11351 N N . LEU E 1 192 ? -35.449 -17.000 -25.685 1.00 44.86 185 LEU E N 1
ATOM 11352 C CA . LEU E 1 192 ? -35.556 -17.800 -24.475 1.00 45.20 185 LEU E CA 1
ATOM 11353 C C . LEU E 1 192 ? -34.255 -18.533 -24.156 1.00 40.34 185 LEU E C 1
ATOM 11354 O O . LEU E 1 192 ? -33.756 -18.459 -23.030 1.00 41.27 185 LEU E O 1
ATOM 11359 N N . ILE E 1 193 ? -33.714 -19.236 -25.150 1.00 41.79 186 ILE E N 1
ATOM 11360 C CA . ILE E 1 193 ? -32.472 -19.978 -24.970 1.00 44.39 186 ILE E CA 1
ATOM 11361 C C . ILE E 1 193 ? -31.351 -19.043 -24.507 1.00 37.16 186 ILE E C 1
ATOM 11362 O O . ILE E 1 193 ? -30.621 -19.359 -23.569 1.00 36.27 186 ILE E O 1
ATOM 11367 N N . SER E 1 194 ? -31.236 -17.886 -25.154 1.00 36.97 187 SER E N 1
ATOM 11368 C CA . SER E 1 194 ? -30.236 -16.899 -24.763 1.00 35.97 187 SER E CA 1
ATOM 11369 C C . SER E 1 194 ? -30.442 -16.456 -23.328 1.00 41.63 187 SER E C 1
ATOM 11370 O O . SER E 1 194 ? -29.484 -16.366 -22.556 1.00 40.64 187 SER E O 1
ATOM 11373 N N . PHE E 1 195 ? -31.695 -16.193 -22.970 1.00 44.17 188 PHE E N 1
ATOM 11374 C CA . PHE E 1 195 ? -32.007 -15.746 -21.621 1.00 45.05 188 PHE E CA 1
ATOM 11375 C C . PHE E 1 195 ? -31.686 -16.830 -20.593 1.00 48.16 188 PHE E C 1
ATOM 11376 O O . PHE E 1 195 ? -31.037 -16.558 -19.583 1.00 47.41 188 PHE E O 1
ATOM 11384 N N . GLY E 1 196 ? -32.138 -18.054 -20.860 1.00 36.88 189 GLY E N 1
ATOM 11385 C CA . GLY E 1 196 ? -31.866 -19.185 -19.991 1.00 32.99 189 GLY E CA 1
ATOM 11386 C C . GLY E 1 196 ? -30.375 -19.433 -19.824 1.00 41.56 189 GLY E C 1
ATOM 11387 O O . GLY E 1 196 ? -29.891 -19.640 -18.705 1.00 42.76 189 GLY E O 1
ATOM 11388 N N . ASN E 1 197 ? -29.644 -19.407 -20.936 1.00 33.70 190 ASN E N 1
ATOM 11389 C CA . ASN E 1 197 ? -28.199 -19.594 -20.896 1.00 31.76 190 ASN E CA 1
ATOM 11390 C C . ASN E 1 197 ? -27.511 -18.569 -20.015 1.00 35.80 190 ASN E C 1
ATOM 11391 O O . ASN E 1 197 ? -26.653 -18.918 -19.207 1.00 41.44 190 ASN E O 1
ATOM 11396 N N . SER E 1 198 ? -27.898 -17.306 -20.169 1.00 39.15 191 SER E N 1
ATOM 11397 C CA . SER E 1 198 ? -27.331 -16.238 -19.360 1.00 39.39 191 SER E CA 1
ATOM 11398 C C . SER E 1 198 ? -27.551 -16.516 -17.871 1.00 43.79 191 SER E C 1
ATOM 11399 O O . SER E 1 198 ? -26.630 -16.353 -17.067 1.00 51.13 191 SER E O 1
ATOM 11402 N N . LEU E 1 199 ? -28.755 -16.959 -17.512 1.00 42.05 192 LEU E N 1
ATOM 11403 C CA . LEU E 1 199 ? -29.054 -17.306 -16.125 1.00 42.22 192 LEU E CA 1
ATOM 11404 C C . LEU E 1 199 ? -28.140 -18.426 -15.639 1.00 46.06 192 LEU E C 1
ATOM 11405 O O . LEU E 1 199 ? -27.623 -18.372 -14.525 1.00 48.02 192 LEU E O 1
ATOM 11410 N N . LEU E 1 200 ? -27.942 -19.435 -16.483 1.00 44.68 193 LEU E N 1
ATOM 11411 C CA . LEU E 1 200 ? -27.100 -20.576 -16.135 1.00 41.00 193 LEU E CA 1
ATOM 11412 C C . LEU E 1 200 ? -25.653 -20.125 -15.918 1.00 35.74 193 LEU E C 1
ATOM 11413 O O . LEU E 1 200 ? -25.033 -20.480 -14.915 1.00 42.71 193 LEU E O 1
ATOM 11418 N N . TYR E 1 201 ? -25.144 -19.324 -16.851 1.00 28.52 194 TYR E N 1
ATOM 11419 C CA . TYR E 1 201 ? -23.807 -18.750 -16.754 1.00 33.08 194 TYR E CA 1
ATOM 11420 C C . TYR E 1 201 ? -23.586 -18.037 -15.422 1.00 37.61 194 TYR E C 1
ATOM 11421 O O . TYR E 1 201 ? -22.535 -18.175 -14.799 1.00 41.51 194 TYR E O 1
ATOM 11430 N N . THR E 1 202 ? -24.581 -17.269 -14.994 1.00 38.10 195 THR E N 1
ATOM 11431 C CA . THR E 1 202 ? -24.479 -16.528 -13.747 1.00 32.58 195 THR E CA 1
ATOM 11432 C C . THR E 1 202 ? -24.507 -17.492 -12.573 1.00 31.27 195 THR E C 1
ATOM 11433 O O . THR E 1 202 ? -23.832 -17.285 -11.565 1.00 34.20 195 THR E O 1
ATOM 11437 N N . THR E 1 203 ? -25.282 -18.559 -12.720 1.00 36.15 196 THR E N 1
ATOM 11438 C CA . THR E 1 203 ? -25.433 -19.530 -11.655 1.00 37.24 196 THR E CA 1
ATOM 11439 C C . THR E 1 203 ? -24.133 -20.271 -11.428 1.00 38.44 196 THR E C 1
ATOM 11440 O O . THR E 1 203 ? -23.662 -20.376 -10.291 1.00 37.21 196 THR E O 1
ATOM 11444 N N . VAL E 1 204 ? -23.552 -20.778 -12.513 1.00 29.31 197 VAL E N 1
ATOM 11445 C CA . VAL E 1 204 ? -22.277 -21.475 -12.427 1.00 41.03 197 VAL E CA 1
ATOM 11446 C C . VAL E 1 204 ? -21.210 -20.555 -11.843 1.00 38.78 197 VAL E C 1
ATOM 11447 O O . VAL E 1 204 ? -20.404 -20.977 -11.006 1.00 33.51 197 VAL E O 1
ATOM 11451 N N . LEU E 1 205 ? -21.233 -19.293 -12.270 1.00 29.61 198 LEU E N 1
ATOM 11452 C CA . LEU E 1 205 ? -20.277 -18.294 -11.792 1.00 38.20 198 LEU E CA 1
ATOM 11453 C C . LEU E 1 205 ? -20.321 -18.097 -10.277 1.00 44.40 198 LEU E C 1
ATOM 11454 O O . LEU E 1 205 ? -19.281 -18.080 -9.613 1.00 50.02 198 LEU E O 1
ATOM 11459 N N . SER E 1 206 ? -21.521 -17.945 -9.728 1.00 39.00 199 SER E N 1
ATOM 11460 C CA . SER E 1 206 ? -21.642 -17.709 -8.299 1.00 48.34 199 SER E CA 1
ATOM 11461 C C . SER E 1 206 ? -21.195 -18.950 -7.526 1.00 42.09 199 SER E C 1
ATOM 11462 O O . SER E 1 206 ? -20.633 -18.840 -6.437 1.00 46.15 199 SER E O 1
ATOM 11465 N N . LEU E 1 207 ? -21.428 -20.127 -8.099 1.00 39.98 200 LEU E N 1
ATOM 11466 C CA . LEU E 1 207 ? -21.022 -21.364 -7.444 1.00 39.98 200 LEU E CA 1
ATOM 11467 C C . LEU E 1 207 ? -19.502 -21.542 -7.472 1.00 40.59 200 LEU E C 1
ATOM 11468 O O . LEU E 1 207 ? -18.921 -22.096 -6.537 1.00 44.53 200 LEU E O 1
ATOM 11473 N N . ILE E 1 208 ? -18.862 -21.067 -8.539 1.00 33.48 201 ILE E N 1
ATOM 11474 C CA . ILE E 1 208 ? -17.410 -21.117 -8.631 1.00 30.88 201 ILE E CA 1
ATOM 11475 C C . ILE E 1 208 ? -16.791 -20.236 -7.539 1.00 37.27 201 ILE E C 1
ATOM 11476 O O . ILE E 1 208 ? -15.807 -20.612 -6.902 1.00 37.04 201 ILE E O 1
ATOM 11481 N N . TYR E 1 209 ? -17.392 -19.074 -7.304 1.00 33.66 202 TYR E N 1
ATOM 11482 C CA . TYR E 1 209 ? -16.938 -18.179 -6.245 1.00 33.68 202 TYR E CA 1
ATOM 11483 C C . TYR E 1 209 ? -17.055 -18.824 -4.867 1.00 39.03 202 TYR E C 1
ATOM 11484 O O . TYR E 1 209 ? -16.476 -18.338 -3.899 1.00 44.52 202 TYR E O 1
ATOM 11493 N N . GLN E 1 210 ? -17.815 -19.908 -4.773 1.00 42.78 203 GLN E N 1
ATOM 11494 C CA . GLN E 1 210 ? -17.937 -20.632 -3.514 1.00 41.64 203 GLN E CA 1
ATOM 11495 C C . GLN E 1 210 ? -16.920 -21.763 -3.457 1.00 46.29 203 GLN E C 1
ATOM 11496 O O . GLN E 1 210 ? -16.945 -22.573 -2.538 1.00 52.54 203 GLN E O 1
ATOM 11502 N N . THR E 1 211 ? -16.044 -21.824 -4.457 1.00 41.18 204 THR E N 1
ATOM 11503 C CA . THR E 1 211 ? -14.976 -22.831 -4.506 1.00 42.71 204 THR E CA 1
ATOM 11504 C C . THR E 1 211 ? -13.579 -22.220 -4.447 1.00 40.08 204 THR E C 1
ATOM 11505 O O . THR E 1 211 ? -13.412 -21.022 -4.208 1.00 42.05 204 THR E O 1
ATOM 11509 N N . HIS E 1 212 ? -12.580 -23.072 -4.643 1.00 34.58 205 HIS E N 1
ATOM 11510 C CA . HIS E 1 212 ? -11.185 -22.652 -4.680 1.00 36.04 205 HIS E CA 1
ATOM 11511 C C . HIS E 1 212 ? -10.737 -22.364 -6.110 1.00 39.80 205 HIS E C 1
ATOM 11512 O O . HIS E 1 212 ? -9.561 -22.075 -6.353 1.00 35.65 205 HIS E O 1
ATOM 11519 N N . LEU E 1 213 ? -11.673 -22.469 -7.052 1.00 37.37 206 LEU E N 1
ATOM 11520 C CA . LEU E 1 213 ? -11.393 -22.204 -8.463 1.00 32.06 206 LEU E CA 1
ATOM 11521 C C . LEU E 1 213 ? -11.475 -20.722 -8.784 1.00 32.27 206 LEU E C 1
ATOM 11522 O O . LEU E 1 213 ? -12.225 -19.985 -8.153 1.00 38.67 206 LEU E O 1
ATOM 11527 N N . ASP E 1 214 ? -10.680 -20.284 -9.753 1.00 39.71 207 ASP E N 1
ATOM 11528 C CA . ASP E 1 214 ? -10.850 -18.953 -10.321 1.00 37.60 207 ASP E CA 1
ATOM 11529 C C . ASP E 1 214 ? -11.579 -19.050 -11.659 1.00 41.80 207 ASP E C 1
ATOM 11530 O O . ASP E 1 214 ? -11.159 -19.790 -12.558 1.00 42.54 207 ASP E O 1
ATOM 11535 N N . PRO E 1 215 ? -12.681 -18.300 -11.786 1.00 38.08 208 PRO E N 1
ATOM 11536 C CA . PRO E 1 215 ? -13.586 -18.273 -12.943 1.00 36.84 208 PRO E CA 1
ATOM 11537 C C . PRO E 1 215 ? -12.979 -17.637 -14.196 1.00 36.93 208 PRO E C 1
ATOM 11538 O O . PRO E 1 215 ? -13.529 -17.815 -15.282 1.00 41.69 208 PRO E O 1
ATOM 11542 N N . ARG E 1 216 ? -11.874 -16.909 -14.050 1.00 37.68 209 ARG E N 1
ATOM 11543 C CA . ARG E 1 216 ? -11.300 -16.178 -15.182 1.00 32.21 209 ARG E CA 1
ATOM 11544 C C . ARG E 1 216 ? -10.450 -17.041 -16.106 1.00 31.56 209 ARG E C 1
ATOM 11545 O O . ARG E 1 216 ? -10.091 -16.609 -17.194 1.00 41.08 209 ARG E O 1
ATOM 11553 N N . ILE E 1 217 ? -10.145 -18.262 -15.688 1.00 31.12 210 ILE E N 1
ATOM 11554 C CA . ILE E 1 217 ? -9.420 -19.175 -16.557 1.00 38.96 210 ILE E CA 1
ATOM 11555 C C . ILE E 1 217 ? -10.282 -20.366 -16.944 1.00 36.27 210 ILE E C 1
ATOM 11556 O O . ILE E 1 217 ? -10.627 -21.177 -16.098 1.00 31.29 210 ILE E O 1
ATOM 11561 N N . GLY E 1 218 ? -10.632 -20.453 -18.225 1.00 37.29 211 GLY E N 1
ATOM 11562 C CA . GLY E 1 218 ? -11.327 -21.607 -18.773 1.00 39.23 211 GLY E CA 1
ATOM 11563 C C . GLY E 1 218 ? -10.437 -22.501 -19.633 1.00 46.33 211 GLY E C 1
ATOM 11564 O O . GLY E 1 218 ? -9.243 -22.243 -19.779 1.00 49.07 211 GLY E O 1
ATOM 11565 N N . TYR E 1 219 ? -11.021 -23.547 -20.214 1.00 37.71 212 TYR E N 1
ATOM 11566 C CA . TYR E 1 219 ? -10.257 -24.579 -20.911 1.00 34.07 212 TYR E CA 1
ATOM 11567 C C . TYR E 1 219 ? -10.793 -24.863 -22.309 1.00 40.68 212 TYR E C 1
ATOM 11568 O O . TYR E 1 219 ? -10.058 -24.731 -23.298 1.00 45.96 212 TYR E O 1
ATOM 11577 N N . LEU E 1 220 ? -12.049 -25.293 -22.393 1.00 42.35 213 LEU E N 1
ATOM 11578 C CA . LEU E 1 220 ? -12.710 -25.430 -23.687 1.00 49.13 213 LEU E CA 1
ATOM 11579 C C . LEU E 1 220 ? -12.782 -24.069 -24.384 1.00 48.24 213 LEU E C 1
ATOM 11580 O O . LEU E 1 220 ? -12.451 -23.942 -25.564 1.00 57.91 213 LEU E O 1
ATOM 11585 N N . HIS E 1 221 ? -13.217 -23.054 -23.646 1.00 42.29 214 HIS E N 1
ATOM 11586 C CA . HIS E 1 221 ? -13.168 -21.681 -24.133 1.00 44.74 214 HIS E CA 1
ATOM 11587 C C . HIS E 1 221 ? -11.768 -21.112 -23.973 1.00 52.98 214 HIS E C 1
ATOM 11588 O O . HIS E 1 221 ? -11.078 -21.392 -22.992 1.00 61.50 214 HIS E O 1
ATOM 11595 N N . GLU E 1 222 ? -11.347 -20.318 -24.948 1.00 48.05 215 GLU E N 1
ATOM 11596 C CA . GLU E 1 222 ? -10.057 -19.654 -24.873 1.00 54.01 215 GLU E CA 1
ATOM 11597 C C . GLU E 1 222 ? -10.038 -18.692 -23.686 1.00 51.95 215 GLU E C 1
ATOM 11598 O O . GLU E 1 222 ? -10.999 -17.959 -23.462 1.00 38.91 215 GLU E O 1
ATOM 11604 N N . THR E 1 223 ? -8.945 -18.669 -22.935 1.00 49.89 216 THR E N 1
ATOM 11605 C CA . THR E 1 223 ? -8.859 -17.684 -21.874 1.00 44.50 216 THR E CA 1
ATOM 11606 C C . THR E 1 223 ? -8.260 -16.448 -22.523 1.00 47.74 216 THR E C 1
ATOM 11607 O O . THR E 1 223 ? -7.082 -16.404 -22.864 1.00 55.63 216 THR E O 1
ATOM 11611 N N . ASN E 1 224 ? -9.110 -15.440 -22.661 1.00 45.94 217 ASN E N 1
ATOM 11612 C CA . ASN E 1 224 ? -8.840 -14.241 -23.435 1.00 49.36 217 ASN E CA 1
ATOM 11613 C C . ASN E 1 224 ? -9.388 -13.082 -22.621 1.00 47.05 217 ASN E C 1
ATOM 11614 O O . ASN E 1 224 ? -9.568 -13.219 -21.416 1.00 40.49 217 ASN E O 1
ATOM 11619 N N . PHE E 1 225 ? -9.596 -11.931 -23.246 1.00 48.71 218 PHE E N 1
ATOM 11620 C CA . PHE E 1 225 ? -9.913 -10.725 -22.491 1.00 46.40 218 PHE E CA 1
ATOM 11621 C C . PHE E 1 225 ? -11.367 -10.670 -22.038 1.00 46.02 218 PHE E C 1
ATOM 11622 O O . PHE E 1 225 ? -11.820 -9.684 -21.459 1.00 55.82 218 PHE E O 1
ATOM 11630 N N . ARG E 1 226 ? -12.090 -11.740 -22.333 1.00 33.07 219 ARG E N 1
ATOM 11631 C CA . ARG E 1 226 ? -13.409 -11.980 -21.775 1.00 39.10 219 ARG E CA 1
ATOM 11632 C C . ARG E 1 226 ? -13.337 -12.045 -20.245 1.00 41.57 219 ARG E C 1
ATOM 11633 O O . ARG E 1 226 ? -12.334 -12.497 -19.686 1.00 41.90 219 ARG E O 1
ATOM 11641 N N . ARG E 1 227 ? -14.383 -11.578 -19.568 1.00 33.81 220 ARG E N 1
ATOM 11642 C CA . ARG E 1 227 ? -14.356 -11.510 -18.108 1.00 40.19 220 ARG E CA 1
ATOM 11643 C C . ARG E 1 227 ? -14.289 -12.883 -17.437 1.00 35.57 220 ARG E C 1
ATOM 11644 O O . ARG E 1 227 ? -13.466 -13.093 -16.542 1.00 39.63 220 ARG E O 1
ATOM 11652 N N . PHE E 1 228 ? -15.146 -13.810 -17.861 1.00 28.80 221 PHE E N 1
ATOM 11653 C CA . PHE E 1 228 ? -15.194 -15.137 -17.242 1.00 31.61 221 PHE E CA 1
ATOM 11654 C C . PHE E 1 228 ? -15.326 -16.224 -18.300 1.00 32.51 221 PHE E C 1
ATOM 11655 O O . PHE E 1 228 ? -16.089 -16.080 -19.246 1.00 39.18 221 PHE E O 1
ATOM 11663 N N . SER E 1 229 ? -14.591 -17.315 -18.109 1.00 30.74 222 SER E N 1
ATOM 11664 C CA . SER E 1 229 ? -14.462 -18.402 -19.082 1.00 38.31 222 SER E CA 1
ATOM 11665 C C . SER E 1 229 ? -14.915 -19.732 -18.489 1.00 42.80 222 SER E C 1
ATOM 11666 O O . SER E 1 229 ? -15.718 -20.455 -19.088 1.00 44.44 222 SER E O 1
ATOM 11669 N N . LEU E 1 230 ? -14.302 -20.092 -17.364 1.00 39.05 223 LEU E N 1
ATOM 11670 C CA . LEU E 1 230 ? -14.598 -21.342 -16.674 1.00 40.63 223 LEU E CA 1
ATOM 11671 C C . LEU E 1 230 ? -16.102 -21.600 -16.477 1.00 34.47 223 LEU E C 1
ATOM 11672 O O . LEU E 1 230 ? -16.555 -22.742 -16.594 1.00 34.70 223 LEU E O 1
ATOM 11677 N N . ASN E 1 231 ? -16.876 -20.559 -16.180 1.00 34.59 224 ASN E N 1
ATOM 11678 C CA . ASN E 1 231 ? -18.320 -20.739 -16.008 1.00 35.39 224 ASN E CA 1
ATOM 11679 C C . ASN E 1 231 ? -18.980 -21.154 -17.319 1.00 36.80 224 ASN E C 1
ATOM 11680 O O . ASN E 1 231 ? -19.904 -21.971 -17.327 1.00 37.79 224 ASN E O 1
ATOM 11685 N N . LEU E 1 232 ? -18.494 -20.597 -18.426 1.00 27.25 225 LEU E N 1
ATOM 11686 C CA . LEU E 1 232 ? -18.975 -20.998 -19.743 1.00 37.98 225 LEU E CA 1
ATOM 11687 C C . LEU E 1 232 ? -18.684 -22.481 -20.022 1.00 49.81 225 LEU E C 1
ATOM 11688 O O . LEU E 1 232 ? -19.540 -23.207 -20.523 1.00 57.53 225 LEU E O 1
ATOM 11693 N N . ASP E 1 233 ? -17.476 -22.923 -19.684 1.00 48.45 226 ASP E N 1
ATOM 11694 C CA . ASP E 1 233 ? -17.089 -24.323 -19.841 1.00 50.23 226 ASP E CA 1
ATOM 11695 C C . ASP E 1 233 ? -18.046 -25.279 -19.117 1.00 51.83 226 ASP E C 1
ATOM 11696 O O . ASP E 1 233 ? -18.609 -26.199 -19.718 1.00 47.73 226 ASP E O 1
ATOM 11701 N N . ILE E 1 234 ? -18.227 -25.052 -17.820 1.00 40.79 227 ILE E N 1
ATOM 11702 C CA . ILE E 1 234 ? -19.040 -25.938 -16.997 1.00 37.77 227 ILE E CA 1
ATOM 11703 C C . ILE E 1 234 ? -20.523 -25.898 -17.404 1.00 36.64 227 ILE E C 1
ATOM 11704 O O . ILE E 1 234 ? -21.189 -26.936 -17.445 1.00 37.33 227 ILE E O 1
ATOM 11709 N N . ALA E 1 235 ? -21.025 -24.710 -17.737 1.00 35.02 228 ALA E N 1
ATOM 11710 C CA . ALA E 1 235 ? -22.415 -24.550 -18.171 1.00 40.92 228 ALA E CA 1
ATOM 11711 C C . ALA E 1 235 ? -22.776 -25.431 -19.372 1.00 37.00 228 ALA E C 1
ATOM 11712 O O . ALA E 1 235 ? -23.943 -25.766 -19.568 1.00 44.67 228 ALA E O 1
ATOM 11714 N N . GLU E 1 236 ? -21.781 -25.804 -20.171 1.00 33.69 229 GLU E N 1
ATOM 11715 C CA . GLU E 1 236 ? -22.030 -26.634 -21.348 1.00 38.96 229 GLU E CA 1
ATOM 11716 C C . GLU E 1 236 ? -22.657 -27.976 -20.974 1.00 34.96 229 GLU E C 1
ATOM 11717 O O . GLU E 1 236 ? -23.390 -28.571 -21.761 1.00 38.82 229 GLU E O 1
ATOM 11723 N N . LEU E 1 237 ? -22.374 -28.439 -19.764 1.00 34.87 230 LEU E N 1
ATOM 11724 C CA . LEU E 1 237 ? -22.879 -29.723 -19.305 1.00 36.05 230 LEU E CA 1
ATOM 11725 C C . LEU E 1 237 ? -24.352 -29.656 -18.931 1.00 39.41 230 LEU E C 1
ATOM 11726 O O . LEU E 1 237 ? -25.078 -30.643 -19.042 1.00 40.34 230 LEU E O 1
ATOM 11731 N N . PHE E 1 238 ? -24.765 -28.508 -18.409 1.00 37.18 231 PHE E N 1
ATOM 11732 C CA . PHE E 1 238 ? -26.087 -28.390 -17.812 1.00 45.76 231 PHE E CA 1
ATOM 11733 C C . PHE E 1 238 ? -27.135 -27.686 -18.667 1.00 46.64 231 PHE E C 1
ATOM 11734 O O . PHE E 1 238 ? -28.279 -27.523 -18.235 1.00 42.93 231 PHE E O 1
ATOM 11742 N N . LYS E 1 239 ? -26.748 -27.270 -19.867 1.00 44.26 232 LYS E N 1
ATOM 11743 C CA . LYS E 1 239 ? -27.665 -26.572 -20.764 1.00 43.34 232 LYS E CA 1
ATOM 11744 C C . LYS E 1 239 ? -28.922 -27.400 -21.114 1.00 48.99 232 LYS E C 1
ATOM 11745 O O . LYS E 1 239 ? -30.035 -26.860 -21.118 1.00 39.01 232 LYS E O 1
ATOM 11751 N N . PRO E 1 240 ? -28.759 -28.702 -21.424 1.00 45.81 233 PRO E N 1
ATOM 11752 C CA . PRO E 1 240 ? -29.982 -29.480 -21.660 1.00 48.60 233 PRO E CA 1
ATOM 11753 C C . PRO E 1 240 ? -30.923 -29.625 -20.455 1.00 51.04 233 PRO E C 1
ATOM 11754 O O . PRO E 1 240 ? -32.117 -29.359 -20.595 1.00 67.05 233 PRO E O 1
ATOM 11758 N N . ALA E 1 241 ? -30.395 -30.007 -19.295 1.00 49.24 234 ALA E N 1
ATOM 11759 C CA . ALA E 1 241 ? -31.244 -30.363 -18.153 1.00 44.94 234 ALA E CA 1
ATOM 11760 C C . ALA E 1 241 ? -31.896 -29.145 -17.512 1.00 44.07 234 ALA E C 1
ATOM 11761 O O . ALA E 1 241 ? -32.990 -29.241 -16.957 1.00 61.33 234 ALA E O 1
ATOM 11763 N N . VAL E 1 242 ? -31.229 -27.999 -17.587 1.00 41.16 235 VAL E N 1
ATOM 11764 C CA . VAL E 1 242 ? -31.784 -26.779 -17.018 1.00 50.63 235 VAL E CA 1
ATOM 11765 C C . VAL E 1 242 ? -32.485 -25.935 -18.075 1.00 56.05 235 VAL E C 1
ATOM 11766 O O . VAL E 1 242 ? -33.707 -25.814 -18.068 1.00 66.46 235 VAL E O 1
ATOM 11770 N N . VAL E 1 243 ? -31.707 -25.367 -18.989 1.00 54.59 236 VAL E N 1
ATOM 11771 C CA . VAL E 1 243 ? -32.235 -24.444 -19.992 1.00 51.83 236 VAL E CA 1
ATOM 11772 C C . VAL E 1 243 ? -33.207 -25.080 -20.987 1.00 52.95 236 VAL E C 1
ATOM 11773 O O . VAL E 1 243 ? -34.305 -24.564 -21.201 1.00 56.40 236 VAL E O 1
ATOM 11777 N N . ASP E 1 244 ? -32.804 -26.191 -21.597 1.00 47.94 237 ASP E N 1
ATOM 11778 C CA . ASP E 1 244 ? -33.592 -26.789 -22.675 1.00 45.31 237 ASP E CA 1
ATOM 11779 C C . ASP E 1 244 ? -34.882 -27.438 -22.170 1.00 52.67 237 ASP E C 1
ATOM 11780 O O . ASP E 1 244 ? -35.943 -27.296 -22.784 1.00 48.96 237 ASP E O 1
ATOM 11785 N N . ARG E 1 245 ? -34.786 -28.157 -21.058 1.00 49.72 238 ARG E N 1
ATOM 11786 C CA . ARG E 1 245 ? -35.968 -28.721 -20.425 1.00 51.66 238 ARG E CA 1
ATOM 11787 C C . ARG E 1 245 ? -36.974 -27.618 -20.112 1.00 47.21 238 ARG E C 1
ATOM 11788 O O . ARG E 1 245 ? -38.175 -27.769 -20.339 1.00 49.82 238 ARG E O 1
ATOM 11796 N N . LEU E 1 246 ? -36.464 -26.501 -19.609 1.00 46.47 239 LEU E N 1
ATOM 11797 C CA . LEU E 1 246 ? -37.295 -25.361 -19.261 1.00 52.45 239 LEU E CA 1
ATOM 11798 C C . LEU E 1 246 ? -37.924 -24.742 -20.507 1.00 57.99 239 LEU E C 1
ATOM 11799 O O . LEU E 1 246 ? -39.095 -24.364 -20.500 1.00 56.19 239 LEU E O 1
ATOM 11804 N N . PHE E 1 247 ? -37.140 -24.651 -21.577 1.00 59.86 240 PHE E N 1
ATOM 11805 C CA . PHE E 1 247 ? -37.607 -24.059 -22.830 1.00 50.84 240 PHE E CA 1
ATOM 11806 C C . PHE E 1 247 ? -38.765 -24.845 -23.430 1.00 53.54 240 PHE E C 1
ATOM 11807 O O . PHE E 1 247 ? -39.782 -24.267 -23.818 1.00 46.02 240 PHE E O 1
ATOM 11815 N N . LEU E 1 248 ? -38.600 -26.162 -23.506 1.00 57.18 241 LEU E N 1
ATOM 11816 C CA . LEU E 1 248 ? -39.645 -27.044 -24.015 1.00 50.97 241 LEU E CA 1
ATOM 11817 C C . LEU E 1 248 ? -40.903 -26.973 -23.148 1.00 56.51 241 LEU E C 1
ATOM 11818 O O . LEU E 1 248 ? -42.007 -26.750 -23.647 1.00 56.79 241 LEU E O 1
ATOM 11823 N N . ASN E 1 249 ? -40.725 -27.163 -21.846 1.00 61.40 242 ASN E N 1
ATOM 11824 C CA . ASN E 1 249 ? -41.850 -27.188 -20.923 1.00 66.14 242 ASN E CA 1
ATOM 11825 C C . ASN E 1 249 ? -42.668 -25.906 -20.969 1.00 65.92 242 ASN E C 1
ATOM 11826 O O . ASN E 1 249 ? -43.895 -25.949 -20.983 1.00 67.52 242 ASN E O 1
ATOM 11831 N N . LEU E 1 250 ? -41.990 -24.767 -21.018 1.00 60.43 243 LEU E N 1
ATOM 11832 C CA . LEU E 1 250 ? -42.690 -23.490 -20.967 1.00 61.49 243 LEU E CA 1
ATOM 11833 C C . LEU E 1 250 ? -43.431 -23.146 -22.270 1.00 64.10 243 LEU E C 1
ATOM 11834 O O . LEU E 1 250 ? -44.549 -22.627 -22.220 1.00 68.83 243 LEU E O 1
ATOM 11839 N N . VAL E 1 251 ? -42.836 -23.436 -23.429 1.00 53.76 244 VAL E N 1
ATOM 11840 C CA . VAL E 1 251 ? -43.488 -23.092 -24.695 1.00 57.41 244 VAL E CA 1
ATOM 11841 C C . VAL E 1 251 ? -44.572 -24.089 -25.075 1.00 56.55 244 VAL E C 1
ATOM 11842 O O . VAL E 1 251 ? -45.544 -23.722 -25.730 1.00 59.55 244 VAL E O 1
ATOM 11846 N N . ASN E 1 252 ? -44.405 -25.345 -24.673 1.00 52.28 245 ASN E N 1
ATOM 11847 C CA . ASN E 1 252 ? -45.399 -26.368 -24.973 1.00 61.45 245 ASN E CA 1
ATOM 11848 C C . ASN E 1 252 ? -46.612 -26.303 -24.046 1.00 70.23 245 ASN E C 1
ATOM 11849 O O . ASN E 1 252 ? -47.689 -26.776 -24.407 1.00 85.07 245 ASN E O 1
ATOM 11854 N N . THR E 1 253 ? -46.452 -25.739 -22.851 1.00 67.11 246 THR E N 1
ATOM 11855 C CA . THR E 1 253 ? -47.604 -25.577 -21.962 1.00 61.33 246 THR E CA 1
ATOM 11856 C C . THR E 1 253 ? -48.196 -24.181 -22.096 1.00 61.43 246 THR E C 1
ATOM 11857 O O . THR E 1 253 ? -49.151 -23.835 -21.404 1.00 69.49 246 THR E O 1
ATOM 11861 N N . ARG E 1 254 ? -47.604 -23.387 -22.984 1.00 62.61 247 ARG E N 1
ATOM 11862 C CA . ARG E 1 254 ? -48.031 -22.016 -23.243 1.00 68.00 247 ARG E CA 1
ATOM 11863 C C . ARG E 1 254 ? -47.929 -21.135 -21.995 1.00 67.42 247 ARG E C 1
ATOM 11864 O O . ARG E 1 254 ? -48.590 -20.103 -21.900 1.00 60.84 247 ARG E O 1
ATOM 11872 N N . GLN E 1 255 ? -47.090 -21.533 -21.045 1.00 57.31 248 GLN E N 1
ATOM 11873 C CA . GLN E 1 255 ? -46.786 -20.664 -19.916 1.00 67.91 248 GLN E CA 1
ATOM 11874 C C . GLN E 1 255 ? -46.043 -19.465 -20.448 1.00 67.40 248 GLN E C 1
ATOM 11875 O O . GLN E 1 255 ? -46.250 -18.336 -20.009 1.00 70.15 248 GLN E O 1
ATOM 11881 N N . ILE E 1 256 ? -45.158 -19.741 -21.398 1.00 67.75 249 ILE E N 1
ATOM 11882 C CA . ILE E 1 256 ? -44.521 -18.713 -22.196 1.00 59.79 249 ILE E CA 1
ATOM 11883 C C . ILE E 1 256 ? -45.127 -18.753 -23.597 1.00 60.58 249 ILE E C 1
ATOM 11884 O O . ILE E 1 256 ? -45.154 -19.804 -24.239 1.00 62.80 249 ILE E O 1
ATOM 11889 N N . ASN E 1 257 ? -45.637 -17.617 -24.056 1.00 58.36 250 ASN E N 1
ATOM 11890 C CA . ASN E 1 257 ? -46.105 -17.500 -25.429 1.00 59.16 250 ASN E CA 1
ATOM 11891 C C . ASN E 1 257 ? -45.884 -16.097 -25.977 1.00 56.53 250 ASN E C 1
ATOM 11892 O O . ASN E 1 257 ? -45.205 -15.275 -25.357 1.00 55.80 250 ASN E O 1
ATOM 11897 N N . GLU E 1 258 ? -46.470 -15.835 -27.142 1.00 58.26 251 GLU E N 1
ATOM 11898 C CA . GLU E 1 258 ? -46.218 -14.605 -27.887 1.00 62.53 251 GLU E CA 1
ATOM 11899 C C . GLU E 1 258 ? -46.600 -13.335 -27.123 1.00 66.68 251 GLU E C 1
ATOM 11900 O O . GLU E 1 258 ? -46.142 -12.243 -27.461 1.00 68.51 251 GLU E O 1
ATOM 11906 N N . LYS E 1 259 ? -47.426 -13.469 -26.093 1.00 62.88 252 LYS E N 1
ATOM 11907 C CA . LYS E 1 259 ? -47.827 -12.303 -25.313 1.00 65.84 252 LYS E CA 1
ATOM 11908 C C . LYS E 1 259 ? -46.691 -11.799 -24.425 1.00 64.03 252 LYS E C 1
ATOM 11909 O O . LYS E 1 259 ? -46.769 -10.704 -23.866 1.00 65.45 252 LYS E O 1
ATOM 11915 N N . HIS E 1 260 ? -45.633 -12.598 -24.310 1.00 61.23 253 HIS E N 1
ATOM 11916 C CA . HIS E 1 260 ? -44.513 -12.290 -23.425 1.00 65.13 253 HIS E CA 1
ATOM 11917 C C . HIS E 1 260 ? -43.319 -11.602 -24.102 1.00 70.55 253 HIS E C 1
ATOM 11918 O O . HIS E 1 260 ? -42.270 -11.428 -23.476 1.00 65.66 253 HIS E O 1
ATOM 11925 N N . PHE E 1 261 ? -43.456 -11.237 -25.375 1.00 70.27 254 PHE E N 1
ATOM 11926 C CA . PHE E 1 261 ? -42.338 -10.630 -26.098 1.00 70.21 254 PHE E CA 1
ATOM 11927 C C . PHE E 1 261 ? -42.644 -9.241 -26.664 1.00 71.30 254 PHE E C 1
ATOM 11928 O O . PHE E 1 261 ? -43.784 -8.939 -27.011 1.00 76.30 254 PHE E O 1
ATOM 11936 N N . ASP E 1 262 ? -41.603 -8.416 -26.772 1.00 74.94 255 ASP E N 1
ATOM 11937 C CA . ASP E 1 262 ? -41.694 -7.077 -27.368 1.00 79.09 255 ASP E CA 1
ATOM 11938 C C . ASP E 1 262 ? -40.661 -6.902 -28.487 1.00 71.63 255 ASP E C 1
ATOM 11939 O O . ASP E 1 262 ? -39.591 -7.515 -28.443 1.00 63.33 255 ASP E O 1
ATOM 11944 N N . GLU E 1 263 ? -40.962 -6.059 -29.475 1.00 76.26 256 GLU E N 1
ATOM 11945 C CA . GLU E 1 263 ? -40.056 -5.899 -30.615 1.00 88.85 256 GLU E CA 1
ATOM 11946 C C . GLU E 1 263 ? -38.875 -4.948 -30.362 1.00 101.66 256 GLU E C 1
ATOM 11947 O O . GLU E 1 263 ? -37.841 -5.053 -31.025 1.00 109.69 256 GLU E O 1
ATOM 11953 N N . ILE E 1 264 ? -39.012 -4.040 -29.399 1.00 103.19 257 ILE E N 1
ATOM 11954 C CA . ILE E 1 264 ? -37.964 -3.052 -29.144 1.00 102.93 257 ILE E CA 1
ATOM 11955 C C . ILE E 1 264 ? -36.748 -3.667 -28.450 1.00 97.63 257 ILE E C 1
ATOM 11956 O O . ILE E 1 264 ? -36.151 -4.628 -28.940 1.00 93.89 257 ILE E O 1
ATOM 11961 N N . LEU E 1 268 ? -35.989 -7.762 -30.385 1.00 69.45 261 LEU E N 1
ATOM 11962 C CA . LEU E 1 268 ? -36.926 -8.721 -29.804 1.00 72.37 261 LEU E CA 1
ATOM 11963 C C . LEU E 1 268 ? -36.479 -9.155 -28.406 1.00 72.04 261 LEU E C 1
ATOM 11964 O O . LEU E 1 268 ? -35.419 -9.754 -28.241 1.00 71.60 261 LEU E O 1
ATOM 11969 N N . MET E 1 269 ? -37.297 -8.850 -27.404 1.00 78.06 262 MET E N 1
ATOM 11970 C CA . MET E 1 269 ? -36.934 -9.114 -26.017 1.00 78.98 262 MET E CA 1
ATOM 11971 C C . MET E 1 269 ? -38.094 -9.706 -25.213 1.00 75.35 262 MET E C 1
ATOM 11972 O O . MET E 1 269 ? -39.267 -9.555 -25.564 1.00 72.98 262 MET E O 1
ATOM 11977 N N . LEU E 1 270 ? -37.740 -10.409 -24.144 1.00 70.70 263 LEU E N 1
ATOM 11978 C CA . LEU E 1 270 ? -38.698 -10.949 -23.193 1.00 61.18 263 LEU E CA 1
ATOM 11979 C C . LEU E 1 270 ? -39.160 -9.840 -22.248 1.00 62.79 263 LEU E C 1
ATOM 11980 O O . LEU E 1 270 ? -38.331 -9.198 -21.608 1.00 62.20 263 LEU E O 1
ATOM 11985 N N . ASN E 1 271 ? -40.465 -9.595 -22.157 1.00 54.16 264 ASN E N 1
ATOM 11986 C CA . ASN E 1 271 ? -40.947 -8.565 -21.232 1.00 67.32 264 ASN E CA 1
ATOM 11987 C C . ASN E 1 271 ? -40.797 -9.007 -19.775 1.00 64.35 264 ASN E C 1
ATOM 11988 O O . ASN E 1 271 ? -40.513 -10.176 -19.498 1.00 55.18 264 ASN E O 1
ATOM 11993 N N . ASP E 1 272 ? -40.915 -8.047 -18.862 1.00 72.16 265 ASP E N 1
ATOM 11994 C CA . ASP E 1 272 ? -40.715 -8.282 -17.433 1.00 81.96 265 ASP E CA 1
ATOM 11995 C C . ASP E 1 272 ? -41.542 -9.437 -16.850 1.00 76.82 265 ASP E C 1
ATOM 11996 O O . ASP E 1 272 ? -41.024 -10.214 -16.046 1.00 85.93 265 ASP E O 1
ATOM 12001 N N . GLU E 1 273 ? -42.809 -9.558 -17.243 1.00 61.13 266 GLU E N 1
ATOM 12002 C CA . GLU E 1 273 ? -43.613 -10.697 -16.809 1.00 61.40 266 GLU E CA 1
ATOM 12003 C C . GLU E 1 273 ? -43.034 -12.003 -17.359 1.00 69.21 266 GLU E C 1
ATOM 12004 O O . GLU E 1 273 ? -42.898 -12.988 -16.627 1.00 74.11 266 GLU E O 1
ATOM 12010 N N . GLY E 1 274 ? -42.675 -12.003 -18.640 1.00 65.96 267 GLY E N 1
ATOM 12011 C CA . GLY E 1 274 ? -42.048 -13.159 -19.258 1.00 57.66 267 GLY E CA 1
ATOM 12012 C C . GLY E 1 274 ? -40.727 -13.513 -18.599 1.00 59.97 267 GLY E C 1
ATOM 12013 O O . GLY E 1 274 ? -40.367 -14.689 -18.483 1.00 56.95 267 GLY E O 1
ATOM 12014 N N . LYS E 1 275 ? -40.002 -12.494 -18.152 1.00 57.79 268 LYS E N 1
ATOM 12015 C CA . LYS E 1 275 ? -38.744 -12.726 -17.465 1.00 56.21 268 LYS E CA 1
ATOM 12016 C C . LYS E 1 275 ? -38.989 -13.338 -16.088 1.00 58.99 268 LYS E C 1
ATOM 12017 O O . LYS E 1 275 ? -38.337 -14.313 -15.711 1.00 62.43 268 LYS E O 1
ATOM 12023 N N . SER E 1 276 ? -39.939 -12.774 -15.346 1.00 61.28 269 SER E N 1
ATOM 12024 C CA . SER E 1 276 ? -40.215 -13.244 -13.993 1.00 58.31 269 SER E CA 1
ATOM 12025 C C . SER E 1 276 ? -40.671 -14.698 -14.014 1.00 55.77 269 SER E C 1
ATOM 12026 O O . SER E 1 276 ? -40.158 -15.522 -13.251 1.00 51.42 269 SER E O 1
ATOM 12029 N N . LEU E 1 277 ? -41.616 -15.015 -14.895 1.00 53.19 270 LEU E N 1
ATOM 12030 C CA . LEU E 1 277 ? -42.089 -16.388 -15.023 1.00 59.32 270 LEU E CA 1
ATOM 12031 C C . LEU E 1 277 ? -40.932 -17.337 -15.335 1.00 58.72 270 LEU E C 1
ATOM 12032 O O . LEU E 1 277 ? -40.843 -18.428 -14.770 1.00 60.83 270 LEU E O 1
ATOM 12037 N N . PHE E 1 278 ? -40.040 -16.915 -16.224 1.00 52.82 271 PHE E N 1
ATOM 12038 C CA . PHE E 1 278 ? -38.916 -17.755 -16.591 1.00 55.11 271 PHE E CA 1
ATOM 12039 C C . PHE E 1 278 ? -37.954 -17.933 -15.413 1.00 58.01 271 PHE E C 1
ATOM 12040 O O . PHE E 1 278 ? -37.477 -19.038 -15.146 1.00 50.19 271 PHE E O 1
ATOM 12048 N N . VAL E 1 279 ? -37.676 -16.838 -14.715 1.00 58.52 272 VAL E N 1
ATOM 12049 C CA . VAL E 1 279 ? -36.713 -16.848 -13.622 1.00 60.20 272 VAL E CA 1
ATOM 12050 C C . VAL E 1 279 ? -37.194 -17.725 -12.461 1.00 54.83 272 VAL E C 1
ATOM 12051 O O . VAL E 1 279 ? -36.429 -18.528 -11.924 1.00 59.26 272 VAL E O 1
ATOM 12055 N N . LYS E 1 280 ? -38.464 -17.582 -12.092 1.00 61.93 273 LYS E N 1
ATOM 12056 C CA . LYS E 1 280 ? -39.053 -18.415 -11.046 1.00 57.90 273 LYS E CA 1
ATOM 12057 C C . LYS E 1 280 ? -38.985 -19.899 -11.393 1.00 59.79 273 LYS E C 1
ATOM 12058 O O . LYS E 1 280 ? -38.583 -20.716 -10.567 1.00 58.57 273 LYS E O 1
ATOM 12064 N N . ASN E 1 281 ? -39.388 -20.241 -12.613 1.00 48.20 274 ASN E N 1
ATOM 12065 C CA . ASN E 1 281 ? -39.324 -21.621 -13.078 1.00 59.77 274 ASN E CA 1
ATOM 12066 C C . ASN E 1 281 ? -37.895 -22.126 -13.125 1.00 61.38 274 ASN E C 1
ATOM 12067 O O . ASN E 1 281 ? -37.626 -23.284 -12.799 1.00 57.81 274 ASN E O 1
ATOM 12072 N N . TYR E 1 282 ? -36.987 -21.248 -13.544 1.00 59.85 275 TYR E N 1
ATOM 12073 C CA . TYR E 1 282 ? -35.567 -21.559 -13.563 1.00 57.17 275 TYR E CA 1
ATOM 12074 C C . TYR E 1 282 ? -35.078 -21.891 -12.168 1.00 58.25 275 TYR E C 1
ATOM 12075 O O . TYR E 1 282 ? -34.395 -22.892 -11.967 1.00 60.20 275 TYR E O 1
ATOM 12084 N N . GLU E 1 283 ? -35.419 -21.039 -11.207 1.00 59.76 276 GLU E N 1
ATOM 12085 C CA . GLU E 1 283 ? -34.940 -21.222 -9.847 1.00 62.69 276 GLU E CA 1
ATOM 12086 C C . GLU E 1 283 ? -35.562 -22.477 -9.259 1.00 56.12 276 GLU E C 1
ATOM 12087 O O . GLU E 1 283 ? -34.998 -23.112 -8.368 1.00 52.93 276 GLU E O 1
ATOM 12093 N N . GLN E 1 284 ? -36.724 -22.837 -9.782 1.00 60.28 277 GLN E N 1
ATOM 12094 C CA . GLN E 1 284 ? -37.361 -24.084 -9.410 1.00 60.34 277 GLN E CA 1
ATOM 12095 C C . GLN E 1 284 ? -36.608 -25.261 -10.029 1.00 63.52 277 GLN E C 1
ATOM 12096 O O . GLN E 1 284 ? -36.507 -26.327 -9.433 1.00 57.93 277 GLN E O 1
ATOM 12102 N N . ALA E 1 285 ? -36.068 -25.060 -11.225 1.00 70.14 278 ALA E N 1
ATOM 12103 C CA . ALA E 1 285 ? -35.372 -26.135 -11.921 1.00 68.08 278 ALA E CA 1
ATOM 12104 C C . ALA E 1 285 ? -34.102 -26.541 -11.176 1.00 70.77 278 ALA E C 1
ATOM 12105 O O . ALA E 1 285 ? -33.793 -27.727 -11.056 1.00 73.82 278 ALA E O 1
ATOM 12107 N N . LEU E 1 286 ? -33.381 -25.551 -10.662 1.00 61.53 279 LEU E N 1
ATOM 12108 C CA . LEU E 1 286 ? -32.135 -25.800 -9.948 1.00 57.92 279 LEU E CA 1
ATOM 12109 C C . LEU E 1 286 ? -32.357 -26.591 -8.657 1.00 63.58 279 LEU E C 1
ATOM 12110 O O . LEU E 1 286 ? -31.447 -27.270 -8.174 1.00 60.85 279 LEU E O 1
ATOM 12115 N N . ARG E 1 287 ? -33.559 -26.497 -8.094 1.00 65.48 280 ARG E N 1
ATOM 12116 C CA . ARG E 1 287 ? -33.893 -27.260 -6.890 1.00 66.31 280 ARG E CA 1
ATOM 12117 C C . ARG E 1 287 ? -34.436 -28.644 -7.233 1.00 63.15 280 ARG E C 1
ATOM 12118 O O . ARG E 1 287 ? -34.508 -29.517 -6.377 1.00 56.76 280 ARG E O 1
ATOM 12126 N N . GLU E 1 288 ? -34.798 -28.849 -8.494 1.00 74.22 281 GLU E N 1
ATOM 12127 C CA . GLU E 1 288 ? -35.364 -30.126 -8.913 1.00 82.30 281 GLU E CA 1
ATOM 12128 C C . GLU E 1 288 ? -34.305 -31.219 -8.854 1.00 82.72 281 GLU E C 1
ATOM 12129 O O . GLU E 1 288 ? -33.157 -31.011 -9.249 1.00 84.79 281 GLU E O 1
ATOM 12131 N N . THR E 1 289 ? -34.701 -32.384 -8.357 1.00 80.08 282 THR E N 1
ATOM 12132 C CA . THR E 1 289 ? -33.767 -33.485 -8.152 1.00 78.64 282 THR E CA 1
ATOM 12133 C C . THR E 1 289 ? -33.839 -34.531 -9.256 1.00 84.02 282 THR E C 1
ATOM 12134 O O . THR E 1 289 ? -34.920 -34.873 -9.738 1.00 85.83 282 THR E O 1
ATOM 12138 N N . VAL E 1 290 ? -32.671 -35.037 -9.646 1.00 86.34 283 VAL E N 1
ATOM 12139 C CA . VAL E 1 290 ? -32.581 -36.119 -10.619 1.00 84.89 283 VAL E CA 1
ATOM 12140 C C . VAL E 1 290 ? -31.754 -37.265 -10.044 1.00 89.65 283 VAL E C 1
ATOM 12141 O O . VAL E 1 290 ? -30.957 -37.060 -9.125 1.00 92.10 283 VAL E O 1
ATOM 12145 N N . PHE E 1 291 ? -31.957 -38.470 -10.575 1.00 93.30 284 PHE E N 1
ATOM 12146 C CA . PHE E 1 291 ? -31.226 -39.649 -10.114 1.00 95.18 284 PHE E CA 1
ATOM 12147 C C . PHE E 1 291 ? -29.815 -39.690 -10.666 1.00 98.97 284 PHE E C 1
ATOM 12148 O O . PHE E 1 291 ? -29.604 -39.634 -11.878 1.00 99.19 284 PHE E O 1
ATOM 12156 N N . HIS E 1 292 ? -28.852 -39.793 -9.760 1.00 100.78 285 HIS E N 1
ATOM 12157 C CA . HIS E 1 292 ? -27.465 -39.970 -10.143 1.00 96.24 285 HIS E CA 1
ATOM 12158 C C . HIS E 1 292 ? -27.032 -41.374 -9.733 1.00 100.94 285 HIS E C 1
ATOM 12159 O O . HIS E 1 292 ? -26.929 -41.691 -8.541 1.00 94.34 285 HIS E O 1
ATOM 12166 N N . LYS E 1 293 ? -26.795 -42.214 -10.735 1.00 103.70 286 LYS E N 1
ATOM 12167 C CA . LYS E 1 293 ? -26.521 -43.627 -10.515 1.00 104.64 286 LYS E CA 1
ATOM 12168 C C . LYS E 1 293 ? -25.174 -43.860 -9.836 1.00 108.27 286 LYS E C 1
ATOM 12169 O O . LYS E 1 293 ? -25.008 -44.836 -9.104 1.00 115.88 286 LYS E O 1
ATOM 12171 N N . LYS E 1 294 ? -24.217 -42.968 -10.078 1.00 101.30 287 LYS E N 1
ATOM 12172 C CA . LYS E 1 294 ? -22.883 -43.121 -9.504 1.00 96.93 287 LYS E CA 1
ATOM 12173 C C . LYS E 1 294 ? -22.930 -43.024 -7.983 1.00 104.83 287 LYS E C 1
ATOM 12174 O O . LYS E 1 294 ? -22.209 -43.740 -7.288 1.00 113.31 287 LYS E O 1
ATOM 12176 N N . LEU E 1 295 ? -23.764 -42.127 -7.467 1.00 102.34 288 LEU E N 1
ATOM 12177 C CA . LEU E 1 295 ? -23.985 -42.057 -6.026 1.00 103.81 288 LEU E CA 1
ATOM 12178 C C . LEU E 1 295 ? -25.196 -42.881 -5.591 1.00 107.55 288 LEU E C 1
ATOM 12179 O O . LEU E 1 295 ? -25.403 -43.094 -4.394 1.00 113.08 288 LEU E O 1
ATOM 12184 N N . ASN E 1 296 ? -25.975 -43.351 -6.565 1.00 102.10 289 ASN E N 1
ATOM 12185 C CA . ASN E 1 296 ? -27.193 -44.113 -6.296 1.00 101.18 289 ASN E CA 1
ATOM 12186 C C . ASN E 1 296 ? -28.164 -43.303 -5.426 1.00 102.51 289 ASN E C 1
ATOM 12187 O O . ASN E 1 296 ? -28.796 -43.836 -4.513 1.00 109.22 289 ASN E O 1
ATOM 12192 N N . ARG E 1 297 ? -28.255 -42.001 -5.695 1.00 98.16 290 ARG E N 1
ATOM 12193 C CA . ARG E 1 297 ? -29.172 -41.119 -4.968 1.00 97.60 290 ARG E CA 1
ATOM 12194 C C . ARG E 1 297 ? -29.766 -40.033 -5.852 1.00 87.34 290 ARG E C 1
ATOM 12195 O O . ARG E 1 297 ? -29.488 -39.951 -7.049 1.00 80.44 290 ARG E O 1
ATOM 12203 N N . TYR E 1 298 ? -30.577 -39.184 -5.230 1.00 87.38 291 TYR E N 1
ATOM 12204 C CA . TYR E 1 298 ? -31.135 -38.022 -5.899 1.00 83.12 291 TYR E CA 1
ATOM 12205 C C . TYR E 1 298 ? -30.471 -36.754 -5.393 1.00 85.32 291 TYR E C 1
ATOM 12206 O O . TYR E 1 298 ? -30.342 -36.536 -4.188 1.00 94.85 291 TYR E O 1
ATOM 12215 N N . VAL E 1 299 ? -30.032 -35.927 -6.331 1.00 79.76 292 VAL E N 1
ATOM 12216 C CA . VAL E 1 299 ? -29.393 -34.668 -5.999 1.00 73.82 292 VAL E CA 1
ATOM 12217 C C . VAL E 1 299 ? -30.048 -33.551 -6.804 1.00 69.04 292 VAL E C 1
ATOM 12218 O O . VAL E 1 299 ? -30.606 -33.789 -7.880 1.00 52.23 292 VAL E O 1
ATOM 12222 N N . SER E 1 300 ? -30.002 -32.338 -6.267 1.00 72.85 293 SER E N 1
ATOM 12223 C CA . SER E 1 300 ? -30.507 -31.176 -6.982 1.00 74.84 293 SER E CA 1
ATOM 12224 C C . SER E 1 300 ? -29.541 -30.828 -8.101 1.00 78.25 293 SER E C 1
ATOM 12225 O O . SER E 1 300 ? -28.376 -31.226 -8.068 1.00 82.59 293 SER E O 1
ATOM 12228 N N . MET E 1 301 ? -30.025 -30.090 -9.091 1.00 68.39 294 MET E N 1
ATOM 12229 C CA . MET E 1 301 ? -29.177 -29.674 -10.192 1.00 59.67 294 MET E CA 1
ATOM 12230 C C . MET E 1 301 ? -28.055 -28.764 -9.699 1.00 57.08 294 MET E C 1
ATOM 12231 O O . MET E 1 301 ? -26.949 -28.782 -10.237 1.00 68.06 294 MET E O 1
ATOM 12236 N N . ARG E 1 302 ? -28.342 -27.974 -8.668 1.00 61.74 295 ARG E N 1
ATOM 12237 C CA . ARG E 1 302 ? -27.334 -27.087 -8.097 1.00 59.61 295 ARG E CA 1
ATOM 12238 C C . ARG E 1 302 ? -26.211 -27.903 -7.479 1.00 53.36 295 ARG E C 1
ATOM 12239 O O . ARG E 1 302 ? -25.056 -27.492 -7.492 1.00 45.76 295 ARG E O 1
ATOM 12247 N N . SER E 1 303 ? -26.554 -29.066 -6.936 1.00 50.47 296 SER E N 1
ATOM 12248 C CA . SER E 1 303 ? -25.542 -29.942 -6.372 1.00 60.77 296 SER E CA 1
ATOM 12249 C C . SER E 1 303 ? -24.723 -30.586 -7.479 1.00 62.95 296 SER E C 1
ATOM 12250 O O . SER E 1 303 ? -23.515 -30.754 -7.334 1.00 62.05 296 SER E O 1
ATOM 12253 N N . LEU E 1 304 ? -25.378 -30.933 -8.584 1.00 64.40 297 LEU E N 1
ATOM 12254 C CA . LEU E 1 304 ? -24.684 -31.514 -9.729 1.00 59.66 297 LEU E CA 1
ATOM 12255 C C . LEU E 1 304 ? -23.617 -30.567 -10.268 1.00 57.44 297 LEU E C 1
ATOM 12256 O O . LEU E 1 304 ? -22.514 -30.998 -10.621 1.00 56.52 297 LEU E O 1
ATOM 12261 N N . ILE E 1 305 ? -23.951 -29.282 -10.334 1.00 46.89 298 ILE E N 1
ATOM 12262 C CA . ILE E 1 305 ? -22.999 -28.275 -10.788 1.00 46.18 298 ILE E CA 1
ATOM 12263 C C . ILE E 1 305 ? -21.872 -28.173 -9.764 1.00 46.41 298 ILE E C 1
ATOM 12264 O O . ILE E 1 305 ? -20.694 -28.155 -10.119 1.00 45.17 298 ILE E O 1
ATOM 12269 N N . LYS E 1 306 ? -22.250 -28.132 -8.491 1.00 45.92 299 LYS E N 1
ATOM 12270 C CA . LYS E 1 306 ? -21.291 -28.110 -7.399 1.00 48.17 299 LYS E CA 1
ATOM 12271 C C . LYS E 1 306 ? -20.318 -29.280 -7.513 1.00 51.61 299 LYS E C 1
ATOM 12272 O O . LYS E 1 306 ? -19.108 -29.110 -7.361 1.00 48.04 299 LYS E O 1
ATOM 12278 N N . MET E 1 307 ? -20.862 -30.463 -7.789 1.00 52.59 300 MET E N 1
ATOM 12279 C CA . MET E 1 307 ? -20.071 -31.686 -7.848 1.00 45.15 300 MET E CA 1
ATOM 12280 C C . MET E 1 307 ? -19.075 -31.658 -9.000 1.00 49.65 300 MET E C 1
ATOM 12281 O O . MET E 1 307 ? -17.936 -32.110 -8.859 1.00 58.92 300 MET E O 1
ATOM 12286 N N . GLU E 1 308 ? -19.509 -31.122 -10.135 1.00 44.33 301 GLU E N 1
ATOM 12287 C CA . GLU E 1 308 ? -18.658 -31.032 -11.314 1.00 42.43 301 GLU E CA 1
ATOM 12288 C C . GLU E 1 308 ? -17.486 -30.090 -11.058 1.00 44.53 301 GLU E C 1
ATOM 12289 O O . GLU E 1 308 ? -16.362 -30.337 -11.504 1.00 47.22 301 GLU E O 1
ATOM 12295 N N . LEU E 1 309 ? -17.758 -29.016 -10.327 1.00 42.98 302 LEU E N 1
ATOM 12296 C CA . LEU E 1 309 ? -16.721 -28.078 -9.933 1.00 41.48 302 LEU E CA 1
ATOM 12297 C C . LEU E 1 309 ? -15.709 -28.743 -9.009 1.00 45.98 302 LEU E C 1
ATOM 12298 O O . LEU E 1 309 ? -14.501 -28.526 -9.135 1.00 41.38 302 LEU E O 1
ATOM 12303 N N . HIS E 1 310 ? -16.205 -29.560 -8.087 1.00 35.51 303 HIS E N 1
ATOM 12304 C CA . HIS E 1 310 ? -15.325 -30.257 -7.166 1.00 50.19 303 HIS E CA 1
ATOM 12305 C C . HIS E 1 310 ? -14.490 -31.297 -7.908 1.00 53.30 303 HIS E C 1
ATOM 12306 O O . HIS E 1 310 ? -13.361 -31.590 -7.518 1.00 53.94 303 HIS E O 1
ATOM 12313 N N . LYS E 1 311 ? -15.057 -31.851 -8.978 1.00 54.87 304 LYS E N 1
ATOM 12314 C CA . LYS E 1 311 ? -14.353 -32.816 -9.819 1.00 54.01 304 LYS E CA 1
ATOM 12315 C C . LYS E 1 311 ? -13.169 -32.159 -10.507 1.00 48.65 304 LYS E C 1
ATOM 12316 O O . LYS E 1 311 ? -12.111 -32.758 -10.662 1.00 48.56 304 LYS E O 1
ATOM 12322 N N . LEU E 1 312 ? -13.363 -30.920 -10.931 1.00 47.04 305 LEU E N 1
ATOM 12323 C CA . LEU E 1 312 ? -12.301 -30.180 -11.583 1.00 46.52 305 LEU E CA 1
ATOM 12324 C C . LEU E 1 312 ? -11.224 -29.827 -10.567 1.00 48.95 305 LEU E C 1
ATOM 12325 O O . LEU E 1 312 ? -10.031 -29.872 -10.873 1.00 51.94 305 LEU E O 1
ATOM 12330 N N . GLU E 1 313 ? -11.658 -29.477 -9.359 1.00 40.42 306 GLU E N 1
ATOM 12331 C CA . GLU E 1 313 ? -10.742 -29.159 -8.268 1.00 36.01 306 GLU E CA 1
ATOM 12332 C C . GLU E 1 313 ? -9.822 -30.336 -7.969 1.00 48.66 306 GLU E C 1
ATOM 12333 O O . GLU E 1 313 ? -8.601 -30.181 -7.837 1.00 52.58 306 GLU E O 1
ATOM 12339 N N . LYS E 1 314 ? -10.414 -31.517 -7.867 1.00 49.24 307 LYS E N 1
ATOM 12340 C CA . LYS E 1 314 ? -9.637 -32.700 -7.559 1.00 48.22 307 LYS E CA 1
ATOM 12341 C C . LYS E 1 314 ? -8.689 -33.021 -8.704 1.00 53.33 307 LYS E C 1
ATOM 12342 O O . LYS E 1 314 ? -7.534 -33.375 -8.472 1.00 51.14 307 LYS E O 1
ATOM 12348 N N . HIS E 1 315 ? -9.164 -32.860 -9.934 1.00 53.75 308 HIS E N 1
ATOM 12349 C CA . HIS E 1 315 ? -8.322 -33.074 -11.106 1.00 56.73 308 HIS E CA 1
ATOM 12350 C C . HIS E 1 315 ? -7.095 -32.161 -11.093 1.00 57.22 308 HIS E C 1
ATOM 12351 O O . HIS E 1 315 ? -5.971 -32.612 -11.328 1.00 59.43 308 HIS E O 1
ATOM 12358 N N . LEU E 1 316 ? -7.318 -30.882 -10.805 1.00 47.09 309 LEU E N 1
ATOM 12359 C CA . LEU E 1 316 ? -6.244 -29.897 -10.844 1.00 44.20 309 LEU E CA 1
ATOM 12360 C C . LEU E 1 316 ? -5.126 -30.195 -9.844 1.00 52.06 309 LEU E C 1
ATOM 12361 O O . LEU E 1 316 ? -3.961 -29.920 -10.124 1.00 52.20 309 LEU E O 1
ATOM 12366 N N . ILE E 1 317 ? -5.467 -30.759 -8.689 1.00 53.14 310 ILE E N 1
ATOM 12367 C CA . ILE E 1 317 ? -4.452 -31.037 -7.675 1.00 53.58 310 ILE E CA 1
ATOM 12368 C C . ILE E 1 317 ? -3.890 -32.459 -7.731 1.00 55.38 310 ILE E C 1
ATOM 12369 O O . ILE E 1 317 ? -3.093 -32.841 -6.880 1.00 60.38 310 ILE E O 1
ATOM 12374 N N . GLY E 1 318 ? -4.307 -33.246 -8.716 1.00 60.53 311 GLY E N 1
ATOM 12375 C CA . GLY E 1 318 ? -3.728 -34.566 -8.909 1.00 69.42 311 GLY E CA 1
ATOM 12376 C C . GLY E 1 318 ? -4.444 -35.696 -8.190 1.00 82.89 311 GLY E C 1
ATOM 12377 O O . GLY E 1 318 ? -4.223 -36.870 -8.491 1.00 92.30 311 GLY E O 1
ATOM 12378 N N . GLU E 1 319 ? -5.295 -35.338 -7.233 1.00 87.30 312 GLU E N 1
ATOM 12379 C CA . GLU E 1 319 ? -6.161 -36.296 -6.551 1.00 91.18 312 GLU E CA 1
ATOM 12380 C C . GLU E 1 319 ? -7.329 -36.672 -7.460 1.00 88.53 312 GLU E C 1
ATOM 12381 O O . GLU E 1 319 ? -8.082 -35.803 -7.877 1.00 94.07 312 GLU E O 1
ATOM 12387 N N . GLN E 1 320 ? -7.489 -37.957 -7.759 1.00 86.59 313 GLN E N 1
ATOM 12388 C CA . GLN E 1 320 ? -8.544 -38.401 -8.675 1.00 85.58 313 GLN E CA 1
ATOM 12389 C C . GLN E 1 320 ? -8.535 -37.620 -9.988 1.00 86.56 313 GLN E C 1
ATOM 12390 O O . GLN E 1 320 ? -9.492 -36.915 -10.309 1.00 88.70 313 GLN E O 1
ATOM 12396 N N . VAL E 1 321 ? -7.449 -37.751 -10.741 1.00 91.35 314 VAL E N 1
ATOM 12397 C CA . VAL E 1 321 ? -7.370 -37.172 -12.073 1.00 84.90 314 VAL E CA 1
ATOM 12398 C C . VAL E 1 321 ? -8.407 -37.853 -12.965 1.00 87.79 314 VAL E C 1
ATOM 12399 O O . VAL E 1 321 ? -8.707 -39.033 -12.773 1.00 87.66 314 VAL E O 1
ATOM 12403 N N . PHE E 1 322 ? -8.953 -37.097 -13.919 1.00 87.44 315 PHE E N 1
ATOM 12404 C CA . PHE E 1 322 ? -10.043 -37.554 -14.792 1.00 87.15 315 PHE E CA 1
ATOM 12405 C C . PHE E 1 322 ? -9.916 -38.998 -15.265 1.00 96.19 315 PHE E C 1
ATOM 12406 O O . PHE E 1 322 ? -10.600 -39.885 -14.756 1.00 102.54 315 PHE E O 1
ATOM 12414 N N . LEU F 1 3 ? -21.944 -26.550 7.630 1.00 129.20 -4 LEU F N 1
ATOM 12415 C CA . LEU F 1 3 ? -20.570 -27.009 7.783 1.00 120.59 -4 LEU F CA 1
ATOM 12416 C C . LEU F 1 3 ? -20.115 -27.892 6.635 1.00 117.13 -4 LEU F C 1
ATOM 12417 O O . LEU F 1 3 ? -20.659 -28.958 6.418 1.00 114.82 -4 LEU F O 1
ATOM 12422 N N . TYR F 1 4 ? -19.101 -27.445 5.907 1.00 116.06 -3 TYR F N 1
ATOM 12423 C CA . TYR F 1 4 ? -18.650 -28.162 4.730 1.00 115.81 -3 TYR F CA 1
ATOM 12424 C C . TYR F 1 4 ? -17.245 -28.659 4.838 1.00 115.78 -3 TYR F C 1
ATOM 12425 O O . TYR F 1 4 ? -16.320 -27.922 5.071 1.00 117.43 -3 TYR F O 1
ATOM 12434 N N . PHE F 1 5 ? -17.092 -29.939 4.634 1.00 113.42 -2 PHE F N 1
ATOM 12435 C CA . PHE F 1 5 ? -15.778 -30.556 4.707 1.00 111.77 -2 PHE F CA 1
ATOM 12436 C C . PHE F 1 5 ? -15.087 -30.644 3.351 1.00 108.63 -2 PHE F C 1
ATOM 12437 O O . PHE F 1 5 ? -15.651 -31.157 2.384 1.00 103.75 -2 PHE F O 1
ATOM 12445 N N . GLN F 1 6 ? -13.851 -30.163 3.303 1.00 113.25 -1 GLN F N 1
ATOM 12446 C CA . GLN F 1 6 ? -13.112 -30.069 2.053 1.00 114.69 -1 GLN F CA 1
ATOM 12447 C C . GLN F 1 6 ? -12.028 -31.118 1.948 1.00 112.37 -1 GLN F C 1
ATOM 12448 O O . GLN F 1 6 ? -11.046 -31.095 2.690 1.00 117.44 -1 GLN F O 1
ATOM 12454 N N . GLY F 1 7 ? -12.210 -32.040 1.022 1.00 104.86 0 GLY F N 1
ATOM 12455 C CA . GLY F 1 7 ? -11.205 -33.043 0.772 1.00 95.17 0 GLY F CA 1
ATOM 12456 C C . GLY F 1 7 ? -11.939 -34.292 0.382 1.00 80.06 0 GLY F C 1
ATOM 12457 O O . GLY F 1 7 ? -13.151 -34.270 0.182 1.00 83.58 0 GLY F O 1
ATOM 12458 N N . MET F 1 8 ? -11.215 -35.392 0.282 1.00 123.82 1 MET F N 1
ATOM 12459 C CA . MET F 1 8 ? -11.872 -36.652 0.049 1.00 102.13 1 MET F CA 1
ATOM 12460 C C . MET F 1 8 ? -12.180 -37.252 1.417 1.00 85.51 1 MET F C 1
ATOM 12461 O O . MET F 1 8 ? -11.857 -36.647 2.438 1.00 84.32 1 MET F O 1
ATOM 12466 N N . GLU F 1 9 ? -12.823 -38.413 1.451 1.00 76.88 2 GLU F N 1
ATOM 12467 C CA . GLU F 1 9 ? -13.294 -38.965 2.718 1.00 69.99 2 GLU F CA 1
ATOM 12468 C C . GLU F 1 9 ? -12.750 -40.344 3.039 1.00 61.40 2 GLU F C 1
ATOM 12469 O O . GLU F 1 9 ? -12.342 -41.096 2.154 1.00 58.64 2 GLU F O 1
ATOM 12475 N N . SER F 1 10 ? -12.761 -40.664 4.328 1.00 59.78 3 SER F N 1
ATOM 12476 C CA . SER F 1 10 ? -12.495 -42.015 4.788 1.00 64.72 3 SER F CA 1
ATOM 12477 C C . SER F 1 10 ? -13.788 -42.612 5.308 1.00 63.91 3 SER F C 1
ATOM 12478 O O . SER F 1 10 ? -14.473 -42.007 6.129 1.00 63.08 3 SER F O 1
ATOM 12481 N N . VAL F 1 11 ? -14.128 -43.791 4.808 1.00 62.40 4 VAL F N 1
ATOM 12482 C CA . VAL F 1 11 ? -15.302 -44.495 5.286 1.00 63.43 4 VAL F CA 1
ATOM 12483 C C . VAL F 1 11 ? -14.909 -45.442 6.408 1.00 59.29 4 VAL F C 1
ATOM 12484 O O . VAL F 1 11 ? -14.046 -46.304 6.241 1.00 61.92 4 VAL F O 1
ATOM 12488 N N . TYR F 1 12 ? -15.541 -45.254 7.560 1.00 63.48 5 TYR F N 1
ATOM 12489 C CA . TYR F 1 12 ? -15.361 -46.139 8.698 1.00 61.31 5 TYR F CA 1
ATOM 12490 C C . TYR F 1 12 ? -16.498 -47.155 8.743 1.00 61.78 5 TYR F C 1
ATOM 12491 O O . TYR F 1 12 ? -17.660 -46.787 8.894 1.00 60.14 5 TYR F O 1
ATOM 12500 N N . LEU F 1 13 ? -16.172 -48.432 8.598 1.00 64.14 6 LEU F N 1
ATOM 12501 C CA . LEU F 1 13 ? -17.190 -49.463 8.711 1.00 63.30 6 LEU F CA 1
ATOM 12502 C C . LEU F 1 13 ? -17.061 -50.158 10.046 1.00 65.48 6 LEU F C 1
ATOM 12503 O O . LEU F 1 13 ? -16.107 -50.904 10.279 1.00 62.40 6 LEU F O 1
ATOM 12508 N N . PHE F 1 14 ? -18.016 -49.899 10.931 1.00 70.40 7 PHE F N 1
ATOM 12509 C CA . PHE F 1 14 ? -18.051 -50.585 12.210 1.00 67.28 7 PHE F CA 1
ATOM 12510 C C . PHE F 1 14 ? -18.954 -51.803 12.154 1.00 65.62 7 PHE F C 1
ATOM 12511 O O . PHE F 1 14 ? -18.961 -52.629 13.067 1.00 68.00 7 PHE F O 1
ATOM 12519 N N . SER F 1 15 ? -19.687 -51.931 11.055 1.00 65.34 8 SER F N 1
ATOM 12520 C CA . SER F 1 15 ? -20.704 -52.966 10.944 1.00 73.02 8 SER F CA 1
ATOM 12521 C C . SER F 1 15 ? -20.180 -54.217 10.251 1.00 74.11 8 SER F C 1
ATOM 12522 O O . SER F 1 15 ? -19.431 -54.139 9.280 1.00 78.72 8 SER F O 1
ATOM 12525 N N . SER F 1 16 ? -20.570 -55.371 10.777 1.00 74.45 9 SER F N 1
ATOM 12526 C CA . SER F 1 16 ? -20.244 -56.655 10.172 1.00 73.66 9 SER F CA 1
ATOM 12527 C C . SER F 1 16 ? -21.157 -56.949 8.985 1.00 82.15 9 SER F C 1
ATOM 12528 O O . SER F 1 16 ? -22.261 -56.414 8.893 1.00 87.20 9 SER F O 1
ATOM 12531 N N . GLY F 1 17 ? -20.685 -57.789 8.071 1.00 87.80 10 GLY F N 1
ATOM 12532 C CA . GLY F 1 17 ? -21.475 -58.170 6.915 1.00 89.97 10 GLY F CA 1
ATOM 12533 C C . GLY F 1 17 ? -20.628 -58.638 5.748 1.00 87.50 10 GLY F C 1
ATOM 12534 O O . GLY F 1 17 ? -19.494 -59.084 5.928 1.00 82.93 10 GLY F O 1
ATOM 12535 N N . THR F 1 18 ? -21.187 -58.548 4.547 1.00 82.19 11 THR F N 1
ATOM 12536 C CA . THR F 1 18 ? -20.458 -58.903 3.338 1.00 73.47 11 THR F CA 1
ATOM 12537 C C . THR F 1 18 ? -20.257 -57.667 2.463 1.00 70.47 11 THR F C 1
ATOM 12538 O O . THR F 1 18 ? -21.179 -56.877 2.279 1.00 76.66 11 THR F O 1
ATOM 12542 N N . LEU F 1 19 ? -19.043 -57.489 1.947 1.00 66.70 12 LEU F N 1
ATOM 12543 C CA . LEU F 1 19 ? -18.750 -56.386 1.038 1.00 71.92 12 LEU F CA 1
ATOM 12544 C C . LEU F 1 19 ? -18.932 -56.857 -0.398 1.00 80.84 12 LEU F C 1
ATOM 12545 O O . LEU F 1 19 ? -18.391 -57.890 -0.789 1.00 87.66 12 LEU F O 1
ATOM 12550 N N . LYS F 1 20 ? -19.693 -56.102 -1.184 1.00 85.23 13 LYS F N 1
ATOM 12551 C CA . LYS F 1 20 ? -20.152 -56.610 -2.470 1.00 95.46 13 LYS F CA 1
ATOM 12552 C C . LYS F 1 20 ? -20.157 -55.588 -3.608 1.00 102.21 13 LYS F C 1
ATOM 12553 O O . LYS F 1 20 ? -20.085 -54.377 -3.384 1.00 102.74 13 LYS F O 1
ATOM 12555 N N . ARG F 1 21 ? -20.243 -56.117 -4.828 1.00 107.80 14 ARG F N 1
ATOM 12556 C CA . ARG F 1 21 ? -20.375 -55.342 -6.063 1.00 107.03 14 ARG F CA 1
ATOM 12557 C C . ARG F 1 21 ? -19.201 -54.392 -6.293 1.00 102.16 14 ARG F C 1
ATOM 12558 O O . ARG F 1 21 ? -18.488 -54.512 -7.291 1.00 102.52 14 ARG F O 1
ATOM 12560 N N . THR F 1 25 ? -22.477 -49.608 -7.340 1.00 86.95 18 THR F N 1
ATOM 12561 C CA . THR F 1 25 ? -21.404 -49.248 -6.411 1.00 98.18 18 THR F CA 1
ATOM 12562 C C . THR F 1 25 ? -21.176 -50.379 -5.399 1.00 103.22 18 THR F C 1
ATOM 12563 O O . THR F 1 25 ? -21.555 -51.517 -5.667 1.00 111.31 18 THR F O 1
ATOM 12567 N N . ILE F 1 26 ? -20.555 -50.090 -4.253 1.00 98.15 19 ILE F N 1
ATOM 12568 C CA . ILE F 1 26 ? -20.333 -51.140 -3.249 1.00 97.26 19 ILE F CA 1
ATOM 12569 C C . ILE F 1 26 ? -21.273 -51.099 -2.050 1.00 96.62 19 ILE F C 1
ATOM 12570 O O . ILE F 1 26 ? -21.646 -50.032 -1.556 1.00 99.03 19 ILE F O 1
ATOM 12575 N N . CYS F 1 27 ? -21.613 -52.293 -1.572 1.00 93.44 20 CYS F N 1
ATOM 12576 C CA . CYS F 1 27 ? -22.606 -52.467 -0.526 1.00 87.88 20 CYS F CA 1
ATOM 12577 C C . CYS F 1 27 ? -21.989 -53.193 0.657 1.00 77.50 20 CYS F C 1
ATOM 12578 O O . CYS F 1 27 ? -21.087 -54.012 0.484 1.00 68.71 20 CYS F O 1
ATOM 12581 N N . LEU F 1 28 ? -22.477 -52.903 1.854 1.00 80.19 21 LEU F N 1
ATOM 12582 C CA . LEU F 1 28 ? -22.231 -53.781 2.982 1.00 79.13 21 LEU F CA 1
ATOM 12583 C C . LEU F 1 28 ? -23.536 -54.464 3.331 1.00 85.06 21 LEU F C 1
ATOM 12584 O O . LEU F 1 28 ? -24.462 -53.818 3.822 1.00 87.02 21 LEU F O 1
ATOM 12589 N N . GLU F 1 29 ? -23.611 -55.769 3.092 1.00 87.97 22 GLU F N 1
ATOM 12590 C CA . GLU F 1 29 ? -24.839 -56.491 3.369 1.00 94.71 22 GLU F CA 1
ATOM 12591 C C . GLU F 1 29 ? -24.777 -57.044 4.778 1.00 94.07 22 GLU F C 1
ATOM 12592 O O . GLU F 1 29 ? -24.018 -57.968 5.063 1.00 98.99 22 GLU F O 1
ATOM 12598 N N . THR F 1 30 ? -25.604 -56.480 5.648 1.00 94.31 23 THR F N 1
ATOM 12599 C CA . THR F 1 30 ? -25.657 -56.890 7.040 1.00 95.70 23 THR F CA 1
ATOM 12600 C C . THR F 1 30 ? -26.878 -57.768 7.245 1.00 100.09 23 THR F C 1
ATOM 12601 O O . THR F 1 30 ? -27.636 -58.016 6.307 1.00 97.93 23 THR F O 1
ATOM 12605 N N . GLU F 1 31 ? -27.068 -58.234 8.473 1.00 95.78 24 GLU F N 1
ATOM 12606 C CA . GLU F 1 31 ? -28.260 -58.994 8.821 1.00 120.82 24 GLU F CA 1
ATOM 12607 C C . GLU F 1 31 ? -29.457 -58.051 8.856 1.00 126.42 24 GLU F C 1
ATOM 12608 O O . GLU F 1 31 ? -30.611 -58.480 8.818 1.00 113.21 24 GLU F O 1
ATOM 12610 N N . SER F 1 32 ? -29.154 -56.758 8.923 1.00 128.15 25 SER F N 1
ATOM 12611 C CA . SER F 1 32 ? -30.160 -55.705 8.943 1.00 128.54 25 SER F CA 1
ATOM 12612 C C . SER F 1 32 ? -30.475 -55.186 7.536 1.00 127.69 25 SER F C 1
ATOM 12613 O O . SER F 1 32 ? -31.308 -54.294 7.370 1.00 134.44 25 SER F O 1
ATOM 12616 N N . GLY F 1 33 ? -29.831 -55.769 6.527 1.00 117.54 26 GLY F N 1
ATOM 12617 C CA . GLY F 1 33 ? -29.967 -55.318 5.150 1.00 110.43 26 GLY F CA 1
ATOM 12618 C C . GLY F 1 33 ? -28.766 -54.546 4.627 1.00 102.21 26 GLY F C 1
ATOM 12619 O O . GLY F 1 33 ? -27.731 -54.478 5.289 1.00 96.89 26 GLY F O 1
ATOM 12620 N N . ARG F 1 34 ? -28.901 -53.962 3.436 1.00 98.12 27 ARG F N 1
ATOM 12621 C CA . ARG F 1 34 ? -27.761 -53.361 2.739 1.00 95.77 27 ARG F CA 1
ATOM 12622 C C . ARG F 1 34 ? -27.437 -51.925 3.146 1.00 92.62 27 ARG F C 1
ATOM 12623 O O . ARG F 1 34 ? -28.319 -51.069 3.218 1.00 95.51 27 ARG F O 1
ATOM 12631 N N . LYS F 1 35 ? -26.153 -51.674 3.383 1.00 91.80 28 LYS F N 1
ATOM 12632 C CA . LYS F 1 35 ? -25.628 -50.324 3.554 1.00 89.35 28 LYS F CA 1
ATOM 12633 C C . LYS F 1 35 ? -24.874 -49.897 2.295 1.00 88.78 28 LYS F C 1
ATOM 12634 O O . LYS F 1 35 ? -23.908 -50.543 1.889 1.00 87.96 28 LYS F O 1
ATOM 12638 N N . TYR F 1 36 ? -25.318 -48.806 1.681 1.00 93.91 29 TYR F N 1
ATOM 12639 C CA . TYR F 1 36 ? -24.725 -48.333 0.434 1.00 96.40 29 TYR F CA 1
ATOM 12640 C C . TYR F 1 36 ? -23.720 -47.210 0.659 1.00 98.59 29 TYR F C 1
ATOM 12641 O O . TYR F 1 36 ? -24.064 -46.141 1.158 1.00 109.03 29 TYR F O 1
ATOM 12650 N N . ILE F 1 37 ? -22.470 -47.465 0.293 1.00 89.19 30 ILE F N 1
ATOM 12651 C CA . ILE F 1 37 ? -21.416 -46.468 0.422 1.00 87.36 30 ILE F CA 1
ATOM 12652 C C . ILE F 1 37 ? -20.853 -46.055 -0.938 1.00 86.71 30 ILE F C 1
ATOM 12653 O O . ILE F 1 37 ? -20.196 -46.852 -1.615 1.00 86.85 30 ILE F O 1
ATOM 12658 N N . PRO F 1 38 ? -21.122 -44.806 -1.351 1.00 83.14 31 PRO F N 1
ATOM 12659 C CA . PRO F 1 38 ? -20.574 -44.269 -2.602 1.00 85.44 31 PRO F CA 1
ATOM 12660 C C . PRO F 1 38 ? -19.055 -44.124 -2.548 1.00 82.88 31 PRO F C 1
ATOM 12661 O O . PRO F 1 38 ? -18.504 -43.762 -1.509 1.00 79.12 31 PRO F O 1
ATOM 12665 N N . VAL F 1 39 ? -18.390 -44.428 -3.657 1.00 85.50 32 VAL F N 1
ATOM 12666 C CA . VAL F 1 39 ? -16.936 -44.352 -3.720 1.00 80.24 32 VAL F CA 1
ATOM 12667 C C . VAL F 1 39 ? -16.451 -42.996 -4.228 1.00 79.64 32 VAL F C 1
ATOM 12668 O O . VAL F 1 39 ? -15.250 -42.723 -4.218 1.00 79.56 32 VAL F O 1
ATOM 12672 N N . GLU F 1 40 ? -17.390 -42.158 -4.661 1.00 67.25 33 GLU F N 1
ATOM 12673 C CA . GLU F 1 40 ? -17.087 -40.905 -5.360 1.00 72.70 33 GLU F CA 1
ATOM 12674 C C . GLU F 1 40 ? -16.018 -40.046 -4.689 1.00 74.02 33 GLU F C 1
ATOM 12675 O O . GLU F 1 40 ? -14.982 -39.751 -5.283 1.00 72.23 33 GLU F O 1
ATOM 12678 N N . ASN F 1 41 ? -16.301 -39.595 -3.477 1.00 70.55 34 ASN F N 1
ATOM 12679 C CA . ASN F 1 41 ? -15.373 -38.749 -2.748 1.00 64.28 34 ASN F CA 1
ATOM 12680 C C . ASN F 1 41 ? -14.465 -39.528 -1.791 1.00 76.87 34 ASN F C 1
ATOM 12681 O O . ASN F 1 41 ? -13.749 -38.939 -0.995 1.00 77.07 34 ASN F O 1
ATOM 12686 N N . VAL F 1 42 ? -14.531 -40.851 -1.834 1.00 56.08 35 VAL F N 1
ATOM 12687 C CA . VAL F 1 42 ? -13.798 -41.675 -0.881 1.00 60.30 35 VAL F CA 1
ATOM 12688 C C . VAL F 1 42 ? -12.357 -41.970 -1.296 1.00 60.19 35 VAL F C 1
ATOM 12689 O O . VAL F 1 42 ? -12.118 -42.592 -2.329 1.00 56.41 35 VAL F O 1
ATOM 12693 N N . MET F 1 43 ? -11.401 -41.501 -0.495 1.00 66.81 36 MET F N 1
ATOM 12694 C CA . MET F 1 43 ? -9.991 -41.872 -0.667 1.00 68.84 36 MET F CA 1
ATOM 12695 C C . MET F 1 43 ? -9.610 -43.216 -0.024 1.00 64.53 36 MET F C 1
ATOM 12696 O O . MET F 1 43 ? -8.700 -43.884 -0.500 1.00 65.03 36 MET F O 1
ATOM 12701 N N . ASP F 1 44 ? -10.275 -43.603 1.063 1.00 62.24 37 ASP F N 1
ATOM 12702 C CA . ASP F 1 44 ? -10.015 -44.915 1.665 1.00 55.08 37 ASP F CA 1
ATOM 12703 C C . ASP F 1 44 ? -11.174 -45.447 2.504 1.00 54.26 37 ASP F C 1
ATOM 12704 O O . ASP F 1 44 ? -12.088 -44.714 2.883 1.00 53.55 37 ASP F O 1
ATOM 12709 N N . ILE F 1 45 ? -11.119 -46.744 2.779 1.00 53.01 38 ILE F N 1
ATOM 12710 C CA . ILE F 1 45 ? -12.106 -47.397 3.622 1.00 51.04 38 ILE F CA 1
ATOM 12711 C C . ILE F 1 45 ? -11.428 -48.079 4.804 1.00 45.97 38 ILE F C 1
ATOM 12712 O O . ILE F 1 45 ? -10.445 -48.792 4.630 1.00 41.91 38 ILE F O 1
ATOM 12717 N N . LYS F 1 46 ? -11.957 -47.850 6.002 1.00 44.58 39 LYS F N 1
ATOM 12718 C CA . LYS F 1 46 ? -11.438 -48.474 7.215 1.00 46.39 39 LYS F CA 1
ATOM 12719 C C . LYS F 1 46 ? -12.452 -49.448 7.825 1.00 47.23 39 LYS F C 1
ATOM 12720 O O . LYS F 1 46 ? -13.530 -49.039 8.256 1.00 49.18 39 LYS F O 1
ATOM 12726 N N . VAL F 1 47 ? -12.098 -50.728 7.882 1.00 51.24 40 VAL F N 1
ATOM 12727 C CA . VAL F 1 47 ? -13.013 -51.750 8.388 1.00 60.29 40 VAL F CA 1
ATOM 12728 C C . VAL F 1 47 ? -12.700 -52.209 9.812 1.00 58.82 40 VAL F C 1
ATOM 12729 O O . VAL F 1 47 ? -11.687 -52.856 10.051 1.00 58.99 40 VAL F O 1
ATOM 12733 N N . PHE F 1 48 ? -13.558 -51.843 10.758 1.00 63.26 41 PHE F N 1
ATOM 12734 C CA . PHE F 1 48 ? -13.456 -52.339 12.131 1.00 57.30 41 PHE F CA 1
ATOM 12735 C C . PHE F 1 48 ? -14.332 -53.550 12.434 1.00 61.95 41 PHE F C 1
ATOM 12736 O O . PHE F 1 48 ? -14.192 -54.177 13.486 1.00 64.59 41 PHE F O 1
ATOM 12744 N N . GLY F 1 49 ? -15.224 -53.886 11.510 1.00 65.45 42 GLY F N 1
ATOM 12745 C CA . GLY F 1 49 ? -16.185 -54.946 11.750 1.00 69.73 42 GLY F CA 1
ATOM 12746 C C . GLY F 1 49 ? -15.692 -56.279 11.233 1.00 70.91 42 GLY F C 1
ATOM 12747 O O . GLY F 1 49 ? -14.617 -56.355 10.640 1.00 70.74 42 GLY F O 1
ATOM 12748 N N . GLU F 1 50 ? -16.476 -57.333 11.447 1.00 75.50 43 GLU F N 1
ATOM 12749 C CA . GLU F 1 50 ? -16.127 -58.628 10.883 1.00 79.87 43 GLU F CA 1
ATOM 12750 C C . GLU F 1 50 ? -16.819 -58.752 9.539 1.00 81.28 43 GLU F C 1
ATOM 12751 O O . GLU F 1 50 ? -18.037 -58.878 9.462 1.00 87.52 43 GLU F O 1
ATOM 12757 N N . VAL F 1 51 ? -16.026 -58.730 8.476 1.00 76.27 44 VAL F N 1
ATOM 12758 C CA . VAL F 1 51 ? -16.582 -58.654 7.137 1.00 74.77 44 VAL F CA 1
ATOM 12759 C C . VAL F 1 51 ? -16.086 -59.783 6.256 1.00 77.08 44 VAL F C 1
ATOM 12760 O O . VAL F 1 51 ? -14.949 -60.234 6.372 1.00 78.77 44 VAL F O 1
ATOM 12764 N N . ASP F 1 52 ? -16.965 -60.254 5.385 1.00 87.13 45 ASP F N 1
ATOM 12765 C CA . ASP F 1 52 ? -16.558 -61.179 4.349 1.00 91.37 45 ASP F CA 1
ATOM 12766 C C . ASP F 1 52 ? -16.509 -60.442 3.024 1.00 85.15 45 ASP F C 1
ATOM 12767 O O . ASP F 1 52 ? -17.365 -59.618 2.707 1.00 89.36 45 ASP F O 1
ATOM 12772 N N . LEU F 1 53 ? -15.468 -60.737 2.267 1.00 77.57 46 LEU F N 1
ATOM 12773 C CA . LEU F 1 53 ? -15.240 -60.114 0.984 1.00 71.50 46 LEU F CA 1
ATOM 12774 C C . LEU F 1 53 ? -14.551 -61.127 0.107 1.00 73.03 46 LEU F C 1
ATOM 12775 O O . LEU F 1 53 ? -14.512 -62.319 0.420 1.00 80.42 46 LEU F O 1
ATOM 12780 N N . ASN F 1 54 ? -14.046 -60.639 -1.015 1.00 69.58 47 ASN F N 1
ATOM 12781 C CA . ASN F 1 54 ? -13.567 -61.474 -2.098 1.00 78.63 47 ASN F CA 1
ATOM 12782 C C . ASN F 1 54 ? -12.976 -60.670 -3.248 1.00 73.37 47 ASN F C 1
ATOM 12783 O O . ASN F 1 54 ? -13.002 -59.440 -3.239 1.00 72.00 47 ASN F O 1
ATOM 12788 N N . LYS F 1 55 ? -12.403 -61.371 -4.216 1.00 72.03 48 LYS F N 1
ATOM 12789 C CA . LYS F 1 55 ? -11.554 -60.719 -5.192 1.00 74.22 48 LYS F CA 1
ATOM 12790 C C . LYS F 1 55 ? -12.373 -59.866 -6.170 1.00 81.45 48 LYS F C 1
ATOM 12791 O O . LYS F 1 55 ? -11.823 -58.955 -6.792 1.00 81.69 48 LYS F O 1
ATOM 12797 N N . ARG F 1 56 ? -13.673 -60.149 -6.293 1.00 83.35 49 ARG F N 1
ATOM 12798 C CA . ARG F 1 56 ? -14.604 -59.276 -7.013 1.00 82.30 49 ARG F CA 1
ATOM 12799 C C . ARG F 1 56 ? -14.451 -57.860 -6.511 1.00 69.65 49 ARG F C 1
ATOM 12800 O O . ARG F 1 56 ? -14.143 -56.940 -7.259 1.00 68.83 49 ARG F O 1
ATOM 12808 N N . PHE F 1 57 ? -14.621 -57.733 -5.203 1.00 66.66 50 PHE F N 1
ATOM 12809 C CA . PHE F 1 57 ? -14.629 -56.460 -4.510 1.00 62.46 50 PHE F CA 1
ATOM 12810 C C . PHE F 1 57 ? -13.253 -55.783 -4.480 1.00 65.98 50 PHE F C 1
ATOM 12811 O O . PHE F 1 57 ? -13.156 -54.561 -4.605 1.00 64.32 50 PHE F O 1
ATOM 12819 N N . LEU F 1 58 ? -12.192 -56.570 -4.313 1.00 62.82 51 LEU F N 1
ATOM 12820 C CA . LEU F 1 58 ? -10.843 -56.006 -4.264 1.00 59.93 51 LEU F CA 1
ATOM 12821 C C . LEU F 1 58 ? -10.456 -55.424 -5.618 1.00 59.04 51 LEU F C 1
ATOM 12822 O O . LEU F 1 58 ? -9.871 -54.338 -5.695 1.00 55.37 51 LEU F O 1
ATOM 12827 N N . GLU F 1 59 ? -10.789 -56.147 -6.683 1.00 61.23 52 GLU F N 1
ATOM 12828 C CA . GLU F 1 59 ? -10.592 -55.631 -8.033 1.00 67.51 52 GLU F CA 1
ATOM 12829 C C . GLU F 1 59 ? -11.355 -54.327 -8.234 1.00 69.51 52 GLU F C 1
ATOM 12830 O O . GLU F 1 59 ? -10.849 -53.414 -8.872 1.00 71.85 52 GLU F O 1
ATOM 12836 N N . PHE F 1 60 ? -12.565 -54.236 -7.684 1.00 62.55 53 PHE F N 1
ATOM 12837 C CA . PHE F 1 60 ? -13.357 -53.014 -7.819 1.00 64.44 53 PHE F CA 1
ATOM 12838 C C . PHE F 1 60 ? -12.671 -51.845 -7.130 1.00 57.84 53 PHE F C 1
ATOM 12839 O O . PHE F 1 60 ? -12.457 -50.799 -7.744 1.00 58.31 53 PHE F O 1
ATOM 12847 N N . LEU F 1 61 ? -12.336 -52.028 -5.856 1.00 60.01 54 LEU F N 1
ATOM 12848 C CA . LEU F 1 61 ? -11.588 -51.023 -5.107 1.00 59.02 54 LEU F CA 1
ATOM 12849 C C . LEU F 1 61 ? -10.304 -50.663 -5.830 1.00 62.26 54 LEU F C 1
ATOM 12850 O O . LEU F 1 61 ? -9.855 -49.518 -5.789 1.00 65.77 54 LEU F O 1
ATOM 12855 N N . SER F 1 62 ? -9.719 -51.652 -6.496 1.00 50.75 55 SER F N 1
ATOM 12856 C CA . SER F 1 62 ? -8.464 -51.451 -7.198 1.00 57.87 55 SER F CA 1
ATOM 12857 C C . SER F 1 62 ? -8.620 -50.477 -8.369 1.00 56.50 55 SER F C 1
ATOM 12858 O O . SER F 1 62 ? -7.833 -49.539 -8.492 1.00 54.99 55 SER F O 1
ATOM 12861 N N . GLN F 1 63 ? -9.630 -50.679 -9.218 1.00 58.33 56 GLN F N 1
ATOM 12862 C CA . GLN F 1 63 ? -9.851 -49.763 -10.343 1.00 65.64 56 GLN F CA 1
ATOM 12863 C C . GLN F 1 63 ? -10.358 -48.396 -9.893 1.00 60.00 56 GLN F C 1
ATOM 12864 O O . GLN F 1 63 ? -10.247 -47.418 -10.628 1.00 67.83 56 GLN F O 1
ATOM 12870 N N . LYS F 1 64 ? -10.922 -48.326 -8.693 1.00 57.37 57 LYS F N 1
ATOM 12871 C CA . LYS F 1 64 ? -11.332 -47.046 -8.132 1.00 56.76 57 LYS F CA 1
ATOM 12872 C C . LYS F 1 64 ? -10.183 -46.423 -7.347 1.00 54.45 57 LYS F C 1
ATOM 12873 O O . LYS F 1 64 ? -10.308 -45.326 -6.806 1.00 52.32 57 LYS F O 1
ATOM 12879 N N . ARG F 1 65 ? -9.067 -47.144 -7.288 1.00 59.50 58 ARG F N 1
ATOM 12880 C CA . ARG F 1 65 ? -7.851 -46.671 -6.634 1.00 47.59 58 ARG F CA 1
ATOM 12881 C C . ARG F 1 65 ? -8.054 -46.410 -5.143 1.00 50.41 58 ARG F C 1
ATOM 12882 O O . ARG F 1 65 ? -7.436 -45.514 -4.567 1.00 49.94 58 ARG F O 1
ATOM 12890 N N . ILE F 1 66 ? -8.903 -47.221 -4.520 1.00 52.11 59 ILE F N 1
ATOM 12891 C CA . ILE F 1 66 ? -9.238 -47.048 -3.110 1.00 52.77 59 ILE F CA 1
ATOM 12892 C C . ILE F 1 66 ? -8.688 -48.144 -2.206 1.00 52.62 59 ILE F C 1
ATOM 12893 O O . ILE F 1 66 ? -9.091 -49.303 -2.312 1.00 57.86 59 ILE F O 1
ATOM 12898 N N . PRO F 1 67 ? -7.771 -47.774 -1.299 1.00 50.93 60 PRO F N 1
ATOM 12899 C CA . PRO F 1 67 ? -7.214 -48.728 -0.335 1.00 52.47 60 PRO F CA 1
ATOM 12900 C C . PRO F 1 67 ? -8.220 -49.049 0.756 1.00 52.33 60 PRO F C 1
ATOM 12901 O O . PRO F 1 67 ? -9.106 -48.242 1.037 1.00 52.44 60 PRO F O 1
ATOM 12905 N N . ILE F 1 68 ? -8.084 -50.216 1.367 1.00 53.67 61 ILE F N 1
ATOM 12906 C CA . ILE F 1 68 ? -8.937 -50.560 2.487 1.00 56.19 61 ILE F CA 1
ATOM 12907 C C . ILE F 1 68 ? -8.073 -51.049 3.649 1.00 54.38 61 ILE F C 1
ATOM 12908 O O . ILE F 1 68 ? -7.281 -51.985 3.513 1.00 53.36 61 ILE F O 1
ATOM 12913 N N . HIS F 1 69 ? -8.208 -50.366 4.780 1.00 55.34 62 HIS F N 1
ATOM 12914 C CA . HIS F 1 69 ? -7.430 -50.668 5.975 1.00 56.40 62 HIS F CA 1
ATOM 12915 C C . HIS F 1 69 ? -8.228 -51.544 6.926 1.00 59.01 62 HIS F C 1
ATOM 12916 O O . HIS F 1 69 ? -9.407 -51.292 7.175 1.00 70.00 62 HIS F O 1
ATOM 12923 N N . PHE F 1 70 ? -7.577 -52.566 7.464 1.00 45.94 63 PHE F N 1
ATOM 12924 C CA . PHE F 1 70 ? -8.250 -53.515 8.333 1.00 49.48 63 PHE F CA 1
ATOM 12925 C C . PHE F 1 70 ? -7.757 -53.395 9.776 1.00 48.37 63 PHE F C 1
ATOM 12926 O O . PHE F 1 70 ? -6.555 -53.303 10.032 1.00 42.33 63 PHE F O 1
ATOM 12934 N N . PHE F 1 71 ? -8.710 -53.392 10.707 1.00 52.24 64 PHE F N 1
ATOM 12935 C CA . PHE F 1 71 ? -8.444 -53.297 12.142 1.00 51.68 64 PHE F CA 1
ATOM 12936 C C . PHE F 1 71 ? -9.180 -54.425 12.848 1.00 54.12 64 PHE F C 1
ATOM 12937 O O . PHE F 1 71 ? -10.254 -54.823 12.405 1.00 57.27 64 PHE F O 1
ATOM 12945 N N . ASN F 1 72 ? -8.620 -54.952 13.934 1.00 56.79 65 ASN F N 1
ATOM 12946 C CA . ASN F 1 72 ? -9.293 -56.040 14.637 1.00 56.43 65 ASN F CA 1
ATOM 12947 C C . ASN F 1 72 ? -10.373 -55.514 15.586 1.00 63.77 65 ASN F C 1
ATOM 12948 O O . ASN F 1 72 ? -10.683 -54.324 15.569 1.00 62.95 65 ASN F O 1
ATOM 12953 N N . ARG F 1 73 ? -10.939 -56.404 16.400 1.00 71.23 66 ARG F N 1
ATOM 12954 C CA . ARG F 1 73 ? -11.989 -56.054 17.364 1.00 74.24 66 ARG F CA 1
ATOM 12955 C C . ARG F 1 73 ? -11.606 -54.846 18.225 1.00 75.59 66 ARG F C 1
ATOM 12956 O O . ARG F 1 73 ? -12.281 -53.813 18.204 1.00 78.42 66 ARG F O 1
ATOM 12958 N N . GLU F 1 74 ? -10.530 -54.987 18.992 1.00 73.32 67 GLU F N 1
ATOM 12959 C CA . GLU F 1 74 ? -10.065 -53.917 19.872 1.00 73.30 67 GLU F CA 1
ATOM 12960 C C . GLU F 1 74 ? -9.466 -52.739 19.102 1.00 65.62 67 GLU F C 1
ATOM 12961 O O . GLU F 1 74 ? -9.068 -51.742 19.701 1.00 68.43 67 GLU F O 1
ATOM 12967 N N . GLY F 1 75 ? -9.363 -52.869 17.785 1.00 56.90 68 GLY F N 1
ATOM 12968 C CA . GLY F 1 75 ? -9.078 -51.722 16.941 1.00 55.41 68 GLY F CA 1
ATOM 12969 C C . GLY F 1 75 ? -7.626 -51.554 16.543 1.00 54.49 68 GLY F C 1
ATOM 12970 O O . GLY F 1 75 ? -7.236 -50.513 16.010 1.00 54.45 68 GLY F O 1
ATOM 12971 N N . TYR F 1 76 ? -6.816 -52.574 16.799 1.00 52.61 69 TYR F N 1
ATOM 12972 C CA . TYR F 1 76 ? -5.421 -52.506 16.409 1.00 51.63 69 TYR F CA 1
ATOM 12973 C C . TYR F 1 76 ? -5.308 -52.851 14.932 1.00 50.62 69 TYR F C 1
ATOM 12974 O O . TYR F 1 76 ? -6.050 -53.685 14.416 1.00 55.48 69 TYR F O 1
ATOM 12983 N N . TYR F 1 77 ? -4.373 -52.203 14.253 1.00 46.81 70 TYR F N 1
ATOM 12984 C CA . TYR F 1 77 ? -4.300 -52.278 12.806 1.00 44.05 70 TYR F CA 1
ATOM 12985 C C . TYR F 1 77 ? -3.626 -53.569 12.357 1.00 51.20 70 TYR F C 1
ATOM 12986 O O . TYR F 1 77 ? -2.460 -53.808 12.672 1.00 49.87 70 TYR F O 1
ATOM 12995 N N . VAL F 1 78 ? -4.375 -54.416 11.652 1.00 57.71 71 VAL F N 1
ATOM 12996 C CA . VAL F 1 78 ? -3.824 -55.662 11.117 1.00 60.68 71 VAL F CA 1
ATOM 12997 C C . VAL F 1 78 ? -3.122 -55.517 9.761 1.00 57.16 71 VAL F C 1
ATOM 12998 O O . VAL F 1 78 ? -2.219 -56.295 9.448 1.00 61.08 71 VAL F O 1
ATOM 13002 N N . GLY F 1 79 ? -3.552 -54.553 8.947 1.00 45.93 72 GLY F N 1
ATOM 13003 C CA . GLY F 1 79 ? -3.004 -54.410 7.607 1.00 43.68 72 GLY F CA 1
ATOM 13004 C C . GLY F 1 79 ? -3.896 -53.692 6.608 1.00 44.25 72 GLY F C 1
ATOM 13005 O O . GLY F 1 79 ? -5.021 -53.313 6.923 1.00 49.53 72 GLY F O 1
ATOM 13006 N N . THR F 1 80 ? -3.386 -53.509 5.392 1.00 48.77 73 THR F N 1
ATOM 13007 C CA . THR F 1 80 ? -4.087 -52.750 4.358 1.00 49.09 73 THR F CA 1
ATOM 13008 C C . THR F 1 80 ? -4.009 -53.427 2.995 1.00 51.74 73 THR F C 1
ATOM 13009 O O . THR F 1 80 ? -2.973 -53.972 2.624 1.00 56.68 73 THR F O 1
ATOM 13013 N N . PHE F 1 81 ? -5.107 -53.386 2.247 1.00 61.30 74 PHE F N 1
ATOM 13014 C CA . PHE F 1 81 ? -5.070 -53.787 0.851 1.00 58.28 74 PHE F CA 1
ATOM 13015 C C . PHE F 1 81 ? -4.759 -52.563 0.011 1.00 56.90 74 PHE F C 1
ATOM 13016 O O . PHE F 1 81 ? -5.561 -51.631 -0.068 1.00 55.54 74 PHE F O 1
ATOM 13024 N N . TYR F 1 82 ? -3.585 -52.578 -0.611 1.00 55.63 75 TYR F N 1
ATOM 13025 C CA . TYR F 1 82 ? -3.154 -51.499 -1.493 1.00 47.63 75 TYR F CA 1
ATOM 13026 C C . TYR F 1 82 ? -3.335 -51.914 -2.939 1.00 41.36 75 TYR F C 1
ATOM 13027 O O . TYR F 1 82 ? -2.786 -52.927 -3.362 1.00 42.89 75 TYR F O 1
ATOM 13036 N N . PRO F 1 83 ? -4.108 -51.138 -3.703 1.00 44.26 76 PRO F N 1
ATOM 13037 C CA . PRO F 1 83 ? -4.215 -51.399 -5.145 1.00 48.62 76 PRO F CA 1
ATOM 13038 C C . PRO F 1 83 ? -2.884 -51.122 -5.831 1.00 49.88 76 PRO F C 1
ATOM 13039 O O . PRO F 1 83 ? -2.033 -50.458 -5.233 1.00 54.32 76 PRO F O 1
ATOM 13043 N N . ARG F 1 84 ? -2.708 -51.626 -7.048 1.00 52.06 77 ARG F N 1
ATOM 13044 C CA . ARG F 1 84 ? -1.506 -51.358 -7.836 1.00 53.60 77 ARG F CA 1
ATOM 13045 C C . ARG F 1 84 ? -1.189 -49.863 -7.863 1.00 54.96 77 ARG F C 1
ATOM 13046 O O . ARG F 1 84 ? -0.033 -49.457 -7.760 1.00 59.11 77 ARG F O 1
ATOM 13054 N N . GLU F 1 85 ? -2.234 -49.055 -8.000 1.00 58.16 78 GLU F N 1
ATOM 13055 C CA . GLU F 1 85 ? -2.142 -47.609 -7.864 1.00 56.08 78 GLU F CA 1
ATOM 13056 C C . GLU F 1 85 ? -3.357 -47.125 -7.077 1.00 53.61 78 GLU F C 1
ATOM 13057 O O . GLU F 1 85 ? -4.479 -47.553 -7.334 1.00 53.17 78 GLU F O 1
ATOM 13059 N N . TYR F 1 86 ? -3.139 -46.251 -6.106 1.00 47.84 79 TYR F N 1
ATOM 13060 C CA . TYR F 1 86 ? -4.238 -45.760 -5.292 1.00 49.60 79 TYR F CA 1
ATOM 13061 C C . TYR F 1 86 ? -4.203 -44.246 -5.170 1.00 50.71 79 TYR F C 1
ATOM 13062 O O . TYR F 1 86 ? -3.167 -43.620 -5.403 1.00 47.69 79 TYR F O 1
ATOM 13071 N N . LEU F 1 87 ? -5.342 -43.671 -4.790 1.00 54.24 80 LEU F N 1
ATOM 13072 C CA . LEU F 1 87 ? -5.471 -42.230 -4.599 1.00 53.36 80 LEU F CA 1
ATOM 13073 C C . LEU F 1 87 ? -4.467 -41.763 -3.556 1.00 51.84 80 LEU F C 1
ATOM 13074 O O . LEU F 1 87 ? -4.106 -42.531 -2.661 1.00 51.67 80 LEU F O 1
ATOM 13079 N N . ASN F 1 88 ? -4.012 -40.517 -3.678 1.00 52.32 81 ASN F N 1
ATOM 13080 C CA . ASN F 1 88 ? -2.962 -40.004 -2.809 1.00 51.23 81 ASN F CA 1
ATOM 13081 C C . ASN F 1 88 ? -3.367 -40.192 -1.361 1.00 50.42 81 ASN F C 1
ATOM 13082 O O . ASN F 1 88 ? -4.427 -39.738 -0.936 1.00 62.80 81 ASN F O 1
ATOM 13087 N N . SER F 1 89 ? -2.502 -40.863 -0.611 1.00 43.78 82 SER F N 1
ATOM 13088 C CA . SER F 1 89 ? -2.809 -41.254 0.758 1.00 46.01 82 SER F CA 1
ATOM 13089 C C . SER F 1 89 ? -2.563 -40.119 1.747 1.00 56.45 82 SER F C 1
ATOM 13090 O O . SER F 1 89 ? -3.045 -40.163 2.876 1.00 64.48 82 SER F O 1
ATOM 13093 N N . GLY F 1 90 ? -1.817 -39.104 1.313 1.00 47.13 83 GLY F N 1
ATOM 13094 C CA . GLY F 1 90 ? -1.445 -38.000 2.178 1.00 36.79 83 GLY F CA 1
ATOM 13095 C C . GLY F 1 90 ? -0.542 -38.442 3.318 1.00 41.73 83 GLY F C 1
ATOM 13096 O O . GLY F 1 90 ? -0.444 -37.755 4.333 1.00 43.99 83 GLY F O 1
ATOM 13097 N N . PHE F 1 91 ? 0.112 -39.591 3.144 1.00 43.93 84 PHE F N 1
ATOM 13098 C CA . PHE F 1 91 ? 1.061 -40.131 4.121 1.00 41.64 84 PHE F CA 1
ATOM 13099 C C . PHE F 1 91 ? 2.156 -39.106 4.430 1.00 44.24 84 PHE F C 1
ATOM 13100 O O . PHE F 1 91 ? 2.790 -38.565 3.523 1.00 49.72 84 PHE F O 1
ATOM 13108 N N . LEU F 1 92 ? 2.357 -38.834 5.715 1.00 34.70 85 LEU F N 1
ATOM 13109 C CA . LEU F 1 92 ? 3.142 -37.678 6.148 1.00 36.91 85 LEU F CA 1
ATOM 13110 C C . LEU F 1 92 ? 4.623 -37.944 6.431 1.00 40.97 85 LEU F C 1
ATOM 13111 O O . LEU F 1 92 ? 5.326 -37.057 6.915 1.00 46.66 85 LEU F O 1
ATOM 13116 N N . ILE F 1 93 ? 5.084 -39.159 6.155 1.00 30.78 86 ILE F N 1
ATOM 13117 C CA . ILE F 1 93 ? 6.406 -39.590 6.590 1.00 34.00 86 ILE F CA 1
ATOM 13118 C C . ILE F 1 93 ? 7.559 -38.670 6.140 1.00 41.79 86 ILE F C 1
ATOM 13119 O O . ILE F 1 93 ? 8.489 -38.420 6.912 1.00 45.87 86 ILE F O 1
ATOM 13124 N N . LEU F 1 94 ? 7.485 -38.138 4.922 1.00 42.29 87 LEU F N 1
ATOM 13125 C CA . LEU F 1 94 ? 8.546 -37.278 4.410 1.00 38.59 87 LEU F CA 1
ATOM 13126 C C . LEU F 1 94 ? 8.520 -35.943 5.128 1.00 41.37 87 LEU F C 1
ATOM 13127 O O . LEU F 1 94 ? 9.566 -35.392 5.491 1.00 46.26 87 LEU F O 1
ATOM 13132 N N . LYS F 1 95 ? 7.317 -35.424 5.337 1.00 39.13 88 LYS F N 1
ATOM 13133 C CA . LYS F 1 95 ? 7.157 -34.184 6.082 1.00 43.73 88 LYS F CA 1
ATOM 13134 C C . LYS F 1 95 ? 7.590 -34.377 7.530 1.00 43.50 88 LYS F C 1
ATOM 13135 O O . LYS F 1 95 ? 8.148 -33.466 8.144 1.00 46.44 88 LYS F O 1
ATOM 13141 N N . GLN F 1 96 ? 7.354 -35.578 8.055 1.00 32.85 89 GLN F N 1
ATOM 13142 C CA . GLN F 1 96 ? 7.794 -35.931 9.402 1.00 35.56 89 GLN F CA 1
ATOM 13143 C C . GLN F 1 96 ? 9.322 -35.955 9.515 1.00 38.82 89 GLN F C 1
ATOM 13144 O O . GLN F 1 96 ? 9.881 -35.452 10.489 1.00 42.44 89 GLN F O 1
ATOM 13150 N N . ALA F 1 97 ? 9.999 -36.531 8.526 1.00 38.96 90 ALA F N 1
ATOM 13151 C CA . ALA F 1 97 ? 11.462 -36.517 8.522 1.00 38.89 90 ALA F CA 1
ATOM 13152 C C . ALA F 1 97 ? 11.992 -35.088 8.417 1.00 36.38 90 ALA F C 1
ATOM 13153 O O . ALA F 1 97 ? 12.907 -34.695 9.140 1.00 42.55 90 ALA F O 1
ATOM 13155 N N . GLU F 1 98 ? 11.401 -34.318 7.512 1.00 36.41 91 GLU F N 1
ATOM 13156 C CA . GLU F 1 98 ? 11.784 -32.929 7.311 1.00 37.06 91 GLU F CA 1
ATOM 13157 C C . GLU F 1 98 ? 11.670 -32.144 8.619 1.00 39.64 91 GLU F C 1
ATOM 13158 O O . GLU F 1 98 ? 12.520 -31.322 8.941 1.00 45.58 91 GLU F O 1
ATOM 13164 N N . HIS F 1 99 ? 10.620 -32.416 9.383 1.00 45.95 92 HIS F N 1
ATOM 13165 C CA . HIS F 1 99 ? 10.407 -31.700 10.631 1.00 41.08 92 HIS F CA 1
ATOM 13166 C C . HIS F 1 99 ? 11.309 -32.214 11.750 1.00 42.57 92 HIS F C 1
ATOM 13167 O O . HIS F 1 99 ? 11.574 -31.496 12.712 1.00 49.30 92 HIS F O 1
ATOM 13174 N N . TYR F 1 100 ? 11.789 -33.447 11.622 1.00 37.51 93 TYR F N 1
ATOM 13175 C CA . TYR F 1 100 ? 12.739 -33.978 12.592 1.00 34.99 93 TYR F CA 1
ATOM 13176 C C . TYR F 1 100 ? 14.167 -33.452 12.418 1.00 39.25 93 TYR F C 1
ATOM 13177 O O . TYR F 1 100 ? 14.792 -33.022 13.389 1.00 51.12 93 TYR F O 1
ATOM 13186 N N . ILE F 1 101 ? 14.685 -33.481 11.191 1.00 41.41 94 ILE F N 1
ATOM 13187 C CA . ILE F 1 101 ? 16.106 -33.198 10.969 1.00 45.82 94 ILE F CA 1
ATOM 13188 C C . ILE F 1 101 ? 16.418 -31.707 10.989 1.00 41.99 94 ILE F C 1
ATOM 13189 O O . ILE F 1 101 ? 17.571 -31.308 11.134 1.00 48.57 94 ILE F O 1
ATOM 13194 N N . ASN F 1 102 ? 15.385 -30.891 10.833 1.00 41.60 95 ASN F N 1
ATOM 13195 C CA . ASN F 1 102 ? 15.506 -29.455 11.013 1.00 43.58 95 ASN F CA 1
ATOM 13196 C C . ASN F 1 102 ? 15.224 -29.187 12.490 1.00 51.58 95 ASN F C 1
ATOM 13197 O O . ASN F 1 102 ? 14.118 -29.452 12.969 1.00 52.46 95 ASN F O 1
ATOM 13202 N N . GLN F 1 103 ? 16.217 -28.682 13.217 1.00 52.97 96 GLN F N 1
ATOM 13203 C CA . GLN F 1 103 ? 16.101 -28.598 14.670 1.00 51.37 96 GLN F CA 1
ATOM 13204 C C . GLN F 1 103 ? 15.102 -27.529 15.120 1.00 50.19 96 GLN F C 1
ATOM 13205 O O . GLN F 1 103 ? 14.486 -27.660 16.177 1.00 54.12 96 GLN F O 1
ATOM 13211 N N . GLU F 1 104 ? 14.952 -26.468 14.335 1.00 49.16 97 GLU F N 1
ATOM 13212 C CA . GLU F 1 104 ? 13.979 -25.431 14.666 1.00 55.96 97 GLU F CA 1
ATOM 13213 C C . GLU F 1 104 ? 12.573 -26.005 14.551 1.00 60.10 97 GLU F C 1
ATOM 13214 O O . GLU F 1 104 ? 11.751 -25.848 15.454 1.00 64.34 97 GLU F O 1
ATOM 13216 N N . LYS F 1 105 ? 12.312 -26.688 13.441 1.00 57.80 98 LYS F N 1
ATOM 13217 C CA . LYS F 1 105 ? 11.022 -27.337 13.226 1.00 52.02 98 LYS F CA 1
ATOM 13218 C C . LYS F 1 105 ? 10.758 -28.426 14.259 1.00 44.48 98 LYS F C 1
ATOM 13219 O O . LYS F 1 105 ? 9.609 -28.659 14.651 1.00 46.90 98 LYS F O 1
ATOM 13225 N N . ARG F 1 106 ? 11.826 -29.095 14.688 1.00 41.29 99 ARG F N 1
ATOM 13226 C CA . ARG F 1 106 ? 11.706 -30.166 15.668 1.00 39.92 99 ARG F CA 1
ATOM 13227 C C . ARG F 1 106 ? 11.446 -29.603 17.059 1.00 42.12 99 ARG F C 1
ATOM 13228 O O . ARG F 1 106 ? 10.581 -30.090 17.786 1.00 43.59 99 ARG F O 1
ATOM 13236 N N . MET F 1 107 ? 12.206 -28.576 17.420 1.00 47.43 100 MET F N 1
ATOM 13237 C CA . MET F 1 107 ? 12.045 -27.927 18.713 1.00 54.91 100 MET F CA 1
ATOM 13238 C C . MET F 1 107 ? 10.630 -27.402 18.848 1.00 53.42 100 MET F C 1
ATOM 13239 O O . MET F 1 107 ? 10.009 -27.517 19.901 1.00 61.43 100 MET F O 1
ATOM 13244 N N . LEU F 1 108 ? 10.126 -26.839 17.758 1.00 44.03 101 LEU F N 1
ATOM 13245 C CA . LEU F 1 108 ? 8.790 -26.271 17.719 1.00 45.59 101 LEU F CA 1
ATOM 13246 C C . LEU F 1 108 ? 7.757 -27.316 18.141 1.00 51.04 101 LEU F C 1
ATOM 13247 O O . LEU F 1 108 ? 6.890 -27.052 18.974 1.00 52.94 101 LEU F O 1
ATOM 13252 N N . ILE F 1 109 ? 7.876 -28.514 17.582 1.00 49.64 102 ILE F N 1
ATOM 13253 C CA . ILE F 1 109 ? 6.969 -29.606 17.908 1.00 44.64 102 ILE F CA 1
ATOM 13254 C C . ILE F 1 109 ? 7.208 -30.137 19.325 1.00 45.98 102 ILE F C 1
ATOM 13255 O O . ILE F 1 109 ? 6.262 -30.335 20.089 1.00 44.57 102 ILE F O 1
ATOM 13260 N N . ALA F 1 110 ? 8.472 -30.360 19.674 1.00 41.96 103 ALA F N 1
ATOM 13261 C CA . ALA F 1 110 ? 8.822 -30.892 20.991 1.00 41.36 103 ALA F CA 1
ATOM 13262 C C . ALA F 1 110 ? 8.373 -29.970 22.123 1.00 43.69 103 ALA F C 1
ATOM 13263 O O . ALA F 1 110 ? 7.781 -30.415 23.105 1.00 44.25 103 ALA F O 1
ATOM 13265 N N . ARG F 1 111 ? 8.670 -28.685 21.977 1.00 43.05 104 ARG F N 1
ATOM 13266 C CA . ARG F 1 111 ? 8.275 -27.688 22.953 1.00 44.70 104 ARG F CA 1
ATOM 13267 C C . ARG F 1 111 ? 6.745 -27.603 23.036 1.00 47.99 104 ARG F C 1
ATOM 13268 O O . ARG F 1 111 ? 6.196 -27.252 24.076 1.00 53.80 104 ARG F O 1
ATOM 13276 N N . GLU F 1 112 ? 6.061 -27.925 21.940 1.00 47.58 105 GLU F N 1
ATOM 13277 C CA . GLU F 1 112 ? 4.599 -27.992 21.944 1.00 48.89 105 GLU F CA 1
ATOM 13278 C C . GLU F 1 112 ? 4.118 -29.142 22.821 1.00 51.09 105 GLU F C 1
ATOM 13279 O O . GLU F 1 112 ? 3.198 -28.972 23.624 1.00 52.58 105 GLU F O 1
ATOM 13285 N N . ILE F 1 113 ? 4.739 -30.309 22.652 1.00 48.12 106 ILE F N 1
ATOM 13286 C CA . ILE F 1 113 ? 4.433 -31.477 23.470 1.00 46.22 106 ILE F CA 1
ATOM 13287 C C . ILE F 1 113 ? 4.643 -31.180 24.944 1.00 49.76 106 ILE F C 1
ATOM 13288 O O . ILE F 1 113 ? 3.801 -31.500 25.780 1.00 54.24 106 ILE F O 1
ATOM 13293 N N . VAL F 1 114 ? 5.776 -30.561 25.251 1.00 51.79 107 VAL F N 1
ATOM 13294 C CA . VAL F 1 114 ? 6.165 -30.312 26.631 1.00 50.85 107 VAL F CA 1
ATOM 13295 C C . VAL F 1 114 ? 5.238 -29.297 27.281 1.00 48.60 107 VAL F C 1
ATOM 13296 O O . VAL F 1 114 ? 4.837 -29.453 28.429 1.00 49.67 107 VAL F O 1
ATOM 13300 N N . SER F 1 115 ? 4.894 -28.261 26.527 1.00 51.33 108 SER F N 1
ATOM 13301 C CA . SER F 1 115 ? 4.038 -27.193 27.018 1.00 49.95 108 SER F CA 1
ATOM 13302 C C . SER F 1 115 ? 2.691 -27.739 27.470 1.00 59.11 108 SER F C 1
ATOM 13303 O O . SER F 1 115 ? 2.193 -27.408 28.549 1.00 63.69 108 SER F O 1
ATOM 13306 N N . ARG F 1 116 ? 2.106 -28.592 26.642 1.00 60.99 109 ARG F N 1
ATOM 13307 C CA . ARG F 1 116 ? 0.791 -29.126 26.938 1.00 55.99 109 ARG F CA 1
ATOM 13308 C C . ARG F 1 116 ? 0.858 -30.213 28.012 1.00 54.55 109 ARG F C 1
ATOM 13309 O O . ARG F 1 116 ? -0.075 -30.366 28.798 1.00 50.97 109 ARG F O 1
ATOM 13317 N N . SER F 1 117 ? 1.966 -30.948 28.063 1.00 52.63 110 SER F N 1
ATOM 13318 C CA . SER F 1 117 ? 2.185 -31.916 29.134 1.00 57.67 110 SER F CA 1
ATOM 13319 C C . SER F 1 117 ? 2.204 -31.230 30.494 1.00 62.87 110 SER F C 1
ATOM 13320 O O . SER F 1 117 ? 1.534 -31.675 31.432 1.00 53.14 110 SER F O 1
ATOM 13323 N N . PHE F 1 118 ? 2.975 -30.150 30.590 1.00 63.12 111 PHE F N 1
ATOM 13324 C CA . PHE F 1 118 ? 3.073 -29.382 31.827 1.00 69.30 111 PHE F CA 1
ATOM 13325 C C . PHE F 1 118 ? 1.714 -28.802 32.186 1.00 69.53 111 PHE F C 1
ATOM 13326 O O . PHE F 1 118 ? 1.291 -28.844 33.340 1.00 76.06 111 PHE F O 1
ATOM 13334 N N . GLN F 1 119 ? 1.037 -28.266 31.178 1.00 63.81 112 GLN F N 1
ATOM 13335 C CA . GLN F 1 119 ? -0.266 -27.648 31.352 1.00 56.33 112 GLN F CA 1
ATOM 13336 C C . GLN F 1 119 ? -1.257 -28.660 31.922 1.00 55.56 112 GLN F C 1
ATOM 13337 O O . GLN F 1 119 ? -2.057 -28.337 32.802 1.00 57.07 112 GLN F O 1
ATOM 13343 N N . ASN F 1 120 ? -1.177 -29.894 31.432 1.00 51.62 113 ASN F N 1
ATOM 13344 C CA . ASN F 1 120 ? -2.048 -30.960 31.905 1.00 49.77 113 ASN F CA 1
ATOM 13345 C C . ASN F 1 120 ? -1.680 -31.429 33.305 1.00 50.47 113 ASN F C 1
ATOM 13346 O O . ASN F 1 120 ? -2.567 -31.688 34.120 1.00 65.22 113 ASN F O 1
ATOM 13351 N N . MET F 1 121 ? -0.380 -31.542 33.582 1.00 50.51 114 MET F N 1
ATOM 13352 C CA . MET F 1 121 ? 0.091 -31.875 34.928 1.00 52.36 114 MET F CA 1
ATOM 13353 C C . MET F 1 121 ? -0.463 -30.842 35.916 1.00 61.64 114 MET F C 1
ATOM 13354 O O . MET F 1 121 ? -1.082 -31.189 36.929 1.00 61.10 114 MET F O 1
ATOM 13359 N N . VAL F 1 122 ? -0.251 -29.570 35.592 1.00 59.82 115 VAL F N 1
ATOM 13360 C CA . VAL F 1 122 ? -0.673 -28.467 36.450 1.00 66.31 115 VAL F CA 1
ATOM 13361 C C . VAL F 1 122 ? -2.185 -28.454 36.673 1.00 69.46 115 VAL F C 1
ATOM 13362 O O . VAL F 1 122 ? -2.651 -28.182 37.782 1.00 74.79 115 VAL F O 1
ATOM 13366 N N . ASP F 1 123 ? -2.948 -28.759 35.626 1.00 70.69 116 ASP F N 1
ATOM 13367 C CA . ASP F 1 123 ? -4.402 -28.806 35.739 1.00 69.40 116 ASP F CA 1
ATOM 13368 C C . ASP F 1 123 ? -4.842 -29.963 36.633 1.00 67.13 116 ASP F C 1
ATOM 13369 O O . ASP F 1 123 ? -5.784 -29.827 37.422 1.00 65.49 116 ASP F O 1
ATOM 13374 N N . PHE F 1 124 ? -4.151 -31.094 36.509 1.00 59.20 117 PHE F N 1
ATOM 13375 C CA . PHE F 1 124 ? -4.470 -32.272 37.304 1.00 59.31 117 PHE F CA 1
ATOM 13376 C C . PHE F 1 124 ? -4.297 -31.978 38.787 1.00 73.63 117 PHE F C 1
ATOM 13377 O O . PHE F 1 124 ? -5.130 -32.364 39.605 1.00 84.01 117 PHE F O 1
ATOM 13385 N N . LEU F 1 125 ? -3.213 -31.291 39.131 1.00 61.99 118 LEU F N 1
ATOM 13386 C CA . LEU F 1 125 ? -2.927 -30.978 40.525 1.00 72.96 118 LEU F CA 1
ATOM 13387 C C . LEU F 1 125 ? -3.893 -29.939 41.090 1.00 77.98 118 LEU F C 1
ATOM 13388 O O . LEU F 1 125 ? -4.406 -30.098 42.200 1.00 71.58 118 LEU F O 1
ATOM 13393 N N . LYS F 1 126 ? -4.140 -28.882 40.323 1.00 80.31 119 LYS F N 1
ATOM 13394 C CA . LYS F 1 126 ? -4.978 -27.777 40.782 1.00 83.38 119 LYS F CA 1
ATOM 13395 C C . LYS F 1 126 ? -6.430 -28.193 41.014 1.00 87.68 119 LYS F C 1
ATOM 13396 O O . LYS F 1 126 ? -7.074 -27.719 41.954 1.00 91.90 119 LYS F O 1
ATOM 13402 N N . LYS F 1 127 ? -6.943 -29.073 40.158 1.00 80.74 120 LYS F N 1
ATOM 13403 C CA . LYS F 1 127 ? -8.310 -29.566 40.304 1.00 85.35 120 LYS F CA 1
ATOM 13404 C C . LYS F 1 127 ? -8.470 -30.294 41.637 1.00 90.46 120 LYS F C 1
ATOM 13405 O O . LYS F 1 127 ? -9.528 -30.248 42.261 1.00 98.38 120 LYS F O 1
ATOM 13407 N N . ARG F 1 128 ? -7.404 -30.961 42.063 1.00 75.32 121 ARG F N 1
ATOM 13408 C CA . ARG F 1 128 ? -7.388 -31.715 43.311 1.00 76.76 121 ARG F CA 1
ATOM 13409 C C . ARG F 1 128 ? -6.829 -30.917 44.495 1.00 80.88 121 ARG F C 1
ATOM 13410 O O . ARG F 1 128 ? -6.628 -31.471 45.578 1.00 80.60 121 ARG F O 1
ATOM 13418 N N . LYS F 1 129 ? -6.563 -29.629 44.271 1.00 83.02 122 LYS F N 1
ATOM 13419 C CA . LYS F 1 129 ? -6.121 -28.702 45.323 1.00 87.77 122 LYS F CA 1
ATOM 13420 C C . LYS F 1 129 ? -4.731 -29.019 45.882 1.00 87.53 122 LYS F C 1
ATOM 13421 O O . LYS F 1 129 ? -4.494 -28.918 47.086 1.00 84.59 122 LYS F O 1
ATOM 13423 N N . VAL F 1 130 ? -3.822 -29.408 44.995 1.00 83.17 123 VAL F N 1
ATOM 13424 C CA . VAL F 1 130 ? -2.411 -29.555 45.330 1.00 76.31 123 VAL F CA 1
ATOM 13425 C C . VAL F 1 130 ? -1.650 -28.390 44.690 1.00 92.16 123 VAL F C 1
ATOM 13426 O O . VAL F 1 130 ? -2.053 -27.906 43.633 1.00 93.10 123 VAL F O 1
ATOM 13430 N N . ARG F 1 131 ? -0.584 -27.912 45.333 1.00 92.29 124 ARG F N 1
ATOM 13431 C CA . ARG F 1 131 ? 0.289 -26.912 44.711 1.00 88.48 124 ARG F CA 1
ATOM 13432 C C . ARG F 1 131 ? 0.842 -27.378 43.372 1.00 82.17 124 ARG F C 1
ATOM 13433 O O . ARG F 1 131 ? 1.383 -28.477 43.269 1.00 77.31 124 ARG F O 1
ATOM 13441 N N . ALA F 1 132 ? 0.704 -26.542 42.351 1.00 81.73 125 ALA F N 1
ATOM 13442 C CA . ALA F 1 132 ? 1.390 -26.765 41.082 1.00 78.26 125 ALA F CA 1
ATOM 13443 C C . ALA F 1 132 ? 2.682 -25.948 40.955 1.00 79.78 125 ALA F C 1
ATOM 13444 O O . ALA F 1 132 ? 3.374 -26.028 39.935 1.00 78.62 125 ALA F O 1
ATOM 13446 N N . ASP F 1 133 ? 3.008 -25.170 41.985 1.00 80.33 126 ASP F N 1
ATOM 13447 C CA . ASP F 1 133 ? 4.027 -24.122 41.855 1.00 85.01 126 ASP F CA 1
ATOM 13448 C C . ASP F 1 133 ? 5.455 -24.654 41.720 1.00 81.74 126 ASP F C 1
ATOM 13449 O O . ASP F 1 133 ? 6.286 -24.027 41.067 1.00 85.05 126 ASP F O 1
ATOM 13454 N N . SER F 1 134 ? 5.743 -25.799 42.333 1.00 75.38 127 SER F N 1
ATOM 13455 C CA . SER F 1 134 ? 7.069 -26.401 42.216 1.00 77.60 127 SER F CA 1
ATOM 13456 C C . SER F 1 134 ? 7.395 -26.745 40.760 1.00 80.00 127 SER F C 1
ATOM 13457 O O . SER F 1 134 ? 8.562 -26.755 40.363 1.00 83.81 127 SER F O 1
ATOM 13460 N N . LEU F 1 135 ? 6.357 -27.015 39.972 1.00 70.97 128 LEU F N 1
ATOM 13461 C CA . LEU F 1 135 ? 6.513 -27.328 38.554 1.00 63.00 128 LEU F CA 1
ATOM 13462 C C . LEU F 1 135 ? 6.896 -26.106 37.719 1.00 62.75 128 LEU F C 1
ATOM 13463 O O . LEU F 1 135 ? 7.392 -26.250 36.601 1.00 59.91 128 LEU F O 1
ATOM 13468 N N . THR F 1 136 ? 6.656 -24.911 38.257 1.00 65.86 129 THR F N 1
ATOM 13469 C CA . THR F 1 136 ? 6.853 -23.668 37.508 1.00 75.64 129 THR F CA 1
ATOM 13470 C C . THR F 1 136 ? 8.299 -23.509 37.035 1.00 73.22 129 THR F C 1
ATOM 13471 O O . THR F 1 136 ? 8.550 -23.069 35.908 1.00 68.15 129 THR F O 1
ATOM 13475 N N . ARG F 1 137 ? 9.245 -23.881 37.893 1.00 74.75 130 ARG F N 1
ATOM 13476 C CA . ARG F 1 137 ? 10.661 -23.804 37.547 1.00 76.16 130 ARG F CA 1
ATOM 13477 C C . ARG F 1 137 ? 10.988 -24.635 36.304 1.00 68.98 130 ARG F C 1
ATOM 13478 O O . ARG F 1 137 ? 11.751 -24.203 35.440 1.00 67.26 130 ARG F O 1
ATOM 13486 N N . TYR F 1 138 ? 10.399 -25.823 36.217 1.00 64.37 131 TYR F N 1
ATOM 13487 C CA . TYR F 1 138 ? 10.616 -26.696 35.072 1.00 67.60 131 TYR F CA 1
ATOM 13488 C C . TYR F 1 138 ? 10.067 -26.067 33.804 1.00 75.32 131 TYR F C 1
ATOM 13489 O O . TYR F 1 138 ? 10.678 -26.169 32.737 1.00 80.75 131 TYR F O 1
ATOM 13498 N N . LYS F 1 139 ? 8.918 -25.408 33.925 1.00 72.45 132 LYS F N 1
ATOM 13499 C CA . LYS F 1 139 ? 8.327 -24.727 32.783 1.00 66.70 132 LYS F CA 1
ATOM 13500 C C . LYS F 1 139 ? 9.284 -23.664 32.268 1.00 62.58 132 LYS F C 1
ATOM 13501 O O . LYS F 1 139 ? 9.506 -23.560 31.066 1.00 59.27 132 LYS F O 1
ATOM 13507 N N . LYS F 1 140 ? 9.856 -22.893 33.187 1.00 63.94 133 LYS F N 1
ATOM 13508 C CA . LYS F 1 140 ? 10.805 -21.851 32.828 1.00 73.62 133 LYS F CA 1
ATOM 13509 C C . LYS F 1 140 ? 11.961 -22.456 32.049 1.00 78.18 133 LYS F C 1
ATOM 13510 O O . LYS F 1 140 ? 12.259 -22.017 30.939 1.00 76.23 133 LYS F O 1
ATOM 13512 N N . LYS F 1 141 ? 12.583 -23.487 32.615 1.00 79.51 134 LYS F N 1
ATOM 13513 C CA . LYS F 1 141 ? 13.740 -24.114 31.981 1.00 75.54 134 LYS F CA 1
ATOM 13514 C C . LYS F 1 141 ? 13.420 -24.734 30.621 1.00 66.82 134 LYS F C 1
ATOM 13515 O O . LYS F 1 141 ? 14.252 -24.693 29.713 1.00 70.27 134 LYS F O 1
ATOM 13521 N N . ALA F 1 142 ? 12.223 -25.297 30.480 1.00 60.14 135 ALA F N 1
ATOM 13522 C CA . ALA F 1 142 ? 11.771 -25.814 29.188 1.00 60.18 135 ALA F CA 1
ATOM 13523 C C . ALA F 1 142 ? 11.710 -24.706 28.141 1.00 63.95 135 ALA F C 1
ATOM 13524 O O . ALA F 1 142 ? 11.984 -24.934 26.966 1.00 71.62 135 ALA F O 1
ATOM 13526 N N . GLU F 1 143 ? 11.345 -23.505 28.575 1.00 62.46 136 GLU F N 1
ATOM 13527 C CA . GLU F 1 143 ? 11.259 -22.374 27.667 1.00 59.77 136 GLU F CA 1
ATOM 13528 C C . GLU F 1 143 ? 12.644 -21.912 27.214 1.00 65.52 136 GLU F C 1
ATOM 13529 O O . GLU F 1 143 ? 12.819 -21.535 26.057 1.00 65.29 136 GLU F O 1
ATOM 13535 N N . GLU F 1 144 ? 13.631 -21.958 28.106 1.00 69.88 137 GLU F N 1
ATOM 13536 C CA . GLU F 1 144 ? 14.950 -21.412 27.789 1.00 72.35 137 GLU F CA 1
ATOM 13537 C C . GLU F 1 144 ? 15.899 -22.458 27.198 1.00 73.28 137 GLU F C 1
ATOM 13538 O O . GLU F 1 144 ? 17.033 -22.139 26.839 1.00 75.01 137 GLU F O 1
ATOM 13544 N N . ALA F 1 145 ? 15.430 -23.699 27.094 1.00 72.11 138 ALA F N 1
ATOM 13545 C CA . ALA F 1 145 ? 16.221 -24.779 26.508 1.00 69.48 138 ALA F CA 1
ATOM 13546 C C . ALA F 1 145 ? 16.513 -24.524 25.029 1.00 69.20 138 ALA F C 1
ATOM 13547 O O . ALA F 1 145 ? 15.618 -24.159 24.270 1.00 67.21 138 ALA F O 1
ATOM 13549 N N . SER F 1 146 ? 17.772 -24.679 24.627 1.00 72.86 139 SER F N 1
ATOM 13550 C CA . SER F 1 146 ? 18.133 -24.503 23.223 1.00 76.40 139 SER F CA 1
ATOM 13551 C C . SER F 1 146 ? 18.230 -25.798 22.398 1.00 74.94 139 SER F C 1
ATOM 13552 O O . SER F 1 146 ? 18.407 -25.734 21.182 1.00 79.22 139 SER F O 1
ATOM 13555 N N . ASN F 1 147 ? 18.083 -26.960 23.034 1.00 68.06 140 ASN F N 1
ATOM 13556 C CA . ASN F 1 147 ? 18.062 -28.219 22.282 1.00 67.47 140 ASN F CA 1
ATOM 13557 C C . ASN F 1 147 ? 17.174 -29.299 22.920 1.00 60.50 140 ASN F C 1
ATOM 13558 O O . ASN F 1 147 ? 16.944 -29.311 24.133 1.00 58.47 140 ASN F O 1
ATOM 13563 N N . VAL F 1 148 ? 16.680 -30.201 22.078 1.00 55.19 141 VAL F N 1
ATOM 13564 C CA . VAL F 1 148 ? 15.622 -31.133 22.459 1.00 57.49 141 VAL F CA 1
ATOM 13565 C C . VAL F 1 148 ? 16.053 -32.168 23.503 1.00 64.83 141 VAL F C 1
ATOM 13566 O O . VAL F 1 148 ? 15.236 -32.626 24.302 1.00 70.35 141 VAL F O 1
ATOM 13570 N N . SER F 1 149 ? 17.330 -32.529 23.515 1.00 64.63 142 SER F N 1
ATOM 13571 C CA . SER F 1 149 ? 17.805 -33.507 24.489 1.00 64.52 142 SER F CA 1
ATOM 13572 C C . SER F 1 149 ? 17.634 -32.965 25.911 1.00 69.19 142 SER F C 1
ATOM 13573 O O . SER F 1 149 ? 17.266 -33.705 26.829 1.00 67.56 142 SER F O 1
ATOM 13576 N N . GLU F 1 150 ? 17.895 -31.670 26.085 1.00 68.62 143 GLU F N 1
ATOM 13577 C CA . GLU F 1 150 ? 17.659 -31.014 27.370 1.00 70.51 143 GLU F CA 1
ATOM 13578 C C . GLU F 1 150 ? 16.186 -31.080 27.702 1.00 66.32 143 GLU F C 1
ATOM 13579 O O . GLU F 1 150 ? 15.802 -31.282 28.858 1.00 65.97 143 GLU F O 1
ATOM 13585 N N . LEU F 1 151 ? 15.373 -30.901 26.663 1.00 59.73 144 LEU F N 1
ATOM 13586 C CA . LEU F 1 151 ? 13.930 -30.800 26.799 1.00 63.50 144 LEU F CA 1
ATOM 13587 C C . LEU F 1 151 ? 13.315 -32.094 27.324 1.00 68.22 144 LEU F C 1
ATOM 13588 O O . LEU F 1 151 ? 12.431 -32.058 28.177 1.00 71.51 144 LEU F O 1
ATOM 13593 N N . MET F 1 152 ? 13.779 -33.234 26.816 1.00 67.10 145 MET F N 1
ATOM 13594 C CA . MET F 1 152 ? 13.296 -34.523 27.306 1.00 58.23 145 MET F CA 1
ATOM 13595 C C . MET F 1 152 ? 13.706 -34.717 28.765 1.00 58.44 145 MET F C 1
ATOM 13596 O O . MET F 1 152 ? 12.988 -35.344 29.544 1.00 60.11 145 MET F O 1
ATOM 13601 N N . GLY F 1 153 ? 14.862 -34.175 29.131 1.00 56.29 146 GLY F N 1
ATOM 13602 C CA . GLY F 1 153 ? 15.335 -34.276 30.497 1.00 56.07 146 GLY F CA 1
ATOM 13603 C C . GLY F 1 153 ? 14.480 -33.434 31.420 1.00 62.18 146 GLY F C 1
ATOM 13604 O O . GLY F 1 153 ? 14.089 -33.869 32.509 1.00 60.49 146 GLY F O 1
ATOM 13605 N N . ILE F 1 154 ? 14.187 -32.218 30.974 1.00 60.38 147 ILE F N 1
ATOM 13606 C CA . ILE F 1 154 ? 13.387 -31.295 31.759 1.00 62.71 147 ILE F CA 1
ATOM 13607 C C . ILE F 1 154 ? 11.984 -31.866 31.953 1.00 58.71 147 ILE F C 1
ATOM 13608 O O . ILE F 1 154 ? 11.449 -31.850 33.065 1.00 58.49 147 ILE F O 1
ATOM 13613 N N . GLU F 1 155 ? 11.409 -32.403 30.879 1.00 56.72 148 GLU F N 1
ATOM 13614 C CA . GLU F 1 155 ? 10.078 -32.999 30.942 1.00 55.02 148 GLU F CA 1
ATOM 13615 C C . GLU F 1 155 ? 10.050 -34.204 31.878 1.00 53.89 148 GLU F C 1
ATOM 13616 O O . GLU F 1 155 ? 9.103 -34.378 32.647 1.00 62.58 148 GLU F O 1
ATOM 13622 N N . GLY F 1 156 ? 11.085 -35.035 31.803 1.00 53.62 149 GLY F N 1
ATOM 13623 C CA . GLY F 1 156 ? 11.214 -36.176 32.693 1.00 49.91 149 GLY F CA 1
ATOM 13624 C C . GLY F 1 156 ? 11.281 -35.797 34.163 1.00 51.95 149 GLY F C 1
ATOM 13625 O O . GLY F 1 156 ? 10.592 -36.392 34.991 1.00 57.03 149 GLY F O 1
ATOM 13626 N N . ASN F 1 157 ? 12.105 -34.806 34.494 1.00 52.20 150 ASN F N 1
ATOM 13627 C CA . ASN F 1 157 ? 12.251 -34.374 35.885 1.00 56.66 150 ASN F CA 1
ATOM 13628 C C . ASN F 1 157 ? 11.001 -33.690 36.424 1.00 57.99 150 ASN F C 1
ATOM 13629 O O . ASN F 1 157 ? 10.696 -33.784 37.614 1.00 57.98 150 ASN F O 1
ATOM 13634 N N . ALA F 1 158 ? 10.289 -32.987 35.550 1.00 61.40 151 ALA F N 1
ATOM 13635 C CA . ALA F 1 158 ? 9.040 -32.345 35.940 1.00 56.89 151 ALA F CA 1
ATOM 13636 C C . ALA F 1 158 ? 8.017 -33.410 36.287 1.00 51.71 151 ALA F C 1
ATOM 13637 O O . ALA F 1 158 ? 7.306 -33.305 37.284 1.00 51.68 151 ALA F O 1
ATOM 13639 N N . ARG F 1 159 ? 7.966 -34.449 35.463 1.00 52.82 152 ARG F N 1
ATOM 13640 C CA . ARG F 1 159 ? 7.058 -35.562 35.698 1.00 55.59 152 ARG F CA 1
ATOM 13641 C C . ARG F 1 159 ? 7.365 -36.225 37.036 1.00 51.17 152 ARG F C 1
ATOM 13642 O O . ARG F 1 159 ? 6.458 -36.575 37.791 1.00 50.93 152 ARG F O 1
ATOM 13650 N N . GLU F 1 160 ? 8.652 -36.385 37.327 1.00 51.35 153 GLU F N 1
ATOM 13651 C CA . GLU F 1 160 ? 9.086 -37.026 38.563 1.00 52.74 153 GLU F CA 1
ATOM 13652 C C . GLU F 1 160 ? 8.627 -36.204 39.762 1.00 56.72 153 GLU F C 1
ATOM 13653 O O . GLU F 1 160 ? 8.142 -36.743 40.755 1.00 58.50 153 GLU F O 1
ATOM 13655 N N . GLU F 1 161 ? 8.774 -34.891 39.638 1.00 60.66 154 GLU F N 1
ATOM 13656 C CA . GLU F 1 161 ? 8.293 -33.935 40.629 1.00 56.99 154 GLU F CA 1
ATOM 13657 C C . GLU F 1 161 ? 6.771 -33.985 40.760 1.00 57.81 154 GLU F C 1
ATOM 13658 O O . GLU F 1 161 ? 6.215 -33.913 41.857 1.00 56.27 154 GLU F O 1
ATOM 13664 N N . TYR F 1 162 ? 6.100 -34.106 39.624 1.00 58.51 155 TYR F N 1
ATOM 13665 C CA . TYR F 1 162 ? 4.653 -34.211 39.605 1.00 53.61 155 TYR F CA 1
ATOM 13666 C C . TYR F 1 162 ? 4.195 -35.483 40.330 1.00 58.51 155 TYR F C 1
ATOM 13667 O O . TYR F 1 162 ? 3.303 -35.425 41.178 1.00 61.86 155 TYR F O 1
ATOM 13676 N N . TYR F 1 163 ? 4.825 -36.616 40.020 1.00 60.04 156 TYR F N 1
ATOM 13677 C CA . TYR F 1 163 ? 4.532 -37.885 40.698 1.00 62.29 156 TYR F CA 1
ATOM 13678 C C . TYR F 1 163 ? 4.714 -37.767 42.207 1.00 63.63 156 TYR F C 1
ATOM 13679 O O . TYR F 1 163 ? 3.982 -38.371 42.988 1.00 59.76 156 TYR F O 1
ATOM 13688 N N . SER F 1 164 ? 5.712 -36.991 42.608 1.00 64.36 157 SER F N 1
ATOM 13689 C CA . SER F 1 164 ? 5.977 -36.761 44.015 1.00 61.33 157 SER F CA 1
ATOM 13690 C C . SER F 1 164 ? 4.820 -35.989 44.647 1.00 60.40 157 SER F C 1
ATOM 13691 O O . SER F 1 164 ? 4.518 -36.170 45.822 1.00 63.00 157 SER F O 1
ATOM 13694 N N . MET F 1 165 ? 4.166 -35.140 43.862 1.00 67.41 158 MET F N 1
ATOM 13695 C CA . MET F 1 165 ? 3.019 -34.381 44.360 1.00 69.55 158 MET F CA 1
ATOM 13696 C C . MET F 1 165 ? 1.747 -35.216 44.396 1.00 71.84 158 MET F C 1
ATOM 13697 O O . MET F 1 165 ? 0.864 -34.978 45.217 1.00 82.88 158 MET F O 1
ATOM 13702 N N . ILE F 1 166 ? 1.663 -36.201 43.510 1.00 73.97 159 ILE F N 1
ATOM 13703 C CA . ILE F 1 166 ? 0.507 -37.088 43.458 1.00 74.68 159 ILE F CA 1
ATOM 13704 C C . ILE F 1 166 ? 0.400 -37.898 44.751 1.00 79.03 159 ILE F C 1
ATOM 13705 O O . ILE F 1 166 ? -0.692 -38.269 45.177 1.00 81.82 159 ILE F O 1
ATOM 13710 N N . ASP F 1 167 ? 1.540 -38.141 45.389 1.00 81.49 160 ASP F N 1
ATOM 13711 C CA . ASP F 1 167 ? 1.581 -38.984 46.579 1.00 81.64 160 ASP F CA 1
ATOM 13712 C C . ASP F 1 167 ? 0.963 -38.345 47.818 1.00 75.66 160 ASP F C 1
ATOM 13713 O O . ASP F 1 167 ? 0.776 -39.017 48.831 1.00 83.20 160 ASP F O 1
ATOM 13718 N N . SER F 1 168 ? 0.656 -37.055 47.751 1.00 74.90 161 SER F N 1
ATOM 13719 C CA . SER F 1 168 ? -0.022 -36.399 48.864 1.00 79.67 161 SER F CA 1
ATOM 13720 C C . SER F 1 168 ? -1.508 -36.732 48.816 1.00 81.94 161 SER F C 1
ATOM 13721 O O . SER F 1 168 ? -2.230 -36.545 49.794 1.00 87.86 161 SER F O 1
ATOM 13724 N N . LEU F 1 169 ? -1.952 -37.234 47.665 1.00 86.46 162 LEU F N 1
ATOM 13725 C CA . LEU F 1 169 ? -3.345 -37.623 47.461 1.00 84.22 162 LEU F CA 1
ATOM 13726 C C . LEU F 1 169 ? -3.579 -39.111 47.724 1.00 80.65 162 LEU F C 1
ATOM 13727 O O . LEU F 1 169 ? -4.714 -39.590 47.696 1.00 84.50 162 LEU F O 1
ATOM 13732 N N . VAL F 1 170 ? -2.500 -39.833 47.998 1.00 74.53 163 VAL F N 1
ATOM 13733 C CA . VAL F 1 170 ? -2.578 -41.273 48.196 1.00 78.04 163 VAL F CA 1
ATOM 13734 C C . VAL F 1 170 ? -2.698 -41.583 49.683 1.00 85.82 163 VAL F C 1
ATOM 13735 O O . VAL F 1 170 ? -1.765 -41.334 50.449 1.00 89.07 163 VAL F O 1
ATOM 13739 N N . SER F 1 171 ? -3.844 -42.126 50.082 1.00 79.48 164 SER F N 1
ATOM 13740 C CA . SER F 1 171 ? -4.138 -42.352 51.497 1.00 94.40 164 SER F CA 1
ATOM 13741 C C . SER F 1 171 ? -3.284 -43.462 52.102 1.00 90.25 164 SER F C 1
ATOM 13742 O O . SER F 1 171 ? -2.630 -43.263 53.124 1.00 91.69 164 SER F O 1
ATOM 13745 N N . ASP F 1 172 ? -3.290 -44.627 51.464 1.00 89.47 165 ASP F N 1
ATOM 13746 C CA . ASP F 1 172 ? -2.495 -45.759 51.928 1.00 90.81 165 ASP F CA 1
ATOM 13747 C C . ASP F 1 172 ? -1.019 -45.573 51.566 1.00 89.70 165 ASP F C 1
ATOM 13748 O O . ASP F 1 172 ? -0.668 -45.426 50.394 1.00 77.07 165 ASP F O 1
ATOM 13753 N N . GLU F 1 173 ? -0.160 -45.595 52.581 1.00 93.85 166 GLU F N 1
ATOM 13754 C CA . GLU F 1 173 ? 1.263 -45.330 52.393 1.00 80.48 166 GLU F CA 1
ATOM 13755 C C . GLU F 1 173 ? 1.928 -46.428 51.577 1.00 78.36 166 GLU F C 1
ATOM 13756 O O . GLU F 1 173 ? 2.876 -46.177 50.837 1.00 93.55 166 GLU F O 1
ATOM 13758 N N . ARG F 1 174 ? 1.417 -47.646 51.714 1.00 80.12 167 ARG F N 1
ATOM 13759 C CA . ARG F 1 174 ? 1.929 -48.793 50.971 1.00 87.95 167 ARG F CA 1
ATOM 13760 C C . ARG F 1 174 ? 1.792 -48.584 49.464 1.00 80.64 167 ARG F C 1
ATOM 13761 O O . ARG F 1 174 ? 2.531 -49.167 48.676 1.00 88.41 167 ARG F O 1
ATOM 13769 N N . PHE F 1 175 ? 0.808 -47.774 49.084 1.00 78.13 168 PHE F N 1
ATOM 13770 C CA . PHE F 1 175 ? 0.509 -47.466 47.686 1.00 74.75 168 PHE F CA 1
ATOM 13771 C C . PHE F 1 175 ? 1.089 -46.151 47.162 1.00 67.58 168 PHE F C 1
ATOM 13772 O O . PHE F 1 175 ? 0.777 -45.740 46.047 1.00 64.98 168 PHE F O 1
ATOM 13780 N N . ARG F 1 176 ? 1.879 -45.465 47.980 1.00 71.16 169 ARG F N 1
ATOM 13781 C CA . ARG F 1 176 ? 2.597 -44.281 47.514 1.00 70.01 169 ARG F CA 1
ATOM 13782 C C . ARG F 1 176 ? 3.599 -44.635 46.413 1.00 65.47 169 ARG F C 1
ATOM 13783 O O . ARG F 1 176 ? 4.128 -45.749 46.373 1.00 63.37 169 ARG F O 1
ATOM 13791 N N . ILE F 1 177 ? 3.849 -43.683 45.519 1.00 60.63 170 ILE F N 1
ATOM 13792 C CA . ILE F 1 177 ? 4.766 -43.897 44.407 1.00 57.81 170 ILE F CA 1
ATOM 13793 C C . ILE F 1 177 ? 6.199 -43.947 44.899 1.00 59.74 170 ILE F C 1
ATOM 13794 O O . ILE F 1 177 ? 6.948 -44.850 44.533 1.00 59.08 170 ILE F O 1
ATOM 13799 N N . GLU F 1 178 ? 6.559 -42.992 45.753 1.00 70.85 171 GLU F N 1
ATOM 13800 C CA . GLU F 1 178 ? 7.888 -42.949 46.347 1.00 77.21 171 GLU F CA 1
ATOM 13801 C C . GLU F 1 178 ? 8.970 -42.873 45.265 1.00 89.91 171 GLU F C 1
ATOM 13802 O O . GLU F 1 178 ? 9.669 -43.860 45.030 1.00 101.24 171 GLU F O 1
ATOM 13808 N N . LYS F 1 179 ? 9.095 -41.725 44.599 1.00 82.28 172 LYS F N 1
ATOM 13809 C CA . LYS F 1 179 ? 10.169 -41.517 43.617 1.00 80.85 172 LYS F CA 1
ATOM 13810 C C . LYS F 1 179 ? 10.167 -42.465 42.396 1.00 74.46 172 LYS F C 1
ATOM 13811 O O . LYS F 1 179 ? 10.946 -43.412 42.335 1.00 86.18 172 LYS F O 1
ATOM 13817 N N . ARG F 1 180 ? 9.238 -42.257 41.465 1.00 61.52 173 ARG F N 1
ATOM 13818 C CA . ARG F 1 180 ? 9.351 -42.880 40.139 1.00 58.02 173 ARG F CA 1
ATOM 13819 C C . ARG F 1 180 ? 10.473 -42.293 39.281 1.00 66.80 173 ARG F C 1
ATOM 13820 O O . ARG F 1 180 ? 10.520 -41.086 39.043 1.00 69.92 173 ARG F O 1
ATOM 13828 N N . THR F 1 181 ? 11.357 -43.158 38.797 1.00 74.01 174 THR F N 1
ATOM 13829 C CA . THR F 1 181 ? 12.399 -42.757 37.851 1.00 84.70 174 THR F CA 1
ATOM 13830 C C . THR F 1 181 ? 12.269 -43.565 36.558 1.00 85.96 174 THR F C 1
ATOM 13831 O O . THR F 1 181 ? 11.312 -44.321 36.382 1.00 85.17 174 THR F O 1
ATOM 13835 N N . ARG F 1 182 ? 13.217 -43.383 35.645 1.00 83.96 175 ARG F N 1
ATOM 13836 C CA . ARG F 1 182 ? 13.227 -44.148 34.401 1.00 85.95 175 ARG F CA 1
ATOM 13837 C C . ARG F 1 182 ? 13.402 -45.641 34.684 1.00 82.35 175 ARG F C 1
ATOM 13838 O O . ARG F 1 182 ? 13.042 -46.485 33.864 1.00 84.74 175 ARG F O 1
ATOM 13846 N N . ARG F 1 183 ? 13.956 -45.960 35.851 1.00 76.75 176 ARG F N 1
ATOM 13847 C CA . ARG F 1 183 ? 13.930 -47.326 36.363 1.00 75.15 176 ARG F CA 1
ATOM 13848 C C . ARG F 1 183 ? 13.187 -47.333 37.694 1.00 70.80 176 ARG F C 1
ATOM 13849 O O . ARG F 1 183 ? 13.807 -47.296 38.757 1.00 72.29 176 ARG F O 1
ATOM 13857 N N . PRO F 1 184 ? 11.847 -47.373 37.630 1.00 70.79 177 PRO F N 1
ATOM 13858 C CA . PRO F 1 184 ? 10.976 -47.267 38.808 1.00 64.84 177 PRO F CA 1
ATOM 13859 C C . PRO F 1 184 ? 11.283 -48.321 39.863 1.00 68.58 177 PRO F C 1
ATOM 13860 O O . PRO F 1 184 ? 11.596 -49.462 39.523 1.00 71.95 177 PRO F O 1
ATOM 13864 N N . PRO F 1 185 ? 11.206 -47.934 41.141 1.00 73.69 178 PRO F N 1
ATOM 13865 C CA . PRO F 1 185 ? 11.322 -48.863 42.270 1.00 82.44 178 PRO F CA 1
ATOM 13866 C C . PRO F 1 185 ? 10.216 -49.908 42.232 1.00 80.08 178 PRO F C 1
ATOM 13867 O O . PRO F 1 185 ? 9.145 -49.636 41.687 1.00 76.78 178 PRO F O 1
ATOM 13871 N N . LYS F 1 186 ? 10.436 -51.065 42.843 1.00 78.23 179 LYS F N 1
ATOM 13872 C CA . LYS F 1 186 ? 9.410 -52.085 42.797 1.00 72.46 179 LYS F CA 1
ATOM 13873 C C . LYS F 1 186 ? 8.508 -51.898 43.996 1.00 74.25 179 LYS F C 1
ATOM 13874 O O . LYS F 1 186 ? 8.892 -52.159 45.138 1.00 78.28 179 LYS F O 1
ATOM 13876 N N . ASN F 1 187 ? 7.291 -51.454 43.704 1.00 71.02 180 ASN F N 1
ATOM 13877 C CA . ASN F 1 187 ? 6.239 -51.288 44.694 1.00 71.22 180 ASN F CA 1
ATOM 13878 C C . ASN F 1 187 ? 4.921 -51.287 43.944 1.00 64.91 180 ASN F C 1
ATOM 13879 O O . ASN F 1 187 ? 4.912 -51.394 42.718 1.00 60.62 180 ASN F O 1
ATOM 13884 N N . PHE F 1 188 ? 3.815 -51.159 44.666 1.00 68.87 181 PHE F N 1
ATOM 13885 C CA . PHE F 1 188 ? 2.503 -51.288 44.047 1.00 64.62 181 PHE F CA 1
ATOM 13886 C C . PHE F 1 188 ? 2.234 -50.170 43.045 1.00 63.48 181 PHE F C 1
ATOM 13887 O O . PHE F 1 188 ? 1.868 -50.436 41.899 1.00 66.35 181 PHE F O 1
ATOM 13895 N N . ALA F 1 189 ? 2.441 -48.929 43.473 1.00 60.52 182 ALA F N 1
ATOM 13896 C CA . ALA F 1 189 ? 2.109 -47.766 42.659 1.00 57.92 182 ALA F CA 1
ATOM 13897 C C . ALA F 1 189 ? 2.821 -47.778 41.310 1.00 64.13 182 ALA F C 1
ATOM 13898 O O . ALA F 1 189 ? 2.211 -47.482 40.285 1.00 62.96 182 ALA F O 1
ATOM 13900 N N . ASN F 1 190 ? 4.103 -48.128 41.301 1.00 54.90 183 ASN F N 1
ATOM 13901 C CA . ASN F 1 190 ? 4.851 -48.126 40.052 1.00 58.00 183 ASN F CA 1
ATOM 13902 C C . ASN F 1 190 ? 4.453 -49.271 39.126 1.00 58.85 183 ASN F C 1
ATOM 13903 O O . ASN F 1 190 ? 4.532 -49.135 37.903 1.00 51.77 183 ASN F O 1
ATOM 13908 N N . THR F 1 191 ? 4.018 -50.390 39.700 1.00 58.61 184 THR F N 1
ATOM 13909 C CA . THR F 1 191 ? 3.530 -51.501 38.883 1.00 60.44 184 THR F CA 1
ATOM 13910 C C . THR F 1 191 ? 2.277 -51.078 38.130 1.00 58.39 184 THR F C 1
ATOM 13911 O O . THR F 1 191 ? 2.106 -51.402 36.952 1.00 59.29 184 THR F O 1
ATOM 13915 N N . LEU F 1 192 ? 1.417 -50.333 38.818 1.00 55.40 185 LEU F N 1
ATOM 13916 C CA . LEU F 1 192 ? 0.201 -49.791 38.224 1.00 54.45 185 LEU F CA 1
ATOM 13917 C C . LEU F 1 192 ? 0.491 -48.697 37.197 1.00 56.37 185 LEU F C 1
ATOM 13918 O O . LEU F 1 192 ? -0.066 -48.707 36.097 1.00 57.60 185 LEU F O 1
ATOM 13923 N N . ILE F 1 193 ? 1.352 -47.751 37.557 1.00 59.74 186 ILE F N 1
ATOM 13924 C CA . ILE F 1 193 ? 1.704 -46.668 36.646 1.00 59.18 186 ILE F CA 1
ATOM 13925 C C . ILE F 1 193 ? 2.373 -47.213 35.382 1.00 50.99 186 ILE F C 1
ATOM 13926 O O . ILE F 1 193 ? 2.076 -46.763 34.276 1.00 48.81 186 ILE F O 1
ATOM 13931 N N . SER F 1 194 ? 3.259 -48.190 35.538 1.00 51.75 187 SER F N 1
ATOM 13932 C CA . SER F 1 194 ? 3.939 -48.759 34.379 1.00 50.90 187 SER F CA 1
ATOM 13933 C C . SER F 1 194 ? 2.943 -49.486 33.496 1.00 55.55 187 SER F C 1
ATOM 13934 O O . SER F 1 194 ? 2.950 -49.326 32.274 1.00 55.79 187 SER F O 1
ATOM 13937 N N . PHE F 1 195 ? 2.081 -50.274 34.126 1.00 58.30 188 PHE F N 1
ATOM 13938 C CA . PHE F 1 195 ? 1.070 -51.020 33.397 1.00 57.62 188 PHE F CA 1
ATOM 13939 C C . PHE F 1 195 ? 0.134 -50.077 32.637 1.00 59.44 188 PHE F C 1
ATOM 13940 O O . PHE F 1 195 ? -0.119 -50.266 31.444 1.00 64.47 188 PHE F O 1
ATOM 13948 N N . GLY F 1 196 ? -0.369 -49.061 33.333 1.00 48.54 189 GLY F N 1
ATOM 13949 C CA . GLY F 1 196 ? -1.214 -48.056 32.715 1.00 45.30 189 GLY F CA 1
ATOM 13950 C C . GLY F 1 196 ? -0.519 -47.328 31.577 1.00 46.12 189 GLY F C 1
ATOM 13951 O O . GLY F 1 196 ? -1.131 -47.044 30.546 1.00 48.93 189 GLY F O 1
ATOM 13952 N N . ASN F 1 197 ? 0.763 -47.023 31.760 1.00 44.84 190 ASN F N 1
ATOM 13953 C CA . ASN F 1 197 ? 1.542 -46.369 30.716 1.00 48.43 190 ASN F CA 1
ATOM 13954 C C . ASN F 1 197 ? 1.619 -47.223 29.456 1.00 44.02 190 ASN F C 1
ATOM 13955 O O . ASN F 1 197 ? 1.440 -46.722 28.346 1.00 42.55 190 ASN F O 1
ATOM 13960 N N . SER F 1 198 ? 1.871 -48.515 29.645 1.00 45.60 191 SER F N 1
ATOM 13961 C CA . SER F 1 198 ? 1.843 -49.491 28.562 1.00 44.76 191 SER F CA 1
ATOM 13962 C C . SER F 1 198 ? 0.541 -49.438 27.766 1.00 46.73 191 SER F C 1
ATOM 13963 O O . SER F 1 198 ? 0.566 -49.323 26.542 1.00 51.14 191 SER F O 1
ATOM 13966 N N . LEU F 1 199 ? -0.588 -49.529 28.463 1.00 46.39 192 LEU F N 1
ATOM 13967 C CA . LEU F 1 199 ? -1.889 -49.484 27.808 1.00 46.54 192 LEU F CA 1
ATOM 13968 C C . LEU F 1 199 ? -2.063 -48.190 27.027 1.00 53.57 192 LEU F C 1
ATOM 13969 O O . LEU F 1 199 ? -2.595 -48.196 25.917 1.00 57.13 192 LEU F O 1
ATOM 13974 N N . LEU F 1 200 ? -1.612 -47.084 27.613 1.00 47.00 193 LEU F N 1
ATOM 13975 C CA . LEU F 1 200 ? -1.743 -45.782 26.974 1.00 45.45 193 LEU F CA 1
ATOM 13976 C C . LEU F 1 200 ? -0.914 -45.736 25.695 1.00 46.02 193 LEU F C 1
ATOM 13977 O O . LEU F 1 200 ? -1.397 -45.310 24.647 1.00 43.96 193 LEU F O 1
ATOM 13982 N N . TYR F 1 201 ? 0.334 -46.184 25.799 1.00 43.53 194 TYR F N 1
ATOM 13983 C CA . TYR F 1 201 ? 1.240 -46.240 24.659 1.00 39.33 194 TYR F CA 1
ATOM 13984 C C . TYR F 1 201 ? 0.638 -47.044 23.497 1.00 41.73 194 TYR F C 1
ATOM 13985 O O . TYR F 1 201 ? 0.697 -46.622 22.341 1.00 39.86 194 TYR F O 1
ATOM 13994 N N . THR F 1 202 ? 0.054 -48.199 23.809 1.00 39.44 195 THR F N 1
ATOM 13995 C CA . THR F 1 202 ? -0.542 -49.045 22.780 1.00 45.47 195 THR F CA 1
ATOM 13996 C C . THR F 1 202 ? -1.776 -48.379 22.181 1.00 45.10 195 THR F C 1
ATOM 13997 O O . THR F 1 202 ? -2.040 -48.497 20.989 1.00 47.63 195 THR F O 1
ATOM 14001 N N . THR F 1 203 ? -2.527 -47.679 23.024 1.00 47.35 196 THR F N 1
ATOM 14002 C CA . THR F 1 203 ? -3.739 -46.993 22.597 1.00 44.25 196 THR F CA 1
ATOM 14003 C C . THR F 1 203 ? -3.426 -45.859 21.629 1.00 46.32 196 THR F C 1
ATOM 14004 O O . THR F 1 203 ? -4.057 -45.731 20.582 1.00 45.44 196 THR F O 1
ATOM 14008 N N . VAL F 1 204 ? -2.443 -45.039 21.978 1.00 40.79 197 VAL F N 1
ATOM 14009 C CA . VAL F 1 204 ? -2.033 -43.949 21.105 1.00 43.09 197 VAL F CA 1
ATOM 14010 C C . VAL F 1 204 ? -1.451 -44.499 19.803 1.00 44.73 197 VAL F C 1
ATOM 14011 O O . VAL F 1 204 ? -1.680 -43.936 18.730 1.00 41.21 197 VAL F O 1
ATOM 14015 N N . LEU F 1 205 ? -0.728 -45.614 19.901 1.00 47.98 198 LEU F N 1
ATOM 14016 C CA . LEU F 1 205 ? -0.138 -46.262 18.729 1.00 44.69 198 LEU F CA 1
ATOM 14017 C C . LEU F 1 205 ? -1.202 -46.676 17.717 1.00 45.68 198 LEU F C 1
ATOM 14018 O O . LEU F 1 205 ? -1.131 -46.318 16.540 1.00 52.95 198 LEU F O 1
ATOM 14023 N N . SER F 1 206 ? -2.184 -47.433 18.187 1.00 43.65 199 SER F N 1
ATOM 14024 C CA . SER F 1 206 ? -3.260 -47.912 17.334 1.00 49.14 199 SER F CA 1
ATOM 14025 C C . SER F 1 206 ? -4.042 -46.748 16.729 1.00 44.55 199 SER F C 1
ATOM 14026 O O . SER F 1 206 ? -4.533 -46.841 15.601 1.00 38.27 199 SER F O 1
ATOM 14029 N N . LEU F 1 207 ? -4.147 -45.650 17.470 1.00 48.94 200 LEU F N 1
ATOM 14030 C CA . LEU F 1 207 ? -4.805 -44.461 16.947 1.00 47.57 200 LEU F CA 1
ATOM 14031 C C . LEU F 1 207 ? -3.949 -43.775 15.873 1.00 48.24 200 LEU F C 1
ATOM 14032 O O . LEU F 1 207 ? -4.481 -43.241 14.901 1.00 49.67 200 LEU F O 1
ATOM 14037 N N . ILE F 1 208 ? -2.629 -43.807 16.029 1.00 43.87 201 ILE F N 1
ATOM 14038 C CA . ILE F 1 208 ? -1.739 -43.247 15.014 1.00 41.63 201 ILE F CA 1
ATOM 14039 C C . ILE F 1 208 ? -1.889 -43.989 13.679 1.00 42.39 201 ILE F C 1
ATOM 14040 O O . ILE F 1 208 ? -1.937 -43.368 12.616 1.00 39.04 201 ILE F O 1
ATOM 14045 N N . TYR F 1 209 ? -2.010 -45.312 13.749 1.00 41.63 202 TYR F N 1
ATOM 14046 C CA . TYR F 1 209 ? -2.228 -46.154 12.569 1.00 38.66 202 TYR F CA 1
ATOM 14047 C C . TYR F 1 209 ? -3.520 -45.821 11.826 1.00 37.45 202 TYR F C 1
ATOM 14048 O O . TYR F 1 209 ? -3.719 -46.256 10.696 1.00 51.89 202 TYR F O 1
ATOM 14057 N N . GLN F 1 210 ? -4.403 -45.066 12.464 1.00 49.36 203 GLN F N 1
ATOM 14058 C CA . GLN F 1 210 ? -5.649 -44.651 11.824 1.00 45.86 203 GLN F CA 1
ATOM 14059 C C . GLN F 1 210 ? -5.485 -43.286 11.177 1.00 44.55 203 GLN F C 1
ATOM 14060 O O . GLN F 1 210 ? -6.438 -42.721 10.655 1.00 48.02 203 GLN F O 1
ATOM 14066 N N . THR F 1 211 ? -4.267 -42.760 11.217 1.00 44.26 204 THR F N 1
ATOM 14067 C CA . THR F 1 211 ? -3.982 -41.447 10.652 1.00 41.71 204 THR F CA 1
ATOM 14068 C C . THR F 1 211 ? -2.998 -41.536 9.493 1.00 44.59 204 THR F C 1
ATOM 14069 O O . THR F 1 211 ? -2.657 -42.627 9.033 1.00 48.21 204 THR F O 1
ATOM 14073 N N . HIS F 1 212 ? -2.585 -40.372 9.002 1.00 34.59 205 HIS F N 1
ATOM 14074 C CA . HIS F 1 212 ? -1.559 -40.280 7.976 1.00 37.41 205 HIS F CA 1
ATOM 14075 C C . HIS F 1 212 ? -0.166 -40.165 8.595 1.00 39.73 205 HIS F C 1
ATOM 14076 O O . HIS F 1 212 ? 0.819 -39.929 7.889 1.00 42.37 205 HIS F O 1
ATOM 14083 N N . LEU F 1 213 ? -0.093 -40.266 9.918 1.00 37.78 206 LEU F N 1
ATOM 14084 C CA . LEU F 1 213 ? 1.188 -40.192 10.618 1.00 34.85 206 LEU F CA 1
ATOM 14085 C C . LEU F 1 213 ? 1.905 -41.537 10.653 1.00 37.04 206 LEU F C 1
ATOM 14086 O O . LEU F 1 213 ? 1.271 -42.591 10.712 1.00 38.22 206 LEU F O 1
ATOM 14091 N N . ASP F 1 214 ? 3.231 -41.496 10.596 1.00 41.69 207 ASP F N 1
ATOM 14092 C CA . ASP F 1 214 ? 4.034 -42.678 10.879 1.00 40.53 207 ASP F CA 1
ATOM 14093 C C . ASP F 1 214 ? 4.517 -42.617 12.328 1.00 41.69 207 ASP F C 1
ATOM 14094 O O . ASP F 1 214 ? 5.135 -41.635 12.747 1.00 41.96 207 ASP F O 1
ATOM 14099 N N . PRO F 1 215 ? 4.219 -43.664 13.103 1.00 37.08 208 PRO F N 1
ATOM 14100 C CA . PRO F 1 215 ? 4.538 -43.723 14.533 1.00 37.00 208 PRO F CA 1
ATOM 14101 C C . PRO F 1 215 ? 6.034 -43.856 14.827 1.00 37.95 208 PRO F C 1
ATOM 14102 O O . PRO F 1 215 ? 6.453 -43.577 15.951 1.00 45.64 208 PRO F O 1
ATOM 14106 N N . ARG F 1 216 ? 6.825 -44.267 13.840 1.00 34.82 209 ARG F N 1
ATOM 14107 C CA . ARG F 1 216 ? 8.246 -44.541 14.067 1.00 32.07 209 ARG F CA 1
ATOM 14108 C C . ARG F 1 216 ? 9.108 -43.286 14.215 1.00 32.85 209 ARG F C 1
ATOM 14109 O O . ARG F 1 216 ? 10.251 -43.370 14.657 1.00 45.99 209 ARG F O 1
ATOM 14117 N N . ILE F 1 217 ? 8.566 -42.126 13.866 1.00 32.03 210 ILE F N 1
ATOM 14118 C CA . ILE F 1 217 ? 9.308 -40.886 14.030 1.00 36.07 210 ILE F CA 1
ATOM 14119 C C . ILE F 1 217 ? 8.692 -40.002 15.103 1.00 35.08 210 ILE F C 1
ATOM 14120 O O . ILE F 1 217 ? 7.573 -39.519 14.951 1.00 30.03 210 ILE F O 1
ATOM 14125 N N . GLY F 1 218 ? 9.427 -39.811 16.194 1.00 37.54 211 GLY F N 1
ATOM 14126 C CA . GLY F 1 218 ? 9.018 -38.909 17.259 1.00 43.50 211 GLY F CA 1
ATOM 14127 C C . GLY F 1 218 ? 9.802 -37.604 17.278 1.00 46.36 211 GLY F C 1
ATOM 14128 O O . GLY F 1 218 ? 10.709 -37.407 16.475 1.00 53.77 211 GLY F O 1
ATOM 14129 N N . TYR F 1 219 ? 9.468 -36.718 18.212 1.00 38.18 212 TYR F N 1
ATOM 14130 C CA . TYR F 1 219 ? 10.060 -35.383 18.250 1.00 37.04 212 TYR F CA 1
ATOM 14131 C C . TYR F 1 219 ? 10.657 -35.074 19.615 1.00 41.48 212 TYR F C 1
ATOM 14132 O O . TYR F 1 219 ? 11.855 -34.798 19.718 1.00 47.75 212 TYR F O 1
ATOM 14141 N N . LEU F 1 220 ? 9.827 -35.076 20.654 1.00 39.89 213 LEU F N 1
ATOM 14142 C CA . LEU F 1 220 ? 10.350 -34.963 22.009 1.00 46.17 213 LEU F CA 1
ATOM 14143 C C . LEU F 1 220 ? 11.323 -36.107 22.309 1.00 48.17 213 LEU F C 1
ATOM 14144 O O . LEU F 1 220 ? 12.450 -35.874 22.737 1.00 48.55 213 LEU F O 1
ATOM 14149 N N . HIS F 1 221 ? 10.887 -37.341 22.086 1.00 39.56 214 HIS F N 1
ATOM 14150 C CA . HIS F 1 221 ? 11.790 -38.483 22.173 1.00 35.25 214 HIS F CA 1
ATOM 14151 C C . HIS F 1 221 ? 12.682 -38.543 20.937 1.00 49.88 214 HIS F C 1
ATOM 14152 O O . HIS F 1 221 ? 12.229 -38.290 19.820 1.00 58.13 214 HIS F O 1
ATOM 14159 N N . GLU F 1 222 ? 13.949 -38.876 21.147 1.00 45.99 215 GLU F N 1
ATOM 14160 C CA . GLU F 1 222 ? 14.885 -39.113 20.059 1.00 46.61 215 GLU F CA 1
ATOM 14161 C C . GLU F 1 222 ? 14.337 -40.185 19.117 1.00 50.44 215 GLU F C 1
ATOM 14162 O O . GLU F 1 222 ? 13.756 -41.176 19.567 1.00 46.66 215 GLU F O 1
ATOM 14168 N N . THR F 1 223 ? 14.501 -39.996 17.813 1.00 45.94 216 THR F N 1
ATOM 14169 C CA . THR F 1 223 ? 14.091 -41.048 16.896 1.00 47.18 216 THR F CA 1
ATOM 14170 C C . THR F 1 223 ? 15.305 -41.918 16.620 1.00 50.50 216 THR F C 1
ATOM 14171 O O . THR F 1 223 ? 16.234 -41.533 15.908 1.00 51.68 216 THR F O 1
ATOM 14175 N N . ASN F 1 224 ? 15.242 -43.123 17.166 1.00 40.81 217 ASN F N 1
ATOM 14176 C CA . ASN F 1 224 ? 16.380 -44.021 17.274 1.00 36.41 217 ASN F CA 1
ATOM 14177 C C . ASN F 1 224 ? 15.856 -45.412 16.978 1.00 35.65 217 ASN F C 1
ATOM 14178 O O . ASN F 1 224 ? 14.773 -45.552 16.424 1.00 35.34 217 ASN F O 1
ATOM 14183 N N . PHE F 1 225 ? 16.654 -46.429 17.257 1.00 43.83 218 PHE F N 1
ATOM 14184 C CA . PHE F 1 225 ? 16.314 -47.806 16.903 1.00 44.10 218 PHE F CA 1
ATOM 14185 C C . PHE F 1 225 ? 15.120 -48.400 17.664 1.00 42.32 218 PHE F C 1
ATOM 14186 O O . PHE F 1 225 ? 14.718 -49.538 17.425 1.00 53.82 218 PHE F O 1
ATOM 14194 N N . ARG F 1 226 ? 14.593 -47.633 18.606 1.00 33.63 219 ARG F N 1
ATOM 14195 C CA . ARG F 1 226 ? 13.316 -47.939 19.234 1.00 40.58 219 ARG F CA 1
ATOM 14196 C C . ARG F 1 226 ? 12.206 -48.128 18.184 1.00 37.16 219 ARG F C 1
ATOM 14197 O O . ARG F 1 226 ? 12.171 -47.422 17.175 1.00 49.85 219 ARG F O 1
ATOM 14205 N N . ARG F 1 227 ? 11.321 -49.097 18.413 1.00 34.87 220 ARG F N 1
ATOM 14206 C CA . ARG F 1 227 ? 10.243 -49.406 17.469 1.00 38.51 220 ARG F CA 1
ATOM 14207 C C . ARG F 1 227 ? 9.355 -48.203 17.192 1.00 40.24 220 ARG F C 1
ATOM 14208 O O . ARG F 1 227 ? 9.170 -47.816 16.035 1.00 34.88 220 ARG F O 1
ATOM 14216 N N . PHE F 1 228 ? 8.805 -47.618 18.253 1.00 35.57 221 PHE F N 1
ATOM 14217 C CA . PHE F 1 228 ? 7.850 -46.524 18.100 1.00 32.68 221 PHE F CA 1
ATOM 14218 C C . PHE F 1 228 ? 8.169 -45.356 19.025 1.00 36.39 221 PHE F C 1
ATOM 14219 O O . PHE F 1 228 ? 8.517 -45.550 20.188 1.00 43.41 221 PHE F O 1
ATOM 14227 N N . SER F 1 229 ? 7.991 -44.147 18.503 1.00 32.71 222 SER F N 1
ATOM 14228 C CA . SER F 1 229 ? 8.423 -42.904 19.142 1.00 33.85 222 SER F CA 1
ATOM 14229 C C . SER F 1 229 ? 7.285 -41.899 19.290 1.00 37.42 222 SER F C 1
ATOM 14230 O O . SER F 1 229 ? 7.074 -41.364 20.373 1.00 36.62 222 SER F O 1
ATOM 14233 N N . LEU F 1 230 ? 6.665 -41.535 18.166 1.00 37.62 223 LEU F N 1
ATOM 14234 C CA . LEU F 1 230 ? 5.546 -40.586 18.149 1.00 39.83 223 LEU F CA 1
ATOM 14235 C C . LEU F 1 230 ? 4.439 -40.903 19.170 1.00 39.32 223 LEU F C 1
ATOM 14236 O O . LEU F 1 230 ? 3.800 -39.989 19.701 1.00 39.23 223 LEU F O 1
ATOM 14241 N N . ASN F 1 231 ? 4.199 -42.184 19.436 1.00 34.05 224 ASN F N 1
ATOM 14242 C CA . ASN F 1 231 ? 3.151 -42.556 20.379 1.00 39.02 224 ASN F CA 1
ATOM 14243 C C . ASN F 1 231 ? 3.559 -42.203 21.800 1.00 45.75 224 ASN F C 1
ATOM 14244 O O . ASN F 1 231 ? 2.721 -41.828 22.623 1.00 45.57 224 ASN F O 1
ATOM 14249 N N . LEU F 1 232 ? 4.854 -42.309 22.077 1.00 37.41 225 LEU F N 1
ATOM 14250 C CA . LEU F 1 232 ? 5.392 -41.923 23.373 1.00 40.25 225 LEU F CA 1
ATOM 14251 C C . LEU F 1 232 ? 5.218 -40.424 23.593 1.00 49.19 225 LEU F C 1
ATOM 14252 O O . LEU F 1 232 ? 4.823 -39.988 24.675 1.00 62.14 225 LEU F O 1
ATOM 14257 N N . ASP F 1 233 ? 5.509 -39.648 22.554 1.00 36.35 226 ASP F N 1
ATOM 14258 C CA . ASP F 1 233 ? 5.363 -38.196 22.599 1.00 41.24 226 ASP F CA 1
ATOM 14259 C C . ASP F 1 233 ? 3.938 -37.773 22.981 1.00 43.29 226 ASP F C 1
ATOM 14260 O O . ASP F 1 233 ? 3.735 -37.019 23.932 1.00 37.68 226 ASP F O 1
ATOM 14265 N N . ILE F 1 234 ? 2.961 -38.273 22.230 1.00 36.63 227 ILE F N 1
ATOM 14266 C CA . ILE F 1 234 ? 1.562 -37.890 22.399 1.00 41.55 227 ILE F CA 1
ATOM 14267 C C . ILE F 1 234 ? 0.992 -38.391 23.735 1.00 46.69 227 ILE F C 1
ATOM 14268 O O . ILE F 1 234 ? 0.176 -37.718 24.363 1.00 51.34 227 ILE F O 1
ATOM 14273 N N . ALA F 1 235 ? 1.449 -39.562 24.172 1.00 44.78 228 ALA F N 1
ATOM 14274 C CA . ALA F 1 235 ? 1.011 -40.145 25.438 1.00 43.59 228 ALA F CA 1
ATOM 14275 C C . ALA F 1 235 ? 1.382 -39.283 26.647 1.00 40.98 228 ALA F C 1
ATOM 14276 O O . ALA F 1 235 ? 0.728 -39.362 27.687 1.00 46.83 228 ALA F O 1
ATOM 14278 N N . GLU F 1 236 ? 2.421 -38.462 26.511 1.00 37.81 229 GLU F N 1
ATOM 14279 C CA . GLU F 1 236 ? 2.871 -37.613 27.613 1.00 43.63 229 GLU F CA 1
ATOM 14280 C C . GLU F 1 236 ? 1.768 -36.653 28.043 1.00 43.42 229 GLU F C 1
ATOM 14281 O O . GLU F 1 236 ? 1.681 -36.276 29.210 1.00 47.12 229 GLU F O 1
ATOM 14287 N N . LEU F 1 237 ? 0.930 -36.267 27.086 1.00 39.03 230 LEU F N 1
ATOM 14288 C CA . LEU F 1 237 ? -0.155 -35.329 27.337 1.00 39.75 230 LEU F CA 1
ATOM 14289 C C . LEU F 1 237 ? -1.309 -35.971 28.107 1.00 43.83 230 LEU F C 1
ATOM 14290 O O . LEU F 1 237 ? -2.011 -35.300 28.863 1.00 42.86 230 LEU F O 1
ATOM 14295 N N . PHE F 1 238 ? -1.551 -37.251 27.859 1.00 42.25 231 PHE F N 1
ATOM 14296 C CA . PHE F 1 238 ? -2.714 -37.907 28.444 1.00 46.96 231 PHE F CA 1
ATOM 14297 C C . PHE F 1 238 ? -2.433 -38.747 29.692 1.00 46.34 231 PHE F C 1
ATOM 14298 O O . PHE F 1 238 ? -3.356 -39.335 30.257 1.00 44.79 231 PHE F O 1
ATOM 14306 N N . LYS F 1 239 ? -1.179 -38.813 30.122 1.00 42.07 232 LYS F N 1
ATOM 14307 C CA . LYS F 1 239 ? -0.843 -39.647 31.278 1.00 47.95 232 LYS F CA 1
ATOM 14308 C C . LYS F 1 239 ? -1.606 -39.263 32.558 1.00 50.19 232 LYS F C 1
ATOM 14309 O O . LYS F 1 239 ? -2.083 -40.150 33.266 1.00 47.13 232 LYS F O 1
ATOM 14315 N N . PRO F 1 240 ? -1.718 -37.957 32.876 1.00 52.98 233 PRO F N 1
ATOM 14316 C CA . PRO F 1 240 ? -2.518 -37.647 34.072 1.00 55.69 233 PRO F CA 1
ATOM 14317 C C . PRO F 1 240 ? -4.006 -38.035 34.025 1.00 68.17 233 PRO F C 1
ATOM 14318 O O . PRO F 1 240 ? -4.487 -38.652 34.975 1.00 77.89 233 PRO F O 1
ATOM 14322 N N . ALA F 1 241 ? -4.710 -37.713 32.942 1.00 68.72 234 ALA F N 1
ATOM 14323 C CA . ALA F 1 241 ? -6.169 -37.889 32.902 1.00 67.04 234 ALA F CA 1
ATOM 14324 C C . ALA F 1 241 ? -6.575 -39.328 32.616 1.00 67.44 234 ALA F C 1
ATOM 14325 O O . ALA F 1 241 ? -7.717 -39.720 32.862 1.00 71.36 234 ALA F O 1
ATOM 14327 N N . VAL F 1 242 ? -5.643 -40.115 32.091 1.00 58.51 235 VAL F N 1
ATOM 14328 C CA . VAL F 1 242 ? -5.933 -41.507 31.787 1.00 61.29 235 VAL F CA 1
ATOM 14329 C C . VAL F 1 242 ? -5.335 -42.434 32.832 1.00 61.03 235 VAL F C 1
ATOM 14330 O O . VAL F 1 242 ? -6.062 -43.130 33.542 1.00 65.64 235 VAL F O 1
ATOM 14334 N N . VAL F 1 243 ? -4.009 -42.448 32.910 1.00 63.80 236 VAL F N 1
ATOM 14335 C CA . VAL F 1 243 ? -3.304 -43.315 33.846 1.00 58.58 236 VAL F CA 1
ATOM 14336 C C . VAL F 1 243 ? -3.405 -42.870 35.302 1.00 57.66 236 VAL F C 1
ATOM 14337 O O . VAL F 1 243 ? -3.790 -43.655 36.171 1.00 65.93 236 VAL F O 1
ATOM 14341 N N . ASP F 1 244 ? -3.076 -41.608 35.562 1.00 54.90 237 ASP F N 1
ATOM 14342 C CA . ASP F 1 244 ? -2.924 -41.137 36.939 1.00 58.02 237 ASP F CA 1
ATOM 14343 C C . ASP F 1 244 ? -4.257 -41.025 37.680 1.00 63.01 237 ASP F C 1
ATOM 14344 O O . ASP F 1 244 ? -4.350 -41.398 38.852 1.00 64.78 237 ASP F O 1
ATOM 14349 N N . ARG F 1 245 ? -5.278 -40.513 36.998 1.00 60.33 238 ARG F N 1
ATOM 14350 C CA . ARG F 1 245 ? -6.618 -40.446 37.569 1.00 66.60 238 ARG F CA 1
ATOM 14351 C C . ARG F 1 245 ? -7.090 -41.846 37.944 1.00 67.09 238 ARG F C 1
ATOM 14352 O O . ARG F 1 245 ? -7.631 -42.067 39.026 1.00 61.90 238 ARG F O 1
ATOM 14354 N N . LEU F 1 246 ? -6.849 -42.788 37.040 1.00 64.72 239 LEU F N 1
ATOM 14355 C CA . LEU F 1 246 ? -7.177 -44.187 37.263 1.00 65.65 239 LEU F CA 1
ATOM 14356 C C . LEU F 1 246 ? -6.419 -44.737 38.470 1.00 65.75 239 LEU F C 1
ATOM 14357 O O . LEU F 1 246 ? -6.996 -45.434 39.308 1.00 62.24 239 LEU F O 1
ATOM 14362 N N . PHE F 1 247 ? -5.130 -44.407 38.551 1.00 60.83 240 PHE F N 1
ATOM 14363 C CA . PHE F 1 247 ? -4.261 -44.868 39.637 1.00 58.72 240 PHE F CA 1
ATOM 14364 C C . PHE F 1 247 ? -4.774 -44.446 41.002 1.00 60.85 240 PHE F C 1
ATOM 14365 O O . PHE F 1 247 ? -4.964 -45.283 41.886 1.00 65.86 240 PHE F O 1
ATOM 14373 N N . LEU F 1 248 ? -4.980 -43.142 41.168 1.00 66.13 241 LEU F N 1
ATOM 14374 C CA . LEU F 1 248 ? -5.560 -42.600 42.391 1.00 64.46 241 LEU F CA 1
ATOM 14375 C C . LEU F 1 248 ? -6.878 -43.277 42.706 1.00 74.94 241 LEU F C 1
ATOM 14376 O O . LEU F 1 248 ? -7.087 -43.766 43.815 1.00 74.40 241 LEU F O 1
ATOM 14381 N N . ASN F 1 249 ? -7.760 -43.309 41.715 1.00 81.12 242 ASN F N 1
ATOM 14382 C CA . ASN F 1 249 ? -9.104 -43.832 41.903 1.00 81.85 242 ASN F CA 1
ATOM 14383 C C . ASN F 1 249 ? -9.123 -45.292 42.352 1.00 81.45 242 ASN F C 1
ATOM 14384 O O . ASN F 1 249 ? -9.909 -45.671 43.220 1.00 76.55 242 ASN F O 1
ATOM 14389 N N . LEU F 1 250 ? -8.239 -46.100 41.776 1.00 81.35 243 LEU F N 1
ATOM 14390 C CA . LEU F 1 250 ? -8.199 -47.522 42.089 1.00 79.19 243 LEU F CA 1
ATOM 14391 C C . LEU F 1 250 ? -7.623 -47.811 43.476 1.00 84.51 243 LEU F C 1
ATOM 14392 O O . LEU F 1 250 ? -8.128 -48.679 44.187 1.00 87.90 243 LEU F O 1
ATOM 14397 N N . VAL F 1 251 ? -6.573 -47.095 43.868 1.00 80.89 244 VAL F N 1
ATOM 14398 C CA . VAL F 1 251 ? -5.961 -47.345 45.172 1.00 79.08 244 VAL F CA 1
ATOM 14399 C C . VAL F 1 251 ? -6.730 -46.720 46.335 1.00 78.27 244 VAL F C 1
ATOM 14400 O O . VAL F 1 251 ? -6.732 -47.265 47.439 1.00 81.00 244 VAL F O 1
ATOM 14404 N N . ASN F 1 252 ? -7.385 -45.589 46.091 1.00 77.25 245 ASN F N 1
ATOM 14405 C CA . ASN F 1 252 ? -8.115 -44.901 47.149 1.00 93.81 245 ASN F CA 1
ATOM 14406 C C . ASN F 1 252 ? -9.443 -45.573 47.486 1.00 102.93 245 ASN F C 1
ATOM 14407 O O . ASN F 1 252 ? -9.924 -45.468 48.612 1.00 112.86 245 ASN F O 1
ATOM 14412 N N . THR F 1 253 ? -10.037 -46.255 46.512 1.00 101.93 246 THR F N 1
ATOM 14413 C CA . THR F 1 253 ? -11.280 -46.987 46.747 1.00 100.64 246 THR F CA 1
ATOM 14414 C C . THR F 1 253 ? -11.003 -48.453 47.068 1.00 97.91 246 THR F C 1
ATOM 14415 O O . THR F 1 253 ? -11.927 -49.235 47.291 1.00 97.82 246 THR F O 1
ATOM 14419 N N . ARG F 1 254 ? -9.720 -48.808 47.071 1.00 96.98 247 ARG F N 1
ATOM 14420 C CA . ARG F 1 254 ? -9.250 -50.163 47.360 1.00 98.35 247 ARG F CA 1
ATOM 14421 C C . ARG F 1 254 ? -9.799 -51.190 46.360 1.00 89.01 247 ARG F C 1
ATOM 14422 O O . ARG F 1 254 ? -9.823 -52.390 46.630 1.00 104.07 247 ARG F O 1
ATOM 14430 N N . GLN F 1 255 ? -10.195 -50.727 45.180 1.00 86.60 248 GLN F N 1
ATOM 14431 C CA . GLN F 1 255 ? -10.553 -51.651 44.114 1.00 97.90 248 GLN F CA 1
ATOM 14432 C C . GLN F 1 255 ? -9.315 -52.475 43.761 1.00 100.25 248 GLN F C 1
ATOM 14433 O O . GLN F 1 255 ? -9.414 -53.662 43.456 1.00 103.69 248 GLN F O 1
ATOM 14439 N N . ILE F 1 256 ? -8.147 -51.840 43.831 1.00 95.57 249 ILE F N 1
ATOM 14440 C CA . ILE F 1 256 ? -6.884 -52.554 43.704 1.00 96.00 249 ILE F CA 1
ATOM 14441 C C . ILE F 1 256 ? -6.224 -52.658 45.086 1.00 98.75 249 ILE F C 1
ATOM 14442 O O . ILE F 1 256 ? -6.219 -51.700 45.863 1.00 101.68 249 ILE F O 1
ATOM 14447 N N . ASN F 1 257 ? -5.712 -53.840 45.412 1.00 97.14 250 ASN F N 1
ATOM 14448 C CA . ASN F 1 257 ? -5.047 -54.050 46.694 1.00 84.53 250 ASN F CA 1
ATOM 14449 C C . ASN F 1 257 ? -4.008 -55.165 46.617 1.00 84.71 250 ASN F C 1
ATOM 14450 O O . ASN F 1 257 ? -3.695 -55.648 45.531 1.00 82.66 250 ASN F O 1
ATOM 14455 N N . GLU F 1 258 ? -3.472 -55.556 47.772 1.00 99.85 251 GLU F N 1
ATOM 14456 C CA . GLU F 1 258 ? -2.363 -56.511 47.847 1.00 101.62 251 GLU F CA 1
ATOM 14457 C C . GLU F 1 258 ? -2.671 -57.826 47.132 1.00 99.45 251 GLU F C 1
ATOM 14458 O O . GLU F 1 258 ? -1.785 -58.437 46.534 1.00 96.00 251 GLU F O 1
ATOM 14464 N N . LYS F 1 259 ? -3.930 -58.250 47.178 1.00 102.83 252 LYS F N 1
ATOM 14465 C CA . LYS F 1 259 ? -4.334 -59.506 46.555 1.00 106.70 252 LYS F CA 1
ATOM 14466 C C . LYS F 1 259 ? -4.175 -59.485 45.030 1.00 103.57 252 LYS F C 1
ATOM 14467 O O . LYS F 1 259 ? -4.267 -60.524 44.378 1.00 108.16 252 LYS F O 1
ATOM 14469 N N . HIS F 1 260 ? -3.944 -58.301 44.470 1.00 86.66 253 HIS F N 1
ATOM 14470 C CA . HIS F 1 260 ? -3.834 -58.135 43.021 1.00 92.02 253 HIS F CA 1
ATOM 14471 C C . HIS F 1 260 ? -2.389 -58.156 42.505 1.00 93.32 253 HIS F C 1
ATOM 14472 O O . HIS F 1 260 ? -2.159 -58.027 41.303 1.00 92.38 253 HIS F O 1
ATOM 14479 N N . PHE F 1 261 ? -1.423 -58.326 43.405 1.00 93.59 254 PHE F N 1
ATOM 14480 C CA . PHE F 1 261 ? -0.010 -58.338 43.025 1.00 89.65 254 PHE F CA 1
ATOM 14481 C C . PHE F 1 261 ? 0.684 -59.650 43.427 1.00 89.92 254 PHE F C 1
ATOM 14482 O O . PHE F 1 261 ? 0.450 -60.175 44.515 1.00 90.97 254 PHE F O 1
ATOM 14490 N N . ASP F 1 262 ? 1.534 -60.165 42.539 1.00 88.91 255 ASP F N 1
ATOM 14491 C CA . ASP F 1 262 ? 2.363 -61.354 42.776 1.00 96.05 255 ASP F CA 1
ATOM 14492 C C . ASP F 1 262 ? 3.857 -61.016 42.640 1.00 98.12 255 ASP F C 1
ATOM 14493 O O . ASP F 1 262 ? 4.228 -60.169 41.823 1.00 89.92 255 ASP F O 1
ATOM 14498 N N . GLU F 1 263 ? 4.707 -61.693 43.410 1.00 112.35 256 GLU F N 1
ATOM 14499 C CA . GLU F 1 263 ? 6.093 -61.258 43.562 1.00 112.19 256 GLU F CA 1
ATOM 14500 C C . GLU F 1 263 ? 7.083 -62.202 42.847 1.00 113.28 256 GLU F C 1
ATOM 14501 O O . GLU F 1 263 ? 7.271 -63.388 43.263 1.00 112.56 256 GLU F O 1
ATOM 14507 N N . ILE F 1 264 ? 7.669 -61.666 41.760 1.00 108.85 257 ILE F N 1
ATOM 14508 C CA . ILE F 1 264 ? 8.683 -62.334 40.920 1.00 113.80 257 ILE F CA 1
ATOM 14509 C C . ILE F 1 264 ? 9.974 -61.512 40.772 1.00 116.77 257 ILE F C 1
ATOM 14510 O O . ILE F 1 264 ? 11.013 -61.830 41.371 1.00 121.27 257 ILE F O 1
ATOM 14515 N N . LEU F 1 268 ? 8.237 -57.537 40.988 1.00 84.23 261 LEU F N 1
ATOM 14516 C CA . LEU F 1 268 ? 6.860 -57.358 41.435 1.00 88.83 261 LEU F CA 1
ATOM 14517 C C . LEU F 1 268 ? 5.949 -57.129 40.232 1.00 91.37 261 LEU F C 1
ATOM 14518 O O . LEU F 1 268 ? 6.309 -56.396 39.309 1.00 91.29 261 LEU F O 1
ATOM 14523 N N . MET F 1 269 ? 4.772 -57.751 40.243 1.00 90.51 262 MET F N 1
ATOM 14524 C CA . MET F 1 269 ? 3.891 -57.717 39.077 1.00 88.82 262 MET F CA 1
ATOM 14525 C C . MET F 1 269 ? 2.401 -57.707 39.425 1.00 94.36 262 MET F C 1
ATOM 14526 O O . MET F 1 269 ? 2.013 -57.758 40.592 1.00 102.92 262 MET F O 1
ATOM 14531 N N . LEU F 1 270 ? 1.579 -57.662 38.382 1.00 86.48 263 LEU F N 1
ATOM 14532 C CA . LEU F 1 270 ? 0.128 -57.607 38.500 1.00 77.03 263 LEU F CA 1
ATOM 14533 C C . LEU F 1 270 ? -0.487 -58.908 37.982 1.00 78.56 263 LEU F C 1
ATOM 14534 O O . LEU F 1 270 ? -0.280 -59.273 36.828 1.00 84.54 263 LEU F O 1
ATOM 14539 N N . ASN F 1 271 ? -1.230 -59.610 38.831 1.00 81.64 264 ASN F N 1
ATOM 14540 C CA . ASN F 1 271 ? -1.867 -60.866 38.430 1.00 85.78 264 ASN F CA 1
ATOM 14541 C C . ASN F 1 271 ? -3.051 -60.648 37.493 1.00 83.08 264 ASN F C 1
ATOM 14542 O O . ASN F 1 271 ? -3.563 -59.534 37.380 1.00 76.96 264 ASN F O 1
ATOM 14547 N N . ASP F 1 272 ? -3.445 -61.714 36.800 1.00 89.63 265 ASP F N 1
ATOM 14548 C CA . ASP F 1 272 ? -4.500 -61.667 35.785 1.00 96.23 265 ASP F CA 1
ATOM 14549 C C . ASP F 1 272 ? -5.790 -60.991 36.250 1.00 95.80 265 ASP F C 1
ATOM 14550 O O . ASP F 1 272 ? -6.420 -60.268 35.480 1.00 99.18 265 ASP F O 1
ATOM 14555 N N . GLU F 1 273 ? -6.192 -61.226 37.493 1.00 84.77 266 GLU F N 1
ATOM 14556 C CA . GLU F 1 273 ? -7.406 -60.598 37.999 1.00 100.35 266 GLU F CA 1
ATOM 14557 C C . GLU F 1 273 ? -7.218 -59.085 38.119 1.00 95.48 266 GLU F C 1
ATOM 14558 O O . GLU F 1 273 ? -8.074 -58.313 37.691 1.00 91.97 266 GLU F O 1
ATOM 14564 N N . GLY F 1 274 ? -6.092 -58.667 38.690 1.00 94.89 267 GLY F N 1
ATOM 14565 C CA . GLY F 1 274 ? -5.764 -57.254 38.804 1.00 89.33 267 GLY F CA 1
ATOM 14566 C C . GLY F 1 274 ? -5.581 -56.575 37.457 1.00 83.28 267 GLY F C 1
ATOM 14567 O O . GLY F 1 274 ? -5.927 -55.406 37.283 1.00 83.97 267 GLY F O 1
ATOM 14568 N N . LYS F 1 275 ? -5.027 -57.311 36.501 1.00 70.77 268 LYS F N 1
ATOM 14569 C CA . LYS F 1 275 ? -4.909 -56.811 35.141 1.00 76.95 268 LYS F CA 1
ATOM 14570 C C . LYS F 1 275 ? -6.285 -56.601 34.524 1.00 80.58 268 LYS F C 1
ATOM 14571 O O . LYS F 1 275 ? -6.542 -55.573 33.901 1.00 80.94 268 LYS F O 1
ATOM 14577 N N . SER F 1 276 ? -7.171 -57.574 34.708 1.00 85.23 269 SER F N 1
ATOM 14578 C CA . SER F 1 276 ? -8.515 -57.490 34.146 1.00 86.26 269 SER F CA 1
ATOM 14579 C C . SER F 1 276 ? -9.262 -56.280 34.689 1.00 85.25 269 SER F C 1
ATOM 14580 O O . SER F 1 276 ? -9.916 -55.561 33.935 1.00 84.45 269 SER F O 1
ATOM 14583 N N . LEU F 1 277 ? -9.156 -56.053 35.993 1.00 75.63 270 LEU F N 1
ATOM 14584 C CA . LEU F 1 277 ? -9.818 -54.914 36.612 1.00 84.05 270 LEU F CA 1
ATOM 14585 C C . LEU F 1 277 ? -9.247 -53.605 36.090 1.00 83.07 270 LEU F C 1
ATOM 14586 O O . LEU F 1 277 ? -9.989 -52.668 35.790 1.00 85.31 270 LEU F O 1
ATOM 14591 N N . PHE F 1 278 ? -7.923 -53.549 35.988 1.00 80.81 271 PHE F N 1
ATOM 14592 C CA . PHE F 1 278 ? -7.246 -52.352 35.514 1.00 83.59 271 PHE F CA 1
ATOM 14593 C C . PHE F 1 278 ? -7.638 -52.064 34.070 1.00 82.00 271 PHE F C 1
ATOM 14594 O O . PHE F 1 278 ? -7.988 -50.936 33.727 1.00 81.29 271 PHE F O 1
ATOM 14602 N N . VAL F 1 279 ? -7.571 -53.093 33.234 1.00 76.79 272 VAL F N 1
ATOM 14603 C CA . VAL F 1 279 ? -7.915 -52.963 31.826 1.00 74.15 272 VAL F CA 1
ATOM 14604 C C . VAL F 1 279 ? -9.376 -52.536 31.666 1.00 78.37 272 VAL F C 1
ATOM 14605 O O . VAL F 1 279 ? -9.702 -51.706 30.816 1.00 78.62 272 VAL F O 1
ATOM 14609 N N . LYS F 1 280 ? -10.246 -53.086 32.508 1.00 78.04 273 LYS F N 1
ATOM 14610 C CA . LYS F 1 280 ? -11.673 -52.787 32.446 1.00 77.78 273 LYS F CA 1
ATOM 14611 C C . LYS F 1 280 ? -11.947 -51.321 32.769 1.00 77.28 273 LYS F C 1
ATOM 14612 O O . LYS F 1 280 ? -12.649 -50.631 32.028 1.00 73.77 273 LYS F O 1
ATOM 14618 N N . ASN F 1 281 ? -11.390 -50.851 33.877 1.00 76.09 274 ASN F N 1
ATOM 14619 C CA . ASN F 1 281 ? -11.529 -49.458 34.269 1.00 67.93 274 ASN F CA 1
ATOM 14620 C C . ASN F 1 281 ? -10.892 -48.510 33.265 1.00 70.91 274 ASN F C 1
ATOM 14621 O O . ASN F 1 281 ? -11.414 -47.424 33.009 1.00 74.25 274 ASN F O 1
ATOM 14626 N N . TYR F 1 282 ? -9.756 -48.933 32.711 1.00 65.07 275 TYR F N 1
ATOM 14627 C CA . TYR F 1 282 ? -9.019 -48.156 31.714 1.00 65.45 275 TYR F CA 1
ATOM 14628 C C . TYR F 1 282 ? -9.828 -47.954 30.441 1.00 65.79 275 TYR F C 1
ATOM 14629 O O . TYR F 1 282 ? -9.945 -46.837 29.939 1.00 70.37 275 TYR F O 1
ATOM 14638 N N . GLU F 1 283 ? -10.366 -49.047 29.911 1.00 71.03 276 GLU F N 1
ATOM 14639 C CA . GLU F 1 283 ? -11.151 -48.989 28.685 1.00 73.98 276 GLU F CA 1
ATOM 14640 C C . GLU F 1 283 ? -12.431 -48.183 28.905 1.00 73.03 276 GLU F C 1
ATOM 14641 O O . GLU F 1 283 ? -12.933 -47.544 27.986 1.00 70.01 276 GLU F O 1
ATOM 14647 N N . GLN F 1 284 ? -12.952 -48.204 30.127 1.00 76.14 277 GLN F N 1
ATOM 14648 C CA . GLN F 1 284 ? -14.082 -47.348 30.464 1.00 79.63 277 GLN F CA 1
ATOM 14649 C C . GLN F 1 284 ? -13.625 -45.893 30.612 1.00 76.56 277 GLN F C 1
ATOM 14650 O O . GLN F 1 284 ? -14.410 -44.967 30.417 1.00 73.77 277 GLN F O 1
ATOM 14652 N N . ALA F 1 285 ? -12.358 -45.687 30.953 1.00 75.68 278 ALA F N 1
ATOM 14653 C CA . ALA F 1 285 ? -11.841 -44.331 31.097 1.00 78.18 278 ALA F CA 1
ATOM 14654 C C . ALA F 1 285 ? -11.698 -43.649 29.734 1.00 81.64 278 ALA F C 1
ATOM 14655 O O . ALA F 1 285 ? -11.972 -42.456 29.595 1.00 87.08 278 ALA F O 1
ATOM 14657 N N . LEU F 1 286 ? -11.270 -44.414 28.734 1.00 75.63 279 LEU F N 1
ATOM 14658 C CA . LEU F 1 286 ? -11.094 -43.894 27.379 1.00 77.43 279 LEU F CA 1
ATOM 14659 C C . LEU F 1 286 ? -12.414 -43.558 26.700 1.00 72.64 279 LEU F C 1
ATOM 14660 O O . LEU F 1 286 ? -12.550 -42.516 26.059 1.00 70.71 279 LEU F O 1
ATOM 14665 N N . ARG F 1 287 ? -13.375 -44.464 26.837 1.00 74.49 280 ARG F N 1
ATOM 14666 C CA . ARG F 1 287 ? -14.660 -44.357 26.164 1.00 75.48 280 ARG F CA 1
ATOM 14667 C C . ARG F 1 287 ? -15.603 -43.358 26.817 1.00 76.40 280 ARG F C 1
ATOM 14668 O O . ARG F 1 287 ? -16.610 -42.981 26.221 1.00 78.05 280 ARG F O 1
ATOM 14676 N N . GLU F 1 288 ? -15.301 -42.937 28.041 1.00 84.01 281 GLU F N 1
ATOM 14677 C CA . GLU F 1 288 ? -16.266 -42.118 28.763 1.00 95.70 281 GLU F CA 1
ATOM 14678 C C . GLU F 1 288 ? -16.373 -40.759 28.099 1.00 91.34 281 GLU F C 1
ATOM 14679 O O . GLU F 1 288 ? -15.378 -40.193 27.649 1.00 87.51 281 GLU F O 1
ATOM 14685 N N . THR F 1 289 ? -17.590 -40.241 28.028 1.00 99.64 282 THR F N 1
ATOM 14686 C CA . THR F 1 289 ? -17.817 -39.008 27.295 1.00 98.18 282 THR F CA 1
ATOM 14687 C C . THR F 1 289 ? -18.282 -37.861 28.168 1.00 103.66 282 THR F C 1
ATOM 14688 O O . THR F 1 289 ? -19.336 -37.923 28.807 1.00 101.29 282 THR F O 1
ATOM 14692 N N . VAL F 1 290 ? -17.473 -36.809 28.182 1.00 109.20 283 VAL F N 1
ATOM 14693 C CA . VAL F 1 290 ? -17.870 -35.568 28.808 1.00 112.72 283 VAL F CA 1
ATOM 14694 C C . VAL F 1 290 ? -17.810 -34.454 27.742 1.00 118.61 283 VAL F C 1
ATOM 14695 O O . VAL F 1 290 ? -16.969 -34.471 26.825 1.00 113.14 283 VAL F O 1
ATOM 14699 N N . PHE F 1 291 ? -18.744 -33.512 27.913 1.00 124.88 284 PHE F N 1
ATOM 14700 C CA . PHE F 1 291 ? -19.195 -32.491 26.956 1.00 130.24 284 PHE F CA 1
ATOM 14701 C C . PHE F 1 291 ? -18.469 -31.203 27.317 1.00 135.73 284 PHE F C 1
ATOM 14702 O O . PHE F 1 291 ? -18.620 -30.669 28.436 1.00 138.24 284 PHE F O 1
ATOM 14710 N N . HIS F 1 292 ? -17.665 -30.662 26.429 1.00 133.66 285 HIS F N 1
ATOM 14711 C CA . HIS F 1 292 ? -17.153 -29.380 26.851 1.00 131.87 285 HIS F CA 1
ATOM 14712 C C . HIS F 1 292 ? -17.343 -28.310 25.816 1.00 126.75 285 HIS F C 1
ATOM 14713 O O . HIS F 1 292 ? -17.534 -28.587 24.634 1.00 123.85 285 HIS F O 1
ATOM 14720 N N . LYS F 1 293 ? -17.315 -27.073 26.299 1.00 121.67 286 LYS F N 1
ATOM 14721 C CA . LYS F 1 293 ? -17.339 -25.911 25.438 1.00 115.00 286 LYS F CA 1
ATOM 14722 C C . LYS F 1 293 ? -15.975 -25.892 24.757 1.00 110.87 286 LYS F C 1
ATOM 14723 O O . LYS F 1 293 ? -15.193 -26.832 24.944 1.00 104.27 286 LYS F O 1
ATOM 14725 N N . LYS F 1 294 ? -15.715 -24.856 23.952 1.00 115.77 287 LYS F N 1
ATOM 14726 C CA . LYS F 1 294 ? -14.525 -24.733 23.082 1.00 116.03 287 LYS F CA 1
ATOM 14727 C C . LYS F 1 294 ? -14.717 -25.570 21.818 1.00 116.23 287 LYS F C 1
ATOM 14728 O O . LYS F 1 294 ? -14.041 -25.390 20.809 1.00 122.26 287 LYS F O 1
ATOM 14734 N N . LEU F 1 295 ? -15.679 -26.474 21.918 1.00 111.43 288 LEU F N 1
ATOM 14735 C CA . LEU F 1 295 ? -16.372 -27.145 20.836 1.00 102.44 288 LEU F CA 1
ATOM 14736 C C . LEU F 1 295 ? -17.739 -27.015 21.452 1.00 105.19 288 LEU F C 1
ATOM 14737 O O . LEU F 1 295 ? -17.799 -26.801 22.650 1.00 106.00 288 LEU F O 1
ATOM 14742 N N . ASN F 1 296 ? -18.854 -27.109 20.751 1.00 106.17 289 ASN F N 1
ATOM 14743 C CA . ASN F 1 296 ? -19.963 -27.515 21.600 1.00 112.78 289 ASN F CA 1
ATOM 14744 C C . ASN F 1 296 ? -20.447 -28.869 21.154 1.00 120.63 289 ASN F C 1
ATOM 14745 O O . ASN F 1 296 ? -21.317 -28.931 20.290 1.00 122.28 289 ASN F O 1
ATOM 14747 N N . ARG F 1 297 ? -20.009 -29.903 21.897 1.00 122.54 290 ARG F N 1
ATOM 14748 C CA . ARG F 1 297 ? -20.143 -31.336 21.552 1.00 122.66 290 ARG F CA 1
ATOM 14749 C C . ARG F 1 297 ? -19.423 -32.312 22.477 1.00 118.98 290 ARG F C 1
ATOM 14750 O O . ARG F 1 297 ? -18.749 -31.928 23.436 1.00 118.49 290 ARG F O 1
ATOM 14758 N N . TYR F 1 298 ? -19.597 -33.591 22.141 1.00 115.40 291 TYR F N 1
ATOM 14759 C CA . TYR F 1 298 ? -19.028 -34.731 22.857 1.00 108.15 291 TYR F CA 1
ATOM 14760 C C . TYR F 1 298 ? -17.533 -34.798 22.718 1.00 106.06 291 TYR F C 1
ATOM 14761 O O . TYR F 1 298 ? -17.036 -34.561 21.626 1.00 108.65 291 TYR F O 1
ATOM 14770 N N . VAL F 1 299 ? -16.810 -35.136 23.784 1.00 96.43 292 VAL F N 1
ATOM 14771 C CA . VAL F 1 299 ? -15.496 -35.768 23.608 1.00 84.49 292 VAL F CA 1
ATOM 14772 C C . VAL F 1 299 ? -15.179 -36.905 24.598 1.00 89.48 292 VAL F C 1
ATOM 14773 O O . VAL F 1 299 ? -15.193 -36.708 25.814 1.00 86.68 292 VAL F O 1
ATOM 14777 N N . SER F 1 300 ? -14.891 -38.090 24.065 1.00 93.36 293 SER F N 1
ATOM 14778 C CA . SER F 1 300 ? -14.196 -39.145 24.807 1.00 60.32 293 SER F CA 1
ATOM 14779 C C . SER F 1 300 ? -12.701 -38.867 24.794 1.00 77.51 293 SER F C 1
ATOM 14780 O O . SER F 1 300 ? -12.213 -38.172 23.906 1.00 87.37 293 SER F O 1
ATOM 14783 N N . MET F 1 301 ? -11.976 -39.389 25.778 1.00 77.93 294 MET F N 1
ATOM 14784 C CA . MET F 1 301 ? -10.518 -39.296 25.773 1.00 75.35 294 MET F CA 1
ATOM 14785 C C . MET F 1 301 ? -9.926 -39.815 24.463 1.00 73.47 294 MET F C 1
ATOM 14786 O O . MET F 1 301 ? -8.961 -39.250 23.948 1.00 76.89 294 MET F O 1
ATOM 14791 N N . ARG F 1 302 ? -10.509 -40.886 23.929 1.00 73.11 295 ARG F N 1
ATOM 14792 C CA . ARG F 1 302 ? -10.061 -41.461 22.661 1.00 63.16 295 ARG F CA 1
ATOM 14793 C C . ARG F 1 302 ? -10.159 -40.418 21.560 1.00 60.16 295 ARG F C 1
ATOM 14794 O O . ARG F 1 302 ? -9.299 -40.332 20.688 1.00 63.60 295 ARG F O 1
ATOM 14802 N N . SER F 1 303 ? -11.204 -39.604 21.627 1.00 65.35 296 SER F N 1
ATOM 14803 C CA . SER F 1 303 ? -11.398 -38.539 20.657 1.00 68.81 296 SER F CA 1
ATOM 14804 C C . SER F 1 303 ? -10.386 -37.419 20.862 1.00 64.85 296 SER F C 1
ATOM 14805 O O . SER F 1 303 ? -9.841 -36.893 19.897 1.00 62.28 296 SER F O 1
ATOM 14808 N N . LEU F 1 304 ? -10.131 -37.061 22.117 1.00 65.78 297 LEU F N 1
ATOM 14809 C CA . LEU F 1 304 ? -9.163 -36.011 22.416 1.00 61.76 297 LEU F CA 1
ATOM 14810 C C . LEU F 1 304 ? -7.791 -36.377 21.850 1.00 63.62 297 LEU F C 1
ATOM 14811 O O . LEU F 1 304 ? -7.096 -35.531 21.278 1.00 66.32 297 LEU F O 1
ATOM 14816 N N . ILE F 1 305 ? -7.416 -37.644 21.997 1.00 55.52 298 ILE F N 1
ATOM 14817 C CA . ILE F 1 305 ? -6.130 -38.119 21.505 1.00 52.84 298 ILE F CA 1
ATOM 14818 C C . ILE F 1 305 ? -6.060 -37.987 19.988 1.00 53.73 298 ILE F C 1
ATOM 14819 O O . ILE F 1 305 ? -5.054 -37.524 19.444 1.00 48.05 298 ILE F O 1
ATOM 14824 N N . LYS F 1 306 ? -7.135 -38.360 19.301 1.00 62.16 299 LYS F N 1
ATOM 14825 C CA . LYS F 1 306 ? -7.119 -38.268 17.849 1.00 67.07 299 LYS F CA 1
ATOM 14826 C C . LYS F 1 306 ? -7.078 -36.810 17.394 1.00 58.98 299 LYS F C 1
ATOM 14827 O O . LYS F 1 306 ? -6.429 -36.491 16.399 1.00 63.34 299 LYS F O 1
ATOM 14833 N N . MET F 1 307 ? -7.749 -35.928 18.130 1.00 51.99 300 MET F N 1
ATOM 14834 C CA . MET F 1 307 ? -7.684 -34.494 17.852 1.00 49.85 300 MET F CA 1
ATOM 14835 C C . MET F 1 307 ? -6.258 -33.962 17.959 1.00 53.95 300 MET F C 1
ATOM 14836 O O . MET F 1 307 ? -5.849 -33.094 17.188 1.00 61.18 300 MET F O 1
ATOM 14841 N N . GLU F 1 308 ? -5.504 -34.482 18.922 1.00 40.36 301 GLU F N 1
ATOM 14842 C CA . GLU F 1 308 ? -4.132 -34.041 19.127 1.00 44.04 301 GLU F CA 1
ATOM 14843 C C . GLU F 1 308 ? -3.252 -34.488 17.962 1.00 44.43 301 GLU F C 1
ATOM 14844 O O . GLU F 1 308 ? -2.407 -33.733 17.476 1.00 38.00 301 GLU F O 1
ATOM 14850 N N . LEU F 1 309 ? -3.481 -35.715 17.507 1.00 47.04 302 LEU F N 1
ATOM 14851 C CA . LEU F 1 309 ? -2.795 -36.260 16.346 1.00 41.88 302 LEU F CA 1
ATOM 14852 C C . LEU F 1 309 ? -3.121 -35.459 15.086 1.00 45.07 302 LEU F C 1
ATOM 14853 O O . LEU F 1 309 ? -2.263 -35.270 14.220 1.00 48.82 302 LEU F O 1
ATOM 14858 N N . HIS F 1 310 ? -4.362 -34.989 14.989 1.00 46.35 303 HIS F N 1
ATOM 14859 C CA A HIS F 1 310 ? -4.776 -34.201 13.835 0.32 48.34 303 HIS F CA 1
ATOM 14860 C CA B HIS F 1 310 ? -4.806 -34.180 13.854 0.68 48.11 303 HIS F CA 1
ATOM 14861 C C . HIS F 1 310 ? -4.160 -32.801 13.885 1.00 51.41 303 HIS F C 1
ATOM 14862 O O . HIS F 1 310 ? -3.869 -32.210 12.844 1.00 49.48 303 HIS F O 1
ATOM 14875 N N . LYS F 1 311 ? -3.954 -32.281 15.092 1.00 51.80 304 LYS F N 1
ATOM 14876 C CA . LYS F 1 311 ? -3.292 -30.994 15.263 1.00 52.34 304 LYS F CA 1
ATOM 14877 C C . LYS F 1 311 ? -1.860 -31.095 14.759 1.00 49.80 304 LYS F C 1
ATOM 14878 O O . LYS F 1 311 ? -1.328 -30.165 14.158 1.00 47.51 304 LYS F O 1
ATOM 14884 N N . LEU F 1 312 ? -1.235 -32.236 15.013 1.00 44.22 305 LEU F N 1
ATOM 14885 C CA . LEU F 1 312 ? 0.109 -32.473 14.518 1.00 41.66 305 LEU F CA 1
ATOM 14886 C C . LEU F 1 312 ? 0.105 -32.597 12.997 1.00 44.06 305 LEU F C 1
ATOM 14887 O O . LEU F 1 312 ? 0.998 -32.084 12.327 1.00 44.47 305 LEU F O 1
ATOM 14892 N N . GLU F 1 313 ? -0.905 -33.279 12.459 1.00 47.48 306 GLU F N 1
ATOM 14893 C CA . GLU F 1 313 ? -1.033 -33.451 11.011 1.00 43.72 306 GLU F CA 1
ATOM 14894 C C . GLU F 1 313 ? -1.132 -32.104 10.306 1.00 49.03 306 GLU F C 1
ATOM 14895 O O . GLU F 1 313 ? -0.443 -31.857 9.318 1.00 52.46 306 GLU F O 1
ATOM 14901 N N . LYS F 1 314 ? -1.992 -31.237 10.825 1.00 47.84 307 LYS F N 1
ATOM 14902 C CA . LYS F 1 314 ? -2.186 -29.913 10.252 1.00 45.83 307 LYS F CA 1
ATOM 14903 C C . LYS F 1 314 ? -0.957 -29.023 10.413 1.00 42.01 307 LYS F C 1
ATOM 14904 O O . LYS F 1 314 ? -0.754 -28.086 9.641 1.00 42.99 307 LYS F O 1
ATOM 14910 N N . HIS F 1 315 ? -0.150 -29.307 11.425 1.00 43.87 308 HIS F N 1
ATOM 14911 C CA . HIS F 1 315 ? 1.082 -28.564 11.644 1.00 52.75 308 HIS F CA 1
ATOM 14912 C C . HIS F 1 315 ? 2.129 -28.945 10.612 1.00 55.44 308 HIS F C 1
ATOM 14913 O O . HIS F 1 315 ? 2.796 -28.086 10.033 1.00 52.38 308 HIS F O 1
ATOM 14920 N N . LEU F 1 316 ? 2.261 -30.247 10.388 1.00 54.01 309 LEU F N 1
ATOM 14921 C CA . LEU F 1 316 ? 3.283 -30.772 9.497 1.00 49.55 309 LEU F CA 1
ATOM 14922 C C . LEU F 1 316 ? 3.139 -30.296 8.058 1.00 51.91 309 LEU F C 1
ATOM 14923 O O . LEU F 1 316 ? 4.137 -30.119 7.366 1.00 55.62 309 LEU F O 1
ATOM 14928 N N . ILE F 1 317 ? 1.907 -30.119 7.592 1.00 61.71 310 ILE F N 1
ATOM 14929 C CA . ILE F 1 317 ? 1.708 -29.686 6.212 1.00 65.55 310 ILE F CA 1
ATOM 14930 C C . ILE F 1 317 ? 1.472 -28.181 6.075 1.00 69.07 310 ILE F C 1
ATOM 14931 O O . ILE F 1 317 ? 1.264 -27.680 4.971 1.00 79.45 310 ILE F O 1
ATOM 14936 N N . GLY F 1 318 ? 1.513 -27.462 7.191 1.00 67.59 311 GLY F N 1
ATOM 14937 C CA . GLY F 1 318 ? 1.470 -26.010 7.148 1.00 73.47 311 GLY F CA 1
ATOM 14938 C C . GLY F 1 318 ? 0.139 -25.325 7.404 1.00 81.03 311 GLY F C 1
ATOM 14939 O O . GLY F 1 318 ? 0.041 -24.109 7.240 1.00 86.93 311 GLY F O 1
ATOM 14940 N N . GLU F 1 319 ? -0.886 -26.074 7.805 1.00 83.51 312 GLU F N 1
ATOM 14941 C CA . GLU F 1 319 ? -2.163 -25.444 8.139 1.00 91.72 312 GLU F CA 1
ATOM 14942 C C . GLU F 1 319 ? -2.263 -25.087 9.624 1.00 92.56 312 GLU F C 1
ATOM 14943 O O . GLU F 1 319 ? -3.314 -24.647 10.088 1.00 96.07 312 GLU F O 1
ATOM 14949 N N . GLN F 1 320 ? -1.193 -25.306 10.378 1.00 91.55 313 GLN F N 1
ATOM 14950 C CA . GLN F 1 320 ? -1.244 -25.080 11.819 1.00 93.88 313 GLN F CA 1
ATOM 14951 C C . GLN F 1 320 ? 0.038 -24.423 12.327 1.00 95.55 313 GLN F C 1
ATOM 14952 O O . GLN F 1 320 ? 1.092 -24.524 11.698 1.00 98.19 313 GLN F O 1
ATOM 14958 N N . VAL F 1 321 ? -0.066 -23.729 13.456 1.00 97.01 314 VAL F N 1
ATOM 14959 C CA . VAL F 1 321 ? 1.088 -23.100 14.083 1.00 98.62 314 VAL F CA 1
ATOM 14960 C C . VAL F 1 321 ? 1.248 -23.592 15.522 1.00 95.57 314 VAL F C 1
ATOM 14961 O O . VAL F 1 321 ? 0.267 -23.784 16.246 1.00 95.75 314 VAL F O 1
ATOM 14965 N N . PHE F 1 322 ? 2.495 -23.829 15.915 1.00 89.99 315 PHE F N 1
ATOM 14966 C CA . PHE F 1 322 ? 2.821 -24.138 17.299 1.00 85.30 315 PHE F CA 1
ATOM 14967 C C . PHE F 1 322 ? 3.614 -22.997 17.931 1.00 95.88 315 PHE F C 1
ATOM 14968 O O . PHE F 1 322 ? 3.214 -21.833 17.857 1.00 105.17 315 PHE F O 1
ATOM 14976 N N . SER G 1 10 ? 54.514 -35.857 27.736 1.00 106.73 3 SER G N 1
ATOM 14977 C CA . SER G 1 10 ? 54.293 -36.563 26.475 1.00 106.13 3 SER G CA 1
ATOM 14978 C C . SER G 1 10 ? 55.595 -36.770 25.702 1.00 102.64 3 SER G C 1
ATOM 14979 O O . SER G 1 10 ? 56.081 -35.859 25.034 1.00 103.67 3 SER G O 1
ATOM 14982 N N . VAL G 1 11 ? 56.145 -37.979 25.784 1.00 102.59 4 VAL G N 1
ATOM 14983 C CA . VAL G 1 11 ? 57.451 -38.278 25.195 1.00 97.51 4 VAL G CA 1
ATOM 14984 C C . VAL G 1 11 ? 57.348 -39.053 23.883 1.00 92.08 4 VAL G C 1
ATOM 14985 O O . VAL G 1 11 ? 56.622 -40.044 23.789 1.00 92.71 4 VAL G O 1
ATOM 14989 N N . TYR G 1 12 ? 58.082 -38.593 22.874 1.00 90.31 5 TYR G N 1
ATOM 14990 C CA . TYR G 1 12 ? 58.157 -39.280 21.590 1.00 87.48 5 TYR G CA 1
ATOM 14991 C C . TYR G 1 12 ? 59.484 -40.025 21.444 1.00 84.63 5 TYR G C 1
ATOM 14992 O O . TYR G 1 12 ? 60.549 -39.440 21.625 1.00 86.45 5 TYR G O 1
ATOM 15001 N N . LEU G 1 13 ? 59.421 -41.318 21.135 1.00 82.03 6 LEU G N 1
ATOM 15002 C CA . LEU G 1 13 ? 60.628 -42.086 20.843 1.00 76.88 6 LEU G CA 1
ATOM 15003 C C . LEU G 1 13 ? 60.645 -42.551 19.388 1.00 80.14 6 LEU G C 1
ATOM 15004 O O . LEU G 1 13 ? 59.898 -43.455 19.010 1.00 72.28 6 LEU G O 1
ATOM 15009 N N . PHE G 1 14 ? 61.497 -41.940 18.570 1.00 87.38 7 PHE G N 1
ATOM 15010 C CA . PHE G 1 14 ? 61.640 -42.370 17.183 1.00 91.65 7 PHE G CA 1
ATOM 15011 C C . PHE G 1 14 ? 62.778 -43.350 16.934 1.00 101.52 7 PHE G C 1
ATOM 15012 O O . PHE G 1 14 ? 62.862 -43.938 15.857 1.00 110.12 7 PHE G O 1
ATOM 15020 N N . SER G 1 15 ? 63.640 -43.544 17.927 1.00 102.57 8 SER G N 1
ATOM 15021 C CA . SER G 1 15 ? 64.841 -44.347 17.720 1.00 98.68 8 SER G CA 1
ATOM 15022 C C . SER G 1 15 ? 64.630 -45.780 18.186 1.00 95.64 8 SER G C 1
ATOM 15023 O O . SER G 1 15 ? 63.961 -46.028 19.192 1.00 92.08 8 SER G O 1
ATOM 15026 N N . SER G 1 16 ? 65.196 -46.722 17.437 1.00 95.77 9 SER G N 1
ATOM 15027 C CA . SER G 1 16 ? 65.123 -48.132 17.794 1.00 97.34 9 SER G CA 1
ATOM 15028 C C . SER G 1 16 ? 66.112 -48.461 18.906 1.00 94.81 9 SER G C 1
ATOM 15029 O O . SER G 1 16 ? 67.147 -47.813 19.036 1.00 98.00 9 SER G O 1
ATOM 15032 N N . GLY G 1 17 ? 65.781 -49.466 19.709 1.00 92.17 10 GLY G N 1
ATOM 15033 C CA . GLY G 1 17 ? 66.618 -49.852 20.827 1.00 94.02 10 GLY G CA 1
ATOM 15034 C C . GLY G 1 17 ? 65.842 -50.553 21.924 1.00 94.40 10 GLY G C 1
ATOM 15035 O O . GLY G 1 17 ? 64.749 -51.062 21.687 1.00 90.11 10 GLY G O 1
ATOM 15036 N N . THR G 1 18 ? 66.403 -50.575 23.130 1.00 97.30 11 THR G N 1
ATOM 15037 C CA . THR G 1 18 ? 65.789 -51.291 24.245 1.00 93.15 11 THR G CA 1
ATOM 15038 C C . THR G 1 18 ? 65.284 -50.334 25.327 1.00 89.65 11 THR G C 1
ATOM 15039 O O . THR G 1 18 ? 65.951 -49.355 25.662 1.00 88.09 11 THR G O 1
ATOM 15043 N N . LEU G 1 19 ? 64.094 -50.616 25.853 1.00 84.33 12 LEU G N 1
ATOM 15044 C CA . LEU G 1 19 ? 63.535 -49.864 26.973 1.00 86.12 12 LEU G CA 1
ATOM 15045 C C . LEU G 1 19 ? 63.768 -50.610 28.289 1.00 89.12 12 LEU G C 1
ATOM 15046 O O . LEU G 1 19 ? 63.578 -51.826 28.363 1.00 90.95 12 LEU G O 1
ATOM 15051 N N . LYS G 1 20 ? 64.221 -49.890 29.311 1.00 92.04 13 LYS G N 1
ATOM 15052 C CA . LYS G 1 20 ? 64.327 -50.456 30.654 1.00 100.55 13 LYS G CA 1
ATOM 15053 C C . LYS G 1 20 ? 64.359 -49.371 31.731 1.00 106.34 13 LYS G C 1
ATOM 15054 O O . LYS G 1 20 ? 64.593 -48.200 31.433 1.00 112.68 13 LYS G O 1
ATOM 15060 N N . ARG G 1 21 ? 64.105 -49.762 32.977 1.00 105.45 14 ARG G N 1
ATOM 15061 C CA . ARG G 1 21 ? 64.209 -48.836 34.101 1.00 101.48 14 ARG G CA 1
ATOM 15062 C C . ARG G 1 21 ? 65.663 -48.444 34.341 1.00 97.44 14 ARG G C 1
ATOM 15063 O O . ARG G 1 21 ? 66.329 -49.002 35.211 1.00 102.04 14 ARG G O 1
ATOM 15071 N N . THR G 1 25 ? 63.778 -43.795 36.901 1.00 99.93 18 THR G N 1
ATOM 15072 C CA . THR G 1 25 ? 64.147 -43.319 35.572 1.00 102.92 18 THR G CA 1
ATOM 15073 C C . THR G 1 25 ? 64.011 -44.420 34.519 1.00 96.02 18 THR G C 1
ATOM 15074 O O . THR G 1 25 ? 64.294 -45.587 34.796 1.00 95.65 18 THR G O 1
ATOM 15078 N N . ILE G 1 26 ? 63.574 -44.050 33.314 1.00 95.14 19 ILE G N 1
ATOM 15079 C CA . ILE G 1 26 ? 63.548 -44.996 32.200 1.00 100.01 19 ILE G CA 1
ATOM 15080 C C . ILE G 1 26 ? 64.714 -44.665 31.281 1.00 112.62 19 ILE G C 1
ATOM 15081 O O . ILE G 1 26 ? 65.109 -43.506 31.154 1.00 120.50 19 ILE G O 1
ATOM 15086 N N . CYS G 1 27 ? 65.283 -45.688 30.660 1.00 111.87 20 CYS G N 1
ATOM 15087 C CA . CYS G 1 27 ? 66.387 -45.473 29.743 1.00 109.54 20 CYS G CA 1
ATOM 15088 C C . CYS G 1 27 ? 66.092 -46.099 28.387 1.00 101.21 20 CYS G C 1
ATOM 15089 O O . CYS G 1 27 ? 65.481 -47.163 28.300 1.00 93.92 20 CYS G O 1
ATOM 15092 N N . LEU G 1 28 ? 66.510 -45.413 27.330 1.00 103.09 21 LEU G N 1
ATOM 15093 C CA . LEU G 1 28 ? 66.453 -45.964 25.985 1.00 100.82 21 LEU G CA 1
ATOM 15094 C C . LEU G 1 28 ? 67.870 -46.229 25.493 1.00 104.86 21 LEU G C 1
ATOM 15095 O O . LEU G 1 28 ? 68.661 -45.300 25.326 1.00 112.80 21 LEU G O 1
ATOM 15100 N N . GLU G 1 29 ? 68.192 -47.499 25.276 1.00 103.57 22 GLU G N 1
ATOM 15101 C CA . GLU G 1 29 ? 69.503 -47.863 24.761 1.00 111.85 22 GLU G CA 1
ATOM 15102 C C . GLU G 1 29 ? 69.454 -47.977 23.245 1.00 112.08 22 GLU G C 1
ATOM 15103 O O . GLU G 1 29 ? 68.827 -48.886 22.710 1.00 99.21 22 GLU G O 1
ATOM 15105 N N . THR G 1 30 ? 70.129 -47.063 22.558 1.00 115.99 23 THR G N 1
ATOM 15106 C CA . THR G 1 30 ? 70.181 -47.086 21.101 1.00 113.98 23 THR G CA 1
ATOM 15107 C C . THR G 1 30 ? 71.602 -47.422 20.702 1.00 118.55 23 THR G C 1
ATOM 15108 O O . THR G 1 30 ? 72.447 -47.620 21.563 1.00 124.43 23 THR G O 1
ATOM 15112 N N . GLU G 1 31 ? 71.881 -47.486 19.406 1.00 122.81 24 GLU G N 1
ATOM 15113 C CA . GLU G 1 31 ? 73.253 -47.712 18.973 1.00 122.75 24 GLU G CA 1
ATOM 15114 C C . GLU G 1 31 ? 73.984 -46.373 18.933 1.00 126.20 24 GLU G C 1
ATOM 15115 O O . GLU G 1 31 ? 75.180 -46.307 18.657 1.00 133.63 24 GLU G O 1
ATOM 15121 N N . SER G 1 32 ? 73.238 -45.312 19.225 1.00 127.27 25 SER G N 1
ATOM 15122 C CA . SER G 1 32 ? 73.772 -43.961 19.340 1.00 133.66 25 SER G CA 1
ATOM 15123 C C . SER G 1 32 ? 74.135 -43.641 20.786 1.00 134.56 25 SER G C 1
ATOM 15124 O O . SER G 1 32 ? 74.570 -42.533 21.099 1.00 136.14 25 SER G O 1
ATOM 15127 N N . GLY G 1 33 ? 73.968 -44.629 21.661 1.00 133.48 26 GLY G N 1
ATOM 15128 C CA . GLY G 1 33 ? 74.176 -44.440 23.086 1.00 134.59 26 GLY G CA 1
ATOM 15129 C C . GLY G 1 33 ? 72.896 -44.402 23.904 1.00 128.57 26 GLY G C 1
ATOM 15130 O O . GLY G 1 33 ? 71.796 -44.581 23.373 1.00 122.15 26 GLY G O 1
ATOM 15131 N N . ARG G 1 34 ? 73.037 -44.171 25.208 1.00 127.49 27 ARG G N 1
ATOM 15132 C CA . ARG G 1 34 ? 71.898 -44.273 26.113 1.00 120.30 27 ARG G CA 1
ATOM 15133 C C . ARG G 1 34 ? 71.278 -42.945 26.538 1.00 119.29 27 ARG G C 1
ATOM 15134 O O . ARG G 1 34 ? 71.948 -42.025 27.015 1.00 125.74 27 ARG G O 1
ATOM 15142 N N . LYS G 1 35 ? 69.962 -42.914 26.350 1.00 113.15 28 LYS G N 1
ATOM 15143 C CA . LYS G 1 35 ? 69.063 -41.806 26.637 1.00 116.85 28 LYS G CA 1
ATOM 15144 C C . LYS G 1 35 ? 68.337 -42.012 27.965 1.00 115.52 28 LYS G C 1
ATOM 15145 O O . LYS G 1 35 ? 67.483 -42.894 28.084 1.00 108.90 28 LYS G O 1
ATOM 15151 N N . TYR G 1 36 ? 68.630 -41.206 28.973 1.00 121.96 29 TYR G N 1
ATOM 15152 C CA . TYR G 1 36 ? 67.844 -41.386 30.178 1.00 121.99 29 TYR G CA 1
ATOM 15153 C C . TYR G 1 36 ? 66.722 -40.353 30.168 1.00 120.55 29 TYR G C 1
ATOM 15154 O O . TYR G 1 36 ? 66.959 -39.144 30.171 1.00 122.16 29 TYR G O 1
ATOM 15163 N N . ILE G 1 37 ? 65.496 -40.865 30.093 1.00 116.46 30 ILE G N 1
ATOM 15164 C CA . ILE G 1 37 ? 64.285 -40.054 30.180 1.00 116.03 30 ILE G CA 1
ATOM 15165 C C . ILE G 1 37 ? 63.695 -40.197 31.571 1.00 118.90 30 ILE G C 1
ATOM 15166 O O . ILE G 1 37 ? 63.213 -41.267 31.933 1.00 114.32 30 ILE G O 1
ATOM 15171 N N . PRO G 1 38 ? 63.743 -39.130 32.374 1.00 124.27 31 PRO G N 1
ATOM 15172 C CA . PRO G 1 38 ? 63.138 -39.353 33.685 1.00 124.75 31 PRO G CA 1
ATOM 15173 C C . PRO G 1 38 ? 61.609 -39.401 33.621 1.00 118.19 31 PRO G C 1
ATOM 15174 O O . PRO G 1 38 ? 61.011 -39.218 32.563 1.00 115.37 31 PRO G O 1
ATOM 15178 N N . VAL G 1 39 ? 61.004 -39.638 34.775 1.00 114.56 32 VAL G N 1
ATOM 15179 C CA . VAL G 1 39 ? 59.569 -39.877 34.947 1.00 106.17 32 VAL G CA 1
ATOM 15180 C C . VAL G 1 39 ? 58.832 -38.583 35.285 1.00 105.52 32 VAL G C 1
ATOM 15181 O O . VAL G 1 39 ? 57.798 -38.291 34.687 1.00 97.55 32 VAL G O 1
ATOM 15185 N N . GLU G 1 40 ? 59.320 -37.875 36.302 1.00 113.05 33 GLU G N 1
ATOM 15186 C CA . GLU G 1 40 ? 58.603 -36.811 36.997 1.00 117.39 33 GLU G CA 1
ATOM 15187 C C . GLU G 1 40 ? 57.831 -35.878 36.071 1.00 118.05 33 GLU G C 1
ATOM 15188 O O . GLU G 1 40 ? 56.714 -35.480 36.406 1.00 118.43 33 GLU G O 1
ATOM 15190 N N . ASN G 1 41 ? 58.382 -35.513 34.918 1.00 119.77 34 ASN G N 1
ATOM 15191 C CA . ASN G 1 41 ? 57.452 -35.112 33.877 1.00 121.35 34 ASN G CA 1
ATOM 15192 C C . ASN G 1 41 ? 57.465 -36.042 32.671 1.00 120.23 34 ASN G C 1
ATOM 15193 O O . ASN G 1 41 ? 58.323 -35.935 31.795 1.00 121.31 34 ASN G O 1
ATOM 15195 N N . VAL G 1 42 ? 56.451 -36.899 32.602 1.00 118.89 35 VAL G N 1
ATOM 15196 C CA . VAL G 1 42 ? 55.929 -37.474 31.371 1.00 113.69 35 VAL G CA 1
ATOM 15197 C C . VAL G 1 42 ? 54.472 -37.759 31.698 1.00 105.01 35 VAL G C 1
ATOM 15198 O O . VAL G 1 42 ? 54.145 -38.127 32.835 1.00 104.71 35 VAL G O 1
ATOM 15202 N N . MET G 1 43 ? 53.590 -37.520 30.740 1.00 99.17 36 MET G N 1
ATOM 15203 C CA . MET G 1 43 ? 52.235 -38.042 30.802 1.00 96.95 36 MET G CA 1
ATOM 15204 C C . MET G 1 43 ? 52.161 -39.463 30.272 1.00 88.82 36 MET G C 1
ATOM 15205 O O . MET G 1 43 ? 51.464 -40.314 30.821 1.00 80.70 36 MET G O 1
ATOM 15210 N N . ASP G 1 44 ? 52.872 -39.692 29.173 1.00 92.19 37 ASP G N 1
ATOM 15211 C CA . ASP G 1 44 ? 52.835 -40.968 28.475 1.00 93.82 37 ASP G CA 1
ATOM 15212 C C . ASP G 1 44 ? 54.020 -41.070 27.523 1.00 90.26 37 ASP G C 1
ATOM 15213 O O . ASP G 1 44 ? 54.820 -40.140 27.411 1.00 86.08 37 ASP G O 1
ATOM 15218 N N . ILE G 1 45 ? 54.125 -42.203 26.836 1.00 84.53 38 ILE G N 1
ATOM 15219 C CA . ILE G 1 45 ? 55.221 -42.431 25.903 1.00 79.65 38 ILE G CA 1
ATOM 15220 C C . ILE G 1 45 ? 54.697 -42.965 24.578 1.00 82.86 38 ILE G C 1
ATOM 15221 O O . ILE G 1 45 ? 53.978 -43.961 24.540 1.00 85.83 38 ILE G O 1
ATOM 15226 N N . LYS G 1 46 ? 55.057 -42.296 23.491 1.00 79.06 39 LYS G N 1
ATOM 15227 C CA . LYS G 1 46 ? 54.668 -42.756 22.169 1.00 72.64 39 LYS G CA 1
ATOM 15228 C C . LYS G 1 46 ? 55.882 -43.307 21.445 1.00 71.73 39 LYS G C 1
ATOM 15229 O O . LYS G 1 46 ? 56.842 -42.584 21.190 1.00 71.81 39 LYS G O 1
ATOM 15235 N N . VAL G 1 47 ? 55.837 -44.598 21.135 1.00 73.65 40 VAL G N 1
ATOM 15236 C CA . VAL G 1 47 ? 56.951 -45.259 20.477 1.00 77.91 40 VAL G CA 1
ATOM 15237 C C . VAL G 1 47 ? 56.680 -45.475 18.996 1.00 83.02 40 VAL G C 1
ATOM 15238 O O . VAL G 1 47 ? 55.821 -46.274 18.619 1.00 86.18 40 VAL G O 1
ATOM 15242 N N . PHE G 1 48 ? 57.396 -44.730 18.162 1.00 83.91 41 PHE G N 1
ATOM 15243 C CA . PHE G 1 48 ? 57.338 -44.916 16.719 1.00 84.55 41 PHE G CA 1
ATOM 15244 C C . PHE G 1 48 ? 58.437 -45.834 16.190 1.00 85.68 41 PHE G C 1
ATOM 15245 O O . PHE G 1 48 ? 58.406 -46.240 15.030 1.00 87.05 41 PHE G O 1
ATOM 15253 N N . GLY G 1 49 ? 59.399 -46.170 17.046 1.00 92.04 42 GLY G N 1
ATOM 15254 C CA . GLY G 1 49 ? 60.560 -46.933 16.620 1.00 94.11 42 GLY G CA 1
ATOM 15255 C C . GLY G 1 49 ? 60.446 -48.406 16.958 1.00 92.30 42 GLY G C 1
ATOM 15256 O O . GLY G 1 49 ? 59.469 -48.831 17.571 1.00 92.98 42 GLY G O 1
ATOM 15257 N N . GLU G 1 50 ? 61.449 -49.189 16.575 1.00 93.46 43 GLU G N 1
ATOM 15258 C CA . GLU G 1 50 ? 61.428 -50.614 16.876 1.00 96.37 43 GLU G CA 1
ATOM 15259 C C . GLU G 1 50 ? 62.096 -50.850 18.221 1.00 95.86 43 GLU G C 1
ATOM 15260 O O . GLU G 1 50 ? 63.291 -50.627 18.378 1.00 98.30 43 GLU G O 1
ATOM 15266 N N . VAL G 1 51 ? 61.316 -51.305 19.194 1.00 97.02 44 VAL G N 1
ATOM 15267 C CA . VAL G 1 51 ? 61.818 -51.415 20.557 1.00 98.01 44 VAL G CA 1
ATOM 15268 C C . VAL G 1 51 ? 61.724 -52.820 21.127 1.00 91.18 44 VAL G C 1
ATOM 15269 O O . VAL G 1 51 ? 60.815 -53.579 20.801 1.00 77.08 44 VAL G O 1
ATOM 15273 N N . ASP G 1 52 ? 62.696 -53.154 21.969 1.00 94.37 45 ASP G N 1
ATOM 15274 C CA . ASP G 1 52 ? 62.640 -54.350 22.793 1.00 95.71 45 ASP G CA 1
ATOM 15275 C C . ASP G 1 52 ? 62.307 -53.919 24.212 1.00 94.58 45 ASP G C 1
ATOM 15276 O O . ASP G 1 52 ? 62.764 -52.871 24.667 1.00 98.93 45 ASP G O 1
ATOM 15281 N N . LEU G 1 53 ? 61.504 -54.717 24.906 1.00 90.40 46 LEU G N 1
ATOM 15282 C CA . LEU G 1 53 ? 61.201 -54.452 26.308 1.00 89.24 46 LEU G CA 1
ATOM 15283 C C . LEU G 1 53 ? 60.767 -55.721 27.030 1.00 90.90 46 LEU G C 1
ATOM 15284 O O . LEU G 1 53 ? 60.396 -56.709 26.398 1.00 94.10 46 LEU G O 1
ATOM 15289 N N . ASN G 1 54 ? 60.821 -55.696 28.357 1.00 88.77 47 ASN G N 1
ATOM 15290 C CA . ASN G 1 54 ? 60.305 -56.812 29.135 1.00 86.26 47 ASN G CA 1
ATOM 15291 C C . ASN G 1 54 ? 59.188 -56.393 30.085 1.00 81.84 47 ASN G C 1
ATOM 15292 O O . ASN G 1 54 ? 58.866 -55.209 30.213 1.00 72.81 47 ASN G O 1
ATOM 15297 N N . LYS G 1 55 ? 58.627 -57.379 30.773 1.00 81.57 48 LYS G N 1
ATOM 15298 C CA . LYS G 1 55 ? 57.446 -57.175 31.595 1.00 78.97 48 LYS G CA 1
ATOM 15299 C C . LYS G 1 55 ? 57.773 -56.329 32.816 1.00 77.82 48 LYS G C 1
ATOM 15300 O O . LYS G 1 55 ? 56.920 -55.609 33.336 1.00 72.09 48 LYS G O 1
ATOM 15306 N N . ARG G 1 56 ? 59.023 -56.406 33.257 1.00 85.12 49 ARG G N 1
ATOM 15307 C CA . ARG G 1 56 ? 59.456 -55.646 34.418 1.00 90.66 49 ARG G CA 1
ATOM 15308 C C . ARG G 1 56 ? 59.479 -54.154 34.075 1.00 86.62 49 ARG G C 1
ATOM 15309 O O . ARG G 1 56 ? 59.225 -53.305 34.929 1.00 85.40 49 ARG G O 1
ATOM 15317 N N . PHE G 1 57 ? 59.752 -53.837 32.814 1.00 82.48 50 PHE G N 1
ATOM 15318 C CA . PHE G 1 57 ? 59.696 -52.450 32.368 1.00 82.34 50 PHE G CA 1
ATOM 15319 C C . PHE G 1 57 ? 58.252 -51.950 32.309 1.00 79.22 50 PHE G C 1
ATOM 15320 O O . PHE G 1 57 ? 57.969 -50.787 32.605 1.00 80.40 50 PHE G O 1
ATOM 15328 N N . LEU G 1 58 ? 57.341 -52.832 31.917 1.00 75.18 51 LEU G N 1
ATOM 15329 C CA . LEU G 1 58 ? 55.924 -52.498 31.906 1.00 74.46 51 LEU G CA 1
ATOM 15330 C C . LEU G 1 58 ? 55.431 -52.297 33.333 1.00 71.96 51 LEU G C 1
ATOM 15331 O O . LEU G 1 58 ? 54.587 -51.442 33.593 1.00 67.21 51 LEU G O 1
ATOM 15336 N N . GLU G 1 59 ? 55.976 -53.083 34.258 1.00 70.36 52 GLU G N 1
ATOM 15337 C CA . GLU G 1 59 ? 55.621 -52.960 35.667 1.00 74.24 52 GLU G CA 1
ATOM 15338 C C . GLU G 1 59 ? 56.101 -51.638 36.233 1.00 76.43 52 GLU G C 1
ATOM 15339 O O . GLU G 1 59 ? 55.481 -51.073 37.138 1.00 78.08 52 GLU G O 1
ATOM 15345 N N . PHE G 1 60 ? 57.210 -51.145 35.700 1.00 80.30 53 PHE G N 1
ATOM 15346 C CA . PHE G 1 60 ? 57.715 -49.852 36.120 1.00 82.19 53 PHE G CA 1
ATOM 15347 C C . PHE G 1 60 ? 56.785 -48.755 35.635 1.00 82.08 53 PHE G C 1
ATOM 15348 O O . PHE G 1 60 ? 56.431 -47.851 36.392 1.00 82.86 53 PHE G O 1
ATOM 15356 N N . LEU G 1 61 ? 56.391 -48.846 34.367 1.00 79.72 54 LEU G N 1
ATOM 15357 C CA . LEU G 1 61 ? 55.439 -47.910 33.783 1.00 78.72 54 LEU G CA 1
ATOM 15358 C C . LEU G 1 61 ? 54.133 -47.909 34.571 1.00 82.73 54 LEU G C 1
ATOM 15359 O O . LEU G 1 61 ? 53.511 -46.865 34.769 1.00 83.66 54 LEU G O 1
ATOM 15364 N N . SER G 1 62 ? 53.739 -49.094 35.030 1.00 84.80 55 SER G N 1
ATOM 15365 C CA . SER G 1 62 ? 52.501 -49.277 35.774 1.00 78.47 55 SER G CA 1
ATOM 15366 C C . SER G 1 62 ? 52.533 -48.612 37.153 1.00 83.51 55 SER G C 1
ATOM 15367 O O . SER G 1 62 ? 51.551 -48.001 37.573 1.00 82.49 55 SER G O 1
ATOM 15370 N N . GLN G 1 63 ? 53.655 -48.730 37.855 1.00 83.89 56 GLN G N 1
ATOM 15371 C CA . GLN G 1 63 ? 53.791 -48.104 39.166 1.00 86.12 56 GLN G CA 1
ATOM 15372 C C . GLN G 1 63 ? 53.852 -46.584 39.044 1.00 87.02 56 GLN G C 1
ATOM 15373 O O . GLN G 1 63 ? 53.465 -45.861 39.963 1.00 91.53 56 GLN G O 1
ATOM 15379 N N . LYS G 1 64 ? 54.345 -46.101 37.908 1.00 87.25 57 LYS G N 1
ATOM 15380 C CA . LYS G 1 64 ? 54.411 -44.665 37.661 1.00 88.00 57 LYS G CA 1
ATOM 15381 C C . LYS G 1 64 ? 53.172 -44.182 36.905 1.00 87.54 57 LYS G C 1
ATOM 15382 O O . LYS G 1 64 ? 53.063 -43.000 36.577 1.00 87.72 57 LYS G O 1
ATOM 15388 N N . ARG G 1 65 ? 52.248 -45.110 36.646 1.00 84.64 58 ARG G N 1
ATOM 15389 C CA . ARG G 1 65 ? 50.945 -44.827 36.033 1.00 80.30 58 ARG G CA 1
ATOM 15390 C C . ARG G 1 65 ? 51.095 -44.192 34.660 1.00 79.49 58 ARG G C 1
ATOM 15391 O O . ARG G 1 65 ? 50.370 -43.262 34.301 1.00 77.20 58 ARG G O 1
ATOM 15399 N N . ILE G 1 66 ? 52.042 -44.718 33.895 1.00 86.53 59 ILE G N 1
ATOM 15400 C CA . ILE G 1 66 ? 52.411 -44.143 32.615 1.00 81.00 59 ILE G CA 1
ATOM 15401 C C . ILE G 1 66 ? 52.086 -45.095 31.473 1.00 73.67 59 ILE G C 1
ATOM 15402 O O . ILE G 1 66 ? 52.683 -46.166 31.364 1.00 70.75 59 ILE G O 1
ATOM 15407 N N . PRO G 1 67 ? 51.133 -44.711 30.616 1.00 69.53 60 PRO G N 1
ATOM 15408 C CA . PRO G 1 67 ? 50.828 -45.543 29.454 1.00 70.85 60 PRO G CA 1
ATOM 15409 C C . PRO G 1 67 ? 51.863 -45.369 28.351 1.00 70.22 60 PRO G C 1
ATOM 15410 O O . PRO G 1 67 ? 52.554 -44.351 28.288 1.00 69.09 60 PRO G O 1
ATOM 15414 N N . ILE G 1 68 ? 51.971 -46.367 27.487 1.00 67.41 61 ILE G N 1
ATOM 15415 C CA . ILE G 1 68 ? 52.873 -46.271 26.361 1.00 67.10 61 ILE G CA 1
ATOM 15416 C C . ILE G 1 68 ? 52.126 -46.657 25.085 1.00 65.69 61 ILE G C 1
ATOM 15417 O O . ILE G 1 68 ? 51.479 -47.704 25.010 1.00 58.56 61 ILE G O 1
ATOM 15422 N N . HIS G 1 69 ? 52.187 -45.770 24.098 1.00 69.83 62 HIS G N 1
ATOM 15423 C CA . HIS G 1 69 ? 51.473 -45.958 22.842 1.00 63.00 62 HIS G CA 1
ATOM 15424 C C . HIS G 1 69 ? 52.412 -46.440 21.759 1.00 58.46 62 HIS G C 1
ATOM 15425 O O . HIS G 1 69 ? 53.522 -45.935 21.613 1.00 61.50 62 HIS G O 1
ATOM 15432 N N . PHE G 1 70 ? 51.949 -47.410 20.987 1.00 56.02 63 PHE G N 1
ATOM 15433 C CA . PHE G 1 70 ? 52.772 -48.004 19.962 1.00 58.33 63 PHE G CA 1
ATOM 15434 C C . PHE G 1 70 ? 52.268 -47.677 18.554 1.00 62.41 63 PHE G C 1
ATOM 15435 O O . PHE G 1 70 ? 51.076 -47.790 18.259 1.00 55.23 63 PHE G O 1
ATOM 15443 N N . PHE G 1 71 ? 53.197 -47.249 17.703 1.00 70.00 64 PHE G N 1
ATOM 15444 C CA . PHE G 1 71 ? 52.932 -46.997 16.292 1.00 68.97 64 PHE G CA 1
ATOM 15445 C C . PHE G 1 71 ? 54.015 -47.693 15.485 1.00 72.48 64 PHE G C 1
ATOM 15446 O O . PHE G 1 71 ? 55.177 -47.700 15.885 1.00 74.99 64 PHE G O 1
ATOM 15454 N N . ASN G 1 72 ? 53.649 -48.281 14.354 1.00 74.56 65 ASN G N 1
ATOM 15455 C CA . ASN G 1 72 ? 54.646 -48.928 13.516 1.00 79.89 65 ASN G CA 1
ATOM 15456 C C . ASN G 1 72 ? 55.241 -47.952 12.517 1.00 89.69 65 ASN G C 1
ATOM 15457 O O . ASN G 1 72 ? 54.825 -46.795 12.484 1.00 90.32 65 ASN G O 1
ATOM 15462 N N . ARG G 1 73 ? 56.248 -48.385 11.756 1.00 96.53 66 ARG G N 1
ATOM 15463 C CA . ARG G 1 73 ? 56.247 -48.173 10.308 1.00 103.07 66 ARG G CA 1
ATOM 15464 C C . ARG G 1 73 ? 55.814 -46.767 9.921 1.00 101.58 66 ARG G C 1
ATOM 15465 O O . ARG G 1 73 ? 56.467 -45.767 10.226 1.00 92.91 66 ARG G O 1
ATOM 15467 N N . GLU G 1 74 ? 54.688 -46.754 9.213 1.00 108.80 67 GLU G N 1
ATOM 15468 C CA . GLU G 1 74 ? 53.966 -45.567 8.778 1.00 107.05 67 GLU G CA 1
ATOM 15469 C C . GLU G 1 74 ? 53.652 -44.576 9.901 1.00 98.19 67 GLU G C 1
ATOM 15470 O O . GLU G 1 74 ? 53.457 -43.388 9.644 1.00 101.62 67 GLU G O 1
ATOM 15476 N N . GLY G 1 75 ? 53.589 -45.056 11.139 1.00 82.82 68 GLY G N 1
ATOM 15477 C CA . GLY G 1 75 ? 53.103 -44.230 12.226 1.00 76.99 68 GLY G CA 1
ATOM 15478 C C . GLY G 1 75 ? 51.640 -44.545 12.447 1.00 77.25 68 GLY G C 1
ATOM 15479 O O . GLY G 1 75 ? 50.911 -43.788 13.091 1.00 78.81 68 GLY G O 1
ATOM 15480 N N . TYR G 1 76 ? 51.203 -45.670 11.889 1.00 76.29 69 TYR G N 1
ATOM 15481 C CA . TYR G 1 76 ? 49.857 -46.139 12.139 1.00 76.60 69 TYR G CA 1
ATOM 15482 C C . TYR G 1 76 ? 49.820 -46.866 13.483 1.00 73.66 69 TYR G C 1
ATOM 15483 O O . TYR G 1 76 ? 50.765 -47.555 13.860 1.00 67.48 69 TYR G O 1
ATOM 15492 N N . TYR G 1 77 ? 48.709 -46.711 14.192 1.00 76.55 70 TYR G N 1
ATOM 15493 C CA . TYR G 1 77 ? 48.618 -47.098 15.591 1.00 66.47 70 TYR G CA 1
ATOM 15494 C C . TYR G 1 77 ? 48.248 -48.566 15.755 1.00 62.55 70 TYR G C 1
ATOM 15495 O O . TYR G 1 77 ? 47.192 -49.000 15.312 1.00 64.55 70 TYR G O 1
ATOM 15504 N N . VAL G 1 78 ? 49.159 -49.340 16.338 1.00 63.96 71 VAL G N 1
ATOM 15505 C CA . VAL G 1 78 ? 48.902 -50.748 16.631 1.00 65.98 71 VAL G CA 1
ATOM 15506 C C . VAL G 1 78 ? 48.161 -50.985 17.950 1.00 60.59 71 VAL G C 1
ATOM 15507 O O . VAL G 1 78 ? 47.365 -51.917 18.055 1.00 60.06 71 VAL G O 1
ATOM 15511 N N . GLY G 1 79 ? 48.436 -50.160 18.958 1.00 63.43 72 GLY G N 1
ATOM 15512 C CA . GLY G 1 79 ? 47.852 -50.352 20.275 1.00 60.00 72 GLY G CA 1
ATOM 15513 C C . GLY G 1 79 ? 48.611 -49.676 21.403 1.00 62.74 72 GLY G C 1
ATOM 15514 O O . GLY G 1 79 ? 49.685 -49.107 21.202 1.00 68.87 72 GLY G O 1
ATOM 15515 N N . THR G 1 80 ? 48.047 -49.752 22.604 1.00 62.92 73 THR G N 1
ATOM 15516 C CA . THR G 1 80 ? 48.596 -49.073 23.773 1.00 58.31 73 THR G CA 1
ATOM 15517 C C . THR G 1 80 ? 48.692 -50.020 24.962 1.00 59.06 73 THR G C 1
ATOM 15518 O O . THR G 1 80 ? 47.760 -50.779 25.230 1.00 49.59 73 THR G O 1
ATOM 15522 N N . PHE G 1 81 ? 49.806 -49.977 25.685 1.00 67.70 74 PHE G N 1
ATOM 15523 C CA . PHE G 1 81 ? 49.835 -50.624 26.986 1.00 64.60 74 PHE G CA 1
ATOM 15524 C C . PHE G 1 81 ? 49.271 -49.660 28.026 1.00 63.18 74 PHE G C 1
ATOM 15525 O O . PHE G 1 81 ? 49.826 -48.585 28.245 1.00 68.61 74 PHE G O 1
ATOM 15533 N N . TYR G 1 82 ? 48.174 -50.053 28.666 1.00 61.84 75 TYR G N 1
ATOM 15534 C CA . TYR G 1 82 ? 47.550 -49.248 29.718 1.00 57.16 75 TYR G CA 1
ATOM 15535 C C . TYR G 1 82 ? 47.835 -49.838 31.094 1.00 56.89 75 TYR G C 1
ATOM 15536 O O . TYR G 1 82 ? 47.502 -50.991 31.350 1.00 56.80 75 TYR G O 1
ATOM 15545 N N . PRO G 1 83 ? 48.457 -49.056 31.988 1.00 62.23 76 PRO G N 1
ATOM 15546 C CA . PRO G 1 83 ? 48.573 -49.532 33.371 1.00 63.50 76 PRO G CA 1
ATOM 15547 C C . PRO G 1 83 ? 47.188 -49.616 34.013 1.00 65.37 76 PRO G C 1
ATOM 15548 O O . PRO G 1 83 ? 46.271 -48.954 33.516 1.00 60.31 76 PRO G O 1
ATOM 15552 N N . ARG G 1 84 ? 47.043 -50.412 35.075 1.00 65.47 77 ARG G N 1
ATOM 15553 C CA . ARG G 1 84 ? 45.760 -50.585 35.754 1.00 67.64 77 ARG G CA 1
ATOM 15554 C C . ARG G 1 84 ? 45.154 -49.222 36.070 1.00 70.49 77 ARG G C 1
ATOM 15555 O O . ARG G 1 84 ? 43.956 -49.006 35.890 1.00 78.52 77 ARG G O 1
ATOM 15563 N N . GLU G 1 85 ? 46.003 -48.294 36.495 1.00 77.85 78 GLU G N 1
ATOM 15564 C CA . GLU G 1 85 ? 45.588 -46.931 36.768 1.00 73.00 78 GLU G CA 1
ATOM 15565 C C . GLU G 1 85 ? 46.651 -46.004 36.201 1.00 73.19 78 GLU G C 1
ATOM 15566 O O . GLU G 1 85 ? 47.842 -46.172 36.462 1.00 75.49 78 GLU G O 1
ATOM 15572 N N . TYR G 1 86 ? 46.226 -45.040 35.401 1.00 69.29 79 TYR G N 1
ATOM 15573 C CA . TYR G 1 86 ? 47.177 -44.168 34.738 1.00 70.12 79 TYR G CA 1
ATOM 15574 C C . TYR G 1 86 ? 46.833 -42.703 34.939 1.00 69.64 79 TYR G C 1
ATOM 15575 O O . TYR G 1 86 ? 45.703 -42.356 35.275 1.00 61.57 79 TYR G O 1
ATOM 15584 N N . LEU G 1 87 ? 47.833 -41.851 34.744 1.00 77.31 80 LEU G N 1
ATOM 15585 C CA . LEU G 1 87 ? 47.644 -40.412 34.758 1.00 74.21 80 LEU G CA 1
ATOM 15586 C C . LEU G 1 87 ? 46.607 -40.058 33.708 1.00 73.58 80 LEU G C 1
ATOM 15587 O O . LEU G 1 87 ? 46.530 -40.723 32.672 1.00 73.63 80 LEU G O 1
ATOM 15592 N N . ASN G 1 88 ? 45.810 -39.025 33.973 1.00 67.61 81 ASN G N 1
ATOM 15593 C CA . ASN G 1 88 ? 44.707 -38.682 33.081 1.00 63.57 81 ASN G CA 1
ATOM 15594 C C . ASN G 1 88 ? 45.165 -38.500 31.649 1.00 56.86 81 ASN G C 1
ATOM 15595 O O . ASN G 1 88 ? 46.090 -37.741 31.360 1.00 59.49 81 ASN G O 1
ATOM 15600 N N . SER G 1 89 ? 44.499 -39.225 30.762 1.00 55.93 82 SER G N 1
ATOM 15601 C CA . SER G 1 89 ? 44.907 -39.331 29.373 1.00 54.03 82 SER G CA 1
ATOM 15602 C C . SER G 1 89 ? 44.563 -38.075 28.584 1.00 62.47 82 SER G C 1
ATOM 15603 O O . SER G 1 89 ? 45.140 -37.824 27.522 1.00 62.77 82 SER G O 1
ATOM 15606 N N . GLY G 1 90 ? 43.634 -37.281 29.113 1.00 55.99 83 GLY G N 1
ATOM 15607 C CA . GLY G 1 90 ? 43.191 -36.072 28.442 1.00 53.14 83 GLY G CA 1
ATOM 15608 C C . GLY G 1 90 ? 42.312 -36.407 27.256 1.00 51.72 83 GLY G C 1
ATOM 15609 O O . GLY G 1 90 ? 42.070 -35.571 26.388 1.00 56.47 83 GLY G O 1
ATOM 15610 N N . PHE G 1 91 ? 41.840 -37.649 27.230 1.00 50.61 84 PHE G N 1
ATOM 15611 C CA . PHE G 1 91 ? 40.988 -38.161 26.165 1.00 51.81 84 PHE G CA 1
ATOM 15612 C C . PHE G 1 91 ? 39.716 -37.314 26.052 1.00 51.12 84 PHE G C 1
ATOM 15613 O O . PHE G 1 91 ? 39.019 -37.104 27.041 1.00 50.91 84 PHE G O 1
ATOM 15621 N N . LEU G 1 92 ? 39.433 -36.827 24.844 1.00 46.84 85 LEU G N 1
ATOM 15622 C CA . LEU G 1 92 ? 38.405 -35.801 24.620 1.00 50.43 85 LEU G CA 1
ATOM 15623 C C . LEU G 1 92 ? 36.998 -36.311 24.248 1.00 51.99 85 LEU G C 1
ATOM 15624 O O . LEU G 1 92 ? 36.107 -35.513 23.941 1.00 47.77 85 LEU G O 1
ATOM 15629 N N . ILE G 1 93 ? 36.811 -37.626 24.270 1.00 50.46 86 ILE G N 1
ATOM 15630 C CA . ILE G 1 93 ? 35.573 -38.259 23.817 1.00 44.69 86 ILE G CA 1
ATOM 15631 C C . ILE G 1 93 ? 34.286 -37.646 24.398 1.00 46.73 86 ILE G C 1
ATOM 15632 O O . ILE G 1 93 ? 33.313 -37.453 23.670 1.00 51.21 86 ILE G O 1
ATOM 15637 N N . LEU G 1 94 ? 34.285 -37.317 25.689 1.00 51.86 87 LEU G N 1
ATOM 15638 C CA . LEU G 1 94 ? 33.093 -36.769 26.335 1.00 45.18 87 LEU G CA 1
ATOM 15639 C C . LEU G 1 94 ? 32.840 -35.338 25.881 1.00 46.86 87 LEU G C 1
ATOM 15640 O O . LEU G 1 94 ? 31.696 -34.945 25.653 1.00 56.31 87 LEU G O 1
ATOM 15645 N N . LYS G 1 95 ? 33.905 -34.556 25.753 1.00 49.05 88 LYS G N 1
ATOM 15646 C CA . LYS G 1 95 ? 33.758 -33.194 25.271 1.00 52.59 88 LYS G CA 1
ATOM 15647 C C . LYS G 1 95 ? 33.361 -33.203 23.796 1.00 52.73 88 LYS G C 1
ATOM 15648 O O . LYS G 1 95 ? 32.596 -32.344 23.347 1.00 51.73 88 LYS G O 1
ATOM 15654 N N . GLN G 1 96 ? 33.855 -34.191 23.055 1.00 48.72 89 GLN G N 1
ATOM 15655 C CA . GLN G 1 96 ? 33.461 -34.363 21.662 1.00 44.39 89 GLN G CA 1
ATOM 15656 C C . GLN G 1 96 ? 31.967 -34.641 21.515 1.00 38.43 89 GLN G C 1
ATOM 15657 O O . GLN G 1 96 ? 31.283 -33.987 20.726 1.00 38.41 89 GLN G O 1
ATOM 15663 N N . ALA G 1 97 ? 31.472 -35.625 22.262 1.00 40.31 90 ALA G N 1
ATOM 15664 C CA . ALA G 1 97 ? 30.039 -35.920 22.286 1.00 39.11 90 ALA G CA 1
ATOM 15665 C C . ALA G 1 97 ? 29.306 -34.671 22.701 1.00 39.80 90 ALA G C 1
ATOM 15666 O O . ALA G 1 97 ? 28.295 -34.283 22.110 1.00 39.24 90 ALA G O 1
ATOM 15668 N N . GLU G 1 98 ? 29.857 -34.007 23.704 1.00 42.56 91 GLU G N 1
ATOM 15669 C CA . GLU G 1 98 ? 29.273 -32.755 24.135 1.00 45.71 91 GLU G CA 1
ATOM 15670 C C . GLU G 1 98 ? 29.278 -31.700 23.006 1.00 45.19 91 GLU G C 1
ATOM 15671 O O . GLU G 1 98 ? 28.325 -30.949 22.937 1.00 48.21 91 GLU G O 1
ATOM 15677 N N . HIS G 1 99 ? 30.238 -31.625 22.071 1.00 51.93 92 HIS G N 1
ATOM 15678 C CA . HIS G 1 99 ? 29.948 -30.555 21.123 1.00 53.03 92 HIS G CA 1
ATOM 15679 C C . HIS G 1 99 ? 29.217 -31.139 19.907 1.00 56.19 92 HIS G C 1
ATOM 15680 O O . HIS G 1 99 ? 28.866 -30.410 18.974 1.00 54.63 92 HIS G O 1
ATOM 15687 N N . TYR G 1 100 ? 29.015 -32.448 19.875 1.00 55.54 93 TYR G N 1
ATOM 15688 C CA . TYR G 1 100 ? 28.203 -32.977 18.809 1.00 47.53 93 TYR G CA 1
ATOM 15689 C C . TYR G 1 100 ? 26.718 -32.756 19.074 1.00 45.23 93 TYR G C 1
ATOM 15690 O O . TYR G 1 100 ? 26.001 -32.259 18.199 1.00 47.53 93 TYR G O 1
ATOM 15699 N N . ILE G 1 101 ? 26.255 -33.097 20.277 1.00 47.36 94 ILE G N 1
ATOM 15700 C CA . ILE G 1 101 ? 24.816 -33.121 20.539 1.00 50.85 94 ILE G CA 1
ATOM 15701 C C . ILE G 1 101 ? 24.261 -31.707 20.710 1.00 52.40 94 ILE G C 1
ATOM 15702 O O . ILE G 1 101 ? 23.070 -31.472 20.511 1.00 49.94 94 ILE G O 1
ATOM 15707 N N . ASN G 1 102 ? 25.122 -30.764 21.075 1.00 53.75 95 ASN G N 1
ATOM 15708 C CA . ASN G 1 102 ? 24.709 -29.370 21.144 1.00 50.57 95 ASN G CA 1
ATOM 15709 C C . ASN G 1 102 ? 24.853 -28.742 19.759 1.00 49.10 95 ASN G C 1
ATOM 15710 O O . ASN G 1 102 ? 25.968 -28.668 19.233 1.00 44.73 95 ASN G O 1
ATOM 15715 N N . GLN G 1 103 ? 23.748 -28.281 19.166 1.00 45.42 96 GLN G N 1
ATOM 15716 C CA . GLN G 1 103 ? 23.806 -27.915 17.749 1.00 69.26 96 GLN G CA 1
ATOM 15717 C C . GLN G 1 103 ? 24.650 -26.670 17.515 1.00 60.68 96 GLN G C 1
ATOM 15718 O O . GLN G 1 103 ? 25.435 -26.627 16.564 1.00 63.58 96 GLN G O 1
ATOM 15724 N N . GLU G 1 104 ? 24.489 -25.667 18.375 1.00 60.09 97 GLU G N 1
ATOM 15725 C CA . GLU G 1 104 ? 25.291 -24.451 18.280 1.00 67.99 97 GLU G CA 1
ATOM 15726 C C . GLU G 1 104 ? 26.770 -24.810 18.279 1.00 63.05 97 GLU G C 1
ATOM 15727 O O . GLU G 1 104 ? 27.520 -24.388 17.403 1.00 62.58 97 GLU G O 1
ATOM 15729 N N . LYS G 1 105 ? 27.169 -25.620 19.252 1.00 54.92 98 LYS G N 1
ATOM 15730 C CA . LYS G 1 105 ? 28.542 -26.085 19.348 1.00 50.00 98 LYS G CA 1
ATOM 15731 C C . LYS G 1 105 ? 28.987 -26.858 18.104 1.00 54.12 98 LYS G C 1
ATOM 15732 O O . LYS G 1 105 ? 30.113 -26.684 17.638 1.00 56.24 98 LYS G O 1
ATOM 15738 N N . ARG G 1 106 ? 28.105 -27.698 17.566 1.00 49.93 99 ARG G N 1
ATOM 15739 C CA . ARG G 1 106 ? 28.449 -28.508 16.399 1.00 48.51 99 ARG G CA 1
ATOM 15740 C C . ARG G 1 106 ? 28.574 -27.649 15.148 1.00 57.54 99 ARG G C 1
ATOM 15741 O O . ARG G 1 106 ? 29.447 -27.879 14.303 1.00 54.67 99 ARG G O 1
ATOM 15749 N N . MET G 1 107 ? 27.687 -26.664 15.041 1.00 58.25 100 MET G N 1
ATOM 15750 C CA . MET G 1 107 ? 27.641 -25.773 13.892 1.00 58.24 100 MET G CA 1
ATOM 15751 C C . MET G 1 107 ? 28.907 -24.940 13.782 1.00 58.96 100 MET G C 1
ATOM 15752 O O . MET G 1 107 ? 29.364 -24.638 12.678 1.00 64.53 100 MET G O 1
ATOM 15757 N N . LEU G 1 108 ? 29.468 -24.569 14.929 1.00 51.67 101 LEU G N 1
ATOM 15758 C CA . LEU G 1 108 ? 30.685 -23.766 14.965 1.00 60.87 101 LEU G CA 1
ATOM 15759 C C . LEU G 1 108 ? 31.888 -24.505 14.388 1.00 60.25 101 LEU G C 1
ATOM 15760 O O . LEU G 1 108 ? 32.657 -23.941 13.605 1.00 61.81 101 LEU G O 1
ATOM 15765 N N . ILE G 1 109 ? 32.044 -25.765 14.778 1.00 54.14 102 ILE G N 1
ATOM 15766 C CA . ILE G 1 109 ? 33.112 -26.602 14.250 1.00 57.77 102 ILE G CA 1
ATOM 15767 C C . ILE G 1 109 ? 32.917 -26.880 12.765 1.00 56.64 102 ILE G C 1
ATOM 15768 O O . ILE G 1 109 ? 33.858 -26.777 11.979 1.00 60.13 102 ILE G O 1
ATOM 15773 N N . ALA G 1 110 ? 31.695 -27.236 12.384 1.00 48.85 103 ALA G N 1
ATOM 15774 C CA . ALA G 1 110 ? 31.401 -27.563 10.997 1.00 46.98 103 ALA G CA 1
ATOM 15775 C C . ALA G 1 110 ? 31.636 -26.360 10.083 1.00 55.81 103 ALA G C 1
ATOM 15776 O O . ALA G 1 110 ? 32.228 -26.510 9.009 1.00 51.15 103 ALA G O 1
ATOM 15778 N N . ARG G 1 111 ? 31.191 -25.173 10.506 1.00 53.56 104 ARG G N 1
ATOM 15779 C CA . ARG G 1 111 ? 31.433 -23.955 9.729 1.00 57.35 104 ARG G CA 1
ATOM 15780 C C . ARG G 1 111 ? 32.920 -23.700 9.576 1.00 59.23 104 ARG G C 1
ATOM 15781 O O . ARG G 1 111 ? 33.375 -23.278 8.515 1.00 65.16 104 ARG G O 1
ATOM 15789 N N . GLU G 1 112 ? 33.670 -23.951 10.644 1.00 58.12 105 GLU G N 1
ATOM 15790 C CA . GLU G 1 112 ? 35.113 -23.775 10.614 1.00 60.28 105 GLU G CA 1
ATOM 15791 C C . GLU G 1 112 ? 35.739 -24.690 9.560 1.00 59.99 105 GLU G C 1
ATOM 15792 O O . GLU G 1 112 ? 36.566 -24.250 8.759 1.00 56.91 105 GLU G O 1
ATOM 15798 N N . ILE G 1 113 ? 35.335 -25.956 9.564 1.00 52.32 106 ILE G N 1
ATOM 15799 C CA . ILE G 1 113 ? 35.803 -26.912 8.574 1.00 49.29 106 ILE G CA 1
ATOM 15800 C C . ILE G 1 113 ? 35.480 -26.437 7.164 1.00 56.13 106 ILE G C 1
ATOM 15801 O O . ILE G 1 113 ? 36.349 -26.414 6.291 1.00 62.46 106 ILE G O 1
ATOM 15806 N N . VAL G 1 114 ? 34.227 -26.045 6.953 1.00 59.87 107 VAL G N 1
ATOM 15807 C CA . VAL G 1 114 ? 33.761 -25.608 5.641 1.00 58.05 107 VAL G CA 1
ATOM 15808 C C . VAL G 1 114 ? 34.445 -24.316 5.195 1.00 63.55 107 VAL G C 1
ATOM 15809 O O . VAL G 1 114 ? 34.847 -24.183 4.034 1.00 57.53 107 VAL G O 1
ATOM 15813 N N . SER G 1 115 ? 34.584 -23.374 6.123 1.00 61.52 108 SER G N 1
ATOM 15814 C CA . SER G 1 115 ? 35.194 -22.085 5.817 1.00 61.61 108 SER G CA 1
ATOM 15815 C C . SER G 1 115 ? 36.638 -22.267 5.353 1.00 60.33 108 SER G C 1
ATOM 15816 O O . SER G 1 115 ? 37.050 -21.705 4.338 1.00 62.59 108 SER G O 1
ATOM 15819 N N . ARG G 1 116 ? 37.394 -23.073 6.091 1.00 59.92 109 ARG G N 1
ATOM 15820 C CA . ARG G 1 116 ? 38.786 -23.344 5.752 1.00 54.99 109 ARG G CA 1
ATOM 15821 C C . ARG G 1 116 ? 38.910 -24.199 4.497 1.00 56.14 109 ARG G C 1
ATOM 15822 O O . ARG G 1 116 ? 39.880 -24.074 3.751 1.00 55.11 109 ARG G O 1
ATOM 15830 N N . SER G 1 117 ? 37.933 -25.070 4.267 1.00 52.35 110 SER G N 1
ATOM 15831 C CA . SER G 1 117 ? 37.918 -25.858 3.041 1.00 53.65 110 SER G CA 1
ATOM 15832 C C . SER G 1 117 ? 37.801 -24.948 1.821 1.00 61.57 110 SER G C 1
ATOM 15833 O O . SER G 1 117 ? 38.547 -25.101 0.856 1.00 55.39 110 SER G O 1
ATOM 15836 N N . PHE G 1 118 ? 36.873 -23.994 1.885 1.00 64.97 111 PHE G N 1
ATOM 15837 C CA . PHE G 1 118 ? 36.638 -23.053 0.790 1.00 67.24 111 PHE G CA 1
ATOM 15838 C C . PHE G 1 118 ? 37.873 -22.196 0.561 1.00 71.18 111 PHE G C 1
ATOM 15839 O O . PHE G 1 118 ? 38.259 -21.915 -0.580 1.00 72.40 111 PHE G O 1
ATOM 15847 N N . GLN G 1 119 ? 38.487 -21.781 1.661 1.00 69.55 112 GLN G N 1
ATOM 15848 C CA . GLN G 1 119 ? 39.677 -20.959 1.603 1.00 70.05 112 GLN G CA 1
ATOM 15849 C C . GLN G 1 119 ? 40.835 -21.707 0.917 1.00 62.34 112 GLN G C 1
ATOM 15850 O O . GLN G 1 119 ? 41.559 -21.128 0.115 1.00 56.22 112 GLN G O 1
ATOM 15856 N N . ASN G 1 120 ? 40.991 -22.995 1.216 1.00 53.39 113 ASN G N 1
ATOM 15857 C CA . ASN G 1 120 ? 42.063 -23.794 0.617 1.00 54.88 113 ASN G CA 1
ATOM 15858 C C . ASN G 1 120 ? 41.800 -24.083 -0.856 1.00 57.02 113 ASN G C 1
ATOM 15859 O O . ASN G 1 120 ? 42.732 -24.161 -1.657 1.00 62.39 113 ASN G O 1
ATOM 15864 N N . MET G 1 121 ? 40.525 -24.262 -1.195 1.00 54.80 114 MET G N 1
ATOM 15865 C CA . MET G 1 121 ? 40.095 -24.397 -2.584 1.00 53.30 114 MET G CA 1
ATOM 15866 C C . MET G 1 121 ? 40.422 -23.121 -3.363 1.00 64.11 114 MET G C 1
ATOM 15867 O O . MET G 1 121 ? 41.056 -23.163 -4.422 1.00 66.21 114 MET G O 1
ATOM 15872 N N . VAL G 1 122 ? 40.001 -21.985 -2.819 1.00 68.56 115 VAL G N 1
ATOM 15873 C CA . VAL G 1 122 ? 40.246 -20.693 -3.448 1.00 67.53 115 VAL G CA 1
ATOM 15874 C C . VAL G 1 122 ? 41.746 -20.391 -3.569 1.00 71.96 115 VAL G C 1
ATOM 15875 O O . VAL G 1 122 ? 42.198 -19.890 -4.599 1.00 80.37 115 VAL G O 1
ATOM 15879 N N . ASP G 1 123 ? 42.517 -20.707 -2.529 1.00 71.30 116 ASP G N 1
ATOM 15880 C CA . ASP G 1 123 ? 43.960 -20.466 -2.553 1.00 68.73 116 ASP G CA 1
ATOM 15881 C C . ASP G 1 123 ? 44.649 -21.320 -3.610 1.00 65.44 116 ASP G C 1
ATOM 15882 O O . ASP G 1 123 ? 45.559 -20.855 -4.302 1.00 69.78 116 ASP G O 1
ATOM 15887 N N . PHE G 1 124 ? 44.207 -22.566 -3.730 1.00 56.03 117 PHE G N 1
ATOM 15888 C CA . PHE G 1 124 ? 44.739 -23.484 -4.727 1.00 56.07 117 PHE G CA 1
ATOM 15889 C C . PHE G 1 124 ? 44.566 -22.896 -6.121 1.00 67.62 117 PHE G C 1
ATOM 15890 O O . PHE G 1 124 ? 45.469 -22.965 -6.957 1.00 74.73 117 PHE G O 1
ATOM 15898 N N . LEU G 1 125 ? 43.399 -22.305 -6.359 1.00 67.06 118 LEU G N 1
ATOM 15899 C CA . LEU G 1 125 ? 43.091 -21.720 -7.658 1.00 68.12 118 LEU G CA 1
ATOM 15900 C C . LEU G 1 125 ? 43.909 -20.455 -7.895 1.00 68.23 118 LEU G C 1
ATOM 15901 O O . LEU G 1 125 ? 44.456 -20.266 -8.981 1.00 63.80 118 LEU G O 1
ATOM 15906 N N . LYS G 1 126 ? 44.007 -19.604 -6.875 1.00 71.40 119 LYS G N 1
ATOM 15907 C CA . LYS G 1 126 ? 44.712 -18.326 -7.004 1.00 74.47 119 LYS G CA 1
ATOM 15908 C C . LYS G 1 126 ? 46.213 -18.492 -7.249 1.00 77.50 119 LYS G C 1
ATOM 15909 O O . LYS G 1 126 ? 46.832 -17.681 -7.948 1.00 70.69 119 LYS G O 1
ATOM 15915 N N . LYS G 1 127 ? 46.793 -19.538 -6.669 1.00 77.35 120 LYS G N 1
ATOM 15916 C CA . LYS G 1 127 ? 48.201 -19.851 -6.884 1.00 77.51 120 LYS G CA 1
ATOM 15917 C C . LYS G 1 127 ? 48.464 -20.155 -8.358 1.00 80.34 120 LYS G C 1
ATOM 15918 O O . LYS G 1 127 ? 49.550 -19.901 -8.871 1.00 85.00 120 LYS G O 1
ATOM 15920 N N . ARG G 1 128 ? 47.465 -20.726 -9.022 1.00 74.72 121 ARG G N 1
ATOM 15921 C CA . ARG G 1 128 ? 47.562 -21.084 -10.433 1.00 69.13 121 ARG G CA 1
ATOM 15922 C C . ARG G 1 128 ? 46.949 -20.065 -11.406 1.00 78.07 121 ARG G C 1
ATOM 15923 O O . ARG G 1 128 ? 46.895 -20.314 -12.614 1.00 82.58 121 ARG G O 1
ATOM 15931 N N . LYS G 1 129 ? 46.476 -18.939 -10.873 1.00 78.88 122 LYS G N 1
ATOM 15932 C CA . LYS G 1 129 ? 45.834 -17.877 -11.662 1.00 71.60 122 LYS G CA 1
ATOM 15933 C C . LYS G 1 129 ? 44.539 -18.330 -12.319 1.00 72.60 122 LYS G C 1
ATOM 15934 O O . LYS G 1 129 ? 44.136 -17.810 -13.359 1.00 76.60 122 LYS G O 1
ATOM 15940 N N . VAL G 1 130 ? 43.888 -19.296 -11.688 1.00 66.93 123 VAL G N 1
ATOM 15941 C CA . VAL G 1 130 ? 42.537 -19.684 -12.046 1.00 78.10 123 VAL G CA 1
ATOM 15942 C C . VAL G 1 130 ? 41.585 -18.885 -11.165 1.00 88.04 123 VAL G C 1
ATOM 15943 O O . VAL G 1 130 ? 41.879 -18.639 -9.996 1.00 94.30 123 VAL G O 1
ATOM 15947 N N . ARG G 1 131 ? 40.458 -18.464 -11.725 1.00 88.38 124 ARG G N 1
ATOM 15948 C CA . ARG G 1 131 ? 39.525 -17.622 -10.990 1.00 88.94 124 ARG G CA 1
ATOM 15949 C C . ARG G 1 131 ? 38.563 -18.418 -10.105 1.00 85.66 124 ARG G C 1
ATOM 15950 O O . ARG G 1 131 ? 37.849 -19.306 -10.571 1.00 86.86 124 ARG G O 1
ATOM 15958 N N . ALA G 1 132 ? 38.555 -18.079 -8.820 1.00 84.44 125 ALA G N 1
ATOM 15959 C CA . ALA G 1 132 ? 37.738 -18.776 -7.835 1.00 82.43 125 ALA G CA 1
ATOM 15960 C C . ALA G 1 132 ? 36.387 -18.093 -7.652 1.00 83.40 125 ALA G C 1
ATOM 15961 O O . ALA G 1 132 ? 35.591 -18.494 -6.800 1.00 82.45 125 ALA G O 1
ATOM 15963 N N . ASP G 1 133 ? 36.136 -17.064 -8.458 1.00 86.24 126 ASP G N 1
ATOM 15964 C CA . ASP G 1 133 ? 34.964 -16.206 -8.286 1.00 87.57 126 ASP G CA 1
ATOM 15965 C C . ASP G 1 133 ? 33.630 -16.944 -8.418 1.00 79.03 126 ASP G C 1
ATOM 15966 O O . ASP G 1 133 ? 32.588 -16.417 -8.033 1.00 77.81 126 ASP G O 1
ATOM 15971 N N . SER G 1 134 ? 33.657 -18.154 -8.964 1.00 78.18 127 SER G N 1
ATOM 15972 C CA . SER G 1 134 ? 32.436 -18.939 -9.096 1.00 80.06 127 SER G CA 1
ATOM 15973 C C . SER G 1 134 ? 32.143 -19.720 -7.816 1.00 83.43 127 SER G C 1
ATOM 15974 O O . SER G 1 134 ? 31.080 -20.325 -7.683 1.00 89.99 127 SER G O 1
ATOM 15977 N N . LEU G 1 135 ? 33.086 -19.705 -6.878 1.00 78.94 128 LEU G N 1
ATOM 15978 C CA . LEU G 1 135 ? 32.913 -20.403 -5.607 1.00 72.03 128 LEU G CA 1
ATOM 15979 C C . LEU G 1 135 ? 32.206 -19.541 -4.564 1.00 79.91 128 LEU G C 1
ATOM 15980 O O . LEU G 1 135 ? 31.752 -20.047 -3.536 1.00 81.68 128 LEU G O 1
ATOM 15985 N N . THR G 1 136 ? 32.102 -18.245 -4.849 1.00 81.91 129 THR G N 1
ATOM 15986 C CA . THR G 1 136 ? 31.582 -17.266 -3.896 1.00 85.22 129 THR G CA 1
ATOM 15987 C C . THR G 1 136 ? 30.143 -17.558 -3.466 1.00 87.31 129 THR G C 1
ATOM 15988 O O . THR G 1 136 ? 29.771 -17.320 -2.313 1.00 84.52 129 THR G O 1
ATOM 15992 N N . ARG G 1 137 ? 29.348 -18.070 -4.403 1.00 92.28 130 ARG G N 1
ATOM 15993 C CA . ARG G 1 137 ? 27.978 -18.494 -4.132 1.00 92.30 130 ARG G CA 1
ATOM 15994 C C . ARG G 1 137 ? 27.918 -19.399 -2.919 1.00 89.09 130 ARG G C 1
ATOM 15995 O O . ARG G 1 137 ? 27.122 -19.205 -2.000 1.00 85.81 130 ARG G O 1
ATOM 16003 N N . TYR G 1 138 ? 28.781 -20.405 -2.951 1.00 86.53 131 TYR G N 1
ATOM 16004 C CA . TYR G 1 138 ? 28.803 -21.452 -1.948 1.00 79.69 131 TYR G CA 1
ATOM 16005 C C . TYR G 1 138 ? 29.320 -20.918 -0.629 1.00 73.97 131 TYR G C 1
ATOM 16006 O O . TYR G 1 138 ? 28.929 -21.398 0.433 1.00 73.27 131 TYR G O 1
ATOM 16015 N N . LYS G 1 139 ? 30.198 -19.924 -0.692 1.00 73.34 132 LYS G N 1
ATOM 16016 C CA . LYS G 1 139 ? 30.614 -19.254 0.525 1.00 75.50 132 LYS G CA 1
ATOM 16017 C C . LYS G 1 139 ? 29.375 -18.660 1.190 1.00 79.07 132 LYS G C 1
ATOM 16018 O O . LYS G 1 139 ? 29.041 -19.015 2.318 1.00 79.43 132 LYS G O 1
ATOM 16020 N N . LYS G 1 140 ? 28.668 -17.799 0.461 1.00 81.65 133 LYS G N 1
ATOM 16021 C CA . LYS G 1 140 ? 27.486 -17.117 0.994 1.00 86.91 133 LYS G CA 1
ATOM 16022 C C . LYS G 1 140 ? 26.475 -18.109 1.566 1.00 88.34 133 LYS G C 1
ATOM 16023 O O . LYS G 1 140 ? 25.945 -17.916 2.663 1.00 90.63 133 LYS G O 1
ATOM 16025 N N . LYS G 1 141 ? 26.227 -19.181 0.823 1.00 84.84 134 LYS G N 1
ATOM 16026 C CA . LYS G 1 141 ? 25.322 -20.230 1.271 1.00 83.36 134 LYS G CA 1
ATOM 16027 C C . LYS G 1 141 ? 25.797 -20.869 2.574 1.00 82.79 134 LYS G C 1
ATOM 16028 O O . LYS G 1 141 ? 24.987 -21.198 3.438 1.00 90.02 134 LYS G O 1
ATOM 16032 N N . ALA G 1 142 ? 27.110 -21.035 2.708 1.00 77.81 135 ALA G N 1
ATOM 16033 C CA . ALA G 1 142 ? 27.705 -21.660 3.889 1.00 77.06 135 ALA G CA 1
ATOM 16034 C C . ALA G 1 142 ? 27.628 -20.751 5.111 1.00 76.28 135 ALA G C 1
ATOM 16035 O O . ALA G 1 142 ? 27.467 -21.220 6.234 1.00 73.69 135 ALA G O 1
ATOM 16037 N N . GLU G 1 143 ? 27.759 -19.450 4.890 1.00 79.44 136 GLU G N 1
ATOM 16038 C CA . GLU G 1 143 ? 27.616 -18.475 5.964 1.00 83.86 136 GLU G CA 1
ATOM 16039 C C . GLU G 1 143 ? 26.187 -18.412 6.507 1.00 81.44 136 GLU G C 1
ATOM 16040 O O . GLU G 1 143 ? 25.970 -18.302 7.716 1.00 72.39 136 GLU G O 1
ATOM 16046 N N . GLU G 1 144 ? 25.219 -18.505 5.600 1.00 89.41 137 GLU G N 1
ATOM 16047 C CA . GLU G 1 144 ? 23.811 -18.278 5.924 1.00 93.93 137 GLU G CA 1
ATOM 16048 C C . GLU G 1 144 ? 23.055 -19.534 6.366 1.00 91.33 137 GLU G C 1
ATOM 16049 O O . GLU G 1 144 ? 21.916 -19.449 6.826 1.00 92.55 137 GLU G O 1
ATOM 16055 N N . ALA G 1 145 ? 23.689 -20.695 6.230 1.00 87.90 138 ALA G N 1
ATOM 16056 C CA . ALA G 1 145 ? 23.025 -21.970 6.506 1.00 82.76 138 ALA G CA 1
ATOM 16057 C C . ALA G 1 145 ? 22.671 -22.130 7.981 1.00 77.90 138 ALA G C 1
ATOM 16058 O O . ALA G 1 145 ? 23.459 -21.789 8.863 1.00 79.60 138 ALA G O 1
ATOM 16060 N N . SER G 1 146 ? 21.465 -22.625 8.239 1.00 80.63 139 SER G N 1
ATOM 16061 C CA . SER G 1 146 ? 20.983 -22.820 9.603 1.00 77.88 139 SER G CA 1
ATOM 16062 C C . SER G 1 146 ? 21.135 -24.247 10.136 1.00 71.92 139 SER G C 1
ATOM 16063 O O . SER G 1 146 ? 20.798 -24.512 11.287 1.00 74.53 139 SER G O 1
ATOM 16066 N N . ASN G 1 147 ? 21.643 -25.163 9.315 1.00 72.76 140 ASN G N 1
ATOM 16067 C CA . ASN G 1 147 ? 21.729 -26.569 9.718 1.00 69.81 140 ASN G CA 1
ATOM 16068 C C . ASN G 1 147 ? 22.946 -27.292 9.134 1.00 68.95 140 ASN G C 1
ATOM 16069 O O . ASN G 1 147 ? 23.340 -27.038 7.998 1.00 70.38 140 ASN G O 1
ATOM 16074 N N . VAL G 1 148 ? 23.524 -28.206 9.912 1.00 60.50 141 VAL G N 1
ATOM 16075 C CA . VAL G 1 148 ? 24.761 -28.894 9.527 1.00 53.90 141 VAL G CA 1
ATOM 16076 C C . VAL G 1 148 ? 24.607 -29.772 8.285 1.00 63.33 141 VAL G C 1
ATOM 16077 O O . VAL G 1 148 ? 25.503 -29.826 7.441 1.00 68.45 141 VAL G O 1
ATOM 16081 N N . SER G 1 149 ? 23.472 -30.454 8.172 1.00 70.10 142 SER G N 1
ATOM 16082 C CA . SER G 1 149 ? 23.204 -31.293 7.007 1.00 74.85 142 SER G CA 1
ATOM 16083 C C . SER G 1 149 ? 23.228 -30.440 5.743 1.00 75.02 142 SER G C 1
ATOM 16084 O O . SER G 1 149 ? 23.808 -30.824 4.725 1.00 71.43 142 SER G O 1
ATOM 16087 N N . GLU G 1 150 ? 22.596 -29.276 5.837 1.00 78.34 143 GLU G N 1
ATOM 16088 C CA . GLU G 1 150 ? 22.595 -28.282 4.774 1.00 79.39 143 GLU G CA 1
ATOM 16089 C C . GLU G 1 150 ? 24.025 -27.888 4.437 1.00 72.14 143 GLU G C 1
ATOM 16090 O O . GLU G 1 150 ? 24.387 -27.713 3.274 1.00 71.46 143 GLU G O 1
ATOM 16096 N N . LEU G 1 151 ? 24.836 -27.765 5.480 1.00 68.15 144 LEU G N 1
ATOM 16097 C CA . LEU G 1 151 ? 26.218 -27.330 5.347 1.00 67.24 144 LEU G CA 1
ATOM 16098 C C . LEU G 1 151 ? 27.053 -28.343 4.559 1.00 63.04 144 LEU G C 1
ATOM 16099 O O . LEU G 1 151 ? 27.891 -27.956 3.744 1.00 67.52 144 LEU G O 1
ATOM 16104 N N . MET G 1 152 ? 26.816 -29.634 4.787 1.00 59.44 145 MET G N 1
ATOM 16105 C CA . MET G 1 152 ? 27.556 -30.681 4.076 1.00 54.59 145 MET G CA 1
ATOM 16106 C C . MET G 1 152 ? 27.206 -30.694 2.597 1.00 53.63 145 MET G C 1
ATOM 16107 O O . MET G 1 152 ? 28.077 -30.887 1.743 1.00 53.08 145 MET G O 1
ATOM 16112 N N . GLY G 1 153 ? 25.927 -30.495 2.298 1.00 46.92 146 GLY G N 1
ATOM 16113 C CA . GLY G 1 153 ? 25.474 -30.455 0.923 1.00 47.54 146 GLY G CA 1
ATOM 16114 C C . GLY G 1 153 ? 26.099 -29.302 0.166 1.00 58.74 146 GLY G C 1
ATOM 16115 O O . GLY G 1 153 ? 26.511 -29.455 -0.984 1.00 64.52 146 GLY G O 1
ATOM 16116 N N . ILE G 1 154 ? 26.169 -28.146 0.821 1.00 61.79 147 ILE G N 1
ATOM 16117 C CA . ILE G 1 154 ? 26.762 -26.952 0.227 1.00 62.85 147 ILE G CA 1
ATOM 16118 C C . ILE G 1 154 ? 28.250 -27.158 -0.043 1.00 58.56 147 ILE G C 1
ATOM 16119 O O . ILE G 1 154 ? 28.754 -26.820 -1.118 1.00 56.22 147 ILE G O 1
ATOM 16124 N N . GLU G 1 155 ? 28.937 -27.724 0.943 1.00 53.83 148 GLU G N 1
ATOM 16125 C CA . GLU G 1 155 ? 30.356 -28.027 0.840 1.00 54.45 148 GLU G CA 1
ATOM 16126 C C . GLU G 1 155 ? 30.617 -28.973 -0.331 1.00 52.84 148 GLU G C 1
ATOM 16127 O O . GLU G 1 155 ? 31.592 -28.815 -1.067 1.00 55.72 148 GLU G O 1
ATOM 16133 N N . GLY G 1 156 ? 29.731 -29.948 -0.506 1.00 49.89 149 GLY G N 1
ATOM 16134 C CA . GLY G 1 156 ? 29.856 -30.915 -1.581 1.00 49.98 149 GLY G CA 1
ATOM 16135 C C . GLY G 1 156 ? 29.714 -30.284 -2.953 1.00 55.87 149 GLY G C 1
ATOM 16136 O O . GLY G 1 156 ? 30.479 -30.589 -3.867 1.00 61.25 149 GLY G O 1
ATOM 16137 N N . ASN G 1 157 ? 28.736 -29.396 -3.100 1.00 57.86 150 ASN G N 1
ATOM 16138 C CA . ASN G 1 157 ? 28.511 -28.727 -4.375 1.00 56.58 150 ASN G CA 1
ATOM 16139 C C . ASN G 1 157 ? 29.628 -27.749 -4.725 1.00 57.74 150 ASN G C 1
ATOM 16140 O O . ASN G 1 157 ? 29.937 -27.542 -5.901 1.00 60.71 150 ASN G O 1
ATOM 16145 N N . ALA G 1 158 ? 30.221 -27.141 -3.702 1.00 56.76 151 ALA G N 1
ATOM 16146 C CA . ALA G 1 158 ? 31.330 -26.214 -3.900 1.00 57.78 151 ALA G CA 1
ATOM 16147 C C . ALA G 1 158 ? 32.552 -26.973 -4.400 1.00 59.04 151 ALA G C 1
ATOM 16148 O O . ALA G 1 158 ? 33.261 -26.521 -5.296 1.00 56.18 151 ALA G O 1
ATOM 16150 N N . ARG G 1 159 ? 32.783 -28.137 -3.805 1.00 61.52 152 ARG G N 1
ATOM 16151 C CA . ARG G 1 159 ? 33.860 -29.015 -4.227 1.00 51.29 152 ARG G CA 1
ATOM 16152 C C . ARG G 1 159 ? 33.679 -29.435 -5.686 1.00 51.76 152 ARG G C 1
ATOM 16153 O O . ARG G 1 159 ? 34.645 -29.501 -6.446 1.00 52.93 152 ARG G O 1
ATOM 16161 N N . GLU G 1 160 ? 32.440 -29.719 -6.078 1.00 53.54 153 GLU G N 1
ATOM 16162 C CA . GLU G 1 160 ? 32.164 -30.135 -7.448 1.00 57.53 153 GLU G CA 1
ATOM 16163 C C . GLU G 1 160 ? 32.479 -29.016 -8.440 1.00 56.03 153 GLU G C 1
ATOM 16164 O O . GLU G 1 160 ? 33.091 -29.249 -9.486 1.00 60.13 153 GLU G O 1
ATOM 16170 N N . GLU G 1 161 ? 32.053 -27.804 -8.103 1.00 57.48 154 GLU G N 1
ATOM 16171 C CA . GLU G 1 161 ? 32.318 -26.633 -8.928 1.00 59.18 154 GLU G CA 1
ATOM 16172 C C . GLU G 1 161 ? 33.814 -26.386 -9.010 1.00 58.95 154 GLU G C 1
ATOM 16173 O O . GLU G 1 161 ? 34.345 -25.997 -10.046 1.00 59.35 154 GLU G O 1
ATOM 16179 N N . TYR G 1 162 ? 34.482 -26.626 -7.892 1.00 57.58 155 TYR G N 1
ATOM 16180 C CA . TYR G 1 162 ? 35.919 -26.464 -7.790 1.00 58.50 155 TYR G CA 1
ATOM 16181 C C . TYR G 1 162 ? 36.636 -27.439 -8.710 1.00 65.66 155 TYR G C 1
ATOM 16182 O O . TYR G 1 162 ? 37.568 -27.062 -9.420 1.00 57.11 155 TYR G O 1
ATOM 16191 N N . TYR G 1 163 ? 36.189 -28.692 -8.699 1.00 60.87 156 TYR G N 1
ATOM 16192 C CA . TYR G 1 163 ? 36.745 -29.708 -9.584 1.00 56.62 156 TYR G CA 1
ATOM 16193 C C . TYR G 1 163 ? 36.489 -29.337 -11.035 1.00 60.87 156 TYR G C 1
ATOM 16194 O O . TYR G 1 163 ? 37.292 -29.635 -11.918 1.00 65.03 156 TYR G O 1
ATOM 16203 N N . SER G 1 164 ? 35.365 -28.671 -11.267 1.00 65.36 157 SER G N 1
ATOM 16204 C CA . SER G 1 164 ? 35.044 -28.160 -12.589 1.00 65.51 157 SER G CA 1
ATOM 16205 C C . SER G 1 164 ? 36.061 -27.102 -13.015 1.00 60.36 157 SER G C 1
ATOM 16206 O O . SER G 1 164 ? 36.360 -26.974 -14.201 1.00 60.16 157 SER G O 1
ATOM 16209 N N . MET G 1 165 ? 36.582 -26.343 -12.052 1.00 59.68 158 MET G N 1
ATOM 16210 C CA . MET G 1 165 ? 37.590 -25.324 -12.346 1.00 65.20 158 MET G CA 1
ATOM 16211 C C . MET G 1 165 ? 38.984 -25.922 -12.504 1.00 65.56 158 MET G C 1
ATOM 16212 O O . MET G 1 165 ? 39.798 -25.425 -13.283 1.00 67.40 158 MET G O 1
ATOM 16217 N N . ILE G 1 166 ? 39.250 -26.989 -11.759 1.00 61.57 159 ILE G N 1
ATOM 16218 C CA . ILE G 1 166 ? 40.522 -27.694 -11.844 1.00 60.53 159 ILE G CA 1
ATOM 16219 C C . ILE G 1 166 ? 40.706 -28.295 -13.240 1.00 68.56 159 ILE G C 1
ATOM 16220 O O . ILE G 1 166 ? 41.833 -28.434 -13.724 1.00 67.85 159 ILE G O 1
ATOM 16225 N N . ASP G 1 167 ? 39.594 -28.621 -13.896 1.00 65.34 160 ASP G N 1
ATOM 16226 C CA . ASP G 1 167 ? 39.638 -29.198 -15.240 1.00 65.81 160 ASP G CA 1
ATOM 16227 C C . ASP G 1 167 ? 40.250 -28.291 -16.298 1.00 59.64 160 ASP G C 1
ATOM 16228 O O . ASP G 1 167 ? 40.678 -28.772 -17.340 1.00 62.19 160 ASP G O 1
ATOM 16233 N N . SER G 1 168 ? 40.292 -26.989 -16.042 1.00 60.06 161 SER G N 1
ATOM 16234 C CA . SER G 1 168 ? 40.864 -26.062 -17.010 1.00 61.39 161 SER G CA 1
ATOM 16235 C C . SER G 1 168 ? 42.395 -26.102 -16.942 1.00 61.99 161 SER G C 1
ATOM 16236 O O . SER G 1 168 ? 43.084 -25.505 -17.770 1.00 63.05 161 SER G O 1
ATOM 16239 N N . LEU G 1 169 ? 42.911 -26.809 -15.942 1.00 63.28 162 LEU G N 1
ATOM 16240 C CA . LEU G 1 169 ? 44.347 -27.001 -15.772 1.00 62.53 162 LEU G CA 1
ATOM 16241 C C . LEU G 1 169 ? 44.857 -28.319 -16.345 1.00 57.70 162 LEU G C 1
ATOM 16242 O O . LEU G 1 169 ? 46.051 -28.600 -16.291 1.00 64.40 162 LEU G O 1
ATOM 16247 N N . VAL G 1 170 ? 43.956 -29.137 -16.875 1.00 57.06 163 VAL G N 1
ATOM 16248 C CA . VAL G 1 170 ? 44.336 -30.482 -17.280 1.00 56.76 163 VAL G CA 1
ATOM 16249 C C . VAL G 1 170 ? 44.626 -30.560 -18.771 1.00 62.38 163 VAL G C 1
ATOM 16250 O O . VAL G 1 170 ? 43.720 -30.418 -19.599 1.00 61.90 163 VAL G O 1
ATOM 16254 N N . SER G 1 171 ? 45.894 -30.806 -19.092 1.00 63.11 164 SER G N 1
ATOM 16255 C CA . SER G 1 171 ? 46.380 -30.820 -20.471 1.00 70.50 164 SER G CA 1
ATOM 16256 C C . SER G 1 171 ? 45.864 -32.013 -21.265 1.00 78.04 164 SER G C 1
ATOM 16257 O O . SER G 1 171 ? 45.337 -31.859 -22.365 1.00 83.15 164 SER G O 1
ATOM 16260 N N . ASP G 1 172 ? 46.036 -33.202 -20.699 1.00 76.34 165 ASP G N 1
ATOM 16261 C CA . ASP G 1 172 ? 45.625 -34.441 -21.344 1.00 73.49 165 ASP G CA 1
ATOM 16262 C C . ASP G 1 172 ? 44.112 -34.628 -21.217 1.00 74.28 165 ASP G C 1
ATOM 16263 O O . ASP G 1 172 ? 43.568 -34.622 -20.115 1.00 75.85 165 ASP G O 1
ATOM 16268 N N . GLU G 1 173 ? 43.441 -34.796 -22.351 1.00 75.22 166 GLU G N 1
ATOM 16269 C CA . GLU G 1 173 ? 41.981 -34.834 -22.388 1.00 73.99 166 GLU G CA 1
ATOM 16270 C C . GLU G 1 173 ? 41.406 -36.105 -21.770 1.00 78.96 166 GLU G C 1
ATOM 16271 O O . GLU G 1 173 ? 40.314 -36.088 -21.198 1.00 78.39 166 GLU G O 1
ATOM 16277 N N . ARG G 1 174 ? 42.151 -37.199 -21.878 1.00 79.37 167 ARG G N 1
ATOM 16278 C CA . ARG G 1 174 ? 41.740 -38.472 -21.293 1.00 79.87 167 ARG G CA 1
ATOM 16279 C C . ARG G 1 174 ? 41.595 -38.365 -19.773 1.00 75.50 167 ARG G C 1
ATOM 16280 O O . ARG G 1 174 ? 40.885 -39.147 -19.148 1.00 82.26 167 ARG G O 1
ATOM 16288 N N . PHE G 1 175 ? 42.326 -37.415 -19.195 1.00 71.59 168 PHE G N 1
ATOM 16289 C CA . PHE G 1 175 ? 42.437 -37.247 -17.746 1.00 60.65 168 PHE G CA 1
ATOM 16290 C C . PHE G 1 175 ? 41.542 -36.186 -17.096 1.00 56.83 168 PHE G C 1
ATOM 16291 O O . PHE G 1 175 ? 41.702 -35.897 -15.915 1.00 54.32 168 PHE G O 1
ATOM 16299 N N . ARG G 1 176 ? 40.651 -35.565 -17.860 1.00 61.71 169 ARG G N 1
ATOM 16300 C CA . ARG G 1 176 ? 39.740 -34.557 -17.305 1.00 63.02 169 ARG G CA 1
ATOM 16301 C C . ARG G 1 176 ? 38.787 -35.085 -16.210 1.00 59.02 169 ARG G C 1
ATOM 16302 O O . ARG G 1 176 ? 38.419 -36.259 -16.215 1.00 56.53 169 ARG G O 1
ATOM 16310 N N . ILE G 1 177 ? 38.395 -34.190 -15.295 1.00 63.30 170 ILE G N 1
ATOM 16311 C CA . ILE G 1 177 ? 37.601 -34.496 -14.078 1.00 76.60 170 ILE G CA 1
ATOM 16312 C C . ILE G 1 177 ? 36.079 -34.391 -14.302 1.00 78.53 170 ILE G C 1
ATOM 16313 O O . ILE G 1 177 ? 35.295 -34.431 -13.349 1.00 92.72 170 ILE G O 1
ATOM 16318 N N . GLU G 1 178 ? 35.652 -34.261 -15.563 1.00 69.82 171 GLU G N 1
ATOM 16319 C CA . GLU G 1 178 ? 34.266 -34.616 -15.965 1.00 71.87 171 GLU G CA 1
ATOM 16320 C C . GLU G 1 178 ? 33.310 -33.772 -15.144 1.00 78.40 171 GLU G C 1
ATOM 16321 O O . GLU G 1 178 ? 33.258 -32.542 -15.226 1.00 86.22 171 GLU G O 1
ATOM 16327 N N . LYS G 1 179 ? 32.534 -34.504 -14.354 1.00 74.12 172 LYS G N 1
ATOM 16328 C CA . LYS G 1 179 ? 31.919 -34.006 -13.143 1.00 76.16 172 LYS G CA 1
ATOM 16329 C C . LYS G 1 179 ? 32.267 -35.003 -12.035 1.00 84.25 172 LYS G C 1
ATOM 16330 O O . LYS G 1 179 ? 32.231 -36.212 -12.262 1.00 94.74 172 LYS G O 1
ATOM 16332 N N . ARG G 1 180 ? 32.628 -34.525 -10.848 1.00 80.41 173 ARG G N 1
ATOM 16333 C CA . ARG G 1 180 ? 32.756 -35.449 -9.725 1.00 74.26 173 ARG G CA 1
ATOM 16334 C C . ARG G 1 180 ? 31.550 -35.283 -8.800 1.00 76.70 173 ARG G C 1
ATOM 16335 O O . ARG G 1 180 ? 31.457 -34.314 -8.042 1.00 71.42 173 ARG G O 1
ATOM 16343 N N . THR G 1 181 ? 30.651 -36.264 -8.857 1.00 86.15 174 THR G N 1
ATOM 16344 C CA . THR G 1 181 ? 29.309 -36.162 -8.268 1.00 93.23 174 THR G CA 1
ATOM 16345 C C . THR G 1 181 ? 29.068 -36.814 -6.897 1.00 91.05 174 THR G C 1
ATOM 16346 O O . THR G 1 181 ? 27.925 -36.827 -6.439 1.00 91.74 174 THR G O 1
ATOM 16350 N N . ARG G 1 182 ? 30.117 -37.377 -6.289 1.00 91.73 175 ARG G N 1
ATOM 16351 C CA . ARG G 1 182 ? 30.055 -38.209 -5.064 1.00 95.22 175 ARG G CA 1
ATOM 16352 C C . ARG G 1 182 ? 29.692 -39.662 -5.382 1.00 92.93 175 ARG G C 1
ATOM 16353 O O . ARG G 1 182 ? 29.767 -40.535 -4.516 1.00 92.43 175 ARG G O 1
ATOM 16355 N N . ARG G 1 183 ? 29.286 -39.913 -6.620 1.00 90.79 176 ARG G N 1
ATOM 16356 C CA . ARG G 1 183 ? 29.390 -41.248 -7.194 1.00 88.00 176 ARG G CA 1
ATOM 16357 C C . ARG G 1 183 ? 30.092 -41.087 -8.529 1.00 85.83 176 ARG G C 1
ATOM 16358 O O . ARG G 1 183 ? 29.464 -41.202 -9.583 1.00 91.01 176 ARG G O 1
ATOM 16366 N N . PRO G 1 184 ? 31.402 -40.810 -8.480 1.00 79.40 177 PRO G N 1
ATOM 16367 C CA . PRO G 1 184 ? 32.210 -40.405 -9.635 1.00 81.48 177 PRO G CA 1
ATOM 16368 C C . PRO G 1 184 ? 32.122 -41.364 -10.813 1.00 78.66 177 PRO G C 1
ATOM 16369 O O . PRO G 1 184 ? 32.225 -42.579 -10.638 1.00 77.16 177 PRO G O 1
ATOM 16373 N N . PRO G 1 185 ? 31.911 -40.814 -12.012 1.00 79.30 178 PRO G N 1
ATOM 16374 C CA . PRO G 1 185 ? 31.949 -41.582 -13.262 1.00 82.24 178 PRO G CA 1
ATOM 16375 C C . PRO G 1 185 ? 33.315 -42.254 -13.459 1.00 75.21 178 PRO G C 1
ATOM 16376 O O . PRO G 1 185 ? 34.312 -41.771 -12.924 1.00 69.41 178 PRO G O 1
ATOM 16380 N N . LYS G 1 186 ? 33.347 -43.368 -14.190 1.00 75.05 179 LYS G N 1
ATOM 16381 C CA . LYS G 1 186 ? 34.515 -44.245 -14.177 1.00 71.57 179 LYS G CA 1
ATOM 16382 C C . LYS G 1 186 ? 35.493 -43.931 -15.304 1.00 76.89 179 LYS G C 1
ATOM 16383 O O . LYS G 1 186 ? 35.201 -44.123 -16.489 1.00 80.75 179 LYS G O 1
ATOM 16385 N N . ASN G 1 187 ? 36.642 -43.403 -14.895 1.00 75.06 180 ASN G N 1
ATOM 16386 C CA . ASN G 1 187 ? 37.816 -43.238 -15.734 1.00 80.59 180 ASN G CA 1
ATOM 16387 C C . ASN G 1 187 ? 39.028 -42.841 -14.885 1.00 75.92 180 ASN G C 1
ATOM 16388 O O . ASN G 1 187 ? 38.947 -42.778 -13.655 1.00 69.05 180 ASN G O 1
ATOM 16393 N N . PHE G 1 188 ? 40.117 -42.515 -15.574 1.00 69.33 181 PHE G N 1
ATOM 16394 C CA . PHE G 1 188 ? 41.401 -42.160 -14.977 1.00 65.75 181 PHE G CA 1
ATOM 16395 C C . PHE G 1 188 ? 41.347 -41.082 -13.882 1.00 68.54 181 PHE G C 1
ATOM 16396 O O . PHE G 1 188 ? 41.806 -41.316 -12.763 1.00 66.69 181 PHE G O 1
ATOM 16404 N N . ALA G 1 189 ? 40.782 -39.917 -14.191 1.00 68.55 182 ALA G N 1
ATOM 16405 C CA . ALA G 1 189 ? 40.817 -38.785 -13.260 1.00 62.02 182 ALA G CA 1
ATOM 16406 C C . ALA G 1 189 ? 40.193 -39.104 -11.903 1.00 65.62 182 ALA G C 1
ATOM 16407 O O . ALA G 1 189 ? 40.798 -38.851 -10.860 1.00 65.96 182 ALA G O 1
ATOM 16409 N N . ASN G 1 190 ? 38.983 -39.651 -11.917 1.00 64.71 183 ASN G N 1
ATOM 16410 C CA . ASN G 1 190 ? 38.275 -39.923 -10.676 1.00 61.10 183 ASN G CA 1
ATOM 16411 C C . ASN G 1 190 ? 38.799 -41.153 -9.956 1.00 59.76 183 ASN G C 1
ATOM 16412 O O . ASN G 1 190 ? 38.620 -41.288 -8.746 1.00 62.36 183 ASN G O 1
ATOM 16417 N N . THR G 1 191 ? 39.437 -42.055 -10.691 1.00 55.16 184 THR G N 1
ATOM 16418 C CA . THR G 1 191 ? 40.104 -43.178 -10.053 1.00 55.60 184 THR G CA 1
ATOM 16419 C C . THR G 1 191 ? 41.275 -42.630 -9.249 1.00 59.18 184 THR G C 1
ATOM 16420 O O . THR G 1 191 ? 41.550 -43.078 -8.135 1.00 66.95 184 THR G O 1
ATOM 16424 N N . LEU G 1 192 ? 41.940 -41.631 -9.818 1.00 53.54 185 LEU G N 1
ATOM 16425 C CA . LEU G 1 192 ? 43.074 -40.992 -9.170 1.00 52.07 185 LEU G CA 1
ATOM 16426 C C . LEU G 1 192 ? 42.632 -40.183 -7.960 1.00 49.96 185 LEU G C 1
ATOM 16427 O O . LEU G 1 192 ? 43.173 -40.349 -6.869 1.00 49.57 185 LEU G O 1
ATOM 16432 N N . ILE G 1 193 ? 41.643 -39.315 -8.156 1.00 56.50 186 ILE G N 1
ATOM 16433 C CA . ILE G 1 193 ? 41.121 -38.481 -7.075 1.00 56.82 186 ILE G CA 1
ATOM 16434 C C . ILE G 1 193 ? 40.626 -39.337 -5.914 1.00 54.90 186 ILE G C 1
ATOM 16435 O O . ILE G 1 193 ? 40.923 -39.052 -4.754 1.00 57.69 186 ILE G O 1
ATOM 16440 N N . SER G 1 194 ? 39.888 -40.397 -6.230 1.00 48.81 187 SER G N 1
ATOM 16441 C CA . SER G 1 194 ? 39.339 -41.264 -5.194 1.00 48.98 187 SER G CA 1
ATOM 16442 C C . SER G 1 194 ? 40.426 -41.994 -4.419 1.00 49.65 187 SER G C 1
ATOM 16443 O O . SER G 1 194 ? 40.383 -42.060 -3.193 1.00 49.16 187 SER G O 1
ATOM 16446 N N . PHE G 1 195 ? 41.405 -42.535 -5.133 1.00 51.01 188 PHE G N 1
ATOM 16447 C CA . PHE G 1 195 ? 42.494 -43.247 -4.483 1.00 51.40 188 PHE G CA 1
ATOM 16448 C C . PHE G 1 195 ? 43.274 -42.309 -3.564 1.00 50.96 188 PHE G C 1
ATOM 16449 O O . PHE G 1 195 ? 43.622 -42.673 -2.439 1.00 49.82 188 PHE G O 1
ATOM 16457 N N . GLY G 1 196 ? 43.528 -41.094 -4.042 1.00 51.36 189 GLY G N 1
ATOM 16458 C CA . GLY G 1 196 ? 44.209 -40.089 -3.247 1.00 50.54 189 GLY G CA 1
ATOM 16459 C C . GLY G 1 196 ? 43.430 -39.719 -1.999 1.00 46.76 189 GLY G C 1
ATOM 16460 O O . GLY G 1 196 ? 43.989 -39.636 -0.905 1.00 44.77 189 GLY G O 1
ATOM 16461 N N . ASN G 1 197 ? 42.130 -39.501 -2.159 1.00 47.74 190 ASN G N 1
ATOM 16462 C CA . ASN G 1 197 ? 41.276 -39.177 -1.027 1.00 44.88 190 ASN G CA 1
ATOM 16463 C C . ASN G 1 197 ? 41.317 -40.273 0.031 1.00 42.30 190 ASN G C 1
ATOM 16464 O O . ASN G 1 197 ? 41.347 -39.986 1.225 1.00 46.28 190 ASN G O 1
ATOM 16469 N N . SER G 1 198 ? 41.346 -41.524 -0.419 1.00 45.04 191 SER G N 1
ATOM 16470 C CA . SER G 1 198 ? 41.440 -42.669 0.480 1.00 46.34 191 SER G CA 1
ATOM 16471 C C . SER G 1 198 ? 42.723 -42.642 1.313 1.00 45.45 191 SER G C 1
ATOM 16472 O O . SER G 1 198 ? 42.672 -42.787 2.536 1.00 49.97 191 SER G O 1
ATOM 16475 N N . LEU G 1 199 ? 43.863 -42.458 0.648 1.00 44.49 192 LEU G N 1
ATOM 16476 C CA . LEU G 1 199 ? 45.149 -42.372 1.334 1.00 45.05 192 LEU G CA 1
ATOM 16477 C C . LEU G 1 199 ? 45.155 -41.240 2.359 1.00 51.93 192 LEU G C 1
ATOM 16478 O O . LEU G 1 199 ? 45.730 -41.370 3.443 1.00 56.66 192 LEU G O 1
ATOM 16483 N N . LEU G 1 200 ? 44.503 -40.134 2.013 1.00 46.17 193 LEU G N 1
ATOM 16484 C CA . LEU G 1 200 ? 44.453 -38.973 2.891 1.00 46.62 193 LEU G CA 1
ATOM 16485 C C . LEU G 1 200 ? 43.559 -39.225 4.112 1.00 55.33 193 LEU G C 1
ATOM 16486 O O . LEU G 1 200 ? 43.897 -38.823 5.222 1.00 57.78 193 LEU G O 1
ATOM 16491 N N . TYR G 1 201 ? 42.426 -39.892 3.905 1.00 47.93 194 TYR G N 1
ATOM 16492 C CA . TYR G 1 201 ? 41.538 -40.264 5.011 1.00 43.72 194 TYR G CA 1
ATOM 16493 C C . TYR G 1 201 ? 42.275 -41.132 6.023 1.00 46.49 194 TYR G C 1
ATOM 16494 O O . TYR G 1 201 ? 42.076 -41.004 7.229 1.00 50.74 194 TYR G O 1
ATOM 16503 N N . THR G 1 202 ? 43.122 -42.021 5.511 1.00 42.76 195 THR G N 1
ATOM 16504 C CA . THR G 1 202 ? 43.878 -42.941 6.346 1.00 40.71 195 THR G CA 1
ATOM 16505 C C . THR G 1 202 ? 44.964 -42.202 7.111 1.00 46.98 195 THR G C 1
ATOM 16506 O O . THR G 1 202 ? 45.208 -42.463 8.296 1.00 46.40 195 THR G O 1
ATOM 16510 N N . THR G 1 203 ? 45.613 -41.272 6.422 1.00 49.49 196 THR G N 1
ATOM 16511 C CA . THR G 1 203 ? 46.656 -40.469 7.032 1.00 48.32 196 THR G CA 1
ATOM 16512 C C . THR G 1 203 ? 46.096 -39.673 8.206 1.00 43.83 196 THR G C 1
ATOM 16513 O O . THR G 1 203 ? 46.627 -39.732 9.314 1.00 54.44 196 THR G O 1
ATOM 16517 N N . VAL G 1 204 ? 45.014 -38.944 7.959 1.00 43.57 197 VAL G N 1
ATOM 16518 C CA . VAL G 1 204 ? 44.393 -38.135 8.999 1.00 49.63 197 VAL G CA 1
ATOM 16519 C C . VAL G 1 204 ? 43.950 -39.019 10.163 1.00 47.27 197 VAL G C 1
ATOM 16520 O O . VAL G 1 204 ? 44.061 -38.630 11.326 1.00 44.08 197 VAL G O 1
ATOM 16524 N N . LEU G 1 205 ? 43.476 -40.221 9.842 1.00 46.48 198 LEU G N 1
ATOM 16525 C CA . LEU G 1 205 ? 43.057 -41.186 10.858 1.00 44.98 198 LEU G CA 1
ATOM 16526 C C . LEU G 1 205 ? 44.186 -41.535 11.830 1.00 53.86 198 LEU G C 1
ATOM 16527 O O . LEU G 1 205 ? 43.993 -41.535 13.047 1.00 53.48 198 LEU G O 1
ATOM 16532 N N . SER G 1 206 ? 45.362 -41.835 11.288 1.00 49.53 199 SER G N 1
ATOM 16533 C CA . SER G 1 206 ? 46.477 -42.259 12.115 1.00 55.95 199 SER G CA 1
ATOM 16534 C C . SER G 1 206 ? 46.997 -41.084 12.929 1.00 55.68 199 SER G C 1
ATOM 16535 O O . SER G 1 206 ? 47.441 -41.246 14.071 1.00 54.03 199 SER G O 1
ATOM 16538 N N . LEU G 1 207 ? 46.929 -39.898 12.337 1.00 52.71 200 LEU G N 1
ATOM 16539 C CA . LEU G 1 207 ? 47.367 -38.690 13.020 1.00 55.47 200 LEU G CA 1
ATOM 16540 C C . LEU G 1 207 ? 46.422 -38.353 14.167 1.00 59.60 200 LEU G C 1
ATOM 16541 O O . LEU G 1 207 ? 46.857 -37.865 15.209 1.00 69.30 200 LEU G O 1
ATOM 16546 N N . ILE G 1 208 ? 45.134 -38.622 13.976 1.00 56.86 201 ILE G N 1
ATOM 16547 C CA . ILE G 1 208 ? 44.149 -38.464 15.045 1.00 58.66 201 ILE G CA 1
ATOM 16548 C C . ILE G 1 208 ? 44.460 -39.411 16.202 1.00 54.30 201 ILE G C 1
ATOM 16549 O O . ILE G 1 208 ? 44.398 -39.026 17.372 1.00 51.69 201 ILE G O 1
ATOM 16554 N N . TYR G 1 209 ? 44.824 -40.644 15.863 1.00 50.49 202 TYR G N 1
ATOM 16555 C CA . TYR G 1 209 ? 45.227 -41.633 16.853 1.00 45.31 202 TYR G CA 1
ATOM 16556 C C . TYR G 1 209 ? 46.431 -41.161 17.675 1.00 54.64 202 TYR G C 1
ATOM 16557 O O . TYR G 1 209 ? 46.729 -41.722 18.722 1.00 60.47 202 TYR G O 1
ATOM 16566 N N . GLN G 1 210 ? 47.141 -40.152 17.183 1.00 62.87 203 GLN G N 1
ATOM 16567 C CA . GLN G 1 210 ? 48.280 -39.608 17.913 1.00 67.57 203 GLN G CA 1
ATOM 16568 C C . GLN G 1 210 ? 47.873 -38.422 18.774 1.00 61.32 203 GLN G C 1
ATOM 16569 O O . GLN G 1 210 ? 48.717 -37.797 19.412 1.00 69.30 203 GLN G O 1
ATOM 16575 N N . THR G 1 211 ? 46.584 -38.103 18.770 1.00 55.58 204 THR G N 1
ATOM 16576 C CA . THR G 1 211 ? 46.068 -36.971 19.535 1.00 51.89 204 THR G CA 1
ATOM 16577 C C . THR G 1 211 ? 45.128 -37.467 20.621 1.00 51.91 204 THR G C 1
ATOM 16578 O O . THR G 1 211 ? 44.950 -38.671 20.796 1.00 55.66 204 THR G O 1
ATOM 16582 N N . HIS G 1 212 ? 44.525 -36.536 21.349 1.00 53.55 205 HIS G N 1
ATOM 16583 C CA . HIS G 1 212 ? 43.563 -36.888 22.388 1.00 60.92 205 HIS G CA 1
ATOM 16584 C C . HIS G 1 212 ? 42.160 -37.060 21.819 1.00 60.10 205 HIS G C 1
ATOM 16585 O O . HIS G 1 212 ? 41.220 -37.368 22.552 1.00 58.22 205 HIS G O 1
ATOM 16592 N N . LEU G 1 213 ? 42.028 -36.855 20.511 1.00 54.77 206 LEU G N 1
ATOM 16593 C CA . LEU G 1 213 ? 40.742 -36.966 19.831 1.00 46.44 206 LEU G CA 1
ATOM 16594 C C . LEU G 1 213 ? 40.345 -38.411 19.519 1.00 43.09 206 LEU G C 1
ATOM 16595 O O . LEU G 1 213 ? 41.191 -39.267 19.269 1.00 50.24 206 LEU G O 1
ATOM 16600 N N . ASP G 1 214 ? 39.046 -38.674 19.544 1.00 45.96 207 ASP G N 1
ATOM 16601 C CA . ASP G 1 214 ? 38.524 -39.934 19.044 1.00 48.38 207 ASP G CA 1
ATOM 16602 C C . ASP G 1 214 ? 38.061 -39.697 17.617 1.00 45.82 207 ASP G C 1
ATOM 16603 O O . ASP G 1 214 ? 37.294 -38.773 17.355 1.00 51.57 207 ASP G O 1
ATOM 16608 N N . PRO G 1 215 ? 38.541 -40.523 16.684 1.00 39.77 208 PRO G N 1
ATOM 16609 C CA . PRO G 1 215 ? 38.248 -40.371 15.257 1.00 38.35 208 PRO G CA 1
ATOM 16610 C C . PRO G 1 215 ? 36.793 -40.685 14.894 1.00 37.54 208 PRO G C 1
ATOM 16611 O O . PRO G 1 215 ? 36.330 -40.303 13.818 1.00 36.50 208 PRO G O 1
ATOM 16615 N N . ARG G 1 216 ? 36.082 -41.379 15.773 1.00 40.48 209 ARG G N 1
ATOM 16616 C CA . ARG G 1 216 ? 34.769 -41.895 15.411 1.00 40.02 209 ARG G CA 1
ATOM 16617 C C . ARG G 1 216 ? 33.671 -40.830 15.484 1.00 43.65 209 ARG G C 1
ATOM 16618 O O . ARG G 1 216 ? 32.601 -41.010 14.912 1.00 46.12 209 ARG G O 1
ATOM 16626 N N . ILE G 1 217 ? 33.946 -39.708 16.144 1.00 38.37 210 ILE G N 1
ATOM 16627 C CA . ILE G 1 217 ? 32.976 -38.625 16.198 1.00 42.52 210 ILE G CA 1
ATOM 16628 C C . ILE G 1 217 ? 33.395 -37.425 15.349 1.00 41.71 210 ILE G C 1
ATOM 16629 O O . ILE G 1 217 ? 34.381 -36.755 15.645 1.00 34.60 210 ILE G O 1
ATOM 16634 N N . GLY G 1 218 ? 32.642 -37.179 14.281 1.00 52.11 211 GLY G N 1
ATOM 16635 C CA . GLY G 1 218 ? 32.840 -36.016 13.435 1.00 55.00 211 GLY G CA 1
ATOM 16636 C C . GLY G 1 218 ? 31.764 -34.962 13.616 1.00 58.33 211 GLY G C 1
ATOM 16637 O O . GLY G 1 218 ? 30.829 -35.146 14.393 1.00 60.87 211 GLY G O 1
ATOM 16638 N N . TYR G 1 219 ? 31.881 -33.872 12.864 1.00 51.37 212 TYR G N 1
ATOM 16639 C CA . TYR G 1 219 ? 31.026 -32.701 13.046 1.00 43.24 212 TYR G CA 1
ATOM 16640 C C . TYR G 1 219 ? 30.361 -32.263 11.750 1.00 49.23 212 TYR G C 1
ATOM 16641 O O . TYR G 1 219 ? 29.132 -32.211 11.668 1.00 50.57 212 TYR G O 1
ATOM 16650 N N . LEU G 1 220 ? 31.167 -31.894 10.758 1.00 52.59 213 LEU G N 1
ATOM 16651 C CA . LEU G 1 220 ? 30.636 -31.655 9.419 1.00 51.14 213 LEU G CA 1
ATOM 16652 C C . LEU G 1 220 ? 29.971 -32.918 8.869 1.00 53.69 213 LEU G C 1
ATOM 16653 O O . LEU G 1 220 ? 28.848 -32.864 8.363 1.00 51.20 213 LEU G O 1
ATOM 16658 N N . HIS G 1 221 ? 30.659 -34.054 8.972 1.00 50.24 214 HIS G N 1
ATOM 16659 C CA . HIS G 1 221 ? 30.054 -35.335 8.609 1.00 45.36 214 HIS G CA 1
ATOM 16660 C C . HIS G 1 221 ? 29.183 -35.854 9.739 1.00 53.78 214 HIS G C 1
ATOM 16661 O O . HIS G 1 221 ? 29.562 -35.780 10.908 1.00 60.36 214 HIS G O 1
ATOM 16668 N N . GLU G 1 222 ? 28.011 -36.371 9.390 1.00 52.37 215 GLU G N 1
ATOM 16669 C CA . GLU G 1 222 ? 27.126 -36.948 10.384 1.00 46.56 215 GLU G CA 1
ATOM 16670 C C . GLU G 1 222 ? 27.821 -38.091 11.111 1.00 51.76 215 GLU G C 1
ATOM 16671 O O . GLU G 1 222 ? 28.546 -38.875 10.498 1.00 48.12 215 GLU G O 1
ATOM 16677 N N . THR G 1 223 ? 27.598 -38.198 12.414 1.00 42.46 216 THR G N 1
ATOM 16678 C CA . THR G 1 223 ? 28.139 -39.334 13.125 1.00 41.53 216 THR G CA 1
ATOM 16679 C C . THR G 1 223 ? 27.073 -40.424 13.150 1.00 43.54 216 THR G C 1
ATOM 16680 O O . THR G 1 223 ? 26.078 -40.365 13.881 1.00 44.55 216 THR G O 1
ATOM 16684 N N . ASN G 1 224 ? 27.365 -41.458 12.378 1.00 38.69 217 ASN G N 1
ATOM 16685 C CA . ASN G 1 224 ? 26.436 -42.504 11.980 1.00 38.31 217 ASN G CA 1
ATOM 16686 C C . ASN G 1 224 ? 27.240 -43.794 12.045 1.00 41.16 217 ASN G C 1
ATOM 16687 O O . ASN G 1 224 ? 28.272 -43.828 12.705 1.00 43.54 217 ASN G O 1
ATOM 16692 N N . PHE G 1 225 ? 26.745 -44.871 11.458 1.00 41.52 218 PHE G N 1
ATOM 16693 C CA . PHE G 1 225 ? 27.399 -46.158 11.619 1.00 48.10 218 PHE G CA 1
ATOM 16694 C C . PHE G 1 225 ? 28.637 -46.328 10.719 1.00 47.29 218 PHE G C 1
ATOM 16695 O O . PHE G 1 225 ? 29.275 -47.382 10.709 1.00 53.46 218 PHE G O 1
ATOM 16703 N N . ARG G 1 226 ? 28.960 -45.285 9.963 1.00 44.16 219 ARG G N 1
ATOM 16704 C CA . ARG G 1 226 ? 30.286 -45.146 9.369 1.00 49.81 219 ARG G CA 1
ATOM 16705 C C . ARG G 1 226 ? 31.355 -45.268 10.454 1.00 47.37 219 ARG G C 1
ATOM 16706 O O . ARG G 1 226 ? 31.161 -44.795 11.575 1.00 50.87 219 ARG G O 1
ATOM 16714 N N . ARG G 1 227 ? 32.472 -45.920 10.132 1.00 49.95 220 ARG G N 1
ATOM 16715 C CA . ARG G 1 227 ? 33.482 -46.252 11.141 1.00 49.43 220 ARG G CA 1
ATOM 16716 C C . ARG G 1 227 ? 34.273 -45.052 11.658 1.00 46.35 220 ARG G C 1
ATOM 16717 O O . ARG G 1 227 ? 34.553 -44.959 12.856 1.00 45.44 220 ARG G O 1
ATOM 16725 N N . PHE G 1 228 ? 34.643 -44.145 10.761 1.00 44.84 221 PHE G N 1
ATOM 16726 C CA . PHE G 1 228 ? 35.402 -42.961 11.149 1.00 44.50 221 PHE G CA 1
ATOM 16727 C C . PHE G 1 228 ? 34.823 -41.717 10.483 1.00 40.83 221 PHE G C 1
ATOM 16728 O O . PHE G 1 228 ? 34.511 -41.729 9.294 1.00 45.71 221 PHE G O 1
ATOM 16736 N N . SER G 1 229 ? 34.686 -40.651 11.261 1.00 36.69 222 SER G N 1
ATOM 16737 C CA . SER G 1 229 ? 34.035 -39.421 10.819 1.00 43.02 222 SER G CA 1
ATOM 16738 C C . SER G 1 229 ? 35.006 -38.242 10.835 1.00 43.38 222 SER G C 1
ATOM 16739 O O . SER G 1 229 ? 35.172 -37.555 9.829 1.00 52.10 222 SER G O 1
ATOM 16742 N N . LEU G 1 230 ? 35.563 -37.957 12.008 1.00 35.66 223 LEU G N 1
ATOM 16743 C CA . LEU G 1 230 ? 36.451 -36.812 12.206 1.00 42.67 223 LEU G CA 1
ATOM 16744 C C . LEU G 1 230 ? 37.588 -36.692 11.177 1.00 47.41 223 LEU G C 1
ATOM 16745 O O . LEU G 1 230 ? 38.004 -35.582 10.839 1.00 52.21 223 LEU G O 1
ATOM 16750 N N . ASN G 1 231 ? 38.098 -37.820 10.690 1.00 41.93 224 ASN G N 1
ATOM 16751 C CA . ASN G 1 231 ? 39.177 -37.789 9.705 1.00 43.38 224 ASN G CA 1
ATOM 16752 C C . ASN G 1 231 ? 38.681 -37.292 8.353 1.00 43.97 224 ASN G C 1
ATOM 16753 O O . ASN G 1 231 ? 39.401 -36.589 7.639 1.00 36.88 224 ASN G O 1
ATOM 16758 N N . LEU G 1 232 ? 37.445 -37.657 8.013 1.00 36.87 225 LEU G N 1
ATOM 16759 C CA . LEU G 1 232 ? 36.775 -37.118 6.834 1.00 33.30 225 LEU G CA 1
ATOM 16760 C C . LEU G 1 232 ? 36.631 -35.601 6.937 1.00 39.36 225 LEU G C 1
ATOM 16761 O O . LEU G 1 232 ? 36.818 -34.886 5.954 1.00 48.83 225 LEU G O 1
ATOM 16766 N N . ASP G 1 233 ? 36.298 -35.120 8.132 1.00 39.26 226 ASP G N 1
ATOM 16767 C CA . ASP G 1 233 ? 36.143 -33.690 8.366 1.00 41.23 226 ASP G CA 1
ATOM 16768 C C . ASP G 1 233 ? 37.435 -32.937 8.065 1.00 42.06 226 ASP G C 1
ATOM 16769 O O . ASP G 1 233 ? 37.442 -32.003 7.267 1.00 37.57 226 ASP G O 1
ATOM 16774 N N . ILE G 1 234 ? 38.525 -33.358 8.701 1.00 45.92 227 ILE G N 1
ATOM 16775 C CA . ILE G 1 234 ? 39.790 -32.639 8.625 1.00 51.20 227 ILE G CA 1
ATOM 16776 C C . ILE G 1 234 ? 40.417 -32.725 7.227 1.00 55.73 227 ILE G C 1
ATOM 16777 O O . ILE G 1 234 ? 41.016 -31.763 6.741 1.00 55.94 227 ILE G O 1
ATOM 16782 N N . ALA G 1 235 ? 40.250 -33.871 6.577 1.00 53.17 228 ALA G N 1
ATOM 16783 C CA . ALA G 1 235 ? 40.795 -34.084 5.241 1.00 48.15 228 ALA G CA 1
ATOM 16784 C C . ALA G 1 235 ? 40.235 -33.099 4.216 1.00 60.17 228 ALA G C 1
ATOM 16785 O O . ALA G 1 235 ? 40.897 -32.790 3.220 1.00 70.53 228 ALA G O 1
ATOM 16787 N N . GLU G 1 236 ? 39.020 -32.614 4.460 1.00 53.81 229 GLU G N 1
ATOM 16788 C CA . GLU G 1 236 ? 38.374 -31.652 3.570 1.00 49.41 229 GLU G CA 1
ATOM 16789 C C . GLU G 1 236 ? 39.265 -30.442 3.353 1.00 47.18 229 GLU G C 1
ATOM 16790 O O . GLU G 1 236 ? 39.287 -29.852 2.274 1.00 55.95 229 GLU G O 1
ATOM 16796 N N . LEU G 1 237 ? 40.010 -30.086 4.391 1.00 45.55 230 LEU G N 1
ATOM 16797 C CA . LEU G 1 237 ? 40.950 -28.975 4.321 1.00 47.41 230 LEU G CA 1
ATOM 16798 C C . LEU G 1 237 ? 42.165 -29.235 3.414 1.00 51.13 230 LEU G C 1
ATOM 16799 O O . LEU G 1 237 ? 42.663 -28.319 2.763 1.00 55.91 230 LEU G O 1
ATOM 16804 N N . PHE G 1 238 ? 42.667 -30.466 3.415 1.00 50.97 231 PHE G N 1
ATOM 16805 C CA . PHE G 1 238 ? 43.935 -30.777 2.747 1.00 56.74 231 PHE G CA 1
ATOM 16806 C C . PHE G 1 238 ? 43.824 -31.397 1.352 1.00 56.44 231 PHE G C 1
ATOM 16807 O O . PHE G 1 238 ? 44.838 -31.690 0.717 1.00 51.92 231 PHE G O 1
ATOM 16815 N N . LYS G 1 239 ? 42.598 -31.589 0.879 1.00 50.47 232 LYS G N 1
ATOM 16816 C CA . LYS G 1 239 ? 42.376 -32.205 -0.426 1.00 47.90 232 LYS G CA 1
ATOM 16817 C C . LYS G 1 239 ? 43.024 -31.448 -1.613 1.00 53.17 232 LYS G C 1
ATOM 16818 O O . LYS G 1 239 ? 43.628 -32.083 -2.487 1.00 42.32 232 LYS G O 1
ATOM 16824 N N . PRO G 1 240 ? 42.885 -30.106 -1.672 1.00 56.91 233 PRO G N 1
ATOM 16825 C CA . PRO G 1 240 ? 43.587 -29.438 -2.774 1.00 57.36 233 PRO G CA 1
ATOM 16826 C C . PRO G 1 240 ? 45.108 -29.582 -2.723 1.00 56.33 233 PRO G C 1
ATOM 16827 O O . PRO G 1 240 ? 45.702 -29.938 -3.736 1.00 58.48 233 PRO G O 1
ATOM 16831 N N . ALA G 1 241 ? 45.714 -29.354 -1.558 1.00 60.48 234 ALA G N 1
ATOM 16832 C CA . ALA G 1 241 ? 47.177 -29.307 -1.453 1.00 59.62 234 ALA G CA 1
ATOM 16833 C C . ALA G 1 241 ? 47.794 -30.691 -1.554 1.00 65.50 234 ALA G C 1
ATOM 16834 O O . ALA G 1 241 ? 48.875 -30.856 -2.117 1.00 75.09 234 ALA G O 1
ATOM 16836 N N . VAL G 1 242 ? 47.106 -31.688 -1.014 1.00 61.90 235 VAL G N 1
ATOM 16837 C CA . VAL G 1 242 ? 47.633 -33.042 -1.041 1.00 58.63 235 VAL G CA 1
ATOM 16838 C C . VAL G 1 242 ? 47.223 -33.780 -2.309 1.00 59.05 235 VAL G C 1
ATOM 16839 O O . VAL G 1 242 ? 48.074 -34.172 -3.105 1.00 69.32 235 VAL G O 1
ATOM 16843 N N . VAL G 1 243 ? 45.920 -33.991 -2.484 1.00 53.32 236 VAL G N 1
ATOM 16844 C CA . VAL G 1 243 ? 45.435 -34.816 -3.587 1.00 48.28 236 VAL G CA 1
ATOM 16845 C C . VAL G 1 243 ? 45.492 -34.128 -4.954 1.00 51.69 236 VAL G C 1
ATOM 16846 O O . VAL G 1 243 ? 46.044 -34.678 -5.908 1.00 56.27 236 VAL G O 1
ATOM 16850 N N . ASP G 1 244 ? 44.961 -32.914 -5.039 1.00 50.12 237 ASP G N 1
ATOM 16851 C CA . ASP G 1 244 ? 44.798 -32.256 -6.331 1.00 48.63 237 ASP G CA 1
ATOM 16852 C C . ASP G 1 244 ? 46.136 -31.831 -6.934 1.00 56.51 237 ASP G C 1
ATOM 16853 O O . ASP G 1 244 ? 46.355 -31.996 -8.133 1.00 59.70 237 ASP G O 1
ATOM 16858 N N . ARG G 1 245 ? 47.020 -31.286 -6.103 1.00 58.71 238 ARG G N 1
ATOM 16859 C CA . ARG G 1 245 ? 48.367 -30.921 -6.529 1.00 54.54 238 ARG G CA 1
ATOM 16860 C C . ARG G 1 245 ? 49.070 -32.130 -7.148 1.00 60.14 238 ARG G C 1
ATOM 16861 O O . ARG G 1 245 ? 49.766 -32.022 -8.157 1.00 53.09 238 ARG G O 1
ATOM 16869 N N . LEU G 1 246 ? 48.852 -33.290 -6.543 1.00 57.48 239 LEU G N 1
ATOM 16870 C CA . LEU G 1 246 ? 49.410 -34.531 -7.051 1.00 54.93 239 LEU G CA 1
ATOM 16871 C C . LEU G 1 246 ? 48.742 -34.988 -8.346 1.00 60.56 239 LEU G C 1
ATOM 16872 O O . LEU G 1 246 ? 49.415 -35.420 -9.282 1.00 62.13 239 LEU G O 1
ATOM 16877 N N . PHE G 1 247 ? 47.415 -34.900 -8.387 1.00 60.72 240 PHE G N 1
ATOM 16878 C CA . PHE G 1 247 ? 46.648 -35.292 -9.566 1.00 61.23 240 PHE G CA 1
ATOM 16879 C C . PHE G 1 247 ? 47.108 -34.494 -10.788 1.00 65.62 240 PHE G C 1
ATOM 16880 O O . PHE G 1 247 ? 47.312 -35.050 -11.869 1.00 51.78 240 PHE G O 1
ATOM 16888 N N . LEU G 1 248 ? 47.291 -33.191 -10.600 1.00 60.73 241 LEU G N 1
ATOM 16889 C CA . LEU G 1 248 ? 47.729 -32.317 -11.678 1.00 55.15 241 LEU G CA 1
ATOM 16890 C C . LEU G 1 248 ? 49.177 -32.598 -12.052 1.00 64.01 241 LEU G C 1
ATOM 16891 O O . LEU G 1 248 ? 49.514 -32.676 -13.232 1.00 60.70 241 LEU G O 1
ATOM 16896 N N . ASN G 1 249 ? 50.031 -32.753 -11.048 1.00 69.37 242 ASN G N 1
ATOM 16897 C CA . ASN G 1 249 ? 51.443 -33.002 -11.301 1.00 70.78 242 ASN G CA 1
ATOM 16898 C C . ASN G 1 249 ? 51.650 -34.275 -12.115 1.00 68.79 242 ASN G C 1
ATOM 16899 O O . ASN G 1 249 ? 52.432 -34.299 -13.060 1.00 60.43 242 ASN G O 1
ATOM 16904 N N . LEU G 1 250 ? 50.925 -35.326 -11.753 1.00 64.82 243 LEU G N 1
ATOM 16905 C CA . LEU G 1 250 ? 51.044 -36.607 -12.437 1.00 61.86 243 LEU G CA 1
ATOM 16906 C C . LEU G 1 250 ? 50.585 -36.569 -13.890 1.00 60.08 243 LEU G C 1
ATOM 16907 O O . LEU G 1 250 ? 51.210 -37.170 -14.760 1.00 62.86 243 LEU G O 1
ATOM 16912 N N . VAL G 1 251 ? 49.490 -35.875 -14.160 1.00 64.07 244 VAL G N 1
ATOM 16913 C CA . VAL G 1 251 ? 48.965 -35.857 -15.517 1.00 66.98 244 VAL G CA 1
ATOM 16914 C C . VAL G 1 251 ? 49.746 -34.889 -16.407 1.00 62.70 244 VAL G C 1
ATOM 16915 O O . VAL G 1 251 ? 49.983 -35.172 -17.579 1.00 61.20 244 VAL G O 1
ATOM 16919 N N . ASN G 1 252 ? 50.172 -33.763 -15.846 1.00 59.55 245 ASN G N 1
ATOM 16920 C CA . ASN G 1 252 ? 50.844 -32.741 -16.632 1.00 71.46 245 ASN G CA 1
ATOM 16921 C C . ASN G 1 252 ? 52.296 -33.116 -16.927 1.00 73.89 245 ASN G C 1
ATOM 16922 O O . ASN G 1 252 ? 52.882 -32.647 -17.903 1.00 68.58 245 ASN G O 1
ATOM 16927 N N . THR G 1 253 ? 52.867 -33.966 -16.079 1.00 78.24 246 THR G N 1
ATOM 16928 C CA . THR G 1 253 ? 54.237 -34.431 -16.251 1.00 83.19 246 THR G CA 1
ATOM 16929 C C . THR G 1 253 ? 54.241 -35.730 -17.054 1.00 83.54 246 THR G C 1
ATOM 16930 O O . THR G 1 253 ? 55.299 -36.239 -17.435 1.00 84.97 246 THR G O 1
ATOM 16934 N N . ARG G 1 254 ? 53.045 -36.245 -17.331 1.00 79.47 247 ARG G N 1
ATOM 16935 C CA . ARG G 1 254 ? 52.885 -37.523 -18.023 1.00 77.78 247 ARG G CA 1
ATOM 16936 C C . ARG G 1 254 ? 53.541 -38.665 -17.250 1.00 80.04 247 ARG G C 1
ATOM 16937 O O . ARG G 1 254 ? 53.959 -39.660 -17.840 1.00 85.15 247 ARG G O 1
ATOM 16945 N N . GLN G 1 255 ? 53.639 -38.516 -15.933 1.00 73.29 248 GLN G N 1
ATOM 16946 C CA . GLN G 1 255 ? 54.173 -39.578 -15.089 1.00 73.51 248 GLN G CA 1
ATOM 16947 C C . GLN G 1 255 ? 53.181 -40.729 -15.004 1.00 75.44 248 GLN G C 1
ATOM 16948 O O . GLN G 1 255 ? 53.568 -41.897 -14.957 1.00 85.23 248 GLN G O 1
ATOM 16954 N N . ILE G 1 256 ? 51.898 -40.382 -14.977 1.00 68.91 249 ILE G N 1
ATOM 16955 C CA . ILE G 1 256 ? 50.825 -41.365 -15.007 1.00 68.21 249 ILE G CA 1
ATOM 16956 C C . ILE G 1 256 ? 50.341 -41.515 -16.450 1.00 74.36 249 ILE G C 1
ATOM 16957 O O . ILE G 1 256 ? 50.344 -40.550 -17.219 1.00 81.42 249 ILE G O 1
ATOM 16962 N N . ASN G 1 257 ? 49.980 -42.737 -16.831 1.00 76.98 250 ASN G N 1
ATOM 16963 C CA . ASN G 1 257 ? 49.425 -42.995 -18.159 1.00 79.07 250 ASN G CA 1
ATOM 16964 C C . ASN G 1 257 ? 48.463 -44.184 -18.125 1.00 76.68 250 ASN G C 1
ATOM 16965 O O . ASN G 1 257 ? 48.126 -44.677 -17.046 1.00 70.55 250 ASN G O 1
ATOM 16970 N N . GLU G 1 258 ? 48.016 -44.636 -19.296 1.00 77.50 251 GLU G N 1
ATOM 16971 C CA . GLU G 1 258 ? 46.989 -45.677 -19.365 1.00 79.28 251 GLU G CA 1
ATOM 16972 C C . GLU G 1 258 ? 47.467 -47.054 -18.922 1.00 83.49 251 GLU G C 1
ATOM 16973 O O . GLU G 1 258 ? 46.654 -47.913 -18.574 1.00 88.33 251 GLU G O 1
ATOM 16979 N N . LYS G 1 259 ? 48.778 -47.271 -18.941 1.00 84.30 252 LYS G N 1
ATOM 16980 C CA . LYS G 1 259 ? 49.329 -48.545 -18.497 1.00 87.73 252 LYS G CA 1
ATOM 16981 C C . LYS G 1 259 ? 49.112 -48.715 -16.994 1.00 89.18 252 LYS G C 1
ATOM 16982 O O . LYS G 1 259 ? 49.275 -49.805 -16.445 1.00 92.99 252 LYS G O 1
ATOM 16984 N N . HIS G 1 260 ? 48.725 -47.628 -16.338 1.00 82.01 253 HIS G N 1
ATOM 16985 C CA . HIS G 1 260 ? 48.548 -47.623 -14.895 1.00 75.91 253 HIS G CA 1
ATOM 16986 C C . HIS G 1 260 ? 47.120 -47.969 -14.464 1.00 78.72 253 HIS G C 1
ATOM 16987 O O . HIS G 1 260 ? 46.817 -47.938 -13.269 1.00 62.93 253 HIS G O 1
ATOM 16994 N N . PHE G 1 261 ? 46.261 -48.327 -15.422 1.00 79.06 254 PHE G N 1
ATOM 16995 C CA . PHE G 1 261 ? 44.868 -48.685 -15.110 1.00 78.30 254 PHE G CA 1
ATOM 16996 C C . PHE G 1 261 ? 44.407 -50.061 -15.620 1.00 83.84 254 PHE G C 1
ATOM 16997 O O . PHE G 1 261 ? 44.917 -50.573 -16.617 1.00 88.44 254 PHE G O 1
ATOM 17005 N N . ASP G 1 262 ? 43.429 -50.636 -14.915 1.00 86.95 255 ASP G N 1
ATOM 17006 C CA . ASP G 1 262 ? 42.782 -51.905 -15.275 1.00 91.14 255 ASP G CA 1
ATOM 17007 C C . ASP G 1 262 ? 41.263 -51.751 -15.276 1.00 90.65 255 ASP G C 1
ATOM 17008 O O . ASP G 1 262 ? 40.718 -51.039 -14.433 1.00 84.54 255 ASP G O 1
ATOM 17013 N N . GLU G 1 263 ? 40.575 -52.450 -16.177 1.00 96.47 256 GLU G N 1
ATOM 17014 C CA . GLU G 1 263 ? 39.126 -52.277 -16.320 1.00 97.17 256 GLU G CA 1
ATOM 17015 C C . GLU G 1 263 ? 38.279 -53.283 -15.537 1.00 102.82 256 GLU G C 1
ATOM 17016 O O . GLU G 1 263 ? 38.540 -54.487 -15.547 1.00 105.17 256 GLU G O 1
ATOM 17022 N N . ILE G 1 264 ? 37.249 -52.763 -14.873 1.00 103.83 257 ILE G N 1
ATOM 17023 C CA . ILE G 1 264 ? 36.332 -53.572 -14.079 1.00 105.01 257 ILE G CA 1
ATOM 17024 C C . ILE G 1 264 ? 35.043 -53.859 -14.842 1.00 111.45 257 ILE G C 1
ATOM 17025 O O . ILE G 1 264 ? 34.183 -54.603 -14.366 1.00 115.04 257 ILE G O 1
ATOM 17030 N N . LEU G 1 268 ? 36.793 -49.192 -13.162 1.00 84.20 261 LEU G N 1
ATOM 17031 C CA . LEU G 1 268 ? 38.170 -48.865 -13.504 1.00 85.88 261 LEU G CA 1
ATOM 17032 C C . LEU G 1 268 ? 38.973 -48.623 -12.229 1.00 87.48 261 LEU G C 1
ATOM 17033 O O . LEU G 1 268 ? 38.481 -47.998 -11.286 1.00 86.75 261 LEU G O 1
ATOM 17038 N N . MET G 1 269 ? 40.200 -49.135 -12.197 1.00 85.90 262 MET G N 1
ATOM 17039 C CA . MET G 1 269 ? 41.052 -49.003 -11.020 1.00 76.58 262 MET G CA 1
ATOM 17040 C C . MET G 1 269 ? 42.529 -48.911 -11.392 1.00 75.03 262 MET G C 1
ATOM 17041 O O . MET G 1 269 ? 42.897 -49.024 -12.561 1.00 75.17 262 MET G O 1
ATOM 17046 N N . LEU G 1 270 ? 43.369 -48.735 -10.377 1.00 71.79 263 LEU G N 1
ATOM 17047 C CA . LEU G 1 270 ? 44.816 -48.674 -10.551 1.00 67.00 263 LEU G CA 1
ATOM 17048 C C . LEU G 1 270 ? 45.448 -50.038 -10.323 1.00 69.79 263 LEU G C 1
ATOM 17049 O O . LEU G 1 270 ? 45.199 -50.669 -9.300 1.00 70.65 263 LEU G O 1
ATOM 17054 N N . ASN G 1 271 ? 46.266 -50.502 -11.262 1.00 78.84 264 ASN G N 1
ATOM 17055 C CA . ASN G 1 271 ? 47.063 -51.694 -10.992 1.00 86.46 264 ASN G CA 1
ATOM 17056 C C . ASN G 1 271 ? 48.154 -51.362 -9.979 1.00 93.46 264 ASN G C 1
ATOM 17057 O O . ASN G 1 271 ? 48.449 -50.191 -9.733 1.00 98.46 264 ASN G O 1
ATOM 17062 N N . ASP G 1 272 ? 48.713 -52.398 -9.366 1.00 95.25 265 ASP G N 1
ATOM 17063 C CA . ASP G 1 272 ? 49.714 -52.245 -8.317 1.00 95.90 265 ASP G CA 1
ATOM 17064 C C . ASP G 1 272 ? 50.919 -51.390 -8.721 1.00 92.21 265 ASP G C 1
ATOM 17065 O O . ASP G 1 272 ? 51.480 -50.684 -7.883 1.00 87.38 265 ASP G O 1
ATOM 17070 N N . GLU G 1 273 ? 51.315 -51.453 -9.989 1.00 72.78 266 GLU G N 1
ATOM 17071 C CA . GLU G 1 273 ? 52.299 -50.515 -10.524 1.00 86.31 266 GLU G CA 1
ATOM 17072 C C . GLU G 1 273 ? 51.837 -49.075 -10.317 1.00 87.74 266 GLU G C 1
ATOM 17073 O O . GLU G 1 273 ? 52.490 -48.296 -9.622 1.00 91.50 266 GLU G O 1
ATOM 17079 N N . GLY G 1 274 ? 50.720 -48.727 -10.948 1.00 84.35 267 GLY G N 1
ATOM 17080 C CA . GLY G 1 274 ? 50.106 -47.420 -10.790 1.00 80.18 267 GLY G CA 1
ATOM 17081 C C . GLY G 1 274 ? 49.841 -47.005 -9.352 1.00 61.53 267 GLY G C 1
ATOM 17082 O O . GLY G 1 274 ? 49.895 -45.819 -9.026 1.00 63.46 267 GLY G O 1
ATOM 17083 N N . LYS G 1 275 ? 49.548 -47.977 -8.492 1.00 68.63 268 LYS G N 1
ATOM 17084 C CA . LYS G 1 275 ? 49.339 -47.702 -7.071 1.00 65.41 268 LYS G CA 1
ATOM 17085 C C . LYS G 1 275 ? 50.652 -47.456 -6.343 1.00 64.91 268 LYS G C 1
ATOM 17086 O O . LYS G 1 275 ? 50.736 -46.577 -5.492 1.00 62.05 268 LYS G O 1
ATOM 17092 N N . SER G 1 276 ? 51.672 -48.241 -6.673 1.00 70.54 269 SER G N 1
ATOM 17093 C CA . SER G 1 276 ? 53.008 -48.013 -6.135 1.00 74.65 269 SER G CA 1
ATOM 17094 C C . SER G 1 276 ? 53.477 -46.611 -6.494 1.00 74.26 269 SER G C 1
ATOM 17095 O O . SER G 1 276 ? 53.942 -45.865 -5.637 1.00 74.38 269 SER G O 1
ATOM 17098 N N . LEU G 1 277 ? 53.328 -46.263 -7.768 1.00 78.95 270 LEU G N 1
ATOM 17099 C CA . LEU G 1 277 ? 53.704 -44.947 -8.275 1.00 79.49 270 LEU G CA 1
ATOM 17100 C C . LEU G 1 277 ? 52.978 -43.825 -7.540 1.00 77.56 270 LEU G C 1
ATOM 17101 O O . LEU G 1 277 ? 53.603 -42.866 -7.089 1.00 83.17 270 LEU G O 1
ATOM 17106 N N . PHE G 1 278 ? 51.659 -43.951 -7.422 1.00 68.44 271 PHE G N 1
ATOM 17107 C CA . PHE G 1 278 ? 50.851 -42.923 -6.779 1.00 65.81 271 PHE G CA 1
ATOM 17108 C C . PHE G 1 278 ? 51.201 -42.791 -5.303 1.00 68.22 271 PHE G C 1
ATOM 17109 O O . PHE G 1 278 ? 51.426 -41.687 -4.805 1.00 68.46 271 PHE G O 1
ATOM 17117 N N . VAL G 1 279 ? 51.215 -43.921 -4.606 1.00 65.45 272 VAL G N 1
ATOM 17118 C CA . VAL G 1 279 ? 51.537 -43.940 -3.190 1.00 68.64 272 VAL G CA 1
ATOM 17119 C C . VAL G 1 279 ? 52.901 -43.296 -2.976 1.00 68.57 272 VAL G C 1
ATOM 17120 O O . VAL G 1 279 ? 53.121 -42.628 -1.967 1.00 71.98 272 VAL G O 1
ATOM 17124 N N . LYS G 1 280 ? 53.792 -43.452 -3.955 1.00 68.72 273 LYS G N 1
ATOM 17125 C CA . LYS G 1 280 ? 55.154 -42.932 -3.844 1.00 71.45 273 LYS G CA 1
ATOM 17126 C C . LYS G 1 280 ? 55.332 -41.420 -4.018 1.00 71.75 273 LYS G C 1
ATOM 17127 O O . LYS G 1 280 ? 56.281 -40.857 -3.479 1.00 82.76 273 LYS G O 1
ATOM 17133 N N . ASN G 1 281 ? 54.476 -40.749 -4.776 1.00 67.13 274 ASN G N 1
ATOM 17134 C CA . ASN G 1 281 ? 54.500 -39.294 -4.714 1.00 73.23 274 ASN G CA 1
ATOM 17135 C C . ASN G 1 281 ? 53.832 -38.841 -3.441 1.00 81.10 274 ASN G C 1
ATOM 17136 O O . ASN G 1 281 ? 54.240 -37.855 -2.830 1.00 92.46 274 ASN G O 1
ATOM 17141 N N . TYR G 1 282 ? 52.797 -39.578 -3.051 1.00 71.19 275 TYR G N 1
ATOM 17142 C CA . TYR G 1 282 ? 51.945 -39.179 -1.953 1.00 63.96 275 TYR G CA 1
ATOM 17143 C C . TYR G 1 282 ? 52.673 -39.131 -0.617 1.00 64.27 275 TYR G C 1
ATOM 17144 O O . TYR G 1 282 ? 52.640 -38.107 0.064 1.00 69.63 275 TYR G O 1
ATOM 17153 N N . GLU G 1 283 ? 53.311 -40.236 -0.235 1.00 60.89 276 GLU G N 1
ATOM 17154 C CA . GLU G 1 283 ? 53.900 -40.351 1.101 1.00 70.05 276 GLU G CA 1
ATOM 17155 C C . GLU G 1 283 ? 55.007 -39.314 1.246 1.00 71.65 276 GLU G C 1
ATOM 17156 O O . GLU G 1 283 ? 55.269 -38.807 2.338 1.00 79.33 276 GLU G O 1
ATOM 17162 N N . GLN G 1 284 ? 55.668 -39.014 0.135 1.00 69.42 277 GLN G N 1
ATOM 17163 C CA . GLN G 1 284 ? 56.693 -37.989 0.115 1.00 81.56 277 GLN G CA 1
ATOM 17164 C C . GLN G 1 284 ? 56.096 -36.587 -0.048 1.00 82.81 277 GLN G C 1
ATOM 17165 O O . GLN G 1 284 ? 56.718 -35.609 0.332 1.00 89.94 277 GLN G O 1
ATOM 17171 N N . ALA G 1 285 ? 54.884 -36.481 -0.585 1.00 83.58 278 ALA G N 1
ATOM 17172 C CA . ALA G 1 285 ? 54.227 -35.179 -0.645 1.00 79.31 278 ALA G CA 1
ATOM 17173 C C . ALA G 1 285 ? 53.902 -34.717 0.772 1.00 80.55 278 ALA G C 1
ATOM 17174 O O . ALA G 1 285 ? 53.861 -33.521 1.056 1.00 82.56 278 ALA G O 1
ATOM 17176 N N . LEU G 1 286 ? 53.677 -35.680 1.659 1.00 73.38 279 LEU G N 1
ATOM 17177 C CA . LEU G 1 286 ? 53.334 -35.382 3.041 1.00 77.20 279 LEU G CA 1
ATOM 17178 C C . LEU G 1 286 ? 54.506 -34.819 3.843 1.00 88.05 279 LEU G C 1
ATOM 17179 O O . LEU G 1 286 ? 54.398 -33.742 4.426 1.00 95.28 279 LEU G O 1
ATOM 17184 N N . ARG G 1 287 ? 55.633 -35.523 3.855 1.00 94.85 280 ARG G N 1
ATOM 17185 C CA . ARG G 1 287 ? 56.730 -35.130 4.732 1.00 99.10 280 ARG G CA 1
ATOM 17186 C C . ARG G 1 287 ? 57.707 -34.213 3.990 1.00 93.86 280 ARG G C 1
ATOM 17187 O O . ARG G 1 287 ? 58.754 -33.828 4.521 1.00 80.20 280 ARG G O 1
ATOM 17195 N N . GLU G 1 288 ? 57.352 -33.870 2.754 1.00 98.29 281 GLU G N 1
ATOM 17196 C CA . GLU G 1 288 ? 58.043 -32.809 2.032 1.00 102.55 281 GLU G CA 1
ATOM 17197 C C . GLU G 1 288 ? 57.803 -31.506 2.779 1.00 100.15 281 GLU G C 1
ATOM 17198 O O . GLU G 1 288 ? 56.697 -31.247 3.259 1.00 102.78 281 GLU G O 1
ATOM 17204 N N . THR G 1 289 ? 58.844 -30.691 2.879 1.00 97.07 282 THR G N 1
ATOM 17205 C CA . THR G 1 289 ? 58.800 -29.507 3.718 1.00 91.68 282 THR G CA 1
ATOM 17206 C C . THR G 1 289 ? 58.850 -28.221 2.901 1.00 87.67 282 THR G C 1
ATOM 17207 O O . THR G 1 289 ? 57.936 -27.401 2.963 1.00 80.51 282 THR G O 1
ATOM 17211 N N . LYS G 1 293 ? 56.661 -21.393 5.907 1.00 83.86 286 LYS G N 1
ATOM 17212 C CA . LYS G 1 293 ? 56.441 -20.126 5.217 1.00 92.91 286 LYS G CA 1
ATOM 17213 C C . LYS G 1 293 ? 55.687 -19.133 6.104 1.00 95.23 286 LYS G C 1
ATOM 17214 O O . LYS G 1 293 ? 56.294 -18.340 6.827 1.00 88.90 286 LYS G O 1
ATOM 17216 N N . LYS G 1 294 ? 54.359 -19.186 6.052 1.00 100.00 287 LYS G N 1
ATOM 17217 C CA . LYS G 1 294 ? 53.521 -18.273 6.826 1.00 104.42 287 LYS G CA 1
ATOM 17218 C C . LYS G 1 294 ? 53.659 -18.507 8.335 1.00 108.48 287 LYS G C 1
ATOM 17219 O O . LYS G 1 294 ? 53.260 -17.666 9.144 1.00 115.23 287 LYS G O 1
ATOM 17221 N N . LEU G 1 295 ? 54.215 -19.658 8.702 1.00 101.24 288 LEU G N 1
ATOM 17222 C CA . LEU G 1 295 ? 54.423 -20.028 10.102 1.00 93.48 288 LEU G CA 1
ATOM 17223 C C . LEU G 1 295 ? 55.828 -19.699 10.612 1.00 94.71 288 LEU G C 1
ATOM 17224 O O . LEU G 1 295 ? 56.182 -20.057 11.734 1.00 95.13 288 LEU G O 1
ATOM 17229 N N . ASN G 1 296 ? 56.629 -19.055 9.765 1.00 95.60 289 ASN G N 1
ATOM 17230 C CA . ASN G 1 296 ? 58.024 -18.708 10.060 1.00 97.07 289 ASN G CA 1
ATOM 17231 C C . ASN G 1 296 ? 58.848 -19.946 10.397 1.00 92.39 289 ASN G C 1
ATOM 17232 O O . ASN G 1 296 ? 59.845 -19.880 11.117 1.00 96.31 289 ASN G O 1
ATOM 17237 N N . ARG G 1 297 ? 58.421 -21.083 9.871 1.00 89.06 290 ARG G N 1
ATOM 17238 C CA . ARG G 1 297 ? 59.245 -22.270 9.914 1.00 88.27 290 ARG G CA 1
ATOM 17239 C C . ARG G 1 297 ? 58.978 -23.087 8.676 1.00 93.22 290 ARG G C 1
ATOM 17240 O O . ARG G 1 297 ? 58.091 -22.772 7.881 1.00 85.71 290 ARG G O 1
ATOM 17242 N N . TYR G 1 298 ? 59.730 -24.163 8.534 1.00 102.71 291 TYR G N 1
ATOM 17243 C CA . TYR G 1 298 ? 59.551 -25.055 7.414 1.00 108.95 291 TYR G CA 1
ATOM 17244 C C . TYR G 1 298 ? 58.802 -26.242 7.977 1.00 104.86 291 TYR G C 1
ATOM 17245 O O . TYR G 1 298 ? 59.240 -26.854 8.950 1.00 108.51 291 TYR G O 1
ATOM 17247 N N . VAL G 1 299 ? 57.652 -26.543 7.388 1.00 101.14 292 VAL G N 1
ATOM 17248 C CA . VAL G 1 299 ? 56.737 -27.500 7.987 1.00 93.86 292 VAL G CA 1
ATOM 17249 C C . VAL G 1 299 ? 56.128 -28.452 6.956 1.00 93.19 292 VAL G C 1
ATOM 17250 O O . VAL G 1 299 ? 55.658 -28.026 5.899 1.00 93.19 292 VAL G O 1
ATOM 17254 N N . SER G 1 300 ? 56.151 -29.745 7.271 1.00 88.95 293 SER G N 1
ATOM 17255 C CA . SER G 1 300 ? 55.549 -30.760 6.412 1.00 83.69 293 SER G CA 1
ATOM 17256 C C . SER G 1 300 ? 54.026 -30.774 6.550 1.00 83.22 293 SER G C 1
ATOM 17257 O O . SER G 1 300 ? 53.488 -30.386 7.586 1.00 83.68 293 SER G O 1
ATOM 17260 N N . MET G 1 301 ? 53.343 -31.216 5.495 1.00 83.32 294 MET G N 1
ATOM 17261 C CA . MET G 1 301 ? 51.880 -31.267 5.462 1.00 73.67 294 MET G CA 1
ATOM 17262 C C . MET G 1 301 ? 51.333 -32.152 6.575 1.00 73.29 294 MET G C 1
ATOM 17263 O O . MET G 1 301 ? 50.262 -31.899 7.126 1.00 73.32 294 MET G O 1
ATOM 17268 N N . ARG G 1 302 ? 52.082 -33.202 6.887 1.00 74.77 295 ARG G N 1
ATOM 17269 C CA . ARG G 1 302 ? 51.737 -34.122 7.957 1.00 75.04 295 ARG G CA 1
ATOM 17270 C C . ARG G 1 302 ? 51.708 -33.382 9.293 1.00 83.96 295 ARG G C 1
ATOM 17271 O O . ARG G 1 302 ? 50.871 -33.657 10.156 1.00 89.56 295 ARG G O 1
ATOM 17279 N N . SER G 1 303 ? 52.620 -32.425 9.444 1.00 82.22 296 SER G N 1
ATOM 17280 C CA . SER G 1 303 ? 52.679 -31.599 10.643 1.00 80.95 296 SER G CA 1
ATOM 17281 C C . SER G 1 303 ? 51.548 -30.574 10.649 1.00 79.85 296 SER G C 1
ATOM 17282 O O . SER G 1 303 ? 50.973 -30.280 11.699 1.00 80.87 296 SER G O 1
ATOM 17285 N N . LEU G 1 304 ? 51.235 -30.036 9.473 1.00 73.65 297 LEU G N 1
ATOM 17286 C CA . LEU G 1 304 ? 50.090 -29.144 9.314 1.00 74.70 297 LEU G CA 1
ATOM 17287 C C . LEU G 1 304 ? 48.797 -29.797 9.797 1.00 71.57 297 LEU G C 1
ATOM 17288 O O . LEU G 1 304 ? 47.980 -29.155 10.456 1.00 69.02 297 LEU G O 1
ATOM 17293 N N . ILE G 1 305 ? 48.617 -31.070 9.460 1.00 64.43 298 ILE G N 1
ATOM 17294 C CA . ILE G 1 305 ? 47.422 -31.806 9.859 1.00 62.00 298 ILE G CA 1
ATOM 17295 C C . ILE G 1 305 ? 47.400 -31.990 11.371 1.00 66.20 298 ILE G C 1
ATOM 17296 O O . ILE G 1 305 ? 46.354 -31.837 12.010 1.00 62.64 298 ILE G O 1
ATOM 17301 N N . LYS G 1 306 ? 48.566 -32.295 11.935 1.00 70.24 299 LYS G N 1
ATOM 17302 C CA . LYS G 1 306 ? 48.717 -32.409 13.381 1.00 66.23 299 LYS G CA 1
ATOM 17303 C C . LYS G 1 306 ? 48.351 -31.093 14.065 1.00 70.14 299 LYS G C 1
ATOM 17304 O O . LYS G 1 306 ? 47.755 -31.086 15.143 1.00 74.66 299 LYS G O 1
ATOM 17306 N N . MET G 1 307 ? 48.703 -29.981 13.425 1.00 64.30 300 MET G N 1
ATOM 17307 C CA . MET G 1 307 ? 48.374 -28.656 13.942 1.00 62.15 300 MET G CA 1
ATOM 17308 C C . MET G 1 307 ? 46.865 -28.395 13.915 1.00 60.85 300 MET G C 1
ATOM 17309 O O . MET G 1 307 ? 46.305 -27.838 14.860 1.00 68.51 300 MET G O 1
ATOM 17314 N N . GLU G 1 308 ? 46.207 -28.807 12.836 1.00 50.53 301 GLU G N 1
ATOM 17315 C CA . GLU G 1 308 ? 44.772 -28.602 12.696 1.00 51.16 301 GLU G CA 1
ATOM 17316 C C . GLU G 1 308 ? 44.010 -29.389 13.764 1.00 56.83 301 GLU G C 1
ATOM 17317 O O . GLU G 1 308 ? 43.034 -28.898 14.339 1.00 55.84 301 GLU G O 1
ATOM 17323 N N . LEU G 1 309 ? 44.481 -30.602 14.039 1.00 58.52 302 LEU G N 1
ATOM 17324 C CA . LEU G 1 309 ? 43.897 -31.444 15.073 1.00 53.45 302 LEU G CA 1
ATOM 17325 C C . LEU G 1 309 ? 44.059 -30.812 16.453 1.00 56.60 302 LEU G C 1
ATOM 17326 O O . LEU G 1 309 ? 43.128 -30.823 17.267 1.00 52.17 302 LEU G O 1
ATOM 17331 N N . HIS G 1 310 ? 45.242 -30.263 16.710 1.00 54.92 303 HIS G N 1
ATOM 17332 C CA A HIS G 1 310 ? 45.520 -29.640 17.998 0.46 60.56 303 HIS G CA 1
ATOM 17333 C CA B HIS G 1 310 ? 45.537 -29.625 17.990 0.54 61.45 303 HIS G CA 1
ATOM 17334 C C . HIS G 1 310 ? 44.683 -28.379 18.196 1.00 58.92 303 HIS G C 1
ATOM 17335 O O . HIS G 1 310 ? 44.321 -28.039 19.324 1.00 53.64 303 HIS G O 1
ATOM 17348 N N . LYS G 1 311 ? 44.377 -27.694 17.097 1.00 58.41 304 LYS G N 1
ATOM 17349 C CA . LYS G 1 311 ? 43.518 -26.516 17.136 1.00 63.41 304 LYS G CA 1
ATOM 17350 C C . LYS G 1 311 ? 42.105 -26.927 17.556 1.00 63.04 304 LYS G C 1
ATOM 17351 O O . LYS G 1 311 ? 41.431 -26.221 18.307 1.00 54.38 304 LYS G O 1
ATOM 17357 N N . LEU G 1 312 ? 41.667 -28.078 17.059 1.00 56.58 305 LEU G N 1
ATOM 17358 C CA . LEU G 1 312 ? 40.380 -28.628 17.436 1.00 50.88 305 LEU G CA 1
ATOM 17359 C C . LEU G 1 312 ? 40.375 -29.021 18.915 1.00 57.42 305 LEU G C 1
ATOM 17360 O O . LEU G 1 312 ? 39.385 -28.799 19.622 1.00 57.45 305 LEU G O 1
ATOM 17365 N N . GLU G 1 313 ? 41.483 -29.604 19.372 1.00 53.74 306 GLU G N 1
ATOM 17366 C CA . GLU G 1 313 ? 41.629 -30.015 20.768 1.00 55.61 306 GLU G CA 1
ATOM 17367 C C . GLU G 1 313 ? 41.472 -28.822 21.703 1.00 63.44 306 GLU G C 1
ATOM 17368 O O . GLU G 1 313 ? 40.755 -28.891 22.703 1.00 65.23 306 GLU G O 1
ATOM 17374 N N . LYS G 1 314 ? 42.152 -27.728 21.371 1.00 67.52 307 LYS G N 1
ATOM 17375 C CA . LYS G 1 314 ? 42.111 -26.522 22.193 1.00 72.39 307 LYS G CA 1
ATOM 17376 C C . LYS G 1 314 ? 40.726 -25.880 22.165 1.00 73.32 307 LYS G C 1
ATOM 17377 O O . LYS G 1 314 ? 40.304 -25.243 23.135 1.00 73.52 307 LYS G O 1
ATOM 17383 N N . HIS G 1 315 ? 40.021 -26.058 21.053 1.00 63.25 308 HIS G N 1
ATOM 17384 C CA . HIS G 1 315 ? 38.664 -25.552 20.930 1.00 56.82 308 HIS G CA 1
ATOM 17385 C C . HIS G 1 315 ? 37.728 -26.301 21.869 1.00 64.48 308 HIS G C 1
ATOM 17386 O O . HIS G 1 315 ? 36.873 -25.703 22.526 1.00 67.85 308 HIS G O 1
ATOM 17393 N N . LEU G 1 316 ? 37.908 -27.616 21.935 1.00 60.41 309 LEU G N 1
ATOM 17394 C CA . LEU G 1 316 ? 37.027 -28.475 22.714 1.00 62.36 309 LEU G CA 1
ATOM 17395 C C . LEU G 1 316 ? 37.195 -28.238 24.213 1.00 64.65 309 LEU G C 1
ATOM 17396 O O . LEU G 1 316 ? 36.254 -28.413 24.980 1.00 65.79 309 LEU G O 1
ATOM 17401 N N . ILE G 1 317 ? 38.394 -27.844 24.628 1.00 65.34 310 ILE G N 1
ATOM 17402 C CA . ILE G 1 317 ? 38.647 -27.566 26.037 1.00 69.50 310 ILE G CA 1
ATOM 17403 C C . ILE G 1 317 ? 38.428 -26.088 26.338 1.00 74.70 310 ILE G C 1
ATOM 17404 O O . ILE G 1 317 ? 38.688 -25.622 27.449 1.00 78.84 310 ILE G O 1
ATOM 17409 N N . GLY G 1 318 ? 37.970 -25.350 25.332 1.00 76.17 311 GLY G N 1
ATOM 17410 C CA . GLY G 1 318 ? 37.542 -23.977 25.526 1.00 80.41 311 GLY G CA 1
ATOM 17411 C C . GLY G 1 318 ? 38.676 -22.977 25.568 1.00 90.21 311 GLY G C 1
ATOM 17412 O O . GLY G 1 318 ? 38.466 -21.811 25.906 1.00 96.98 311 GLY G O 1
ATOM 17413 N N . GLU G 1 319 ? 39.878 -23.426 25.217 1.00 92.08 312 GLU G N 1
ATOM 17414 C CA . GLU G 1 319 ? 41.045 -22.555 25.247 1.00 95.54 312 GLU G CA 1
ATOM 17415 C C . GLU G 1 319 ? 41.033 -21.604 24.060 1.00 102.73 312 GLU G C 1
ATOM 17416 O O . GLU G 1 319 ? 40.800 -20.404 24.215 1.00 110.97 312 GLU G O 1
ATOM 17418 N N . GLN G 1 320 ? 41.266 -22.143 22.869 1.00 103.99 313 GLN G N 1
ATOM 17419 C CA . GLN G 1 320 ? 41.197 -21.327 21.669 1.00 107.47 313 GLN G CA 1
ATOM 17420 C C . GLN G 1 320 ? 39.979 -21.716 20.857 1.00 103.89 313 GLN G C 1
ATOM 17421 O O . GLN G 1 320 ? 39.955 -22.769 20.220 1.00 105.78 313 GLN G O 1
ATOM 17423 N N . VAL G 1 321 ? 38.981 -20.843 20.857 1.00 102.53 314 VAL G N 1
ATOM 17424 C CA . VAL G 1 321 ? 37.785 -21.070 20.065 1.00 97.68 314 VAL G CA 1
ATOM 17425 C C . VAL G 1 321 ? 37.911 -20.254 18.782 1.00 99.53 314 VAL G C 1
ATOM 17426 O O . VAL G 1 321 ? 38.357 -19.103 18.802 1.00 102.04 314 VAL G O 1
ATOM 17430 N N . PHE G 1 322 ? 37.524 -20.880 17.675 1.00 96.74 315 PHE G N 1
ATOM 17431 C CA . PHE G 1 322 ? 37.909 -20.466 16.326 1.00 97.13 315 PHE G CA 1
ATOM 17432 C C . PHE G 1 322 ? 37.691 -18.990 16.004 1.00 102.04 315 PHE G C 1
ATOM 17433 O O . PHE G 1 322 ? 38.361 -18.436 15.131 1.00 102.56 315 PHE G O 1
ATOM 17441 N N . SER H 1 10 ? 8.585 -8.549 -57.538 1.00 94.52 3 SER H N 1
ATOM 17442 C CA . SER H 1 10 ? 9.785 -9.322 -57.832 1.00 98.31 3 SER H CA 1
ATOM 17443 C C . SER H 1 10 ? 10.974 -8.411 -58.112 1.00 98.40 3 SER H C 1
ATOM 17444 O O . SER H 1 10 ? 12.124 -8.787 -57.896 1.00 104.45 3 SER H O 1
ATOM 17447 N N . VAL H 1 11 ? 10.683 -7.207 -58.591 1.00 92.36 4 VAL H N 1
ATOM 17448 C CA . VAL H 1 11 ? 11.714 -6.312 -59.103 1.00 90.92 4 VAL H CA 1
ATOM 17449 C C . VAL H 1 11 ? 12.277 -5.373 -58.041 1.00 85.42 4 VAL H C 1
ATOM 17450 O O . VAL H 1 11 ? 11.531 -4.739 -57.297 1.00 86.39 4 VAL H O 1
ATOM 17454 N N . TYR H 1 12 ? 13.602 -5.298 -57.983 1.00 84.80 5 TYR H N 1
ATOM 17455 C CA . TYR H 1 12 ? 14.299 -4.394 -57.077 1.00 84.92 5 TYR H CA 1
ATOM 17456 C C . TYR H 1 12 ? 14.936 -3.241 -57.858 1.00 85.90 5 TYR H C 1
ATOM 17457 O O . TYR H 1 12 ? 15.675 -3.477 -58.811 1.00 88.04 5 TYR H O 1
ATOM 17466 N N . LEU H 1 13 ? 14.634 -1.999 -57.483 1.00 83.59 6 LEU H N 1
ATOM 17467 C CA . LEU H 1 13 ? 15.311 -0.848 -58.083 1.00 83.46 6 LEU H CA 1
ATOM 17468 C C . LEU H 1 13 ? 16.157 -0.104 -57.054 1.00 87.19 6 LEU H C 1
ATOM 17469 O O . LEU H 1 13 ? 15.622 0.587 -56.187 1.00 88.44 6 LEU H O 1
ATOM 17474 N N . PHE H 1 14 ? 17.476 -0.233 -57.160 1.00 96.34 7 PHE H N 1
ATOM 17475 C CA . PHE H 1 14 ? 18.386 0.448 -56.241 1.00 95.76 7 PHE H CA 1
ATOM 17476 C C . PHE H 1 14 ? 18.904 1.787 -56.753 1.00 100.89 7 PHE H C 1
ATOM 17477 O O . PHE H 1 14 ? 19.541 2.530 -56.009 1.00 106.65 7 PHE H O 1
ATOM 17485 N N . SER H 1 15 ? 18.629 2.101 -58.013 1.00 99.11 8 SER H N 1
ATOM 17486 C CA . SER H 1 15 ? 19.180 3.311 -58.617 1.00 100.41 8 SER H CA 1
ATOM 17487 C C . SER H 1 15 ? 18.207 4.485 -58.530 1.00 97.84 8 SER H C 1
ATOM 17488 O O . SER H 1 15 ? 17.000 4.311 -58.653 1.00 102.83 8 SER H O 1
ATOM 17491 N N . SER H 1 16 ? 18.744 5.679 -58.300 1.00 99.65 9 SER H N 1
ATOM 17492 C CA . SER H 1 16 ? 17.930 6.888 -58.217 1.00 98.54 9 SER H CA 1
ATOM 17493 C C . SER H 1 16 ? 17.536 7.391 -59.604 1.00 104.18 9 SER H C 1
ATOM 17494 O O . SER H 1 16 ? 18.271 7.194 -60.570 1.00 112.56 9 SER H O 1
ATOM 17497 N N . GLY H 1 17 ? 16.381 8.044 -59.701 1.00 100.45 10 GLY H N 1
ATOM 17498 C CA . GLY H 1 17 ? 15.914 8.551 -60.979 1.00 104.69 10 GLY H CA 1
ATOM 17499 C C . GLY H 1 17 ? 14.423 8.817 -61.051 1.00 103.90 10 GLY H C 1
ATOM 17500 O O . GLY H 1 17 ? 13.776 9.029 -60.032 1.00 101.59 10 GLY H O 1
ATOM 17501 N N . THR H 1 18 ? 13.875 8.811 -62.263 1.00 103.78 11 THR H N 1
ATOM 17502 C CA . THR H 1 18 ? 12.458 9.104 -62.468 1.00 96.66 11 THR H CA 1
ATOM 17503 C C . THR H 1 18 ? 11.696 7.909 -63.040 1.00 91.88 11 THR H C 1
ATOM 17504 O O . THR H 1 18 ? 12.109 7.326 -64.044 1.00 97.92 11 THR H O 1
ATOM 17508 N N . LEU H 1 19 ? 10.582 7.553 -62.404 1.00 84.57 12 LEU H N 1
ATOM 17509 C CA . LEU H 1 19 ? 9.709 6.493 -62.909 1.00 87.59 12 LEU H CA 1
ATOM 17510 C C . LEU H 1 19 ? 8.625 7.054 -63.830 1.00 93.10 12 LEU H C 1
ATOM 17511 O O . LEU H 1 19 ? 7.960 8.031 -63.492 1.00 101.42 12 LEU H O 1
ATOM 17516 N N . LYS H 1 20 ? 8.454 6.435 -64.996 1.00 93.99 13 LYS H N 1
ATOM 17517 C CA . LYS H 1 20 ? 7.482 6.906 -65.981 1.00 97.91 13 LYS H CA 1
ATOM 17518 C C . LYS H 1 20 ? 6.967 5.778 -66.873 1.00 105.37 13 LYS H C 1
ATOM 17519 O O . LYS H 1 20 ? 7.655 4.781 -67.085 1.00 109.82 13 LYS H O 1
ATOM 17521 N N . ARG H 1 21 ? 5.759 5.945 -67.405 1.00 105.45 14 ARG H N 1
ATOM 17522 C CA . ARG H 1 21 ? 5.175 4.947 -68.297 1.00 102.59 14 ARG H CA 1
ATOM 17523 C C . ARG H 1 21 ? 5.869 4.955 -69.655 1.00 107.42 14 ARG H C 1
ATOM 17524 O O . ARG H 1 21 ? 6.322 3.916 -70.134 1.00 109.22 14 ARG H O 1
ATOM 17526 N N . ILE H 1 26 ? 7.336 0.527 -68.573 1.00 93.99 19 ILE H N 1
ATOM 17527 C CA . ILE H 1 26 ? 7.715 1.563 -67.613 1.00 107.29 19 ILE H CA 1
ATOM 17528 C C . ILE H 1 26 ? 9.195 1.552 -67.254 1.00 106.34 19 ILE H C 1
ATOM 17529 O O . ILE H 1 26 ? 9.862 0.526 -67.356 1.00 108.56 19 ILE H O 1
ATOM 17534 N N . CYS H 1 27 ? 9.696 2.695 -66.794 1.00 99.79 20 CYS H N 1
ATOM 17535 C CA . CYS H 1 27 ? 11.135 2.859 -66.642 1.00 100.43 20 CYS H CA 1
ATOM 17536 C C . CYS H 1 27 ? 11.626 3.727 -65.508 1.00 97.96 20 CYS H C 1
ATOM 17537 O O . CYS H 1 27 ? 10.925 4.607 -65.008 1.00 97.42 20 CYS H O 1
ATOM 17540 N N . LEU H 1 28 ? 12.887 3.494 -65.174 1.00 90.28 21 LEU H N 1
ATOM 17541 C CA . LEU H 1 28 ? 13.641 4.352 -64.287 1.00 95.03 21 LEU H CA 1
ATOM 17542 C C . LEU H 1 28 ? 14.720 5.054 -65.098 1.00 102.79 21 LEU H C 1
ATOM 17543 O O . LEU H 1 28 ? 15.649 4.409 -65.588 1.00 103.73 21 LEU H O 1
ATOM 17548 N N . GLU H 1 29 ? 14.595 6.366 -65.257 1.00 105.69 22 GLU H N 1
ATOM 17549 C CA . GLU H 1 29 ? 15.629 7.133 -65.937 1.00 113.98 22 GLU H CA 1
ATOM 17550 C C . GLU H 1 29 ? 16.591 7.655 -64.877 1.00 121.49 22 GLU H C 1
ATOM 17551 O O . GLU H 1 29 ? 16.230 8.482 -64.040 1.00 124.64 22 GLU H O 1
ATOM 17557 N N . THR H 1 30 ? 17.811 7.124 -64.897 1.00 125.41 23 THR H N 1
ATOM 17558 C CA . THR H 1 30 ? 18.861 7.548 -63.978 1.00 125.65 23 THR H CA 1
ATOM 17559 C C . THR H 1 30 ? 19.878 8.400 -64.723 1.00 123.83 23 THR H C 1
ATOM 17560 O O . THR H 1 30 ? 19.751 8.605 -65.929 1.00 129.38 23 THR H O 1
ATOM 17564 N N . GLU H 1 31 ? 20.896 8.878 -64.014 1.00 118.86 24 GLU H N 1
ATOM 17565 C CA . GLU H 1 31 ? 21.893 9.753 -64.621 1.00 119.29 24 GLU H CA 1
ATOM 17566 C C . GLU H 1 31 ? 22.718 9.014 -65.674 1.00 124.17 24 GLU H C 1
ATOM 17567 O O . GLU H 1 31 ? 23.293 9.635 -66.567 1.00 132.59 24 GLU H O 1
ATOM 17569 N N . SER H 1 32 ? 22.784 7.690 -65.562 1.00 122.25 25 SER H N 1
ATOM 17570 C CA . SER H 1 32 ? 23.406 6.872 -66.597 1.00 126.94 25 SER H CA 1
ATOM 17571 C C . SER H 1 32 ? 22.393 5.964 -67.290 1.00 131.60 25 SER H C 1
ATOM 17572 O O . SER H 1 32 ? 21.971 4.957 -66.725 1.00 131.51 25 SER H O 1
ATOM 17575 N N . GLY H 1 33 ? 22.047 6.289 -68.533 1.00 136.76 26 GLY H N 1
ATOM 17576 C CA . GLY H 1 33 ? 21.087 5.498 -69.289 1.00 136.79 26 GLY H CA 1
ATOM 17577 C C . GLY H 1 33 ? 19.714 5.408 -68.635 1.00 132.53 26 GLY H C 1
ATOM 17578 O O . GLY H 1 33 ? 19.404 6.154 -67.704 1.00 129.44 26 GLY H O 1
ATOM 17579 N N . ARG H 1 34 ? 18.890 4.481 -69.118 1.00 129.07 27 ARG H N 1
ATOM 17580 C CA . ARG H 1 34 ? 17.559 4.268 -68.552 1.00 119.97 27 ARG H CA 1
ATOM 17581 C C . ARG H 1 34 ? 17.293 2.783 -68.332 1.00 119.16 27 ARG H C 1
ATOM 17582 O O . ARG H 1 34 ? 17.459 1.972 -69.241 1.00 123.97 27 ARG H O 1
ATOM 17590 N N . LYS H 1 35 ? 16.868 2.429 -67.123 1.00 114.14 28 LYS H N 1
ATOM 17591 C CA . LYS H 1 35 ? 16.637 1.029 -66.799 1.00 108.40 28 LYS H CA 1
ATOM 17592 C C . LYS H 1 35 ? 15.181 0.661 -67.064 1.00 104.31 28 LYS H C 1
ATOM 17593 O O . LYS H 1 35 ? 14.272 1.124 -66.374 1.00 97.94 28 LYS H O 1
ATOM 17595 N N . TYR H 1 36 ? 14.976 -0.183 -68.071 1.00 111.38 29 TYR H N 1
ATOM 17596 C CA . TYR H 1 36 ? 13.638 -0.570 -68.506 1.00 112.32 29 TYR H CA 1
ATOM 17597 C C . TYR H 1 36 ? 13.189 -1.856 -67.818 1.00 114.29 29 TYR H C 1
ATOM 17598 O O . TYR H 1 36 ? 13.929 -2.840 -67.786 1.00 118.12 29 TYR H O 1
ATOM 17607 N N . ILE H 1 37 ? 11.984 -1.842 -67.256 1.00 111.69 30 ILE H N 1
ATOM 17608 C CA . ILE H 1 37 ? 11.403 -3.055 -66.692 1.00 110.00 30 ILE H CA 1
ATOM 17609 C C . ILE H 1 37 ? 10.135 -3.489 -67.434 1.00 113.12 30 ILE H C 1
ATOM 17610 O O . ILE H 1 37 ? 9.129 -2.777 -67.452 1.00 112.76 30 ILE H O 1
ATOM 17615 N N . PRO H 1 38 ? 10.192 -4.661 -68.080 1.00 115.74 31 PRO H N 1
ATOM 17616 C CA . PRO H 1 38 ? 8.979 -5.244 -68.660 1.00 118.16 31 PRO H CA 1
ATOM 17617 C C . PRO H 1 38 ? 7.991 -5.586 -67.552 1.00 116.44 31 PRO H C 1
ATOM 17618 O O . PRO H 1 38 ? 8.420 -6.079 -66.512 1.00 116.85 31 PRO H O 1
ATOM 17622 N N . VAL H 1 39 ? 6.704 -5.319 -67.753 1.00 113.65 32 VAL H N 1
ATOM 17623 C CA . VAL H 1 39 ? 5.717 -5.550 -66.698 1.00 99.49 32 VAL H CA 1
ATOM 17624 C C . VAL H 1 39 ? 5.223 -6.993 -66.645 1.00 98.73 32 VAL H C 1
ATOM 17625 O O . VAL H 1 39 ? 4.606 -7.401 -65.663 1.00 99.85 32 VAL H O 1
ATOM 17629 N N . GLU H 1 40 ? 5.501 -7.759 -67.694 1.00 96.91 33 GLU H N 1
ATOM 17630 C CA . GLU H 1 40 ? 5.016 -9.133 -67.794 1.00 99.62 33 GLU H CA 1
ATOM 17631 C C . GLU H 1 40 ? 5.546 -10.018 -66.669 1.00 107.76 33 GLU H C 1
ATOM 17632 O O . GLU H 1 40 ? 4.838 -10.894 -66.171 1.00 103.89 33 GLU H O 1
ATOM 17634 N N . ASN H 1 41 ? 6.793 -9.784 -66.277 1.00 113.72 34 ASN H N 1
ATOM 17635 C CA . ASN H 1 41 ? 7.443 -10.571 -65.234 1.00 118.27 34 ASN H CA 1
ATOM 17636 C C . ASN H 1 41 ? 7.040 -10.097 -63.827 1.00 116.42 34 ASN H C 1
ATOM 17637 O O . ASN H 1 41 ? 7.065 -10.876 -62.870 1.00 119.45 34 ASN H O 1
ATOM 17642 N N . VAL H 1 42 ? 6.588 -8.849 -63.723 1.00 108.88 35 VAL H N 1
ATOM 17643 C CA . VAL H 1 42 ? 6.453 -8.177 -62.428 1.00 97.46 35 VAL H CA 1
ATOM 17644 C C . VAL H 1 42 ? 5.205 -8.526 -61.606 1.00 97.49 35 VAL H C 1
ATOM 17645 O O . VAL H 1 42 ? 4.073 -8.286 -62.033 1.00 98.46 35 VAL H O 1
ATOM 17649 N N . MET H 1 43 ? 5.430 -9.083 -60.416 1.00 93.76 36 MET H N 1
ATOM 17650 C CA . MET H 1 43 ? 4.408 -9.138 -59.375 1.00 86.85 36 MET H CA 1
ATOM 17651 C C . MET H 1 43 ? 4.315 -7.788 -58.684 1.00 82.01 36 MET H C 1
ATOM 17652 O O . MET H 1 43 ? 3.228 -7.261 -58.449 1.00 76.06 36 MET H O 1
ATOM 17657 N N . ASP H 1 44 ? 5.483 -7.252 -58.339 1.00 83.25 37 ASP H N 1
ATOM 17658 C CA . ASP H 1 44 ? 5.585 -5.982 -57.632 1.00 79.98 37 ASP H CA 1
ATOM 17659 C C . ASP H 1 44 ? 6.955 -5.334 -57.827 1.00 74.55 37 ASP H C 1
ATOM 17660 O O . ASP H 1 44 ? 7.914 -5.987 -58.246 1.00 69.82 37 ASP H O 1
ATOM 17665 N N . ILE H 1 45 ? 7.031 -4.042 -57.529 1.00 75.51 38 ILE H N 1
ATOM 17666 C CA . ILE H 1 45 ? 8.289 -3.309 -57.580 1.00 71.77 38 ILE H CA 1
ATOM 17667 C C . ILE H 1 45 ? 8.710 -2.868 -56.182 1.00 68.97 38 ILE H C 1
ATOM 17668 O O . ILE H 1 45 ? 7.900 -2.345 -55.418 1.00 62.86 38 ILE H O 1
ATOM 17673 N N . LYS H 1 46 ? 9.978 -3.088 -55.852 1.00 67.63 39 LYS H N 1
ATOM 17674 C CA . LYS H 1 46 ? 10.556 -2.573 -54.618 1.00 61.55 39 LYS H CA 1
ATOM 17675 C C . LYS H 1 46 ? 11.541 -1.460 -54.953 1.00 62.31 39 LYS H C 1
ATOM 17676 O O . LYS H 1 46 ? 12.502 -1.684 -55.685 1.00 73.43 39 LYS H O 1
ATOM 17682 N N . VAL H 1 47 ? 11.309 -0.265 -54.419 1.00 61.16 40 VAL H N 1
ATOM 17683 C CA . VAL H 1 47 ? 12.184 0.864 -54.710 1.00 69.61 40 VAL H CA 1
ATOM 17684 C C . VAL H 1 47 ? 13.054 1.267 -53.523 1.00 76.24 40 VAL H C 1
ATOM 17685 O O . VAL H 1 47 ? 12.565 1.832 -52.543 1.00 72.66 40 VAL H O 1
ATOM 17689 N N . PHE H 1 48 ? 14.349 0.975 -53.618 1.00 77.06 41 PHE H N 1
ATOM 17690 C CA . PHE H 1 48 ? 15.301 1.381 -52.587 1.00 73.01 41 PHE H CA 1
ATOM 17691 C C . PHE H 1 48 ? 16.000 2.696 -52.892 1.00 75.42 41 PHE H C 1
ATOM 17692 O O . PHE H 1 48 ? 16.689 3.249 -52.036 1.00 78.94 41 PHE H O 1
ATOM 17700 N N . GLY H 1 49 ? 15.815 3.200 -54.108 1.00 80.35 42 GLY H N 1
ATOM 17701 C CA . GLY H 1 49 ? 16.526 4.387 -54.545 1.00 73.84 42 GLY H CA 1
ATOM 17702 C C . GLY H 1 49 ? 15.713 5.647 -54.344 1.00 72.80 42 GLY H C 1
ATOM 17703 O O . GLY H 1 49 ? 14.585 5.597 -53.864 1.00 85.76 42 GLY H O 1
ATOM 17704 N N . GLU H 1 50 ? 16.282 6.785 -54.717 1.00 80.74 43 GLU H N 1
ATOM 17705 C CA . GLU H 1 50 ? 15.550 8.036 -54.634 1.00 79.14 43 GLU H CA 1
ATOM 17706 C C . GLU H 1 50 ? 14.842 8.265 -55.960 1.00 83.77 43 GLU H C 1
ATOM 17707 O O . GLU H 1 50 ? 15.481 8.483 -56.986 1.00 86.03 43 GLU H O 1
ATOM 17709 N N . VAL H 1 51 ? 13.516 8.228 -55.942 1.00 85.07 44 VAL H N 1
ATOM 17710 C CA . VAL H 1 51 ? 12.765 8.265 -57.190 1.00 86.80 44 VAL H CA 1
ATOM 17711 C C . VAL H 1 51 ? 11.739 9.385 -57.264 1.00 89.89 44 VAL H C 1
ATOM 17712 O O . VAL H 1 51 ? 11.130 9.760 -56.268 1.00 89.62 44 VAL H O 1
ATOM 17716 N N . ASP H 1 52 ? 11.570 9.920 -58.466 1.00 95.63 45 ASP H N 1
ATOM 17717 C CA . ASP H 1 52 ? 10.488 10.845 -58.753 1.00 98.79 45 ASP H CA 1
ATOM 17718 C C . ASP H 1 52 ? 9.454 10.139 -59.621 1.00 95.97 45 ASP H C 1
ATOM 17719 O O . ASP H 1 52 ? 9.800 9.336 -60.488 1.00 98.51 45 ASP H O 1
ATOM 17724 N N . LEU H 1 53 ? 8.185 10.438 -59.380 1.00 93.12 46 LEU H N 1
ATOM 17725 C CA . LEU H 1 53 ? 7.106 9.867 -60.169 1.00 91.33 46 LEU H CA 1
ATOM 17726 C C . LEU H 1 53 ? 5.896 10.786 -60.136 1.00 90.27 46 LEU H C 1
ATOM 17727 O O . LEU H 1 53 ? 5.816 11.694 -59.309 1.00 92.20 46 LEU H O 1
ATOM 17732 N N . ASN H 1 54 ? 4.970 10.566 -61.060 1.00 89.04 47 ASN H N 1
ATOM 17733 C CA . ASN H 1 54 ? 3.719 11.306 -61.076 1.00 86.68 47 ASN H CA 1
ATOM 17734 C C . ASN H 1 54 ? 2.533 10.387 -60.809 1.00 82.09 47 ASN H C 1
ATOM 17735 O O . ASN H 1 54 ? 2.708 9.183 -60.611 1.00 78.28 47 ASN H O 1
ATOM 17740 N N . LYS H 1 55 ? 1.332 10.956 -60.799 1.00 83.03 48 LYS H N 1
ATOM 17741 C CA . LYS H 1 55 ? 0.118 10.170 -60.601 1.00 81.92 48 LYS H CA 1
ATOM 17742 C C . LYS H 1 55 ? -0.151 9.303 -61.830 1.00 84.00 48 LYS H C 1
ATOM 17743 O O . LYS H 1 55 ? -0.739 8.225 -61.727 1.00 80.54 48 LYS H O 1
ATOM 17749 N N . ARG H 1 56 ? 0.294 9.779 -62.990 1.00 88.76 49 ARG H N 1
ATOM 17750 C CA . ARG H 1 56 ? 0.120 9.051 -64.245 1.00 89.95 49 ARG H CA 1
ATOM 17751 C C . ARG H 1 56 ? 0.816 7.691 -64.192 1.00 86.82 49 ARG H C 1
ATOM 17752 O O . ARG H 1 56 ? 0.275 6.684 -64.653 1.00 92.10 49 ARG H O 1
ATOM 17756 N N . PHE H 1 57 ? 2.015 7.672 -63.617 1.00 78.29 50 PHE H N 1
ATOM 17757 C CA . PHE H 1 57 ? 2.768 6.436 -63.450 1.00 81.10 50 PHE H CA 1
ATOM 17758 C C . PHE H 1 57 ? 2.055 5.477 -62.505 1.00 88.82 50 PHE H C 1
ATOM 17759 O O . PHE H 1 57 ? 2.008 4.268 -62.744 1.00 95.98 50 PHE H O 1
ATOM 17767 N N . LEU H 1 58 ? 1.508 6.027 -61.427 1.00 84.42 51 LEU H N 1
ATOM 17768 C CA . LEU H 1 58 ? 0.738 5.244 -60.472 1.00 75.65 51 LEU H CA 1
ATOM 17769 C C . LEU H 1 58 ? -0.481 4.632 -61.151 1.00 71.82 51 LEU H C 1
ATOM 17770 O O . LEU H 1 58 ? -0.802 3.464 -60.935 1.00 70.05 51 LEU H O 1
ATOM 17775 N N . GLU H 1 59 ? -1.148 5.425 -61.983 1.00 73.38 52 GLU H N 1
ATOM 17776 C CA . GLU H 1 59 ? -2.316 4.948 -62.712 1.00 74.79 52 GLU H CA 1
ATOM 17777 C C . GLU H 1 59 ? -1.957 3.787 -63.621 1.00 76.55 52 GLU H C 1
ATOM 17778 O O . GLU H 1 59 ? -2.764 2.883 -63.819 1.00 82.48 52 GLU H O 1
ATOM 17784 N N . PHE H 1 60 ? -0.748 3.807 -64.174 1.00 77.13 53 PHE H N 1
ATOM 17785 C CA . PHE H 1 60 ? -0.308 2.683 -64.986 1.00 78.79 53 PHE H CA 1
ATOM 17786 C C . PHE H 1 60 ? -0.153 1.439 -64.126 1.00 75.17 53 PHE H C 1
ATOM 17787 O O . PHE H 1 60 ? -0.698 0.384 -64.448 1.00 77.48 53 PHE H O 1
ATOM 17795 N N . LEU H 1 61 ? 0.605 1.565 -63.041 1.00 72.98 54 LEU H N 1
ATOM 17796 C CA . LEU H 1 61 ? 0.785 0.457 -62.110 1.00 74.30 54 LEU H CA 1
ATOM 17797 C C . LEU H 1 61 ? -0.570 -0.078 -61.661 1.00 79.39 54 LEU H C 1
ATOM 17798 O O . LEU H 1 61 ? -0.783 -1.288 -61.588 1.00 78.03 54 LEU H O 1
ATOM 17803 N N . SER H 1 62 ? -1.482 0.848 -61.384 1.00 83.55 55 SER H N 1
ATOM 17804 C CA . SER H 1 62 ? -2.839 0.525 -60.967 1.00 81.80 55 SER H CA 1
ATOM 17805 C C . SER H 1 62 ? -3.605 -0.296 -62.005 1.00 87.22 55 SER H C 1
ATOM 17806 O O . SER H 1 62 ? -4.338 -1.222 -61.653 1.00 91.14 55 SER H O 1
ATOM 17809 N N . GLN H 1 63 ? -3.441 0.046 -63.279 1.00 84.96 56 GLN H N 1
ATOM 17810 C CA . GLN H 1 63 ? -4.151 -0.653 -64.347 1.00 90.31 56 GLN H CA 1
ATOM 17811 C C . GLN H 1 63 ? -3.600 -2.061 -64.561 1.00 89.81 56 GLN H C 1
ATOM 17812 O O . GLN H 1 63 ? -4.343 -2.980 -64.914 1.00 93.07 56 GLN H O 1
ATOM 17818 N N . LYS H 1 64 ? -2.297 -2.227 -64.351 1.00 85.10 57 LYS H N 1
ATOM 17819 C CA . LYS H 1 64 ? -1.663 -3.536 -64.504 1.00 87.43 57 LYS H CA 1
ATOM 17820 C C . LYS H 1 64 ? -1.567 -4.293 -63.174 1.00 90.08 57 LYS H C 1
ATOM 17821 O O . LYS H 1 64 ? -0.921 -5.341 -63.093 1.00 90.90 57 LYS H O 1
ATOM 17827 N N . ARG H 1 65 ? -2.174 -3.721 -62.135 1.00 85.19 58 ARG H N 1
ATOM 17828 C CA . ARG H 1 65 ? -2.359 -4.381 -60.839 1.00 81.46 58 ARG H CA 1
ATOM 17829 C C . ARG H 1 65 ? -1.044 -4.689 -60.143 1.00 78.18 58 ARG H C 1
ATOM 17830 O O . ARG H 1 65 ? -0.897 -5.730 -59.511 1.00 76.97 58 ARG H O 1
ATOM 17838 N N . ILE H 1 66 ? -0.090 -3.776 -60.257 1.00 77.00 59 ILE H N 1
ATOM 17839 C CA . ILE H 1 66 ? 1.205 -3.960 -59.623 1.00 72.01 59 ILE H CA 1
ATOM 17840 C C . ILE H 1 66 ? 1.416 -2.978 -58.473 1.00 66.27 59 ILE H C 1
ATOM 17841 O O . ILE H 1 66 ? 1.337 -1.765 -58.661 1.00 63.67 59 ILE H O 1
ATOM 17846 N N . PRO H 1 67 ? 1.644 -3.504 -57.262 1.00 67.57 60 PRO H N 1
ATOM 17847 C CA . PRO H 1 67 ? 1.993 -2.635 -56.137 1.00 65.12 60 PRO H CA 1
ATOM 17848 C C . PRO H 1 67 ? 3.460 -2.215 -56.186 1.00 69.80 60 PRO H C 1
ATOM 17849 O O . PRO H 1 67 ? 4.276 -2.906 -56.799 1.00 68.30 60 PRO H O 1
ATOM 17853 N N . ILE H 1 68 ? 3.792 -1.097 -55.551 1.00 67.45 61 ILE H N 1
ATOM 17854 C CA . ILE H 1 68 ? 5.181 -0.668 -55.492 1.00 68.88 61 ILE H CA 1
ATOM 17855 C C . ILE H 1 68 ? 5.563 -0.330 -54.045 1.00 65.44 61 ILE H C 1
ATOM 17856 O O . ILE H 1 68 ? 4.943 0.512 -53.399 1.00 55.71 61 ILE H O 1
ATOM 17861 N N . HIS H 1 69 ? 6.578 -1.025 -53.540 1.00 73.06 62 HIS H N 1
ATOM 17862 C CA . HIS H 1 69 ? 7.014 -0.875 -52.156 1.00 67.38 62 HIS H CA 1
ATOM 17863 C C . HIS H 1 69 ? 8.208 0.057 -52.042 1.00 68.36 62 HIS H C 1
ATOM 17864 O O . HIS H 1 69 ? 9.180 -0.065 -52.789 1.00 60.46 62 HIS H O 1
ATOM 17871 N N . PHE H 1 70 ? 8.144 0.966 -51.079 1.00 68.69 63 PHE H N 1
ATOM 17872 C CA . PHE H 1 70 ? 9.173 1.976 -50.932 1.00 62.06 63 PHE H CA 1
ATOM 17873 C C . PHE H 1 70 ? 10.016 1.756 -49.675 1.00 59.98 63 PHE H C 1
ATOM 17874 O O . PHE H 1 70 ? 9.487 1.499 -48.589 1.00 55.30 63 PHE H O 1
ATOM 17882 N N . PHE H 1 71 ? 11.332 1.850 -49.849 1.00 66.13 64 PHE H N 1
ATOM 17883 C CA . PHE H 1 71 ? 12.298 1.741 -48.760 1.00 63.87 64 PHE H CA 1
ATOM 17884 C C . PHE H 1 71 ? 13.225 2.939 -48.802 1.00 72.29 64 PHE H C 1
ATOM 17885 O O . PHE H 1 71 ? 13.506 3.469 -49.872 1.00 79.06 64 PHE H O 1
ATOM 17893 N N . ASN H 1 72 ? 13.712 3.362 -47.644 1.00 74.79 65 ASN H N 1
ATOM 17894 C CA . ASN H 1 72 ? 14.617 4.499 -47.603 1.00 81.22 65 ASN H CA 1
ATOM 17895 C C . ASN H 1 72 ? 16.066 4.072 -47.819 1.00 90.50 65 ASN H C 1
ATOM 17896 O O . ASN H 1 72 ? 16.333 2.908 -48.122 1.00 94.14 65 ASN H O 1
ATOM 17901 N N . ARG H 1 73 ? 16.985 5.022 -47.653 1.00 93.24 66 ARG H N 1
ATOM 17902 C CA . ARG H 1 73 ? 18.419 4.799 -47.833 1.00 96.61 66 ARG H CA 1
ATOM 17903 C C . ARG H 1 73 ? 18.906 3.546 -47.112 1.00 91.65 66 ARG H C 1
ATOM 17904 O O . ARG H 1 73 ? 19.363 2.593 -47.744 1.00 85.05 66 ARG H O 1
ATOM 17906 N N . GLU H 1 74 ? 18.786 3.547 -45.788 1.00 95.83 67 GLU H N 1
ATOM 17907 C CA . GLU H 1 74 ? 19.278 2.444 -44.966 1.00 97.69 67 GLU H CA 1
ATOM 17908 C C . GLU H 1 74 ? 18.447 1.166 -45.142 1.00 86.47 67 GLU H C 1
ATOM 17909 O O . GLU H 1 74 ? 18.767 0.128 -44.566 1.00 89.25 67 GLU H O 1
ATOM 17915 N N . GLY H 1 75 ? 17.366 1.249 -45.912 1.00 76.25 68 GLY H N 1
ATOM 17916 C CA . GLY H 1 75 ? 16.634 0.059 -46.308 1.00 73.33 68 GLY H CA 1
ATOM 17917 C C . GLY H 1 75 ? 15.401 -0.237 -45.472 1.00 74.26 68 GLY H C 1
ATOM 17918 O O . GLY H 1 75 ? 14.830 -1.328 -45.546 1.00 69.97 68 GLY H O 1
ATOM 17919 N N . TYR H 1 76 ? 14.979 0.735 -44.675 1.00 72.94 69 TYR H N 1
ATOM 17920 C CA . TYR H 1 76 ? 13.801 0.544 -43.853 1.00 72.05 69 TYR H CA 1
ATOM 17921 C C . TYR H 1 76 ? 12.542 0.932 -44.632 1.00 67.95 69 TYR H C 1
ATOM 17922 O O . TYR H 1 76 ? 12.543 1.885 -45.410 1.00 65.28 69 TYR H O 1
ATOM 17931 N N . TYR H 1 77 ? 11.473 0.176 -44.415 1.00 68.99 70 TYR H N 1
ATOM 17932 C CA . TYR H 1 77 ? 10.272 0.279 -45.236 1.00 64.86 70 TYR H CA 1
ATOM 17933 C C . TYR H 1 77 ? 9.391 1.451 -44.818 1.00 60.08 70 TYR H C 1
ATOM 17934 O O . TYR H 1 77 ? 8.881 1.488 -43.701 1.00 58.74 70 TYR H O 1
ATOM 17943 N N . VAL H 1 78 ? 9.226 2.415 -45.719 1.00 59.41 71 VAL H N 1
ATOM 17944 C CA . VAL H 1 78 ? 8.382 3.578 -45.447 1.00 64.62 71 VAL H CA 1
ATOM 17945 C C . VAL H 1 78 ? 6.896 3.346 -45.724 1.00 63.96 71 VAL H C 1
ATOM 17946 O O . VAL H 1 78 ? 6.042 3.920 -45.050 1.00 64.47 71 VAL H O 1
ATOM 17950 N N . GLY H 1 79 ? 6.591 2.522 -46.724 1.00 62.75 72 GLY H N 1
ATOM 17951 C CA . GLY H 1 79 ? 5.213 2.292 -47.124 1.00 61.63 72 GLY H CA 1
ATOM 17952 C C . GLY H 1 79 ? 5.051 1.738 -48.530 1.00 61.45 72 GLY H C 1
ATOM 17953 O O . GLY H 1 79 ? 6.012 1.630 -49.296 1.00 60.82 72 GLY H O 1
ATOM 17954 N N . THR H 1 80 ? 3.817 1.390 -48.873 1.00 60.65 73 THR H N 1
ATOM 17955 C CA . THR H 1 80 ? 3.520 0.770 -50.159 1.00 61.15 73 THR H CA 1
ATOM 17956 C C . THR H 1 80 ? 2.378 1.477 -50.878 1.00 66.42 73 THR H C 1
ATOM 17957 O O . THR H 1 80 ? 1.372 1.841 -50.259 1.00 64.89 73 THR H O 1
ATOM 17961 N N . PHE H 1 81 ? 2.533 1.682 -52.183 1.00 63.60 74 PHE H N 1
ATOM 17962 C CA . PHE H 1 81 ? 1.388 2.073 -52.983 1.00 60.67 74 PHE H CA 1
ATOM 17963 C C . PHE H 1 81 ? 0.649 0.823 -53.408 1.00 58.30 74 PHE H C 1
ATOM 17964 O O . PHE H 1 81 ? 1.186 -0.013 -54.137 1.00 55.77 74 PHE H O 1
ATOM 17972 N N . TYR H 1 82 ? -0.595 0.719 -52.960 1.00 57.96 75 TYR H N 1
ATOM 17973 C CA . TYR H 1 82 ? -1.459 -0.391 -53.321 1.00 57.98 75 TYR H CA 1
ATOM 17974 C C . TYR H 1 82 ? -2.493 0.071 -54.338 1.00 60.82 75 TYR H C 1
ATOM 17975 O O . TYR H 1 82 ? -3.272 0.986 -54.059 1.00 53.54 75 TYR H O 1
ATOM 17984 N N . PRO H 1 83 ? -2.504 -0.554 -55.524 1.00 60.13 76 PRO H N 1
ATOM 17985 C CA . PRO H 1 83 ? -3.601 -0.320 -56.470 1.00 60.01 76 PRO H CA 1
ATOM 17986 C C . PRO H 1 83 ? -4.904 -0.850 -55.883 1.00 65.06 76 PRO H C 1
ATOM 17987 O O . PRO H 1 83 ? -4.846 -1.662 -54.957 1.00 54.52 76 PRO H O 1
ATOM 17991 N N . ARG H 1 84 ? -6.045 -0.402 -56.402 1.00 70.94 77 ARG H N 1
ATOM 17992 C CA . ARG H 1 84 ? -7.342 -0.854 -55.902 1.00 70.16 77 ARG H CA 1
ATOM 17993 C C . ARG H 1 84 ? -7.455 -2.375 -55.940 1.00 69.81 77 ARG H C 1
ATOM 17994 O O . ARG H 1 84 ? -7.879 -3.004 -54.968 1.00 71.53 77 ARG H O 1
ATOM 18002 N N . GLU H 1 85 ? -7.080 -2.951 -57.077 1.00 69.67 78 GLU H N 1
ATOM 18003 C CA . GLU H 1 85 ? -6.968 -4.395 -57.220 1.00 66.59 78 GLU H CA 1
ATOM 18004 C C . GLU H 1 85 ? -5.549 -4.711 -57.646 1.00 65.72 78 GLU H C 1
ATOM 18005 O O . GLU H 1 85 ? -5.090 -4.251 -58.692 1.00 73.18 78 GLU H O 1
ATOM 18011 N N . TYR H 1 86 ? -4.836 -5.478 -56.840 1.00 62.24 79 TYR H N 1
ATOM 18012 C CA . TYR H 1 86 ? -3.499 -5.858 -57.256 1.00 68.37 79 TYR H CA 1
ATOM 18013 C C . TYR H 1 86 ? -3.365 -7.348 -57.454 1.00 68.31 79 TYR H C 1
ATOM 18014 O O . TYR H 1 86 ? -4.293 -8.116 -57.208 1.00 62.84 79 TYR H O 1
ATOM 18023 N N . LEU H 1 87 ? -2.182 -7.745 -57.891 1.00 72.86 80 LEU H N 1
ATOM 18024 C CA . LEU H 1 87 ? -1.895 -9.138 -58.093 1.00 70.08 80 LEU H CA 1
ATOM 18025 C C . LEU H 1 87 ? -1.781 -9.852 -56.768 1.00 71.96 80 LEU H C 1
ATOM 18026 O O . LEU H 1 87 ? -1.544 -9.251 -55.715 1.00 71.92 80 LEU H O 1
ATOM 18031 N N . ASN H 1 88 ? -2.011 -11.162 -56.866 1.00 72.35 81 ASN H N 1
ATOM 18032 C CA . ASN H 1 88 ? -1.855 -12.092 -55.768 1.00 68.74 81 ASN H CA 1
ATOM 18033 C C . ASN H 1 88 ? -0.500 -11.840 -55.164 1.00 62.86 81 ASN H C 1
ATOM 18034 O O . ASN H 1 88 ? 0.521 -11.864 -55.853 1.00 79.30 81 ASN H O 1
ATOM 18039 N N . SER H 1 89 ? -0.498 -11.575 -53.871 1.00 55.17 82 SER H N 1
ATOM 18040 C CA . SER H 1 89 ? 0.693 -11.042 -53.208 1.00 52.15 82 SER H CA 1
ATOM 18041 C C . SER H 1 89 ? 1.460 -12.103 -52.437 1.00 62.14 82 SER H C 1
ATOM 18042 O O . SER H 1 89 ? 2.574 -11.856 -51.976 1.00 61.38 82 SER H O 1
ATOM 18045 N N . GLY H 1 90 ? 0.863 -13.285 -52.301 1.00 68.39 83 GLY H N 1
ATOM 18046 C CA . GLY H 1 90 ? 1.445 -14.352 -51.504 1.00 67.76 83 GLY H CA 1
ATOM 18047 C C . GLY H 1 90 ? 1.733 -13.957 -50.068 1.00 65.94 83 GLY H C 1
ATOM 18048 O O . GLY H 1 90 ? 2.681 -14.463 -49.464 1.00 63.67 83 GLY H O 1
ATOM 18049 N N . PHE H 1 91 ? 0.927 -13.046 -49.522 1.00 62.57 84 PHE H N 1
ATOM 18050 C CA . PHE H 1 91 ? 1.094 -12.630 -48.131 1.00 58.69 84 PHE H CA 1
ATOM 18051 C C . PHE H 1 91 ? 0.764 -13.813 -47.231 1.00 57.43 84 PHE H C 1
ATOM 18052 O O . PHE H 1 91 ? -0.264 -14.462 -47.411 1.00 59.42 84 PHE H O 1
ATOM 18060 N N . LEU H 1 92 ? 1.656 -14.106 -46.287 1.00 45.70 85 LEU H N 1
ATOM 18061 C CA . LEU H 1 92 ? 1.602 -15.359 -45.543 1.00 49.09 85 LEU H CA 1
ATOM 18062 C C . LEU H 1 92 ? 0.866 -15.296 -44.199 1.00 51.40 85 LEU H C 1
ATOM 18063 O O . LEU H 1 92 ? 0.819 -16.294 -43.477 1.00 51.04 85 LEU H O 1
ATOM 18068 N N . ILE H 1 93 ? 0.283 -14.143 -43.879 1.00 43.81 86 ILE H N 1
ATOM 18069 C CA . ILE H 1 93 ? -0.306 -13.900 -42.558 1.00 38.57 86 ILE H CA 1
ATOM 18070 C C . ILE H 1 93 ? -1.230 -15.027 -42.074 1.00 40.83 86 ILE H C 1
ATOM 18071 O O . ILE H 1 93 ? -1.148 -15.447 -40.920 1.00 40.13 86 ILE H O 1
ATOM 18076 N N . LEU H 1 94 ? -2.071 -15.544 -42.963 1.00 44.62 87 LEU H N 1
ATOM 18077 C CA . LEU H 1 94 ? -3.021 -16.591 -42.602 1.00 46.12 87 LEU H CA 1
ATOM 18078 C C . LEU H 1 94 ? -2.316 -17.918 -42.338 1.00 51.14 87 LEU H C 1
ATOM 18079 O O . LEU H 1 94 ? -2.700 -18.659 -41.431 1.00 62.09 87 LEU H O 1
ATOM 18084 N N . LYS H 1 95 ? -1.288 -18.219 -43.131 1.00 51.58 88 LYS H N 1
ATOM 18085 C CA . LYS H 1 95 ? -0.495 -19.429 -42.922 1.00 53.42 88 LYS H CA 1
ATOM 18086 C C . LYS H 1 95 ? 0.352 -19.309 -41.660 1.00 51.37 88 LYS H C 1
ATOM 18087 O O . LYS H 1 95 ? 0.618 -20.306 -40.991 1.00 51.54 88 LYS H O 1
ATOM 18093 N N . GLN H 1 96 ? 0.749 -18.087 -41.321 1.00 47.43 89 GLN H N 1
ATOM 18094 C CA . GLN H 1 96 ? 1.494 -17.861 -40.091 1.00 44.36 89 GLN H CA 1
ATOM 18095 C C . GLN H 1 96 ? 0.626 -18.087 -38.861 1.00 42.85 89 GLN H C 1
ATOM 18096 O O . GLN H 1 96 ? 1.069 -18.696 -37.887 1.00 42.56 89 GLN H O 1
ATOM 18102 N N . ALA H 1 97 ? -0.604 -17.587 -38.907 1.00 42.86 90 ALA H N 1
ATOM 18103 C CA . ALA H 1 97 ? -1.542 -17.781 -37.808 1.00 40.57 90 ALA H CA 1
ATOM 18104 C C . ALA H 1 97 ? -1.857 -19.257 -37.655 1.00 42.95 90 ALA H C 1
ATOM 18105 O O . ALA H 1 97 ? -1.880 -19.788 -36.541 1.00 42.82 90 ALA H O 1
ATOM 18107 N N . GLU H 1 98 ? -2.081 -19.917 -38.786 1.00 45.18 91 GLU H N 1
ATOM 18108 C CA . GLU H 1 98 ? -2.394 -21.339 -38.795 1.00 47.95 91 GLU H CA 1
ATOM 18109 C C . GLU H 1 98 ? -1.245 -22.133 -38.180 1.00 51.67 91 GLU H C 1
ATOM 18110 O O . GLU H 1 98 ? -1.459 -23.099 -37.449 1.00 55.38 91 GLU H O 1
ATOM 18116 N N . HIS H 1 99 ? -0.023 -21.693 -38.453 1.00 57.45 92 HIS H N 1
ATOM 18117 C CA . HIS H 1 99 ? 1.153 -22.343 -37.901 1.00 57.81 92 HIS H CA 1
ATOM 18118 C C . HIS H 1 99 ? 1.394 -21.979 -36.438 1.00 64.35 92 HIS H C 1
ATOM 18119 O O . HIS H 1 99 ? 2.093 -22.701 -35.726 1.00 69.99 92 HIS H O 1
ATOM 18126 N N . TYR H 1 100 ? 0.833 -20.860 -35.987 1.00 55.87 93 TYR H N 1
ATOM 18127 C CA . TYR H 1 100 ? 0.930 -20.509 -34.575 1.00 43.84 93 TYR H CA 1
ATOM 18128 C C . TYR H 1 100 ? -0.048 -21.279 -33.695 1.00 46.21 93 TYR H C 1
ATOM 18129 O O . TYR H 1 100 ? 0.350 -21.842 -32.672 1.00 53.88 93 TYR H O 1
ATOM 18138 N N . ILE H 1 101 ? -1.318 -21.319 -34.096 1.00 44.48 94 ILE H N 1
ATOM 18139 C CA . ILE H 1 101 ? -2.375 -21.845 -33.227 1.00 53.86 94 ILE H CA 1
ATOM 18140 C C . ILE H 1 101 ? -2.344 -23.364 -33.169 1.00 55.23 94 ILE H C 1
ATOM 18141 O O . ILE H 1 101 ? -2.903 -23.981 -32.265 1.00 63.26 94 ILE H O 1
ATOM 18146 N N . ASN H 1 102 ? -1.689 -23.961 -34.153 1.00 51.43 95 ASN H N 1
ATOM 18147 C CA . ASN H 1 102 ? -1.447 -25.391 -34.154 1.00 56.57 95 ASN H CA 1
ATOM 18148 C C . ASN H 1 102 ? -0.118 -25.655 -33.450 1.00 54.04 95 ASN H C 1
ATOM 18149 O O . ASN H 1 102 ? 0.920 -25.166 -33.893 1.00 52.67 95 ASN H O 1
ATOM 18154 N N . GLN H 1 103 ? -0.135 -26.403 -32.350 1.00 55.11 96 GLN H N 1
ATOM 18155 C CA . GLN H 1 103 ? 1.061 -26.476 -31.518 1.00 63.51 96 GLN H CA 1
ATOM 18156 C C . GLN H 1 103 ? 2.145 -27.336 -32.149 1.00 69.99 96 GLN H C 1
ATOM 18157 O O . GLN H 1 103 ? 3.323 -26.991 -32.066 1.00 70.62 96 GLN H O 1
ATOM 18163 N N . GLU H 1 104 ? 1.765 -28.449 -32.772 1.00 70.45 97 GLU H N 1
ATOM 18164 C CA . GLU H 1 104 ? 2.772 -29.286 -33.414 1.00 73.54 97 GLU H CA 1
ATOM 18165 C C . GLU H 1 104 ? 3.420 -28.485 -34.546 1.00 63.43 97 GLU H C 1
ATOM 18166 O O . GLU H 1 104 ? 4.628 -28.564 -34.752 1.00 67.86 97 GLU H O 1
ATOM 18172 N N . LYS H 1 105 ? 2.626 -27.683 -35.248 1.00 56.37 98 LYS H N 1
ATOM 18173 C CA . LYS H 1 105 ? 3.173 -26.815 -36.282 1.00 58.15 98 LYS H CA 1
ATOM 18174 C C . LYS H 1 105 ? 4.057 -25.724 -35.681 1.00 54.91 98 LYS H C 1
ATOM 18175 O O . LYS H 1 105 ? 5.060 -25.325 -36.279 1.00 52.93 98 LYS H O 1
ATOM 18181 N N . ARG H 1 106 ? 3.674 -25.232 -34.506 1.00 55.06 99 ARG H N 1
ATOM 18182 C CA . ARG H 1 106 ? 4.418 -24.155 -33.868 1.00 50.71 99 ARG H CA 1
ATOM 18183 C C . ARG H 1 106 ? 5.700 -24.695 -33.256 1.00 59.51 99 ARG H C 1
ATOM 18184 O O . ARG H 1 106 ? 6.745 -24.045 -33.313 1.00 60.33 99 ARG H O 1
ATOM 18192 N N . MET H 1 107 ? 5.604 -25.889 -32.674 1.00 62.75 100 MET H N 1
ATOM 18193 C CA . MET H 1 107 ? 6.751 -26.563 -32.075 1.00 66.05 100 MET H CA 1
ATOM 18194 C C . MET H 1 107 ? 7.861 -26.796 -33.083 1.00 66.31 100 MET H C 1
ATOM 18195 O O . MET H 1 107 ? 9.041 -26.631 -32.772 1.00 65.65 100 MET H O 1
ATOM 18200 N N . LEU H 1 108 ? 7.467 -27.213 -34.281 1.00 59.85 101 LEU H N 1
ATOM 18201 C CA . LEU H 1 108 ? 8.404 -27.510 -35.349 1.00 62.67 101 LEU H CA 1
ATOM 18202 C C . LEU H 1 108 ? 9.272 -26.295 -35.683 1.00 63.50 101 LEU H C 1
ATOM 18203 O O . LEU H 1 108 ? 10.501 -26.397 -35.765 1.00 68.80 101 LEU H O 1
ATOM 18208 N N . ILE H 1 109 ? 8.629 -25.145 -35.854 1.00 55.05 102 ILE H N 1
ATOM 18209 C CA . ILE H 1 109 ? 9.337 -23.910 -36.167 1.00 53.90 102 ILE H CA 1
ATOM 18210 C C . ILE H 1 109 ? 10.205 -23.449 -35.001 1.00 59.87 102 ILE H C 1
ATOM 18211 O O . ILE H 1 109 ? 11.370 -23.079 -35.190 1.00 63.12 102 ILE H O 1
ATOM 18216 N N . ALA H 1 110 ? 9.637 -23.481 -33.797 1.00 54.21 103 ALA H N 1
ATOM 18217 C CA . ALA H 1 110 ? 10.370 -23.080 -32.600 1.00 55.45 103 ALA H CA 1
ATOM 18218 C C . ALA H 1 110 ? 11.617 -23.945 -32.386 1.00 62.23 103 ALA H C 1
ATOM 18219 O O . ALA H 1 110 ? 12.703 -23.420 -32.132 1.00 56.67 103 ALA H O 1
ATOM 18221 N N . ARG H 1 111 ? 11.454 -25.263 -32.492 1.00 63.11 104 ARG H N 1
ATOM 18222 C CA . ARG H 1 111 ? 12.566 -26.187 -32.299 1.00 61.92 104 ARG H CA 1
ATOM 18223 C C . ARG H 1 111 ? 13.686 -25.903 -33.286 1.00 61.75 104 ARG H C 1
ATOM 18224 O O . ARG H 1 111 ? 14.866 -25.964 -32.935 1.00 58.72 104 ARG H O 1
ATOM 18232 N N . GLU H 1 112 ? 13.310 -25.578 -34.517 1.00 56.56 105 GLU H N 1
ATOM 18233 C CA . GLU H 1 112 ? 14.295 -25.286 -35.544 1.00 59.69 105 GLU H CA 1
ATOM 18234 C C . GLU H 1 112 ? 15.099 -24.045 -35.196 1.00 60.98 105 GLU H C 1
ATOM 18235 O O . GLU H 1 112 ? 16.321 -24.029 -35.345 1.00 71.90 105 GLU H O 1
ATOM 18241 N N . ILE H 1 113 ? 14.401 -23.007 -34.748 1.00 57.96 106 ILE H N 1
ATOM 18242 C CA . ILE H 1 113 ? 15.046 -21.781 -34.303 1.00 56.60 106 ILE H CA 1
ATOM 18243 C C . ILE H 1 113 ? 16.076 -22.071 -33.215 1.00 64.67 106 ILE H C 1
ATOM 18244 O O . ILE H 1 113 ? 17.219 -21.618 -33.285 1.00 73.66 106 ILE H O 1
ATOM 18249 N N . VAL H 1 114 ? 15.660 -22.844 -32.219 1.00 64.10 107 VAL H N 1
ATOM 18250 C CA . VAL H 1 114 ? 16.507 -23.178 -31.083 1.00 65.91 107 VAL H CA 1
ATOM 18251 C C . VAL H 1 114 ? 17.680 -24.069 -31.480 1.00 65.78 107 VAL H C 1
ATOM 18252 O O . VAL H 1 114 ? 18.810 -23.855 -31.038 1.00 60.26 107 VAL H O 1
ATOM 18256 N N . SER H 1 115 ? 17.403 -25.057 -32.323 1.00 64.70 108 SER H N 1
ATOM 18257 C CA . SER H 1 115 ? 18.419 -25.996 -32.773 1.00 60.39 108 SER H CA 1
ATOM 18258 C C . SER H 1 115 ? 19.606 -25.278 -33.414 1.00 67.68 108 SER H C 1
ATOM 18259 O O . SER H 1 115 ? 20.761 -25.570 -33.100 1.00 75.16 108 SER H O 1
ATOM 18262 N N . ARG H 1 116 ? 19.320 -24.334 -34.304 1.00 63.66 109 ARG H N 1
ATOM 18263 C CA . ARG H 1 116 ? 20.374 -23.565 -34.960 1.00 69.31 109 ARG H CA 1
ATOM 18264 C C . ARG H 1 116 ? 20.970 -22.455 -34.131 1.00 71.52 109 ARG H C 1
ATOM 18265 O O . ARG H 1 116 ? 22.134 -22.109 -34.309 1.00 77.36 109 ARG H O 1
ATOM 18273 N N . SER H 1 117 ? 20.168 -21.877 -33.247 1.00 64.89 110 SER H N 1
ATOM 18274 C CA . SER H 1 117 ? 20.699 -20.925 -32.291 1.00 65.71 110 SER H CA 1
ATOM 18275 C C . SER H 1 117 ? 21.815 -21.596 -31.502 1.00 65.96 110 SER H C 1
ATOM 18276 O O . SER H 1 117 ? 22.869 -21.006 -31.272 1.00 64.71 110 SER H O 1
ATOM 18279 N N . PHE H 1 118 ? 21.578 -22.849 -31.121 1.00 62.57 111 PHE H N 1
ATOM 18280 C CA . PHE H 1 118 ? 22.549 -23.620 -30.363 1.00 61.25 111 PHE H CA 1
ATOM 18281 C C . PHE H 1 118 ? 23.762 -23.946 -31.216 1.00 65.73 111 PHE H C 1
ATOM 18282 O O . PHE H 1 118 ? 24.898 -23.868 -30.751 1.00 61.31 111 PHE H O 1
ATOM 18290 N N . GLN H 1 119 ? 23.523 -24.315 -32.469 1.00 66.16 112 GLN H N 1
ATOM 18291 C CA . GLN H 1 119 ? 24.626 -24.677 -33.341 1.00 70.92 112 GLN H CA 1
ATOM 18292 C C . GLN H 1 119 ? 25.469 -23.449 -33.675 1.00 69.56 112 GLN H C 1
ATOM 18293 O O . GLN H 1 119 ? 26.682 -23.552 -33.809 1.00 72.63 112 GLN H O 1
ATOM 18299 N N . ASN H 1 120 ? 24.836 -22.284 -33.781 1.00 61.14 113 ASN H N 1
ATOM 18300 C CA . ASN H 1 120 ? 25.580 -21.053 -34.040 1.00 59.49 113 ASN H CA 1
ATOM 18301 C C . ASN H 1 120 ? 26.410 -20.625 -32.828 1.00 60.62 113 ASN H C 1
ATOM 18302 O O . ASN H 1 120 ? 27.492 -20.047 -32.971 1.00 64.71 113 ASN H O 1
ATOM 18307 N N . MET H 1 121 ? 25.893 -20.908 -31.637 1.00 59.46 114 MET H N 1
ATOM 18308 C CA . MET H 1 121 ? 26.631 -20.667 -30.406 1.00 60.31 114 MET H CA 1
ATOM 18309 C C . MET H 1 121 ? 27.834 -21.601 -30.331 1.00 70.61 114 MET H C 1
ATOM 18310 O O . MET H 1 121 ? 28.961 -21.177 -30.055 1.00 65.44 114 MET H O 1
ATOM 18315 N N . VAL H 1 122 ? 27.586 -22.879 -30.595 1.00 74.53 115 VAL H N 1
ATOM 18316 C CA . VAL H 1 122 ? 28.639 -23.880 -30.555 1.00 77.85 115 VAL H CA 1
ATOM 18317 C C . VAL H 1 122 ? 29.690 -23.615 -31.635 1.00 76.47 115 VAL H C 1
ATOM 18318 O O . VAL H 1 122 ? 30.885 -23.730 -31.376 1.00 76.31 115 VAL H O 1
ATOM 18322 N N . ASP H 1 123 ? 29.250 -23.240 -32.833 1.00 76.66 116 ASP H N 1
ATOM 18323 C CA . ASP H 1 123 ? 30.178 -22.954 -33.928 1.00 76.11 116 ASP H CA 1
ATOM 18324 C C . ASP H 1 123 ? 31.081 -21.766 -33.600 1.00 70.02 116 ASP H C 1
ATOM 18325 O O . ASP H 1 123 ? 32.280 -21.791 -33.890 1.00 70.34 116 ASP H O 1
ATOM 18330 N N . PHE H 1 124 ? 30.499 -20.734 -32.991 1.00 58.60 117 PHE H N 1
ATOM 18331 C CA . PHE H 1 124 ? 31.240 -19.542 -32.583 1.00 57.69 117 PHE H CA 1
ATOM 18332 C C . PHE H 1 124 ? 32.365 -19.898 -31.615 1.00 65.38 117 PHE H C 1
ATOM 18333 O O . PHE H 1 124 ? 33.493 -19.417 -31.750 1.00 71.60 117 PHE H O 1
ATOM 18341 N N . LEU H 1 125 ? 32.045 -20.744 -30.641 1.00 62.11 118 LEU H N 1
ATOM 18342 C CA . LEU H 1 125 ? 33.006 -21.160 -29.626 1.00 67.73 118 LEU H CA 1
ATOM 18343 C C . LEU H 1 125 ? 34.095 -22.058 -30.213 1.00 70.80 118 LEU H C 1
ATOM 18344 O O . LEU H 1 125 ? 35.271 -21.914 -29.869 1.00 66.37 118 LEU H O 1
ATOM 18349 N N . LYS H 1 126 ? 33.705 -22.971 -31.101 1.00 69.61 119 LYS H N 1
ATOM 18350 C CA . LYS H 1 126 ? 34.649 -23.907 -31.712 1.00 74.54 119 LYS H CA 1
ATOM 18351 C C . LYS H 1 126 ? 35.651 -23.208 -32.629 1.00 80.88 119 LYS H C 1
ATOM 18352 O O . LYS H 1 126 ? 36.833 -23.562 -32.652 1.00 84.36 119 LYS H O 1
ATOM 18358 N N . LYS H 1 127 ? 35.180 -22.220 -33.385 1.00 81.17 120 LYS H N 1
ATOM 18359 C CA . LYS H 1 127 ? 36.050 -21.471 -34.286 1.00 84.53 120 LYS H CA 1
ATOM 18360 C C . LYS H 1 127 ? 37.133 -20.749 -33.497 1.00 83.27 120 LYS H C 1
ATOM 18361 O O . LYS H 1 127 ? 38.262 -20.579 -33.961 1.00 88.27 120 LYS H O 1
ATOM 18363 N N . ARG H 1 128 ? 36.761 -20.326 -32.295 1.00 79.84 121 ARG H N 1
ATOM 18364 C CA . ARG H 1 128 ? 37.629 -19.563 -31.409 1.00 79.27 121 ARG H CA 1
ATOM 18365 C C . ARG H 1 128 ? 38.387 -20.421 -30.385 1.00 81.40 121 ARG H C 1
ATOM 18366 O O . ARG H 1 128 ? 39.018 -19.887 -29.469 1.00 80.96 121 ARG H O 1
ATOM 18374 N N . LYS H 1 129 ? 38.282 -21.741 -30.537 1.00 72.91 122 LYS H N 1
ATOM 18375 C CA . LYS H 1 129 ? 38.992 -22.722 -29.707 1.00 75.31 122 LYS H CA 1
ATOM 18376 C C . LYS H 1 129 ? 38.525 -22.753 -28.252 1.00 73.42 122 LYS H C 1
ATOM 18377 O O . LYS H 1 129 ? 39.283 -23.131 -27.364 1.00 75.22 122 LYS H O 1
ATOM 18383 N N . VAL H 1 130 ? 37.273 -22.376 -28.015 1.00 74.28 123 VAL H N 1
ATOM 18384 C CA . VAL H 1 130 ? 36.687 -22.443 -26.676 1.00 72.22 123 VAL H CA 1
ATOM 18385 C C . VAL H 1 130 ? 35.766 -23.663 -26.583 1.00 78.54 123 VAL H C 1
ATOM 18386 O O . VAL H 1 130 ? 35.141 -24.046 -27.571 1.00 80.47 123 VAL H O 1
ATOM 18390 N N . ARG H 1 131 ? 35.709 -24.286 -25.405 1.00 86.00 124 ARG H N 1
ATOM 18391 C CA . ARG H 1 131 ? 34.908 -25.496 -25.185 1.00 88.84 124 ARG H CA 1
ATOM 18392 C C . ARG H 1 131 ? 33.396 -25.263 -25.192 1.00 86.90 124 ARG H C 1
ATOM 18393 O O . ARG H 1 131 ? 32.882 -24.432 -24.442 1.00 87.50 124 ARG H O 1
ATOM 18401 N N . ALA H 1 132 ? 32.690 -26.007 -26.039 1.00 87.47 125 ALA H N 1
ATOM 18402 C CA . ALA H 1 132 ? 31.233 -25.919 -26.114 1.00 86.63 125 ALA H CA 1
ATOM 18403 C C . ALA H 1 132 ? 30.527 -27.003 -25.295 1.00 88.31 125 ALA H C 1
ATOM 18404 O O . ALA H 1 132 ? 29.297 -27.089 -25.315 1.00 88.08 125 ALA H O 1
ATOM 18406 N N . ASP H 1 133 ? 31.303 -27.830 -24.595 1.00 88.76 126 ASP H N 1
ATOM 18407 C CA . ASP H 1 133 ? 30.769 -28.978 -23.851 1.00 91.11 126 ASP H CA 1
ATOM 18408 C C . ASP H 1 133 ? 29.625 -28.628 -22.893 1.00 88.12 126 ASP H C 1
ATOM 18409 O O . ASP H 1 133 ? 28.633 -29.355 -22.811 1.00 88.75 126 ASP H O 1
ATOM 18414 N N . SER H 1 134 ? 29.771 -27.521 -22.169 1.00 83.31 127 SER H N 1
ATOM 18415 C CA . SER H 1 134 ? 28.800 -27.135 -21.149 1.00 83.77 127 SER H CA 1
ATOM 18416 C C . SER H 1 134 ? 27.414 -26.882 -21.737 1.00 83.78 127 SER H C 1
ATOM 18417 O O . SER H 1 134 ? 26.404 -27.049 -21.056 1.00 88.12 127 SER H O 1
ATOM 18420 N N . LEU H 1 135 ? 27.377 -26.483 -23.004 1.00 80.12 128 LEU H N 1
ATOM 18421 C CA . LEU H 1 135 ? 26.124 -26.165 -23.680 1.00 74.52 128 LEU H CA 1
ATOM 18422 C C . LEU H 1 135 ? 25.325 -27.402 -24.072 1.00 74.42 128 LEU H C 1
ATOM 18423 O O . LEU H 1 135 ? 24.134 -27.307 -24.363 1.00 76.28 128 LEU H O 1
ATOM 18428 N N . THR H 1 136 ? 25.980 -28.559 -24.071 1.00 80.29 129 THR H N 1
ATOM 18429 C CA . THR H 1 136 ? 25.365 -29.803 -24.533 1.00 83.97 129 THR H CA 1
ATOM 18430 C C . THR H 1 136 ? 24.099 -30.173 -23.759 1.00 84.46 129 THR H C 1
ATOM 18431 O O . THR H 1 136 ? 23.118 -30.630 -24.347 1.00 81.72 129 THR H O 1
ATOM 18435 N N . ARG H 1 137 ? 24.114 -29.962 -22.446 1.00 88.38 130 ARG H N 1
ATOM 18436 C CA . ARG H 1 137 ? 22.983 -30.339 -21.599 1.00 89.17 130 ARG H CA 1
ATOM 18437 C C . ARG H 1 137 ? 21.719 -29.541 -21.931 1.00 89.52 130 ARG H C 1
ATOM 18438 O O . ARG H 1 137 ? 20.602 -30.010 -21.711 1.00 87.68 130 ARG H O 1
ATOM 18446 N N . TYR H 1 138 ? 21.898 -28.338 -22.469 1.00 88.05 131 TYR H N 1
ATOM 18447 C CA . TYR H 1 138 ? 20.767 -27.513 -22.881 1.00 83.47 131 TYR H CA 1
ATOM 18448 C C . TYR H 1 138 ? 20.145 -28.028 -24.180 1.00 82.11 131 TYR H C 1
ATOM 18449 O O . TYR H 1 138 ? 18.923 -28.027 -24.338 1.00 75.78 131 TYR H O 1
ATOM 18458 N N . LYS H 1 139 ? 20.996 -28.468 -25.103 1.00 81.83 132 LYS H N 1
ATOM 18459 C CA . LYS H 1 139 ? 20.545 -29.054 -26.360 1.00 77.97 132 LYS H CA 1
ATOM 18460 C C . LYS H 1 139 ? 19.627 -30.247 -26.117 1.00 77.78 132 LYS H C 1
ATOM 18461 O O . LYS H 1 139 ? 18.575 -30.378 -26.747 1.00 77.78 132 LYS H O 1
ATOM 18467 N N . LYS H 1 140 ? 20.026 -31.110 -25.191 1.00 78.00 133 LYS H N 1
ATOM 18468 C CA . LYS H 1 140 ? 19.254 -32.309 -24.897 1.00 88.41 133 LYS H CA 1
ATOM 18469 C C . LYS H 1 140 ? 17.883 -31.954 -24.319 1.00 91.84 133 LYS H C 1
ATOM 18470 O O . LYS H 1 140 ? 16.879 -32.576 -24.670 1.00 96.45 133 LYS H O 1
ATOM 18476 N N . LYS H 1 141 ? 17.845 -30.952 -23.445 1.00 88.28 134 LYS H N 1
ATOM 18477 C CA . LYS H 1 141 ? 16.583 -30.471 -22.886 1.00 85.78 134 LYS H CA 1
ATOM 18478 C C . LYS H 1 141 ? 15.667 -29.928 -23.977 1.00 89.54 134 LYS H C 1
ATOM 18479 O O . LYS H 1 141 ? 14.458 -30.175 -23.973 1.00 92.16 134 LYS H O 1
ATOM 18483 N N . ALA H 1 142 ? 16.256 -29.191 -24.913 1.00 85.77 135 ALA H N 1
ATOM 18484 C CA . ALA H 1 142 ? 15.507 -28.609 -26.017 1.00 80.79 135 ALA H CA 1
ATOM 18485 C C . ALA H 1 142 ? 14.853 -29.692 -26.871 1.00 86.90 135 ALA H C 1
ATOM 18486 O O . ALA H 1 142 ? 13.812 -29.472 -27.485 1.00 87.13 135 ALA H O 1
ATOM 18488 N N . GLU H 1 143 ? 15.467 -30.868 -26.899 1.00 90.05 136 GLU H N 1
ATOM 18489 C CA . GLU H 1 143 ? 14.942 -31.973 -27.684 1.00 90.49 136 GLU H CA 1
ATOM 18490 C C . GLU H 1 143 ? 13.723 -32.616 -27.018 1.00 90.66 136 GLU H C 1
ATOM 18491 O O . GLU H 1 143 ? 12.744 -32.943 -27.693 1.00 91.41 136 GLU H O 1
ATOM 18493 N N . GLU H 1 144 ? 13.785 -32.783 -25.697 1.00 90.30 137 GLU H N 1
ATOM 18494 C CA . GLU H 1 144 ? 12.778 -33.544 -24.954 1.00 96.00 137 GLU H CA 1
ATOM 18495 C C . GLU H 1 144 ? 11.556 -32.733 -24.519 1.00 95.42 137 GLU H C 1
ATOM 18496 O O . GLU H 1 144 ? 10.540 -33.298 -24.108 1.00 101.26 137 GLU H O 1
ATOM 18502 N N . ALA H 1 145 ? 11.654 -31.414 -24.614 1.00 87.85 138 ALA H N 1
ATOM 18503 C CA . ALA H 1 145 ? 10.628 -30.536 -24.066 1.00 81.85 138 ALA H CA 1
ATOM 18504 C C . ALA H 1 145 ? 9.430 -30.376 -25.004 1.00 79.82 138 ALA H C 1
ATOM 18505 O O . ALA H 1 145 ? 9.609 -30.197 -26.208 1.00 83.09 138 ALA H O 1
ATOM 18507 N N . SER H 1 146 ? 8.209 -30.469 -24.476 1.00 84.08 139 SER H N 1
ATOM 18508 C CA . SER H 1 146 ? 7.044 -30.147 -25.303 1.00 91.84 139 SER H CA 1
ATOM 18509 C C . SER H 1 146 ? 6.047 -29.156 -24.688 1.00 96.95 139 SER H C 1
ATOM 18510 O O . SER H 1 146 ? 5.308 -29.475 -23.752 1.00 106.66 139 SER H O 1
ATOM 18513 N N . ASN H 1 147 ? 6.061 -27.958 -25.262 1.00 96.91 140 ASN H N 1
ATOM 18514 C CA . ASN H 1 147 ? 5.058 -26.887 -25.204 1.00 101.97 140 ASN H CA 1
ATOM 18515 C C . ASN H 1 147 ? 5.881 -25.806 -25.904 1.00 100.29 140 ASN H C 1
ATOM 18516 O O . ASN H 1 147 ? 6.969 -26.133 -26.330 1.00 100.77 140 ASN H O 1
ATOM 18521 N N . VAL H 1 148 ? 5.405 -24.595 -26.158 1.00 99.35 141 VAL H N 1
ATOM 18522 C CA . VAL H 1 148 ? 6.342 -23.621 -26.741 1.00 90.40 141 VAL H CA 1
ATOM 18523 C C . VAL H 1 148 ? 6.963 -22.649 -25.688 1.00 75.33 141 VAL H C 1
ATOM 18524 O O . VAL H 1 148 ? 7.793 -21.803 -26.028 1.00 72.46 141 VAL H O 1
ATOM 18528 N N . SER H 1 149 ? 6.673 -22.823 -24.392 1.00 82.15 142 SER H N 1
ATOM 18529 C CA . SER H 1 149 ? 7.349 -21.946 -23.420 1.00 80.57 142 SER H CA 1
ATOM 18530 C C . SER H 1 149 ? 8.778 -22.413 -23.026 1.00 94.27 142 SER H C 1
ATOM 18531 O O . SER H 1 149 ? 9.722 -21.797 -23.530 1.00 99.93 142 SER H O 1
ATOM 18534 N N . GLU H 1 150 ? 8.973 -23.405 -22.130 1.00 89.18 143 GLU H N 1
ATOM 18535 C CA . GLU H 1 150 ? 10.010 -24.485 -22.239 1.00 87.46 143 GLU H CA 1
ATOM 18536 C C . GLU H 1 150 ? 11.303 -23.862 -22.814 1.00 87.01 143 GLU H C 1
ATOM 18537 O O . GLU H 1 150 ? 12.067 -23.195 -22.120 1.00 84.71 143 GLU H O 1
ATOM 18543 N N . LEU H 1 151 ? 11.522 -24.185 -24.080 1.00 85.04 144 LEU H N 1
ATOM 18544 C CA . LEU H 1 151 ? 12.595 -23.838 -24.974 1.00 83.86 144 LEU H CA 1
ATOM 18545 C C . LEU H 1 151 ? 12.980 -22.379 -24.875 1.00 76.23 144 LEU H C 1
ATOM 18546 O O . LEU H 1 151 ? 14.165 -22.068 -24.892 1.00 84.24 144 LEU H O 1
ATOM 18551 N N . MET H 1 152 ? 12.004 -21.480 -24.763 1.00 64.10 145 MET H N 1
ATOM 18552 C CA . MET H 1 152 ? 12.351 -20.071 -24.612 1.00 57.87 145 MET H CA 1
ATOM 18553 C C . MET H 1 152 ? 13.126 -19.893 -23.310 1.00 66.20 145 MET H C 1
ATOM 18554 O O . MET H 1 152 ? 14.108 -19.145 -23.249 1.00 65.84 145 MET H O 1
ATOM 18559 N N . GLY H 1 153 ? 12.692 -20.603 -22.274 1.00 68.25 146 GLY H N 1
ATOM 18560 C CA . GLY H 1 153 ? 13.447 -20.659 -21.038 1.00 65.72 146 GLY H CA 1
ATOM 18561 C C . GLY H 1 153 ? 14.780 -21.339 -21.279 1.00 63.15 146 GLY H C 1
ATOM 18562 O O . GLY H 1 153 ? 15.818 -20.839 -20.847 1.00 64.28 146 GLY H O 1
ATOM 18563 N N . ILE H 1 154 ? 14.749 -22.472 -21.982 1.00 65.40 147 ILE H N 1
ATOM 18564 C CA . ILE H 1 154 ? 15.953 -23.261 -22.248 1.00 70.27 147 ILE H CA 1
ATOM 18565 C C . ILE H 1 154 ? 16.927 -22.529 -23.171 1.00 71.47 147 ILE H C 1
ATOM 18566 O O . ILE H 1 154 ? 18.134 -22.518 -22.924 1.00 81.23 147 ILE H O 1
ATOM 18571 N N . GLU H 1 155 ? 16.399 -21.930 -24.235 1.00 63.48 148 GLU H N 1
ATOM 18572 C CA . GLU H 1 155 ? 17.202 -21.114 -25.141 1.00 62.47 148 GLU H CA 1
ATOM 18573 C C . GLU H 1 155 ? 17.846 -19.974 -24.364 1.00 64.76 148 GLU H C 1
ATOM 18574 O O . GLU H 1 155 ? 19.013 -19.639 -24.576 1.00 61.60 148 GLU H O 1
ATOM 18580 N N . GLY H 1 156 ? 17.072 -19.392 -23.455 1.00 62.96 149 GLY H N 1
ATOM 18581 C CA . GLY H 1 156 ? 17.543 -18.307 -22.616 1.00 60.74 149 GLY H CA 1
ATOM 18582 C C . GLY H 1 156 ? 18.678 -18.708 -21.696 1.00 61.67 149 GLY H C 1
ATOM 18583 O O . GLY H 1 156 ? 19.676 -18.001 -21.605 1.00 66.36 149 GLY H O 1
ATOM 18584 N N . ASN H 1 157 ? 18.533 -19.843 -21.019 1.00 64.07 150 ASN H N 1
ATOM 18585 C CA . ASN H 1 157 ? 19.557 -20.313 -20.091 1.00 68.89 150 ASN H CA 1
ATOM 18586 C C . ASN H 1 157 ? 20.833 -20.742 -20.814 1.00 72.96 150 ASN H C 1
ATOM 18587 O O . ASN H 1 157 ? 21.938 -20.565 -20.302 1.00 72.92 150 ASN H O 1
ATOM 18592 N N . ALA H 1 158 ? 20.673 -21.307 -22.007 1.00 75.86 151 ALA H N 1
ATOM 18593 C CA . ALA H 1 158 ? 21.810 -21.725 -22.822 1.00 69.29 151 ALA H CA 1
ATOM 18594 C C . ALA H 1 158 ? 22.614 -20.521 -23.311 1.00 65.80 151 ALA H C 1
ATOM 18595 O O . ALA H 1 158 ? 23.845 -20.528 -23.293 1.00 65.83 151 ALA H O 1
ATOM 18597 N N . ARG H 1 159 ? 21.902 -19.490 -23.753 1.00 63.46 152 ARG H N 1
ATOM 18598 C CA . ARG H 1 159 ? 22.522 -18.239 -24.167 1.00 64.58 152 ARG H CA 1
ATOM 18599 C C . ARG H 1 159 ? 23.309 -17.625 -23.015 1.00 62.53 152 ARG H C 1
ATOM 18600 O O . ARG H 1 159 ? 24.390 -17.076 -23.220 1.00 62.07 152 ARG H O 1
ATOM 18608 N N . GLU H 1 160 ? 22.760 -17.728 -21.806 1.00 63.93 153 GLU H N 1
ATOM 18609 C CA . GLU H 1 160 ? 23.420 -17.228 -20.602 1.00 66.14 153 GLU H CA 1
ATOM 18610 C C . GLU H 1 160 ? 24.742 -17.956 -20.360 1.00 67.95 153 GLU H C 1
ATOM 18611 O O . GLU H 1 160 ? 25.768 -17.325 -20.105 1.00 68.34 153 GLU H O 1
ATOM 18617 N N . GLU H 1 161 ? 24.715 -19.283 -20.446 1.00 69.74 154 GLU H N 1
ATOM 18618 C CA . GLU H 1 161 ? 25.926 -20.087 -20.310 1.00 73.45 154 GLU H CA 1
ATOM 18619 C C . GLU H 1 161 ? 26.930 -19.733 -21.396 1.00 71.49 154 GLU H C 1
ATOM 18620 O O . GLU H 1 161 ? 28.128 -19.615 -21.140 1.00 69.26 154 GLU H O 1
ATOM 18626 N N . TYR H 1 162 ? 26.422 -19.572 -22.614 1.00 75.27 155 TYR H N 1
ATOM 18627 C CA . TYR H 1 162 ? 27.240 -19.200 -23.760 1.00 67.13 155 TYR H CA 1
ATOM 18628 C C . TYR H 1 162 ? 27.930 -17.862 -23.530 1.00 64.05 155 TYR H C 1
ATOM 18629 O O . TYR H 1 162 ? 29.123 -17.726 -23.782 1.00 64.27 155 TYR H O 1
ATOM 18638 N N . TYR H 1 163 ? 27.175 -16.886 -23.035 1.00 64.92 156 TYR H N 1
ATOM 18639 C CA . TYR H 1 163 ? 27.700 -15.543 -22.799 1.00 65.74 156 TYR H CA 1
ATOM 18640 C C . TYR H 1 163 ? 28.843 -15.540 -21.795 1.00 72.38 156 TYR H C 1
ATOM 18641 O O . TYR H 1 163 ? 29.747 -14.712 -21.878 1.00 77.43 156 TYR H O 1
ATOM 18650 N N . SER H 1 164 ? 28.793 -16.453 -20.834 1.00 71.87 157 SER H N 1
ATOM 18651 C CA . SER H 1 164 ? 29.844 -16.523 -19.832 1.00 75.25 157 SER H CA 1
ATOM 18652 C C . SER H 1 164 ? 31.031 -17.359 -20.329 1.00 69.97 157 SER H C 1
ATOM 18653 O O . SER H 1 164 ? 32.122 -17.296 -19.767 1.00 70.52 157 SER H O 1
ATOM 18656 N N . MET H 1 165 ? 30.817 -18.130 -21.390 1.00 68.39 158 MET H N 1
ATOM 18657 C CA . MET H 1 165 ? 31.921 -18.805 -22.066 1.00 69.22 158 MET H CA 1
ATOM 18658 C C . MET H 1 165 ? 32.658 -17.837 -22.982 1.00 68.74 158 MET H C 1
ATOM 18659 O O . MET H 1 165 ? 33.832 -18.028 -23.287 1.00 74.36 158 MET H O 1
ATOM 18664 N N . ILE H 1 166 ? 31.954 -16.797 -23.411 1.00 70.31 159 ILE H N 1
ATOM 18665 C CA . ILE H 1 166 ? 32.513 -15.785 -24.300 1.00 69.24 159 ILE H CA 1
ATOM 18666 C C . ILE H 1 166 ? 33.578 -14.947 -23.581 1.00 66.15 159 ILE H C 1
ATOM 18667 O O . ILE H 1 166 ? 34.504 -14.425 -24.208 1.00 65.59 159 ILE H O 1
ATOM 18672 N N . ASP H 1 167 ? 33.458 -14.847 -22.260 1.00 68.24 160 ASP H N 1
ATOM 18673 C CA . ASP H 1 167 ? 34.390 -14.059 -21.450 1.00 75.95 160 ASP H CA 1
ATOM 18674 C C . ASP H 1 167 ? 35.822 -14.546 -21.530 1.00 77.17 160 ASP H C 1
ATOM 18675 O O . ASP H 1 167 ? 36.754 -13.790 -21.260 1.00 85.11 160 ASP H O 1
ATOM 18680 N N . SER H 1 168 ? 35.990 -15.816 -21.883 1.00 79.58 161 SER H N 1
ATOM 18681 C CA . SER H 1 168 ? 37.313 -16.392 -22.081 1.00 81.31 161 SER H CA 1
ATOM 18682 C C . SER H 1 168 ? 38.079 -15.592 -23.124 1.00 80.03 161 SER H C 1
ATOM 18683 O O . SER H 1 168 ? 39.307 -15.556 -23.121 1.00 91.36 161 SER H O 1
ATOM 18686 N N . LEU H 1 169 ? 37.327 -14.952 -24.013 1.00 69.23 162 LEU H N 1
ATOM 18687 C CA . LEU H 1 169 ? 37.880 -14.220 -25.140 1.00 65.69 162 LEU H CA 1
ATOM 18688 C C . LEU H 1 169 ? 38.054 -12.727 -24.875 1.00 69.47 162 LEU H C 1
ATOM 18689 O O . LEU H 1 169 ? 38.595 -12.006 -25.716 1.00 74.57 162 LEU H O 1
ATOM 18694 N N . VAL H 1 170 ? 37.611 -12.264 -23.710 1.00 66.85 163 VAL H N 1
ATOM 18695 C CA . VAL H 1 170 ? 37.674 -10.837 -23.407 1.00 67.86 163 VAL H CA 1
ATOM 18696 C C . VAL H 1 170 ? 38.941 -10.525 -22.625 1.00 75.45 163 VAL H C 1
ATOM 18697 O O . VAL H 1 170 ? 39.151 -11.048 -21.529 1.00 76.62 163 VAL H O 1
ATOM 18701 N N . SER H 1 171 ? 39.778 -9.663 -23.194 1.00 80.18 164 SER H N 1
ATOM 18702 C CA . SER H 1 171 ? 41.081 -9.359 -22.618 1.00 84.20 164 SER H CA 1
ATOM 18703 C C . SER H 1 171 ? 40.958 -8.437 -21.403 1.00 87.60 164 SER H C 1
ATOM 18704 O O . SER H 1 171 ? 41.306 -8.823 -20.285 1.00 91.31 164 SER H O 1
ATOM 18707 N N . ASP H 1 172 ? 40.484 -7.216 -21.630 1.00 87.08 165 ASP H N 1
ATOM 18708 C CA . ASP H 1 172 ? 40.269 -6.263 -20.547 1.00 90.28 165 ASP H CA 1
ATOM 18709 C C . ASP H 1 172 ? 39.158 -6.758 -19.637 1.00 96.11 165 ASP H C 1
ATOM 18710 O O . ASP H 1 172 ? 38.167 -7.304 -20.114 1.00 95.86 165 ASP H O 1
ATOM 18715 N N . GLU H 1 173 ? 39.301 -6.574 -18.330 1.00 99.60 166 GLU H N 1
ATOM 18716 C CA . GLU H 1 173 ? 38.186 -6.922 -17.464 1.00 101.21 166 GLU H CA 1
ATOM 18717 C C . GLU H 1 173 ? 37.277 -5.704 -17.344 1.00 97.52 166 GLU H C 1
ATOM 18718 O O . GLU H 1 173 ? 37.591 -4.639 -17.873 1.00 98.00 166 GLU H O 1
ATOM 18724 N N . ARG H 1 174 ? 36.147 -5.879 -16.667 1.00 97.88 167 ARG H N 1
ATOM 18725 C CA . ARG H 1 174 ? 35.068 -4.883 -16.612 1.00 103.66 167 ARG H CA 1
ATOM 18726 C C . ARG H 1 174 ? 34.426 -4.665 -17.995 1.00 103.41 167 ARG H C 1
ATOM 18727 O O . ARG H 1 174 ? 33.369 -4.038 -18.106 1.00 107.57 167 ARG H O 1
ATOM 18729 N N . PHE H 1 175 ? 35.065 -5.194 -19.037 1.00 93.36 168 PHE H N 1
ATOM 18730 C CA . PHE H 1 175 ? 34.481 -5.284 -20.370 1.00 81.16 168 PHE H CA 1
ATOM 18731 C C . PHE H 1 175 ? 33.886 -6.666 -20.568 1.00 76.93 168 PHE H C 1
ATOM 18732 O O . PHE H 1 175 ? 33.392 -7.004 -21.638 1.00 74.48 168 PHE H O 1
ATOM 18740 N N . ARG H 1 176 ? 33.973 -7.472 -19.520 1.00 77.68 169 ARG H N 1
ATOM 18741 C CA . ARG H 1 176 ? 33.413 -8.810 -19.515 1.00 80.21 169 ARG H CA 1
ATOM 18742 C C . ARG H 1 176 ? 31.918 -8.761 -19.248 1.00 80.09 169 ARG H C 1
ATOM 18743 O O . ARG H 1 176 ? 31.442 -7.867 -18.551 1.00 80.12 169 ARG H O 1
ATOM 18751 N N . ILE H 1 177 ? 31.174 -9.714 -19.800 1.00 82.49 170 ILE H N 1
ATOM 18752 C CA . ILE H 1 177 ? 29.797 -9.886 -19.377 1.00 87.41 170 ILE H CA 1
ATOM 18753 C C . ILE H 1 177 ? 29.855 -10.932 -18.303 1.00 98.23 170 ILE H C 1
ATOM 18754 O O . ILE H 1 177 ? 29.969 -12.107 -18.622 1.00 108.62 170 ILE H O 1
ATOM 18759 N N . GLU H 1 178 ? 29.691 -10.564 -17.043 1.00 91.22 171 GLU H N 1
ATOM 18760 C CA . GLU H 1 178 ? 29.905 -11.582 -16.031 1.00 89.13 171 GLU H CA 1
ATOM 18761 C C . GLU H 1 178 ? 28.660 -12.432 -15.908 1.00 85.25 171 GLU H C 1
ATOM 18762 O O . GLU H 1 178 ? 28.737 -13.652 -15.773 1.00 85.99 171 GLU H O 1
ATOM 18768 N N . LYS H 1 179 ? 27.510 -11.773 -15.952 1.00 82.90 172 LYS H N 1
ATOM 18769 C CA . LYS H 1 179 ? 26.234 -12.463 -16.035 1.00 81.44 172 LYS H CA 1
ATOM 18770 C C . LYS H 1 179 ? 25.305 -11.674 -16.953 1.00 81.78 172 LYS H C 1
ATOM 18771 O O . LYS H 1 179 ? 25.148 -10.474 -16.766 1.00 85.08 172 LYS H O 1
ATOM 18777 N N . ARG H 1 180 ? 24.709 -12.311 -17.957 1.00 80.99 173 ARG H N 1
ATOM 18778 C CA . ARG H 1 180 ? 23.621 -11.650 -18.677 1.00 79.03 173 ARG H CA 1
ATOM 18779 C C . ARG H 1 180 ? 22.324 -12.410 -18.419 1.00 86.71 173 ARG H C 1
ATOM 18780 O O . ARG H 1 180 ? 22.096 -13.484 -18.972 1.00 88.31 173 ARG H O 1
ATOM 18788 N N . THR H 1 181 ? 21.470 -11.817 -17.591 1.00 94.17 174 THR H N 1
ATOM 18789 C CA . THR H 1 181 ? 20.401 -12.560 -16.911 1.00 97.89 174 THR H CA 1
ATOM 18790 C C . THR H 1 181 ? 18.960 -12.529 -17.430 1.00 99.19 174 THR H C 1
ATOM 18791 O O . THR H 1 181 ? 18.107 -13.127 -16.775 1.00 106.42 174 THR H O 1
ATOM 18795 N N . ARG H 1 182 ? 18.709 -11.866 -18.567 1.00 98.22 175 ARG H N 1
ATOM 18796 C CA . ARG H 1 182 ? 17.379 -11.429 -19.057 1.00 99.06 175 ARG H CA 1
ATOM 18797 C C . ARG H 1 182 ? 17.022 -10.041 -18.523 1.00 102.13 175 ARG H C 1
ATOM 18798 O O . ARG H 1 182 ? 16.081 -9.404 -19.001 1.00 105.96 175 ARG H O 1
ATOM 18806 N N . ARG H 1 183 ? 17.796 -9.572 -17.549 1.00 99.74 176 ARG H N 1
ATOM 18807 C CA . ARG H 1 183 ? 17.771 -8.176 -17.121 1.00 94.97 176 ARG H CA 1
ATOM 18808 C C . ARG H 1 183 ? 19.188 -7.753 -16.760 1.00 95.00 176 ARG H C 1
ATOM 18809 O O . ARG H 1 183 ? 19.518 -7.626 -15.582 1.00 98.03 176 ARG H O 1
ATOM 18817 N N . PRO H 1 184 ? 20.029 -7.531 -17.778 1.00 90.70 177 PRO H N 1
ATOM 18818 C CA . PRO H 1 184 ? 21.482 -7.372 -17.623 1.00 87.81 177 PRO H CA 1
ATOM 18819 C C . PRO H 1 184 ? 21.913 -6.334 -16.581 1.00 92.75 177 PRO H C 1
ATOM 18820 O O . PRO H 1 184 ? 21.309 -5.265 -16.477 1.00 96.84 177 PRO H O 1
ATOM 18824 N N . PRO H 1 185 ? 22.959 -6.664 -15.810 1.00 93.90 178 PRO H N 1
ATOM 18825 C CA . PRO H 1 185 ? 23.597 -5.801 -14.810 1.00 99.77 178 PRO H CA 1
ATOM 18826 C C . PRO H 1 185 ? 24.329 -4.631 -15.457 1.00 102.51 178 PRO H C 1
ATOM 18827 O O . PRO H 1 185 ? 24.588 -4.656 -16.658 1.00 100.64 178 PRO H O 1
ATOM 18831 N N . LYS H 1 186 ? 24.656 -3.617 -14.664 1.00 105.67 179 LYS H N 1
ATOM 18832 C CA . LYS H 1 186 ? 25.302 -2.420 -15.186 1.00 100.23 179 LYS H CA 1
ATOM 18833 C C . LYS H 1 186 ? 26.791 -2.686 -15.408 1.00 95.46 179 LYS H C 1
ATOM 18834 O O . LYS H 1 186 ? 27.517 -3.039 -14.478 1.00 100.10 179 LYS H O 1
ATOM 18840 N N . ASN H 1 187 ? 27.217 -2.535 -16.661 1.00 84.85 180 ASN H N 1
ATOM 18841 C CA . ASN H 1 187 ? 28.616 -2.673 -17.071 1.00 83.16 180 ASN H CA 1
ATOM 18842 C C . ASN H 1 187 ? 28.751 -2.370 -18.559 1.00 85.88 180 ASN H C 1
ATOM 18843 O O . ASN H 1 187 ? 27.750 -2.282 -19.270 1.00 90.65 180 ASN H O 1
ATOM 18848 N N . PHE H 1 188 ? 29.987 -2.229 -19.026 1.00 84.18 181 PHE H N 1
ATOM 18849 C CA . PHE H 1 188 ? 30.253 -1.901 -20.424 1.00 80.97 181 PHE H CA 1
ATOM 18850 C C . PHE H 1 188 ? 29.737 -2.962 -21.391 1.00 77.55 181 PHE H C 1
ATOM 18851 O O . PHE H 1 188 ? 29.122 -2.646 -22.412 1.00 75.95 181 PHE H O 1
ATOM 18859 N N . ALA H 1 189 ? 29.996 -4.221 -21.058 1.00 76.75 182 ALA H N 1
ATOM 18860 C CA . ALA H 1 189 ? 29.686 -5.337 -21.940 1.00 73.92 182 ALA H CA 1
ATOM 18861 C C . ALA H 1 189 ? 28.192 -5.504 -22.223 1.00 73.56 182 ALA H C 1
ATOM 18862 O O . ALA H 1 189 ? 27.798 -5.636 -23.382 1.00 72.07 182 ALA H O 1
ATOM 18864 N N . ASN H 1 190 ? 27.364 -5.510 -21.178 1.00 75.05 183 ASN H N 1
ATOM 18865 C CA . ASN H 1 190 ? 25.925 -5.731 -21.363 1.00 76.34 183 ASN H CA 1
ATOM 18866 C C . ASN H 1 190 ? 25.263 -4.620 -22.160 1.00 74.36 183 ASN H C 1
ATOM 18867 O O . ASN H 1 190 ? 24.226 -4.826 -22.784 1.00 72.40 183 ASN H O 1
ATOM 18872 N N . THR H 1 191 ? 25.868 -3.441 -22.133 1.00 75.54 184 THR H N 1
ATOM 18873 C CA . THR H 1 191 ? 25.362 -2.308 -22.888 1.00 74.95 184 THR H CA 1
ATOM 18874 C C . THR H 1 191 ? 25.687 -2.458 -24.357 1.00 76.48 184 THR H C 1
ATOM 18875 O O . THR H 1 191 ? 24.837 -2.219 -25.212 1.00 76.65 184 THR H O 1
ATOM 18879 N N . LEU H 1 192 ? 26.919 -2.865 -24.637 1.00 77.64 185 LEU H N 1
ATOM 18880 C CA . LEU H 1 192 ? 27.338 -3.165 -25.995 1.00 70.47 185 LEU H CA 1
ATOM 18881 C C . LEU H 1 192 ? 26.463 -4.279 -26.563 1.00 67.06 185 LEU H C 1
ATOM 18882 O O . LEU H 1 192 ? 25.950 -4.173 -27.675 1.00 67.15 185 LEU H O 1
ATOM 18887 N N . ILE H 1 193 ? 26.262 -5.329 -25.777 1.00 66.81 186 ILE H N 1
ATOM 18888 C CA . ILE H 1 193 ? 25.449 -6.453 -26.216 1.00 63.86 186 ILE H CA 1
ATOM 18889 C C . ILE H 1 193 ? 23.990 -6.036 -26.430 1.00 64.20 186 ILE H C 1
ATOM 18890 O O . ILE H 1 193 ? 23.388 -6.392 -27.440 1.00 65.77 186 ILE H O 1
ATOM 18895 N N . SER H 1 194 ? 23.425 -5.276 -25.495 1.00 65.69 187 SER H N 1
ATOM 18896 C CA . SER H 1 194 ? 22.039 -4.827 -25.631 1.00 66.30 187 SER H CA 1
ATOM 18897 C C . SER H 1 194 ? 21.872 -3.916 -26.836 1.00 65.44 187 SER H C 1
ATOM 18898 O O . SER H 1 194 ? 20.921 -4.049 -27.602 1.00 68.93 187 SER H O 1
ATOM 18901 N N . PHE H 1 195 ? 22.799 -2.982 -26.994 1.00 67.38 188 PHE H N 1
ATOM 18902 C CA . PHE H 1 195 ? 22.743 -2.052 -28.108 1.00 66.39 188 PHE H CA 1
ATOM 18903 C C . PHE H 1 195 ? 22.878 -2.790 -29.440 1.00 69.93 188 PHE H C 1
ATOM 18904 O O . PHE H 1 195 ? 22.111 -2.543 -30.372 1.00 63.27 188 PHE H O 1
ATOM 18912 N N . GLY H 1 196 ? 23.850 -3.697 -29.521 1.00 61.07 189 GLY H N 1
ATOM 18913 C CA . GLY H 1 196 ? 24.050 -4.500 -30.714 1.00 56.90 189 GLY H CA 1
ATOM 18914 C C . GLY H 1 196 ? 22.840 -5.366 -31.025 1.00 55.58 189 GLY H C 1
ATOM 18915 O O . GLY H 1 196 ? 22.413 -5.466 -32.176 1.00 52.96 189 GLY H O 1
ATOM 18916 N N . ASN H 1 197 ? 22.285 -5.991 -29.991 1.00 55.35 190 ASN H N 1
ATOM 18917 C CA . ASN H 1 197 ? 21.100 -6.827 -30.148 1.00 56.23 190 ASN H CA 1
ATOM 18918 C C . ASN H 1 197 ? 19.914 -6.038 -30.693 1.00 53.41 190 ASN H C 1
ATOM 18919 O O . ASN H 1 197 ? 19.164 -6.538 -31.532 1.00 49.88 190 ASN H O 1
ATOM 18924 N N . SER H 1 198 ? 19.757 -4.803 -30.224 1.00 55.99 191 SER H N 1
ATOM 18925 C CA . SER H 1 198 ? 18.677 -3.945 -30.694 1.00 56.12 191 SER H CA 1
ATOM 18926 C C . SER H 1 198 ? 18.863 -3.614 -32.174 1.00 54.64 191 SER H C 1
ATOM 18927 O O . SER H 1 198 ? 17.900 -3.629 -32.944 1.00 62.05 191 SER H O 1
ATOM 18930 N N . LEU H 1 199 ? 20.102 -3.322 -32.566 1.00 55.67 192 LEU H N 1
ATOM 18931 C CA . LEU H 1 199 ? 20.417 -3.056 -33.964 1.00 54.34 192 LEU H CA 1
ATOM 18932 C C . LEU H 1 199 ? 20.080 -4.274 -34.823 1.00 61.86 192 LEU H C 1
ATOM 18933 O O . LEU H 1 199 ? 19.546 -4.139 -35.925 1.00 68.01 192 LEU H O 1
ATOM 18938 N N . LEU H 1 200 ? 20.385 -5.461 -34.309 1.00 61.18 193 LEU H N 1
ATOM 18939 C CA . LEU H 1 200 ? 20.129 -6.695 -35.042 1.00 54.49 193 LEU H CA 1
ATOM 18940 C C . LEU H 1 200 ? 18.629 -6.941 -35.191 1.00 58.49 193 LEU H C 1
ATOM 18941 O O . LEU H 1 200 ? 18.169 -7.328 -36.267 1.00 63.46 193 LEU H O 1
ATOM 18946 N N . TYR H 1 201 ? 17.875 -6.712 -34.114 1.00 48.07 194 TYR H N 1
ATOM 18947 C CA . TYR H 1 201 ? 16.417 -6.845 -34.147 1.00 43.21 194 TYR H CA 1
ATOM 18948 C C . TYR H 1 201 ? 15.829 -5.951 -35.229 1.00 44.92 194 TYR H C 1
ATOM 18949 O O . TYR H 1 201 ? 14.901 -6.338 -35.938 1.00 50.22 194 TYR H O 1
ATOM 18958 N N . THR H 1 202 ? 16.388 -4.754 -35.359 1.00 47.42 195 THR H N 1
ATOM 18959 C CA . THR H 1 202 ? 15.900 -3.797 -36.335 1.00 47.70 195 THR H CA 1
ATOM 18960 C C . THR H 1 202 ? 16.231 -4.262 -37.751 1.00 55.04 195 THR H C 1
ATOM 18961 O O . THR H 1 202 ? 15.394 -4.180 -38.655 1.00 60.90 195 THR H O 1
ATOM 18965 N N . THR H 1 203 ? 17.447 -4.765 -37.934 1.00 54.94 196 THR H N 1
ATOM 18966 C CA . THR H 1 203 ? 17.886 -5.248 -39.238 1.00 49.21 196 THR H CA 1
ATOM 18967 C C . THR H 1 203 ? 16.980 -6.373 -39.744 1.00 44.11 196 THR H C 1
ATOM 18968 O O . THR H 1 203 ? 16.444 -6.300 -40.847 1.00 45.26 196 THR H O 1
ATOM 18972 N N . VAL H 1 204 ? 16.808 -7.403 -38.923 1.00 40.82 197 VAL H N 1
ATOM 18973 C CA . VAL H 1 204 ? 15.936 -8.525 -39.251 1.00 51.56 197 VAL H CA 1
ATOM 18974 C C . VAL H 1 204 ? 14.514 -8.050 -39.553 1.00 57.43 197 VAL H C 1
ATOM 18975 O O . VAL H 1 204 ? 13.889 -8.515 -40.510 1.00 59.87 197 VAL H O 1
ATOM 18979 N N . LEU H 1 205 ? 14.015 -7.116 -38.744 1.00 49.41 198 LEU H N 1
ATOM 18980 C CA . LEU H 1 205 ? 12.687 -6.542 -38.964 1.00 48.88 198 LEU H CA 1
ATOM 18981 C C . LEU H 1 205 ? 12.552 -5.984 -40.378 1.00 51.45 198 LEU H C 1
ATOM 18982 O O . LEU H 1 205 ? 11.613 -6.314 -41.096 1.00 49.44 198 LEU H O 1
ATOM 18987 N N . SER H 1 206 ? 13.501 -5.144 -40.776 1.00 46.96 199 SER H N 1
ATOM 18988 C CA . SER H 1 206 ? 13.432 -4.493 -42.073 1.00 47.31 199 SER H CA 1
ATOM 18989 C C . SER H 1 206 ? 13.560 -5.514 -43.200 1.00 52.58 199 SER H C 1
ATOM 18990 O O . SER H 1 206 ? 12.968 -5.352 -44.271 1.00 55.03 199 SER H O 1
ATOM 18993 N N . LEU H 1 207 ? 14.328 -6.571 -42.954 1.00 49.29 200 LEU H N 1
ATOM 18994 C CA . LEU H 1 207 ? 14.478 -7.634 -43.938 1.00 52.50 200 LEU H CA 1
ATOM 18995 C C . LEU H 1 207 ? 13.178 -8.430 -44.060 1.00 52.69 200 LEU H C 1
ATOM 18996 O O . LEU H 1 207 ? 12.827 -8.896 -45.144 1.00 52.07 200 LEU H O 1
ATOM 19001 N N . ILE H 1 208 ? 12.457 -8.565 -42.950 1.00 50.66 201 ILE H N 1
ATOM 19002 C CA . ILE H 1 208 ? 11.155 -9.229 -42.961 1.00 44.23 201 ILE H CA 1
ATOM 19003 C C . ILE H 1 208 ? 10.144 -8.447 -43.801 1.00 44.49 201 ILE H C 1
ATOM 19004 O O . ILE H 1 208 ? 9.372 -9.026 -44.568 1.00 41.99 201 ILE H O 1
ATOM 19009 N N . TYR H 1 209 ? 10.178 -7.124 -43.672 1.00 46.98 202 TYR H N 1
ATOM 19010 C CA . TYR H 1 209 ? 9.311 -6.239 -44.442 1.00 43.67 202 TYR H CA 1
ATOM 19011 C C . TYR H 1 209 ? 9.559 -6.386 -45.940 1.00 46.10 202 TYR H C 1
ATOM 19012 O O . TYR H 1 209 ? 8.748 -5.955 -46.754 1.00 52.85 202 TYR H O 1
ATOM 19021 N N . GLN H 1 210 ? 10.689 -6.985 -46.301 1.00 57.05 203 GLN H N 1
ATOM 19022 C CA . GLN H 1 210 ? 11.023 -7.206 -47.704 1.00 60.46 203 GLN H CA 1
ATOM 19023 C C . GLN H 1 210 ? 10.547 -8.572 -48.168 1.00 58.79 203 GLN H C 1
ATOM 19024 O O . GLN H 1 210 ? 10.781 -8.960 -49.308 1.00 59.21 203 GLN H O 1
ATOM 19030 N N . THR H 1 211 ? 9.882 -9.296 -47.273 1.00 61.30 204 THR H N 1
ATOM 19031 C CA . THR H 1 211 ? 9.402 -10.643 -47.561 1.00 58.01 204 THR H CA 1
ATOM 19032 C C . THR H 1 211 ? 7.888 -10.669 -47.551 1.00 58.00 204 THR H C 1
ATOM 19033 O O . THR H 1 211 ? 7.240 -9.633 -47.403 1.00 66.48 204 THR H O 1
ATOM 19037 N N . HIS H 1 212 ? 7.328 -11.861 -47.709 1.00 55.62 205 HIS H N 1
ATOM 19038 C CA . HIS H 1 212 ? 5.884 -12.046 -47.630 1.00 63.07 205 HIS H CA 1
ATOM 19039 C C . HIS H 1 212 ? 5.439 -12.337 -46.199 1.00 62.83 205 HIS H C 1
ATOM 19040 O O . HIS H 1 212 ? 4.246 -12.492 -45.926 1.00 60.80 205 HIS H O 1
ATOM 19047 N N . LEU H 1 213 ? 6.407 -12.400 -45.289 1.00 62.26 206 LEU H N 1
ATOM 19048 C CA . LEU H 1 213 ? 6.135 -12.672 -43.881 1.00 58.00 206 LEU H CA 1
ATOM 19049 C C . LEU H 1 213 ? 5.618 -11.436 -43.145 1.00 61.76 206 LEU H C 1
ATOM 19050 O O . LEU H 1 213 ? 5.970 -10.306 -43.481 1.00 67.46 206 LEU H O 1
ATOM 19055 N N . ASP H 1 214 ? 4.769 -11.657 -42.146 1.00 59.98 207 ASP H N 1
ATOM 19056 C CA . ASP H 1 214 ? 4.378 -10.585 -41.241 1.00 55.32 207 ASP H CA 1
ATOM 19057 C C . ASP H 1 214 ? 5.178 -10.715 -39.950 1.00 47.87 207 ASP H C 1
ATOM 19058 O O . ASP H 1 214 ? 5.155 -11.760 -39.297 1.00 50.25 207 ASP H O 1
ATOM 19063 N N . PRO H 1 215 ? 5.898 -9.648 -39.582 1.00 42.45 208 PRO H N 1
ATOM 19064 C CA . PRO H 1 215 ? 6.831 -9.628 -38.452 1.00 45.55 208 PRO H CA 1
ATOM 19065 C C . PRO H 1 215 ? 6.140 -9.725 -37.098 1.00 41.75 208 PRO H C 1
ATOM 19066 O O . PRO H 1 215 ? 6.786 -10.024 -36.096 1.00 44.45 208 PRO H O 1
ATOM 19070 N N . ARG H 1 216 ? 4.839 -9.464 -37.069 1.00 50.11 209 ARG H N 1
ATOM 19071 C CA . ARG H 1 216 ? 4.117 -9.370 -35.806 1.00 53.83 209 ARG H CA 1
ATOM 19072 C C . ARG H 1 216 ? 3.780 -10.739 -35.214 1.00 47.71 209 ARG H C 1
ATOM 19073 O O . ARG H 1 216 ? 3.439 -10.839 -34.040 1.00 45.40 209 ARG H O 1
ATOM 19081 N N . ILE H 1 217 ? 3.901 -11.792 -36.017 1.00 47.35 210 ILE H N 1
ATOM 19082 C CA . ILE H 1 217 ? 3.660 -13.146 -35.533 1.00 45.13 210 ILE H CA 1
ATOM 19083 C C . ILE H 1 217 ? 4.948 -13.966 -35.423 1.00 47.37 210 ILE H C 1
ATOM 19084 O O . ILE H 1 217 ? 5.578 -14.296 -36.425 1.00 43.68 210 ILE H O 1
ATOM 19089 N N . GLY H 1 218 ? 5.331 -14.281 -34.190 1.00 55.54 211 GLY H N 1
ATOM 19090 C CA . GLY H 1 218 ? 6.485 -15.121 -33.924 1.00 54.01 211 GLY H CA 1
ATOM 19091 C C . GLY H 1 218 ? 6.107 -16.524 -33.483 1.00 49.25 211 GLY H C 1
ATOM 19092 O O . GLY H 1 218 ? 4.932 -16.859 -33.396 1.00 54.49 211 GLY H O 1
ATOM 19093 N N . TYR H 1 219 ? 7.113 -17.345 -33.206 1.00 44.47 212 TYR H N 1
ATOM 19094 C CA . TYR H 1 219 ? 6.897 -18.757 -32.889 1.00 43.04 212 TYR H CA 1
ATOM 19095 C C . TYR H 1 219 ? 7.598 -19.166 -31.604 1.00 43.96 212 TYR H C 1
ATOM 19096 O O . TYR H 1 219 ? 6.954 -19.629 -30.660 1.00 53.97 212 TYR H O 1
ATOM 19105 N N . LEU H 1 220 ? 8.920 -19.046 -31.587 1.00 43.63 213 LEU H N 1
ATOM 19106 C CA . LEU H 1 220 ? 9.665 -19.272 -30.361 1.00 45.86 213 LEU H CA 1
ATOM 19107 C C . LEU H 1 220 ? 9.267 -18.243 -29.302 1.00 47.22 213 LEU H C 1
ATOM 19108 O O . LEU H 1 220 ? 8.995 -18.602 -28.154 1.00 48.39 213 LEU H O 1
ATOM 19113 N N . HIS H 1 221 ? 9.226 -16.970 -29.684 1.00 49.24 214 HIS H N 1
ATOM 19114 C CA . HIS H 1 221 ? 8.666 -15.945 -28.803 1.00 45.75 214 HIS H CA 1
ATOM 19115 C C . HIS H 1 221 ? 7.146 -15.996 -28.875 1.00 50.90 214 HIS H C 1
ATOM 19116 O O . HIS H 1 221 ? 6.574 -16.116 -29.959 1.00 59.21 214 HIS H O 1
ATOM 19123 N N . GLU H 1 222 ? 6.495 -15.922 -27.721 1.00 45.63 215 GLU H N 1
ATOM 19124 C CA . GLU H 1 222 ? 5.044 -15.902 -27.686 1.00 48.19 215 GLU H CA 1
ATOM 19125 C C . GLU H 1 222 ? 4.536 -14.709 -28.479 1.00 50.57 215 GLU H C 1
ATOM 19126 O O . GLU H 1 222 ? 5.146 -13.643 -28.465 1.00 57.38 215 GLU H O 1
ATOM 19132 N N . THR H 1 223 ? 3.426 -14.888 -29.179 1.00 41.44 216 THR H N 1
ATOM 19133 C CA . THR H 1 223 ? 2.817 -13.764 -29.855 1.00 44.74 216 THR H CA 1
ATOM 19134 C C . THR H 1 223 ? 1.793 -13.141 -28.905 1.00 45.12 216 THR H C 1
ATOM 19135 O O . THR H 1 223 ? 0.730 -13.701 -28.621 1.00 44.84 216 THR H O 1
ATOM 19139 N N . ASN H 1 224 ? 2.136 -11.936 -28.477 1.00 38.38 217 ASN H N 1
ATOM 19140 C CA . ASN H 1 224 ? 1.513 -11.215 -27.382 1.00 40.36 217 ASN H CA 1
ATOM 19141 C C . ASN H 1 224 ? 1.532 -9.764 -27.809 1.00 40.13 217 ASN H C 1
ATOM 19142 O O . ASN H 1 224 ? 1.674 -9.480 -28.999 1.00 38.60 217 ASN H O 1
ATOM 19147 N N . PHE H 1 225 ? 1.317 -8.843 -26.882 1.00 42.07 218 PHE H N 1
ATOM 19148 C CA . PHE H 1 225 ? 1.065 -7.466 -27.279 1.00 55.92 218 PHE H CA 1
ATOM 19149 C C . PHE H 1 225 ? 2.348 -6.691 -27.604 1.00 47.05 218 PHE H C 1
ATOM 19150 O O . PHE H 1 225 ? 2.327 -5.493 -27.890 1.00 55.44 218 PHE H O 1
ATOM 19158 N N . ARG H 1 226 ? 3.462 -7.402 -27.554 1.00 41.39 219 ARG H N 1
ATOM 19159 C CA . ARG H 1 226 ? 4.712 -6.952 -28.145 1.00 42.42 219 ARG H CA 1
ATOM 19160 C C . ARG H 1 226 ? 4.516 -6.585 -29.625 1.00 41.62 219 ARG H C 1
ATOM 19161 O O . ARG H 1 226 ? 3.759 -7.245 -30.341 1.00 47.50 219 ARG H O 1
ATOM 19169 N N . ARG H 1 227 ? 5.175 -5.523 -30.080 1.00 43.76 220 ARG H N 1
ATOM 19170 C CA . ARG H 1 227 ? 4.956 -5.035 -31.444 1.00 44.37 220 ARG H CA 1
ATOM 19171 C C . ARG H 1 227 ? 5.455 -6.012 -32.506 1.00 43.55 220 ARG H C 1
ATOM 19172 O O . ARG H 1 227 ? 4.757 -6.263 -33.489 1.00 44.12 220 ARG H O 1
ATOM 19180 N N . PHE H 1 228 ? 6.646 -6.569 -32.306 1.00 41.30 221 PHE H N 1
ATOM 19181 C CA . PHE H 1 228 ? 7.211 -7.499 -33.276 1.00 39.96 221 PHE H CA 1
ATOM 19182 C C . PHE H 1 228 ? 7.847 -8.693 -32.583 1.00 49.42 221 PHE H C 1
ATOM 19183 O O . PHE H 1 228 ? 8.574 -8.545 -31.606 1.00 57.46 221 PHE H O 1
ATOM 19191 N N . SER H 1 229 ? 7.566 -9.872 -33.120 1.00 48.56 222 SER H N 1
ATOM 19192 C CA . SER H 1 229 ? 8.006 -11.146 -32.566 1.00 55.93 222 SER H CA 1
ATOM 19193 C C . SER H 1 229 ? 8.961 -11.874 -33.505 1.00 54.09 222 SER H C 1
ATOM 19194 O O . SER H 1 229 ? 10.062 -12.245 -33.109 1.00 61.55 222 SER H O 1
ATOM 19197 N N . LEU H 1 230 ? 8.488 -12.156 -34.715 1.00 46.03 223 LEU H N 1
ATOM 19198 C CA . LEU H 1 230 ? 9.226 -12.950 -35.694 1.00 50.39 223 LEU H CA 1
ATOM 19199 C C . LEU H 1 230 ? 10.676 -12.496 -35.886 1.00 52.08 223 LEU H C 1
ATOM 19200 O O . LEU H 1 230 ? 11.564 -13.314 -36.134 1.00 48.11 223 LEU H O 1
ATOM 19205 N N . ASN H 1 231 ? 10.917 -11.196 -35.778 1.00 47.06 224 ASN H N 1
ATOM 19206 C CA . ASN H 1 231 ? 12.267 -10.688 -35.943 1.00 49.59 224 ASN H CA 1
ATOM 19207 C C . ASN H 1 231 ? 13.155 -11.077 -34.764 1.00 46.06 224 ASN H C 1
ATOM 19208 O O . ASN H 1 231 ? 14.360 -11.254 -34.930 1.00 42.04 224 ASN H O 1
ATOM 19213 N N . LEU H 1 232 ? 12.558 -11.212 -33.581 1.00 36.68 225 LEU H N 1
ATOM 19214 C CA . LEU H 1 232 ? 13.280 -11.714 -32.411 1.00 39.73 225 LEU H CA 1
ATOM 19215 C C . LEU H 1 232 ? 13.666 -13.171 -32.604 1.00 44.98 225 LEU H C 1
ATOM 19216 O O . LEU H 1 232 ? 14.797 -13.564 -32.317 1.00 56.21 225 LEU H O 1
ATOM 19221 N N . ASP H 1 233 ? 12.713 -13.963 -33.087 1.00 40.21 226 ASP H N 1
ATOM 19222 C CA . ASP H 1 233 ? 12.949 -15.365 -33.413 1.00 43.40 226 ASP H CA 1
ATOM 19223 C C . ASP H 1 233 ? 14.157 -15.549 -34.330 1.00 54.84 226 ASP H C 1
ATOM 19224 O O . ASP H 1 233 ? 15.070 -16.321 -34.028 1.00 63.09 226 ASP H O 1
ATOM 19229 N N . ILE H 1 234 ? 14.159 -14.831 -35.447 1.00 50.92 227 ILE H N 1
ATOM 19230 C CA . ILE H 1 234 ? 15.196 -15.010 -36.452 1.00 60.17 227 ILE H CA 1
ATOM 19231 C C . ILE H 1 234 ? 16.547 -14.482 -35.976 1.00 60.55 227 ILE H C 1
ATOM 19232 O O . ILE H 1 234 ? 17.583 -15.075 -36.268 1.00 60.72 227 ILE H O 1
ATOM 19237 N N . ALA H 1 235 ? 16.525 -13.389 -35.220 1.00 58.18 228 ALA H N 1
ATOM 19238 C CA . ALA H 1 235 ? 17.746 -12.782 -34.699 1.00 49.10 228 ALA H CA 1
ATOM 19239 C C . ALA H 1 235 ? 18.520 -13.722 -33.778 1.00 57.87 228 ALA H C 1
ATOM 19240 O O . ALA H 1 235 ? 19.748 -13.634 -33.689 1.00 64.85 228 ALA H O 1
ATOM 19242 N N . GLU H 1 236 ? 17.800 -14.609 -33.095 1.00 56.93 229 GLU H N 1
ATOM 19243 C CA . GLU H 1 236 ? 18.415 -15.580 -32.196 1.00 56.29 229 GLU H CA 1
ATOM 19244 C C . GLU H 1 236 ? 19.531 -16.335 -32.909 1.00 58.75 229 GLU H C 1
ATOM 19245 O O . GLU H 1 236 ? 20.574 -16.638 -32.325 1.00 59.80 229 GLU H O 1
ATOM 19251 N N . LEU H 1 237 ? 19.308 -16.618 -34.184 1.00 57.03 230 LEU H N 1
ATOM 19252 C CA . LEU H 1 237 ? 20.291 -17.329 -34.980 1.00 61.96 230 LEU H CA 1
ATOM 19253 C C . LEU H 1 237 ? 21.590 -16.559 -35.186 1.00 60.88 230 LEU H C 1
ATOM 19254 O O . LEU H 1 237 ? 22.664 -17.147 -35.157 1.00 57.89 230 LEU H O 1
ATOM 19259 N N . PHE H 1 238 ? 21.486 -15.260 -35.445 1.00 59.49 231 PHE H N 1
ATOM 19260 C CA . PHE H 1 238 ? 22.647 -14.475 -35.866 1.00 53.96 231 PHE H CA 1
ATOM 19261 C C . PHE H 1 238 ? 23.366 -13.654 -34.792 1.00 45.57 231 PHE H C 1
ATOM 19262 O O . PHE H 1 238 ? 24.308 -12.927 -35.106 1.00 47.02 231 PHE H O 1
ATOM 19270 N N . LYS H 1 239 ? 22.922 -13.742 -33.545 1.00 48.06 232 LYS H N 1
ATOM 19271 C CA . LYS H 1 239 ? 23.570 -12.986 -32.473 1.00 55.27 232 LYS H CA 1
ATOM 19272 C C . LYS H 1 239 ? 25.084 -13.260 -32.341 1.00 64.03 232 LYS H C 1
ATOM 19273 O O . LYS H 1 239 ? 25.862 -12.312 -32.210 1.00 69.38 232 LYS H O 1
ATOM 19279 N N . PRO H 1 240 ? 25.511 -14.541 -32.361 1.00 54.21 233 PRO H N 1
ATOM 19280 C CA . PRO H 1 240 ? 26.959 -14.752 -32.219 1.00 57.31 233 PRO H CA 1
ATOM 19281 C C . PRO H 1 240 ? 27.820 -14.186 -33.353 1.00 58.10 233 PRO H C 1
ATOM 19282 O O . PRO H 1 240 ? 28.840 -13.561 -33.071 1.00 64.70 233 PRO H O 1
ATOM 19286 N N . ALA H 1 241 ? 27.416 -14.381 -34.603 1.00 58.40 234 ALA H N 1
ATOM 19287 C CA . ALA H 1 241 ? 28.259 -13.982 -35.731 1.00 61.92 234 ALA H CA 1
ATOM 19288 C C . ALA H 1 241 ? 28.261 -12.474 -35.920 1.00 66.77 234 ALA H C 1
ATOM 19289 O O . ALA H 1 241 ? 29.247 -11.896 -36.373 1.00 72.14 234 ALA H O 1
ATOM 19291 N N . VAL H 1 242 ? 27.152 -11.840 -35.568 1.00 64.60 235 VAL H N 1
ATOM 19292 C CA . VAL H 1 242 ? 26.993 -10.415 -35.803 1.00 64.75 235 VAL H CA 1
ATOM 19293 C C . VAL H 1 242 ? 27.316 -9.583 -34.569 1.00 59.69 235 VAL H C 1
ATOM 19294 O O . VAL H 1 242 ? 28.240 -8.778 -34.585 1.00 67.65 235 VAL H O 1
ATOM 19298 N N . VAL H 1 243 ? 26.536 -9.758 -33.510 1.00 52.69 236 VAL H N 1
ATOM 19299 C CA . VAL H 1 243 ? 26.701 -8.944 -32.311 1.00 54.50 236 VAL H CA 1
ATOM 19300 C C . VAL H 1 243 ? 27.948 -9.319 -31.511 1.00 56.20 236 VAL H C 1
ATOM 19301 O O . VAL H 1 243 ? 28.763 -8.461 -31.178 1.00 59.72 236 VAL H O 1
ATOM 19305 N N . ASP H 1 244 ? 28.101 -10.604 -31.219 1.00 57.53 237 ASP H N 1
ATOM 19306 C CA . ASP H 1 244 ? 29.144 -11.055 -30.305 1.00 58.02 237 ASP H CA 1
ATOM 19307 C C . ASP H 1 244 ? 30.543 -10.903 -30.883 1.00 60.28 237 ASP H C 1
ATOM 19308 O O . ASP H 1 244 ? 31.449 -10.448 -30.189 1.00 59.44 237 ASP H O 1
ATOM 19313 N N . ARG H 1 245 ? 30.714 -11.277 -32.149 1.00 65.35 238 ARG H N 1
ATOM 19314 C CA . ARG H 1 245 ? 31.982 -11.076 -32.851 1.00 62.19 238 ARG H CA 1
ATOM 19315 C C . ARG H 1 245 ? 32.360 -9.599 -32.859 1.00 61.93 238 ARG H C 1
ATOM 19316 O O . ARG H 1 245 ? 33.530 -9.241 -32.740 1.00 62.28 238 ARG H O 1
ATOM 19324 N N . LEU H 1 246 ? 31.354 -8.745 -32.998 1.00 59.15 239 LEU H N 1
ATOM 19325 C CA . LEU H 1 246 ? 31.571 -7.306 -32.995 1.00 66.04 239 LEU H CA 1
ATOM 19326 C C . LEU H 1 246 ? 31.990 -6.822 -31.609 1.00 68.30 239 LEU H C 1
ATOM 19327 O O . LEU H 1 246 ? 32.919 -6.024 -31.470 1.00 65.71 239 LEU H O 1
ATOM 19332 N N . PHE H 1 247 ? 31.296 -7.313 -30.588 1.00 64.91 240 PHE H N 1
ATOM 19333 C CA . PHE H 1 247 ? 31.589 -6.950 -29.207 1.00 71.50 240 PHE H CA 1
ATOM 19334 C C . PHE H 1 247 ? 33.026 -7.292 -28.816 1.00 70.20 240 PHE H C 1
ATOM 19335 O O . PHE H 1 247 ? 33.720 -6.488 -28.195 1.00 67.41 240 PHE H O 1
ATOM 19343 N N . LEU H 1 248 ? 33.462 -8.489 -29.189 1.00 69.44 241 LEU H N 1
ATOM 19344 C CA . LEU H 1 248 ? 34.812 -8.949 -28.899 1.00 69.30 241 LEU H CA 1
ATOM 19345 C C . LEU H 1 248 ? 35.858 -8.126 -29.645 1.00 72.55 241 LEU H C 1
ATOM 19346 O O . LEU H 1 248 ? 36.871 -7.727 -29.074 1.00 76.05 241 LEU H O 1
ATOM 19351 N N . ASN H 1 249 ? 35.606 -7.874 -30.924 1.00 68.64 242 ASN H N 1
ATOM 19352 C CA . ASN H 1 249 ? 36.527 -7.094 -31.737 1.00 73.52 242 ASN H CA 1
ATOM 19353 C C . ASN H 1 249 ? 36.664 -5.657 -31.244 1.00 74.93 242 ASN H C 1
ATOM 19354 O O . ASN H 1 249 ? 37.760 -5.091 -31.248 1.00 77.63 242 ASN H O 1
ATOM 19359 N N . LEU H 1 250 ? 35.553 -5.070 -30.810 1.00 68.97 243 LEU H N 1
ATOM 19360 C CA . LEU H 1 250 ? 35.560 -3.673 -30.392 1.00 71.59 243 LEU H CA 1
ATOM 19361 C C . LEU H 1 250 ? 36.303 -3.461 -29.078 1.00 74.82 243 LEU H C 1
ATOM 19362 O O . LEU H 1 250 ? 37.059 -2.501 -28.939 1.00 81.09 243 LEU H O 1
ATOM 19367 N N . VAL H 1 251 ? 36.100 -4.356 -28.115 1.00 74.17 244 VAL H N 1
ATOM 19368 C CA . VAL H 1 251 ? 36.743 -4.206 -26.811 1.00 76.56 244 VAL H CA 1
ATOM 19369 C C . VAL H 1 251 ? 38.211 -4.648 -26.816 1.00 81.98 244 VAL H C 1
ATOM 19370 O O . VAL H 1 251 ? 39.039 -4.059 -26.121 1.00 90.06 244 VAL H O 1
ATOM 19374 N N . ASN H 1 252 ? 38.534 -5.680 -27.592 1.00 81.28 245 ASN H N 1
ATOM 19375 C CA . ASN H 1 252 ? 39.892 -6.224 -27.608 1.00 84.01 245 ASN H CA 1
ATOM 19376 C C . ASN H 1 252 ? 40.876 -5.423 -28.458 1.00 90.86 245 ASN H C 1
ATOM 19377 O O . ASN H 1 252 ? 42.074 -5.415 -28.182 1.00 99.20 245 ASN H O 1
ATOM 19382 N N . THR H 1 253 ? 40.376 -4.756 -29.491 1.00 90.42 246 THR H N 1
ATOM 19383 C CA . THR H 1 253 ? 41.226 -3.893 -30.299 1.00 90.95 246 THR H CA 1
ATOM 19384 C C . THR H 1 253 ? 41.230 -2.498 -29.690 1.00 97.81 246 THR H C 1
ATOM 19385 O O . THR H 1 253 ? 41.827 -1.570 -30.236 1.00 106.32 246 THR H O 1
ATOM 19389 N N . ARG H 1 254 ? 40.542 -2.370 -28.558 1.00 97.20 247 ARG H N 1
ATOM 19390 C CA . ARG H 1 254 ? 40.467 -1.126 -27.796 1.00 101.16 247 ARG H CA 1
ATOM 19391 C C . ARG H 1 254 ? 39.799 0.005 -28.576 1.00 101.60 247 ARG H C 1
ATOM 19392 O O . ARG H 1 254 ? 40.027 1.179 -28.285 1.00 112.17 247 ARG H O 1
ATOM 19400 N N . GLN H 1 255 ? 38.962 -0.342 -29.550 1.00 88.03 248 GLN H N 1
ATOM 19401 C CA . GLN H 1 255 ? 38.259 0.675 -30.325 1.00 89.16 248 GLN H CA 1
ATOM 19402 C C . GLN H 1 255 ? 37.089 1.235 -29.522 1.00 93.39 248 GLN H C 1
ATOM 19403 O O . GLN H 1 255 ? 36.782 2.423 -29.613 1.00 101.18 248 GLN H O 1
ATOM 19409 N N . ILE H 1 256 ? 36.444 0.376 -28.737 1.00 85.57 249 ILE H N 1
ATOM 19410 C CA . ILE H 1 256 ? 35.500 0.826 -27.718 1.00 84.37 249 ILE H CA 1
ATOM 19411 C C . ILE H 1 256 ? 36.153 0.754 -26.339 1.00 91.13 249 ILE H C 1
ATOM 19412 O O . ILE H 1 256 ? 36.630 -0.303 -25.924 1.00 95.46 249 ILE H O 1
ATOM 19417 N N . ASN H 1 257 ? 36.180 1.880 -25.633 1.00 91.75 250 ASN H N 1
ATOM 19418 C CA . ASN H 1 257 ? 36.705 1.906 -24.274 1.00 92.28 250 ASN H CA 1
ATOM 19419 C C . ASN H 1 257 ? 35.861 2.798 -23.369 1.00 92.47 250 ASN H C 1
ATOM 19420 O O . ASN H 1 257 ? 34.817 3.299 -23.781 1.00 93.42 250 ASN H O 1
ATOM 19425 N N . GLU H 1 258 ? 36.328 3.000 -22.142 1.00 94.47 251 GLU H N 1
ATOM 19426 C CA . GLU H 1 258 ? 35.541 3.660 -21.103 1.00 98.39 251 GLU H CA 1
ATOM 19427 C C . GLU H 1 258 ? 35.166 5.105 -21.431 1.00 102.55 251 GLU H C 1
ATOM 19428 O O . GLU H 1 258 ? 34.242 5.660 -20.836 1.00 105.41 251 GLU H O 1
ATOM 19434 N N . LYS H 1 259 ? 35.876 5.711 -22.378 1.00 104.25 252 LYS H N 1
ATOM 19435 C CA . LYS H 1 259 ? 35.586 7.081 -22.788 1.00 107.16 252 LYS H CA 1
ATOM 19436 C C . LYS H 1 259 ? 34.316 7.159 -23.630 1.00 106.93 252 LYS H C 1
ATOM 19437 O O . LYS H 1 259 ? 33.787 8.244 -23.871 1.00 111.50 252 LYS H O 1
ATOM 19439 N N . HIS H 1 260 ? 33.835 6.002 -24.076 1.00 101.16 253 HIS H N 1
ATOM 19440 C CA . HIS H 1 260 ? 32.650 5.930 -24.923 1.00 94.77 253 HIS H CA 1
ATOM 19441 C C . HIS H 1 260 ? 31.360 5.759 -24.125 1.00 95.57 253 HIS H C 1
ATOM 19442 O O . HIS H 1 260 ? 30.282 5.600 -24.698 1.00 94.87 253 HIS H O 1
ATOM 19449 N N . PHE H 1 261 ? 31.471 5.785 -22.803 1.00 98.23 254 PHE H N 1
ATOM 19450 C CA . PHE H 1 261 ? 30.305 5.619 -21.943 1.00 98.76 254 PHE H CA 1
ATOM 19451 C C . PHE H 1 261 ? 30.076 6.823 -21.032 1.00 107.86 254 PHE H C 1
ATOM 19452 O O . PHE H 1 261 ? 30.823 7.803 -21.080 1.00 121.07 254 PHE H O 1
ATOM 19460 N N . ASP H 1 262 ? 29.053 6.711 -20.186 1.00 101.55 255 ASP H N 1
ATOM 19461 C CA . ASP H 1 262 ? 28.749 7.688 -19.137 1.00 106.02 255 ASP H CA 1
ATOM 19462 C C . ASP H 1 262 ? 27.566 7.202 -18.296 1.00 103.60 255 ASP H C 1
ATOM 19463 O O . ASP H 1 262 ? 26.832 6.305 -18.711 1.00 96.98 255 ASP H O 1
ATOM 19468 N N . GLU H 1 263 ? 27.388 7.795 -17.118 1.00 109.43 256 GLU H N 1
ATOM 19469 C CA . GLU H 1 263 ? 26.433 7.277 -16.137 1.00 109.39 256 GLU H CA 1
ATOM 19470 C C . GLU H 1 263 ? 25.174 8.135 -15.999 1.00 113.68 256 GLU H C 1
ATOM 19471 O O . GLU H 1 263 ? 25.253 9.358 -15.880 1.00 119.20 256 GLU H O 1
ATOM 19473 N N . ILE H 1 264 ? 24.017 7.476 -16.001 1.00 112.57 257 ILE H N 1
ATOM 19474 C CA . ILE H 1 264 ? 22.730 8.158 -15.885 1.00 120.65 257 ILE H CA 1
ATOM 19475 C C . ILE H 1 264 ? 21.728 7.358 -15.052 1.00 120.66 257 ILE H C 1
ATOM 19476 O O . ILE H 1 264 ? 21.976 6.208 -14.688 1.00 117.65 257 ILE H O 1
ATOM 19478 N N . GLY H 1 267 ? 21.610 3.773 -14.866 1.00 119.12 260 GLY H N 1
ATOM 19479 C CA . GLY H 1 267 ? 22.534 2.878 -15.538 1.00 116.05 260 GLY H CA 1
ATOM 19480 C C . GLY H 1 267 ? 23.424 3.612 -16.522 1.00 119.08 260 GLY H C 1
ATOM 19481 O O . GLY H 1 267 ? 23.307 4.826 -16.688 1.00 127.39 260 GLY H O 1
ATOM 19482 N N . LEU H 1 268 ? 24.320 2.882 -17.178 1.00 113.50 261 LEU H N 1
ATOM 19483 C CA . LEU H 1 268 ? 25.200 3.499 -18.162 1.00 109.67 261 LEU H CA 1
ATOM 19484 C C . LEU H 1 268 ? 24.674 3.332 -19.585 1.00 107.10 261 LEU H C 1
ATOM 19485 O O . LEU H 1 268 ? 24.061 2.321 -19.935 1.00 102.29 261 LEU H O 1
ATOM 19490 N N . MET H 1 269 ? 24.898 4.366 -20.383 1.00 110.11 262 MET H N 1
ATOM 19491 C CA . MET H 1 269 ? 24.457 4.412 -21.766 1.00 106.52 262 MET H CA 1
ATOM 19492 C C . MET H 1 269 ? 25.694 4.572 -22.645 1.00 103.71 262 MET H C 1
ATOM 19493 O O . MET H 1 269 ? 26.712 5.092 -22.194 1.00 110.16 262 MET H O 1
ATOM 19498 N N . LEU H 1 270 ? 25.630 4.106 -23.884 1.00 95.04 263 LEU H N 1
ATOM 19499 C CA . LEU H 1 270 ? 26.710 4.372 -24.822 1.00 91.83 263 LEU H CA 1
ATOM 19500 C C . LEU H 1 270 ? 26.580 5.818 -25.326 1.00 93.83 263 LEU H C 1
ATOM 19501 O O . LEU H 1 270 ? 25.485 6.248 -25.669 1.00 95.75 263 LEU H O 1
ATOM 19506 N N . ASN H 1 271 ? 27.668 6.588 -25.313 1.00 98.36 264 ASN H N 1
ATOM 19507 C CA . ASN H 1 271 ? 27.651 7.933 -25.907 1.00 102.08 264 ASN H CA 1
ATOM 19508 C C . ASN H 1 271 ? 27.536 7.964 -27.428 1.00 100.21 264 ASN H C 1
ATOM 19509 O O . ASN H 1 271 ? 27.707 6.947 -28.097 1.00 96.90 264 ASN H O 1
ATOM 19514 N N . ASP H 1 272 ? 27.168 9.131 -27.947 1.00 102.35 265 ASP H N 1
ATOM 19515 C CA . ASP H 1 272 ? 26.941 9.312 -29.371 1.00 103.62 265 ASP H CA 1
ATOM 19516 C C . ASP H 1 272 ? 28.211 9.082 -30.156 1.00 97.89 265 ASP H C 1
ATOM 19517 O O . ASP H 1 272 ? 28.162 8.612 -31.294 1.00 94.52 265 ASP H O 1
ATOM 19522 N N . GLU H 1 273 ? 29.346 9.422 -29.547 1.00 90.71 266 GLU H N 1
ATOM 19523 C CA . GLU H 1 273 ? 30.647 9.042 -30.095 1.00 108.11 266 GLU H CA 1
ATOM 19524 C C . GLU H 1 273 ? 30.681 7.539 -30.392 1.00 106.25 266 GLU H C 1
ATOM 19525 O O . GLU H 1 273 ? 30.837 7.135 -31.544 1.00 107.81 266 GLU H O 1
ATOM 19531 N N . GLY H 1 274 ? 30.555 6.722 -29.346 1.00 98.82 267 GLY H N 1
ATOM 19532 C CA . GLY H 1 274 ? 30.605 5.271 -29.466 1.00 92.03 267 GLY H CA 1
ATOM 19533 C C . GLY H 1 274 ? 29.496 4.590 -30.253 1.00 90.14 267 GLY H C 1
ATOM 19534 O O . GLY H 1 274 ? 29.755 3.594 -30.934 1.00 91.58 267 GLY H O 1
ATOM 19535 N N . LYS H 1 275 ? 28.264 5.095 -30.154 1.00 86.69 268 LYS H N 1
ATOM 19536 C CA . LYS H 1 275 ? 27.160 4.538 -30.943 1.00 78.36 268 LYS H CA 1
ATOM 19537 C C . LYS H 1 275 ? 27.471 4.628 -32.431 1.00 82.07 268 LYS H C 1
ATOM 19538 O O . LYS H 1 275 ? 27.195 3.702 -33.188 1.00 82.00 268 LYS H O 1
ATOM 19544 N N . SER H 1 276 ? 28.045 5.751 -32.846 1.00 88.99 269 SER H N 1
ATOM 19545 C CA . SER H 1 276 ? 28.407 5.940 -34.243 1.00 92.86 269 SER H CA 1
ATOM 19546 C C . SER H 1 276 ? 29.468 4.929 -34.659 1.00 93.53 269 SER H C 1
ATOM 19547 O O . SER H 1 276 ? 29.363 4.304 -35.717 1.00 96.01 269 SER H O 1
ATOM 19550 N N . LEU H 1 277 ? 30.489 4.772 -33.822 1.00 92.37 270 LEU H N 1
ATOM 19551 C CA . LEU H 1 277 ? 31.553 3.814 -34.097 1.00 78.48 270 LEU H CA 1
ATOM 19552 C C . LEU H 1 277 ? 30.998 2.398 -34.166 1.00 86.08 270 LEU H C 1
ATOM 19553 O O . LEU H 1 277 ? 31.302 1.646 -35.092 1.00 87.59 270 LEU H O 1
ATOM 19558 N N . PHE H 1 278 ? 30.177 2.050 -33.181 1.00 85.46 271 PHE H N 1
ATOM 19559 C CA . PHE H 1 278 ? 29.551 0.737 -33.120 1.00 84.41 271 PHE H CA 1
ATOM 19560 C C . PHE H 1 278 ? 28.739 0.471 -34.382 1.00 85.78 271 PHE H C 1
ATOM 19561 O O . PHE H 1 278 ? 28.874 -0.580 -35.009 1.00 85.44 271 PHE H O 1
ATOM 19569 N N . VAL H 1 279 ? 27.895 1.429 -34.746 1.00 87.15 272 VAL H N 1
ATOM 19570 C CA . VAL H 1 279 ? 26.996 1.255 -35.879 1.00 85.16 272 VAL H CA 1
ATOM 19571 C C . VAL H 1 279 ? 27.784 1.111 -37.178 1.00 91.18 272 VAL H C 1
ATOM 19572 O O . VAL H 1 279 ? 27.452 0.272 -38.014 1.00 96.05 272 VAL H O 1
ATOM 19576 N N . LYS H 1 280 ? 28.840 1.904 -37.334 1.00 93.55 273 LYS H N 1
ATOM 19577 C CA . LYS H 1 280 ? 29.683 1.814 -38.523 1.00 93.23 273 LYS H CA 1
ATOM 19578 C C . LYS H 1 280 ? 30.296 0.422 -38.648 1.00 87.90 273 LYS H C 1
ATOM 19579 O O . LYS H 1 280 ? 30.262 -0.188 -39.719 1.00 90.54 273 LYS H O 1
ATOM 19581 N N . ASN H 1 281 ? 30.841 -0.081 -37.545 1.00 71.01 274 ASN H N 1
ATOM 19582 C CA . ASN H 1 281 ? 31.440 -1.410 -37.527 1.00 69.65 274 ASN H CA 1
ATOM 19583 C C . ASN H 1 281 ? 30.407 -2.498 -37.775 1.00 78.50 274 ASN H C 1
ATOM 19584 O O . ASN H 1 281 ? 30.671 -3.473 -38.480 1.00 80.22 274 ASN H O 1
ATOM 19589 N N . TYR H 1 282 ? 29.227 -2.310 -37.192 1.00 74.71 275 TYR H N 1
ATOM 19590 C CA . TYR H 1 282 ? 28.102 -3.217 -37.369 1.00 69.69 275 TYR H CA 1
ATOM 19591 C C . TYR H 1 282 ? 27.645 -3.287 -38.825 1.00 70.49 275 TYR H C 1
ATOM 19592 O O . TYR H 1 282 ? 27.467 -4.371 -39.380 1.00 66.60 275 TYR H O 1
ATOM 19601 N N . GLU H 1 283 ? 27.449 -2.125 -39.439 1.00 71.87 276 GLU H N 1
ATOM 19602 C CA . GLU H 1 283 ? 26.978 -2.071 -40.817 1.00 77.84 276 GLU H CA 1
ATOM 19603 C C . GLU H 1 283 ? 27.980 -2.716 -41.763 1.00 82.83 276 GLU H C 1
ATOM 19604 O O . GLU H 1 283 ? 27.593 -3.343 -42.750 1.00 80.48 276 GLU H O 1
ATOM 19610 N N . GLN H 1 284 ? 29.266 -2.578 -41.453 1.00 89.79 277 GLN H N 1
ATOM 19611 C CA . GLN H 1 284 ? 30.295 -3.174 -42.294 1.00 91.83 277 GLN H CA 1
ATOM 19612 C C . GLN H 1 284 ? 30.364 -4.678 -42.055 1.00 86.42 277 GLN H C 1
ATOM 19613 O O . GLN H 1 284 ? 30.709 -5.444 -42.957 1.00 87.08 277 GLN H O 1
ATOM 19619 N N . ALA H 1 285 ? 30.012 -5.101 -40.847 1.00 65.66 278 ALA H N 1
ATOM 19620 C CA . ALA H 1 285 ? 29.943 -6.519 -40.551 1.00 82.94 278 ALA H CA 1
ATOM 19621 C C . ALA H 1 285 ? 28.787 -7.164 -41.317 1.00 89.01 278 ALA H C 1
ATOM 19622 O O . ALA H 1 285 ? 28.867 -8.328 -41.707 1.00 93.56 278 ALA H O 1
ATOM 19624 N N . LEU H 1 286 ? 27.716 -6.404 -41.537 1.00 82.10 279 LEU H N 1
ATOM 19625 C CA . LEU H 1 286 ? 26.568 -6.917 -42.279 1.00 75.45 279 LEU H CA 1
ATOM 19626 C C . LEU H 1 286 ? 26.862 -7.102 -43.766 1.00 84.64 279 LEU H C 1
ATOM 19627 O O . LEU H 1 286 ? 26.314 -8.012 -44.386 1.00 89.52 279 LEU H O 1
ATOM 19632 N N . ARG H 1 287 ? 27.717 -6.253 -44.340 1.00 87.47 280 ARG H N 1
ATOM 19633 C CA . ARG H 1 287 ? 27.985 -6.314 -45.780 1.00 89.52 280 ARG H CA 1
ATOM 19634 C C . ARG H 1 287 ? 29.122 -7.279 -46.137 1.00 93.40 280 ARG H C 1
ATOM 19635 O O . ARG H 1 287 ? 29.350 -7.559 -47.314 1.00 96.99 280 ARG H O 1
ATOM 19643 N N . GLU H 1 288 ? 29.826 -7.788 -45.128 1.00 91.97 281 GLU H N 1
ATOM 19644 C CA . GLU H 1 288 ? 30.978 -8.667 -45.353 1.00 92.47 281 GLU H CA 1
ATOM 19645 C C . GLU H 1 288 ? 30.604 -10.046 -45.892 1.00 91.70 281 GLU H C 1
ATOM 19646 O O . GLU H 1 288 ? 29.640 -10.661 -45.440 1.00 87.93 281 GLU H O 1
ATOM 19652 N N . THR H 1 289 ? 31.391 -10.538 -46.844 1.00 99.05 282 THR H N 1
ATOM 19653 C CA . THR H 1 289 ? 31.172 -11.869 -47.400 1.00 97.81 282 THR H CA 1
ATOM 19654 C C . THR H 1 289 ? 32.303 -12.825 -47.016 1.00 98.26 282 THR H C 1
ATOM 19655 O O . THR H 1 289 ? 32.254 -13.480 -45.970 1.00 96.58 282 THR H O 1
ATOM 19659 N N . ARG H 1 297 ? 29.751 -21.290 -50.913 1.00 113.94 290 ARG H N 1
ATOM 19660 C CA . ARG H 1 297 ? 29.991 -19.973 -51.492 1.00 112.26 290 ARG H CA 1
ATOM 19661 C C . ARG H 1 297 ? 30.313 -18.929 -50.419 1.00 104.21 290 ARG H C 1
ATOM 19662 O O . ARG H 1 297 ? 30.346 -19.230 -49.221 1.00 96.21 290 ARG H O 1
ATOM 19664 N N . TYR H 1 298 ? 30.562 -17.703 -50.868 1.00 102.75 291 TYR H N 1
ATOM 19665 C CA . TYR H 1 298 ? 30.785 -16.573 -49.976 1.00 94.95 291 TYR H CA 1
ATOM 19666 C C . TYR H 1 298 ? 29.550 -15.675 -50.015 1.00 93.29 291 TYR H C 1
ATOM 19667 O O . TYR H 1 298 ? 29.071 -15.309 -51.092 1.00 91.44 291 TYR H O 1
ATOM 19676 N N . VAL H 1 299 ? 29.016 -15.334 -48.847 1.00 93.88 292 VAL H N 1
ATOM 19677 C CA . VAL H 1 299 ? 27.789 -14.544 -48.799 1.00 93.53 292 VAL H CA 1
ATOM 19678 C C . VAL H 1 299 ? 27.798 -13.472 -47.716 1.00 95.13 292 VAL H C 1
ATOM 19679 O O . VAL H 1 299 ? 28.444 -13.614 -46.674 1.00 96.88 292 VAL H O 1
ATOM 19683 N N . SER H 1 300 ? 27.073 -12.394 -47.989 1.00 92.73 293 SER H N 1
ATOM 19684 C CA . SER H 1 300 ? 26.823 -11.351 -47.007 1.00 90.34 293 SER H CA 1
ATOM 19685 C C . SER H 1 300 ? 25.973 -11.905 -45.870 1.00 90.52 293 SER H C 1
ATOM 19686 O O . SER H 1 300 ? 25.161 -12.807 -46.082 1.00 98.42 293 SER H O 1
ATOM 19689 N N . MET H 1 301 ? 26.162 -11.372 -44.667 1.00 85.30 294 MET H N 1
ATOM 19690 C CA . MET H 1 301 ? 25.361 -11.791 -43.522 1.00 83.27 294 MET H CA 1
ATOM 19691 C C . MET H 1 301 ? 23.892 -11.410 -43.710 1.00 82.19 294 MET H C 1
ATOM 19692 O O . MET H 1 301 ? 22.994 -12.133 -43.281 1.00 79.66 294 MET H O 1
ATOM 19697 N N . ARG H 1 302 ? 23.664 -10.267 -44.351 1.00 82.83 295 ARG H N 1
ATOM 19698 C CA . ARG H 1 302 ? 22.321 -9.816 -44.702 1.00 80.95 295 ARG H CA 1
ATOM 19699 C C . ARG H 1 302 ? 21.638 -10.840 -45.602 1.00 80.39 295 ARG H C 1
ATOM 19700 O O . ARG H 1 302 ? 20.431 -11.071 -45.504 1.00 84.56 295 ARG H O 1
ATOM 19708 N N . SER H 1 303 ? 22.425 -11.458 -46.474 1.00 74.75 296 SER H N 1
ATOM 19709 C CA . SER H 1 303 ? 21.914 -12.484 -47.370 1.00 77.33 296 SER H CA 1
ATOM 19710 C C . SER H 1 303 ? 21.579 -13.753 -46.595 1.00 73.54 296 SER H C 1
ATOM 19711 O O . SER H 1 303 ? 20.589 -14.422 -46.895 1.00 76.93 296 SER H O 1
ATOM 19714 N N . LEU H 1 304 ? 22.399 -14.077 -45.596 1.00 64.16 297 LEU H N 1
ATOM 19715 C CA . LEU H 1 304 ? 22.150 -15.251 -44.765 1.00 66.60 297 LEU H CA 1
ATOM 19716 C C . LEU H 1 304 ? 20.800 -15.131 -44.058 1.00 66.35 297 LEU H C 1
ATOM 19717 O O . LEU H 1 304 ? 20.052 -16.104 -43.962 1.00 72.33 297 LEU H O 1
ATOM 19722 N N . ILE H 1 305 ? 20.498 -13.928 -43.574 1.00 58.01 298 ILE H N 1
ATOM 19723 C CA . ILE H 1 305 ? 19.237 -13.654 -42.896 1.00 52.07 298 ILE H CA 1
ATOM 19724 C C . ILE H 1 305 ? 18.070 -13.736 -43.867 1.00 56.77 298 ILE H C 1
ATOM 19725 O O . ILE H 1 305 ? 17.010 -14.272 -43.542 1.00 52.95 298 ILE H O 1
ATOM 19730 N N . LYS H 1 306 ? 18.274 -13.205 -45.066 1.00 56.74 299 LYS H N 1
ATOM 19731 C CA . LYS H 1 306 ? 17.267 -13.292 -46.108 1.00 60.25 299 LYS H CA 1
ATOM 19732 C C . LYS H 1 306 ? 16.990 -14.760 -46.445 1.00 63.85 299 LYS H C 1
ATOM 19733 O O . LYS H 1 306 ? 15.841 -15.147 -46.662 1.00 64.97 299 LYS H O 1
ATOM 19739 N N . MET H 1 307 ? 18.042 -15.578 -46.466 1.00 62.94 300 MET H N 1
ATOM 19740 C CA . MET H 1 307 ? 17.902 -16.996 -46.796 1.00 62.68 300 MET H CA 1
ATOM 19741 C C . MET H 1 307 ? 17.065 -17.704 -45.730 1.00 58.69 300 MET H C 1
ATOM 19742 O O . MET H 1 307 ? 16.153 -18.476 -46.045 1.00 60.98 300 MET H O 1
ATOM 19747 N N . GLU H 1 308 ? 17.382 -17.414 -44.474 1.00 48.01 301 GLU H N 1
ATOM 19748 C CA . GLU H 1 308 ? 16.641 -17.918 -43.330 1.00 57.17 301 GLU H CA 1
ATOM 19749 C C . GLU H 1 308 ? 15.153 -17.620 -43.458 1.00 58.94 301 GLU H C 1
ATOM 19750 O O . GLU H 1 308 ? 14.319 -18.516 -43.333 1.00 60.24 301 GLU H O 1
ATOM 19756 N N . LEU H 1 309 ? 14.837 -16.351 -43.708 1.00 54.96 302 LEU H N 1
ATOM 19757 C CA . LEU H 1 309 ? 13.456 -15.902 -43.887 1.00 50.26 302 LEU H CA 1
ATOM 19758 C C . LEU H 1 309 ? 12.766 -16.629 -45.037 1.00 55.47 302 LEU H C 1
ATOM 19759 O O . LEU H 1 309 ? 11.626 -17.075 -44.910 1.00 56.01 302 LEU H O 1
ATOM 19764 N N . HIS H 1 310 ? 13.459 -16.737 -46.164 1.00 55.92 303 HIS H N 1
ATOM 19765 C CA A HIS H 1 310 ? 12.880 -17.388 -47.330 0.40 60.36 303 HIS H CA 1
ATOM 19766 C CA B HIS H 1 310 ? 12.909 -17.397 -47.339 0.60 60.22 303 HIS H CA 1
ATOM 19767 C C . HIS H 1 310 ? 12.580 -18.851 -47.052 1.00 64.35 303 HIS H C 1
ATOM 19768 O O . HIS H 1 310 ? 11.569 -19.378 -47.510 1.00 71.48 303 HIS H O 1
ATOM 19781 N N . LYS H 1 311 ? 13.445 -19.506 -46.297 1.00 63.14 304 LYS H N 1
ATOM 19782 C CA . LYS H 1 311 ? 13.209 -20.902 -46.004 1.00 69.08 304 LYS H CA 1
ATOM 19783 C C . LYS H 1 311 ? 11.985 -21.084 -45.106 1.00 65.95 304 LYS H C 1
ATOM 19784 O O . LYS H 1 311 ? 11.242 -22.056 -45.249 1.00 63.62 304 LYS H O 1
ATOM 19790 N N . LEU H 1 312 ? 11.790 -20.162 -44.169 1.00 53.67 305 LEU H N 1
ATOM 19791 C CA . LEU H 1 312 ? 10.587 -20.168 -43.353 1.00 50.76 305 LEU H CA 1
ATOM 19792 C C . LEU H 1 312 ? 9.357 -19.994 -44.240 1.00 57.78 305 LEU H C 1
ATOM 19793 O O . LEU H 1 312 ? 8.336 -20.649 -44.024 1.00 58.13 305 LEU H O 1
ATOM 19798 N N . GLU H 1 313 ? 9.467 -19.111 -45.232 1.00 47.52 306 GLU H N 1
ATOM 19799 C CA . GLU H 1 313 ? 8.406 -18.903 -46.215 1.00 47.79 306 GLU H CA 1
ATOM 19800 C C . GLU H 1 313 ? 8.036 -20.218 -46.891 1.00 54.57 306 GLU H C 1
ATOM 19801 O O . GLU H 1 313 ? 6.859 -20.564 -47.005 1.00 59.94 306 GLU H O 1
ATOM 19807 N N . LYS H 1 314 ? 9.054 -20.944 -47.346 1.00 54.74 307 LYS H N 1
ATOM 19808 C CA . LYS H 1 314 ? 8.839 -22.199 -48.055 1.00 61.70 307 LYS H CA 1
ATOM 19809 C C . LYS H 1 314 ? 8.266 -23.269 -47.132 1.00 64.30 307 LYS H C 1
ATOM 19810 O O . LYS H 1 314 ? 7.506 -24.138 -47.564 1.00 61.45 307 LYS H O 1
ATOM 19816 N N . HIS H 1 315 ? 8.628 -23.195 -45.856 1.00 59.35 308 HIS H N 1
ATOM 19817 C CA . HIS H 1 315 ? 8.085 -24.098 -44.852 1.00 54.39 308 HIS H CA 1
ATOM 19818 C C . HIS H 1 315 ? 6.599 -23.848 -44.630 1.00 59.86 308 HIS H C 1
ATOM 19819 O O . HIS H 1 315 ? 5.806 -24.786 -44.528 1.00 55.58 308 HIS H O 1
ATOM 19826 N N . LEU H 1 316 ? 6.236 -22.573 -44.554 1.00 62.81 309 LEU H N 1
ATOM 19827 C CA . LEU H 1 316 ? 4.857 -22.172 -44.309 1.00 56.12 309 LEU H CA 1
ATOM 19828 C C . LEU H 1 316 ? 3.928 -22.570 -45.459 1.00 63.22 309 LEU H C 1
ATOM 19829 O O . LEU H 1 316 ? 2.731 -22.766 -45.254 1.00 70.04 309 LEU H O 1
ATOM 19834 N N . ILE H 1 317 ? 4.472 -22.686 -46.666 1.00 60.24 310 ILE H N 1
ATOM 19835 C CA . ILE H 1 317 ? 3.679 -23.164 -47.794 1.00 63.80 310 ILE H CA 1
ATOM 19836 C C . ILE H 1 317 ? 3.872 -24.669 -47.950 1.00 65.40 310 ILE H C 1
ATOM 19837 O O . ILE H 1 317 ? 3.335 -25.292 -48.867 1.00 63.37 310 ILE H O 1
ATOM 19842 N N . GLY H 1 318 ? 4.653 -25.238 -47.037 1.00 73.00 311 GLY H N 1
ATOM 19843 C CA . GLY H 1 318 ? 4.824 -26.678 -46.939 1.00 83.25 311 GLY H CA 1
ATOM 19844 C C . GLY H 1 318 ? 5.901 -27.310 -47.804 1.00 93.72 311 GLY H C 1
ATOM 19845 O O . GLY H 1 318 ? 5.879 -28.520 -48.033 1.00 107.51 311 GLY H O 1
ATOM 19846 N N . GLU H 1 319 ? 6.859 -26.508 -48.262 1.00 90.46 312 GLU H N 1
ATOM 19847 C CA . GLU H 1 319 ? 7.824 -27.004 -49.236 1.00 95.70 312 GLU H CA 1
ATOM 19848 C C . GLU H 1 319 ? 8.981 -27.869 -48.723 1.00 99.15 312 GLU H C 1
ATOM 19849 O O . GLU H 1 319 ? 9.436 -28.731 -49.478 1.00 110.41 312 GLU H O 1
ATOM 19855 N N . GLN H 1 320 ? 9.474 -27.665 -47.496 1.00 90.78 313 GLN H N 1
ATOM 19856 C CA . GLN H 1 320 ? 10.606 -28.483 -47.010 1.00 94.46 313 GLN H CA 1
ATOM 19857 C C . GLN H 1 320 ? 10.718 -28.350 -45.456 1.00 108.87 313 GLN H C 1
ATOM 19858 O O . GLN H 1 320 ? 9.805 -27.811 -44.835 1.00 100.02 313 GLN H O 1
ATOM 19864 N N . VAL H 1 321 ? 11.834 -28.774 -44.860 1.00 113.88 314 VAL H N 1
ATOM 19865 C CA . VAL H 1 321 ? 11.998 -29.381 -43.526 1.00 115.71 314 VAL H CA 1
ATOM 19866 C C . VAL H 1 321 ? 11.698 -28.538 -42.228 1.00 109.27 314 VAL H C 1
ATOM 19867 O O . VAL H 1 321 ? 11.093 -27.472 -42.314 1.00 103.16 314 VAL H O 1
ATOM 19871 N N . PHE H 1 322 ? 11.940 -29.134 -41.049 1.00 115.16 315 PHE H N 1
ATOM 19872 C CA . PHE H 1 322 ? 11.979 -28.534 -39.688 1.00 116.01 315 PHE H CA 1
ATOM 19873 C C . PHE H 1 322 ? 10.601 -28.239 -39.130 1.00 115.94 315 PHE H C 1
ATOM 19874 O O . PHE H 1 322 ? 10.283 -28.695 -38.035 1.00 117.14 315 PHE H O 1
#

Radius of gyration: 46.61 Å; Cα contacts (8 Å, |Δi|>4): 4368; chains: 8; bounding box: 122×111×133 Å

B-factor: mean 76.03, std 25.95, range [20.0, 185.55]

CATH classification: 3.100.10.20 (+1 more: 1.20.120.920)

InterPro domains:
  IPR002729 CRISPR-associated protein Cas1 [MF_01470] (1-307)
  IPR002729 CRISPR-associated protein Cas1 [PF01867] (4-277)
  IPR002729 CRISPR-associated protein Cas1 [TIGR00287] (3-315)
  IPR019858 CRISPR-associated protein Cas1, HMARI/TNEAP subtype [PTHR43219] (1-317)
  IPR019858 CRISPR-associated protein Cas1, HMARI/TNEAP subtype [TIGR03641] (3-316)
  IPR019858 CRISPR-associated protein Cas1, HMARI/TNEAP subtype [cd09722] (3-317)
  IPR042206 CRISPR-associated endonuclease Cas1, C-terminal domain [G3DSA:1.20.120.920] (81-319)
  IPR042211 CRISPR-associated endonuclease Cas1, N-terminal domain [G3DSA:3.100.10.20] (1-80)